Protein 5WED (pdb70)

Radius of gyration: 41.9 Å; Cα contacts (8 Å, |Δi|>4): 3432; chains: 4; bounding box: 92×114×117 Å

Nearest PDB structures (foldseek):
  5kms-assembly2_D  TM=1.000E+00  e=8.029E-75  Caldalkalibacillus thermarum TA2.A1
  5kmq-assembly1_B  TM=9.971E-01  e=9.969E-75  Caldalkalibacillus thermarum TA2.A1
  5kmr-assembly2_C  TM=9.991E-01  e=8.878E-73  Caldalkalibacillus thermarum TA2.A1
  5kmp-assembly1_A  TM=9.984E-01  e=4.748E-72  Caldalkalibacillus thermarum TA2.A1
  5kmq-assembly2_C  TM=9.975E-01  e=5.849E-70  Caldalkalibacillus thermarum TA2.A1

Foldseek 3Di:
DFEEEEEACELQRLLLQVLLQVQDDQPLYAAEYEHQDQKYFQLVCLLQLLLPNDPRVLGIDGSVLQDDCRRYPYDNFAWDAAAPVQQKTDTPPDIDHGPFYEYDRAWDFDPPPQAACVPQAAERGDSVRSNVSNVLLLVLLQPCVVPVVPLLSQEAEEEALALSSLLNLLANLVSQVVSCVVRVHDSVSHAAEYEYLAQARHPPDDPVLRVVSCVLSVVSHYHYHGNKDFRYADCQFTWIADPNDIDTDGHNHYHYPHDIAADVSQVVNPQDDDSQAAAADQQQAHPPDPRYHYAARNYWYADPVVRHIDHRDSQRRNQSSNQNSQQVSQVSVVHDGDGGDDDDAKDWRDSHQFWIWIAHPRDTDITNGSNVVNVVVSLVSLCSRNNVVSSVVD/DFEEEEEACELQRLLLQVLLQVQDDLPLYAAEYEEQDQKYFQLVCLLQLLLPNDDRVLGIDGSVLQDDCSRYPYDNWAWDAAAPVQQKTDTPVGIDHGPFYEYDHAWDFDPPPQAACVPQAAERGDSVRSNVSNVLLLVLLQVCVVPVVPLLSQEAEEEALALSSLLNLLSNLVSQVVSCVVRVHDSVSHAAEYEYLAQARHPPDDVVLRVVSCVLSVVSHYHYHGNKDFRYADCQFTWIADPNDTDTDGHNHYHYPHDIAADCSCVVNPQDDDSQAAAADQQQAHPPDPRYHYAARNHWYADPVVRHIDHRDSQRRNLSSNQNSQQVSCVSVVHDHDGRDDDDAKDWRASHQFWIWIAGPHDTDITNGSNVVNVVVSLVSLCSRNNVVSSVVD/DFEEEEEACELQRLLLQVLLQVQDDLPLYAAEYEHQDQKYFQLVCLLQLLLPNDDRVLGIDGSPLQDDCSRYPYDNWAWDAAAPVQQKTDTPVGIDHGPFYEYDHAWDFDPPPFAACVPQAAERGDSVRSNVSNVLLLVLLQVCVVPVVPLLSQEEEEEALALSSQLNLLANLVSQVVSCVVRVHDSVSHAAEYEYLAQARHPPDDPVLRVVSCVLSVVSHYHYHGNKDFRYADCQFTWIADPNDTDTDGHNHYYYPHDIAADCSCVVNPQDDDSQAAAADQQQAHPPDPRYHYAARNHWYADPVVRHIDDRDSQRRNQSSNQNSQQVSCVSVVHHGDGRDDDDAKAWRASHPQWIWIAHPNDTDIGNGSRVVNVVVSLVSLCSRNNVVSSVVD/DFEEEEEACELQRLLLQVLLVVQDDQPLYAAEYEHQDQKYFQLVCLLQLLLPNDDRVLGIDGSPLQDDCSRYPYDNFAWDAAAPVQQKTDTPPDIDHGPFYEYDHAWDFDPPPAAPCVPQAAERGDSVRSNCSNVLLLVLLQVCVVPVVPLLSQEAEEEALALSSLLNLLANLVSQVVSCVVRVHDSVSHAAEYEYLAQARRPPDDVVLRVVSCVLSVVSRYHYHGNKDFRHADCQFTWIADPNDIDTDGHNHYHYPHDIAADVSQVVNPADDDSQAAAADQLQAHPPDPRYHYAARNYWYADPVVRHIDHRDSQRRNQSSNQNSQQVSCVSVVHDHDGRDHDDAWDWRDSHQFWIWTAHPNDTDITNGSNVVVVVVSLVSQCSRNNVVSSVVD

B-factor: mean 54.25, std 16.51, range [25.1, 128.32]

InterPro domains:
  IPR023753 FAD/NAD(P)-binding domain [PF07992] (5-323)
  IPR036188 FAD/NAD(P)-binding domain superfamily [SSF51905] (4-208)
  IPR036188 FAD/NAD(P)-binding domain superfamily [SSF51905] (152-336)
  IPR051169 NADH:quinone oxidoreductase/NAD(P)H-quinone oxidoreductase [PTHR42913] (3-384)

Structure (mmCIF, N/CA/C/O backbone):
data_5WED
#
_entry.id   5WED
#
_cell.length_a   72.804
_cell.length_b   113.570
_cell.length_c   129.781
_cell.angle_alpha   90.00
_cell.angle_beta   91.02
_cell.angle_gamma   90.00
#
_symmetry.space_group_name_H-M   'P 1 21 1'
#
loop_
_entity.id
_entity.type
_entity.pdbx_description
1 polymer 'FAD-dependent pyridine nucleotide-disulfide oxidoreductase'
2 non-polymer 'FLAVIN-ADENINE DINUCLEOTIDE'
3 water water
#
loop_
_atom_site.group_PDB
_atom_site.id
_atom_site.type_symbol
_atom_site.label_atom_id
_atom_site.label_alt_id
_atom_site.label_comp_id
_atom_site.label_asym_id
_atom_site.label_entity_id
_atom_site.label_seq_id
_atom_site.pdbx_PDB_ins_code
_atom_site.Cartn_x
_atom_site.Cartn_y
_atom_site.Cartn_z
_atom_site.occupancy
_atom_site.B_iso_or_equiv
_atom_site.auth_seq_id
_atom_site.auth_comp_id
_atom_site.auth_asym_id
_atom_site.auth_atom_id
_atom_site.pdbx_PDB_model_num
ATOM 1 N N . LYS A 1 3 ? 27.967 50.025 56.723 1.00 82.97 3 LYS B N 1
ATOM 2 C CA . LYS A 1 3 ? 26.730 49.268 56.580 1.00 77.04 3 LYS B CA 1
ATOM 3 C C . LYS A 1 3 ? 26.786 47.946 57.344 1.00 78.38 3 LYS B C 1
ATOM 4 O O . LYS A 1 3 ? 27.573 47.061 57.004 1.00 84.07 3 LYS B O 1
ATOM 6 N N . PRO A 1 4 ? 25.948 47.814 58.384 1.00 73.85 4 PRO B N 1
ATOM 7 C CA . PRO A 1 4 ? 25.893 46.619 59.233 1.00 70.87 4 PRO B CA 1
ATOM 8 C C . PRO A 1 4 ? 25.216 45.456 58.516 1.00 65.29 4 PRO B C 1
ATOM 9 O O . PRO A 1 4 ? 24.336 45.673 57.683 1.00 61.82 4 PRO B O 1
ATOM 13 N N . SER A 1 5 ? 25.621 44.235 58.844 1.00 63.59 5 SER B N 1
ATOM 14 C CA . SER A 1 5 ? 25.054 43.053 58.210 1.00 61.32 5 SER B CA 1
ATOM 15 C C . SER A 1 5 ? 24.030 42.344 59.086 1.00 58.67 5 SER B C 1
ATOM 16 O O . SER A 1 5 ? 24.362 41.811 60.144 1.00 58.58 5 SER B O 1
ATOM 19 N N . ILE A 1 6 ? 22.779 42.356 58.634 1.00 56.26 6 ILE B N 1
ATOM 20 C CA . ILE A 1 6 ? 21.697 41.640 59.298 1.00 50.29 6 ILE B CA 1
ATOM 21 C C . ILE A 1 6 ? 21.396 40.344 58.558 1.00 51.43 6 ILE B C 1
ATOM 22 O O . ILE A 1 6 ? 21.081 40.360 57.368 1.00 51.48 6 ILE B O 1
ATOM 27 N N . VAL A 1 7 ? 21.502 39.223 59.261 1.00 49.58 7 VAL B N 1
ATOM 28 C CA . VAL A 1 7 ? 21.222 37.924 58.667 1.00 46.48 7 VAL B CA 1
ATOM 29 C C . VAL A 1 7 ? 20.009 37.283 59.328 1.00 46.11 7 VAL B C 1
ATOM 30 O O . VAL A 1 7 ? 19.967 37.120 60.547 1.00 45.02 7 VAL B O 1
ATOM 34 N N . ILE A 1 8 ? 19.021 36.932 58.514 1.00 45.30 8 ILE B N 1
ATOM 35 C CA . ILE A 1 8 ? 17.801 36.303 59.005 1.00 41.63 8 ILE B CA 1
ATOM 36 C C . ILE A 1 8 ? 17.759 34.836 58.580 1.00 41.67 8 ILE B C 1
ATOM 37 O O . ILE A 1 8 ? 17.800 34.525 57.388 1.00 42.57 8 ILE B O 1
ATOM 42 N N . LEU A 1 9 ? 17.687 33.941 59.561 1.00 40.41 9 LEU B N 1
ATOM 43 C CA . LEU A 1 9 ? 17.711 32.505 59.299 1.00 38.87 9 LEU B CA 1
ATOM 44 C C . LEU A 1 9 ? 16.316 31.899 59.346 1.00 40.06 9 LEU B C 1
ATOM 45 O O . LEU A 1 9 ? 15.736 31.738 60.419 1.00 40.19 9 LEU B O 1
ATOM 50 N N . GLY A 1 10 ? 15.780 31.562 58.178 1.00 38.80 10 GLY B N 1
ATOM 51 C CA . GLY A 1 10 ? 14.464 30.960 58.096 1.00 36.69 10 GLY B CA 1
ATOM 52 C C . GLY A 1 10 ? 13.436 31.972 57.639 1.00 40.23 10 GLY B C 1
ATOM 53 O O . GLY A 1 10 ? 13.249 33.006 58.281 1.00 37.25 10 GLY B O 1
ATOM 54 N N . ALA A 1 11 ? 12.775 31.685 56.523 1.00 38.78 11 ALA B N 1
ATOM 55 C CA . ALA A 1 11 ? 11.752 32.579 55.997 1.00 36.35 11 ALA B CA 1
ATOM 56 C C . ALA A 1 11 ? 10.356 32.066 56.324 1.00 37.66 11 ALA B C 1
ATOM 57 O O . ALA A 1 11 ? 9.521 31.910 55.434 1.00 41.93 11 ALA B O 1
ATOM 59 N N . GLY A 1 12 ? 10.113 31.798 57.602 1.00 33.38 12 GLY B N 1
ATOM 60 C CA . GLY A 1 12 ? 8.794 31.401 58.059 1.00 31.32 12 GLY B CA 1
ATOM 61 C C . GLY A 1 12 ? 8.014 32.620 58.508 1.00 36.45 12 GLY B C 1
ATOM 62 O O . GLY A 1 12 ? 8.307 33.733 58.075 1.00 37.10 12 GLY B O 1
ATOM 63 N N . TYR A 1 13 ? 7.029 32.419 59.378 1.00 33.76 13 TYR B N 1
ATOM 64 C CA . TYR A 1 13 ? 6.238 33.531 59.898 1.00 32.49 13 TYR B CA 1
ATOM 65 C C . TYR A 1 13 ? 7.101 34.591 60.574 1.00 37.50 13 TYR B C 1
ATOM 66 O O . TYR A 1 13 ? 6.953 35.781 60.302 1.00 36.55 13 TYR B O 1
ATOM 75 N N . GLY A 1 14 ? 8.001 34.158 61.450 1.00 35.57 14 GLY B N 1
ATOM 76 C CA . GLY A 1 14 ? 8.867 35.083 62.156 1.00 37.67 14 GLY B CA 1
ATOM 77 C C . GLY A 1 14 ? 9.826 35.817 61.237 1.00 39.85 14 GLY B C 1
ATOM 78 O O . GLY A 1 14 ? 9.946 37.043 61.299 1.00 39.53 14 GLY B O 1
ATOM 79 N N . GLY A 1 15 ? 10.500 35.065 60.372 1.00 35.97 15 GLY B N 1
ATOM 80 C CA . GLY A 1 15 ? 11.519 35.616 59.499 1.00 36.45 15 GLY B CA 1
ATOM 81 C C . GLY A 1 15 ? 11.004 36.499 58.379 1.00 40.74 15 GLY B C 1
ATOM 82 O O . GLY A 1 15 ? 11.587 37.546 58.098 1.00 41.32 15 GLY B O 1
ATOM 83 N N . ILE A 1 16 ? 9.919 36.078 57.733 1.00 38.82 16 ILE B N 1
ATOM 84 C CA . ILE A 1 16 ? 9.348 36.847 56.630 1.00 39.93 16 ILE B CA 1
ATOM 85 C C . ILE A 1 16 ? 8.835 38.188 57.140 1.00 38.16 16 ILE B C 1
ATOM 86 O O . ILE A 1 16 ? 9.083 39.231 56.533 1.00 41.71 16 ILE B O 1
ATOM 91 N N . VAL A 1 17 ? 8.128 38.155 58.263 1.00 35.72 17 VAL B N 1
ATOM 92 C CA . VAL A 1 17 ? 7.587 39.369 58.860 1.00 37.42 17 VAL B CA 1
ATOM 93 C C . VAL A 1 17 ? 8.718 40.298 59.303 1.00 39.91 17 VAL B C 1
ATOM 94 O O . VAL A 1 17 ? 8.642 41.512 59.114 1.00 37.11 17 VAL B O 1
ATOM 98 N N . ALA A 1 18 ? 9.766 39.724 59.888 1.00 41.29 18 ALA B N 1
ATOM 99 C CA . ALA A 1 18 ? 10.934 40.504 60.288 1.00 45.78 18 ALA B CA 1
ATOM 100 C C . ALA A 1 18 ? 11.618 41.133 59.076 1.00 49.00 18 ALA B C 1
ATOM 101 O O . ALA A 1 18 ? 11.984 42.309 59.096 1.00 47.93 18 ALA B O 1
ATOM 103 N N . ALA A 1 19 ? 11.783 40.339 58.022 1.00 45.58 19 ALA B N 1
ATOM 104 C CA . ALA A 1 19 ? 12.429 40.802 56.800 1.00 45.21 19 ALA B CA 1
ATOM 105 C C . ALA A 1 19 ? 11.635 41.921 56.134 1.00 44.46 19 ALA B C 1
ATOM 106 O O . ALA A 1 19 ? 12.197 42.943 55.741 1.00 44.60 19 ALA B O 1
ATOM 108 N N . LEU A 1 20 ? 10.325 41.726 56.013 1.00 40.18 20 LEU B N 1
ATOM 109 C CA . LEU A 1 20 ? 9.465 42.720 55.382 1.00 43.19 20 LEU B CA 1
ATOM 110 C C . LEU A 1 20 ? 9.347 43.980 56.236 1.00 46.63 20 LEU B C 1
ATOM 111 O O . LEU A 1 20 ? 9.183 45.083 55.711 1.00 46.63 20 LEU B O 1
ATOM 116 N N . GLY A 1 21 ? 9.425 43.810 57.553 1.00 44.62 21 GLY B N 1
ATOM 117 C CA . GLY A 1 21 ? 9.416 44.935 58.472 1.00 43.90 21 GLY B CA 1
ATOM 118 C C . GLY A 1 21 ? 10.631 45.829 58.300 1.00 45.29 21 GLY B C 1
ATOM 119 O O . GLY A 1 21 ? 10.508 47.052 58.223 1.00 49.11 21 GLY B O 1
ATOM 120 N N . LEU A 1 22 ? 11.808 45.211 58.237 1.00 48.83 22 LEU B N 1
ATOM 121 C CA . LEU A 1 22 ? 13.058 45.936 58.025 1.00 52.91 22 LEU B CA 1
ATOM 122 C C . LEU A 1 22 ? 13.045 46.625 56.671 1.00 56.33 22 LEU B C 1
ATOM 123 O O . LEU A 1 22 ? 13.561 47.732 56.515 1.00 58.16 22 LEU B O 1
ATOM 128 N N . GLN A 1 23 ? 12.470 45.938 55.692 1.00 57.78 23 GLN B N 1
ATOM 129 C CA . GLN A 1 23 ? 12.288 46.467 54.348 1.00 58.94 23 GLN B CA 1
ATOM 130 C C . GLN A 1 23 ? 11.482 47.766 54.363 1.00 59.10 23 GLN B C 1
ATOM 131 O O . GLN A 1 23 ? 11.812 48.725 53.663 1.00 58.52 23 GLN B O 1
ATOM 137 N N . LYS A 1 24 ? 10.424 47.789 55.168 1.00 55.86 24 LYS B N 1
ATOM 138 C CA . LYS A 1 24 ? 9.523 48.936 55.225 1.00 56.46 24 LYS B CA 1
ATOM 139 C C . LYS A 1 24 ? 10.070 50.075 56.087 1.00 53.46 24 LYS B C 1
ATOM 140 O O . LYS A 1 24 ? 9.745 51.242 55.864 1.00 55.97 24 LYS B O 1
ATOM 146 N N . ARG A 1 25 ? 10.918 49.739 57.053 1.00 47.60 25 ARG B N 1
ATOM 147 C CA . ARG A 1 25 ? 11.402 50.728 58.012 1.00 52.01 25 ARG B CA 1
ATOM 148 C C . ARG A 1 25 ? 12.727 51.369 57.614 1.00 52.62 25 ARG B C 1
ATOM 149 O O . ARG A 1 25 ? 12.983 52.520 57.956 1.00 50.69 25 ARG B O 1
ATOM 157 N N . LEU A 1 26 ? 13.574 50.633 56.902 1.00 53.88 26 LEU B N 1
ATOM 158 C CA . LEU A 1 26 ? 14.905 51.144 56.603 1.00 57.46 26 LEU B CA 1
ATOM 159 C C . LEU A 1 26 ? 15.023 51.667 55.177 1.00 62.80 26 LEU B C 1
ATOM 160 O O . LEU A 1 26 ? 14.427 51.124 54.246 1.00 63.07 26 LEU B O 1
ATOM 165 N N . ASN A 1 27 ? 15.804 52.733 55.025 1.00 63.17 27 ASN B N 1
ATOM 166 C CA . ASN A 1 27 ? 16.156 53.271 53.720 1.00 67.13 27 ASN B CA 1
ATOM 167 C C . ASN A 1 27 ? 17.220 52.407 53.067 1.00 70.50 27 ASN B C 1
ATOM 168 O O . ASN A 1 27 ? 17.778 51.516 53.706 1.00 70.91 27 ASN B O 1
ATOM 173 N N . TYR A 1 28 ? 17.498 52.665 51.795 1.00 73.49 28 TYR B N 1
ATOM 174 C CA . TYR A 1 28 ? 18.511 51.902 51.083 1.00 76.67 28 TYR B CA 1
ATOM 175 C C . TYR A 1 28 ? 19.884 52.186 51.690 1.00 76.27 28 TYR B C 1
ATOM 176 O O . TYR A 1 28 ? 20.123 53.280 52.205 1.00 75.44 28 TYR B O 1
ATOM 185 N N . ASN A 1 29 ? 20.765 51.189 51.644 1.00 72.76 29 ASN B N 1
ATOM 186 C CA . ASN A 1 29 ? 22.134 51.304 52.155 1.00 72.89 29 ASN B CA 1
ATOM 187 C C . ASN A 1 29 ? 22.286 51.579 53.657 1.00 72.38 29 ASN B C 1
ATOM 188 O O . ASN A 1 29 ? 23.361 51.982 54.100 1.00 75.51 29 ASN B O 1
ATOM 190 N N . GLU A 1 30 ? 21.231 51.375 54.441 1.00 66.10 30 GLU B N 1
ATOM 191 C CA . GLU A 1 30 ? 21.341 51.580 55.887 1.00 66.06 30 GLU B CA 1
ATOM 192 C C . GLU A 1 30 ? 21.914 50.326 56.529 1.00 63.51 30 GLU B C 1
ATOM 193 O O . GLU A 1 30 ? 22.538 50.388 57.588 1.00 64.15 30 GLU B O 1
ATOM 199 N N . ALA A 1 31 ? 21.678 49.189 55.885 1.00 62.33 31 ALA B N 1
ATOM 200 C CA . ALA A 1 31 ? 22.149 47.903 56.381 1.00 63.00 31 ALA B CA 1
ATOM 201 C C . ALA A 1 31 ? 22.073 46.847 55.288 1.00 66.14 31 ALA B C 1
ATOM 202 O O . ALA A 1 31 ? 21.245 46.937 54.380 1.00 64.69 31 ALA B O 1
ATOM 204 N N . ASP A 1 32 ? 22.949 45.853 55.370 1.00 68.97 32 ASP B N 1
ATOM 205 C CA . ASP A 1 32 ? 22.844 44.683 54.509 1.00 72.61 32 ASP B CA 1
ATOM 206 C C . ASP A 1 32 ? 21.887 43.681 55.126 1.00 66.77 32 ASP B C 1
ATOM 207 O O . ASP A 1 32 ? 22.029 43.312 56.290 1.00 68.58 32 ASP B O 1
ATOM 212 N N . ILE A 1 33 ? 20.907 43.246 54.344 1.00 64.03 33 ILE B N 1
ATOM 213 C CA . ILE A 1 33 ? 19.932 42.284 54.831 1.00 59.50 33 ILE B CA 1
ATOM 214 C C . ILE A 1 33 ? 19.972 41.015 53.996 1.00 61.90 33 ILE B C 1
ATOM 215 O O . ILE A 1 33 ? 19.668 41.032 52.803 1.00 64.31 33 ILE B O 1
ATOM 220 N N . THR A 1 34 ? 20.354 39.914 54.632 1.00 60.34 34 THR B N 1
ATOM 221 C CA . THR A 1 34 ? 20.395 38.628 53.957 1.00 58.49 34 THR B CA 1
ATOM 222 C C . THR A 1 34 ? 19.369 37.687 54.573 1.00 55.18 34 THR B C 1
ATOM 223 O O . THR A 1 34 ? 19.349 37.473 55.786 1.00 54.25 34 THR B O 1
ATOM 227 N N . LEU A 1 35 ? 18.512 37.134 53.724 1.00 52.91 35 LEU B N 1
ATOM 228 C CA . LEU A 1 35 ? 17.480 36.213 54.170 1.00 49.07 35 LEU B CA 1
ATOM 229 C C . LEU A 1 35 ? 17.800 34.812 53.674 1.00 49.67 35 LEU B C 1
ATOM 230 O O . LEU A 1 35 ? 17.920 34.586 52.471 1.00 50.01 35 LEU B O 1
ATOM 235 N N . VAL A 1 36 ? 17.950 33.879 54.609 1.00 48.34 36 VAL B N 1
ATOM 236 C CA . VAL A 1 36 ? 18.304 32.507 54.274 1.00 43.15 36 VAL B CA 1
ATOM 237 C C . VAL A 1 36 ? 17.121 31.567 54.481 1.00 43.47 36 VAL B C 1
ATOM 238 O O . VAL A 1 36 ? 16.474 31.588 55.526 1.00 42.40 36 VAL B O 1
ATOM 242 N N . ASN A 1 37 ? 16.848 30.746 53.473 1.00 42.62 37 ASN B N 1
ATOM 243 C CA . ASN A 1 37 ? 15.780 29.761 53.541 1.00 40.82 37 ASN B CA 1
ATOM 244 C C . ASN A 1 37 ? 16.116 28.569 52.653 1.00 41.85 37 ASN B C 1
ATOM 245 O O . ASN A 1 37 ? 16.659 28.738 51.563 1.00 43.04 37 ASN B O 1
ATOM 250 N N . LYS A 1 38 ? 15.798 27.364 53.117 1.00 38.60 38 LYS B N 1
ATOM 251 C CA . LYS A 1 38 ? 16.159 26.162 52.371 1.00 41.47 38 LYS B CA 1
ATOM 252 C C . LYS A 1 38 ? 15.338 26.029 51.088 1.00 42.21 38 LYS B C 1
ATOM 253 O O . LYS A 1 38 ? 15.736 25.330 50.161 1.00 44.89 38 LYS B O 1
ATOM 259 N N . ASN A 1 39 ? 14.194 26.702 51.042 1.00 42.17 39 ASN B N 1
ATOM 260 C CA . ASN A 1 39 ? 13.370 26.729 49.839 1.00 38.81 39 ASN B CA 1
ATOM 261 C C . ASN A 1 39 ? 13.236 28.153 49.316 1.00 39.87 39 ASN B C 1
ATOM 262 O O . ASN A 1 39 ? 13.413 29.108 50.068 1.00 41.05 39 ASN B O 1
ATOM 267 N N . ASP A 1 40 ? 12.915 28.299 48.034 1.00 42.18 40 ASP B N 1
ATOM 268 C CA . ASP A 1 40 ? 12.698 29.626 47.465 1.00 44.51 40 ASP B CA 1
ATOM 269 C C . ASP A 1 40 ? 11.266 30.089 47.715 1.00 43.07 40 ASP B C 1
ATOM 270 O O . ASP A 1 40 ? 10.855 31.153 47.255 1.00 43.66 40 ASP B O 1
ATOM 275 N N . TYR A 1 41 ? 10.508 29.277 48.444 1.00 40.23 41 TYR B N 1
ATOM 276 C CA . TYR A 1 41 ? 9.129 29.613 48.761 1.00 36.83 41 TYR B CA 1
ATOM 277 C C . TYR A 1 41 ? 8.887 29.650 50.267 1.00 37.61 41 TYR B C 1
ATOM 278 O O . TYR A 1 41 ? 9.561 28.971 51.042 1.00 36.32 41 TYR B O 1
ATOM 287 N N . HIS A 1 42 ? 7.926 30.476 50.660 1.00 38.37 42 HIS B N 1
ATOM 288 C CA . HIS A 1 42 ? 7.452 30.564 52.032 1.00 36.66 42 HIS B CA 1
ATOM 289 C C . HIS A 1 42 ? 6.126 29.819 52.118 1.00 37.61 42 HIS B C 1
ATOM 290 O O . HIS A 1 42 ? 5.211 30.112 51.350 1.00 32.86 42 HIS B O 1
ATOM 297 N N . TYR A 1 43 ? 6.010 28.839 53.012 1.00 35.80 43 TYR B N 1
ATOM 298 C CA . TYR A 1 43 ? 4.740 28.121 53.096 1.00 32.72 43 TYR B CA 1
ATOM 299 C C . TYR A 1 43 ? 3.891 28.559 54.283 1.00 31.43 43 TYR B C 1
ATOM 300 O O . TYR A 1 43 ? 4.403 28.923 55.343 1.00 35.29 43 TYR B O 1
ATOM 309 N N . ILE A 1 44 ? 2.580 28.537 54.070 1.00 33.92 44 ILE B N 1
ATOM 310 C CA . ILE A 1 44 ? 1.612 28.896 55.094 1.00 32.18 44 ILE B CA 1
ATOM 311 C C . ILE A 1 44 ? 1.414 27.699 56.010 1.00 32.26 44 ILE B C 1
ATOM 312 O O . ILE A 1 44 ? 0.509 26.887 55.805 1.00 33.92 44 ILE B O 1
ATOM 317 N N . THR A 1 45 ? 2.268 27.605 57.023 1.00 33.59 45 THR B N 1
ATOM 318 C CA . THR A 1 45 ? 2.342 26.430 57.885 1.00 31.64 45 THR B CA 1
ATOM 319 C C . THR A 1 45 ? 1.000 26.057 58.515 1.00 32.17 45 THR B C 1
ATOM 320 O O . THR A 1 45 ? 0.708 24.878 58.707 1.00 28.24 45 THR B O 1
ATOM 324 N N . THR A 1 46 ? 0.179 27.058 58.819 1.00 31.71 46 THR B N 1
ATOM 325 C CA . THR A 1 46 ? -1.097 26.821 59.493 1.00 35.81 46 THR B CA 1
ATOM 326 C C . THR A 1 46 ? -2.145 26.158 58.595 1.00 34.55 46 THR B C 1
ATOM 327 O O . THR A 1 46 ? -3.195 25.730 59.074 1.00 31.89 46 THR B O 1
ATOM 331 N N . GLU A 1 47 ? -1.862 26.080 57.298 1.00 34.46 47 GLU B N 1
ATOM 332 C CA . GLU A 1 47 ? -2.795 25.486 56.345 1.00 36.15 47 GLU B CA 1
ATOM 333 C C . GLU A 1 47 ? -2.363 24.094 55.877 1.00 34.67 47 GLU B C 1
ATOM 334 O O . GLU A 1 47 ? -3.063 23.457 55.094 1.00 33.01 47 GLU B O 1
ATOM 340 N N . LEU A 1 48 ? -1.214 23.629 56.358 1.00 29.13 48 LEU B N 1
ATOM 341 C CA . LEU A 1 48 ? -0.593 22.409 55.837 1.00 34.56 48 LEU B CA 1
ATOM 342 C C . LEU A 1 48 ? -1.400 21.126 56.051 1.00 33.61 48 LEU B C 1
ATOM 343 O O . LEU A 1 48 ? -1.180 20.135 55.361 1.00 34.49 48 LEU B O 1
ATOM 348 N N . HIS A 1 49 ? -2.316 21.136 57.013 1.00 33.24 49 HIS B N 1
ATOM 349 C CA . HIS A 1 49 ? -3.163 19.974 57.259 1.00 30.04 49 HIS B CA 1
ATOM 350 C C . HIS A 1 49 ? -4.092 19.674 56.079 1.00 35.32 49 HIS B C 1
ATOM 351 O O . HIS A 1 49 ? -4.511 18.531 55.887 1.00 35.59 49 HIS B O 1
ATOM 358 N N . GLN A 1 50 ? -4.420 20.697 55.295 1.00 32.09 50 GLN B N 1
ATOM 359 C CA . GLN A 1 50 ? -5.309 20.507 54.153 1.00 33.84 50 GLN B CA 1
ATOM 360 C C . GLN A 1 50 ? -4.641 19.755 52.985 1.00 35.32 50 GLN B C 1
ATOM 361 O O . GLN A 1 50 ? -5.194 18.762 52.515 1.00 33.15 50 GLN B O 1
ATOM 367 N N . PRO A 1 51 ? -3.464 20.215 52.503 1.00 34.82 51 PRO B N 1
ATOM 368 C CA . PRO A 1 51 ? -2.855 19.402 51.439 1.00 34.56 51 PRO B CA 1
ATOM 369 C C . PRO A 1 51 ? -2.401 18.026 51.916 1.00 35.40 51 PRO B C 1
ATOM 370 O O . PRO A 1 51 ? -2.355 17.095 51.115 1.00 37.81 51 PRO B O 1
ATOM 374 N N . ALA A 1 52 ? -2.079 17.904 53.200 1.00 32.84 52 ALA B N 1
ATOM 375 C CA . ALA A 1 52 ? -1.726 16.614 53.782 1.00 32.78 52 ALA B CA 1
ATOM 376 C C . ALA A 1 52 ? -2.885 15.626 53.642 1.00 28.87 52 ALA B C 1
ATOM 377 O O . ALA A 1 52 ? -2.679 14.427 53.466 1.00 27.85 52 ALA B O 1
ATOM 379 N N . ALA A 1 53 ? -4.106 16.139 53.731 1.00 29.66 53 ALA B N 1
ATOM 380 C CA . ALA A 1 53 ? -5.291 15.310 53.577 1.00 32.42 53 ALA B CA 1
ATOM 381 C C . ALA A 1 53 ? -5.809 15.347 52.144 1.00 36.90 53 ALA B C 1
ATOM 382 O O . ALA A 1 53 ? -6.730 14.613 51.794 1.00 34.55 53 ALA B O 1
ATOM 384 N N . GLY A 1 54 ? -5.209 16.201 51.320 1.00 35.82 54 GLY B N 1
ATOM 385 C CA . GLY A 1 54 ? -5.592 16.314 49.924 1.00 37.90 54 GLY B CA 1
ATOM 386 C C . GLY A 1 54 ? -6.882 17.082 49.697 1.00 41.77 54 GLY B C 1
ATOM 387 O O . GLY A 1 54 ? -7.525 16.927 48.659 1.00 45.54 54 GLY B O 1
ATOM 388 N N . THR A 1 55 ? -7.259 17.915 50.663 1.00 37.22 55 THR B N 1
ATOM 389 C CA . THR A 1 55 ? -8.477 18.713 50.551 1.00 39.42 55 THR B CA 1
ATOM 390 C C . THR A 1 55 ? -8.198 20.083 49.937 1.00 40.30 55 THR B C 1
ATOM 391 O O . THR A 1 55 ? -9.123 20.824 49.604 1.00 40.16 55 THR B O 1
ATOM 395 N N . MET A 1 56 ? -6.917 20.417 49.810 1.00 40.40 56 MET B N 1
ATOM 396 C CA . MET A 1 56 ? -6.491 21.645 49.145 1.00 39.67 56 MET B CA 1
ATOM 397 C C . MET A 1 56 ? -5.140 21.418 48.475 1.00 39.40 56 MET B C 1
ATOM 398 O O . MET A 1 56 ? -4.262 20.780 49.051 1.00 41.12 56 MET B O 1
ATOM 403 N N . HIS A 1 57 ? -4.970 21.936 47.263 1.00 35.28 57 HIS B N 1
ATOM 404 C CA . HIS A 1 57 ? -3.693 21.809 46.568 1.00 38.30 57 HIS B CA 1
ATOM 405 C C . HIS A 1 57 ? -2.601 22.565 47.325 1.00 38.02 57 HIS B C 1
ATOM 406 O O . HIS A 1 57 ? -2.837 23.654 47.848 1.00 40.19 57 HIS B O 1
ATOM 413 N N . HIS A 1 58 ? -1.407 21.986 47.372 1.00 36.38 58 HIS B N 1
ATOM 414 C CA . HIS A 1 58 ? -0.313 22.537 48.172 1.00 38.73 58 HIS B CA 1
ATOM 415 C C . HIS A 1 58 ? 0.163 23.918 47.705 1.00 37.87 58 HIS B C 1
ATOM 416 O O . HIS A 1 58 ? 0.701 24.687 48.501 1.00 38.53 58 HIS B O 1
ATOM 423 N N . ASP A 1 59 ? -0.022 24.226 46.424 1.00 35.58 59 ASP B N 1
ATOM 424 C CA . ASP A 1 59 ? 0.357 25.537 45.893 1.00 41.34 59 ASP B CA 1
ATOM 425 C C . ASP A 1 59 ? -0.463 26.664 46.514 1.00 41.18 59 ASP B C 1
ATOM 426 O O . ASP A 1 59 ? -0.052 27.823 46.502 1.00 40.84 59 ASP B O 1
ATOM 431 N N . GLN A 1 60 ? -1.624 26.313 47.056 1.00 37.72 60 GLN B N 1
ATOM 432 C CA . GLN A 1 60 ? -2.475 27.268 47.752 1.00 38.50 60 GLN B CA 1
ATOM 433 C C . GLN A 1 60 ? -1.860 27.646 49.097 1.00 42.18 60 GLN B C 1
ATOM 434 O O . GLN A 1 60 ? -2.270 28.618 49.728 1.00 43.32 60 GLN B O 1
ATOM 440 N N . ALA A 1 61 ? -0.881 26.859 49.534 1.00 43.32 61 ALA B N 1
ATOM 441 C CA . ALA A 1 61 ? -0.284 27.034 50.853 1.00 39.88 61 ALA B CA 1
ATOM 442 C C . ALA A 1 61 ? 1.177 27.472 50.799 1.00 36.55 61 ALA B C 1
ATOM 443 O O . ALA A 1 61 ? 1.932 27.235 51.741 1.00 37.82 61 ALA B O 1
ATOM 445 N N . ARG A 1 62 ? 1.584 28.096 49.699 1.00 37.97 62 ARG B N 1
ATOM 446 C CA . ARG A 1 62 ? 2.944 28.616 49.598 1.00 39.26 62 ARG B CA 1
ATOM 447 C C . ARG A 1 62 ? 3.038 29.778 48.616 1.00 45.56 62 ARG B C 1
ATOM 448 O O . ARG A 1 62 ? 2.179 29.948 47.748 1.00 44.27 62 ARG B O 1
ATOM 456 N N . VAL A 1 63 ? 4.090 30.576 48.762 1.00 42.87 63 VAL B N 1
ATOM 457 C CA . VAL A 1 63 ? 4.300 31.731 47.905 1.00 43.50 63 VAL B CA 1
ATOM 458 C C . VAL A 1 63 ? 5.795 31.955 47.701 1.00 44.39 63 VAL B C 1
ATOM 459 O O . VAL A 1 63 ? 6.591 31.745 48.618 1.00 45.31 63 VAL B O 1
ATOM 463 N N . GLY A 1 64 ? 6.176 32.353 46.489 1.00 42.62 64 GLY B N 1
ATOM 464 C CA . GLY A 1 64 ? 7.566 32.636 46.176 1.00 43.54 64 GLY B CA 1
ATOM 465 C C . GLY A 1 64 ? 8.102 33.786 47.007 1.00 47.93 64 GLY B C 1
ATOM 466 O O . GLY A 1 64 ? 7.457 34.827 47.121 1.00 49.78 64 GLY B O 1
ATOM 467 N N . ILE A 1 65 ? 9.279 33.596 47.596 1.00 46.56 65 ILE B N 1
ATOM 468 C CA . ILE A 1 65 ? 9.877 34.614 48.454 1.00 45.87 65 ILE B CA 1
ATOM 469 C C . ILE A 1 65 ? 10.304 35.847 47.654 1.00 47.41 65 ILE B C 1
ATOM 470 O O . ILE A 1 65 ? 10.134 36.980 48.109 1.00 47.17 65 ILE B O 1
ATOM 475 N N . LYS A 1 66 ? 10.837 35.625 46.456 1.00 47.19 66 LYS B N 1
ATOM 476 C CA . LYS A 1 66 ? 11.273 36.720 45.593 1.00 53.48 66 LYS B CA 1
ATOM 477 C C . LYS A 1 66 ? 10.118 37.650 45.226 1.00 56.68 66 LYS B C 1
ATOM 478 O O . LYS A 1 66 ? 10.323 38.836 44.971 1.00 58.64 66 LYS B O 1
ATOM 480 N N . GLU A 1 67 ? 8.904 37.108 45.202 1.00 58.64 67 GLU B N 1
ATOM 481 C CA . GLU A 1 67 ? 7.724 37.895 44.866 1.00 61.84 67 GLU B CA 1
ATOM 482 C C . GLU A 1 67 ? 7.314 38.815 46.013 1.00 63.28 67 GLU B C 1
ATOM 483 O O . GLU A 1 67 ? 6.593 39.790 45.808 1.00 68.92 67 GLU B O 1
ATOM 485 N N . LEU A 1 68 ? 7.783 38.505 47.219 1.00 58.20 68 LEU B N 1
ATOM 486 C CA . LEU A 1 68 ? 7.405 39.268 48.405 1.00 53.96 68 LEU B CA 1
ATOM 487 C C . LEU A 1 68 ? 8.396 40.377 48.744 1.00 53.33 68 LEU B C 1
ATOM 488 O O . LEU A 1 68 ? 8.007 41.423 49.258 1.00 54.17 68 LEU B O 1
ATOM 493 N N . ILE A 1 69 ? 9.675 40.142 48.470 1.00 52.74 69 ILE B N 1
ATOM 494 C CA . ILE A 1 69 ? 10.722 41.054 48.919 1.00 56.12 69 ILE B CA 1
ATOM 495 C C . ILE A 1 69 ? 11.255 41.975 47.827 1.00 62.61 69 ILE B C 1
ATOM 496 O O . ILE A 1 69 ? 11.030 41.757 46.636 1.00 67.64 69 ILE B O 1
ATOM 501 N N . ASP A 1 70 ? 11.968 43.009 48.261 1.00 63.77 70 ASP B N 1
ATOM 502 C CA . ASP A 1 70 ? 12.653 43.935 47.371 1.00 61.52 70 ASP B CA 1
ATOM 503 C C . ASP A 1 70 ? 14.110 43.505 47.243 1.00 62.93 70 ASP B C 1
ATOM 504 O O . ASP A 1 70 ? 14.882 43.621 48.196 1.00 62.83 70 ASP B O 1
ATOM 509 N N . GLU A 1 71 ? 14.477 43.006 46.066 1.00 63.13 71 GLU B N 1
ATOM 510 C CA . GLU A 1 71 ? 15.821 42.487 45.823 1.00 66.77 71 GLU B CA 1
ATOM 511 C C . GLU A 1 71 ? 16.902 43.541 46.048 1.00 70.38 71 GLU B C 1
ATOM 512 O O . GLU A 1 71 ? 18.054 43.209 46.325 1.00 73.85 71 GLU B O 1
ATOM 514 N N . LYS A 1 72 ? 16.528 44.811 45.927 1.00 67.40 72 LYS B N 1
ATOM 515 C CA . LYS A 1 72 ? 17.468 45.905 46.135 1.00 70.36 72 LYS B CA 1
ATOM 516 C C . LYS A 1 72 ? 17.714 46.163 47.620 1.00 70.13 72 LYS B C 1
ATOM 517 O O . LYS A 1 72 ? 18.688 46.817 47.991 1.00 71.95 72 LYS B O 1
ATOM 519 N N . LYS A 1 73 ? 16.828 45.646 48.466 1.00 66.56 73 LYS B N 1
ATOM 520 C CA . LYS A 1 73 ? 16.938 45.841 49.909 1.00 64.93 73 LYS B CA 1
ATOM 521 C C . LYS A 1 73 ? 17.330 44.560 50.634 1.00 61.48 73 LYS B C 1
ATOM 522 O O . LYS A 1 73 ? 18.067 44.590 51.620 1.00 57.39 73 LYS B O 1
ATOM 528 N N . ILE A 1 74 ? 16.815 43.435 50.152 1.00 62.38 74 ILE B N 1
ATOM 529 C CA . ILE A 1 74 ? 17.080 42.147 50.776 1.00 56.85 74 ILE B CA 1
ATOM 530 C C . ILE A 1 74 ? 17.691 41.158 49.794 1.00 55.10 74 ILE B C 1
ATOM 531 O O . ILE A 1 74 ? 17.125 40.892 48.734 1.00 55.82 74 ILE B O 1
ATOM 536 N N . LYS A 1 75 ? 18.855 40.625 50.149 1.00 55.98 75 LYS B N 1
ATOM 537 C CA . LYS A 1 75 ? 19.497 39.591 49.351 1.00 56.27 75 LYS B CA 1
ATOM 538 C C . LYS A 1 75 ? 19.035 38.220 49.828 1.00 57.71 75 LYS B C 1
ATOM 539 O O . LYS A 1 75 ? 19.348 37.807 50.946 1.00 53.84 75 LYS B O 1
ATOM 541 N N . PHE A 1 76 ? 18.286 37.515 48.987 1.00 57.01 76 PHE B N 1
ATOM 542 C CA . PHE A 1 76 ? 17.787 36.200 49.363 1.00 53.31 76 PHE B CA 1
ATOM 543 C C . PHE A 1 76 ? 18.800 35.111 49.048 1.00 56.72 76 PHE B C 1
ATOM 544 O O . PHE A 1 76 ? 19.347 35.056 47.947 1.00 63.39 76 PHE B O 1
ATOM 552 N N . VAL A 1 77 ? 19.051 34.247 50.025 1.00 52.90 77 VAL B N 1
ATOM 553 C CA . VAL A 1 77 ? 19.957 33.126 49.826 1.00 53.23 77 VAL B CA 1
ATOM 554 C C . VAL A 1 77 ? 19.242 31.802 50.068 1.00 53.39 77 VAL B C 1
ATOM 555 O O . VAL A 1 77 ? 18.784 31.522 51.177 1.00 51.73 77 VAL B O 1
ATOM 559 N N . LYS A 1 78 ? 19.140 30.997 49.016 1.00 52.21 78 LYS B N 1
ATOM 560 C CA . LYS A 1 78 ? 18.535 29.678 49.116 1.00 50.55 78 LYS B CA 1
ATOM 561 C C . LYS A 1 78 ? 19.583 28.650 49.521 1.00 50.77 78 LYS B C 1
ATOM 562 O O . LYS A 1 78 ? 20.367 28.196 48.689 1.00 50.92 78 LYS B O 1
ATOM 568 N N . ASP A 1 79 ? 19.596 28.290 50.800 1.00 47.15 79 ASP B N 1
ATOM 569 C CA . ASP A 1 79 ? 20.564 27.323 51.304 1.00 49.23 79 ASP B CA 1
ATOM 570 C C . ASP A 1 79 ? 20.101 26.775 52.650 1.00 49.12 79 ASP B C 1
ATOM 571 O O . ASP A 1 79 ? 19.187 27.317 53.270 1.00 48.24 79 ASP B O 1
ATOM 576 N N . THR A 1 80 ? 20.732 25.696 53.096 1.00 49.88 80 THR B N 1
ATOM 577 C CA . THR A 1 80 ? 20.366 25.060 54.355 1.00 47.04 80 THR B CA 1
ATOM 578 C C . THR A 1 80 ? 21.361 25.385 55.464 1.00 45.75 80 THR B C 1
ATOM 579 O O . THR A 1 80 ? 22.553 25.098 55.347 1.00 48.45 80 THR B O 1
ATOM 583 N N . VAL A 1 81 ? 20.864 25.998 56.533 1.00 43.66 81 VAL B N 1
ATOM 584 C CA . VAL A 1 81 ? 21.689 26.307 57.694 1.00 49.25 81 VAL B CA 1
ATOM 585 C C . VAL A 1 81 ? 22.147 25.018 58.370 1.00 51.09 81 VAL B C 1
ATOM 586 O O . VAL A 1 81 ? 21.349 24.107 58.587 1.00 49.72 81 VAL B O 1
ATOM 590 N N . VAL A 1 82 ? 23.433 24.942 58.696 1.00 52.74 82 VAL B N 1
ATOM 591 C CA . VAL A 1 82 ? 23.986 23.754 59.335 1.00 55.03 82 VAL B CA 1
ATOM 592 C C . VAL A 1 82 ? 24.355 24.029 60.791 1.00 54.57 82 VAL B C 1
ATOM 593 O O . VAL A 1 82 ? 24.060 23.226 61.677 1.00 54.44 82 VAL B O 1
ATOM 597 N N . ALA A 1 83 ? 24.992 25.171 61.036 1.00 53.89 83 ALA B N 1
ATOM 598 C CA . ALA A 1 83 ? 25.432 25.522 62.382 1.00 53.93 83 ALA B CA 1
ATOM 599 C C . ALA A 1 83 ? 25.605 27.028 62.552 1.00 55.43 83 ALA B C 1
ATOM 600 O O . ALA A 1 83 ? 25.757 27.760 61.575 1.00 57.49 83 ALA B O 1
ATOM 602 N N . ILE A 1 84 ? 25.574 27.480 63.802 1.00 54.09 84 ILE B N 1
ATOM 603 C CA . ILE A 1 84 ? 25.826 28.879 64.126 1.00 53.26 84 ILE B CA 1
ATOM 604 C C . ILE A 1 84 ? 27.025 28.990 65.060 1.00 59.81 84 ILE B C 1
ATOM 605 O O . ILE A 1 84 ? 27.046 28.368 66.123 1.00 60.34 84 ILE B O 1
ATOM 610 N N . ASP A 1 85 ? 28.021 29.774 64.661 1.00 60.97 85 ASP B N 1
ATOM 611 C CA . ASP A 1 85 ? 29.189 30.014 65.501 1.00 65.62 85 ASP B CA 1
ATOM 612 C C . ASP A 1 85 ? 29.048 31.375 66.172 1.00 63.07 85 ASP B C 1
ATOM 613 O O . ASP A 1 85 ? 29.289 32.409 65.552 1.00 61.39 85 ASP B O 1
ATOM 618 N N . ARG A 1 86 ? 28.666 31.362 67.445 1.00 61.69 86 ARG B N 1
ATOM 619 C CA . ARG A 1 86 ? 28.400 32.591 68.186 1.00 63.76 86 ARG B CA 1
ATOM 620 C C . ARG A 1 86 ? 29.649 33.446 68.391 1.00 65.25 86 ARG B C 1
ATOM 621 O O . ARG A 1 86 ? 29.589 34.673 68.293 1.00 65.57 86 ARG B O 1
ATOM 629 N N . GLU A 1 87 ? 30.775 32.797 68.669 1.00 66.88 87 GLU B N 1
ATOM 630 C CA . GLU A 1 87 ? 32.025 33.503 68.931 1.00 69.51 87 GLU B CA 1
ATOM 631 C C . GLU A 1 87 ? 32.515 34.264 67.703 1.00 69.14 87 GLU B C 1
ATOM 632 O O . GLU A 1 87 ? 32.883 35.435 67.792 1.00 65.75 87 GLU B O 1
ATOM 634 N N . GLN A 1 88 ? 32.519 33.590 66.558 1.00 69.49 88 GLN B N 1
ATOM 635 C CA . GLN A 1 88 ? 32.965 34.199 65.309 1.00 73.25 88 GLN B CA 1
ATOM 636 C C . GLN A 1 88 ? 31.856 35.000 64.632 1.00 68.17 88 GLN B C 1
ATOM 637 O O . GLN A 1 88 ? 32.107 35.706 63.655 1.00 68.92 88 GLN B O 1
ATOM 643 N N . GLN A 1 89 ? 30.638 34.883 65.157 1.00 65.60 89 GLN B N 1
ATOM 644 C CA . GLN A 1 89 ? 29.453 35.484 64.544 1.00 60.83 89 GLN B CA 1
ATOM 645 C C . GLN A 1 89 ? 29.337 35.074 63.080 1.00 63.64 89 GLN B C 1
ATOM 646 O O . GLN A 1 89 ? 29.173 35.916 62.195 1.00 64.64 89 GLN B O 1
ATOM 652 N N . LYS A 1 90 ? 29.432 33.769 62.842 1.00 60.53 90 LYS B N 1
ATOM 653 C CA . LYS A 1 90 ? 29.376 33.215 61.498 1.00 59.23 90 LYS B CA 1
ATOM 654 C C . LYS A 1 90 ? 28.351 32.088 61.414 1.00 62.66 90 LYS B C 1
ATOM 655 O O . LYS A 1 90 ? 28.282 31.230 62.296 1.00 65.33 90 LYS B O 1
ATOM 657 N N . VAL A 1 91 ? 27.548 32.102 60.357 1.00 58.01 91 VAL B N 1
ATOM 658 C CA . VAL A 1 91 ? 26.579 31.041 60.124 1.00 51.63 91 VAL B CA 1
ATOM 659 C C . VAL A 1 91 ? 27.094 30.098 59.039 1.00 56.02 91 VAL B C 1
ATOM 660 O O . VAL A 1 91 ? 27.476 30.538 57.952 1.00 57.52 91 VAL B O 1
ATOM 664 N N . THR A 1 92 ? 27.118 28.804 59.344 1.00 54.47 92 THR B N 1
ATOM 665 C CA . THR A 1 92 ? 27.592 27.805 58.396 1.00 57.01 92 THR B CA 1
ATOM 666 C C . THR A 1 92 ? 26.433 27.192 57.613 1.00 55.07 92 THR B C 1
ATOM 667 O O . THR A 1 92 ? 25.477 26.685 58.196 1.00 49.34 92 THR B O 1
ATOM 671 N N . LEU A 1 93 ? 26.534 27.242 56.288 1.00 57.82 93 LEU B N 1
ATOM 672 C CA . LEU A 1 93 ? 25.519 26.673 55.409 1.00 55.82 93 LEU B CA 1
ATOM 673 C C . LEU A 1 93 ? 26.072 25.436 54.708 1.00 60.14 93 LEU B C 1
ATOM 674 O O . LEU A 1 93 ? 27.268 25.163 54.786 1.00 64.88 93 LEU B O 1
ATOM 679 N N . GLN A 1 94 ? 25.206 24.691 54.025 1.00 61.20 94 GLN B N 1
ATOM 680 C CA . GLN A 1 94 ? 25.638 23.511 53.277 1.00 61.99 94 GLN B CA 1
ATOM 681 C C . GLN A 1 94 ? 26.542 23.874 52.106 1.00 67.12 94 GLN B C 1
ATOM 682 O O . GLN A 1 94 ? 27.407 23.091 51.715 1.00 72.37 94 GLN B O 1
ATOM 688 N N . ASN A 1 95 ? 26.342 25.064 51.550 1.00 67.27 95 ASN B N 1
ATOM 689 C CA . ASN A 1 95 ? 27.079 25.477 50.362 1.00 72.26 95 ASN B CA 1
ATOM 690 C C . ASN A 1 95 ? 27.763 26.830 50.521 1.00 69.76 95 ASN B C 1
ATOM 691 O O . ASN A 1 95 ? 27.959 27.550 49.543 1.00 74.50 95 ASN B O 1
ATOM 696 N N . GLY A 1 96 ? 28.121 27.175 51.755 1.00 65.21 96 GLY B N 1
ATOM 697 C CA . GLY A 1 96 ? 28.848 28.405 52.011 1.00 64.17 96 GLY B CA 1
ATOM 698 C C . GLY A 1 96 ? 28.813 28.858 53.457 1.00 64.47 96 GLY B C 1
ATOM 699 O O . GLY A 1 96 ? 28.457 28.093 54.353 1.00 64.86 96 GLY B O 1
ATOM 700 N N . GLU A 1 97 ? 29.188 30.112 53.682 1.00 67.61 97 GLU B N 1
ATOM 701 C CA . GLU A 1 97 ? 29.224 30.681 55.023 1.00 72.83 97 GLU B CA 1
ATOM 702 C C . GLU A 1 97 ? 28.823 32.153 55.004 1.00 71.56 97 GLU B C 1
ATOM 703 O O . GLU A 1 97 ? 29.009 32.843 54.002 1.00 71.85 97 GLU B O 1
ATOM 709 N N . LEU A 1 98 ? 28.268 32.628 56.114 1.00 69.26 98 LEU B N 1
ATOM 710 C CA . LEU A 1 98 ? 27.844 34.020 56.225 1.00 69.91 98 LEU B CA 1
ATOM 711 C C . LEU A 1 98 ? 28.286 34.622 57.549 1.00 67.32 98 LEU B C 1
ATOM 712 O O . LEU A 1 98 ? 28.281 33.949 58.578 1.00 67.92 98 LEU B O 1
ATOM 717 N N . HIS A 1 99 ? 28.686 35.887 57.512 1.00 66.64 99 HIS B N 1
ATOM 718 C CA . HIS A 1 99 ? 29.020 36.616 58.725 1.00 67.69 99 HIS B CA 1
ATOM 719 C C . HIS A 1 99 ? 27.953 37.668 58.993 1.00 64.72 99 HIS B C 1
ATOM 720 O O . HIS A 1 99 ? 27.332 38.178 58.060 1.00 65.87 99 HIS B O 1
ATOM 727 N N . TYR A 1 100 ? 27.742 37.998 60.262 1.00 61.48 100 TYR B N 1
ATOM 728 C CA . TYR A 1 100 ? 26.695 38.945 60.620 1.00 60.03 100 TYR B CA 1
ATOM 729 C C . TYR A 1 100 ? 27.131 39.903 61.719 1.00 61.36 100 TYR B C 1
ATOM 730 O O . TYR A 1 100 ? 28.010 39.591 62.521 1.00 63.33 100 TYR B O 1
ATOM 739 N N . ASP A 1 101 ? 26.503 41.073 61.741 1.00 61.23 101 ASP B N 1
ATOM 740 C CA . ASP A 1 101 ? 26.603 41.979 62.875 1.00 59.63 101 ASP B CA 1
ATOM 741 C C . ASP A 1 101 ? 25.370 41.778 63.749 1.00 57.12 101 ASP B C 1
ATOM 742 O O . ASP A 1 101 ? 25.432 41.902 64.971 1.00 53.59 101 ASP B O 1
ATOM 747 N N . TYR A 1 102 ? 24.251 41.462 63.102 1.00 55.58 102 TYR B N 1
ATOM 748 C CA . TYR A 1 102 ? 23.010 41.130 63.798 1.00 51.69 102 TYR B CA 1
ATOM 749 C C . TYR A 1 102 ? 22.412 39.850 63.229 1.00 50.13 102 TYR B C 1
ATOM 750 O O . TYR A 1 102 ? 22.391 39.654 62.013 1.00 51.85 102 TYR B O 1
ATOM 759 N N . LEU A 1 103 ? 21.918 38.984 64.106 1.00 45.70 103 LEU B N 1
ATOM 760 C CA . LEU A 1 103 ? 21.348 37.714 63.670 1.00 48.48 103 LEU B CA 1
ATOM 761 C C . LEU A 1 103 ? 19.908 37.548 64.140 1.00 48.28 103 LEU B C 1
ATOM 762 O O . LEU A 1 103 ? 19.583 37.827 65.295 1.00 47.82 103 LEU B O 1
ATOM 767 N N . VAL A 1 104 ? 19.049 37.096 63.233 1.00 43.46 104 VAL B N 1
ATOM 768 C CA . VAL A 1 104 ? 17.668 36.781 63.572 1.00 41.53 104 VAL B CA 1
ATOM 769 C C . VAL A 1 104 ? 17.412 35.315 63.271 1.00 41.88 104 VAL B C 1
ATOM 770 O O . VAL A 1 104 ? 17.481 34.890 62.118 1.00 46.86 104 VAL B O 1
ATOM 774 N N . VAL A 1 105 ? 17.127 34.540 64.312 1.00 40.01 105 VAL B N 1
ATOM 775 C CA . VAL A 1 105 ? 16.935 33.104 64.159 1.00 36.22 105 VAL B CA 1
ATOM 776 C C . VAL A 1 105 ? 15.452 32.754 64.132 1.00 37.93 105 VAL B C 1
ATOM 777 O O . VAL A 1 105 ? 14.752 32.898 65.132 1.00 33.17 105 VAL B O 1
ATOM 781 N N . GLY A 1 106 ? 14.980 32.298 62.976 1.00 37.56 106 GLY B N 1
ATOM 782 C CA . GLY A 1 106 ? 13.597 31.891 62.829 1.00 37.73 106 GLY B CA 1
ATOM 783 C C . GLY A 1 106 ? 13.488 30.570 62.094 1.00 39.12 106 GLY B C 1
ATOM 784 O O . GLY A 1 106 ? 12.728 30.440 61.133 1.00 38.14 106 GLY B O 1
ATOM 785 N N . LEU A 1 107 ? 14.239 29.582 62.566 1.00 36.00 107 LEU B N 1
ATOM 786 C CA . LEU A 1 107 ? 14.334 28.296 61.889 1.00 36.48 107 LEU B CA 1
ATOM 787 C C . LEU A 1 107 ? 13.142 27.388 62.177 1.00 35.17 107 LEU B C 1
ATOM 788 O O . LEU A 1 107 ? 13.055 26.287 61.638 1.00 38.91 107 LEU B O 1
ATOM 793 N N . GLY A 1 108 ? 12.234 27.844 63.033 1.00 36.69 108 GLY B N 1
ATOM 794 C CA . GLY A 1 108 ? 11.010 27.107 63.295 1.00 39.12 108 GLY B CA 1
ATOM 795 C C . GLY A 1 108 ? 11.197 25.885 64.175 1.00 41.92 108 GLY B C 1
ATOM 796 O O . GLY A 1 108 ? 12.210 25.747 64.865 1.00 38.58 108 GLY B O 1
ATOM 797 N N . SER A 1 109 ? 10.199 25.007 64.164 1.00 40.04 109 SER B N 1
ATOM 798 C CA . SER A 1 109 ? 10.230 23.792 64.968 1.00 40.96 109 SER B CA 1
ATOM 799 C C . SER A 1 109 ? 10.727 22.576 64.197 1.00 39.89 109 SER B C 1
ATOM 800 O O . SER A 1 109 ? 10.803 22.582 62.966 1.00 36.50 109 SER B O 1
ATOM 803 N N . GLU A 1 110 ? 11.084 21.541 64.947 1.00 37.16 110 GLU B N 1
ATOM 804 C CA . GLU A 1 110 ? 11.264 20.207 64.399 1.00 38.66 110 GLU B CA 1
ATOM 805 C C . GLU A 1 110 ? 10.436 19.271 65.278 1.00 36.63 110 GLU B C 1
ATOM 806 O O . GLU A 1 110 ? 10.120 19.619 66.414 1.00 38.41 110 GLU B O 1
ATOM 812 N N . PRO A 1 111 ? 10.058 18.097 64.753 1.00 36.52 111 PRO B N 1
ATOM 813 C CA . PRO A 1 111 ? 9.255 17.155 65.540 1.00 37.27 111 PRO B CA 1
ATOM 814 C C . PRO A 1 111 ? 9.965 16.658 66.800 1.00 37.19 111 PRO B C 1
ATOM 815 O O . PRO A 1 111 ? 11.177 16.446 66.783 1.00 33.67 111 PRO B O 1
ATOM 819 N N . GLU A 1 112 ? 9.208 16.499 67.881 1.00 37.60 112 GLU B N 1
ATOM 820 C CA . GLU A 1 112 ? 9.720 15.886 69.102 1.00 37.34 112 GLU B CA 1
ATOM 821 C C . GLU A 1 112 ? 9.006 14.556 69.334 1.00 39.86 112 GLU B C 1
ATOM 822 O O . GLU A 1 112 ? 7.802 14.524 69.595 1.00 36.43 112 GLU B O 1
ATOM 828 N N . THR A 1 113 ? 9.752 13.461 69.231 1.00 40.46 113 THR B N 1
ATOM 829 C CA . THR A 1 113 ? 9.168 12.128 69.338 1.00 42.15 113 THR B CA 1
ATOM 830 C C . THR A 1 113 ? 9.463 11.472 70.684 1.00 45.76 113 THR B C 1
ATOM 831 O O . THR A 1 113 ? 9.060 10.333 70.925 1.00 47.26 113 THR B O 1
ATOM 835 N N . PHE A 1 114 ? 10.175 12.194 71.545 1.00 41.63 114 PHE B N 1
ATOM 836 C CA . PHE A 1 114 ? 10.447 11.761 72.918 1.00 45.56 114 PHE B CA 1
ATOM 837 C C . PHE A 1 114 ? 11.165 10.415 73.004 1.00 48.51 114 PHE B C 1
ATOM 838 O O . PHE A 1 114 ? 11.040 9.698 73.998 1.00 48.94 114 PHE B O 1
ATOM 846 N N . GLY A 1 115 ? 11.928 10.081 71.969 1.00 49.64 115 GLY B N 1
ATOM 847 C CA . GLY A 1 115 ? 12.677 8.837 71.949 1.00 46.58 115 GLY B CA 1
ATOM 848 C C . GLY A 1 115 ? 11.810 7.598 71.798 1.00 46.38 115 GLY B C 1
ATOM 849 O O . GLY A 1 115 ? 12.275 6.479 72.021 1.00 47.63 115 GLY B O 1
ATOM 850 N N . ILE A 1 116 ? 10.553 7.787 71.412 1.00 45.33 116 ILE B N 1
ATOM 851 C CA . ILE A 1 116 ? 9.657 6.656 71.187 1.00 46.91 116 ILE B CA 1
ATOM 852 C C . ILE A 1 116 ? 10.130 5.856 69.979 1.00 48.18 116 ILE B C 1
ATOM 853 O O . ILE A 1 116 ? 10.300 6.398 68.886 1.00 51.48 116 ILE B O 1
ATOM 858 N N . GLU A 1 117 ? 10.355 4.566 70.199 1.00 46.75 117 GLU B N 1
ATOM 859 C CA . GLU A 1 117 ? 10.938 3.683 69.197 1.00 47.70 117 GLU B CA 1
ATOM 860 C C . GLU A 1 117 ? 10.168 3.648 67.878 1.00 44.06 117 GLU B C 1
ATOM 861 O O . GLU A 1 117 ? 8.963 3.406 67.856 1.00 42.81 117 GLU B O 1
ATOM 867 N N . GLY A 1 118 ? 10.882 3.896 66.785 1.00 42.21 118 GLY B N 1
ATOM 868 C CA . GLY A 1 118 ? 10.337 3.772 65.445 1.00 40.80 118 GLY B CA 1
ATOM 869 C C . GLY A 1 118 ? 9.545 4.977 64.977 1.00 45.14 118 GLY B C 1
ATOM 870 O O . GLY A 1 118 ? 9.192 5.084 63.799 1.00 47.07 118 GLY B O 1
ATOM 871 N N . LEU A 1 119 ? 9.284 5.903 65.890 1.00 41.63 119 LEU B N 1
ATOM 872 C CA . LEU A 1 119 ? 8.433 7.039 65.578 1.00 43.93 119 LEU B CA 1
ATOM 873 C C . LEU A 1 119 ? 9.102 7.994 64.588 1.00 45.32 119 LEU B C 1
ATOM 874 O O . LEU A 1 119 ? 8.485 8.401 63.602 1.00 43.77 119 LEU B O 1
ATOM 879 N N . ARG A 1 120 ? 10.363 8.339 64.833 1.00 45.58 120 ARG B N 1
ATOM 880 C CA . ARG A 1 120 ? 11.077 9.246 63.931 1.00 50.78 120 ARG B CA 1
ATOM 881 C C . ARG A 1 120 ? 11.216 8.670 62.522 1.00 52.31 120 ARG B C 1
ATOM 882 O O . ARG A 1 120 ? 11.153 9.401 61.533 1.00 52.81 120 ARG B O 1
ATOM 890 N N . GLU A 1 121 ? 11.417 7.362 62.429 1.00 50.84 121 GLU B N 1
ATOM 891 C CA . GLU A 1 121 ? 11.701 6.737 61.139 1.00 51.70 121 GLU B CA 1
ATOM 892 C C . GLU A 1 121 ? 10.464 6.244 60.373 1.00 45.95 121 GLU B C 1
ATOM 893 O O . GLU A 1 121 ? 10.484 6.196 59.141 1.00 47.27 121 GLU B O 1
ATOM 899 N N . HIS A 1 122 ? 9.396 5.878 61.074 1.00 39.60 122 HIS B N 1
ATOM 900 C CA . HIS A 1 122 ? 8.258 5.254 60.397 1.00 39.93 122 HIS B CA 1
ATOM 901 C C . HIS A 1 122 ? 6.970 6.086 60.426 1.00 42.87 122 HIS B C 1
ATOM 902 O O . HIS A 1 122 ? 5.971 5.713 59.806 1.00 45.79 122 HIS B O 1
ATOM 909 N N . ALA A 1 123 ? 6.991 7.210 61.136 1.00 39.05 123 ALA B N 1
ATOM 910 C CA . ALA A 1 123 ? 5.835 8.105 61.164 1.00 36.84 123 ALA B CA 1
ATOM 911 C C . ALA A 1 123 ? 6.099 9.367 60.348 1.00 37.79 123 ALA B C 1
ATOM 912 O O . ALA A 1 123 ? 7.249 9.726 60.095 1.00 40.26 123 ALA B O 1
ATOM 914 N N . PHE A 1 124 ? 5.021 10.027 59.938 1.00 29.25 124 PHE B N 1
ATOM 915 C CA . PHE A 1 124 ? 5.095 11.234 59.125 1.00 33.10 124 PHE B CA 1
ATOM 916 C C . PHE A 1 124 ? 4.775 12.489 59.934 1.00 33.63 124 PHE B C 1
ATOM 917 O O . PHE A 1 124 ? 4.063 12.429 60.936 1.00 34.50 124 PHE B O 1
ATOM 925 N N . SER A 1 125 ? 5.301 13.626 59.493 1.00 32.70 125 SER B N 1
ATOM 926 C CA . SER A 1 125 ? 5.018 14.896 60.149 1.00 29.06 125 SER B CA 1
ATOM 927 C C . SER A 1 125 ? 4.405 15.898 59.180 1.00 31.62 125 SER B C 1
ATOM 928 O O . SER A 1 125 ? 4.701 15.880 57.986 1.00 33.16 125 SER B O 1
ATOM 931 N N . ILE A 1 126 ? 3.547 16.767 59.707 1.00 35.40 126 ILE B N 1
ATOM 932 C CA . ILE A 1 126 ? 2.956 17.852 58.934 1.00 33.68 126 ILE B CA 1
ATOM 933 C C . ILE A 1 126 ? 3.693 19.149 59.263 1.00 31.50 126 ILE B C 1
ATOM 934 O O . ILE A 1 126 ? 3.322 19.851 60.200 1.00 29.20 126 ILE B O 1
ATOM 939 N N . ASN A 1 127 ? 4.746 19.464 58.511 1.00 33.99 127 ASN B N 1
ATOM 940 C CA . ASN A 1 127 ? 5.540 20.652 58.832 1.00 35.59 127 ASN B CA 1
ATOM 941 C C . ASN A 1 127 ? 6.241 21.305 57.644 1.00 33.57 127 ASN B C 1
ATOM 942 O O . ASN A 1 127 ? 7.062 22.202 57.828 1.00 37.44 127 ASN B O 1
ATOM 947 N N . SER A 1 128 ? 5.925 20.857 56.432 1.00 33.58 128 SER B N 1
ATOM 948 C CA . SER A 1 128 ? 6.457 21.489 55.226 1.00 35.91 128 SER B CA 1
ATOM 949 C C . SER A 1 128 ? 5.624 21.100 54.011 1.00 36.30 128 SER B C 1
ATOM 950 O O . SER A 1 128 ? 4.751 20.239 54.107 1.00 32.83 128 SER B O 1
ATOM 953 N N . ILE A 1 129 ? 5.891 21.739 52.875 1.00 32.69 129 ILE B N 1
ATOM 954 C CA . ILE A 1 129 ? 5.213 21.391 51.632 1.00 31.92 129 ILE B CA 1
ATOM 955 C C . ILE A 1 129 ? 5.623 19.994 51.189 1.00 33.10 129 ILE B C 1
ATOM 956 O O . ILE A 1 129 ? 4.787 19.189 50.776 1.00 36.01 129 ILE B O 1
ATOM 961 N N . ASN A 1 130 ? 6.915 19.702 51.295 1.00 31.04 130 ASN B N 1
ATOM 962 C CA . ASN A 1 130 ? 7.417 18.382 50.948 1.00 36.54 130 ASN B CA 1
ATOM 963 C C . ASN A 1 130 ? 6.780 17.278 51.780 1.00 34.45 130 ASN B C 1
ATOM 964 O O . ASN A 1 130 ? 6.375 16.247 51.244 1.00 34.38 130 ASN B O 1
ATOM 969 N N . SER A 1 131 ? 6.674 17.507 53.084 1.00 33.87 131 SER B N 1
ATOM 970 C CA . SER A 1 131 ? 6.185 16.477 53.995 1.00 34.58 131 SER B CA 1
ATOM 971 C C . SER A 1 131 ? 4.703 16.177 53.788 1.00 32.89 131 SER B C 1
ATOM 972 O O . SER A 1 131 ? 4.280 15.031 53.921 1.00 31.97 131 SER B O 1
ATOM 975 N N . VAL A 1 132 ? 3.910 17.199 53.474 1.00 33.75 132 VAL B N 1
ATOM 976 C CA . VAL A 1 132 ? 2.473 16.992 53.306 1.00 31.10 132 VAL B CA 1
ATOM 977 C C . VAL A 1 132 ? 2.145 16.355 51.955 1.00 28.65 132 VAL B C 1
ATOM 978 O O . VAL A 1 132 ? 1.162 15.630 51.840 1.00 29.23 132 VAL B O 1
ATOM 982 N N . ARG A 1 133 ? 2.965 16.609 50.938 1.00 30.08 133 ARG B N 1
ATOM 983 C CA . ARG A 1 133 ? 2.787 15.932 49.656 1.00 31.46 133 ARG B CA 1
ATOM 984 C C . ARG A 1 133 ? 3.124 14.456 49.821 1.00 33.62 133 ARG B C 1
ATOM 985 O O . ARG A 1 133 ? 2.486 13.591 49.222 1.00 32.05 133 ARG B O 1
ATOM 993 N N . ILE A 1 134 ? 4.129 14.177 50.645 1.00 34.98 134 ILE B N 1
ATOM 994 C CA . ILE A 1 134 ? 4.516 12.805 50.949 1.00 33.30 134 ILE B CA 1
ATOM 995 C C . ILE A 1 134 ? 3.398 12.071 51.692 1.00 30.43 134 ILE B C 1
ATOM 996 O O . ILE A 1 134 ? 3.066 10.940 51.353 1.00 29.41 134 ILE B O 1
ATOM 1001 N N . ILE A 1 135 ? 2.817 12.715 52.699 1.00 29.19 135 ILE B N 1
ATOM 1002 C CA . ILE A 1 135 ? 1.689 12.134 53.428 1.00 28.02 135 ILE B CA 1
ATOM 1003 C C . ILE A 1 135 ? 0.498 11.873 52.513 1.00 29.03 135 ILE B C 1
ATOM 1004 O O . ILE A 1 135 ? -0.086 10.785 52.525 1.00 27.80 135 ILE B O 1
ATOM 1009 N N . ARG A 1 136 ? 0.146 12.885 51.727 1.00 29.46 136 ARG B N 1
ATOM 1010 C CA . ARG A 1 136 ? -0.980 12.815 50.803 1.00 30.71 136 ARG B CA 1
ATOM 1011 C C . ARG A 1 136 ? -0.859 11.636 49.845 1.00 28.42 136 ARG B C 1
ATOM 1012 O O . ARG A 1 136 ? -1.799 10.861 49.684 1.00 29.31 136 ARG B O 1
ATOM 1020 N N . GLN A 1 137 ? 0.302 11.508 49.210 1.00 26.02 137 GLN B N 1
ATOM 1021 C CA . GLN A 1 137 ? 0.511 10.468 48.212 1.00 29.32 137 GLN B CA 1
ATOM 1022 C C . GLN A 1 137 ? 0.723 9.104 48.851 1.00 31.69 137 GLN B C 1
ATOM 1023 O O . GLN A 1 137 ? 0.437 8.077 48.235 1.00 33.97 137 GLN B O 1
ATOM 1029 N N . HIS A 1 138 ? 1.237 9.092 50.077 1.00 29.66 138 HIS B N 1
ATOM 1030 C CA . HIS A 1 138 ? 1.376 7.844 50.817 1.00 29.23 138 HIS B CA 1
ATOM 1031 C C . HIS A 1 138 ? 0.002 7.236 51.069 1.00 29.82 138 HIS B C 1
ATOM 1032 O O . HIS A 1 138 ? -0.222 6.052 50.821 1.00 30.28 138 HIS B O 1
ATOM 1039 N N . ILE A 1 139 ? -0.912 8.062 51.567 1.00 29.07 139 ILE B N 1
ATOM 1040 C CA . ILE A 1 139 ? -2.265 7.620 51.875 1.00 31.87 139 ILE B CA 1
ATOM 1041 C C . ILE A 1 139 ? -3.002 7.136 50.623 1.00 34.12 139 ILE B C 1
ATOM 1042 O O . ILE A 1 139 ? -3.647 6.085 50.641 1.00 32.14 139 ILE B O 1
ATOM 1047 N N . GLU A 1 140 ? -2.892 7.889 49.533 1.00 30.61 140 GLU B N 1
ATOM 1048 C CA . GLU A 1 140 ? -3.545 7.509 48.284 1.00 32.02 140 GLU B CA 1
ATOM 1049 C C . GLU A 1 140 ? -2.985 6.194 47.757 1.00 31.21 140 GLU B C 1
ATOM 1050 O O . GLU A 1 140 ? -3.705 5.402 47.149 1.00 27.47 140 GLU B O 1
ATOM 1056 N N . TYR A 1 141 ? -1.697 5.970 48.002 1.00 30.69 141 TYR B N 1
ATOM 1057 C CA . TYR A 1 141 ? -1.030 4.740 47.593 1.00 28.02 141 TYR B CA 1
ATOM 1058 C C . TYR A 1 141 ? -1.602 3.543 48.343 1.00 31.45 141 TYR B C 1
ATOM 1059 O O . TYR A 1 141 ? -1.835 2.486 47.754 1.00 31.85 141 TYR B O 1
ATOM 1068 N N . GLN A 1 142 ? -1.838 3.714 49.641 1.00 33.14 142 GLN B N 1
ATOM 1069 C CA . GLN A 1 142 ? -2.390 2.639 50.462 1.00 33.14 142 GLN B CA 1
ATOM 1070 C C . GLN A 1 142 ? -3.787 2.255 49.978 1.00 31.62 142 GLN B C 1
ATOM 1071 O O . GLN A 1 142 ? -4.106 1.074 49.851 1.00 30.28 142 GLN B O 1
ATOM 1077 N N . PHE A 1 143 ? -4.613 3.261 49.707 1.00 27.67 143 PHE B N 1
ATOM 1078 C CA . PHE A 1 143 ? -5.980 3.027 49.254 1.00 31.67 143 PHE B CA 1
ATOM 1079 C C . PHE A 1 143 ? -6.019 2.344 47.890 1.00 30.70 143 PHE B C 1
ATOM 1080 O O . PHE A 1 143 ? -6.873 1.495 47.647 1.00 29.45 143 PHE B O 1
ATOM 1088 N N . ALA A 1 144 ? -5.084 2.703 47.016 1.00 29.51 144 ALA B N 1
ATOM 1089 C CA . ALA A 1 144 ? -4.980 2.080 45.698 1.00 30.95 144 ALA B CA 1
ATOM 1090 C C . ALA A 1 144 ? -4.653 0.594 45.813 1.00 31.22 144 ALA B C 1
ATOM 1091 O O . ALA A 1 144 ? -5.098 -0.213 44.998 1.00 30.57 144 ALA B O 1
ATOM 1093 N N . LYS A 1 145 ? -3.864 0.238 46.822 1.00 26.87 145 LYS B N 1
ATOM 1094 C CA . LYS A 1 145 ? -3.465 -1.152 47.018 1.00 33.82 145 LYS B CA 1
ATOM 1095 C C . LYS A 1 145 ? -4.579 -2.020 47.593 1.00 32.37 145 LYS B C 1
ATOM 1096 O O . LYS A 1 145 ? -4.549 -3.243 47.443 1.00 34.17 145 LYS B O 1
ATOM 1102 N N . PHE A 1 146 ? -5.560 -1.400 48.246 1.00 28.56 146 PHE B N 1
ATOM 1103 C CA . PHE A 1 146 ? -6.559 -2.167 48.995 1.00 33.35 146 PHE B CA 1
ATOM 1104 C C . PHE A 1 146 ? -7.481 -3.050 48.152 1.00 36.81 146 PHE B C 1
ATOM 1105 O O . PHE A 1 146 ? -7.768 -4.183 48.539 1.00 36.00 146 PHE B O 1
ATOM 1113 N N . ALA A 1 147 ? -7.955 -2.544 47.017 1.00 35.51 147 ALA B N 1
ATOM 1114 C CA . ALA A 1 147 ? -8.937 -3.285 46.223 1.00 35.86 147 ALA B CA 1
ATOM 1115 C C . ALA A 1 147 ? -8.405 -4.643 45.770 1.00 40.47 147 ALA B C 1
ATOM 1116 O O . ALA A 1 147 ? -9.159 -5.609 45.668 1.00 45.11 147 ALA B O 1
ATOM 1118 N N . ALA A 1 148 ? -7.102 -4.713 45.516 1.00 39.57 148 ALA B N 1
ATOM 1119 C CA . ALA A 1 148 ? -6.465 -5.961 45.108 1.00 39.98 148 ALA B CA 1
ATOM 1120 C C . ALA A 1 148 ? -6.245 -6.892 46.302 1.00 39.96 148 ALA B C 1
ATOM 1121 O O . ALA A 1 148 ? -6.109 -8.103 46.135 1.00 40.83 148 ALA B O 1
ATOM 1123 N N . GLU A 1 149 ? -6.203 -6.319 47.501 1.00 40.78 149 GLU B N 1
ATOM 1124 C CA . GLU A 1 149 ? -6.010 -7.093 48.728 1.00 44.14 149 GLU B CA 1
ATOM 1125 C C . GLU A 1 149 ? -7.039 -6.674 49.773 1.00 41.35 149 GLU B C 1
ATOM 1126 O O . GLU A 1 149 ? -6.694 -6.004 50.746 1.00 37.06 149 GLU B O 1
ATOM 1132 N N . PRO A 1 150 ? -8.309 -7.062 49.574 1.00 41.48 150 PRO B N 1
ATOM 1133 C CA . PRO A 1 150 ? -9.416 -6.559 50.400 1.00 38.57 150 PRO B CA 1
ATOM 1134 C C . PRO A 1 150 ? -9.368 -7.010 51.862 1.00 37.56 150 PRO B C 1
ATOM 1135 O O . PRO A 1 150 ? -10.163 -6.534 52.675 1.00 35.45 150 PRO B O 1
ATOM 1139 N N . GLU A 1 151 ? -8.455 -7.915 52.192 1.00 35.77 151 GLU B N 1
ATOM 1140 C CA . GLU A 1 151 ? -8.288 -8.342 53.574 1.00 42.02 151 GLU B CA 1
ATOM 1141 C C . GLU A 1 151 ? -7.369 -7.392 54.342 1.00 41.88 151 GLU B C 1
ATOM 1142 O O . GLU A 1 151 ? -7.346 -7.396 55.573 1.00 38.52 151 GLU B O 1
ATOM 1148 N N . ARG A 1 152 ? -6.616 -6.576 53.610 1.00 37.71 152 ARG B N 1
ATOM 1149 C CA . ARG A 1 152 ? -5.649 -5.673 54.223 1.00 37.92 152 ARG B CA 1
ATOM 1150 C C . ARG A 1 152 ? -6.273 -4.338 54.621 1.00 38.20 152 ARG B C 1
ATOM 1151 O O . ARG A 1 152 ? -5.952 -3.299 54.045 1.00 36.78 152 ARG B O 1
ATOM 1159 N N . THR A 1 153 ? -7.151 -4.363 55.617 1.00 38.35 153 THR B N 1
ATOM 1160 C CA . THR A 1 153 ? -7.823 -3.146 56.068 1.00 39.56 153 THR B CA 1
ATOM 1161 C C . THR A 1 153 ? -6.859 -2.175 56.750 1.00 38.85 153 THR B C 1
ATOM 1162 O O . THR A 1 153 ? -7.193 -1.007 56.961 1.00 36.88 153 THR B O 1
ATOM 1166 N N . ASP A 1 154 ? -5.667 -2.653 57.098 1.00 36.56 154 ASP B N 1
ATOM 1167 C CA . ASP A 1 154 ? -4.650 -1.772 57.664 1.00 37.61 154 ASP B CA 1
ATOM 1168 C C . ASP A 1 154 ? -4.238 -0.692 56.658 1.00 36.62 154 ASP B C 1
ATOM 1169 O O . ASP A 1 154 ? -3.753 0.374 57.047 1.00 35.19 154 ASP B O 1
ATOM 1174 N N . TYR A 1 155 ? -4.443 -0.964 55.370 1.00 33.22 155 TYR B N 1
ATOM 1175 C CA . TYR A 1 155 ? -4.245 0.049 54.332 1.00 31.57 155 TYR B CA 1
ATOM 1176 C C . TYR A 1 155 ? -5.177 1.237 54.556 1.00 29.63 155 TYR B C 1
ATOM 1177 O O . TYR A 1 155 ? -4.841 2.379 54.245 1.00 28.50 155 TYR B O 1
ATOM 1186 N N . LEU A 1 156 ? -6.353 0.946 55.104 1.00 28.80 156 LEU B N 1
ATOM 1187 C CA . LEU A 1 156 ? -7.411 1.934 55.285 1.00 33.22 156 LEU B CA 1
ATOM 1188 C C . LEU A 1 156 ? -7.412 2.505 56.699 1.00 34.54 156 LEU B C 1
ATOM 1189 O O . LEU A 1 156 ? -8.328 3.232 57.088 1.00 30.17 156 LEU B O 1
ATOM 1194 N N . THR A 1 157 ? -6.389 2.157 57.472 1.00 35.06 157 THR B N 1
ATOM 1195 C CA . THR A 1 157 ? -6.281 2.642 58.839 1.00 37.58 157 THR B CA 1
ATOM 1196 C C . THR A 1 157 ? -5.212 3.727 58.945 1.00 33.66 157 THR B C 1
ATOM 1197 O O . THR A 1 157 ? -4.054 3.520 58.573 1.00 29.09 157 THR B O 1
ATOM 1201 N N . ILE A 1 158 ? -5.612 4.888 59.445 1.00 31.79 158 ILE B N 1
ATOM 1202 C CA . ILE A 1 158 ? -4.686 5.992 59.649 1.00 29.64 158 ILE B CA 1
ATOM 1203 C C . ILE A 1 158 ? -4.631 6.355 61.123 1.00 31.87 158 ILE B C 1
ATOM 1204 O O . ILE A 1 158 ? -5.648 6.694 61.729 1.00 31.25 158 ILE B O 1
ATOM 1209 N N . VAL A 1 159 ? -3.444 6.257 61.706 1.00 31.77 159 VAL B N 1
ATOM 1210 C CA . VAL A 1 159 ? -3.265 6.619 63.103 1.00 30.66 159 VAL B CA 1
ATOM 1211 C C . VAL A 1 159 ? -2.655 8.010 63.217 1.00 30.01 159 VAL B C 1
ATOM 1212 O O . VAL A 1 159 ? -1.601 8.290 62.642 1.00 31.38 159 VAL B O 1
ATOM 1216 N N . VAL A 1 160 ? -3.341 8.887 63.939 1.00 32.85 160 VAL B N 1
ATOM 1217 C CA . VAL A 1 160 ? -2.824 10.223 64.190 1.00 34.15 160 VAL B CA 1
ATOM 1218 C C . VAL A 1 160 ? -2.465 10.338 65.663 1.00 36.33 160 VAL B C 1
ATOM 1219 O O . VAL A 1 160 ? -3.340 10.320 66.531 1.00 34.60 160 VAL B O 1
ATOM 1223 N N . GLY A 1 161 ? -1.167 10.432 65.938 1.00 32.52 161 GLY B N 1
ATOM 1224 C CA . GLY A 1 161 ? -0.681 10.491 67.305 1.00 34.83 161 GLY B CA 1
ATOM 1225 C C . GLY A 1 161 ? -0.718 11.901 67.857 1.00 37.71 161 GLY B C 1
ATOM 1226 O O . GLY A 1 161 ? -0.072 12.802 67.323 1.00 40.55 161 GLY B O 1
ATOM 1227 N N . GLY A 1 162 ? -1.471 12.090 68.934 1.00 36.23 162 GLY B N 1
ATOM 1228 C CA . GLY A 1 162 ? -1.598 13.394 69.554 1.00 35.64 162 GLY B CA 1
ATOM 1229 C C . GLY A 1 162 ? -2.894 14.085 69.183 1.00 36.86 162 GLY B C 1
ATOM 1230 O O . GLY A 1 162 ? -3.135 14.401 68.015 1.00 38.35 162 GLY B O 1
ATOM 1231 N N . ALA A 1 163 ? -3.725 14.336 70.186 1.00 38.28 163 ALA B N 1
ATOM 1232 C CA . ALA A 1 163 ? -5.013 14.976 69.964 1.00 41.55 163 ALA B CA 1
ATOM 1233 C C . ALA A 1 163 ? -4.950 16.454 70.328 1.00 45.38 163 ALA B C 1
ATOM 1234 O O . ALA A 1 163 ? -5.832 16.977 71.008 1.00 47.01 163 ALA B O 1
ATOM 1236 N N . GLY A 1 164 ? -3.895 17.122 69.874 1.00 43.67 164 GLY B N 1
ATOM 1237 C CA . GLY A 1 164 ? -3.765 18.552 70.071 1.00 41.46 164 GLY B CA 1
ATOM 1238 C C . GLY A 1 164 ? -4.384 19.308 68.910 1.00 44.65 164 GLY B C 1
ATOM 1239 O O . GLY A 1 164 ? -5.144 18.739 68.125 1.00 42.72 164 GLY B O 1
ATOM 1240 N N . PHE A 1 165 ? -4.043 20.587 68.797 1.00 42.38 165 PHE B N 1
ATOM 1241 C CA . PHE A 1 165 ? -4.608 21.463 67.776 1.00 38.86 165 PHE B CA 1
ATOM 1242 C C . PHE A 1 165 ? -4.396 20.925 66.360 1.00 37.91 165 PHE B C 1
ATOM 1243 O O . PHE A 1 165 ? -5.333 20.856 65.566 1.00 41.67 165 PHE B O 1
ATOM 1251 N N . THR A 1 166 ? -3.162 20.542 66.053 1.00 38.04 166 THR B N 1
ATOM 1252 C CA . THR A 1 166 ? -2.811 20.071 64.718 1.00 37.42 166 THR B CA 1
ATOM 1253 C C . THR A 1 166 ? -3.480 18.735 64.390 1.00 38.29 166 THR B C 1
ATOM 1254 O O . THR A 1 166 ? -4.023 18.557 63.297 1.00 35.65 166 THR B O 1
ATOM 1258 N N . GLY A 1 167 ? -3.444 17.805 65.341 1.00 37.03 167 GLY B N 1
ATOM 1259 C CA . GLY A 1 167 ? -4.047 16.496 65.152 1.00 35.98 167 GLY B CA 1
ATOM 1260 C C . GLY A 1 167 ? -5.539 16.568 64.891 1.00 39.14 167 GLY B C 1
ATOM 1261 O O . GLY A 1 167 ? -6.060 15.878 64.013 1.00 41.16 167 GLY B O 1
ATOM 1262 N N . ILE A 1 168 ? -6.226 17.416 65.651 1.00 39.01 168 ILE B N 1
ATOM 1263 C CA . ILE A 1 168 ? -7.670 17.582 65.522 1.00 37.99 168 ILE B CA 1
ATOM 1264 C C . ILE A 1 168 ? -8.058 18.160 64.161 1.00 36.97 168 ILE B C 1
ATOM 1265 O O . ILE A 1 168 ? -8.994 17.680 63.524 1.00 35.68 168 ILE B O 1
ATOM 1270 N N . GLU A 1 169 ? -7.342 19.188 63.715 1.00 38.28 169 GLU B N 1
ATOM 1271 C CA . GLU A 1 169 ? -7.616 19.785 62.408 1.00 38.13 169 GLU B CA 1
ATOM 1272 C C . GLU A 1 169 ? -7.346 18.794 61.277 1.00 34.87 169 GLU B C 1
ATOM 1273 O O . GLU A 1 169 ? -8.076 18.753 60.288 1.00 35.94 169 GLU B O 1
ATOM 1279 N N . PHE A 1 170 ? -6.297 17.993 61.430 1.00 36.25 170 PHE B N 1
ATOM 1280 C CA . PHE A 1 170 ? -5.923 17.028 60.400 1.00 34.04 170 PHE B CA 1
ATOM 1281 C C . PHE A 1 170 ? -6.957 15.911 60.242 1.00 30.29 170 PHE B C 1
ATOM 1282 O O . PHE A 1 170 ? -7.338 15.575 59.119 1.00 28.04 170 PHE B O 1
ATOM 1290 N N . VAL A 1 171 ? -7.406 15.329 61.354 1.00 29.06 171 VAL B N 1
ATOM 1291 C CA . VAL A 1 171 ? -8.393 14.253 61.277 1.00 35.27 171 VAL B CA 1
ATOM 1292 C C . VAL A 1 171 ? -9.725 14.785 60.753 1.00 34.52 171 VAL B C 1
ATOM 1293 O O . VAL A 1 171 ? -10.505 14.044 60.159 1.00 38.37 171 VAL B O 1
ATOM 1297 N N . GLY A 1 172 ? -9.969 16.075 60.961 1.00 36.36 172 GLY B N 1
ATOM 1298 C CA . GLY A 1 172 ? -11.144 16.725 60.413 1.00 37.03 172 GLY B CA 1
ATOM 1299 C C . GLY A 1 172 ? -11.083 16.755 58.900 1.00 36.06 172 GLY B C 1
ATOM 1300 O O . GLY A 1 172 ? -12.067 16.466 58.220 1.00 39.43 172 GLY B O 1
ATOM 1301 N N . GLU A 1 173 ? -9.915 17.109 58.375 1.00 33.46 173 GLU B N 1
ATOM 1302 C CA . GLU A 1 173 ? -9.695 17.127 56.936 1.00 35.08 173 GLU B CA 1
ATOM 1303 C C . GLU A 1 173 ? -9.771 15.714 56.349 1.00 35.93 173 GLU B C 1
ATOM 1304 O O . GLU A 1 173 ? -10.352 15.511 55.283 1.00 38.90 173 GLU B O 1
ATOM 1310 N N . LEU A 1 174 ? -9.172 14.747 57.041 1.00 35.92 174 LEU B N 1
ATOM 1311 C CA . LEU A 1 174 ? -9.215 13.351 56.606 1.00 36.24 174 LEU B CA 1
ATOM 1312 C C . LEU A 1 174 ? -10.645 12.835 56.508 1.00 35.00 174 LEU B C 1
ATOM 1313 O O . LEU A 1 174 ? -10.990 12.109 55.577 1.00 35.55 174 LEU B O 1
ATOM 1318 N N . ALA A 1 175 ? -11.469 13.211 57.480 1.00 34.89 175 ALA B N 1
ATOM 1319 C CA . ALA A 1 175 ? -12.855 12.769 57.523 1.00 39.86 175 ALA B CA 1
ATOM 1320 C C . ALA A 1 175 ? -13.644 13.280 56.319 1.00 39.45 175 ALA B C 1
ATOM 1321 O O . ALA A 1 175 ? -14.446 12.548 55.742 1.00 42.48 175 ALA B O 1
ATOM 1323 N N . ASP A 1 176 ? -13.418 14.536 55.944 1.00 36.59 176 ASP B N 1
ATOM 1324 C CA . ASP A 1 176 ? -14.083 15.107 54.775 1.00 39.09 176 ASP B CA 1
ATOM 1325 C C . ASP A 1 176 ? -13.580 14.494 53.472 1.00 35.39 176 ASP B C 1
ATOM 1326 O O . ASP A 1 176 ? -14.324 14.391 52.501 1.00 39.81 176 ASP B O 1
ATOM 1331 N N . ARG A 1 177 ? -12.315 14.088 53.459 1.00 32.10 177 ARG B N 1
ATOM 1332 C CA . ARG A 1 177 ? -11.684 13.559 52.255 1.00 35.62 177 ARG B CA 1
ATOM 1333 C C . ARG A 1 177 ? -12.173 12.155 51.890 1.00 36.38 177 ARG B C 1
ATOM 1334 O O . ARG A 1 177 ? -12.255 11.807 50.713 1.00 41.63 177 ARG B O 1
ATOM 1342 N N . MET A 1 178 ? -12.502 11.363 52.905 1.00 34.11 178 MET B N 1
ATOM 1343 C CA . MET A 1 178 ? -12.791 9.934 52.732 1.00 37.21 178 MET B CA 1
ATOM 1344 C C . MET A 1 178 ? -13.855 9.541 51.682 1.00 39.49 178 MET B C 1
ATOM 1345 O O . MET A 1 178 ? -13.652 8.566 50.960 1.00 41.97 178 MET B O 1
ATOM 1350 N N . PRO A 1 179 ? -14.993 10.265 51.602 1.00 41.00 179 PRO B N 1
ATOM 1351 C CA . PRO A 1 179 ? -15.970 9.867 50.576 1.00 38.44 179 PRO B CA 1
ATOM 1352 C C . PRO A 1 179 ? -15.408 9.871 49.153 1.00 39.21 179 PRO B C 1
ATOM 1353 O O . PRO A 1 179 ? -15.612 8.903 48.419 1.00 42.16 179 PRO B O 1
ATOM 1357 N N . GLU A 1 180 ? -14.719 10.942 48.773 1.00 39.88 180 GLU B N 1
ATOM 1358 C CA . GLU A 1 180 ? -14.119 11.030 47.444 1.00 39.93 180 GLU B CA 1
ATOM 1359 C C . GLU A 1 180 ? -12.986 10.023 47.275 1.00 36.50 180 GLU B C 1
ATOM 1360 O O . GLU A 1 180 ? -12.850 9.398 46.225 1.00 36.77 180 GLU B O 1
ATOM 1362 N N . LEU A 1 181 ? -12.173 9.875 48.317 1.00 30.01 181 LEU B N 1
ATOM 1363 C CA . LEU A 1 181 ? -11.039 8.962 48.290 1.00 31.77 181 LEU B CA 1
ATOM 1364 C C . LEU A 1 181 ? -11.492 7.514 48.098 1.00 37.46 181 LEU B C 1
ATOM 1365 O O . LEU A 1 181 ? -10.892 6.758 47.332 1.00 36.12 181 LEU B O 1
ATOM 1370 N N . CYS A 1 182 ? -12.553 7.132 48.802 1.00 34.19 182 CYS B N 1
ATOM 1371 C CA . CYS A 1 182 ? -13.087 5.778 48.708 1.00 31.92 182 CYS B CA 1
ATOM 1372 C C . CYS A 1 182 ? -13.707 5.521 47.336 1.00 35.80 182 CYS B C 1
ATOM 1373 O O . CYS A 1 182 ? -13.631 4.411 46.807 1.00 36.98 182 CYS B O 1
ATOM 1376 N N . ALA A 1 183 ? -14.327 6.549 46.766 1.00 37.29 183 ALA B N 1
ATOM 1377 C CA . ALA A 1 183 ? -14.947 6.424 45.454 1.00 39.50 183 ALA B CA 1
ATOM 1378 C C . ALA A 1 183 ? -13.886 6.243 44.375 1.00 38.59 183 ALA B C 1
ATOM 1379 O O . ALA A 1 183 ? -14.081 5.502 43.412 1.00 43.29 183 ALA B O 1
ATOM 1381 N N . GLU A 1 184 ? -12.756 6.917 44.555 1.00 38.03 184 GLU B N 1
ATOM 1382 C CA . GLU A 1 184 ? -11.647 6.839 43.614 1.00 36.82 184 GLU B CA 1
ATOM 1383 C C . GLU A 1 184 ? -11.052 5.433 43.544 1.00 35.01 184 GLU B C 1
ATOM 1384 O O . GLU A 1 184 ? -10.608 4.993 42.483 1.00 37.74 184 GLU B O 1
ATOM 1390 N N . TYR A 1 185 ? -11.068 4.720 44.666 1.00 30.36 185 TYR B N 1
ATOM 1391 C CA . TYR A 1 185 ? -10.382 3.436 44.749 1.00 31.25 185 TYR B CA 1
ATOM 1392 C C . TYR A 1 185 ? -11.285 2.252 45.097 1.00 33.13 185 TYR B C 1
ATOM 1393 O O . TYR A 1 185 ? -10.803 1.224 45.567 1.00 34.46 185 TYR B O 1
ATOM 1402 N N . ASP A 1 186 ? -12.585 2.399 44.847 1.00 38.05 186 ASP B N 1
ATOM 1403 C CA . ASP A 1 186 ? -13.560 1.326 45.063 1.00 35.65 186 ASP B CA 1
ATOM 1404 C C . ASP A 1 186 ? -13.507 0.767 46.484 1.00 40.91 186 ASP B C 1
ATOM 1405 O O . ASP A 1 186 ? -13.577 -0.445 46.681 1.00 38.65 186 ASP B O 1
ATOM 1410 N N . VAL A 1 187 ? -13.376 1.651 47.467 1.00 40.36 187 VAL B N 1
ATOM 1411 C CA . VAL A 1 187 ? -13.245 1.234 48.860 1.00 38.83 187 VAL B CA 1
ATOM 1412 C C . VAL A 1 187 ? -14.551 1.377 49.643 1.00 41.67 187 VAL B C 1
ATOM 1413 O O . VAL A 1 187 ? -15.216 2.409 49.567 1.00 44.32 187 VAL B O 1
ATOM 1417 N N . ASP A 1 188 ? -14.914 0.331 50.384 1.00 39.69 188 ASP B N 1
ATOM 1418 C CA . ASP A 1 188 ? -16.021 0.392 51.336 1.00 38.09 188 ASP B CA 1
ATOM 1419 C C . ASP A 1 188 ? -15.680 1.383 52.446 1.00 38.51 188 ASP B C 1
ATOM 1420 O O . ASP A 1 188 ? -14.784 1.127 53.250 1.00 39.00 188 ASP B O 1
ATOM 1425 N N . PRO A 1 189 ? -16.404 2.514 52.498 1.00 38.42 189 PRO B N 1
ATOM 1426 C CA . PRO A 1 189 ? -16.111 3.591 53.454 1.00 35.55 189 PRO B CA 1
ATOM 1427 C C . PRO A 1 189 ? -16.205 3.133 54.908 1.00 37.24 189 PRO B C 1
ATOM 1428 O O . PRO A 1 189 ? -15.542 3.700 55.773 1.00 37.05 189 PRO B O 1
ATOM 1432 N N . LYS A 1 190 ? -17.012 2.111 55.166 1.00 38.08 190 LYS B N 1
ATOM 1433 C CA . LYS A 1 190 ? -17.200 1.612 56.523 1.00 42.17 190 LYS B CA 1
ATOM 1434 C C . LYS A 1 190 ? -15.955 0.890 57.045 1.00 39.33 190 LYS B C 1
ATOM 1435 O O . LYS A 1 190 ? -15.816 0.673 58.249 1.00 43.15 190 LYS B O 1
ATOM 1441 N N . LEU A 1 191 ? -15.051 0.528 56.140 1.00 35.08 191 LEU B N 1
ATOM 1442 C CA . LEU A 1 191 ? -13.818 -0.157 56.521 1.00 33.65 191 LEU B CA 1
ATOM 1443 C C . LEU A 1 191 ? -12.698 0.811 56.884 1.00 36.99 191 LEU B C 1
ATOM 1444 O O . LEU A 1 191 ? -11.656 0.403 57.397 1.00 36.54 191 LEU B O 1
ATOM 1449 N N . VAL A 1 192 ? -12.910 2.092 56.609 1.00 31.29 192 VAL B N 1
ATOM 1450 C CA . VAL A 1 192 ? -11.893 3.099 56.881 1.00 33.60 192 VAL B CA 1
ATOM 1451 C C . VAL A 1 192 ? -11.835 3.413 58.372 1.00 37.16 192 VAL B C 1
ATOM 1452 O O . VAL A 1 192 ? -12.869 3.560 59.023 1.00 35.66 192 VAL B O 1
ATOM 1456 N N . ARG A 1 193 ? -10.625 3.499 58.915 1.00 37.53 193 ARG B N 1
ATOM 1457 C CA . ARG A 1 193 ? -10.463 3.884 60.310 1.00 37.12 193 ARG B CA 1
ATOM 1458 C C . ARG A 1 193 ? -9.516 5.068 60.462 1.00 35.74 193 ARG B C 1
ATOM 1459 O O . ARG A 1 193 ? -8.358 5.014 60.045 1.00 36.15 193 ARG B O 1
ATOM 1467 N N . ILE A 1 194 ? -10.024 6.141 61.054 1.00 30.46 194 ILE B N 1
ATOM 1468 C CA . ILE A 1 194 ? -9.187 7.266 61.439 1.00 29.80 194 ILE B CA 1
ATOM 1469 C C . ILE A 1 194 ? -9.124 7.292 62.957 1.00 32.30 194 ILE B C 1
ATOM 1470 O O . ILE A 1 194 ? -10.133 7.512 63.626 1.00 37.46 194 ILE B O 1
ATOM 1475 N N . ILE A 1 195 ? -7.939 7.039 63.500 1.00 30.20 195 ILE B N 1
ATOM 1476 C CA . ILE A 1 195 ? -7.786 6.888 64.940 1.00 35.54 195 ILE B CA 1
ATOM 1477 C C . ILE A 1 195 ? -6.876 7.960 65.527 1.00 39.17 195 ILE B C 1
ATOM 1478 O O . ILE A 1 195 ? -5.694 8.041 65.192 1.00 42.64 195 ILE B O 1
ATOM 1483 N N . ASN A 1 196 ? -7.443 8.785 66.401 1.00 38.69 196 ASN B N 1
ATOM 1484 C CA . ASN A 1 196 ? -6.683 9.817 67.091 1.00 38.80 196 ASN B CA 1
ATOM 1485 C C . ASN A 1 196 ? -6.236 9.295 68.448 1.00 40.48 196 ASN B C 1
ATOM 1486 O O . ASN A 1 196 ? -7.062 9.044 69.327 1.00 42.88 196 ASN B O 1
ATOM 1491 N N . VAL A 1 197 ? -4.929 9.122 68.613 1.00 36.33 197 VAL B N 1
ATOM 1492 C CA . VAL A 1 197 ? -4.388 8.521 69.826 1.00 36.72 197 VAL B CA 1
ATOM 1493 C C . VAL A 1 197 ? -3.660 9.562 70.674 1.00 41.29 197 VAL B C 1
ATOM 1494 O O . VAL A 1 197 ? -2.747 10.234 70.192 1.00 40.07 197 VAL B O 1
ATOM 1498 N N . GLU A 1 198 ? -4.064 9.692 71.935 1.00 44.85 198 GLU B N 1
ATOM 1499 C CA . GLU A 1 198 ? -3.498 10.715 72.813 1.00 45.90 198 GLU B CA 1
ATOM 1500 C C . GLU A 1 198 ? -3.072 10.158 74.170 1.00 46.11 198 GLU B C 1
ATOM 1501 O O . GLU A 1 198 ? -3.832 9.447 74.826 1.00 42.81 198 GLU B O 1
ATOM 1507 N N . ALA A 1 199 ? -1.853 10.493 74.584 1.00 48.97 199 ALA B N 1
ATOM 1508 C CA . ALA A 1 199 ? -1.322 10.044 75.868 1.00 53.49 199 ALA B CA 1
ATOM 1509 C C . ALA A 1 199 ? -2.010 10.739 77.042 1.00 58.23 199 ALA B C 1
ATOM 1510 O O . ALA A 1 199 ? -2.303 10.110 78.058 1.00 61.16 199 ALA B O 1
ATOM 1512 N N . ALA A 1 200 ? -2.262 12.036 76.892 1.00 58.45 200 ALA B N 1
ATOM 1513 C CA . ALA A 1 200 ? -2.936 12.828 77.919 1.00 58.99 200 ALA B CA 1
ATOM 1514 C C . ALA A 1 200 ? -4.347 12.291 78.168 1.00 60.78 200 ALA B C 1
ATOM 1515 O O . ALA A 1 200 ? -4.915 11.627 77.299 1.00 56.53 200 ALA B O 1
ATOM 1517 N N . PRO A 1 201 ? -4.914 12.558 79.359 1.00 63.41 201 PRO B N 1
ATOM 1518 C CA . PRO A 1 201 ? -6.235 11.997 79.670 1.00 66.92 201 PRO B CA 1
ATOM 1519 C C . PRO A 1 201 ? -7.419 12.781 79.094 1.00 74.34 201 PRO B C 1
ATOM 1520 O O . PRO A 1 201 ? -8.561 12.409 79.366 1.00 75.85 201 PRO B O 1
ATOM 1524 N N . THR A 1 202 ? -7.163 13.829 78.314 1.00 78.03 202 THR B N 1
ATOM 1525 C CA . THR A 1 202 ? -8.243 14.595 77.686 1.00 86.13 202 THR B CA 1
ATOM 1526 C C . THR A 1 202 ? -7.903 15.034 76.260 1.00 86.67 202 THR B C 1
ATOM 1527 O O . THR A 1 202 ? -6.769 15.419 75.977 1.00 88.53 202 THR B O 1
ATOM 1531 N N . VAL A 1 203 ? -8.891 14.970 75.369 1.00 87.92 203 VAL B N 1
ATOM 1532 C CA . VAL A 1 203 ? -8.747 15.500 74.014 1.00 82.10 203 VAL B CA 1
ATOM 1533 C C . VAL A 1 203 ? -8.556 17.007 74.086 1.00 82.44 203 VAL B C 1
ATOM 1534 O O . VAL A 1 203 ? -9.249 17.681 74.850 1.00 83.97 203 VAL B O 1
ATOM 1538 N N . LEU A 1 204 ? -7.628 17.529 73.288 1.00 82.32 204 LEU B N 1
ATOM 1539 C CA . LEU A 1 204 ? -7.294 18.951 73.305 1.00 87.44 204 LEU B CA 1
ATOM 1540 C C . LEU A 1 204 ? -7.045 19.438 74.732 1.00 93.01 204 LEU B C 1
ATOM 1541 O O . LEU A 1 204 ? -7.772 20.298 75.229 1.00 94.04 204 LEU B O 1
ATOM 1546 N N . PRO A 1 205 ? -6.019 18.882 75.397 1.00 95.61 205 PRO B N 1
ATOM 1547 C CA . PRO A 1 205 ? -5.801 19.206 76.811 1.00 98.56 205 PRO B CA 1
ATOM 1548 C C . PRO A 1 205 ? -5.405 20.664 77.022 1.00 94.98 205 PRO B C 1
ATOM 1549 O O . PRO A 1 205 ? -4.407 21.121 76.463 1.00 94.00 205 PRO B O 1
ATOM 1553 N N . GLY A 1 206 ? -6.187 21.382 77.822 1.00 95.76 206 GLY B N 1
ATOM 1554 C CA . GLY A 1 206 ? -5.908 22.777 78.113 1.00 92.25 206 GLY B CA 1
ATOM 1555 C C . GLY A 1 206 ? -6.921 23.737 77.518 1.00 90.49 206 GLY B C 1
ATOM 1556 O O . GLY A 1 206 ? -6.944 24.917 77.864 1.00 88.81 206 GLY B O 1
ATOM 1557 N N . PHE A 1 207 ? -7.761 23.231 76.621 1.00 89.96 207 PHE B N 1
ATOM 1558 C CA . PHE A 1 207 ? -8.796 24.049 75.993 1.00 92.07 207 PHE B CA 1
ATOM 1559 C C . PHE A 1 207 ? -10.108 23.988 76.769 1.00 90.37 207 PHE B C 1
ATOM 1560 O O . PHE A 1 207 ? -10.280 23.142 77.646 1.00 92.48 207 PHE B O 1
ATOM 1562 N N . ASP A 1 208 ? -11.027 24.892 76.443 1.00 85.62 208 ASP B N 1
ATOM 1563 C CA . ASP A 1 208 ? -12.331 24.933 77.096 1.00 82.97 208 ASP B CA 1
ATOM 1564 C C . ASP A 1 208 ? -13.136 23.675 76.776 1.00 79.03 208 ASP B C 1
ATOM 1565 O O . ASP A 1 208 ? -13.345 23.350 75.606 1.00 78.15 208 ASP B O 1
ATOM 1570 N N . PRO A 1 209 ? -13.584 22.963 77.823 1.00 73.34 209 PRO B N 1
ATOM 1571 C CA . PRO A 1 209 ? -14.306 21.686 77.727 1.00 70.72 209 PRO B CA 1
ATOM 1572 C C . PRO A 1 209 ? -15.500 21.707 76.772 1.00 71.16 209 PRO B C 1
ATOM 1573 O O . PRO A 1 209 ? -15.754 20.708 76.100 1.00 70.85 209 PRO B O 1
ATOM 1577 N N . ALA A 1 210 ? -16.220 22.823 76.717 1.00 70.73 210 ALA B N 1
ATOM 1578 C CA . ALA A 1 210 ? -17.384 22.939 75.841 1.00 66.32 210 ALA B CA 1
ATOM 1579 C C . ALA A 1 210 ? -16.975 22.846 74.375 1.00 65.09 210 ALA B C 1
ATOM 1580 O O . ALA A 1 210 ? -17.635 22.184 73.574 1.00 65.85 210 ALA B O 1
ATOM 1582 N N . LEU A 1 211 ? -15.877 23.512 74.035 1.00 64.50 211 LEU B N 1
ATOM 1583 C CA . LEU A 1 211 ? -15.352 23.490 72.676 1.00 64.48 211 LEU B CA 1
ATOM 1584 C C . LEU A 1 211 ? -14.813 22.112 72.305 1.00 70.71 211 LEU B C 1
ATOM 1585 O O . LEU A 1 211 ? -15.003 21.644 71.182 1.00 70.17 211 LEU B O 1
ATOM 1590 N N . VAL A 1 212 ? -14.145 21.466 73.257 1.00 74.88 212 VAL B N 1
ATOM 1591 C CA . VAL A 1 212 ? -13.570 20.141 73.042 1.00 70.99 212 VAL B CA 1
ATOM 1592 C C . VAL A 1 212 ? -14.633 19.088 72.741 1.00 69.43 212 VAL B C 1
ATOM 1593 O O . VAL A 1 212 ? -14.519 18.339 71.770 1.00 69.32 212 VAL B O 1
ATOM 1597 N N . ASN A 1 213 ? -15.665 19.040 73.578 1.00 67.80 213 ASN B N 1
ATOM 1598 C CA . ASN A 1 213 ? -16.744 18.071 73.418 1.00 67.06 213 ASN B CA 1
ATOM 1599 C C . ASN A 1 213 ? -17.480 18.248 72.096 1.00 62.54 213 ASN B C 1
ATOM 1600 O O . ASN A 1 213 ? -17.889 17.270 71.472 1.00 61.16 213 ASN B O 1
ATOM 1605 N N . TYR A 1 214 ? -17.656 19.499 71.680 1.00 62.70 214 TYR B N 1
ATOM 1606 C CA . TYR A 1 214 ? -18.261 19.786 70.387 1.00 62.79 214 TYR B CA 1
ATOM 1607 C C . TYR A 1 214 ? -17.379 19.231 69.273 1.00 55.57 214 TYR B C 1
ATOM 1608 O O . TYR A 1 214 ? -17.874 18.636 68.317 1.00 55.60 214 TYR B O 1
ATOM 1617 N N . ALA A 1 215 ? -16.071 19.429 69.405 1.00 53.28 215 ALA B N 1
ATOM 1618 C CA . ALA A 1 215 ? -15.118 18.946 68.413 1.00 54.67 215 ALA B CA 1
ATOM 1619 C C . ALA A 1 215 ? -15.160 17.427 68.313 1.00 56.78 215 ALA B C 1
ATOM 1620 O O . ALA A 1 215 ? -15.179 16.870 67.218 1.00 56.36 215 ALA B O 1
ATOM 1622 N N . MET A 1 216 ? -15.190 16.766 69.465 1.00 60.01 216 MET B N 1
ATOM 1623 C CA . MET A 1 216 ? -15.238 15.309 69.522 1.00 64.53 216 MET B CA 1
ATOM 1624 C C . MET A 1 216 ? -16.545 14.760 68.958 1.00 65.77 216 MET B C 1
ATOM 1625 O O . MET A 1 216 ? -16.553 13.735 68.275 1.00 66.11 216 MET B O 1
ATOM 1630 N N . ASP A 1 217 ? -17.646 15.447 69.248 1.00 63.76 217 ASP B N 1
ATOM 1631 C CA . ASP A 1 217 ? -18.958 15.033 68.766 1.00 66.16 217 ASP B CA 1
ATOM 1632 C C . ASP A 1 217 ? -19.035 15.109 67.243 1.00 61.76 217 ASP B C 1
ATOM 1633 O O . ASP A 1 217 ? -19.505 14.179 66.590 1.00 63.00 217 ASP B O 1
ATOM 1638 N N . VAL A 1 218 ? -18.576 16.226 66.688 1.00 57.61 218 VAL B N 1
ATOM 1639 C CA . VAL A 1 218 ? -18.566 16.420 65.241 1.00 54.66 218 VAL B CA 1
ATOM 1640 C C . VAL A 1 218 ? -17.676 15.395 64.540 1.00 47.32 218 VAL B C 1
ATOM 1641 O O . VAL A 1 218 ? -18.100 14.741 63.589 1.00 49.92 218 VAL B O 1
ATOM 1645 N N . LEU A 1 219 ? -16.444 15.256 65.019 1.00 45.68 219 LEU B N 1
ATOM 1646 C CA . LEU A 1 219 ? -15.489 14.337 64.410 1.00 43.82 219 LEU B CA 1
ATOM 1647 C C . LEU A 1 219 ? -15.901 12.890 64.655 1.00 48.71 219 LEU B C 1
ATOM 1648 O O . LEU A 1 219 ? -15.741 12.033 63.783 1.00 49.85 219 LEU B O 1
ATOM 1653 N N . GLY A 1 220 ? -16.434 12.625 65.844 1.00 50.23 220 GLY B N 1
ATOM 1654 C CA . GLY A 1 220 ? -16.962 11.313 66.174 1.00 50.13 220 GLY B CA 1
ATOM 1655 C C . GLY A 1 220 ? -18.098 10.934 65.244 1.00 49.24 220 GLY B C 1
ATOM 1656 O O . GLY A 1 220 ? -18.204 9.787 64.806 1.00 48.92 220 GLY B O 1
ATOM 1657 N N . GLY A 1 221 ? -18.958 11.905 64.950 1.00 47.27 221 GLY B N 1
ATOM 1658 C CA . GLY A 1 221 ? -20.051 11.708 64.014 1.00 49.58 221 GLY B CA 1
ATOM 1659 C C . GLY A 1 221 ? -19.550 11.371 62.622 1.00 57.89 221 GLY B C 1
ATOM 1660 O O . GLY A 1 221 ? -20.203 10.642 61.876 1.00 62.20 221 GLY B O 1
ATOM 1661 N N . LYS A 1 222 ? -18.387 11.910 62.268 1.00 59.90 222 LYS B N 1
ATOM 1662 C CA . LYS A 1 222 ? -17.786 11.654 60.963 1.00 60.98 222 LYS B CA 1
ATOM 1663 C C . LYS A 1 222 ? -16.937 10.382 60.950 1.00 59.38 222 LYS B C 1
ATOM 1664 O O . LYS A 1 222 ? -16.246 10.102 59.972 1.00 61.72 222 LYS B O 1
ATOM 1670 N N . GLY A 1 223 ? -16.987 9.620 62.039 1.00 57.78 223 GLY B N 1
ATOM 1671 C CA . GLY A 1 223 ? -16.334 8.323 62.090 1.00 56.11 223 GLY B CA 1
ATOM 1672 C C . GLY A 1 223 ? -14.939 8.298 62.691 1.00 56.21 223 GLY B C 1
ATOM 1673 O O . GLY A 1 223 ? -14.286 7.254 62.703 1.00 57.57 223 GLY B O 1
ATOM 1674 N N . VAL A 1 224 ? -14.473 9.439 63.188 1.00 50.07 224 VAL B N 1
ATOM 1675 C CA . VAL A 1 224 ? -13.158 9.501 63.816 1.00 45.45 224 VAL B CA 1
ATOM 1676 C C . VAL A 1 224 ? -13.184 8.841 65.190 1.00 47.14 224 VAL B C 1
ATOM 1677 O O . VAL A 1 224 ? -14.060 9.126 66.006 1.00 51.59 224 VAL B O 1
ATOM 1681 N N . GLU A 1 225 ? -12.238 7.940 65.434 1.00 46.84 225 GLU B N 1
ATOM 1682 C CA . GLU A 1 225 ? -12.119 7.290 66.737 1.00 49.25 225 GLU B CA 1
ATOM 1683 C C . GLU A 1 225 ? -11.094 8.004 67.611 1.00 44.47 225 GLU B C 1
ATOM 1684 O O . GLU A 1 225 ? -10.068 8.478 67.121 1.00 44.62 225 GLU B O 1
ATOM 1690 N N . PHE A 1 226 ? -11.372 8.076 68.907 1.00 44.06 226 PHE B N 1
ATOM 1691 C CA . PHE A 1 226 ? -10.433 8.678 69.845 1.00 43.24 226 PHE B CA 1
ATOM 1692 C C . PHE A 1 226 ? -9.967 7.668 70.882 1.00 45.10 226 PHE B C 1
ATOM 1693 O O . PHE A 1 226 ? -10.780 7.052 71.571 1.00 46.19 226 PHE B O 1
ATOM 1701 N N . LYS A 1 227 ? -8.654 7.500 70.989 1.00 44.21 227 LYS B N 1
ATOM 1702 C CA . LYS A 1 227 ? -8.080 6.691 72.058 1.00 45.34 227 LYS B CA 1
ATOM 1703 C C . LYS A 1 227 ? -7.291 7.603 72.984 1.00 49.28 227 LYS B C 1
ATOM 1704 O O . LYS A 1 227 ? -6.191 8.046 72.657 1.00 50.36 227 LYS B O 1
ATOM 1710 N N . ILE A 1 228 ? -7.873 7.885 74.144 1.00 51.35 228 ILE B N 1
ATOM 1711 C CA . ILE A 1 228 ? -7.317 8.865 75.065 1.00 51.78 228 ILE B CA 1
ATOM 1712 C C . ILE A 1 228 ? -6.759 8.170 76.301 1.00 50.90 228 ILE B C 1
ATOM 1713 O O . ILE A 1 228 ? -7.216 7.089 76.665 1.00 53.19 228 ILE B O 1
ATOM 1718 N N . GLY A 1 229 ? -5.759 8.782 76.932 1.00 52.19 229 GLY B N 1
ATOM 1719 C CA . GLY A 1 229 ? -5.053 8.146 78.029 1.00 55.75 229 GLY B CA 1
ATOM 1720 C C . GLY A 1 229 ? -4.298 6.945 77.497 1.00 56.64 229 GLY B C 1
ATOM 1721 O O . GLY A 1 229 ? -4.068 5.970 78.210 1.00 58.99 229 GLY B O 1
ATOM 1722 N N . THR A 1 230 ? -3.916 7.027 76.227 1.00 55.19 230 THR B N 1
ATOM 1723 C CA . THR A 1 230 ? -3.308 5.910 75.520 1.00 57.51 230 THR B CA 1
ATOM 1724 C C . THR A 1 230 ? -2.024 6.340 74.820 1.00 55.52 230 THR B C 1
ATOM 1725 O O . THR A 1 230 ? -2.070 6.977 73.773 1.00 60.34 230 THR B O 1
ATOM 1729 N N . PRO A 1 231 ? -0.867 6.004 75.407 1.00 53.39 231 PRO B N 1
ATOM 1730 C CA . PRO A 1 231 ? 0.413 6.381 74.800 1.00 48.80 231 PRO B CA 1
ATOM 1731 C C . PRO A 1 231 ? 0.884 5.398 73.729 1.00 44.86 231 PRO B C 1
ATOM 1732 O O . PRO A 1 231 ? 0.668 4.194 73.851 1.00 44.39 231 PRO B O 1
ATOM 1736 N N . ILE A 1 232 ? 1.495 5.922 72.673 1.00 42.60 232 ILE B N 1
ATOM 1737 C CA . ILE A 1 232 ? 2.167 5.089 71.685 1.00 44.19 232 ILE B CA 1
ATOM 1738 C C . ILE A 1 232 ? 3.511 4.614 72.235 1.00 47.59 232 ILE B C 1
ATOM 1739 O O . ILE A 1 232 ? 4.343 5.430 72.631 1.00 51.18 232 ILE B O 1
ATOM 1744 N N . LYS A 1 233 ? 3.720 3.300 72.258 1.00 47.88 233 LYS B N 1
ATOM 1745 C CA . LYS A 1 233 ? 4.945 2.730 72.818 1.00 50.77 233 LYS B CA 1
ATOM 1746 C C . LYS A 1 233 ? 6.023 2.549 71.754 1.00 48.94 233 LYS B C 1
ATOM 1747 O O . LYS A 1 233 ? 7.210 2.713 72.033 1.00 49.87 233 LYS B O 1
ATOM 1753 N N . ARG A 1 234 ? 5.610 2.180 70.545 1.00 49.10 234 ARG B N 1
ATOM 1754 C CA . ARG A 1 234 ? 6.542 2.068 69.429 1.00 50.50 234 ARG B CA 1
ATOM 1755 C C . ARG A 1 234 ? 5.814 2.120 68.092 1.00 48.36 234 ARG B C 1
ATOM 1756 O O . ARG A 1 234 ? 4.603 1.914 68.021 1.00 46.18 234 ARG B O 1
ATOM 1764 N N . CYS A 1 235 ? 6.568 2.401 67.034 1.00 44.71 235 CYS B N 1
ATOM 1765 C CA . CYS A 1 235 ? 6.005 2.551 65.699 1.00 40.16 235 CYS B CA 1
ATOM 1766 C C . CYS A 1 235 ? 6.768 1.724 64.669 1.00 44.93 235 CYS B C 1
ATOM 1767 O O . CYS A 1 235 ? 7.999 1.687 64.676 1.00 45.72 235 CYS B O 1
ATOM 1770 N N . THR A 1 236 ? 6.023 1.066 63.784 1.00 45.40 236 THR B N 1
ATOM 1771 C CA . THR A 1 236 ? 6.598 0.244 62.724 1.00 47.93 236 THR B CA 1
ATOM 1772 C C . THR A 1 236 ? 5.912 0.602 61.406 1.00 52.84 236 THR B C 1
ATOM 1773 O O . THR A 1 236 ? 4.905 1.311 61.412 1.00 50.34 236 THR B O 1
ATOM 1777 N N . PRO A 1 237 ? 6.445 0.121 60.266 1.00 58.79 237 PRO B N 1
ATOM 1778 C CA . PRO A 1 237 ? 5.703 0.374 59.021 1.00 57.52 237 PRO B CA 1
ATOM 1779 C C . PRO A 1 237 ? 4.377 -0.385 58.959 1.00 52.85 237 PRO B C 1
ATOM 1780 O O . PRO A 1 237 ? 3.575 -0.142 58.056 1.00 50.24 237 PRO B O 1
ATOM 1784 N N . GLU A 1 238 ? 4.156 -1.288 59.909 1.00 51.99 238 GLU B N 1
ATOM 1785 C CA . GLU A 1 238 ? 2.910 -2.042 59.987 1.00 52.67 238 GLU B CA 1
ATOM 1786 C C . GLU A 1 238 ? 1.893 -1.375 60.909 1.00 47.36 238 GLU B C 1
ATOM 1787 O O . GLU A 1 238 ? 0.708 -1.700 60.869 1.00 49.92 238 GLU B O 1
ATOM 1793 N N . GLY A 1 239 ? 2.353 -0.451 61.747 1.00 42.60 239 GLY B N 1
ATOM 1794 C CA . GLY A 1 239 ? 1.453 0.250 62.642 1.00 40.58 239 GLY B CA 1
ATOM 1795 C C . GLY A 1 239 ? 2.095 0.715 63.931 1.00 43.47 239 GLY B C 1
ATOM 1796 O O . GLY A 1 239 ? 3.277 1.060 63.965 1.00 48.10 239 GLY B O 1
ATOM 1797 N N . VAL A 1 240 ? 1.303 0.737 64.998 1.00 35.16 240 VAL B N 1
ATOM 1798 C CA . VAL A 1 240 ? 1.787 1.169 66.299 1.00 32.13 240 VAL B CA 1
ATOM 1799 C C . VAL A 1 240 ? 1.419 0.168 67.379 1.00 41.83 240 VAL B C 1
ATOM 1800 O O . VAL A 1 240 ? 0.458 -0.591 67.246 1.00 45.80 240 VAL B O 1
ATOM 1804 N N . VAL A 1 241 ? 2.209 0.161 68.443 1.00 38.91 241 VAL B N 1
ATOM 1805 C CA . VAL A 1 241 ? 1.837 -0.536 69.654 1.00 39.67 241 VAL B CA 1
ATOM 1806 C C . VAL A 1 241 ? 1.408 0.512 70.671 1.00 41.53 241 VAL B C 1
ATOM 1807 O O . VAL A 1 241 ? 2.108 1.503 70.888 1.00 43.51 241 VAL B O 1
ATOM 1811 N N . ILE A 1 242 ? 0.245 0.305 71.274 1.00 41.80 242 ILE B N 1
ATOM 1812 C CA . ILE A 1 242 ? -0.271 1.247 72.254 1.00 43.15 242 ILE B CA 1
ATOM 1813 C C . ILE A 1 242 ? -0.456 0.546 73.582 1.00 49.50 242 ILE B C 1
ATOM 1814 O O . ILE A 1 242 ? -0.479 -0.684 73.649 1.00 52.51 242 ILE B O 1
ATOM 1819 N N . GLU A 1 243 ? -0.580 1.332 74.643 1.00 52.63 243 GLU B N 1
ATOM 1820 C CA . GLU A 1 243 ? -0.714 0.767 75.970 1.00 56.36 243 GLU B CA 1
ATOM 1821 C C . GLU A 1 243 ? -2.149 0.938 76.463 1.00 55.21 243 GLU B C 1
ATOM 1822 O O . GLU A 1 243 ? -2.611 2.058 76.682 1.00 55.04 243 GLU B O 1
ATOM 1828 N N . VAL A 1 244 ? -2.847 -0.181 76.635 1.00 53.59 244 VAL B N 1
ATOM 1829 C CA . VAL A 1 244 ? -4.239 -0.176 77.074 1.00 55.19 244 VAL B CA 1
ATOM 1830 C C . VAL A 1 244 ? -4.461 -1.045 78.308 1.00 61.41 244 VAL B C 1
ATOM 1831 O O . VAL A 1 244 ? -4.255 -2.257 78.257 1.00 61.67 244 VAL B O 1
ATOM 1835 N N . ASP A 1 245 ? -4.874 -0.421 79.409 1.00 66.33 245 ASP B N 1
ATOM 1836 C CA . ASP A 1 245 ? -5.086 -1.122 80.678 1.00 73.26 245 ASP B CA 1
ATOM 1837 C C . ASP A 1 245 ? -3.864 -1.925 81.114 1.00 72.14 245 ASP B C 1
ATOM 1838 O O . ASP A 1 245 ? -3.979 -3.089 81.494 1.00 75.09 245 ASP B O 1
ATOM 1843 N N . GLY A 1 246 ? -2.694 -1.301 81.035 1.00 69.72 246 GLY B N 1
ATOM 1844 C CA . GLY A 1 246 ? -1.456 -1.925 81.467 1.00 68.94 246 GLY B CA 1
ATOM 1845 C C . GLY A 1 246 ? -1.006 -3.078 80.592 1.00 64.27 246 GLY B C 1
ATOM 1846 O O . GLY A 1 246 ? -0.150 -3.869 80.987 1.00 67.39 246 GLY B O 1
ATOM 1847 N N . GLU A 1 247 ? -1.577 -3.168 79.396 1.00 56.66 247 GLU B N 1
ATOM 1848 C CA . GLU A 1 247 ? -1.225 -4.223 78.457 1.00 56.65 247 GLU B CA 1
ATOM 1849 C C . GLU A 1 247 ? -0.927 -3.635 77.083 1.00 58.72 247 GLU B C 1
ATOM 1850 O O . GLU A 1 247 ? -1.489 -2.606 76.705 1.00 54.71 247 GLU B O 1
ATOM 1856 N N . GLU A 1 248 ? -0.044 -4.285 76.335 1.00 60.52 248 GLU B N 1
ATOM 1857 C CA . GLU A 1 248 ? 0.277 -3.817 74.993 1.00 64.52 248 GLU B CA 1
ATOM 1858 C C . GLU A 1 248 ? -0.778 -4.282 73.998 1.00 66.18 248 GLU B C 1
ATOM 1859 O O . GLU A 1 248 ? -1.194 -5.442 74.008 1.00 65.58 248 GLU B O 1
ATOM 1865 N N . GLU A 1 249 ? -1.210 -3.358 73.148 1.00 64.14 249 GLU B N 1
ATOM 1866 C CA . GLU A 1 249 ? -2.153 -3.662 72.084 1.00 59.96 249 GLU B CA 1
ATOM 1867 C C . GLU A 1 249 ? -1.622 -3.089 70.777 1.00 53.47 249 GLU B C 1
ATOM 1868 O O . GLU A 1 249 ? -1.125 -1.965 70.737 1.00 50.86 249 GLU B O 1
ATOM 1874 N N . GLU A 1 250 ? -1.718 -3.875 69.713 1.00 51.09 250 GLU B N 1
ATOM 1875 C CA . GLU A 1 250 ? -1.187 -3.468 68.424 1.00 48.81 250 GLU B CA 1
ATOM 1876 C C . GLU A 1 250 ? -2.293 -2.942 67.525 1.00 49.77 250 GLU B C 1
ATOM 1877 O O . GLU A 1 250 ? -3.376 -3.525 67.446 1.00 51.18 250 GLU B O 1
ATOM 1879 N N . ILE A 1 251 ? -2.015 -1.827 66.862 1.00 45.13 251 ILE B N 1
ATOM 1880 C CA . ILE A 1 251 ? -2.899 -1.316 65.830 1.00 42.75 251 ILE B CA 1
ATOM 1881 C C . ILE A 1 251 ? -2.222 -1.459 64.480 1.00 41.10 251 ILE B C 1
ATOM 1882 O O . ILE A 1 251 ? -1.215 -0.809 64.214 1.00 39.10 251 ILE B O 1
ATOM 1887 N N . LYS A 1 252 ? -2.775 -2.310 63.625 1.00 41.98 252 LYS B N 1
ATOM 1888 C CA . LYS A 1 252 ? -2.226 -2.469 62.292 1.00 42.39 252 LYS B CA 1
ATOM 1889 C C . LYS A 1 252 ? -2.687 -1.285 61.459 1.00 41.52 252 LYS B C 1
ATOM 1890 O O . LYS A 1 252 ? -3.885 -1.077 61.265 1.00 45.61 252 LYS B O 1
ATOM 1892 N N . ALA A 1 253 ? -1.726 -0.505 60.975 1.00 39.73 253 ALA B N 1
ATOM 1893 C CA . ALA A 1 253 ? -2.027 0.719 60.246 1.00 39.29 253 ALA B CA 1
ATOM 1894 C C . ALA A 1 253 ? -0.882 1.065 59.308 1.00 39.86 253 ALA B C 1
ATOM 1895 O O . ALA A 1 253 ? 0.274 1.127 59.723 1.00 38.80 253 ALA B O 1
ATOM 1897 N N . ALA A 1 254 ? -1.207 1.295 58.042 1.00 32.63 254 ALA B N 1
ATOM 1898 C CA . ALA A 1 254 ? -0.179 1.558 57.049 1.00 30.53 254 ALA B CA 1
ATOM 1899 C C . ALA A 1 254 ? 0.269 3.013 57.088 1.00 32.67 254 ALA B C 1
ATOM 1900 O O . ALA A 1 254 ? 1.287 3.365 56.501 1.00 37.91 254 ALA B O 1
ATOM 1902 N N . THR A 1 255 ? -0.473 3.848 57.808 1.00 31.88 255 THR B N 1
ATOM 1903 C CA . THR A 1 255 ? -0.149 5.268 57.895 1.00 30.94 255 THR B CA 1
ATOM 1904 C C . THR A 1 255 ? -0.198 5.772 59.331 1.00 35.00 255 THR B C 1
ATOM 1905 O O . THR A 1 255 ? -1.242 5.718 59.981 1.00 31.12 255 THR B O 1
ATOM 1909 N N . VAL A 1 256 ? 0.937 6.274 59.811 1.00 32.75 256 VAL B N 1
ATOM 1910 C CA . VAL A 1 256 ? 1.014 6.873 61.136 1.00 29.29 256 VAL B CA 1
ATOM 1911 C C . VAL A 1 256 ? 1.534 8.302 61.032 1.00 28.53 256 VAL B C 1
ATOM 1912 O O . VAL A 1 256 ? 2.639 8.538 60.544 1.00 27.21 256 VAL B O 1
ATOM 1916 N N . VAL A 1 257 ? 0.729 9.254 61.490 1.00 28.82 257 VAL B N 1
ATOM 1917 C CA . VAL A 1 257 ? 1.110 10.659 61.448 1.00 32.77 257 VAL B CA 1
ATOM 1918 C C . VAL A 1 257 ? 1.298 11.189 62.863 1.00 32.89 257 VAL B C 1
ATOM 1919 O O . VAL A 1 257 ? 0.396 11.089 63.695 1.00 33.42 257 VAL B O 1
ATOM 1923 N N . TRP A 1 258 ? 2.476 11.744 63.136 1.00 31.27 258 TRP B N 1
ATOM 1924 C CA . TRP A 1 258 ? 2.793 12.233 64.475 1.00 33.23 258 TRP B CA 1
ATOM 1925 C C . TRP A 1 258 ? 2.492 13.719 64.626 1.00 31.28 258 TRP B C 1
ATOM 1926 O O . TRP A 1 258 ? 3.097 14.560 63.961 1.00 33.70 258 TRP B O 1
ATOM 1937 N N . THR A 1 259 ? 1.547 14.034 65.505 1.00 30.46 259 THR B N 1
ATOM 1938 C CA . THR A 1 259 ? 1.235 15.417 65.846 1.00 35.49 259 THR B CA 1
ATOM 1939 C C . THR A 1 259 ? 1.263 15.590 67.362 1.00 38.18 259 THR B C 1
ATOM 1940 O O . THR A 1 259 ? 0.505 16.380 67.921 1.00 38.83 259 THR B O 1
ATOM 1944 N N . GLY A 1 260 ? 2.144 14.843 68.020 1.00 37.33 260 GLY B N 1
ATOM 1945 C CA . GLY A 1 260 ? 2.153 14.769 69.470 1.00 42.03 260 GLY B CA 1
ATOM 1946 C C . GLY A 1 260 ? 3.217 15.586 70.180 1.00 43.58 260 GLY B C 1
ATOM 1947 O O . GLY A 1 260 ? 3.373 15.471 71.394 1.00 49.13 260 GLY B O 1
ATOM 1948 N N . GLY A 1 261 ? 3.955 16.406 69.438 1.00 38.76 261 GLY B N 1
ATOM 1949 C CA . GLY A 1 261 ? 4.941 17.273 70.058 1.00 41.24 261 GLY B CA 1
ATOM 1950 C C . GLY A 1 261 ? 5.977 17.863 69.120 1.00 39.96 261 GLY B C 1
ATOM 1951 O O . GLY A 1 261 ? 6.384 17.240 68.136 1.00 37.42 261 GLY B O 1
ATOM 1952 N N . VAL A 1 262 ? 6.407 19.079 69.440 1.00 34.84 262 VAL B N 1
ATOM 1953 C CA . VAL A 1 262 ? 7.437 19.768 68.675 1.00 37.99 262 VAL B CA 1
ATOM 1954 C C . VAL A 1 262 ? 8.476 20.369 69.613 1.00 40.73 262 VAL B C 1
ATOM 1955 O O . VAL A 1 262 ? 8.235 20.503 70.811 1.00 36.03 262 VAL B O 1
ATOM 1959 N N . ARG A 1 263 ? 9.635 20.716 69.063 1.00 36.42 263 ARG B N 1
ATOM 1960 C CA . ARG A 1 263 ? 10.670 21.399 69.824 1.00 32.10 263 ARG B CA 1
ATOM 1961 C C . ARG A 1 263 ? 11.328 22.425 68.920 1.00 37.96 263 ARG B C 1
ATOM 1962 O O . ARG A 1 263 ? 11.178 22.358 67.698 1.00 36.71 263 ARG B O 1
ATOM 1970 N N . GLY A 1 264 ? 12.057 23.367 69.512 1.00 37.77 264 GLY B N 1
ATOM 1971 C CA . GLY A 1 264 ? 12.826 24.319 68.731 1.00 37.77 264 GLY B CA 1
ATOM 1972 C C . GLY A 1 264 ? 13.841 23.589 67.871 1.00 41.09 264 GLY B C 1
ATOM 1973 O O . GLY A 1 264 ? 14.387 22.564 68.289 1.00 39.74 264 GLY B O 1
ATOM 1974 N N . ASN A 1 265 ? 14.087 24.113 66.673 1.00 38.63 265 ASN B N 1
ATOM 1975 C CA . ASN A 1 265 ? 15.050 23.522 65.747 1.00 40.11 265 ASN B CA 1
ATOM 1976 C C . ASN A 1 265 ? 16.377 23.230 66.444 1.00 42.61 265 ASN B C 1
ATOM 1977 O O . ASN A 1 265 ? 16.950 24.109 67.089 1.00 40.96 265 ASN B O 1
ATOM 1982 N N . SER A 1 266 ? 16.852 21.992 66.312 1.00 42.29 266 SER B N 1
ATOM 1983 C CA . SER A 1 266 ? 18.008 21.510 67.070 1.00 43.72 266 SER B CA 1
ATOM 1984 C C . SER A 1 266 ? 19.299 22.277 66.801 1.00 45.06 266 SER B C 1
ATOM 1985 O O . SER A 1 266 ? 20.214 22.255 67.623 1.00 49.69 266 SER B O 1
ATOM 1988 N N . ILE A 1 267 ? 19.377 22.944 65.653 1.00 41.80 267 ILE B N 1
ATOM 1989 C CA . ILE A 1 267 ? 20.556 23.738 65.309 1.00 46.85 267 ILE B CA 1
ATOM 1990 C C . ILE A 1 267 ? 20.828 24.794 66.381 1.00 45.75 267 ILE B C 1
ATOM 1991 O O . ILE A 1 267 ? 21.982 25.071 66.717 1.00 47.31 267 ILE B O 1
ATOM 1996 N N . VAL A 1 268 ? 19.757 25.364 66.926 1.00 41.42 268 VAL B N 1
ATOM 1997 C CA . VAL A 1 268 ? 19.871 26.367 67.978 1.00 41.70 268 VAL B CA 1
ATOM 1998 C C . VAL A 1 268 ? 20.570 25.818 69.221 1.00 46.10 268 VAL B C 1
ATOM 1999 O O . VAL A 1 268 ? 21.543 26.396 69.702 1.00 45.08 268 VAL B O 1
ATOM 2003 N N . GLU A 1 269 ? 20.078 24.694 69.731 1.00 51.37 269 GLU B N 1
ATOM 2004 C CA . GLU A 1 269 ? 20.668 24.083 70.917 1.00 57.55 269 GLU B CA 1
ATOM 2005 C C . GLU A 1 269 ? 22.075 23.552 70.638 1.00 56.85 269 GLU B C 1
ATOM 2006 O O . GLU A 1 269 ? 22.968 23.693 71.473 1.00 57.84 269 GLU B O 1
ATOM 2012 N N . LYS A 1 270 ? 22.270 22.944 69.470 1.00 53.97 270 LYS B N 1
ATOM 2013 C CA . LYS A 1 270 ? 23.581 22.407 69.098 1.00 54.92 270 LYS B CA 1
ATOM 2014 C C . LYS A 1 270 ? 24.640 23.500 68.946 1.00 55.77 270 LYS B C 1
ATOM 2015 O O . LYS A 1 270 ? 25.837 23.233 69.067 1.00 54.53 270 LYS B O 1
ATOM 2021 N N . SER A 1 271 ? 24.201 24.726 68.680 1.00 52.22 271 SER B N 1
ATOM 2022 C CA . SER A 1 271 ? 25.125 25.843 68.497 1.00 54.47 271 SER B CA 1
ATOM 2023 C C . SER A 1 271 ? 25.587 26.420 69.833 1.00 55.47 271 SER B C 1
ATOM 2024 O O . SER A 1 271 ? 26.388 27.354 69.870 1.00 59.11 271 SER B O 1
ATOM 2027 N N . GLY A 1 272 ? 25.077 25.864 70.928 1.00 53.76 272 GLY B N 1
ATOM 2028 C CA . GLY A 1 272 ? 25.540 26.235 72.253 1.00 55.74 272 GLY B CA 1
ATOM 2029 C C . GLY A 1 272 ? 24.616 27.151 73.032 1.00 57.35 272 GLY B C 1
ATOM 2030 O O . GLY A 1 272 ? 24.937 27.555 74.148 1.00 59.91 272 GLY B O 1
ATOM 2031 N N . PHE A 1 273 ? 23.469 27.483 72.451 1.00 55.60 273 PHE B N 1
ATOM 2032 C CA . PHE A 1 273 ? 22.480 28.284 73.161 1.00 57.32 273 PHE B CA 1
ATOM 2033 C C . PHE A 1 273 ? 21.818 27.469 74.266 1.00 56.98 273 PHE B C 1
ATOM 2034 O O . PHE A 1 273 ? 21.529 26.287 74.087 1.00 55.07 273 PHE B O 1
ATOM 2042 N N . GLU A 1 274 ? 21.576 28.105 75.407 1.00 58.37 274 GLU B N 1
ATOM 2043 C CA . GLU A 1 274 ? 20.845 27.467 76.494 1.00 62.29 274 GLU B CA 1
ATOM 2044 C C . GLU A 1 274 ? 19.357 27.428 76.154 1.00 59.85 274 GLU B C 1
ATOM 2045 O O . GLU A 1 274 ? 18.728 28.470 75.963 1.00 56.14 274 GLU B O 1
ATOM 2051 N N . THR A 1 275 ? 18.797 26.225 76.071 1.00 57.38 275 THR B N 1
ATOM 2052 C CA . THR A 1 275 ? 17.423 26.064 75.609 1.00 57.44 275 THR B CA 1
ATOM 2053 C C . THR A 1 275 ? 16.562 25.203 76.527 1.00 58.52 275 THR B C 1
ATOM 2054 O O . THR A 1 275 ? 17.069 24.414 77.323 1.00 62.76 275 THR B O 1
ATOM 2058 N N . MET A 1 276 ? 15.251 25.376 76.399 1.00 52.03 276 MET B N 1
ATOM 2059 C CA . MET A 1 276 ? 14.275 24.528 77.065 1.00 47.66 276 MET B CA 1
ATOM 2060 C C . MET A 1 276 ? 13.334 23.999 75.997 1.00 50.76 276 MET B C 1
ATOM 2061 O O . MET A 1 276 ? 12.550 24.755 75.420 1.00 47.31 276 MET B O 1
ATOM 2063 N N . ARG A 1 277 ? 13.433 22.699 75.738 1.00 48.98 277 ARG B N 1
ATOM 2064 C CA . ARG A 1 277 ? 12.742 22.052 74.630 1.00 50.40 277 ARG B CA 1
ATOM 2065 C C . ARG A 1 277 ? 13.118 22.717 73.309 1.00 47.96 277 ARG B C 1
ATOM 2066 O O . ARG A 1 277 ? 12.267 22.945 72.446 1.00 42.71 277 ARG B O 1
ATOM 2074 N N . GLY A 1 278 ? 14.400 23.049 73.171 1.00 43.03 278 GLY B N 1
ATOM 2075 C CA . GLY A 1 278 ? 14.906 23.615 71.934 1.00 44.74 278 GLY B CA 1
ATOM 2076 C C . GLY A 1 278 ? 14.633 25.097 71.783 1.00 44.02 278 GLY B C 1
ATOM 2077 O O . GLY A 1 278 ? 15.074 25.721 70.819 1.00 45.81 278 GLY B O 1
ATOM 2078 N N . ARG A 1 279 ? 13.908 25.664 72.739 1.00 40.58 279 ARG B N 1
ATOM 2079 C CA . ARG A 1 279 ? 13.496 27.056 72.658 1.00 42.53 279 ARG B CA 1
ATOM 2080 C C . ARG A 1 279 ? 14.332 27.929 73.582 1.00 43.29 279 ARG B C 1
ATOM 2081 O O . ARG A 1 279 ? 14.752 27.488 74.650 1.00 43.15 279 ARG B O 1
ATOM 2089 N N . ILE A 1 280 ? 14.549 29.178 73.182 1.00 41.44 280 ILE B N 1
ATOM 2090 C CA . ILE A 1 280 ? 15.331 30.109 73.985 1.00 42.07 280 ILE B CA 1
ATOM 2091 C C . ILE A 1 280 ? 14.430 31.052 74.767 1.00 44.40 280 ILE B C 1
ATOM 2092 O O . ILE A 1 280 ? 13.595 31.745 74.186 1.00 42.38 280 ILE B O 1
ATOM 2097 N N . LYS A 1 281 ? 14.600 31.076 76.085 1.00 41.98 281 LYS B N 1
ATOM 2098 C CA . LYS A 1 281 ? 13.886 32.031 76.917 1.00 44.28 281 LYS B CA 1
ATOM 2099 C C . LYS A 1 281 ? 14.517 33.408 76.737 1.00 44.89 281 LYS B C 1
ATOM 2100 O O . LYS A 1 281 ? 15.434 33.786 77.464 1.00 45.74 281 LYS B O 1
ATOM 2106 N N . VAL A 1 282 ? 14.013 34.152 75.759 1.00 42.53 282 VAL B N 1
ATOM 2107 C CA . VAL A 1 282 ? 14.605 35.426 75.368 1.00 41.65 282 VAL B CA 1
ATOM 2108 C C . VAL A 1 282 ? 14.356 36.539 76.380 1.00 41.68 282 VAL B C 1
ATOM 2109 O O . VAL A 1 282 ? 13.483 36.428 77.240 1.00 41.97 282 VAL B O 1
ATOM 2113 N N . ASP A 1 283 ? 15.139 37.610 76.263 1.00 42.76 283 ASP B N 1
ATOM 2114 C CA . ASP A 1 283 ? 14.997 38.791 77.109 1.00 46.87 283 ASP B CA 1
ATOM 2115 C C . ASP A 1 283 ? 13.760 39.600 76.678 1.00 43.14 283 ASP B C 1
ATOM 2116 O O . ASP A 1 283 ? 13.118 39.246 75.689 1.00 40.08 283 ASP B O 1
ATOM 2121 N N . PRO A 1 284 ? 13.413 40.678 77.414 1.00 46.13 284 PRO B N 1
ATOM 2122 C CA . PRO A 1 284 ? 12.249 41.480 77.008 1.00 43.56 284 PRO B CA 1
ATOM 2123 C C . PRO A 1 284 ? 12.303 42.049 75.583 1.00 46.04 284 PRO B C 1
ATOM 2124 O O . PRO A 1 284 ? 11.269 42.489 75.078 1.00 45.88 284 PRO B O 1
ATOM 2128 N N . TYR A 1 285 ? 13.476 42.054 74.956 1.00 43.29 285 TYR B N 1
ATOM 2129 C CA . TYR A 1 285 ? 13.608 42.553 73.590 1.00 39.20 285 TYR B CA 1
ATOM 2130 C C . TYR A 1 285 ? 13.796 41.421 72.581 1.00 40.37 285 TYR B C 1
ATOM 2131 O O . TYR A 1 285 ? 14.287 41.644 71.474 1.00 44.40 285 TYR B O 1
ATOM 2140 N N . LEU A 1 286 ? 13.402 40.213 72.979 1.00 39.14 286 LEU B N 1
ATOM 2141 C CA . LEU A 1 286 ? 13.470 39.018 72.132 1.00 42.18 286 LEU B CA 1
ATOM 2142 C C . LEU A 1 286 ? 14.895 38.662 71.713 1.00 44.43 286 LEU B C 1
ATOM 2143 O O . LEU A 1 286 ? 15.110 38.028 70.680 1.00 46.43 286 LEU B O 1
ATOM 2148 N N . ARG A 1 287 ? 15.866 39.065 72.521 1.00 46.38 287 ARG B N 1
ATOM 2149 C CA . ARG A 1 287 ? 17.254 38.715 72.261 1.00 46.69 287 ARG B CA 1
ATOM 2150 C C . ARG A 1 287 ? 17.632 37.472 73.048 1.00 46.36 287 ARG B C 1
ATOM 2151 O O . ARG A 1 287 ? 17.103 37.228 74.131 1.00 47.34 287 ARG B O 1
ATOM 2159 N N . ALA A 1 288 ? 18.538 36.680 72.489 1.00 42.96 288 ALA B N 1
ATOM 2160 C CA . ALA A 1 288 ? 19.106 35.564 73.223 1.00 47.51 288 ALA B CA 1
ATOM 2161 C C . ALA A 1 288 ? 19.988 36.119 74.337 1.00 49.07 288 ALA B C 1
ATOM 2162 O O . ALA A 1 288 ? 20.830 36.982 74.086 1.00 48.28 288 ALA B O 1
ATOM 2164 N N . PRO A 1 289 ? 19.777 35.643 75.574 1.00 47.50 289 PRO B N 1
ATOM 2165 C CA . PRO A 1 289 ? 20.541 36.098 76.741 1.00 52.27 289 PRO B CA 1
ATOM 2166 C C . PRO A 1 289 ? 22.049 36.000 76.523 1.00 54.04 289 PRO B C 1
ATOM 2167 O O . PRO A 1 289 ? 22.543 34.954 76.103 1.00 48.63 289 PRO B O 1
ATOM 2171 N N . GLY A 1 290 ? 22.763 37.091 76.785 1.00 57.76 290 GLY B N 1
ATOM 2172 C CA . GLY A 1 290 ? 24.200 37.127 76.578 1.00 61.81 290 GLY B CA 1
ATOM 2173 C C . GLY A 1 290 ? 24.576 37.563 75.175 1.00 64.61 290 GLY B C 1
ATOM 2174 O O . GLY A 1 290 ? 25.751 37.560 74.809 1.00 68.26 290 GLY B O 1
ATOM 2175 N N . HIS A 1 291 ? 23.574 37.936 74.385 1.00 60.96 291 HIS B N 1
ATOM 2176 C CA . HIS A 1 291 ? 23.801 38.371 73.012 1.00 59.92 291 HIS B CA 1
ATOM 2177 C C . HIS A 1 291 ? 22.947 39.588 72.669 1.00 63.12 291 HIS B C 1
ATOM 2178 O O . HIS A 1 291 ? 21.738 39.473 72.473 1.00 71.51 291 HIS B O 1
ATOM 2185 N N . GLU A 1 292 ? 23.578 40.755 72.600 1.00 58.64 292 GLU B N 1
ATOM 2186 C CA . GLU A 1 292 ? 22.859 41.988 72.304 1.00 59.00 292 GLU B CA 1
ATOM 2187 C C . GLU A 1 292 ? 22.538 42.107 70.819 1.00 55.13 292 GLU B C 1
ATOM 2188 O O . GLU A 1 292 ? 21.796 42.997 70.407 1.00 55.22 292 GLU B O 1
ATOM 2194 N N . ASN A 1 293 ? 23.095 41.204 70.021 1.00 53.62 293 ASN B N 1
ATOM 2195 C CA . ASN A 1 293 ? 22.950 41.279 68.572 1.00 52.67 293 ASN B CA 1
ATOM 2196 C C . ASN A 1 293 ? 22.279 40.057 67.953 1.00 46.17 293 ASN B C 1
ATOM 2197 O O . ASN A 1 293 ? 22.233 39.925 66.731 1.00 46.05 293 ASN B O 1
ATOM 2202 N N . ILE A 1 294 ? 21.764 39.163 68.791 1.00 42.00 294 ILE B N 1
ATOM 2203 C CA . ILE A 1 294 ? 21.053 37.991 68.295 1.00 42.62 294 ILE B CA 1
ATOM 2204 C C . ILE A 1 294 ? 19.593 37.996 68.749 1.00 45.29 294 ILE B C 1
ATOM 2205 O O . ILE A 1 294 ? 19.305 37.959 69.945 1.00 44.11 294 ILE B O 1
ATOM 2210 N N . PHE A 1 295 ? 18.677 38.041 67.787 1.00 42.08 295 PHE B N 1
ATOM 2211 C CA . PHE A 1 295 ? 17.247 38.033 68.078 1.00 40.90 295 PHE B CA 1
ATOM 2212 C C . PHE A 1 295 ? 16.634 36.682 67.724 1.00 44.33 295 PHE B C 1
ATOM 2213 O O . PHE A 1 295 ? 16.998 36.073 66.719 1.00 44.87 295 PHE B O 1
ATOM 2221 N N . ILE A 1 296 ? 15.703 36.216 68.552 1.00 44.95 296 ILE B N 1
ATOM 2222 C CA . ILE A 1 296 ? 15.039 34.938 68.312 1.00 44.76 296 ILE B CA 1
ATOM 2223 C C . ILE A 1 296 ? 13.537 35.125 68.104 1.00 45.92 296 ILE B C 1
ATOM 2224 O O . ILE A 1 296 ? 12.865 35.760 68.915 1.00 43.40 296 ILE B O 1
ATOM 2229 N N . VAL A 1 297 ? 13.013 34.573 67.013 1.00 42.69 297 VAL B N 1
ATOM 2230 C CA . VAL A 1 297 ? 11.594 34.713 66.703 1.00 37.27 297 VAL B CA 1
ATOM 2231 C C . VAL A 1 297 ? 10.919 33.364 66.472 1.00 41.25 297 VAL B C 1
ATOM 2232 O O . VAL A 1 297 ? 11.584 32.347 66.273 1.00 41.62 297 VAL B O 1
ATOM 2236 N N . GLY A 1 298 ? 9.590 33.377 66.489 1.00 39.99 298 GLY B N 1
ATOM 2237 C CA . GLY A 1 298 ? 8.789 32.196 66.234 1.00 30.38 298 GLY B CA 1
ATOM 2238 C C . GLY A 1 298 ? 8.979 31.040 67.195 1.00 34.50 298 GLY B C 1
ATOM 2239 O O . GLY A 1 298 ? 9.149 31.233 68.398 1.00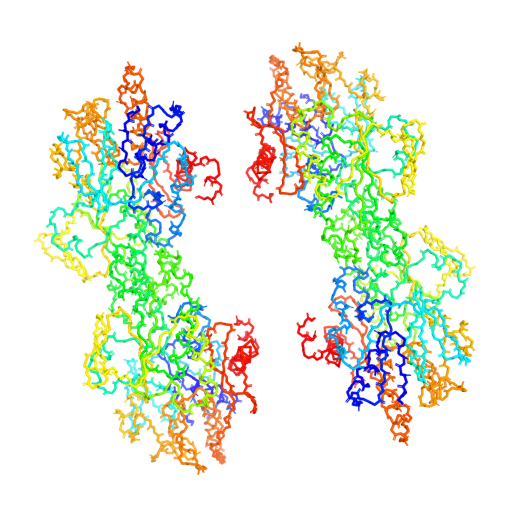 36.52 298 GLY B O 1
ATOM 2240 N N . ASP A 1 299 ? 8.945 29.828 66.649 1.00 33.97 299 ASP B N 1
ATOM 2241 C CA . ASP A 1 299 ? 8.946 28.605 67.444 1.00 36.11 299 ASP B CA 1
ATOM 2242 C C . ASP A 1 299 ? 10.273 28.343 68.155 1.00 41.11 299 ASP B C 1
ATOM 2243 O O . ASP A 1 299 ? 10.362 27.461 69.008 1.00 45.25 299 ASP B O 1
ATOM 2248 N N . CYS A 1 300 ? 11.304 29.100 67.796 1.00 38.60 300 CYS B N 1
ATOM 2249 C CA . CYS A 1 300 ? 12.591 28.994 68.475 1.00 40.24 300 CYS B CA 1
ATOM 2250 C C . CYS A 1 300 ? 12.627 29.853 69.738 1.00 38.95 300 CYS B C 1
ATOM 2251 O O . CYS A 1 300 ? 13.546 29.734 70.547 1.00 42.45 300 CYS B O 1
ATOM 2254 N N . ALA A 1 301 ? 11.626 30.714 69.904 1.00 36.88 301 ALA B N 1
ATOM 2255 C CA . ALA A 1 301 ? 11.587 31.631 71.043 1.00 39.38 301 ALA B CA 1
ATOM 2256 C C . ALA A 1 301 ? 10.610 31.162 72.113 1.00 41.45 301 ALA B C 1
ATOM 2257 O O . ALA A 1 301 ? 9.515 30.692 71.807 1.00 39.24 301 ALA B O 1
ATOM 2259 N N . LEU A 1 302 ? 11.021 31.285 73.370 1.00 40.95 302 LEU B N 1
ATOM 2260 C CA . LEU A 1 302 ? 10.170 30.921 74.494 1.00 41.14 302 LEU B CA 1
ATOM 2261 C C . LEU A 1 302 ? 9.768 32.146 75.311 1.00 41.15 302 LEU B C 1
ATOM 2262 O O . LEU A 1 302 ? 10.626 32.882 75.804 1.00 42.35 302 LEU B O 1
ATOM 2267 N N . ILE A 1 303 ? 8.463 32.366 75.446 1.00 38.38 303 ILE B N 1
ATOM 2268 C CA . ILE A 1 303 ? 7.946 33.461 76.264 1.00 46.97 303 ILE B CA 1
ATOM 2269 C C . ILE A 1 303 ? 7.115 32.899 77.410 1.00 47.23 303 ILE B C 1
ATOM 2270 O O . ILE A 1 303 ? 6.239 32.061 77.197 1.00 46.04 303 ILE B O 1
ATOM 2275 N N . ILE A 1 304 ? 7.395 33.358 78.625 1.00 47.64 304 ILE B N 1
ATOM 2276 C CA . ILE A 1 304 ? 6.631 32.932 79.788 1.00 55.16 304 ILE B CA 1
ATOM 2277 C C . ILE A 1 304 ? 5.574 33.957 80.175 1.00 59.54 304 ILE B C 1
ATOM 2278 O O . ILE A 1 304 ? 5.881 35.128 80.391 1.00 65.60 304 ILE B O 1
ATOM 2283 N N . ASN A 1 305 ? 4.326 33.507 80.256 1.00 59.90 305 ASN B N 1
ATOM 2284 C CA . ASN A 1 305 ? 3.239 34.340 80.752 1.00 57.73 305 ASN B CA 1
ATOM 2285 C C . ASN A 1 305 ? 3.412 34.577 82.246 1.00 62.29 305 ASN B C 1
ATOM 2286 O O . ASN A 1 305 ? 3.265 33.654 83.045 1.00 62.77 305 ASN B O 1
ATOM 2291 N N . GLU A 1 306 ? 3.726 35.815 82.618 1.00 68.24 306 GLU B N 1
ATOM 2292 C CA . GLU A 1 306 ? 4.020 36.151 84.009 1.00 75.89 306 GLU B CA 1
ATOM 2293 C C . GLU A 1 306 ? 2.783 36.089 84.904 1.00 84.34 306 GLU B C 1
ATOM 2294 O O . GLU A 1 306 ? 2.895 36.117 86.129 1.00 90.25 306 GLU B O 1
ATOM 2296 N N . GLU A 1 307 ? 1.607 36.007 84.291 1.00 87.13 307 GLU B N 1
ATOM 2297 C CA . GLU A 1 307 ? 0.358 35.938 85.041 1.00 91.67 307 GLU B CA 1
ATOM 2298 C C . GLU A 1 307 ? 0.134 34.560 85.661 1.00 87.60 307 GLU B C 1
ATOM 2299 O O . GLU A 1 307 ? -0.504 34.443 86.708 1.00 91.60 307 GLU B O 1
ATOM 2301 N N . ASN A 1 308 ? 0.655 33.520 85.017 1.00 77.98 308 ASN B N 1
ATOM 2302 C CA . ASN A 1 308 ? 0.434 32.155 85.488 1.00 71.12 308 ASN B CA 1
ATOM 2303 C C . ASN A 1 308 ? 1.667 31.260 85.393 1.00 66.72 308 ASN B C 1
ATOM 2304 O O . ASN A 1 308 ? 1.573 30.048 85.599 1.00 66.61 308 ASN B O 1
ATOM 2309 N N . ASN A 1 309 ? 2.810 31.861 85.069 1.00 61.94 309 ASN B N 1
ATOM 2310 C CA . ASN A 1 309 ? 4.088 31.151 85.003 1.00 59.68 309 ASN B CA 1
ATOM 2311 C C . ASN A 1 309 ? 4.055 29.994 83.998 1.00 58.19 309 ASN B C 1
ATOM 2312 O O . ASN A 1 309 ? 4.769 29.002 84.150 1.00 58.92 309 ASN B O 1
ATOM 2317 N N . ARG A 1 310 ? 3.223 30.127 82.969 1.00 53.94 310 ARG B N 1
ATOM 2318 C CA . ARG A 1 310 ? 3.144 29.115 81.921 1.00 53.86 310 ARG B CA 1
ATOM 2319 C C . ARG A 1 310 ? 3.634 29.661 80.582 1.00 54.66 310 ARG B C 1
ATOM 2320 O O . ARG A 1 310 ? 3.361 30.811 80.235 1.00 55.28 310 ARG B O 1
ATOM 2322 N N . PRO A 1 311 ? 4.365 28.831 79.825 1.00 51.80 311 PRO B N 1
ATOM 2323 C CA . PRO A 1 311 ? 4.919 29.237 78.531 1.00 50.11 311 PRO B CA 1
ATOM 2324 C C . PRO A 1 311 ? 3.837 29.434 77.477 1.00 50.37 311 PRO B C 1
ATOM 2325 O O . PRO A 1 311 ? 2.860 28.684 77.465 1.00 47.94 311 PRO B O 1
ATOM 2329 N N . TYR A 1 312 ? 4.006 30.424 76.605 1.00 44.11 312 TYR B N 1
ATOM 2330 C CA . TYR A 1 312 ? 3.119 30.561 75.458 1.00 42.39 312 TYR B CA 1
ATOM 2331 C C . TYR A 1 312 ? 3.423 29.440 74.480 1.00 43.23 312 TYR B C 1
ATOM 2332 O O . TYR A 1 312 ? 4.587 29.099 74.265 1.00 44.68 312 TYR B O 1
ATOM 2341 N N . PRO A 1 313 ? 2.375 28.850 73.892 1.00 40.41 313 PRO B N 1
ATOM 2342 C CA . PRO A 1 313 ? 2.575 27.775 72.920 1.00 36.26 313 PRO B CA 1
ATOM 2343 C C . PRO A 1 313 ? 3.221 28.305 71.648 1.00 35.34 313 PRO B C 1
ATOM 2344 O O . PRO A 1 313 ? 3.090 29.490 71.345 1.00 37.02 313 PRO B O 1
ATOM 2348 N N . PRO A 1 314 ? 3.937 27.441 70.921 1.00 34.04 314 PRO B N 1
ATOM 2349 C CA . PRO A 1 314 ? 4.545 27.867 69.657 1.00 36.96 314 PRO B CA 1
ATOM 2350 C C . PRO A 1 314 ? 3.479 28.095 68.587 1.00 39.14 314 PRO B C 1
ATOM 2351 O O . PRO A 1 314 ? 2.991 27.131 68.002 1.00 40.58 314 PRO B O 1
ATOM 2355 N N . THR A 1 315 ? 3.116 29.353 68.348 1.00 38.66 315 THR B N 1
ATOM 2356 C CA . THR A 1 315 ? 2.049 29.666 67.401 1.00 38.66 315 THR B CA 1
ATOM 2357 C C . THR A 1 315 ? 2.511 30.627 66.308 1.00 37.60 315 THR B C 1
ATOM 2358 O O . THR A 1 315 ? 3.487 31.360 66.476 1.00 36.78 315 THR B O 1
ATOM 2362 N N . ALA A 1 316 ? 1.805 30.613 65.182 1.00 32.68 316 ALA B N 1
ATOM 2363 C CA . ALA A 1 316 ? 2.074 31.560 64.109 1.00 35.09 316 ALA B CA 1
ATOM 2364 C C . ALA A 1 316 ? 1.724 32.967 64.562 1.00 33.78 316 ALA B C 1
ATOM 2365 O O . ALA A 1 316 ? 2.404 33.931 64.206 1.00 35.05 316 ALA B O 1
ATOM 2367 N N . GLN A 1 317 ? 0.663 33.067 65.357 1.00 31.64 317 GLN B N 1
ATOM 2368 C CA . GLN A 1 317 ? 0.171 34.349 65.844 1.00 38.07 317 GLN B CA 1
ATOM 2369 C C . GLN A 1 317 ? 1.234 35.112 66.630 1.00 36.96 317 GLN B C 1
ATOM 2370 O O . GLN A 1 317 ? 1.437 36.303 66.408 1.00 37.20 317 GLN B O 1
ATOM 2376 N N . ILE A 1 318 ? 1.918 34.428 67.542 1.00 40.13 318 ILE B N 1
ATOM 2377 C CA . ILE A 1 318 ? 2.946 35.089 68.336 1.00 37.49 318 ILE B CA 1
ATOM 2378 C C . ILE A 1 318 ? 4.239 35.240 67.528 1.00 37.90 318 ILE B C 1
ATOM 2379 O O . ILE A 1 318 ? 5.028 36.152 67.777 1.00 43.08 318 ILE B O 1
ATOM 2384 N N . ALA A 1 319 ? 4.437 34.366 66.543 1.00 33.82 319 ALA B N 1
ATOM 2385 C CA . ALA A 1 319 ? 5.603 34.449 65.667 1.00 36.54 319 ALA B CA 1
ATOM 2386 C C . ALA A 1 319 ? 5.572 35.734 64.843 1.00 37.03 319 ALA B C 1
ATOM 2387 O O . ALA A 1 319 ? 6.597 36.394 64.658 1.00 38.33 319 ALA B O 1
ATOM 2389 N N . ILE A 1 320 ? 4.387 36.069 64.342 1.00 30.19 320 ILE B N 1
ATOM 2390 C CA . ILE A 1 320 ? 4.172 37.300 63.592 1.00 33.43 320 ILE B CA 1
ATOM 2391 C C . ILE A 1 320 ? 4.495 38.523 64.450 1.00 36.23 320 ILE B C 1
ATOM 2392 O O . ILE A 1 320 ? 5.171 39.453 64.004 1.00 40.18 320 ILE B O 1
ATOM 2397 N N . GLN A 1 321 ? 4.014 38.512 65.687 1.00 32.11 321 GLN B N 1
ATOM 2398 C CA . GLN A 1 321 ? 4.249 39.622 66.602 1.00 37.85 321 GLN B CA 1
ATOM 2399 C C . GLN A 1 321 ? 5.735 39.741 66.953 1.00 40.40 321 GLN B C 1
ATOM 2400 O O . GLN A 1 321 ? 6.242 40.846 67.145 1.00 42.38 321 GLN B O 1
ATOM 2406 N N . HIS A 1 322 ? 6.427 38.605 67.021 1.00 34.53 322 HIS B N 1
ATOM 2407 C CA . HIS A 1 322 ? 7.877 38.594 67.200 1.00 35.57 322 HIS B CA 1
ATOM 2408 C C . HIS A 1 322 ? 8.579 39.356 66.081 1.00 34.45 322 HIS B C 1
ATOM 2409 O O . HIS A 1 322 ? 9.388 40.247 66.335 1.00 33.50 322 HIS B O 1
ATOM 2416 N N . GLY A 1 323 ? 8.251 39.000 64.841 1.00 35.58 323 GLY B N 1
ATOM 2417 C CA . GLY A 1 323 ? 8.875 39.592 63.671 1.00 35.29 323 GLY B CA 1
ATOM 2418 C C . GLY A 1 323 ? 8.693 41.093 63.573 1.00 40.14 323 GLY B C 1
ATOM 2419 O O . GLY A 1 323 ? 9.620 41.813 63.202 1.00 40.85 323 GLY B O 1
ATOM 2420 N N . GLU A 1 324 ? 7.493 41.566 63.898 1.00 35.64 324 GLU B N 1
ATOM 2421 C CA . GLU A 1 324 ? 7.202 42.995 63.872 1.00 38.12 324 GLU B CA 1
ATOM 2422 C C . GLU A 1 324 ? 8.048 43.743 64.899 1.00 40.41 324 GLU B C 1
ATOM 2423 O O . GLU A 1 324 ? 8.573 44.821 64.621 1.00 41.99 324 GLU B O 1
ATOM 2429 N N . ASN A 1 325 ? 8.178 43.160 66.085 1.00 37.76 325 ASN B N 1
ATOM 2430 C CA . ASN A 1 325 ? 8.939 43.774 67.165 1.00 40.45 325 ASN B CA 1
ATOM 2431 C C . ASN A 1 325 ? 10.437 43.795 66.873 1.00 40.75 325 ASN B C 1
ATOM 2432 O O . ASN A 1 325 ? 11.115 44.793 67.115 1.00 42.82 325 ASN B O 1
ATOM 2437 N N . VAL A 1 326 ? 10.946 42.691 66.342 1.00 37.65 326 VAL B N 1
ATOM 2438 C CA . VAL A 1 326 ? 12.366 42.586 66.026 1.00 39.25 326 VAL B CA 1
ATOM 2439 C C . VAL A 1 326 ? 12.751 43.565 64.921 1.00 43.23 326 VAL B C 1
ATOM 2440 O O . VAL A 1 326 ? 13.804 44.204 64.987 1.00 44.95 326 VAL B O 1
ATOM 2444 N N . ALA A 1 327 ? 11.889 43.690 63.916 1.00 42.36 327 ALA B N 1
ATOM 2445 C CA . ALA A 1 327 ? 12.128 44.622 62.820 1.00 44.74 327 ALA B CA 1
ATOM 2446 C C . ALA A 1 327 ? 12.203 46.052 63.344 1.00 41.64 327 ALA B C 1
ATOM 2447 O O . ALA A 1 327 ? 13.085 46.820 62.960 1.00 45.22 327 ALA B O 1
ATOM 2449 N N . ALA A 1 328 ? 11.278 46.397 64.232 1.00 42.59 328 ALA B N 1
ATOM 2450 C CA . ALA A 1 328 ? 11.256 47.719 64.848 1.00 46.99 328 ALA B CA 1
ATOM 2451 C C . ALA A 1 328 ? 12.506 47.967 65.691 1.00 47.50 328 ALA B C 1
ATOM 2452 O O . ALA A 1 328 ? 13.110 49.037 65.618 1.00 47.03 328 ALA B O 1
ATOM 2454 N N . ASN A 1 329 ? 12.893 46.977 66.489 1.00 45.66 329 ASN B N 1
ATOM 2455 C CA . ASN A 1 329 ? 14.041 47.126 67.378 1.00 48.34 329 ASN B CA 1
ATOM 2456 C C . ASN A 1 329 ? 15.382 47.104 66.652 1.00 46.22 329 ASN B C 1
ATOM 2457 O O . ASN A 1 329 ? 16.319 47.784 67.060 1.00 46.11 329 ASN B O 1
ATOM 2462 N N . LEU A 1 330 ? 15.480 46.319 65.585 1.00 46.39 330 LEU B N 1
ATOM 2463 C CA . LEU A 1 330 ? 16.702 46.292 64.789 1.00 46.02 330 LEU B CA 1
ATOM 2464 C C . LEU A 1 330 ? 16.938 47.643 64.131 1.00 50.83 330 LEU B C 1
ATOM 2465 O O . LEU A 1 330 ? 18.059 48.145 64.122 1.00 53.18 330 LEU B O 1
ATOM 2470 N N . ALA A 1 331 ? 15.876 48.225 63.583 1.00 49.77 331 ALA B N 1
ATOM 2471 C CA . ALA A 1 331 ? 15.954 49.546 62.973 1.00 53.27 331 ALA B CA 1
ATOM 2472 C C . ALA A 1 331 ? 16.450 50.578 63.979 1.00 53.69 331 ALA B C 1
ATOM 2473 O O . ALA A 1 331 ? 17.253 51.449 63.645 1.00 57.76 331 ALA B O 1
ATOM 2475 N N . ALA A 1 332 ? 15.972 50.469 65.214 1.00 50.03 332 ALA B N 1
ATOM 2476 C CA . ALA A 1 332 ? 16.388 51.373 66.280 1.00 51.05 332 ALA B CA 1
ATOM 2477 C C . ALA A 1 332 ? 17.868 51.199 66.623 1.00 51.82 332 ALA B C 1
ATOM 2478 O O . ALA A 1 332 ? 18.586 52.181 66.809 1.00 53.27 332 ALA B O 1
ATOM 2480 N N . LEU A 1 333 ? 18.315 49.949 66.713 1.00 47.82 333 LEU B N 1
ATOM 2481 C CA . LEU A 1 333 ? 19.717 49.656 67.010 1.00 52.59 333 LEU B CA 1
ATOM 2482 C C . LEU A 1 333 ? 20.646 50.177 65.920 1.00 59.45 333 LEU B C 1
ATOM 2483 O O . LEU A 1 333 ? 21.708 50.728 66.213 1.00 63.38 333 LEU B O 1
ATOM 2488 N N . ILE A 1 334 ? 20.245 49.989 64.666 1.00 58.80 334 ILE B N 1
ATOM 2489 C CA . ILE A 1 334 ? 21.011 50.483 63.526 1.00 60.65 334 ILE B CA 1
ATOM 2490 C C . ILE A 1 334 ? 21.156 52.000 63.602 1.00 59.64 334 ILE B C 1
ATOM 2491 O O . ILE A 1 334 ? 22.191 52.556 63.239 1.00 65.48 334 ILE B O 1
ATOM 2496 N N . ARG A 1 335 ? 20.114 52.661 64.094 1.00 57.97 335 ARG B N 1
ATOM 2497 C CA . ARG A 1 335 ? 20.066 54.119 64.136 1.00 57.16 335 ARG B CA 1
ATOM 2498 C C . ARG A 1 335 ? 20.494 54.693 65.487 1.00 57.28 335 ARG B C 1
ATOM 2499 O O . ARG A 1 335 ? 20.406 55.898 65.713 1.00 55.24 335 ARG B O 1
ATOM 2507 N N . GLY A 1 336 ? 20.963 53.824 66.376 1.00 59.21 336 GLY B N 1
ATOM 2508 C CA . GLY A 1 336 ? 21.468 54.244 67.672 1.00 55.48 336 GLY B CA 1
ATOM 2509 C C . GLY A 1 336 ? 20.393 54.645 68.665 1.00 55.64 336 GLY B C 1
ATOM 2510 O O . GLY A 1 336 ? 20.688 55.260 69.690 1.00 57.59 336 GLY B O 1
ATOM 2511 N N . GLY A 1 337 ? 19.142 54.311 68.358 1.00 54.16 337 GLY B N 1
ATOM 2512 C CA . GLY A 1 337 ? 18.023 54.613 69.236 1.00 56.78 337 GLY B CA 1
ATOM 2513 C C . GLY A 1 337 ? 17.801 53.579 70.326 1.00 59.29 337 GLY B C 1
ATOM 2514 O O . GLY A 1 337 ? 18.602 52.658 70.496 1.00 62.03 337 GLY B O 1
ATOM 2515 N N . SER A 1 338 ? 16.714 53.742 71.075 1.00 56.18 338 SER B N 1
ATOM 2516 C CA . SER A 1 338 ? 16.341 52.795 72.121 1.00 49.41 338 SER B CA 1
ATOM 2517 C C . SER A 1 338 ? 15.315 51.791 71.608 1.00 49.64 338 SER B C 1
ATOM 2518 O O . SER A 1 338 ? 14.476 52.118 70.768 1.00 47.94 338 SER B O 1
ATOM 2521 N N . MET A 1 339 ? 15.396 50.566 72.113 1.00 48.56 339 MET B N 1
ATOM 2522 C CA . MET A 1 339 ? 14.471 49.510 71.724 1.00 47.31 339 MET B CA 1
ATOM 2523 C C . MET A 1 339 ? 13.198 49.536 72.569 1.00 44.76 339 MET B C 1
ATOM 2524 O O . MET A 1 339 ? 13.168 50.125 73.650 1.00 45.98 339 MET B O 1
ATOM 2529 N N . THR A 1 340 ? 12.152 48.895 72.058 1.00 42.75 340 THR B N 1
ATOM 2530 C CA . THR A 1 340 ? 10.883 48.772 72.767 1.00 46.20 340 THR B CA 1
ATOM 2531 C C . THR A 1 340 ? 10.636 47.314 73.165 1.00 44.16 340 THR B C 1
ATOM 2532 O O . THR A 1 340 ? 10.691 46.423 72.319 1.00 43.24 340 THR B O 1
ATOM 2536 N N . PRO A 1 341 ? 10.393 47.069 74.463 1.00 42.52 341 PRO B N 1
ATOM 2537 C CA . PRO A 1 341 ? 10.122 45.724 74.992 1.00 41.79 341 PRO B CA 1
ATOM 2538 C C . PRO A 1 341 ? 8.918 45.043 74.337 1.00 43.58 341 PRO B C 1
ATOM 2539 O O . PRO A 1 341 ? 7.889 45.682 74.126 1.00 47.14 341 PRO B O 1
ATOM 2543 N N . PHE A 1 342 ? 9.059 43.762 74.011 1.00 45.12 342 PHE B N 1
ATOM 2544 C CA . PHE A 1 342 ? 7.971 42.979 73.433 1.00 43.77 342 PHE B CA 1
ATOM 2545 C C . PHE A 1 342 ? 6.891 42.600 74.446 1.00 45.00 342 PHE B C 1
ATOM 2546 O O . PHE A 1 342 ? 7.194 42.161 75.554 1.00 47.86 342 PHE B O 1
ATOM 2554 N N . LYS A 1 343 ? 5.633 42.779 74.063 1.00 46.11 343 LYS B N 1
ATOM 2555 C CA . LYS A 1 343 ? 4.510 42.281 74.851 1.00 50.07 343 LYS B CA 1
ATOM 2556 C C . LYS A 1 343 ? 3.502 41.608 73.929 1.00 47.42 343 LYS B C 1
ATOM 2557 O O . LYS A 1 343 ? 2.918 42.258 73.065 1.00 46.42 343 LYS B O 1
ATOM 2563 N N . PRO A 1 344 ? 3.307 40.295 74.094 1.00 44.45 344 PRO B N 1
ATOM 2564 C CA . PRO A 1 344 ? 2.399 39.584 73.191 1.00 44.78 344 PRO B CA 1
ATOM 2565 C C . PRO A 1 344 ? 0.944 39.959 73.441 1.00 48.45 344 PRO B C 1
ATOM 2566 O O . PRO A 1 344 ? 0.544 40.137 74.590 1.00 45.96 344 PRO B O 1
ATOM 2570 N N . HIS A 1 345 ? 0.171 40.103 72.371 1.00 51.53 345 HIS B N 1
ATOM 2571 C CA . HIS A 1 345 ? -1.267 40.277 72.504 1.00 53.07 345 HIS B CA 1
ATOM 2572 C C . HIS A 1 345 ? -1.941 39.086 71.845 1.00 58.83 345 HIS B C 1
ATOM 2573 O O . HIS A 1 345 ? -1.978 38.975 70.620 1.00 59.86 345 HIS B O 1
ATOM 2575 N N . ILE A 1 346 ? -2.466 38.189 72.671 1.00 63.33 346 ILE B N 1
ATOM 2576 C CA . ILE A 1 346 ? -3.043 36.951 72.172 1.00 67.22 346 ILE B CA 1
ATOM 2577 C C . ILE A 1 346 ? -4.517 37.119 71.839 1.00 65.83 346 ILE B C 1
ATOM 2578 O O . ILE A 1 346 ? -5.354 37.254 72.731 1.00 65.45 346 ILE B O 1
ATOM 2583 N N . ARG A 1 347 ? -4.824 37.113 70.548 1.00 68.38 347 ARG B N 1
ATOM 2584 C CA . ARG A 1 347 ? -6.202 37.183 70.090 1.00 75.62 347 ARG B CA 1
ATOM 2585 C C . ARG A 1 347 ? -6.800 35.784 70.065 1.00 80.22 347 ARG B C 1
ATOM 2586 O O . ARG A 1 347 ? -6.262 34.855 70.668 1.00 74.51 347 ARG B O 1
ATOM 2588 N N . GLY A 1 348 ? -7.917 35.637 69.365 1.00 86.89 348 GLY B N 1
ATOM 2589 C CA . GLY A 1 348 ? -8.580 34.354 69.274 1.00 88.53 348 GLY B CA 1
ATOM 2590 C C . GLY A 1 348 ? -8.071 33.466 68.155 1.00 88.27 348 GLY B C 1
ATOM 2591 O O . GLY A 1 348 ? -7.654 33.945 67.100 1.00 91.02 348 GLY B O 1
ATOM 2592 N N . THR A 1 349 ? -8.113 32.161 68.394 1.00 79.36 349 THR B N 1
ATOM 2593 C CA . THR A 1 349 ? -7.685 31.170 67.413 1.00 70.08 349 THR B CA 1
ATOM 2594 C C . THR A 1 349 ? -8.806 30.175 67.135 1.00 61.92 349 THR B C 1
ATOM 2595 O O . THR A 1 349 ? -9.465 29.694 68.056 1.00 62.87 349 THR B O 1
ATOM 2599 N N . VAL A 1 350 ? -9.039 29.893 65.859 1.00 55.05 350 VAL B N 1
ATOM 2600 C CA . VAL A 1 350 ? -10.087 28.961 65.467 1.00 47.26 350 VAL B CA 1
ATOM 2601 C C . VAL A 1 350 ? -9.516 27.668 64.895 1.00 45.74 350 VAL B C 1
ATOM 2602 O O . VAL A 1 350 ? -8.696 27.690 63.977 1.00 48.98 350 VAL B O 1
ATOM 2606 N N . ALA A 1 351 ? -9.951 26.542 65.452 1.00 40.70 351 ALA B N 1
ATOM 2607 C CA . ALA A 1 351 ? -9.566 25.232 64.942 1.00 37.60 351 ALA B CA 1
ATOM 2608 C C . ALA A 1 351 ? -10.602 24.727 63.948 1.00 39.96 351 ALA B C 1
ATOM 2609 O O . ALA A 1 351 ? -11.783 24.630 64.273 1.00 42.29 351 ALA B O 1
ATOM 2611 N N . SER A 1 352 ? -10.158 24.413 62.736 1.00 36.94 352 SER B N 1
ATOM 2612 C CA . SER A 1 352 ? -11.050 23.874 61.719 1.00 40.08 352 SER B CA 1
ATOM 2613 C C . SER A 1 352 ? -11.432 22.432 62.037 1.00 41.56 352 SER B C 1
ATOM 2614 O O . SER A 1 352 ? -10.638 21.673 62.597 1.00 37.87 352 SER B O 1
ATOM 2617 N N . LEU A 1 353 ? -12.660 22.070 61.687 1.00 40.33 353 LEU B N 1
ATOM 2618 C CA . LEU A 1 353 ? -13.145 20.703 61.831 1.00 42.28 353 LEU B CA 1
ATOM 2619 C C . LEU A 1 353 ? -13.631 20.208 60.476 1.00 43.10 353 LEU B C 1
ATOM 2620 O O . LEU A 1 353 ? -14.816 19.938 60.293 1.00 48.08 353 LEU B O 1
ATOM 2625 N N . GLY A 1 354 ? -12.707 20.087 59.530 1.00 41.25 354 GLY B N 1
ATOM 2626 C CA . GLY A 1 354 ? -13.068 19.862 58.145 1.00 46.09 354 GLY B CA 1
ATOM 2627 C C . GLY A 1 354 ? -13.287 21.195 57.451 1.00 52.19 354 GLY B C 1
ATOM 2628 O O . GLY A 1 354 ? -13.007 22.246 58.025 1.00 50.91 354 GLY B O 1
ATOM 2629 N N . ARG A 1 355 ? -13.784 21.162 56.219 1.00 54.84 355 ARG B N 1
ATOM 2630 C CA . ARG A 1 355 ? -13.950 22.384 55.434 1.00 59.16 355 ARG B CA 1
ATOM 2631 C C . ARG A 1 355 ? -15.191 23.198 55.802 1.00 61.82 355 ARG B C 1
ATOM 2632 O O . ARG A 1 355 ? -15.270 24.385 55.485 1.00 65.81 355 ARG B O 1
ATOM 2640 N N . ASN A 1 356 ? -16.153 22.575 56.474 1.00 59.37 356 ASN B N 1
ATOM 2641 C CA . ASN A 1 356 ? -17.421 23.245 56.754 1.00 64.85 356 ASN B CA 1
ATOM 2642 C C . ASN A 1 356 ? -17.768 23.378 58.234 1.00 62.29 356 ASN B C 1
ATOM 2643 O O . ASN A 1 356 ? -18.907 23.688 58.580 1.00 65.07 356 ASN B O 1
ATOM 2648 N N . ASP A 1 357 ? -16.792 23.157 59.106 1.00 55.51 357 ASP B N 1
ATOM 2649 C CA . ASP A 1 357 ? -17.044 23.261 60.538 1.00 53.23 357 ASP B CA 1
ATOM 2650 C C . ASP A 1 357 ? -15.783 23.692 61.281 1.00 49.38 357 ASP B C 1
ATOM 2651 O O . ASP A 1 357 ? -14.669 23.487 60.798 1.00 49.88 357 ASP B O 1
ATOM 2656 N N . ALA A 1 358 ? -15.965 24.296 62.452 1.00 48.30 358 ALA B N 1
ATOM 2657 C CA . ALA A 1 358 ? -14.842 24.811 63.226 1.00 44.26 358 ALA B CA 1
ATOM 2658 C C . ALA A 1 358 ? -15.236 25.164 64.656 1.00 48.65 358 ALA B C 1
ATOM 2659 O O . ALA A 1 358 ? -16.420 25.217 64.992 1.00 52.44 358 ALA B O 1
ATOM 2661 N N . ILE A 1 359 ? -14.228 25.397 65.492 1.00 46.20 359 ILE B N 1
ATOM 2662 C CA . ILE A 1 359 ? -14.425 25.835 66.871 1.00 49.11 359 ILE B CA 1
ATOM 2663 C C . ILE A 1 359 ? -13.375 26.861 67.260 1.00 49.43 359 ILE B C 1
ATOM 2664 O O . ILE A 1 359 ? -12.251 26.829 66.759 1.00 48.53 359 ILE B O 1
ATOM 2669 N N . GLY A 1 360 ? -13.732 27.766 68.165 1.00 52.85 360 GLY B N 1
ATOM 2670 C CA . GLY A 1 360 ? -12.761 28.713 68.677 1.00 52.55 360 GLY B CA 1
ATOM 2671 C C . GLY A 1 360 ? -13.336 29.866 69.470 1.00 56.98 360 GLY B C 1
ATOM 2672 O O . GLY A 1 360 ? -14.538 29.941 69.722 1.00 53.56 360 GLY B O 1
ATOM 2673 N N . ILE A 1 361 ? -12.446 30.764 69.875 1.00 61.71 361 ILE B N 1
ATOM 2674 C CA . ILE A 1 361 ? -12.824 32.013 70.517 1.00 64.68 361 ILE B CA 1
ATOM 2675 C C . ILE A 1 361 ? -12.461 33.175 69.600 1.00 66.83 361 ILE B C 1
ATOM 2676 O O . ILE A 1 361 ? -11.334 33.270 69.135 1.00 65.04 361 ILE B O 1
ATOM 2681 N N . VAL A 1 362 ? -13.436 34.027 69.303 1.00 70.59 362 VAL B N 1
ATOM 2682 C CA . VAL A 1 362 ? -13.205 35.236 68.514 1.00 75.91 362 VAL B CA 1
ATOM 2683 C C . VAL A 1 362 ? -13.899 36.423 69.186 1.00 83.54 362 VAL B C 1
ATOM 2684 O O . VAL A 1 362 ? -15.082 36.352 69.501 1.00 82.18 362 VAL B O 1
ATOM 2688 N N . GLY A 1 363 ? -13.149 37.501 69.411 1.00 88.53 363 GLY B N 1
ATOM 2689 C CA . GLY A 1 363 ? -13.613 38.669 70.148 1.00 92.06 363 GLY B CA 1
ATOM 2690 C C . GLY A 1 363 ? -13.838 38.453 71.638 1.00 96.43 363 GLY B C 1
ATOM 2691 O O . GLY A 1 363 ? -13.918 39.420 72.401 1.00 104.84 363 GLY B O 1
ATOM 2692 N N . GLY A 1 364 ? -13.894 37.192 72.058 1.00 91.77 364 GLY B N 1
ATOM 2693 C CA . GLY A 1 364 ? -14.099 36.829 73.452 1.00 87.56 364 GLY B CA 1
ATOM 2694 C C . GLY A 1 364 ? -15.293 35.895 73.568 1.00 85.31 364 GLY B C 1
ATOM 2695 O O . GLY A 1 364 ? -15.670 35.435 74.652 1.00 88.54 364 GLY B O 1
ATOM 2696 N N . ARG A 1 365 ? -15.861 35.577 72.411 1.00 79.89 365 ARG B N 1
ATOM 2697 C CA . ARG A 1 365 ? -17.054 34.751 72.329 1.00 74.40 365 ARG B CA 1
ATOM 2698 C C . ARG A 1 365 ? -16.783 33.437 71.616 1.00 74.89 365 ARG B C 1
ATOM 2699 O O . ARG A 1 365 ? -16.009 33.377 70.657 1.00 72.98 365 ARG B O 1
ATOM 2701 N N . LYS A 1 366 ? -17.434 32.388 72.098 1.00 76.16 366 LYS B N 1
ATOM 2702 C CA . LYS A 1 366 ? -17.355 31.080 71.484 1.00 77.84 366 LYS B CA 1
ATOM 2703 C C . LYS A 1 366 ? -18.033 31.102 70.123 1.00 76.26 366 LYS B C 1
ATOM 2704 O O . LYS A 1 366 ? -19.108 31.682 69.966 1.00 80.68 366 LYS B O 1
ATOM 2710 N N . VAL A 1 367 ? -17.396 30.479 69.139 1.00 71.60 367 VAL B N 1
ATOM 2711 C CA . VAL A 1 367 ? -17.956 30.405 67.797 1.00 69.48 367 VAL B CA 1
ATOM 2712 C C . VAL A 1 367 ? -18.034 28.958 67.314 1.00 69.02 367 VAL B C 1
ATOM 2713 O O . VAL A 1 367 ? -17.233 28.115 67.718 1.00 68.76 367 VAL B O 1
ATOM 2717 N N . TYR A 1 368 ? -19.010 28.678 66.455 1.00 68.15 368 TYR B N 1
ATOM 2718 C CA . TYR A 1 368 ? -19.261 27.325 65.969 1.00 68.43 368 TYR B CA 1
ATOM 2719 C C . TYR A 1 368 ? -19.591 27.320 64.483 1.00 64.24 368 TYR B C 1
ATOM 2720 O O . TYR A 1 368 ? -19.961 28.349 63.917 1.00 65.36 368 TYR B O 1
ATOM 2729 N N . GLY A 1 369 ? -19.448 26.157 63.857 1.00 60.96 369 GLY B N 1
ATOM 2730 C CA . GLY A 1 369 ? -19.993 25.919 62.533 1.00 60.22 369 GLY B CA 1
ATOM 2731 C C . GLY A 1 369 ? -19.489 26.811 61.417 1.00 59.51 369 GLY B C 1
ATOM 2732 O O . GLY A 1 369 ? -18.302 27.132 61.345 1.00 58.67 369 GLY B O 1
ATOM 2733 N N . HIS A 1 370 ? -20.408 27.199 60.536 1.00 59.51 370 HIS B N 1
ATOM 2734 C CA . HIS A 1 370 ? -20.095 28.037 59.382 1.00 63.20 370 HIS B CA 1
ATOM 2735 C C . HIS A 1 370 ? -19.505 29.383 59.788 1.00 59.27 370 HIS B C 1
ATOM 2736 O O . HIS A 1 370 ? -18.600 29.897 59.128 1.00 56.56 370 HIS B O 1
ATOM 2743 N N . ALA A 1 371 ? -20.031 29.949 60.871 1.00 57.39 371 ALA B N 1
ATOM 2744 C CA . ALA A 1 371 ? -19.545 31.221 61.392 1.00 57.56 371 ALA B CA 1
ATOM 2745 C C . ALA A 1 371 ? -18.066 31.124 61.745 1.00 57.34 371 ALA B C 1
ATOM 2746 O O . ALA A 1 371 ? -17.249 31.900 61.248 1.00 56.88 371 ALA B O 1
ATOM 2748 N N . ALA A 1 372 ? -17.733 30.167 62.606 1.00 55.55 372 ALA B N 1
ATOM 2749 C CA . ALA A 1 372 ? -16.351 29.919 62.998 1.00 53.10 372 ALA B CA 1
ATOM 2750 C C . ALA A 1 372 ? -15.476 29.598 61.792 1.00 49.64 372 ALA B C 1
ATOM 2751 O O . ALA A 1 372 ? -14.335 30.048 61.703 1.00 50.80 372 ALA B O 1
ATOM 2753 N N . SER A 1 373 ? -16.026 28.825 60.861 1.00 50.91 373 SER B N 1
ATOM 2754 C CA . SER A 1 373 ? -15.290 28.398 59.676 1.00 46.69 373 SER B CA 1
ATOM 2755 C C . SER A 1 373 ? -14.908 29.584 58.795 1.00 48.39 373 SER B C 1
ATOM 2756 O O . SER A 1 373 ? -13.786 29.654 58.296 1.00 46.88 373 SER B O 1
ATOM 2759 N N . TRP A 1 374 ? -15.843 30.509 58.596 1.00 51.53 374 TRP B N 1
ATOM 2760 C CA . TRP A 1 374 ? -15.559 31.703 57.807 1.00 58.52 374 TRP B CA 1
ATOM 2761 C C . TRP A 1 374 ? -14.603 32.635 58.545 1.00 51.23 374 TRP B C 1
ATOM 2762 O O . TRP A 1 374 ? -13.746 33.267 57.929 1.00 54.20 374 TRP B O 1
ATOM 2773 N N . LEU A 1 375 ? -14.758 32.721 59.863 1.00 48.82 375 LEU B N 1
ATOM 2774 C CA . LEU A 1 375 ? -13.896 33.575 60.677 1.00 49.31 375 LEU B CA 1
ATOM 2775 C C . LEU A 1 375 ? -12.439 33.135 60.583 1.00 44.80 375 LEU B C 1
ATOM 2776 O O . LEU A 1 375 ? -11.538 33.969 60.522 1.00 49.65 375 LEU B O 1
ATOM 2781 N N . LYS A 1 376 ? -12.212 31.825 60.575 1.00 46.23 376 LYS B N 1
ATOM 2782 C CA . LYS A 1 376 ? -10.858 31.291 60.454 1.00 50.10 376 LYS B CA 1
ATOM 2783 C C . LYS A 1 376 ? -10.238 31.695 59.120 1.00 50.90 376 LYS B C 1
ATOM 2784 O O . LYS A 1 376 ? -9.074 32.086 59.060 1.00 48.33 376 LYS B O 1
ATOM 2790 N N . LYS A 1 377 ? -11.028 31.591 58.055 1.00 50.33 377 LYS B N 1
ATOM 2791 C CA . LYS A 1 377 ? -10.580 31.968 56.720 1.00 50.50 377 LYS B CA 1
ATOM 2792 C C . LYS A 1 377 ? -10.220 33.450 56.642 1.00 49.09 377 LYS B C 1
ATOM 2793 O O . LYS A 1 377 ? -9.223 33.819 56.021 1.00 47.02 377 LYS B O 1
ATOM 2799 N N . LEU A 1 378 ? -11.024 34.294 57.281 1.00 48.93 378 LEU B N 1
ATOM 2800 C CA . LEU A 1 378 ? -10.765 35.730 57.279 1.00 55.11 378 LEU B CA 1
ATOM 2801 C C . LEU A 1 378 ? -9.484 36.063 58.035 1.00 53.83 378 LEU B C 1
ATOM 2802 O O . LEU A 1 378 ? -8.696 36.902 57.598 1.00 56.86 378 LEU B O 1
ATOM 2807 N N . ILE A 1 379 ? -9.285 35.405 59.172 1.00 51.42 379 ILE B N 1
ATOM 2808 C CA . ILE A 1 379 ? -8.084 35.604 59.972 1.00 55.26 379 ILE B CA 1
ATOM 2809 C C . ILE A 1 379 ? -6.842 35.210 59.174 1.00 54.43 379 ILE B C 1
ATOM 2810 O O . ILE A 1 379 ? -5.836 35.921 59.179 1.00 55.94 379 ILE B O 1
ATOM 2815 N N . ASP A 1 380 ? -6.926 34.082 58.476 1.00 48.62 380 ASP B N 1
ATOM 2816 C CA . ASP A 1 380 ? -5.822 33.617 57.645 1.00 48.46 380 ASP B CA 1
ATOM 2817 C C . ASP A 1 380 ? -5.566 34.568 56.476 1.00 48.56 380 ASP B C 1
ATOM 2818 O O . ASP A 1 380 ? -4.418 34.793 56.093 1.00 48.29 380 ASP B O 1
ATOM 2823 N N . MET A 1 381 ? -6.636 35.124 55.914 1.00 47.45 381 MET B N 1
ATOM 2824 C CA . MET A 1 381 ? -6.514 36.092 54.825 1.00 48.18 381 MET B CA 1
ATOM 2825 C C . MET A 1 381 ? -5.756 37.341 55.262 1.00 49.42 381 MET B C 1
ATOM 2826 O O . MET A 1 381 ? -5.019 37.936 54.474 1.00 50.32 381 MET B O 1
ATOM 2831 N N . ARG A 1 382 ? -5.945 37.730 56.521 1.00 46.35 382 ARG B N 1
ATOM 2832 C CA . ARG A 1 382 ? -5.272 38.897 57.082 1.00 49.35 382 ARG B CA 1
ATOM 2833 C C . ARG A 1 382 ? -3.753 38.754 57.053 1.00 46.40 382 ARG B C 1
ATOM 2834 O O . ARG A 1 382 ? -3.038 39.733 56.839 1.00 39.31 382 ARG B O 1
ATOM 2842 N N . TYR A 1 383 ? -3.257 37.542 57.283 1.00 44.72 383 TYR B N 1
ATOM 2843 C CA . TYR A 1 383 ? -1.818 37.319 57.225 1.00 40.86 383 TYR B CA 1
ATOM 2844 C C . TYR A 1 383 ? -1.302 37.468 55.798 1.00 40.46 383 TYR B C 1
ATOM 2845 O O . TYR A 1 383 ? -0.243 38.051 55.576 1.00 43.83 383 TYR B O 1
ATOM 2854 N N . LEU A 1 384 ? -2.051 36.936 54.836 1.00 39.52 384 LEU B N 1
ATOM 2855 C CA . LEU A 1 384 ? -1.672 37.045 53.431 1.00 45.36 384 LEU B CA 1
ATOM 2856 C C . LEU A 1 384 ? -1.588 38.508 53.011 1.00 44.87 384 LEU B C 1
ATOM 2857 O O . LEU A 1 384 ? -0.673 38.908 52.290 1.00 47.57 384 LEU B O 1
ATOM 2862 N N . TYR A 1 385 ? -2.544 39.304 53.477 1.00 45.83 385 TYR B N 1
ATOM 2863 C CA . TYR A 1 385 ? -2.547 40.733 53.194 1.00 50.58 385 TYR B CA 1
ATOM 2864 C C . TYR A 1 385 ? -1.337 41.413 53.830 1.00 47.49 385 TYR B C 1
ATOM 2865 O O . TYR A 1 385 ? -0.737 42.311 53.242 1.00 48.21 385 TYR B O 1
ATOM 2874 N N . LEU A 1 386 ? -0.991 40.982 55.038 1.00 42.90 386 LEU B N 1
ATOM 2875 C CA . LEU A 1 386 ? 0.144 41.546 55.759 1.00 45.88 386 LEU B CA 1
ATOM 2876 C C . LEU A 1 386 ? 1.451 41.394 54.984 1.00 43.90 386 LEU B C 1
ATOM 2877 O O . LEU A 1 386 ? 2.228 42.339 54.879 1.00 44.08 386 LEU B O 1
ATOM 2882 N N . ILE A 1 387 ? 1.685 40.206 54.433 1.00 38.88 387 ILE B N 1
ATOM 2883 C CA . ILE A 1 387 ? 2.958 39.926 53.775 1.00 40.19 387 ILE B CA 1
ATOM 2884 C C . ILE A 1 387 ? 2.954 40.155 52.261 1.00 44.71 387 ILE B C 1
ATOM 2885 O O . ILE A 1 387 ? 4.011 40.369 51.666 1.00 46.94 387 ILE B O 1
ATOM 2890 N N . GLY A 1 388 ? 1.783 40.115 51.633 1.00 42.59 388 GLY B N 1
ATOM 2891 C CA . GLY A 1 388 ? 1.726 40.216 50.185 1.00 45.53 388 GLY B CA 1
ATOM 2892 C C . GLY A 1 388 ? 0.709 41.201 49.641 1.00 52.70 388 GLY B C 1
ATOM 2893 O O . GLY A 1 388 ? 0.491 41.275 48.432 1.00 56.80 388 GLY B O 1
ATOM 2894 N N . GLY A 1 389 ? 0.096 41.974 50.530 1.00 54.26 389 GLY B N 1
ATOM 2895 C CA . GLY A 1 389 ? -0.889 42.958 50.126 1.00 56.60 389 GLY B CA 1
ATOM 2896 C C . GLY A 1 389 ? -2.129 42.337 49.512 1.00 61.53 389 GLY B C 1
ATOM 2897 O O . GLY A 1 389 ? -2.385 41.142 49.665 1.00 58.80 389 GLY B O 1
ATOM 2898 N N . LEU A 1 390 ? -2.898 43.154 48.802 1.00 65.74 390 LEU B N 1
ATOM 2899 C CA . LEU A 1 390 ? -4.147 42.704 48.202 1.00 65.88 390 LEU B CA 1
ATOM 2900 C C . LEU A 1 390 ? -3.915 41.725 47.052 1.00 62.80 390 LEU B C 1
ATOM 2901 O O . LEU A 1 390 ? -4.745 40.850 46.796 1.00 57.96 390 LEU B O 1
ATOM 2906 N N . SER A 1 391 ? -2.789 41.879 46.361 1.00 63.06 391 SER B N 1
ATOM 2907 C CA . SER A 1 391 ? -2.441 41.001 45.247 1.00 64.66 391 SER B CA 1
ATOM 2908 C C . SER A 1 391 ? -2.344 39.533 45.674 1.00 61.46 391 SER B C 1
ATOM 2909 O O . SER A 1 391 ? -2.878 38.651 45.001 1.00 59.37 391 SER B O 1
ATOM 2912 N N . LEU A 1 392 ? -1.664 39.275 46.789 1.00 54.20 392 LEU B N 1
ATOM 2913 C CA . LEU A 1 392 ? -1.525 37.910 47.292 1.00 51.64 392 LEU B CA 1
ATOM 2914 C C . LEU A 1 392 ? -2.865 37.349 47.756 1.00 54.46 392 LEU B C 1
ATOM 2915 O O . LEU A 1 392 ? -3.142 36.160 47.588 1.00 56.99 392 LEU B O 1
ATOM 2920 N N . VAL A 1 393 ? -3.691 38.207 48.348 1.00 56.12 393 VAL B N 1
ATOM 2921 C CA . VAL A 1 393 ? -5.027 37.810 48.774 1.00 59.38 393 VAL B CA 1
ATOM 2922 C C . VAL A 1 393 ? -5.868 37.395 47.569 1.00 66.98 393 VAL B C 1
ATOM 2923 O O . VAL A 1 393 ? -6.510 36.345 47.577 1.00 66.74 393 VAL B O 1
ATOM 2927 N N . LEU A 1 394 ? -5.845 38.223 46.528 1.00 72.03 394 LEU B N 1
ATOM 2928 C CA . LEU A 1 394 ? -6.586 37.939 45.303 1.00 76.72 394 LEU B CA 1
ATOM 2929 C C . LEU A 1 394 ? -6.100 36.678 44.594 1.00 81.32 394 LEU B C 1
ATOM 2930 O O . LEU A 1 394 ? -6.883 36.011 43.913 1.00 82.72 394 LEU B O 1
ATOM 2935 N N . LYS A 1 395 ? -4.817 36.353 44.747 1.00 82.82 395 LYS B N 1
ATOM 2936 C CA . LYS A 1 395 ? -4.264 35.168 44.096 1.00 81.59 395 LYS B CA 1
ATOM 2937 C C . LYS A 1 395 ? -4.896 33.918 44.680 1.00 80.03 395 LYS B C 1
ATOM 2938 O O . LYS A 1 395 ? -5.454 33.111 43.938 1.00 82.28 395 LYS B O 1
ATOM 2944 N N . LYS A 1 396 ? -4.847 33.830 46.011 1.00 79.21 396 LYS B N 1
ATOM 2945 C CA . LYS A 1 396 ? -5.408 32.753 46.836 1.00 80.39 396 LYS B CA 1
ATOM 2946 C C . LYS A 1 396 ? -4.610 32.679 48.125 1.00 80.26 396 LYS B C 1
ATOM 2947 O O . LYS A 1 396 ? -3.483 32.187 48.126 1.00 81.07 396 LYS B O 1
ATOM 2949 N N . LYS B 1 3 ? -33.083 -28.213 28.759 1.00 76.41 3 LYS A N 1
ATOM 2950 C CA . LYS B 1 3 ? -32.595 -26.839 28.730 1.00 76.56 3 LYS A CA 1
ATOM 2951 C C . LYS B 1 3 ? -31.132 -26.768 29.158 1.00 77.99 3 LYS A C 1
ATOM 2952 O O . LYS B 1 3 ? -30.808 -27.011 30.320 1.00 80.86 3 LYS A O 1
ATOM 2958 N N . PRO B 1 4 ? -30.242 -26.414 28.217 1.00 75.19 4 PRO A N 1
ATOM 2959 C CA . PRO B 1 4 ? -28.801 -26.370 28.490 1.00 71.34 4 PRO A CA 1
ATOM 2960 C C . PRO B 1 4 ? -28.368 -25.163 29.317 1.00 69.86 4 PRO A C 1
ATOM 2961 O O . PRO B 1 4 ? -28.964 -24.089 29.227 1.00 62.47 4 PRO A O 1
ATOM 2965 N N . SER B 1 5 ? -27.332 -25.357 30.125 1.00 67.09 5 SER A N 1
ATOM 2966 C CA . SER B 1 5 ? -26.770 -24.285 30.933 1.00 66.74 5 SER A CA 1
ATOM 2967 C C . SER B 1 5 ? -25.465 -23.801 30.312 1.00 62.08 5 SER A C 1
ATOM 2968 O O . SER B 1 5 ? -24.494 -24.553 30.236 1.00 64.34 5 SER A O 1
ATOM 2971 N N . ILE B 1 6 ? -25.443 -22.551 29.861 1.00 56.33 6 ILE A N 1
ATOM 2972 C CA . ILE B 1 6 ? -24.225 -21.971 29.313 1.00 55.73 6 ILE A CA 1
ATOM 2973 C C . ILE B 1 6 ? -23.538 -21.098 30.356 1.00 58.93 6 ILE A C 1
ATOM 2974 O O . ILE B 1 6 ? -24.122 -20.139 30.862 1.00 60.17 6 ILE A O 1
ATOM 2979 N N . VAL B 1 7 ? -22.293 -21.442 30.673 1.00 56.51 7 VAL A N 1
ATOM 2980 C CA . VAL B 1 7 ? -21.519 -20.693 31.651 1.00 50.44 7 VAL A CA 1
ATOM 2981 C C . VAL B 1 7 ? -20.311 -20.027 31.002 1.00 51.10 7 VAL A C 1
ATOM 2982 O O . VAL B 1 7 ? -19.480 -20.691 30.378 1.00 48.39 7 VAL A O 1
ATOM 2986 N N . ILE B 1 8 ? -20.222 -18.710 31.158 1.00 52.45 8 ILE A N 1
ATOM 2987 C CA . ILE B 1 8 ? -19.125 -17.934 30.594 1.00 44.89 8 ILE A CA 1
ATOM 2988 C C . ILE B 1 8 ? -18.197 -17.429 31.695 1.00 46.36 8 ILE A C 1
ATOM 2989 O O . ILE B 1 8 ? -18.629 -16.724 32.606 1.00 40.13 8 ILE A O 1
ATOM 2994 N N . LEU B 1 9 ? -16.924 -17.807 31.613 1.00 44.26 9 LEU A N 1
ATOM 2995 C CA . LEU B 1 9 ? -15.944 -17.443 32.630 1.00 40.39 9 LEU A CA 1
ATOM 2996 C C . LEU B 1 9 ? -15.068 -16.278 32.188 1.00 39.84 9 LEU A C 1
ATOM 2997 O O . LEU B 1 9 ? -14.197 -16.435 31.332 1.00 41.14 9 LEU A O 1
ATOM 3002 N N . GLY B 1 10 ? -15.304 -15.109 32.775 1.00 37.16 10 GLY A N 1
ATOM 3003 C CA . GLY B 1 10 ? -14.523 -13.928 32.458 1.00 39.37 10 GLY A CA 1
ATOM 3004 C C . GLY B 1 10 ? -15.294 -12.979 31.564 1.00 42.49 10 GLY A C 1
ATOM 3005 O O . GLY B 1 10 ? -15.698 -13.344 30.458 1.00 42.56 10 GLY A O 1
ATOM 3006 N N . ALA B 1 11 ? -15.497 -11.756 32.041 1.00 40.34 11 ALA A N 1
ATOM 3007 C CA . ALA B 1 11 ? -16.216 -10.753 31.268 1.00 40.97 11 ALA A CA 1
ATOM 3008 C C . ALA B 1 11 ? -15.255 -9.778 30.609 1.00 38.38 11 ALA A C 1
ATOM 3009 O O . ALA B 1 11 ? -15.383 -8.565 30.766 1.00 42.31 11 ALA A O 1
ATOM 3011 N N . GLY B 1 12 ? -14.285 -10.317 29.879 1.00 37.40 12 GLY A N 1
ATOM 3012 C CA . GLY B 1 12 ? -13.369 -9.498 29.108 1.00 35.31 12 GLY A CA 1
ATOM 3013 C C . GLY B 1 12 ? -13.887 -9.344 27.692 1.00 40.05 12 GLY A C 1
ATOM 3014 O O . GLY B 1 12 ? -15.082 -9.511 27.447 1.00 34.67 12 GLY A O 1
ATOM 3015 N N . TYR B 1 13 ? -12.991 -9.048 26.755 1.00 37.51 13 TYR A N 1
ATOM 3016 C CA . TYR B 1 13 ? -13.381 -8.903 25.357 1.00 41.08 13 TYR A CA 1
ATOM 3017 C C . TYR B 1 13 ? -14.061 -10.165 24.836 1.00 43.46 13 TYR A C 1
ATOM 3018 O O . TYR B 1 13 ? -15.129 -10.095 24.233 1.00 43.95 13 TYR A O 1
ATOM 3027 N N . GLY B 1 14 ? -13.449 -11.317 25.089 1.00 39.40 14 GLY A N 1
ATOM 3028 C CA . GLY B 1 14 ? -13.999 -12.578 24.626 1.00 41.92 14 GLY A CA 1
ATOM 3029 C C . GLY B 1 14 ? -15.333 -12.911 25.267 1.00 43.14 14 GLY A C 1
ATOM 3030 O O . GLY B 1 14 ? -16.294 -13.249 24.579 1.00 44.32 14 GLY A O 1
ATOM 3031 N N . GLY B 1 15 ? -15.394 -12.799 26.589 1.00 43.15 15 GLY A N 1
ATOM 3032 C CA . GLY B 1 15 ? -16.578 -13.173 27.340 1.00 43.02 15 GLY A CA 1
ATOM 3033 C C . GLY B 1 15 ? -17.758 -12.239 27.159 1.00 47.61 15 GLY A C 1
ATOM 3034 O O . GLY B 1 15 ? -18.896 -12.690 27.039 1.00 48.06 15 GLY A O 1
ATOM 3035 N N . ILE B 1 16 ? -17.493 -10.936 27.155 1.00 48.15 16 ILE A N 1
ATOM 3036 C CA . ILE B 1 16 ? -18.556 -9.947 27.007 1.00 46.19 16 ILE A CA 1
ATOM 3037 C C . ILE B 1 16 ? -19.202 -10.050 25.629 1.00 44.06 16 ILE A C 1
ATOM 3038 O O . ILE B 1 16 ? -20.429 -10.067 25.512 1.00 46.89 16 ILE A O 1
ATOM 3043 N N . VAL B 1 17 ? -18.374 -10.144 24.593 1.00 40.41 17 VAL A N 1
ATOM 3044 C CA . VAL B 1 17 ? -18.874 -10.247 23.227 1.00 47.78 17 VAL A CA 1
ATOM 3045 C C . VAL B 1 17 ? -19.656 -11.546 23.036 1.00 47.68 17 VAL A C 1
ATOM 3046 O O . VAL B 1 17 ? -20.720 -11.554 22.417 1.00 51.48 17 VAL A O 1
ATOM 3050 N N . ALA B 1 18 ? -19.134 -12.636 23.591 1.00 45.40 18 ALA A N 1
ATOM 3051 C CA . ALA B 1 18 ? -19.818 -13.925 23.525 1.00 47.81 18 ALA A CA 1
ATOM 3052 C C . ALA B 1 18 ? -21.169 -13.863 24.233 1.00 48.30 18 ALA A C 1
ATOM 3053 O O . ALA B 1 18 ? -22.173 -14.353 23.717 1.00 52.10 18 ALA A O 1
ATOM 3055 N N . ALA B 1 19 ? -21.184 -13.249 25.413 1.00 47.01 19 ALA A N 1
ATOM 3056 C CA . ALA B 1 19 ? -22.400 -13.115 26.207 1.00 46.01 19 ALA A CA 1
ATOM 3057 C C . ALA B 1 19 ? -23.450 -12.281 25.481 1.00 48.83 19 ALA A C 1
ATOM 3058 O O . ALA B 1 19 ? -24.624 -12.647 25.437 1.00 51.77 19 ALA A O 1
ATOM 3060 N N . LEU B 1 20 ? -23.026 -11.150 24.928 1.00 48.95 20 LEU A N 1
ATOM 3061 C CA . LEU B 1 20 ? -23.936 -10.266 24.207 1.00 51.75 20 LEU A CA 1
ATOM 3062 C C . LEU B 1 20 ? -24.402 -10.891 22.894 1.00 54.68 20 LEU A C 1
ATOM 3063 O O . LEU B 1 20 ? -25.522 -10.650 22.447 1.00 63.60 20 LEU A O 1
ATOM 3068 N N . GLY B 1 21 ? -23.535 -11.691 22.282 1.00 52.43 21 GLY A N 1
ATOM 3069 C CA . GLY B 1 21 ? -23.883 -12.416 21.072 1.00 51.28 21 GLY A CA 1
ATOM 3070 C C . GLY B 1 21 ? -24.982 -13.434 21.309 1.00 53.67 21 GLY A C 1
ATOM 3071 O O . GLY B 1 21 ? -25.945 -13.515 20.545 1.00 62.56 21 GLY A O 1
ATOM 3072 N N . LEU B 1 22 ? -24.830 -14.220 22.371 1.00 51.74 22 LEU A N 1
ATOM 3073 C CA . LEU B 1 22 ? -25.827 -15.215 22.751 1.00 56.33 22 LEU A CA 1
ATOM 3074 C C . LEU B 1 22 ? -27.141 -14.539 23.114 1.00 62.35 22 LEU A C 1
ATOM 3075 O O . LEU B 1 22 ? -28.224 -15.033 22.793 1.00 61.43 22 LEU A O 1
ATOM 3080 N N . GLN B 1 23 ? -27.022 -13.400 23.787 1.00 62.10 23 GLN A N 1
ATOM 3081 C CA . GLN B 1 23 ? -28.161 -12.574 24.162 1.00 64.25 23 GLN A CA 1
ATOM 3082 C C . GLN B 1 23 ? -28.979 -12.175 22.938 1.00 65.69 23 GLN A C 1
ATOM 3083 O O . GLN B 1 23 ? -30.209 -12.205 22.960 1.00 67.99 23 GLN A O 1
ATOM 3089 N N . LYS B 1 24 ? -28.281 -11.808 21.869 1.00 66.21 24 LYS A N 1
ATOM 3090 C CA . LYS B 1 24 ? -28.924 -11.325 20.654 1.00 72.35 24 LYS A CA 1
ATOM 3091 C C . LYS B 1 24 ? -29.470 -12.460 19.787 1.00 74.33 24 LYS A C 1
ATOM 3092 O O . LYS B 1 24 ? -30.413 -12.265 19.020 1.00 80.71 24 LYS A O 1
ATOM 3098 N N . ARG B 1 25 ? -28.879 -13.645 19.914 1.00 73.11 25 ARG A N 1
ATOM 3099 C CA . ARG B 1 25 ? -29.233 -14.774 19.053 1.00 70.26 25 ARG A CA 1
ATOM 3100 C C . ARG B 1 25 ? -30.268 -15.725 19.657 1.00 73.10 25 ARG A C 1
ATOM 3101 O O . ARG B 1 25 ? -31.058 -16.327 18.930 1.00 77.11 25 ARG A O 1
ATOM 3109 N N . LEU B 1 26 ? -30.265 -15.866 20.978 1.00 70.39 26 LEU A N 1
ATOM 3110 C CA . LEU B 1 26 ? -31.117 -16.863 21.627 1.00 72.21 26 LEU A CA 1
ATOM 3111 C C . LEU B 1 26 ? -32.360 -16.265 22.267 1.00 75.06 26 LEU A C 1
ATOM 3112 O O . LEU B 1 26 ? -32.330 -15.147 22.776 1.00 77.25 26 LEU A O 1
ATOM 3117 N N . ASN B 1 27 ? -33.446 -17.033 22.254 1.00 78.31 27 ASN A N 1
ATOM 3118 C CA . ASN B 1 27 ? -34.676 -16.644 22.934 1.00 80.55 27 ASN A CA 1
ATOM 3119 C C . ASN B 1 27 ? -34.571 -16.781 24.448 1.00 88.13 27 ASN A C 1
ATOM 3120 O O . ASN B 1 27 ? -33.614 -17.357 24.966 1.00 79.91 27 ASN A O 1
ATOM 3122 N N . TYR B 1 28 ? -35.573 -16.252 25.145 1.00 104.35 28 TYR A N 1
ATOM 3123 C CA . TYR B 1 28 ? -35.608 -16.243 26.607 1.00 111.10 28 TYR A CA 1
ATOM 3124 C C . TYR B 1 28 ? -35.730 -17.625 27.251 1.00 117.61 28 TYR A C 1
ATOM 3125 O O . TYR B 1 28 ? -35.515 -17.766 28.454 1.00 122.26 28 TYR A O 1
ATOM 3127 N N . ASN B 1 29 ? -36.071 -18.641 26.465 1.00 116.58 29 ASN A N 1
ATOM 3128 C CA . ASN B 1 29 ? -36.251 -19.981 27.017 1.00 113.58 29 ASN A CA 1
ATOM 3129 C C . ASN B 1 29 ? -35.431 -21.073 26.333 1.00 106.56 29 ASN A C 1
ATOM 3130 O O . ASN B 1 29 ? -35.684 -22.258 26.538 1.00 112.08 29 ASN A O 1
ATOM 3132 N N . GLU B 1 30 ? -34.447 -20.682 25.532 1.00 91.48 30 GLU A N 1
ATOM 3133 C CA . GLU B 1 30 ? -33.634 -21.660 24.819 1.00 79.28 30 GLU A CA 1
ATOM 3134 C C . GLU B 1 30 ? -32.462 -22.173 25.655 1.00 75.17 30 GLU A C 1
ATOM 3135 O O . GLU B 1 30 ? -32.027 -23.312 25.484 1.00 73.09 30 GLU A O 1
ATOM 3141 N N . ALA B 1 31 ? -31.960 -21.340 26.562 1.00 69.90 31 ALA A N 1
ATOM 3142 C CA . ALA B 1 31 ? -30.821 -21.724 27.391 1.00 67.98 31 ALA A CA 1
ATOM 3143 C C . ALA B 1 31 ? -30.640 -20.797 28.584 1.00 67.64 31 ALA A C 1
ATOM 3144 O O . ALA B 1 31 ? -31.021 -19.627 28.540 1.00 73.25 31 ALA A O 1
ATOM 3146 N N . ASP B 1 32 ? -30.068 -21.335 29.655 1.00 66.23 32 ASP A N 1
ATOM 3147 C CA . ASP B 1 32 ? -29.637 -20.522 30.785 1.00 67.89 32 ASP A CA 1
ATOM 3148 C C . ASP B 1 32 ? -28.240 -19.981 30.516 1.00 67.71 32 ASP A C 1
ATOM 3149 O O . ASP B 1 32 ? -27.333 -20.737 30.168 1.00 67.95 32 ASP A O 1
ATOM 3154 N N . ILE B 1 33 ? -28.070 -18.673 30.669 1.00 65.47 33 ILE A N 1
ATOM 3155 C CA . ILE B 1 33 ? -26.779 -18.046 30.424 1.00 61.71 33 ILE A CA 1
ATOM 3156 C C . ILE B 1 33 ? -26.252 -17.368 31.686 1.00 62.32 33 ILE A C 1
ATOM 3157 O O . ILE B 1 33 ? -26.860 -16.427 32.199 1.00 64.00 33 ILE A O 1
ATOM 3162 N N . THR B 1 34 ? -25.127 -17.866 32.190 1.00 57.16 34 THR A N 1
ATOM 3163 C CA . THR B 1 34 ? -24.495 -17.294 33.374 1.00 55.38 34 THR A CA 1
ATOM 3164 C C . THR B 1 34 ? -23.125 -16.704 33.045 1.00 52.96 34 THR A C 1
ATOM 3165 O O . THR B 1 34 ? -22.268 -17.373 32.465 1.00 48.72 34 THR A O 1
ATOM 3169 N N . LEU B 1 35 ? -22.932 -15.443 33.416 1.00 50.31 35 LEU A N 1
ATOM 3170 C CA . LEU B 1 35 ? -21.676 -14.751 33.172 1.00 48.69 35 LEU A CA 1
ATOM 3171 C C . LEU B 1 35 ? -20.945 -14.503 34.489 1.00 47.44 35 LEU A C 1
ATOM 3172 O O . LEU B 1 35 ? -21.472 -13.851 35.390 1.00 43.18 35 LEU A O 1
ATOM 3177 N N . VAL B 1 36 ? -19.730 -15.032 34.594 1.00 43.83 36 VAL A N 1
ATOM 3178 C CA . VAL B 1 36 ? -18.956 -14.932 35.823 1.00 44.06 36 VAL A CA 1
ATOM 3179 C C . VAL B 1 36 ? -17.790 -13.962 35.669 1.00 44.32 36 VAL A C 1
ATOM 3180 O O . VAL B 1 36 ? -17.022 -14.048 34.710 1.00 44.62 36 VAL A O 1
ATOM 3184 N N . ASN B 1 37 ? -17.660 -13.042 36.620 1.00 43.68 37 ASN A N 1
ATOM 3185 C CA . ASN B 1 37 ? -16.559 -12.085 36.618 1.00 45.19 37 ASN A CA 1
ATOM 3186 C C . ASN B 1 37 ? -16.216 -11.630 38.032 1.00 42.06 37 ASN A C 1
ATOM 3187 O O . ASN B 1 37 ? -17.105 -11.450 38.861 1.00 41.39 37 ASN A O 1
ATOM 3192 N N . LYS B 1 38 ? -14.928 -11.450 38.308 1.00 40.06 38 LYS A N 1
ATOM 3193 C CA . LYS B 1 38 ? -14.493 -11.083 39.653 1.00 43.59 38 LYS A CA 1
ATOM 3194 C C . LYS B 1 38 ? -14.876 -9.647 40.024 1.00 40.88 38 LYS A C 1
ATOM 3195 O O . LYS B 1 38 ? -14.957 -9.304 41.203 1.00 37.88 38 LYS A O 1
ATOM 3201 N N . ASN B 1 39 ? -15.121 -8.815 39.017 1.00 38.58 39 ASN A N 1
ATOM 3202 C CA . ASN B 1 39 ? -15.585 -7.449 39.243 1.00 38.05 39 ASN A CA 1
ATOM 3203 C C . ASN B 1 39 ? -16.965 -7.246 38.629 1.00 43.64 39 ASN A C 1
ATOM 3204 O O . ASN B 1 39 ? -17.377 -8.006 37.752 1.00 42.52 39 ASN A O 1
ATOM 3209 N N . ASP B 1 40 ? -17.685 -6.231 39.097 1.00 46.58 40 ASP A N 1
ATOM 3210 C CA . ASP B 1 40 ? -18.983 -5.903 38.520 1.00 53.20 40 ASP A CA 1
ATOM 3211 C C . ASP B 1 40 ? -18.818 -5.004 37.296 1.00 48.12 40 ASP A C 1
ATOM 3212 O O . ASP B 1 40 ? -19.800 -4.560 36.704 1.00 46.84 40 ASP A O 1
ATOM 3217 N N . TYR B 1 41 ? -17.568 -4.731 36.933 1.00 43.60 41 TYR A N 1
ATOM 3218 C CA . TYR B 1 41 ? -17.277 -3.890 35.779 1.00 38.94 41 TYR A CA 1
ATOM 3219 C C . TYR B 1 41 ? -16.394 -4.601 34.756 1.00 39.13 41 TYR A C 1
ATOM 3220 O O . TYR B 1 41 ? -15.601 -5.482 35.095 1.00 35.33 41 TYR A O 1
ATOM 3229 N N . HIS B 1 42 ? -16.560 -4.210 33.499 1.00 43.56 42 HIS A N 1
ATOM 3230 C CA . HIS B 1 42 ? -15.723 -4.664 32.399 1.00 40.69 42 HIS A CA 1
ATOM 3231 C C . HIS B 1 42 ? -14.745 -3.546 32.058 1.00 40.72 42 HIS A C 1
ATOM 3232 O O . HIS B 1 42 ? -15.167 -2.418 31.810 1.00 44.69 42 HIS A O 1
ATOM 3239 N N . TYR B 1 43 ? -13.445 -3.826 32.074 1.00 38.11 43 TYR A N 1
ATOM 3240 C CA . TYR B 1 43 ? -12.495 -2.766 31.760 1.00 36.59 43 TYR A CA 1
ATOM 3241 C C . TYR B 1 43 ? -11.932 -2.872 30.344 1.00 35.84 43 TYR A C 1
ATOM 3242 O O . TYR B 1 43 ? -11.705 -3.965 29.817 1.00 37.11 43 TYR A O 1
ATOM 3251 N N . ILE B 1 44 ? -11.706 -1.709 29.742 1.00 38.14 44 ILE A N 1
ATOM 3252 C CA . ILE B 1 44 ? -11.158 -1.621 28.398 1.00 39.52 44 ILE A CA 1
ATOM 3253 C C . ILE B 1 44 ? -9.650 -1.807 28.472 1.00 39.21 44 ILE A C 1
ATOM 3254 O O . ILE B 1 44 ? -8.898 -0.837 28.573 1.00 39.18 44 ILE A O 1
ATOM 3259 N N . THR B 1 45 ? -9.226 -3.066 28.419 1.00 39.62 45 THR A N 1
ATOM 3260 C CA . THR B 1 45 ? -7.836 -3.444 28.657 1.00 40.33 45 THR A CA 1
ATOM 3261 C C . THR B 1 45 ? -6.834 -2.705 27.771 1.00 38.08 45 THR A C 1
ATOM 3262 O O . THR B 1 45 ? -5.733 -2.385 28.212 1.00 33.61 45 THR A O 1
ATOM 3266 N N . THR B 1 46 ? -7.224 -2.413 26.535 1.00 36.45 46 THR A N 1
ATOM 3267 C CA . THR B 1 46 ? -6.312 -1.789 25.579 1.00 37.81 46 THR A CA 1
ATOM 3268 C C . THR B 1 46 ? -6.015 -0.328 25.916 1.00 39.63 46 THR A C 1
ATOM 3269 O O . THR B 1 46 ? -5.130 0.282 25.318 1.00 43.72 46 THR A O 1
ATOM 3273 N N . GLU B 1 47 ? -6.760 0.229 26.866 1.00 40.00 47 GLU A N 1
ATOM 3274 C CA . GLU B 1 47 ? -6.581 1.622 27.266 1.00 42.82 47 GLU A CA 1
ATOM 3275 C C . GLU B 1 47 ? -5.871 1.762 28.613 1.00 41.10 47 GLU A C 1
ATOM 3276 O O . GLU B 1 47 ? -5.620 2.875 29.069 1.00 40.64 47 GLU A O 1
ATOM 3282 N N . LEU B 1 48 ? -5.554 0.637 29.245 1.00 39.32 48 LEU A N 1
ATOM 3283 C CA . LEU B 1 48 ? -5.058 0.638 30.623 1.00 38.67 48 LEU A CA 1
ATOM 3284 C C . LEU B 1 48 ? -3.708 1.338 30.802 1.00 38.08 48 LEU A C 1
ATOM 3285 O O . LEU B 1 48 ? -3.353 1.730 31.915 1.00 39.20 48 LEU A O 1
ATOM 3290 N N . HIS B 1 49 ? -2.953 1.485 29.719 1.00 37.07 49 HIS A N 1
ATOM 3291 C CA . HIS B 1 49 ? -1.664 2.166 29.787 1.00 38.50 49 HIS A CA 1
ATOM 3292 C C . HIS B 1 49 ? -1.824 3.641 30.158 1.00 41.85 49 HIS A C 1
ATOM 3293 O O . HIS B 1 49 ? -0.912 4.246 30.725 1.00 41.64 49 HIS A O 1
ATOM 3300 N N . GLN B 1 50 ? -2.979 4.218 29.838 1.00 37.69 50 GLN A N 1
ATOM 3301 C CA . GLN B 1 50 ? -3.224 5.630 30.130 1.00 40.33 50 GLN A CA 1
ATOM 3302 C C . GLN B 1 50 ? -3.434 5.910 31.629 1.00 40.49 50 GLN A C 1
ATOM 3303 O O . GLN B 1 50 ? -2.744 6.766 32.184 1.00 40.16 50 GLN A O 1
ATOM 3309 N N . PRO B 1 51 ? -4.369 5.200 32.297 1.00 40.78 51 PRO A N 1
ATOM 3310 C CA . PRO B 1 51 ? -4.462 5.469 33.738 1.00 38.47 51 PRO A CA 1
ATOM 3311 C C . PRO B 1 51 ? -3.221 5.030 34.517 1.00 35.21 51 PRO A C 1
ATOM 3312 O O . PRO B 1 51 ? -2.948 5.596 35.575 1.00 35.08 51 PRO A O 1
ATOM 3316 N N . ALA B 1 52 ? -2.488 4.042 34.009 1.00 29.72 52 ALA A N 1
ATOM 3317 C CA . ALA B 1 52 ? -1.242 3.623 34.648 1.00 32.45 52 ALA A CA 1
ATOM 3318 C C . ALA B 1 52 ? -0.250 4.783 34.711 1.00 33.21 52 ALA A C 1
ATOM 3319 O O . ALA B 1 52 ? 0.512 4.914 35.668 1.00 29.94 52 ALA A O 1
ATOM 3321 N N . ALA B 1 53 ? -0.268 5.621 33.682 1.00 35.42 53 ALA A N 1
ATOM 3322 C CA . ALA B 1 53 ? 0.605 6.785 33.618 1.00 38.13 53 ALA A CA 1
ATOM 3323 C C . ALA B 1 53 ? -0.089 8.040 34.135 1.00 39.06 53 ALA A C 1
ATOM 3324 O O . ALA B 1 53 ? 0.525 9.098 34.232 1.00 40.44 53 ALA A O 1
ATOM 3326 N N . GLY B 1 54 ? -1.375 7.923 34.446 1.00 39.66 54 GLY A N 1
ATOM 3327 C CA . GLY B 1 54 ? -2.135 9.045 34.968 1.00 36.16 54 GLY A CA 1
ATOM 3328 C C . GLY B 1 54 ? -2.530 10.069 33.919 1.00 38.75 54 GLY A C 1
ATOM 3329 O O . GLY B 1 54 ? -2.799 11.221 34.252 1.00 42.97 54 GLY A O 1
ATOM 3330 N N . THR B 1 55 ? -2.568 9.659 32.653 1.00 38.64 55 THR A N 1
ATOM 3331 C CA . THR B 1 55 ? -2.948 10.569 31.571 1.00 41.46 55 THR A CA 1
ATOM 3332 C C . THR B 1 55 ? -4.447 10.526 31.282 1.00 43.65 55 THR A C 1
ATOM 3333 O O . THR B 1 55 ? -4.970 11.362 30.548 1.00 46.30 55 THR A O 1
ATOM 3337 N N . MET B 1 56 ? -5.127 9.540 31.856 1.00 44.14 56 MET A N 1
ATOM 3338 C CA . MET B 1 56 ? -6.577 9.424 31.748 1.00 42.81 56 MET A CA 1
ATOM 3339 C C . MET B 1 56 ? -7.133 8.780 33.011 1.00 42.65 56 MET A C 1
ATOM 3340 O O . MET B 1 56 ? -6.545 7.838 33.537 1.00 42.54 56 MET A O 1
ATOM 3345 N N . HIS B 1 57 ? -8.263 9.285 33.493 1.00 41.14 57 HIS A N 1
ATOM 3346 C CA . HIS B 1 57 ? -8.906 8.723 34.674 1.00 41.68 57 HIS A CA 1
ATOM 3347 C C . HIS B 1 57 ? -9.365 7.291 34.399 1.00 45.90 57 HIS A C 1
ATOM 3348 O O . HIS B 1 57 ? -9.836 6.983 33.304 1.00 46.93 57 HIS A O 1
ATOM 3355 N N . HIS B 1 58 ? -9.216 6.417 35.391 1.00 43.51 58 HIS A N 1
ATOM 3356 C CA . HIS B 1 58 ? -9.500 4.994 35.207 1.00 39.16 58 HIS A CA 1
ATOM 3357 C C . HIS B 1 58 ? -10.974 4.702 34.908 1.00 34.37 58 HIS A C 1
ATOM 3358 O O . HIS B 1 58 ? -11.292 3.698 34.275 1.00 35.58 58 HIS A O 1
ATOM 3365 N N . ASP B 1 59 ? -11.868 5.576 35.359 1.00 36.95 59 ASP A N 1
ATOM 3366 C CA . ASP B 1 59 ? -13.297 5.408 35.098 1.00 43.75 59 ASP A CA 1
ATOM 3367 C C . ASP B 1 59 ? -13.623 5.498 33.607 1.00 47.64 59 ASP A C 1
ATOM 3368 O O . ASP B 1 59 ? -14.674 5.034 33.164 1.00 47.69 59 ASP A O 1
ATOM 3373 N N . GLN B 1 60 ? -12.731 6.115 32.839 1.00 48.62 60 GLN A N 1
ATOM 3374 C CA . GLN B 1 60 ? -12.877 6.162 31.386 1.00 53.14 60 GLN A CA 1
ATOM 3375 C C . GLN B 1 60 ? -12.564 4.810 30.741 1.00 51.79 60 GLN A C 1
ATOM 3376 O O . GLN B 1 60 ? -12.877 4.588 29.573 1.00 52.20 60 GLN A O 1
ATOM 3382 N N . ALA B 1 61 ? -11.947 3.910 31.503 1.00 43.72 61 ALA A N 1
ATOM 3383 C CA . ALA B 1 61 ? -11.502 2.635 30.954 1.00 38.81 61 ALA A CA 1
ATOM 3384 C C . ALA B 1 61 ? -12.274 1.445 31.511 1.00 42.90 61 ALA A C 1
ATOM 3385 O O . ALA B 1 61 ? -11.783 0.317 31.485 1.00 42.61 61 ALA A O 1
ATOM 3387 N N . ARG B 1 62 ? -13.484 1.690 32.001 1.00 40.75 62 ARG A N 1
ATOM 3388 C CA . ARG B 1 62 ? -14.324 0.605 32.492 1.00 41.09 62 ARG A CA 1
ATOM 3389 C C . ARG B 1 62 ? -15.802 0.962 32.414 1.00 40.86 62 ARG A C 1
ATOM 3390 O O . ARG B 1 62 ? -16.165 2.134 32.340 1.00 43.44 62 ARG A O 1
ATOM 3398 N N . VAL B 1 63 ? -16.649 -0.062 32.421 1.00 42.00 63 VAL A N 1
ATOM 3399 C CA . VAL B 1 63 ? -18.092 0.129 32.335 1.00 40.85 63 VAL A CA 1
ATOM 3400 C C . VAL B 1 63 ? -18.804 -0.964 33.131 1.00 42.76 63 VAL A C 1
ATOM 3401 O O . VAL B 1 63 ? -18.353 -2.111 33.166 1.00 43.69 63 VAL A O 1
ATOM 3405 N N . GLY B 1 64 ? -19.901 -0.601 33.790 1.00 46.25 64 GLY A N 1
ATOM 3406 C CA . GLY B 1 64 ? -20.681 -1.553 34.557 1.00 47.89 64 GLY A CA 1
ATOM 3407 C C . GLY B 1 64 ? -21.251 -2.657 33.686 1.00 51.22 64 GLY A C 1
ATOM 3408 O O . GLY B 1 64 ? -21.823 -2.394 32.629 1.00 52.75 64 GLY A O 1
ATOM 3409 N N . ILE B 1 65 ? -21.083 -3.897 34.133 1.00 49.85 65 ILE A N 1
ATOM 3410 C CA . ILE B 1 65 ? -21.539 -5.062 33.383 1.00 48.29 65 ILE A CA 1
ATOM 3411 C C . ILE B 1 65 ? -23.066 -5.139 33.334 1.00 52.51 65 ILE A C 1
ATOM 3412 O O . ILE B 1 65 ? -23.643 -5.497 32.307 1.00 52.23 65 ILE A O 1
ATOM 3417 N N . LYS B 1 66 ? -23.714 -4.787 34.440 1.00 56.79 66 LYS A N 1
ATOM 3418 C CA . LYS B 1 66 ? -25.173 -4.800 34.515 1.00 65.59 66 LYS A CA 1
ATOM 3419 C C . LYS B 1 66 ? -25.797 -3.845 33.499 1.00 71.04 66 LYS A C 1
ATOM 3420 O O . LYS B 1 66 ? -26.924 -4.053 33.047 1.00 70.23 66 LYS A O 1
ATOM 3426 N N . GLU B 1 67 ? -25.058 -2.796 33.149 1.00 69.72 67 GLU A N 1
ATOM 3427 C CA . GLU B 1 67 ? -25.527 -1.805 32.186 1.00 74.77 67 GLU A CA 1
ATOM 3428 C C . GLU B 1 67 ? -25.473 -2.329 30.753 1.00 74.86 67 GLU A C 1
ATOM 3429 O O . GLU B 1 67 ? -26.133 -1.795 29.862 1.00 78.08 67 GLU A O 1
ATOM 3435 N N . LEU B 1 68 ? -24.681 -3.373 30.533 1.00 72.00 68 LEU A N 1
ATOM 3436 C CA . LEU B 1 68 ? -24.487 -3.913 29.191 1.00 69.73 68 LEU A CA 1
ATOM 3437 C C . LEU B 1 68 ? -25.423 -5.073 28.866 1.00 67.83 68 LEU A C 1
ATOM 3438 O O . LEU B 1 68 ? -25.841 -5.235 27.721 1.00 69.95 68 LEU A O 1
ATOM 3443 N N . ILE B 1 69 ? -25.747 -5.881 29.870 1.00 66.01 69 ILE A N 1
ATOM 3444 C CA . ILE B 1 69 ? -26.487 -7.116 29.632 1.00 67.17 69 ILE A CA 1
ATOM 3445 C C . ILE B 1 69 ? -27.969 -7.017 29.984 1.00 69.17 69 ILE A C 1
ATOM 3446 O O . ILE B 1 69 ? -28.405 -6.091 30.668 1.00 66.98 69 ILE A O 1
ATOM 3451 N N . ASP B 1 70 ? -28.731 -7.993 29.500 1.00 71.52 70 ASP A N 1
ATOM 3452 C CA . ASP B 1 70 ? -30.149 -8.121 29.811 1.00 74.21 70 ASP A CA 1
ATOM 3453 C C . ASP B 1 70 ? -30.328 -9.118 30.952 1.00 74.29 70 ASP A C 1
ATOM 3454 O O . ASP B 1 70 ? -30.112 -10.317 30.773 1.00 75.47 70 ASP A O 1
ATOM 3459 N N . GLU B 1 71 ? -30.715 -8.617 32.122 1.00 72.96 71 GLU A N 1
ATOM 3460 C CA . GLU B 1 71 ? -30.845 -9.451 33.316 1.00 74.58 71 GLU A CA 1
ATOM 3461 C C . GLU B 1 71 ? -31.852 -10.587 33.143 1.00 76.57 71 GLU A C 1
ATOM 3462 O O . GLU B 1 71 ? -31.761 -11.614 33.816 1.00 78.86 71 GLU A O 1
ATOM 3464 N N . LYS B 1 72 ? -32.806 -10.405 32.236 1.00 75.10 72 LYS A N 1
ATOM 3465 C CA . LYS B 1 72 ? -33.813 -11.428 31.978 1.00 77.04 72 LYS A CA 1
ATOM 3466 C C . LYS B 1 72 ? -33.258 -12.552 31.109 1.00 75.45 72 LYS A C 1
ATOM 3467 O O . LYS B 1 72 ? -33.837 -13.636 31.040 1.00 76.57 72 LYS A O 1
ATOM 3469 N N . LYS B 1 73 ? -32.135 -12.290 30.448 1.00 71.37 73 LYS A N 1
ATOM 3470 C CA . LYS B 1 73 ? -31.521 -13.278 29.569 1.00 70.13 73 LYS A CA 1
ATOM 3471 C C . LYS B 1 73 ? -30.223 -13.834 30.149 1.00 67.19 73 LYS A C 1
ATOM 3472 O O . LYS B 1 73 ? -29.929 -15.020 30.005 1.00 66.69 73 LYS A O 1
ATOM 3474 N N . ILE B 1 74 ? -29.452 -12.973 30.808 1.00 66.96 74 ILE A N 1
ATOM 3475 C CA . ILE B 1 74 ? -28.164 -13.368 31.370 1.00 62.25 74 ILE A CA 1
ATOM 3476 C C . ILE B 1 74 ? -28.069 -13.103 32.869 1.00 61.76 74 ILE A C 1
ATOM 3477 O O . ILE B 1 74 ? -28.284 -11.980 33.327 1.00 61.67 74 ILE A O 1
ATOM 3482 N N . LYS B 1 75 ? -27.754 -14.146 33.630 1.00 61.07 75 LYS A N 1
ATOM 3483 C CA . LYS B 1 75 ? -27.533 -14.005 35.063 1.00 62.71 75 LYS A CA 1
ATOM 3484 C C . LYS B 1 75 ? -26.065 -13.711 35.343 1.00 62.58 75 LYS A C 1
ATOM 3485 O O . LYS B 1 75 ? -25.198 -14.553 35.103 1.00 59.86 75 LYS A O 1
ATOM 3491 N N . PHE B 1 76 ? -25.788 -12.508 35.836 1.00 61.54 76 PHE A N 1
ATOM 3492 C CA . PHE B 1 76 ? -24.420 -12.117 36.150 1.00 57.19 76 PHE A CA 1
ATOM 3493 C C . PHE B 1 76 ? -24.033 -12.548 37.558 1.00 56.87 76 PHE A C 1
ATOM 3494 O O . PHE B 1 76 ? -24.776 -12.326 38.513 1.00 58.31 76 PHE A O 1
ATOM 3502 N N . VAL B 1 77 ? -22.866 -13.169 37.676 1.00 54.56 77 VAL A N 1
ATOM 3503 C CA . VAL B 1 77 ? -22.352 -13.586 38.973 1.00 53.88 77 VAL A CA 1
ATOM 3504 C C . VAL B 1 77 ? -21.008 -12.928 39.261 1.00 56.26 77 VAL A C 1
ATOM 3505 O O . VAL B 1 77 ? -20.030 -13.155 38.550 1.00 56.15 77 VAL A O 1
ATOM 3509 N N . LYS B 1 78 ? -20.967 -12.103 40.302 1.00 57.67 78 LYS A N 1
ATOM 3510 C CA . LYS B 1 78 ? -19.723 -11.464 40.707 1.00 57.02 78 LYS A CA 1
ATOM 3511 C C . LYS B 1 78 ? -18.971 -12.381 41.665 1.00 55.98 78 LYS A C 1
ATOM 3512 O O . LYS B 1 78 ? -19.291 -12.451 42.853 1.00 56.45 78 LYS A O 1
ATOM 3518 N N . ASP B 1 79 ? -17.977 -13.089 41.136 1.00 50.71 79 ASP A N 1
ATOM 3519 C CA . ASP B 1 79 ? -17.191 -14.023 41.933 1.00 50.29 79 ASP A CA 1
ATOM 3520 C C . ASP B 1 79 ? -15.891 -14.379 41.222 1.00 47.86 79 ASP A C 1
ATOM 3521 O O . ASP B 1 79 ? -15.727 -14.108 40.032 1.00 47.07 79 ASP A O 1
ATOM 3526 N N . THR B 1 80 ? -14.972 -14.991 41.959 1.00 46.94 80 THR A N 1
ATOM 3527 C CA . THR B 1 80 ? -13.677 -15.374 41.413 1.00 47.08 80 THR A CA 1
ATOM 3528 C C . THR B 1 80 ? -13.598 -16.875 41.149 1.00 48.63 80 THR A C 1
ATOM 3529 O O . THR B 1 80 ? -13.766 -17.685 42.061 1.00 52.87 80 THR A O 1
ATOM 3533 N N . VAL B 1 81 ? -13.352 -17.237 39.894 1.00 47.10 81 VAL A N 1
ATOM 3534 C CA . VAL B 1 81 ? -13.186 -18.636 39.509 1.00 48.03 81 VAL A CA 1
ATOM 3535 C C . VAL B 1 81 ? -11.932 -19.221 40.153 1.00 48.14 81 VAL A C 1
ATOM 3536 O O . VAL B 1 81 ? -10.878 -18.587 40.160 1.00 43.29 81 VAL A O 1
ATOM 3540 N N . VAL B 1 82 ? -12.055 -20.424 40.706 1.00 50.82 82 VAL A N 1
ATOM 3541 C CA . VAL B 1 82 ? -10.929 -21.075 41.363 1.00 53.21 82 VAL A CA 1
ATOM 3542 C C . VAL B 1 82 ? -10.407 -22.252 40.544 1.00 53.02 82 VAL A C 1
ATOM 3543 O O . VAL B 1 82 ? -9.200 -22.397 40.350 1.00 55.00 82 VAL A O 1
ATOM 3547 N N . ALA B 1 83 ? -11.321 -23.079 40.049 1.00 50.97 83 ALA A N 1
ATOM 3548 C CA . ALA B 1 83 ? -10.943 -24.266 39.293 1.00 48.88 83 ALA A CA 1
ATOM 3549 C C . ALA B 1 83 ? -12.073 -24.734 38.386 1.00 48.75 83 ALA A C 1
ATOM 3550 O O . ALA B 1 83 ? -13.234 -24.388 38.597 1.00 51.35 83 ALA A O 1
ATOM 3552 N N . ILE B 1 84 ? -11.723 -25.520 37.374 1.00 48.30 84 ILE A N 1
ATOM 3553 C CA . ILE B 1 84 ? -12.714 -26.123 36.492 1.00 52.38 84 ILE A CA 1
ATOM 3554 C C . ILE B 1 84 ? -12.611 -27.640 36.558 1.00 56.55 84 ILE A C 1
ATOM 3555 O O . ILE B 1 84 ? -11.545 -28.209 36.323 1.00 55.40 84 ILE A O 1
ATOM 3560 N N . ASP B 1 85 ? -13.724 -28.291 36.876 1.00 60.97 85 ASP A N 1
ATOM 3561 C CA . ASP B 1 85 ? -13.762 -29.746 36.923 1.00 64.29 85 ASP A CA 1
ATOM 3562 C C . ASP B 1 85 ? -14.389 -30.275 35.640 1.00 67.61 85 ASP A C 1
ATOM 3563 O O . ASP B 1 85 ? -15.608 -30.252 35.474 1.00 66.81 85 ASP A O 1
ATOM 3568 N N . ARG B 1 86 ? -13.539 -30.749 34.736 1.00 67.86 86 ARG A N 1
ATOM 3569 C CA . ARG B 1 86 ? -13.977 -31.223 33.431 1.00 67.34 86 ARG A CA 1
ATOM 3570 C C . ARG B 1 86 ? -14.837 -32.474 33.537 1.00 69.76 86 ARG A C 1
ATOM 3571 O O . ARG B 1 86 ? -15.823 -32.622 32.815 1.00 73.28 86 ARG A O 1
ATOM 3579 N N . GLU B 1 87 ? -14.461 -33.370 34.443 1.00 71.71 87 GLU A N 1
ATOM 3580 C CA . GLU B 1 87 ? -15.163 -34.637 34.612 1.00 73.44 87 GLU A CA 1
ATOM 3581 C C . GLU B 1 87 ? -16.595 -34.433 35.099 1.00 74.57 87 GLU A C 1
ATOM 3582 O O . GLU B 1 87 ? -17.534 -35.007 34.549 1.00 76.41 87 GLU A O 1
ATOM 3588 N N . GLN B 1 88 ? -16.751 -33.615 36.134 1.00 73.31 88 GLN A N 1
ATOM 3589 C CA . GLN B 1 88 ? -18.065 -33.325 36.699 1.00 73.36 88 GLN A CA 1
ATOM 3590 C C . GLN B 1 88 ? -18.776 -32.199 35.951 1.00 69.45 88 GLN A C 1
ATOM 3591 O O . GLN B 1 88 ? -19.947 -31.922 36.214 1.00 70.21 88 GLN A O 1
ATOM 3597 N N . GLN B 1 89 ? -18.060 -31.554 35.030 1.00 67.70 89 GLN A N 1
ATOM 3598 C CA . GLN B 1 89 ? -18.555 -30.365 34.333 1.00 66.45 89 GLN A CA 1
ATOM 3599 C C . GLN B 1 89 ? -19.022 -29.331 35.347 1.00 69.65 89 GLN A C 1
ATOM 3600 O O . GLN B 1 89 ? -20.134 -28.809 35.265 1.00 69.37 89 GLN A O 1
ATOM 3606 N N . LYS B 1 90 ? -18.152 -29.050 36.310 1.00 70.14 90 LYS A N 1
ATOM 3607 C CA . LYS B 1 90 ? -18.464 -28.130 37.390 1.00 72.47 90 LYS A CA 1
ATOM 3608 C C . LYS B 1 90 ? -17.371 -27.072 37.565 1.00 68.52 90 LYS A C 1
ATOM 3609 O O . LYS B 1 90 ? -16.180 -27.386 37.539 1.00 66.99 90 LYS A O 1
ATOM 3615 N N . VAL B 1 91 ? -17.779 -25.816 37.722 1.00 63.49 91 VAL A N 1
ATOM 3616 C CA . VAL B 1 91 ? -16.832 -24.734 37.967 1.00 59.37 91 VAL A CA 1
ATOM 3617 C C . VAL B 1 91 ? -16.851 -24.336 39.439 1.00 60.27 91 VAL A C 1
ATOM 3618 O O . VAL B 1 91 ? -17.906 -24.026 39.992 1.00 64.16 91 VAL A O 1
ATOM 3622 N N . THR B 1 92 ? -15.681 -24.345 40.069 1.00 54.51 92 THR A N 1
ATOM 3623 C CA . THR B 1 92 ? -15.572 -23.989 41.479 1.00 52.76 92 THR A CA 1
ATOM 3624 C C . THR B 1 92 ? -15.191 -22.525 41.657 1.00 53.06 92 THR A C 1
ATOM 3625 O O . THR B 1 92 ? -14.206 -22.055 41.087 1.00 49.74 92 THR A O 1
ATOM 3629 N N . LEU B 1 93 ? -15.986 -21.807 42.443 1.00 56.89 93 LEU A N 1
ATOM 3630 C CA . LEU B 1 93 ? -15.721 -20.404 42.729 1.00 58.37 93 LEU A CA 1
ATOM 3631 C C . LEU B 1 93 ? -15.290 -20.230 44.181 1.00 61.33 93 LEU A C 1
ATOM 3632 O O . LEU B 1 93 ? -15.372 -21.165 44.977 1.00 59.78 93 LEU A O 1
ATOM 3637 N N . GLN B 1 94 ? -14.834 -19.029 44.522 1.00 61.01 94 GLN A N 1
ATOM 3638 C CA . GLN B 1 94 ? -14.445 -18.727 45.894 1.00 66.55 94 GLN A CA 1
ATOM 3639 C C . GLN B 1 94 ? -15.640 -18.760 46.841 1.00 70.33 94 GLN A C 1
ATOM 3640 O O . GLN B 1 94 ? -15.495 -19.072 48.022 1.00 74.53 94 GLN A O 1
ATOM 3646 N N . ASN B 1 95 ? -16.820 -18.445 46.318 1.00 69.55 95 ASN A N 1
ATOM 3647 C CA . ASN B 1 95 ? -18.010 -18.328 47.150 1.00 73.15 95 ASN A CA 1
ATOM 3648 C C . ASN B 1 95 ? -19.168 -19.174 46.629 1.00 72.48 95 ASN A C 1
ATOM 3649 O O . ASN B 1 95 ? -20.335 -18.857 46.858 1.00 74.78 95 ASN A O 1
ATOM 3654 N N . GLY B 1 96 ? -18.837 -20.250 45.924 1.00 72.15 96 GLY A N 1
ATOM 3655 C CA . GLY B 1 96 ? -19.843 -21.182 45.448 1.00 70.06 96 GLY A CA 1
ATOM 3656 C C . GLY B 1 96 ? -19.352 -22.065 44.319 1.00 67.21 96 GLY A C 1
ATOM 3657 O O . GLY B 1 96 ? -18.154 -22.150 44.059 1.00 62.38 96 GLY A O 1
ATOM 3658 N N . GLU B 1 97 ? -20.284 -22.735 43.650 1.00 69.20 97 GLU A N 1
ATOM 3659 C CA . GLU B 1 97 ? -19.932 -23.618 42.546 1.00 69.71 97 GLU A CA 1
ATOM 3660 C C . GLU B 1 97 ? -21.028 -23.611 41.480 1.00 69.58 97 GLU A C 1
ATOM 3661 O O . GLU B 1 97 ? -22.195 -23.353 41.776 1.00 67.80 97 GLU A O 1
ATOM 3667 N N . LEU B 1 98 ? -20.645 -23.896 40.239 1.00 69.74 98 LEU A N 1
ATOM 3668 C CA . LEU B 1 98 ? -21.584 -23.877 39.121 1.00 68.78 98 LEU A CA 1
ATOM 3669 C C . LEU B 1 98 ? -21.463 -25.102 38.220 1.00 68.92 98 LEU A C 1
ATOM 3670 O O . LEU B 1 98 ? -20.365 -25.603 37.984 1.00 69.28 98 LEU A O 1
ATOM 3675 N N . HIS B 1 99 ? -22.597 -25.574 37.711 1.00 69.03 99 HIS A N 1
ATOM 3676 C CA . HIS B 1 99 ? -22.600 -26.664 36.740 1.00 72.30 99 HIS A CA 1
ATOM 3677 C C . HIS B 1 99 ? -22.933 -26.131 35.354 1.00 67.83 99 HIS A C 1
ATOM 3678 O O . HIS B 1 99 ? -23.648 -25.139 35.216 1.00 69.00 99 HIS A O 1
ATOM 3685 N N . TYR B 1 100 ? -22.412 -26.792 34.326 1.00 63.22 100 TYR A N 1
ATOM 3686 C CA . TYR B 1 100 ? -22.626 -26.342 32.958 1.00 60.62 100 TYR A CA 1
ATOM 3687 C C . TYR B 1 100 ? -22.857 -27.504 32.004 1.00 61.76 100 TYR A C 1
ATOM 3688 O O . TYR B 1 100 ? -22.405 -28.623 32.246 1.00 62.91 100 TYR A O 1
ATOM 3697 N N . ASP B 1 101 ? -23.569 -27.226 30.918 1.00 59.60 101 ASP A N 1
ATOM 3698 C CA . ASP B 1 101 ? -23.644 -28.141 29.789 1.00 58.27 101 ASP A CA 1
ATOM 3699 C C . ASP B 1 101 ? -22.670 -27.666 28.719 1.00 59.48 101 ASP A C 1
ATOM 3700 O O . ASP B 1 101 ? -22.087 -28.466 27.987 1.00 58.93 101 ASP A O 1
ATOM 3705 N N . TYR B 1 102 ? -22.505 -26.348 28.643 1.00 58.64 102 TYR A N 1
ATOM 3706 C CA . TYR B 1 102 ? -21.525 -25.727 27.760 1.00 55.93 102 TYR A CA 1
ATOM 3707 C C . TYR B 1 102 ? -20.705 -24.704 28.536 1.00 56.18 102 TYR A C 1
ATOM 3708 O O . TYR B 1 102 ? -21.246 -23.951 29.345 1.00 57.36 102 TYR A O 1
ATOM 3717 N N . LEU B 1 103 ? -19.399 -24.681 28.287 1.00 52.77 103 LEU A N 1
ATOM 3718 C CA . LEU B 1 103 ? -18.505 -23.765 28.988 1.00 50.84 103 LEU A CA 1
ATOM 3719 C C . LEU B 1 103 ? -17.731 -22.876 28.022 1.00 47.37 103 LEU A C 1
ATOM 3720 O O . LEU B 1 103 ? -17.220 -23.342 27.004 1.00 50.90 103 LEU A O 1
ATOM 3725 N N . VAL B 1 104 ? -17.656 -21.591 28.348 1.00 42.58 104 VAL A N 1
ATOM 3726 C CA . VAL B 1 104 ? -16.863 -20.642 27.579 1.00 43.49 104 VAL A CA 1
ATOM 3727 C C . VAL B 1 104 ? -15.799 -20.021 28.475 1.00 41.73 104 VAL A C 1
ATOM 3728 O O . VAL B 1 104 ? -16.119 -19.329 29.441 1.00 43.27 104 VAL A O 1
ATOM 3732 N N . VAL B 1 105 ? -14.534 -20.279 28.162 1.00 4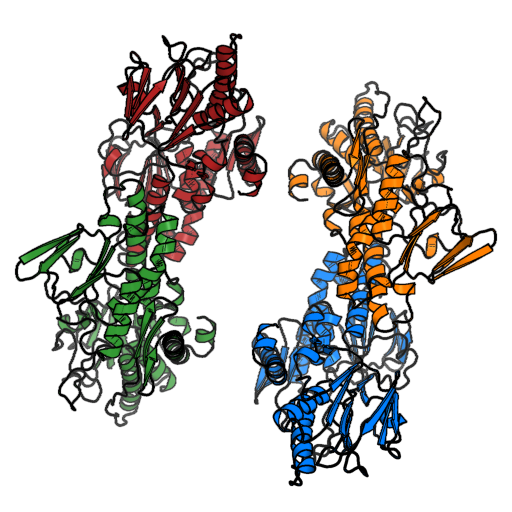2.11 105 VAL A N 1
ATOM 3733 C CA . VAL B 1 105 ? -13.436 -19.793 28.991 1.00 37.00 105 VAL A CA 1
ATOM 3734 C C . VAL B 1 105 ? -12.781 -18.549 28.395 1.00 37.68 105 VAL A C 1
ATOM 3735 O O . VAL B 1 105 ? -12.147 -18.616 27.341 1.00 37.75 105 VAL A O 1
ATOM 3739 N N . GLY B 1 106 ? -12.944 -17.418 29.076 1.00 39.19 106 GLY A N 1
ATOM 3740 C CA . GLY B 1 106 ? -12.332 -16.169 28.659 1.00 38.24 106 GLY A CA 1
ATOM 3741 C C . GLY B 1 106 ? -11.692 -15.436 29.827 1.00 38.54 106 GLY A C 1
ATOM 3742 O O . GLY B 1 106 ? -11.951 -14.254 30.046 1.00 37.22 106 GLY A O 1
ATOM 3743 N N . LEU B 1 107 ? -10.855 -16.145 30.577 1.00 40.97 107 LEU A N 1
ATOM 3744 C CA . LEU B 1 107 ? -10.258 -15.607 31.799 1.00 42.71 107 LEU A CA 1
ATOM 3745 C C . LEU B 1 107 ? -9.049 -14.710 31.534 1.00 40.32 107 LEU A C 1
ATOM 3746 O O . LEU B 1 107 ? -8.479 -14.140 32.463 1.00 35.55 107 LEU A O 1
ATOM 3751 N N . GLY B 1 108 ? -8.657 -14.596 30.269 1.00 38.76 108 GLY A N 1
ATOM 3752 C CA . GLY B 1 108 ? -7.588 -13.694 29.879 1.00 36.60 108 GLY A CA 1
ATOM 3753 C C . GLY B 1 108 ? -6.191 -14.168 30.238 1.00 40.01 108 GLY A C 1
ATOM 3754 O O . GLY B 1 108 ? -5.975 -15.337 30.565 1.00 37.07 108 GLY A O 1
ATOM 3755 N N . SER B 1 109 ? -5.238 -13.242 30.182 1.00 38.87 109 SER A N 1
ATOM 3756 C CA . SER B 1 109 ? -3.848 -13.556 30.480 1.00 40.14 109 SER A CA 1
ATOM 3757 C C . SER B 1 109 ? -3.487 -13.258 31.926 1.00 39.52 109 SER A C 1
ATOM 3758 O O . SER B 1 109 ? -4.207 -12.551 32.632 1.00 36.98 109 SER A O 1
ATOM 3761 N N . GLU B 1 110 ? -2.364 -13.821 32.357 1.00 36.33 110 GLU A N 1
ATOM 3762 C CA . GLU B 1 110 ? -1.705 -13.415 33.588 1.00 38.38 110 GLU A CA 1
ATOM 3763 C C . GLU B 1 110 ? -0.247 -13.139 33.230 1.00 37.78 110 GLU A C 1
ATOM 3764 O O . GLU B 1 110 ? 0.224 -13.588 32.185 1.00 36.43 110 GLU A O 1
ATOM 3770 N N . PRO B 1 111 ? 0.463 -12.366 34.064 1.00 37.20 111 PRO A N 1
ATOM 3771 C CA . PRO B 1 111 ? 1.864 -12.064 33.742 1.00 36.86 111 PRO A CA 1
ATOM 3772 C C . PRO B 1 111 ? 2.754 -13.304 33.680 1.00 37.45 111 PRO A C 1
ATOM 3773 O O . PRO B 1 111 ? 2.579 -14.236 34.465 1.00 33.54 111 PRO A O 1
ATOM 3777 N N . GLU B 1 112 ? 3.677 -13.316 32.724 1.00 37.02 112 GLU A N 1
ATOM 3778 C CA . GLU B 1 112 ? 4.694 -14.357 32.635 1.00 34.78 112 GLU A CA 1
ATOM 3779 C C . GLU B 1 112 ? 6.072 -13.749 32.875 1.00 35.33 112 GLU A C 1
ATOM 3780 O O . GLU B 1 112 ? 6.543 -12.949 32.067 1.00 33.80 112 GLU A O 1
ATOM 3786 N N . THR B 1 113 ? 6.711 -14.121 33.981 1.00 32.18 113 THR A N 1
ATOM 3787 C CA . THR B 1 113 ? 8.000 -13.538 34.349 1.00 37.10 113 THR A CA 1
ATOM 3788 C C . THR B 1 113 ? 9.161 -14.496 34.081 1.00 42.47 113 THR A C 1
ATOM 3789 O O . THR B 1 113 ? 10.318 -14.173 34.360 1.00 42.45 113 THR A O 1
ATOM 3793 N N . PHE B 1 114 ? 8.836 -15.678 33.563 1.00 37.33 114 PHE A N 1
ATOM 3794 C CA . PHE B 1 114 ? 9.830 -16.658 33.132 1.00 39.09 114 PHE A CA 1
ATOM 3795 C C . PHE B 1 114 ? 10.800 -17.071 34.237 1.00 40.59 114 PHE A C 1
ATOM 3796 O O . PHE B 1 114 ? 11.937 -17.457 33.959 1.00 41.23 114 PHE A O 1
ATOM 3804 N N . GLY B 1 115 ? 10.346 -16.991 35.484 1.00 41.65 115 GLY A N 1
ATOM 3805 C CA . GLY B 1 115 ? 11.155 -17.381 36.625 1.00 42.21 115 GLY A CA 1
ATOM 3806 C C . GLY B 1 115 ? 12.306 -16.433 36.922 1.00 48.07 115 GLY A C 1
ATOM 3807 O O . GLY B 1 115 ? 13.212 -16.767 37.690 1.00 47.55 115 GLY A O 1
ATOM 3808 N N . ILE B 1 116 ? 12.272 -15.247 36.324 1.00 46.50 116 ILE A N 1
ATOM 3809 C CA . ILE B 1 116 ? 13.300 -14.243 36.577 1.00 46.31 116 ILE A CA 1
ATOM 3810 C C . ILE B 1 116 ? 13.184 -13.762 38.019 1.00 46.69 116 ILE A C 1
ATOM 3811 O O . ILE B 1 116 ? 12.132 -13.280 38.437 1.00 45.38 116 ILE A O 1
ATOM 3816 N N . GLU B 1 117 ? 14.276 -13.892 38.765 1.00 46.78 117 GLU A N 1
ATOM 3817 C CA . GLU B 1 117 ? 14.282 -13.642 40.204 1.00 49.18 117 GLU A CA 1
ATOM 3818 C C . GLU B 1 117 ? 13.792 -12.251 40.591 1.00 44.82 117 GLU A C 1
ATOM 3819 O O . GLU B 1 117 ? 14.301 -11.240 40.106 1.00 42.27 117 GLU A O 1
ATOM 3825 N N . GLY B 1 118 ? 12.797 -12.214 41.472 1.00 43.64 118 GLY A N 1
ATOM 3826 C CA . GLY B 1 118 ? 12.317 -10.967 42.041 1.00 42.40 118 GLY A CA 1
ATOM 3827 C C . GLY B 1 118 ? 11.351 -10.210 41.151 1.00 40.12 118 GLY A C 1
ATOM 3828 O O . GLY B 1 118 ? 10.750 -9.220 41.572 1.00 43.85 118 GLY A O 1
ATOM 3829 N N . LEU B 1 119 ? 11.196 -10.672 39.916 1.00 36.81 119 LEU A N 1
ATOM 3830 C CA . LEU B 1 119 ? 10.366 -9.971 38.945 1.00 39.67 119 LEU A CA 1
ATOM 3831 C C . LEU B 1 119 ? 8.891 -10.041 39.327 1.00 40.43 119 LEU A C 1
ATOM 3832 O O . LEU B 1 119 ? 8.182 -9.033 39.311 1.00 39.05 119 LEU A O 1
ATOM 3837 N N . ARG B 1 120 ? 8.445 -11.237 39.690 1.00 39.85 120 ARG A N 1
ATOM 3838 C CA . ARG B 1 120 ? 7.056 -11.467 40.064 1.00 44.73 120 ARG A CA 1
ATOM 3839 C C . ARG B 1 120 ? 6.651 -10.645 41.286 1.00 46.29 120 ARG A C 1
ATOM 3840 O O . ARG B 1 120 ? 5.539 -10.122 41.352 1.00 53.08 120 ARG A O 1
ATOM 3848 N N . GLU B 1 121 ? 7.561 -10.519 42.246 1.00 43.11 121 GLU A N 1
ATOM 3849 C CA . GLU B 1 121 ? 7.213 -9.912 43.523 1.00 45.07 121 GLU A CA 1
ATOM 3850 C C . GLU B 1 121 ? 7.438 -8.401 43.562 1.00 43.04 121 GLU A C 1
ATOM 3851 O O . GLU B 1 121 ? 6.749 -7.691 44.293 1.00 47.75 121 GLU A O 1
ATOM 3857 N N . HIS B 1 122 ? 8.397 -7.902 42.790 1.00 34.22 122 HIS A N 1
ATOM 3858 C CA . HIS B 1 122 ? 8.781 -6.499 42.917 1.00 39.29 122 HIS A CA 1
ATOM 3859 C C . HIS B 1 122 ? 8.483 -5.627 41.700 1.00 36.16 122 HIS A C 1
ATOM 3860 O O . HIS B 1 122 ? 8.687 -4.414 41.745 1.00 41.47 122 HIS A O 1
ATOM 3867 N N . ALA B 1 123 ? 7.996 -6.227 40.619 1.00 32.00 123 ALA A N 1
ATOM 3868 C CA . ALA B 1 123 ? 7.620 -5.435 39.452 1.00 34.05 123 ALA A CA 1
ATOM 3869 C C . ALA B 1 123 ? 6.102 -5.348 39.325 1.00 36.44 123 ALA A C 1
ATOM 3870 O O . ALA B 1 123 ? 5.374 -6.202 39.832 1.00 36.63 123 ALA A O 1
ATOM 3872 N N . PHE B 1 124 ? 5.634 -4.321 38.626 1.00 35.85 124 PHE A N 1
ATOM 3873 C CA . PHE B 1 124 ? 4.206 -4.091 38.464 1.00 34.05 124 PHE A CA 1
ATOM 3874 C C . PHE B 1 124 ? 3.744 -4.498 37.070 1.00 36.61 124 PHE A C 1
ATOM 3875 O O . PHE B 1 124 ? 4.530 -4.485 36.120 1.00 36.83 124 PHE A O 1
ATOM 3883 N N . SER B 1 125 ? 2.467 -4.852 36.955 1.00 35.29 125 SER A N 1
ATOM 3884 C CA . SER B 1 125 ? 1.882 -5.214 35.669 1.00 33.90 125 SER A CA 1
ATOM 3885 C C . SER B 1 125 ? 0.700 -4.317 35.327 1.00 35.53 125 SER A C 1
ATOM 3886 O O . SER B 1 125 ? -0.018 -3.846 36.209 1.00 34.61 125 SER A O 1
ATOM 3889 N N . ILE B 1 126 ? 0.511 -4.084 34.034 1.00 37.32 126 ILE A N 1
ATOM 3890 C CA . ILE B 1 126 ? -0.628 -3.330 33.533 1.00 35.31 126 ILE A CA 1
ATOM 3891 C C . ILE B 1 126 ? -1.673 -4.297 32.980 1.00 36.35 126 ILE A C 1
ATOM 3892 O O . ILE B 1 126 ? -1.614 -4.667 31.808 1.00 34.23 126 ILE A O 1
ATOM 3897 N N . ASN B 1 127 ? -2.618 -4.723 33.817 1.00 35.64 127 ASN A N 1
ATOM 3898 C CA . ASN B 1 127 ? -3.590 -5.718 33.365 1.00 35.17 127 ASN A CA 1
ATOM 3899 C C . ASN B 1 127 ? -4.963 -5.658 34.038 1.00 34.99 127 ASN A C 1
ATOM 3900 O O . ASN B 1 127 ? -5.788 -6.547 33.836 1.00 36.70 127 ASN A O 1
ATOM 3905 N N . SER B 1 128 ? -5.211 -4.616 34.827 1.00 35.11 128 SER A N 1
ATOM 3906 C CA . SER B 1 128 ? -6.528 -4.409 35.430 1.00 29.73 128 SER A CA 1
ATOM 3907 C C . SER B 1 128 ? -6.679 -2.970 35.908 1.00 32.66 128 SER A C 1
ATOM 3908 O O . SER B 1 128 ? -5.722 -2.196 35.873 1.00 34.03 128 SER A O 1
ATOM 3911 N N . ILE B 1 129 ? -7.882 -2.607 36.344 1.00 34.86 129 ILE A N 1
ATOM 3912 C CA . ILE B 1 129 ? -8.107 -1.279 36.908 1.00 33.68 129 ILE A CA 1
ATOM 3913 C C . ILE B 1 129 ? -7.333 -1.131 38.218 1.00 34.44 129 ILE A C 1
ATOM 3914 O O . ILE B 1 129 ? -6.706 -0.099 38.465 1.00 35.68 129 ILE A O 1
ATOM 3919 N N . ASN B 1 130 ? -7.372 -2.171 39.046 1.00 30.06 130 ASN A N 1
ATOM 3920 C CA . ASN B 1 130 ? -6.637 -2.171 40.305 1.00 33.82 130 ASN A CA 1
ATOM 3921 C C . ASN B 1 130 ? -5.142 -1.996 40.099 1.00 34.93 130 ASN A C 1
ATOM 3922 O O . ASN B 1 130 ? -4.505 -1.218 40.804 1.00 35.90 130 ASN A O 1
ATOM 3927 N N . SER B 1 131 ? -4.589 -2.710 39.122 1.00 34.76 131 SER A N 1
ATOM 3928 C CA . SER B 1 131 ? -3.145 -2.708 38.906 1.00 30.51 131 SER A CA 1
ATOM 3929 C C . SER B 1 131 ? -2.626 -1.364 38.394 1.00 31.64 131 SER A C 1
ATOM 3930 O O . SER B 1 131 ? -1.523 -0.954 38.747 1.00 32.61 131 SER A O 1
ATOM 3933 N N . VAL B 1 132 ? -3.404 -0.688 37.551 1.00 29.09 132 VAL A N 1
ATOM 3934 C CA . VAL B 1 132 ? -2.948 0.580 36.990 1.00 27.69 132 VAL A CA 1
ATOM 3935 C C . VAL B 1 132 ? -3.092 1.726 37.993 1.00 28.69 132 VAL A C 1
ATOM 3936 O O . VAL B 1 132 ? -2.329 2.688 37.949 1.00 31.17 132 VAL A O 1
ATOM 3940 N N . ARG B 1 133 ? -4.064 1.628 38.894 1.00 28.20 133 ARG A N 1
ATOM 3941 C CA . ARG B 1 133 ? -4.182 2.610 39.962 1.00 30.65 133 ARG A CA 1
ATOM 3942 C C . ARG B 1 133 ? -3.018 2.453 40.936 1.00 35.36 133 ARG A C 1
ATOM 3943 O O . ARG B 1 133 ? -2.509 3.438 41.474 1.00 35.37 133 ARG A O 1
ATOM 3951 N N . ILE B 1 134 ? -2.603 1.210 41.163 1.00 31.42 134 ILE A N 1
ATOM 3952 C CA . ILE B 1 134 ? -1.462 0.936 42.027 1.00 30.15 134 ILE A CA 1
ATOM 3953 C C . ILE B 1 134 ? -0.183 1.512 41.423 1.00 30.63 134 ILE A C 1
ATOM 3954 O O . ILE B 1 134 ? 0.578 2.192 42.107 1.00 27.91 134 ILE A O 1
ATOM 3959 N N . ILE B 1 135 ? 0.033 1.264 40.134 1.00 26.61 135 ILE A N 1
ATOM 3960 C CA . ILE B 1 135 ? 1.192 1.815 39.434 1.00 29.56 135 ILE A CA 1
ATOM 3961 C C . ILE B 1 135 ? 1.177 3.338 39.468 1.00 32.80 135 ILE A C 1
ATOM 3962 O O . ILE B 1 135 ? 2.182 3.979 39.789 1.00 31.87 135 ILE A O 1
ATOM 3967 N N . ARG B 1 136 ? 0.023 3.903 39.133 1.00 31.72 136 ARG A N 1
ATOM 3968 C CA . ARG B 1 136 ? -0.155 5.348 39.079 1.00 32.93 136 ARG A CA 1
ATOM 3969 C C . ARG B 1 136 ? 0.231 6.013 40.397 1.00 33.71 136 ARG A C 1
ATOM 3970 O O . ARG B 1 136 ? 0.985 6.985 40.412 1.00 31.42 136 ARG A O 1
ATOM 3978 N N . GLN B 1 137 ? -0.293 5.487 41.501 1.00 32.27 137 GLN A N 1
ATOM 3979 C CA . GLN B 1 137 ? -0.053 6.080 42.810 1.00 30.83 137 GLN A CA 1
ATOM 3980 C C . GLN B 1 137 ? 1.337 5.757 43.346 1.00 31.42 137 GLN A C 1
ATOM 3981 O O . GLN B 1 137 ? 1.888 6.518 44.141 1.00 33.57 137 GLN A O 1
ATOM 3987 N N . HIS B 1 138 ? 1.900 4.632 42.916 1.00 28.55 138 HIS A N 1
ATOM 3988 C CA . HIS B 1 138 ? 3.263 4.285 43.291 1.00 30.24 138 HIS A CA 1
ATOM 3989 C C . HIS B 1 138 ? 4.236 5.328 42.757 1.00 30.09 138 HIS A C 1
ATOM 3990 O O . HIS B 1 138 ? 5.074 5.845 43.492 1.00 32.81 138 HIS A O 1
ATOM 3997 N N . ILE B 1 139 ? 4.103 5.640 41.473 1.00 26.74 139 ILE A N 1
ATOM 3998 C CA . ILE B 1 139 ? 4.977 6.597 40.807 1.00 30.05 139 ILE A CA 1
ATOM 3999 C C . ILE B 1 139 ? 4.871 7.998 41.410 1.00 31.73 139 ILE A C 1
ATOM 4000 O O . ILE B 1 139 ? 5.885 8.649 41.657 1.00 36.75 139 ILE A O 1
ATOM 4005 N N . GLU B 1 140 ? 3.646 8.453 41.658 1.00 32.80 140 GLU A N 1
ATOM 4006 C CA . GLU B 1 140 ? 3.431 9.768 42.257 1.00 35.82 140 GLU A CA 1
ATOM 4007 C C . GLU B 1 140 ? 4.019 9.828 43.661 1.00 32.84 140 GLU A C 1
ATOM 4008 O O . GLU B 1 140 ? 4.499 10.873 44.099 1.00 32.01 140 GLU A O 1
ATOM 4014 N N . TYR B 1 141 ? 3.975 8.698 44.359 1.00 31.35 141 TYR A N 1
ATOM 4015 C CA . TYR B 1 141 ? 4.540 8.592 45.695 1.00 31.29 141 TYR A CA 1
ATOM 4016 C C . TYR B 1 141 ? 6.057 8.755 45.648 1.00 33.46 141 TYR A C 1
ATOM 4017 O O . TYR B 1 141 ? 6.641 9.429 46.496 1.00 38.25 141 TYR A O 1
ATOM 4026 N N . GLN B 1 142 ? 6.691 8.137 44.654 1.00 31.55 142 GLN A N 1
ATOM 4027 C CA . GLN B 1 142 ? 8.140 8.238 44.507 1.00 29.74 142 GLN A CA 1
ATOM 4028 C C . GLN B 1 142 ? 8.556 9.682 44.241 1.00 35.37 142 GLN A C 1
ATOM 4029 O O . GLN B 1 142 ? 9.504 10.187 44.843 1.00 36.75 142 GLN A O 1
ATOM 4035 N N . PHE B 1 143 ? 7.841 10.343 43.336 1.00 28.78 143 PHE A N 1
ATOM 4036 C CA . PHE B 1 143 ? 8.149 11.724 42.990 1.00 36.27 143 PHE A CA 1
ATOM 4037 C C . PHE B 1 143 ? 7.925 12.653 44.181 1.00 37.39 143 PHE A C 1
ATOM 4038 O O . PHE B 1 143 ? 8.664 13.618 44.371 1.00 35.10 143 PHE A O 1
ATOM 4046 N N . ALA B 1 144 ? 6.907 12.349 44.981 1.00 35.95 144 ALA A N 1
ATOM 4047 C CA . ALA B 1 144 ? 6.615 13.120 46.186 1.00 36.82 144 ALA A CA 1
ATOM 4048 C C . ALA B 1 144 ? 7.750 13.023 47.199 1.00 36.60 144 ALA A C 1
ATOM 4049 O O . ALA B 1 144 ? 8.034 13.982 47.913 1.00 35.17 144 ALA A O 1
ATOM 4051 N N . LYS B 1 145 ? 8.389 11.860 47.267 1.00 35.22 145 LYS A N 1
ATOM 4052 C CA . LYS B 1 145 ? 9.477 11.654 48.220 1.00 39.87 145 LYS A CA 1
ATOM 4053 C C . LYS B 1 145 ? 10.776 12.333 47.791 1.00 37.12 145 LYS A C 1
ATOM 4054 O O . LYS B 1 145 ? 11.641 12.604 48.623 1.00 37.73 145 LYS A O 1
ATOM 4060 N N . PHE B 1 146 ? 10.909 12.613 46.497 1.00 38.47 146 PHE A N 1
ATOM 4061 C CA . PHE B 1 146 ? 12.173 13.099 45.955 1.00 39.56 146 PHE A CA 1
ATOM 4062 C C . PHE B 1 146 ? 12.593 14.474 46.476 1.00 42.21 146 PHE A C 1
ATOM 4063 O O . PHE B 1 146 ? 13.770 14.694 46.745 1.00 44.60 146 PHE A O 1
ATOM 4071 N N . ALA B 1 147 ? 11.647 15.399 46.598 1.00 42.50 147 ALA A N 1
ATOM 4072 C CA . ALA B 1 147 ? 11.985 16.771 46.985 1.00 50.88 147 ALA A CA 1
ATOM 4073 C C . ALA B 1 147 ? 12.663 16.831 48.351 1.00 49.38 147 ALA A C 1
ATOM 4074 O O . ALA B 1 147 ? 13.520 17.683 48.587 1.00 50.67 147 ALA A O 1
ATOM 4076 N N . ALA B 1 148 ? 12.283 15.920 49.241 1.00 46.21 148 ALA A N 1
ATOM 4077 C CA . ALA B 1 148 ? 12.881 15.849 50.570 1.00 46.85 148 ALA A CA 1
ATOM 4078 C C . ALA B 1 148 ? 14.254 15.177 50.544 1.00 48.96 148 ALA A C 1
ATOM 4079 O O . ALA B 1 148 ? 15.072 15.393 51.435 1.00 51.64 148 ALA A O 1
ATOM 4081 N N . GLU B 1 149 ? 14.496 14.356 49.527 1.00 47.90 149 GLU A N 1
ATOM 4082 C CA . GLU B 1 149 ? 15.772 13.657 49.377 1.00 50.26 149 GLU A CA 1
ATOM 4083 C C . GLU B 1 149 ? 16.290 13.774 47.948 1.00 47.34 149 GLU A C 1
ATOM 4084 O O . GLU B 1 149 ? 16.261 12.801 47.198 1.00 44.96 149 GLU A O 1
ATOM 4090 N N . PRO B 1 150 ? 16.778 14.973 47.571 1.00 46.74 150 PRO A N 1
ATOM 4091 C CA . PRO B 1 150 ? 17.116 15.233 46.160 1.00 45.97 150 PRO A CA 1
ATOM 4092 C C . PRO B 1 150 ? 18.304 14.429 45.619 1.00 51.31 150 PRO A C 1
ATOM 4093 O O . PRO B 1 150 ? 18.577 14.508 44.419 1.00 53.89 150 PRO A O 1
ATOM 4097 N N . GLU B 1 151 ? 19.010 13.695 46.474 1.00 51.22 151 GLU A N 1
ATOM 4098 C CA . GLU B 1 151 ? 20.082 12.810 46.010 1.00 54.89 151 GLU A CA 1
ATOM 4099 C C . GLU B 1 151 ? 19.549 11.441 45.598 1.00 52.05 151 GLU A C 1
ATOM 4100 O O . GLU B 1 151 ? 20.255 10.674 44.946 1.00 49.28 151 GLU A O 1
ATOM 4106 N N . ARG B 1 152 ? 18.313 11.132 45.979 1.00 48.86 152 ARG A N 1
ATOM 4107 C CA . ARG B 1 152 ? 17.719 9.850 45.623 1.00 44.34 152 ARG A CA 1
ATOM 4108 C C . ARG B 1 152 ? 17.057 9.938 44.254 1.00 42.82 152 ARG A C 1
ATOM 4109 O O . ARG B 1 152 ? 15.833 9.876 44.137 1.00 39.40 152 ARG A O 1
ATOM 4117 N N . THR B 1 153 ? 17.881 10.078 43.220 1.00 44.60 153 THR A N 1
ATOM 4118 C CA . THR B 1 153 ? 17.392 10.214 41.853 1.00 46.91 153 THR A CA 1
ATOM 4119 C C . THR B 1 153 ? 16.743 8.928 41.353 1.00 43.12 153 THR A C 1
ATOM 4120 O O . THR B 1 153 ? 16.044 8.936 40.342 1.00 46.87 153 THR A O 1
ATOM 4124 N N . ASP B 1 154 ? 16.980 7.826 42.060 1.00 39.30 154 ASP A N 1
ATOM 4125 C CA . ASP B 1 154 ? 16.349 6.550 41.731 1.00 39.93 154 ASP A CA 1
ATOM 4126 C C . ASP B 1 154 ? 14.825 6.621 41.889 1.00 39.07 154 ASP A C 1
ATOM 4127 O O . ASP B 1 154 ? 14.095 5.819 41.303 1.00 36.52 154 ASP A O 1
ATOM 4132 N N . TYR B 1 155 ? 14.354 7.571 42.695 1.00 37.03 155 TYR A N 1
ATOM 4133 C CA . TYR B 1 155 ? 12.922 7.852 42.801 1.00 32.35 155 TYR A CA 1
ATOM 4134 C C . TYR B 1 155 ? 12.353 8.277 41.449 1.00 35.31 155 TYR A C 1
ATOM 4135 O O . TYR B 1 155 ? 11.185 8.030 41.144 1.00 34.54 155 TYR A O 1
ATOM 4144 N N . LEU B 1 156 ? 13.195 8.932 40.653 1.00 37.76 156 LEU A N 1
ATOM 4145 C CA . LEU B 1 156 ? 12.793 9.506 39.375 1.00 35.73 156 LEU A CA 1
ATOM 4146 C C . LEU B 1 156 ? 13.135 8.597 38.200 1.00 37.83 156 LEU A C 1
ATOM 4147 O O . LEU B 1 156 ? 13.019 8.997 37.040 1.00 38.08 156 LEU A O 1
ATOM 4152 N N . THR B 1 157 ? 13.579 7.382 38.500 1.00 37.30 157 THR A N 1
ATOM 4153 C CA . THR B 1 157 ? 13.903 6.426 37.451 1.00 40.12 157 THR A CA 1
ATOM 4154 C C . THR B 1 157 ? 12.813 5.369 37.354 1.00 38.85 157 THR A C 1
ATOM 4155 O O . THR B 1 157 ? 12.482 4.711 38.340 1.00 34.32 157 THR A O 1
ATOM 4159 N N . ILE B 1 158 ? 12.249 5.223 36.161 1.00 41.92 158 ILE A N 1
ATOM 4160 C CA . ILE B 1 158 ? 11.228 4.214 35.919 1.00 37.72 158 ILE A CA 1
ATOM 4161 C C . ILE B 1 158 ? 11.720 3.239 34.860 1.00 39.35 158 ILE A C 1
ATOM 4162 O O . ILE B 1 158 ? 12.013 3.632 33.731 1.00 42.42 158 ILE A O 1
ATOM 4167 N N . VAL B 1 159 ? 11.820 1.970 35.235 1.00 37.97 159 VAL A N 1
ATOM 4168 C CA . VAL B 1 159 ? 12.266 0.933 34.315 1.00 36.51 159 VAL A CA 1
ATOM 4169 C C . VAL B 1 159 ? 11.076 0.153 33.775 1.00 37.06 159 VAL A C 1
ATOM 4170 O O . VAL B 1 159 ? 10.280 -0.398 34.537 1.00 34.95 159 VAL A O 1
ATOM 4174 N N . VAL B 1 160 ? 10.952 0.122 32.454 1.00 34.77 160 VAL A N 1
ATOM 4175 C CA . VAL B 1 160 ? 9.897 -0.641 31.806 1.00 34.47 160 VAL A CA 1
ATOM 4176 C C . VAL B 1 160 ? 10.514 -1.823 31.068 1.00 34.17 160 VAL A C 1
ATOM 4177 O O . VAL B 1 160 ? 11.230 -1.644 30.085 1.00 32.34 160 VAL A O 1
ATOM 4181 N N . GLY B 1 161 ? 10.249 -3.028 31.564 1.00 32.39 161 GLY A N 1
ATOM 4182 C CA . GLY B 1 161 ? 10.814 -4.237 30.990 1.00 28.84 161 GLY A CA 1
ATOM 4183 C C . GLY B 1 161 ? 10.006 -4.751 29.814 1.00 32.42 161 GLY A C 1
ATOM 4184 O O . GLY B 1 161 ? 8.824 -5.066 29.953 1.00 32.93 161 GLY A O 1
ATOM 4185 N N . GLY B 1 162 ? 10.649 -4.838 28.654 1.00 32.17 162 GLY A N 1
ATOM 4186 C CA . GLY B 1 162 ? 9.995 -5.305 27.445 1.00 35.39 162 GLY A CA 1
ATOM 4187 C C . GLY B 1 162 ? 9.596 -4.161 26.531 1.00 38.06 162 GLY A C 1
ATOM 4188 O O . GLY B 1 162 ? 8.778 -3.312 26.894 1.00 41.79 162 GLY A O 1
ATOM 4189 N N . ALA B 1 163 ? 10.174 -4.139 25.337 1.00 35.03 163 ALA A N 1
ATOM 4190 C CA . ALA B 1 163 ? 9.890 -3.086 24.371 1.00 37.99 163 ALA A CA 1
ATOM 4191 C C . ALA B 1 163 ? 8.922 -3.581 23.308 1.00 39.76 163 ALA A C 1
ATOM 4192 O O . ALA B 1 163 ? 9.150 -3.399 22.113 1.00 39.37 163 ALA A O 1
ATOM 4194 N N . GLY B 1 164 ? 7.855 -4.235 23.752 1.00 41.02 164 GLY A N 1
ATOM 4195 C CA . GLY B 1 164 ? 6.797 -4.671 22.860 1.00 40.62 164 GLY A CA 1
ATOM 4196 C C . GLY B 1 164 ? 5.722 -3.606 22.752 1.00 44.45 164 GLY A C 1
ATOM 4197 O O . GLY B 1 164 ? 5.943 -2.452 23.126 1.00 42.01 164 GLY A O 1
ATOM 4198 N N . PHE B 1 165 ? 4.554 -4.000 22.255 1.00 42.74 165 PHE A N 1
ATOM 4199 C CA . PHE B 1 165 ? 3.445 -3.076 22.023 1.00 40.18 165 PHE A CA 1
ATOM 4200 C C . PHE B 1 165 ? 3.045 -2.315 23.287 1.00 40.36 165 PHE A C 1
ATOM 4201 O O . PHE B 1 165 ? 2.909 -1.090 23.270 1.00 41.76 165 PHE A O 1
ATOM 4209 N N . THR B 1 166 ? 2.861 -3.049 24.380 1.00 36.51 166 THR A N 1
ATOM 4210 C CA . THR B 1 166 ? 2.407 -2.469 25.640 1.00 39.11 166 THR A CA 1
ATOM 4211 C C . THR B 1 166 ? 3.443 -1.533 26.263 1.00 38.98 166 THR A C 1
ATOM 4212 O O . THR B 1 166 ? 3.107 -0.442 26.729 1.00 38.81 166 THR A O 1
ATOM 4216 N N . GLY B 1 167 ? 4.699 -1.964 26.275 1.00 38.29 167 GLY A N 1
ATOM 4217 C CA . GLY B 1 167 ? 5.768 -1.163 26.839 1.00 40.02 167 GLY A CA 1
ATOM 4218 C C . GLY B 1 167 ? 5.927 0.167 26.126 1.00 42.73 167 GLY A C 1
ATOM 4219 O O . GLY B 1 167 ? 6.090 1.207 26.765 1.00 42.90 167 GLY A O 1
ATOM 4220 N N . ILE B 1 168 ? 5.862 0.130 24.797 1.00 42.45 168 ILE A N 1
ATOM 4221 C CA . ILE B 1 168 ? 6.020 1.327 23.976 1.00 43.05 168 ILE A CA 1
ATOM 4222 C C . ILE B 1 168 ? 4.891 2.332 24.213 1.00 42.16 168 ILE A C 1
ATOM 4223 O O . ILE B 1 168 ? 5.138 3.529 24.355 1.00 39.55 168 ILE A O 1
ATOM 4228 N N . GLU B 1 169 ? 3.655 1.844 24.255 1.00 38.28 169 GLU A N 1
ATOM 4229 C CA . GLU B 1 169 ? 2.514 2.714 24.520 1.00 40.22 169 GLU A CA 1
ATOM 4230 C C . GLU B 1 169 ? 2.604 3.312 25.919 1.00 40.43 169 GLU A C 1
ATOM 4231 O O . GLU B 1 169 ? 2.254 4.473 26.129 1.00 37.97 169 GLU A O 1
ATOM 4237 N N . PHE B 1 170 ? 3.074 2.513 26.872 1.00 40.19 170 PHE A N 1
ATOM 4238 C CA . PHE B 1 170 ? 3.164 2.962 28.256 1.00 35.98 170 PHE A CA 1
ATOM 4239 C C . PHE B 1 170 ? 4.218 4.056 28.441 1.00 35.91 170 PHE A C 1
ATOM 4240 O O . PHE B 1 170 ? 3.948 5.068 29.085 1.00 36.39 170 PHE A O 1
ATOM 4248 N N . VAL B 1 171 ? 5.412 3.863 27.886 1.00 35.33 171 VAL A N 1
ATOM 4249 C CA . VAL B 1 171 ? 6.456 4.877 28.020 1.00 37.66 171 VAL A CA 1
ATOM 4250 C C . VAL B 1 171 ? 6.080 6.149 27.261 1.00 41.27 171 VAL A C 1
ATOM 4251 O O . VAL B 1 171 ? 6.524 7.241 27.612 1.00 40.89 171 VAL A O 1
ATOM 4255 N N . GLY B 1 172 ? 5.247 6.005 26.235 1.00 40.78 172 GLY A N 1
ATOM 4256 C CA . GLY B 1 172 ? 4.740 7.152 25.505 1.00 39.74 172 GLY A CA 1
ATOM 4257 C C . GLY B 1 172 ? 3.862 8.006 26.396 1.00 41.30 172 GLY A C 1
ATOM 4258 O O . GLY B 1 172 ? 3.973 9.233 26.407 1.00 44.96 172 GLY A O 1
ATOM 4259 N N . GLU B 1 173 ? 2.984 7.348 27.146 1.00 38.68 173 GLU A N 1
ATOM 4260 C CA . GLU B 1 173 ? 2.113 8.028 28.098 1.00 39.45 173 GLU A CA 1
ATOM 4261 C C . GLU B 1 173 ? 2.906 8.668 29.239 1.00 40.32 173 GLU A C 1
ATOM 4262 O O . GLU B 1 173 ? 2.623 9.797 29.637 1.00 44.23 173 GLU A O 1
ATOM 4268 N N . LEU B 1 174 ? 3.891 7.942 29.764 1.00 38.22 174 LEU A N 1
ATOM 4269 C CA . LEU B 1 174 ? 4.743 8.457 30.837 1.00 41.47 174 LEU A CA 1
ATOM 4270 C C . LEU B 1 174 ? 5.488 9.723 30.424 1.00 41.25 174 LEU A C 1
ATOM 4271 O O . LEU B 1 174 ? 5.615 10.659 31.211 1.00 42.03 174 LEU A O 1
ATOM 4276 N N . ALA B 1 175 ? 5.980 9.742 29.189 1.00 43.47 175 ALA A N 1
ATOM 4277 C CA . ALA B 1 175 ? 6.737 10.879 28.676 1.00 45.50 175 ALA A CA 1
ATOM 4278 C C . ALA B 1 175 ? 5.882 12.143 28.618 1.00 48.00 175 ALA A C 1
ATOM 4279 O O . ALA B 1 175 ? 6.354 13.235 28.938 1.00 49.64 175 ALA A O 1
ATOM 4281 N N . ASP B 1 176 ? 4.629 11.991 28.200 1.00 50.49 176 ASP A N 1
ATOM 4282 C CA . ASP B 1 176 ? 3.696 13.113 28.143 1.00 50.33 176 ASP A CA 1
ATOM 4283 C C . ASP B 1 176 ? 3.323 13.589 29.541 1.00 46.51 176 ASP A C 1
ATOM 4284 O O . ASP B 1 176 ? 3.050 14.769 29.757 1.00 49.23 176 ASP A O 1
ATOM 4289 N N . ARG B 1 177 ? 3.309 12.655 30.484 1.00 44.18 177 ARG A N 1
ATOM 4290 C CA . ARG B 1 177 ? 2.906 12.932 31.857 1.00 44.96 177 ARG A CA 1
ATOM 4291 C C . ARG B 1 177 ? 3.952 13.735 32.628 1.00 43.76 177 ARG A C 1
ATOM 4292 O O . ARG B 1 177 ? 3.610 14.533 33.499 1.00 43.68 177 ARG A O 1
ATOM 4300 N N . MET B 1 178 ? 5.224 13.515 32.301 1.00 44.69 178 MET A N 1
ATOM 4301 C CA . MET B 1 178 ? 6.347 14.064 33.070 1.00 43.45 178 MET A CA 1
ATOM 4302 C C . MET B 1 178 ? 6.343 15.580 33.326 1.00 42.35 178 MET A C 1
ATOM 4303 O O . MET B 1 178 ? 6.672 15.996 34.434 1.00 43.21 178 MET A O 1
ATOM 4308 N N . PRO B 1 179 ? 6.001 16.410 32.317 1.00 46.01 179 PRO A N 1
ATOM 4309 C CA . PRO B 1 179 ? 5.991 17.851 32.610 1.00 47.96 179 PRO A CA 1
ATOM 4310 C C . PRO B 1 179 ? 5.062 18.238 33.763 1.00 47.96 179 PRO A C 1
ATOM 4311 O O . PRO B 1 179 ? 5.476 18.990 34.647 1.00 49.83 179 PRO A O 1
ATOM 4315 N N . GLU B 1 180 ? 3.831 17.736 33.749 1.00 44.55 180 GLU A N 1
ATOM 4316 C CA . GLU B 1 180 ? 2.879 18.019 34.820 1.00 45.50 180 GLU A CA 1
ATOM 4317 C C . GLU B 1 180 ? 3.313 17.373 36.133 1.00 44.87 180 GLU A C 1
ATOM 4318 O O . GLU B 1 180 ? 3.197 17.974 37.199 1.00 48.85 180 GLU A O 1
ATOM 4320 N N . LEU B 1 181 ? 3.815 16.146 36.044 1.00 40.76 181 LEU A N 1
ATOM 4321 C CA . LEU B 1 181 ? 4.254 15.404 37.220 1.00 41.37 181 LEU A CA 1
ATOM 4322 C C . LEU B 1 181 ? 5.399 16.119 37.934 1.00 43.50 181 LEU A C 1
ATOM 4323 O O . LEU B 1 181 ? 5.414 16.209 39.161 1.00 46.62 181 LEU A O 1
ATOM 4328 N N . CYS B 1 182 ? 6.354 16.625 37.159 1.00 39.56 182 CYS A N 1
ATOM 4329 C CA . CYS B 1 182 ? 7.506 17.325 37.718 1.00 41.55 182 CYS A CA 1
ATOM 4330 C C . CYS B 1 182 ? 7.127 18.654 38.360 1.00 42.67 182 CYS A C 1
ATOM 4331 O O . CYS B 1 182 ? 7.704 19.044 39.376 1.00 44.13 182 CYS A O 1
ATOM 4334 N N . ALA B 1 183 ? 6.165 19.351 37.762 1.00 38.59 183 ALA A N 1
ATOM 4335 C CA . ALA B 1 183 ? 5.711 20.631 38.294 1.00 45.63 183 ALA A CA 1
ATOM 4336 C C . ALA B 1 183 ? 4.970 20.428 39.609 1.00 44.82 183 ALA A C 1
ATOM 4337 O O . ALA B 1 183 ? 5.046 21.258 40.515 1.00 50.85 183 ALA A O 1
ATOM 4339 N N . GLU B 1 184 ? 4.248 19.317 39.698 1.00 39.85 184 GLU A N 1
ATOM 4340 C CA . GLU B 1 184 ? 3.491 18.979 40.896 1.00 39.73 184 GLU A CA 1
ATOM 4341 C C . GLU B 1 184 ? 4.396 18.743 42.106 1.00 36.56 184 GLU A C 1
ATOM 4342 O O . GLU B 1 184 ? 4.016 19.036 43.240 1.00 37.49 184 GLU A O 1
ATOM 4348 N N . TYR B 1 185 ? 5.593 18.218 41.864 1.00 35.85 185 TYR A N 1
ATOM 4349 C CA . TYR B 1 185 ? 6.475 17.824 42.959 1.00 40.75 185 TYR A CA 1
ATOM 4350 C C . TYR B 1 185 ? 7.835 18.517 42.952 1.00 40.74 185 TYR A C 1
ATOM 4351 O O . TYR B 1 185 ? 8.790 18.011 43.543 1.00 44.34 185 TYR A O 1
ATOM 4360 N N . ASP B 1 186 ? 7.914 19.672 42.293 1.00 42.51 186 ASP A N 1
ATOM 4361 C CA . ASP B 1 186 ? 9.138 20.479 42.252 1.00 43.57 186 ASP A CA 1
ATOM 4362 C C . ASP B 1 186 ? 10.346 19.684 41.766 1.00 45.92 186 ASP A C 1
ATOM 4363 O O . ASP B 1 186 ? 11.442 19.801 42.316 1.00 48.61 186 ASP A O 1
ATOM 4368 N N . VAL B 1 187 ? 10.141 18.873 40.736 1.00 46.71 187 VAL A N 1
ATOM 4369 C CA . VAL B 1 187 ? 11.203 18.026 40.216 1.00 46.21 187 VAL A CA 1
ATOM 4370 C C . VAL B 1 187 ? 11.825 18.613 38.952 1.00 49.67 187 VAL A C 1
ATOM 4371 O O . VAL B 1 187 ? 11.117 19.037 38.039 1.00 47.63 187 VAL A O 1
ATOM 4375 N N . ASP B 1 188 ? 13.154 18.659 38.921 1.00 53.34 188 ASP A N 1
ATOM 4376 C CA . ASP B 1 188 ? 13.891 18.999 37.710 1.00 53.40 188 ASP A CA 1
ATOM 4377 C C . ASP B 1 188 ? 13.660 17.898 36.677 1.00 51.41 188 ASP A C 1
ATOM 4378 O O . ASP B 1 188 ? 14.105 16.767 36.867 1.00 48.64 188 ASP A O 1
ATOM 4383 N N . PRO B 1 189 ? 12.961 18.227 35.578 1.00 55.19 189 PRO A N 1
ATOM 4384 C CA . PRO B 1 189 ? 12.574 17.231 34.568 1.00 53.05 189 PRO A CA 1
ATOM 4385 C C . PRO B 1 189 ? 13.766 16.512 33.939 1.00 51.51 189 PRO A C 1
ATOM 4386 O O . PRO B 1 189 ? 13.622 15.377 33.488 1.00 49.36 189 PRO A O 1
ATOM 4390 N N . LYS B 1 190 ? 14.925 17.164 33.920 1.00 50.81 190 LYS A N 1
ATOM 4391 C CA . LYS B 1 190 ? 16.123 16.585 33.319 1.00 51.87 190 LYS A CA 1
ATOM 4392 C C . LYS B 1 190 ? 16.682 15.432 34.149 1.00 50.33 190 LYS A C 1
ATOM 4393 O O . LYS B 1 190 ? 17.493 14.644 33.663 1.00 56.24 190 LYS A O 1
ATOM 4395 N N . LEU B 1 191 ? 16.243 15.333 35.400 1.00 42.48 191 LEU A N 1
ATOM 4396 C CA . LEU B 1 191 ? 16.711 14.278 36.292 1.00 42.03 191 LEU A CA 1
ATOM 4397 C C . LEU B 1 191 ? 15.881 13.006 36.146 1.00 42.80 191 LEU A C 1
ATOM 4398 O O . LEU B 1 191 ? 16.253 11.954 36.662 1.00 48.53 191 LEU A O 1
ATOM 4403 N N . VAL B 1 192 ? 14.758 13.109 35.441 1.00 41.61 192 VAL A N 1
ATOM 4404 C CA . VAL B 1 192 ? 13.865 11.970 35.247 1.00 40.28 192 VAL A CA 1
ATOM 4405 C C . VAL B 1 192 ? 14.413 11.009 34.196 1.00 43.03 192 VAL A C 1
ATOM 4406 O O . VAL B 1 192 ? 14.888 11.434 33.144 1.00 46.63 192 VAL A O 1
ATOM 4410 N N . ARG B 1 193 ? 14.349 9.714 34.488 1.00 41.47 193 ARG A N 1
ATOM 4411 C CA . ARG B 1 193 ? 14.769 8.704 33.525 1.00 40.24 193 ARG A CA 1
ATOM 4412 C C . ARG B 1 193 ? 13.670 7.677 33.286 1.00 38.92 193 ARG A C 1
ATOM 4413 O O . ARG B 1 193 ? 13.218 7.008 34.215 1.00 35.31 193 ARG A O 1
ATOM 4421 N N . ILE B 1 194 ? 13.248 7.556 32.033 1.00 37.77 194 ILE A N 1
ATOM 4422 C CA . ILE B 1 194 ? 12.348 6.489 31.631 1.00 37.76 194 ILE A CA 1
ATOM 4423 C C . ILE B 1 194 ? 13.147 5.534 30.763 1.00 40.86 194 ILE A C 1
ATOM 4424 O O . ILE B 1 194 ? 13.580 5.896 29.668 1.00 41.99 194 ILE A O 1
ATOM 4429 N N . ILE B 1 195 ? 13.361 4.322 31.262 1.00 39.26 195 ILE A N 1
ATOM 4430 C CA . ILE B 1 195 ? 14.238 3.375 30.589 1.00 38.27 195 ILE A CA 1
ATOM 4431 C C . ILE B 1 195 ? 13.478 2.131 30.141 1.00 38.87 195 ILE A C 1
ATOM 4432 O O . ILE B 1 195 ? 12.944 1.386 30.962 1.00 36.61 195 ILE A O 1
ATOM 4437 N N . ASN B 1 196 ? 13.434 1.916 28.831 1.00 42.59 196 ASN A N 1
ATOM 4438 C CA . ASN B 1 196 ? 12.801 0.733 28.266 1.00 41.47 196 ASN A CA 1
ATOM 4439 C C . ASN B 1 196 ? 13.850 -0.345 28.027 1.00 37.97 196 ASN A C 1
ATOM 4440 O O . ASN B 1 196 ? 14.742 -0.177 27.201 1.00 40.09 196 ASN A O 1
ATOM 4445 N N . VAL B 1 197 ? 13.745 -1.450 28.756 1.00 35.19 197 VAL A N 1
ATOM 4446 C CA . VAL B 1 197 ? 14.757 -2.497 28.693 1.00 35.74 197 VAL A CA 1
ATOM 4447 C C . VAL B 1 197 ? 14.226 -3.723 27.954 1.00 38.69 197 VAL A C 1
ATOM 4448 O O . VAL B 1 197 ? 13.202 -4.290 28.328 1.00 39.93 197 VAL A O 1
ATOM 4452 N N . GLU B 1 198 ? 14.939 -4.131 26.910 1.00 41.84 198 GLU A N 1
ATOM 4453 C CA . GLU B 1 198 ? 14.508 -5.230 26.051 1.00 38.87 198 GLU A CA 1
ATOM 4454 C C . GLU B 1 198 ? 15.630 -6.239 25.819 1.00 40.63 198 GLU A C 1
ATOM 4455 O O . GLU B 1 198 ? 16.751 -5.864 25.468 1.00 41.40 198 GLU A O 1
ATOM 4461 N N . ALA B 1 199 ? 15.319 -7.519 26.004 1.00 38.85 199 ALA A N 1
ATOM 4462 C CA . ALA B 1 199 ? 16.299 -8.583 25.807 1.00 40.12 199 ALA A CA 1
ATOM 4463 C C . ALA B 1 199 ? 16.641 -8.769 24.331 1.00 40.98 199 ALA A C 1
ATOM 4464 O O . ALA B 1 199 ? 17.800 -8.989 23.986 1.00 45.75 199 ALA A O 1
ATOM 4466 N N . ALA B 1 200 ? 15.631 -8.691 23.468 1.00 37.74 200 ALA A N 1
ATOM 4467 C CA . ALA B 1 200 ? 15.835 -8.813 22.022 1.00 43.13 200 ALA A CA 1
ATOM 4468 C C . ALA B 1 200 ? 16.721 -7.675 21.507 1.00 41.08 200 ALA A C 1
ATOM 4469 O O . ALA B 1 200 ? 16.780 -6.613 22.124 1.00 38.94 200 ALA A O 1
ATOM 4471 N N . PRO B 1 201 ? 17.401 -7.883 20.367 1.00 44.14 201 PRO A N 1
ATOM 4472 C CA . PRO B 1 201 ? 18.323 -6.839 19.899 1.00 54.24 201 PRO A CA 1
ATOM 4473 C C . PRO B 1 201 ? 17.649 -5.684 19.155 1.00 60.63 201 PRO A C 1
ATOM 4474 O O . PRO B 1 201 ? 18.351 -4.803 18.657 1.00 62.02 201 PRO A O 1
ATOM 4478 N N . THR B 1 202 ? 16.321 -5.680 19.087 1.00 60.92 202 THR A N 1
ATOM 4479 C CA . THR B 1 202 ? 15.596 -4.583 18.448 1.00 71.27 202 THR A CA 1
ATOM 4480 C C . THR B 1 202 ? 14.325 -4.202 19.208 1.00 72.89 202 THR A C 1
ATOM 4481 O O . THR B 1 202 ? 13.601 -5.069 19.699 1.00 75.70 202 THR A O 1
ATOM 4485 N N . VAL B 1 203 ? 14.064 -2.898 19.291 1.00 69.62 203 VAL A N 1
ATOM 4486 C CA . VAL B 1 203 ? 12.818 -2.380 19.848 1.00 63.43 203 VAL A CA 1
ATOM 4487 C C . VAL B 1 203 ? 11.655 -2.834 18.975 1.00 65.39 203 VAL A C 1
ATOM 4488 O O . VAL B 1 203 ? 11.768 -2.840 17.749 1.00 70.33 203 VAL A O 1
ATOM 4492 N N . LEU B 1 204 ? 10.552 -3.224 19.610 1.00 64.49 204 LEU A N 1
ATOM 4493 C CA . LEU B 1 204 ? 9.382 -3.755 18.909 1.00 63.68 204 LEU A CA 1
ATOM 4494 C C . LEU B 1 204 ? 9.749 -4.865 17.930 1.00 61.76 204 LEU A C 1
ATOM 4495 O O . LEU B 1 204 ? 9.535 -4.727 16.726 1.00 64.00 204 LEU A O 1
ATOM 4500 N N . PRO B 1 205 ? 10.307 -5.972 18.446 1.00 64.76 205 PRO A N 1
ATOM 4501 C CA . PRO B 1 205 ? 10.775 -7.042 17.558 1.00 67.64 205 PRO A CA 1
ATOM 4502 C C . PRO B 1 205 ? 9.620 -7.732 16.834 1.00 67.53 205 PRO A C 1
ATOM 4503 O O . PRO B 1 205 ? 8.704 -8.238 17.481 1.00 65.76 205 PRO A O 1
ATOM 4507 N N . GLY B 1 206 ? 9.665 -7.738 15.506 1.00 71.89 206 GLY A N 1
ATOM 4508 C CA . GLY B 1 206 ? 8.635 -8.377 14.707 1.00 74.34 206 GLY A CA 1
ATOM 4509 C C . GLY B 1 206 ? 7.791 -7.400 13.911 1.00 78.99 206 GLY A C 1
ATOM 4510 O O . GLY B 1 206 ? 7.044 -7.801 13.018 1.00 80.79 206 GLY A O 1
ATOM 4511 N N . PHE B 1 207 ? 7.906 -6.115 14.234 1.00 79.68 207 PHE A N 1
ATOM 4512 C CA . PHE B 1 207 ? 7.173 -5.077 13.514 1.00 83.58 207 PHE A CA 1
ATOM 4513 C C . PHE B 1 207 ? 7.981 -4.500 12.360 1.00 81.18 207 PHE A C 1
ATOM 4514 O O . PHE B 1 207 ? 9.186 -4.731 12.257 1.00 84.16 207 PHE A O 1
ATOM 4522 N N . ASP B 1 208 ? 7.307 -3.750 11.493 1.00 76.79 208 ASP A N 1
ATOM 4523 C CA . ASP B 1 208 ? 7.965 -3.121 10.356 1.00 73.40 208 ASP A CA 1
ATOM 4524 C C . ASP B 1 208 ? 8.968 -2.082 10.846 1.00 70.05 208 ASP A C 1
ATOM 4525 O O . ASP B 1 208 ? 8.606 -1.165 11.585 1.00 71.45 208 ASP A O 1
ATOM 4530 N N . PRO B 1 209 ? 10.238 -2.233 10.436 1.00 66.42 209 PRO A N 1
ATOM 4531 C CA . PRO B 1 209 ? 11.365 -1.386 10.850 1.00 66.66 209 PRO A CA 1
ATOM 4532 C C . PRO B 1 209 ? 11.111 0.114 10.688 1.00 67.98 209 PRO A C 1
ATOM 4533 O O . PRO B 1 209 ? 11.574 0.894 11.518 1.00 68.10 209 PRO A O 1
ATOM 4537 N N . ALA B 1 210 ? 10.393 0.506 9.639 1.00 69.18 210 ALA A N 1
ATOM 4538 C CA . ALA B 1 210 ? 10.103 1.918 9.399 1.00 67.93 210 ALA A CA 1
ATOM 4539 C C . ALA B 1 210 ? 9.243 2.499 10.519 1.00 67.25 210 ALA A C 1
ATOM 4540 O O . ALA B 1 210 ? 9.479 3.614 10.984 1.00 66.29 210 ALA A O 1
ATOM 4542 N N . LEU B 1 211 ? 8.247 1.732 10.949 1.00 67.78 211 LEU A N 1
ATOM 4543 C CA . LEU B 1 211 ? 7.378 2.147 12.043 1.00 68.14 211 LEU A CA 1
ATOM 4544 C C . LEU B 1 211 ? 8.151 2.173 13.355 1.00 71.24 211 LEU A C 1
ATOM 4545 O O . LEU B 1 211 ? 7.960 3.065 14.183 1.00 73.02 211 LEU A O 1
ATOM 4550 N N . VAL B 1 212 ? 9.021 1.184 13.537 1.00 70.81 212 VAL A N 1
ATOM 4551 C CA . VAL B 1 212 ? 9.838 1.076 14.741 1.00 68.74 212 VAL A CA 1
ATOM 4552 C C . VAL B 1 212 ? 10.783 2.265 14.893 1.00 67.64 212 VAL A C 1
ATOM 4553 O O . VAL B 1 212 ? 10.858 2.876 15.960 1.00 64.91 212 VAL A O 1
ATOM 4557 N N . ASN B 1 213 ? 11.502 2.586 13.821 1.00 67.29 213 ASN A N 1
ATOM 4558 C CA . ASN B 1 213 ? 12.453 3.692 13.837 1.00 70.09 213 ASN A CA 1
ATOM 4559 C C . ASN B 1 213 ? 11.769 5.022 14.125 1.00 71.21 213 ASN A C 1
ATOM 4560 O O . ASN B 1 213 ? 12.315 5.870 14.830 1.00 72.71 213 ASN A O 1
ATOM 4565 N N . TYR B 1 214 ? 10.574 5.197 13.570 1.00 70.27 214 TYR A N 1
ATOM 4566 C CA . TYR B 1 214 ? 9.776 6.387 13.826 1.00 67.47 214 TYR A CA 1
ATOM 4567 C C . TYR B 1 214 ? 9.396 6.451 15.303 1.00 62.86 214 TYR A C 1
ATOM 4568 O O . TYR B 1 214 ? 9.447 7.514 15.921 1.00 61.87 214 TYR A O 1
ATOM 4577 N N . ALA B 1 215 ? 9.009 5.307 15.858 1.00 61.17 215 ALA A N 1
ATOM 4578 C CA . ALA B 1 215 ? 8.619 5.220 17.263 1.00 57.62 215 ALA A CA 1
ATOM 4579 C C . ALA B 1 215 ? 9.770 5.580 18.196 1.00 57.51 215 ALA A C 1
ATOM 4580 O O . ALA B 1 215 ? 9.585 6.317 19.164 1.00 55.96 215 ALA A O 1
ATOM 4582 N N . MET B 1 216 ? 10.955 5.053 17.905 1.00 60.34 216 MET A N 1
ATOM 4583 C CA . MET B 1 216 ? 12.136 5.333 18.714 1.00 65.61 216 MET A CA 1
ATOM 4584 C C . MET B 1 216 ? 12.546 6.799 18.613 1.00 68.00 216 MET A C 1
ATOM 4585 O O . MET B 1 216 ? 12.973 7.398 19.599 1.00 71.00 216 MET A O 1
ATOM 4590 N N . ASP B 1 217 ? 12.423 7.368 17.417 1.00 68.39 217 ASP A N 1
ATOM 4591 C CA . ASP B 1 217 ? 12.758 8.771 17.197 1.00 66.93 217 ASP A CA 1
ATOM 4592 C C . ASP B 1 217 ? 11.837 9.683 17.999 1.00 61.41 217 ASP A C 1
ATOM 4593 O O . ASP B 1 217 ? 12.298 10.607 18.669 1.00 59.50 217 ASP A O 1
ATOM 4598 N N . VAL B 1 218 ? 10.536 9.416 17.926 1.00 60.66 218 VAL A N 1
ATOM 4599 C CA . VAL B 1 218 ? 9.547 10.198 18.660 1.00 61.04 218 VAL A CA 1
ATOM 4600 C C . VAL B 1 218 ? 9.740 10.095 20.170 1.00 57.83 218 VAL A C 1
ATOM 4601 O O . VAL B 1 218 ? 9.816 11.111 20.862 1.00 56.88 218 VAL A O 1
ATOM 4605 N N . LEU B 1 219 ? 9.831 8.868 20.675 1.00 56.18 219 LEU A N 1
ATOM 4606 C CA . LEU B 1 219 ? 9.981 8.642 22.110 1.00 53.90 219 LEU A CA 1
ATOM 4607 C C . LEU B 1 219 ? 11.354 9.082 22.605 1.00 52.45 219 LEU A C 1
ATOM 4608 O O . LEU B 1 219 ? 11.485 9.593 23.717 1.00 50.38 219 LEU A O 1
ATOM 4613 N N . GLY B 1 220 ? 12.373 8.868 21.778 1.00 51.96 220 GLY A N 1
ATOM 4614 C CA . GLY B 1 220 ? 13.719 9.312 22.090 1.00 57.68 220 GLY A CA 1
ATOM 4615 C C . GLY B 1 220 ? 13.811 10.817 22.263 1.00 62.09 220 GLY A C 1
ATOM 4616 O O . GLY B 1 220 ? 14.490 11.306 23.167 1.00 63.61 220 GLY A O 1
ATOM 4617 N N . GLY B 1 221 ? 13.122 11.550 21.393 1.00 61.44 221 GLY A N 1
ATOM 4618 C CA . GLY B 1 221 ? 13.069 12.998 21.475 1.00 62.31 221 GLY A CA 1
ATOM 4619 C C . GLY B 1 221 ? 12.449 13.464 22.778 1.00 64.76 221 GLY A C 1
ATOM 4620 O O . GLY B 1 221 ? 12.797 14.522 23.302 1.00 67.08 221 GLY A O 1
ATOM 4621 N N . LYS B 1 222 ? 11.523 12.667 23.301 1.00 62.92 222 LYS A N 1
ATOM 4622 C CA . LYS B 1 222 ? 10.849 12.984 24.554 1.00 62.95 222 LYS A CA 1
ATOM 4623 C C . LYS B 1 222 ? 11.645 12.499 25.766 1.00 59.29 222 LYS A C 1
ATOM 4624 O O . LYS B 1 222 ? 11.158 12.552 26.894 1.00 55.15 222 LYS A O 1
ATOM 4630 N N . GLY B 1 223 ? 12.859 12.011 25.528 1.00 59.42 223 GLY A N 1
ATOM 4631 C CA . GLY B 1 223 ? 13.758 11.654 26.612 1.00 59.08 223 GLY A CA 1
ATOM 4632 C C . GLY B 1 223 ? 13.739 10.200 27.054 1.00 57.06 223 GLY A C 1
ATOM 4633 O O . GLY B 1 223 ? 14.411 9.837 28.020 1.00 57.65 223 GLY A O 1
ATOM 4634 N N . VAL B 1 224 ? 12.973 9.364 26.361 1.00 54.07 224 VAL A N 1
ATOM 4635 C CA . VAL B 1 224 ? 12.909 7.945 26.701 1.00 51.59 224 VAL A CA 1
ATOM 4636 C C . VAL B 1 224 ? 14.188 7.229 26.277 1.00 53.59 224 VAL A C 1
ATOM 4637 O O . VAL B 1 224 ? 14.624 7.350 25.134 1.00 56.19 224 VAL A O 1
ATOM 4641 N N . GLU B 1 225 ? 14.786 6.485 27.203 1.00 48.73 225 GLU A N 1
ATOM 4642 C CA . GLU B 1 225 ? 15.989 5.718 26.902 1.00 49.89 225 GLU A CA 1
ATOM 4643 C C . GLU B 1 225 ? 15.635 4.285 26.532 1.00 49.57 225 GLU A C 1
ATOM 4644 O O . GLU B 1 225 ? 14.714 3.697 27.103 1.00 46.98 225 GLU A O 1
ATOM 4650 N N . PHE B 1 226 ? 16.367 3.731 25.570 1.00 48.54 226 PHE A N 1
ATOM 4651 C CA . PHE B 1 226 ? 16.182 2.343 25.162 1.00 45.59 226 PHE A CA 1
ATOM 4652 C C . PHE B 1 226 ? 17.453 1.535 25.386 1.00 47.84 226 PHE A C 1
ATOM 4653 O O . PHE B 1 226 ? 18.531 1.906 24.917 1.00 48.22 226 PHE A O 1
ATOM 4661 N N . LYS B 1 227 ? 17.320 0.435 26.116 1.00 45.76 227 LYS A N 1
ATOM 4662 C CA . LYS B 1 227 ? 18.413 -0.514 26.282 1.00 46.58 227 LYS A CA 1
ATOM 4663 C C . LYS B 1 227 ? 18.054 -1.833 25.606 1.00 47.85 227 LYS A C 1
ATOM 4664 O O . LYS B 1 227 ? 17.235 -2.596 26.117 1.00 43.91 227 LYS A O 1
ATOM 4670 N N . ILE B 1 228 ? 18.663 -2.090 24.453 1.00 50.62 228 ILE A N 1
ATOM 4671 C CA . ILE B 1 228 ? 18.318 -3.256 23.645 1.00 53.54 228 ILE A CA 1
ATOM 4672 C C . ILE B 1 228 ? 19.427 -4.298 23.680 1.00 55.87 228 ILE A C 1
ATOM 4673 O O . ILE B 1 228 ? 20.593 -3.970 23.902 1.00 58.34 228 ILE A O 1
ATOM 4678 N N . GLY B 1 229 ? 19.051 -5.556 23.471 1.00 53.70 229 GLY A N 1
ATOM 4679 C CA . GLY B 1 229 ? 19.976 -6.665 23.618 1.00 54.66 229 GLY A CA 1
ATOM 4680 C C . GLY B 1 229 ? 20.383 -6.788 25.070 1.00 53.65 229 GLY A C 1
ATOM 4681 O O . GLY B 1 229 ? 21.469 -7.267 25.389 1.00 51.69 229 GLY A O 1
ATOM 4682 N N . THR B 1 230 ? 19.487 -6.356 25.951 1.00 51.19 230 THR A N 1
ATOM 4683 C CA . THR B 1 230 ? 19.770 -6.269 27.375 1.00 52.58 230 THR A CA 1
ATOM 4684 C C . THR B 1 230 ? 18.670 -6.925 28.200 1.00 50.79 230 THR A C 1
ATOM 4685 O O . THR B 1 230 ? 17.601 -6.348 28.384 1.00 52.35 230 THR A O 1
ATOM 4689 N N . PRO B 1 231 ? 18.924 -8.146 28.688 1.00 45.78 231 PRO A N 1
ATOM 4690 C CA . PRO B 1 231 ? 17.937 -8.864 29.500 1.00 47.13 231 PRO A CA 1
ATOM 4691 C C . PRO B 1 231 ? 17.982 -8.472 30.977 1.00 48.69 231 PRO A C 1
ATOM 4692 O O . PRO B 1 231 ? 19.055 -8.196 31.515 1.00 49.20 231 PRO A O 1
ATOM 4696 N N . ILE B 1 232 ? 16.814 -8.422 31.609 1.00 44.38 232 ILE A N 1
ATOM 4697 C CA . ILE B 1 232 ? 16.720 -8.251 33.054 1.00 44.25 232 ILE A CA 1
ATOM 4698 C C . ILE B 1 232 ? 17.072 -9.564 33.748 1.00 46.16 232 ILE A C 1
ATOM 4699 O O . ILE B 1 232 ? 16.457 -10.594 33.479 1.00 50.54 232 ILE A O 1
ATOM 4704 N N . LYS B 1 233 ? 18.063 -9.528 34.633 1.00 44.88 233 LYS A N 1
ATOM 4705 C CA . LYS B 1 233 ? 18.526 -10.736 35.314 1.00 46.81 233 LYS A CA 1
ATOM 4706 C C . LYS B 1 233 ? 17.824 -10.950 36.653 1.00 44.47 233 LYS A C 1
ATOM 4707 O O . LYS B 1 233 ? 17.557 -12.083 37.048 1.00 48.81 233 LYS A O 1
ATOM 4709 N N . ARG B 1 234 ? 17.548 -9.859 37.361 1.00 45.95 234 ARG A N 1
ATOM 4710 C CA . ARG B 1 234 ? 16.825 -9.935 38.627 1.00 47.26 234 ARG A CA 1
ATOM 4711 C C . ARG B 1 234 ? 16.202 -8.589 38.978 1.00 45.86 234 ARG A C 1
ATOM 4712 O O . ARG B 1 234 ? 16.622 -7.547 38.474 1.00 43.05 234 ARG A O 1
ATOM 4720 N N . CYS B 1 235 ? 15.183 -8.623 39.830 1.00 49.64 235 CYS A N 1
ATOM 4721 C CA . CYS B 1 235 ? 14.459 -7.415 40.202 1.00 44.94 235 CYS A CA 1
ATOM 4722 C C . CYS B 1 235 ? 14.313 -7.294 41.718 1.00 49.61 235 CYS A C 1
ATOM 4723 O O . CYS B 1 235 ? 14.025 -8.273 42.404 1.00 49.94 235 CYS A O 1
ATOM 4726 N N . THR B 1 236 ? 14.524 -6.085 42.229 1.00 51.66 236 THR A N 1
ATOM 4727 C CA . THR B 1 236 ? 14.415 -5.799 43.658 1.00 52.48 236 THR A CA 1
ATOM 4728 C C . THR B 1 236 ? 13.595 -4.524 43.854 1.00 53.49 236 THR A C 1
ATOM 4729 O O . THR B 1 236 ? 13.298 -3.828 42.883 1.00 49.79 236 THR A O 1
ATOM 4733 N N . PRO B 1 237 ? 13.210 -4.209 45.106 1.00 56.44 237 PRO A N 1
ATOM 4734 C CA . PRO B 1 237 ? 12.546 -2.910 45.276 1.00 53.54 237 PRO A CA 1
ATOM 4735 C C . PRO B 1 237 ? 13.494 -1.733 45.042 1.00 46.66 237 PRO A C 1
ATOM 4736 O O . PRO B 1 237 ? 13.041 -0.591 44.980 1.00 45.78 237 PRO A O 1
ATOM 4740 N N . GLU B 1 238 ? 14.788 -2.012 44.907 1.00 45.39 238 GLU A N 1
ATOM 4741 C CA . GLU B 1 238 ? 15.771 -0.968 44.636 1.00 47.18 238 GLU A CA 1
ATOM 4742 C C . GLU B 1 238 ? 16.033 -0.797 43.142 1.00 45.17 238 GLU A C 1
ATOM 4743 O O . GLU B 1 238 ? 16.569 0.224 42.716 1.00 44.54 238 GLU A O 1
ATOM 4749 N N . GLY B 1 239 ? 15.659 -1.793 42.345 1.00 42.98 239 GLY A N 1
ATOM 4750 C CA . GLY B 1 239 ? 15.853 -1.706 40.909 1.00 41.44 239 GLY A CA 1
ATOM 4751 C C . GLY B 1 239 ? 16.050 -3.042 40.221 1.00 42.50 239 GLY A C 1
ATOM 4752 O O . GLY B 1 239 ? 15.513 -4.063 40.652 1.00 40.02 239 GLY A O 1
ATOM 4753 N N . VAL B 1 240 ? 16.826 -3.036 39.143 1.00 41.01 240 VAL A N 1
ATOM 4754 C CA . VAL B 1 240 ? 17.073 -4.256 38.386 1.00 42.09 240 VAL A CA 1
ATOM 4755 C C . VAL B 1 240 ? 18.553 -4.469 38.108 1.00 43.34 240 VAL A C 1
ATOM 4756 O O . VAL B 1 240 ? 19.338 -3.517 38.066 1.00 43.84 240 VAL A O 1
ATOM 4760 N N . VAL B 1 241 ? 18.932 -5.730 37.938 1.00 39.60 241 VAL A N 1
ATOM 4761 C CA . VAL B 1 241 ? 20.246 -6.058 37.416 1.00 41.02 241 VAL A CA 1
ATOM 4762 C C . VAL B 1 241 ? 20.071 -6.512 35.975 1.00 45.80 241 VAL A C 1
ATOM 4763 O O . VAL B 1 241 ? 19.217 -7.348 35.678 1.00 45.33 241 VAL A O 1
ATOM 4767 N N . ILE B 1 242 ? 20.860 -5.933 35.080 1.00 45.75 242 ILE A N 1
ATOM 4768 C CA . ILE B 1 242 ? 20.768 -6.252 33.664 1.00 43.71 242 ILE A CA 1
ATOM 4769 C C . ILE B 1 242 ? 22.095 -6.783 33.141 1.00 48.84 242 ILE A C 1
ATOM 4770 O O . ILE B 1 242 ? 23.132 -6.625 33.783 1.00 48.67 242 ILE A O 1
ATOM 4775 N N . GLU B 1 243 ? 22.054 -7.420 31.975 1.00 52.13 243 GLU A N 1
ATOM 4776 C CA . GLU B 1 243 ? 23.252 -7.974 31.360 1.00 58.15 243 GLU A CA 1
ATOM 4777 C C . GLU B 1 243 ? 23.701 -7.118 30.183 1.00 60.22 243 GLU A C 1
ATOM 4778 O O . GLU B 1 243 ? 22.979 -6.971 29.196 1.00 62.29 243 GLU A O 1
ATOM 4784 N N . VAL B 1 244 ? 24.892 -6.543 30.299 1.00 61.50 244 VAL A N 1
ATOM 4785 C CA . VAL B 1 244 ? 25.449 -5.715 29.240 1.00 62.57 244 VAL A CA 1
ATOM 4786 C C . VAL B 1 244 ? 26.807 -6.274 28.835 1.00 70.10 244 VAL A C 1
ATOM 4787 O O . VAL B 1 244 ? 27.747 -6.271 29.631 1.00 68.48 244 VAL A O 1
ATOM 4791 N N . ASP B 1 245 ? 26.896 -6.747 27.594 1.00 77.13 245 ASP A N 1
ATOM 4792 C CA . ASP B 1 245 ? 28.102 -7.393 27.074 1.00 85.94 245 ASP A CA 1
ATOM 4793 C C . ASP B 1 245 ? 28.556 -8.534 27.980 1.00 82.78 245 ASP A C 1
ATOM 4794 O O . ASP B 1 245 ? 29.740 -8.657 28.296 1.00 86.57 245 ASP A O 1
ATOM 4799 N N . GLY B 1 246 ? 27.603 -9.361 28.398 1.00 77.94 246 GLY A N 1
ATOM 4800 C CA . GLY B 1 246 ? 27.897 -10.513 29.229 1.00 75.04 246 GLY A CA 1
ATOM 4801 C C . GLY B 1 246 ? 28.337 -10.166 30.639 1.00 73.77 246 GLY A C 1
ATOM 4802 O O . GLY B 1 246 ? 28.907 -11.002 31.338 1.00 77.86 246 GLY A O 1
ATOM 4803 N N . GLU B 1 247 ? 28.067 -8.935 31.062 1.00 69.15 247 GLU A N 1
ATOM 4804 C CA . GLU B 1 247 ? 28.445 -8.486 32.397 1.00 68.77 247 GLU A CA 1
ATOM 4805 C C . GLU B 1 247 ? 27.258 -7.865 33.128 1.00 69.02 247 GLU A C 1
ATOM 4806 O O . GLU B 1 247 ? 26.368 -7.284 32.507 1.00 65.46 247 GLU A O 1
ATOM 4808 N N . GLU B 1 248 ? 27.253 -7.985 34.452 1.00 70.19 248 GLU A N 1
ATOM 4809 C CA . GLU B 1 248 ? 26.166 -7.439 35.255 1.00 66.48 248 GLU A CA 1
ATOM 4810 C C . GLU B 1 248 ? 26.321 -5.947 35.515 1.00 64.12 248 GLU A C 1
ATOM 4811 O O . GLU B 1 248 ? 27.393 -5.473 35.891 1.00 63.21 248 GLU A O 1
ATOM 4817 N N . GLU B 1 249 ? 25.233 -5.217 35.291 1.00 61.66 249 GLU A N 1
ATOM 4818 C CA . GLU B 1 249 ? 25.155 -3.798 35.606 1.00 63.44 249 GLU A CA 1
ATOM 4819 C C . GLU B 1 249 ? 23.833 -3.521 36.312 1.00 59.17 249 GLU A C 1
ATOM 4820 O O . GLU B 1 249 ? 22.796 -4.068 35.940 1.00 59.93 249 GLU A O 1
ATOM 4826 N N . GLU B 1 250 ? 23.876 -2.690 37.345 1.00 58.17 250 GLU A N 1
ATOM 4827 C CA . GLU B 1 250 ? 22.686 -2.395 38.132 1.00 53.75 250 GLU A CA 1
ATOM 4828 C C . GLU B 1 250 ? 22.044 -1.076 37.731 1.00 52.74 250 GLU A C 1
ATOM 4829 O O . GLU B 1 250 ? 22.734 -0.081 37.509 1.00 54.98 250 GLU A O 1
ATOM 4835 N N . ILE B 1 251 ? 20.720 -1.083 37.619 1.00 48.49 251 ILE A N 1
ATOM 4836 C CA . ILE B 1 251 ? 19.960 0.148 37.459 1.00 44.42 251 ILE A CA 1
ATOM 4837 C C . ILE B 1 251 ? 19.137 0.391 38.716 1.00 44.88 251 ILE A C 1
ATOM 4838 O O . ILE B 1 251 ? 18.218 -0.371 39.017 1.00 47.46 251 ILE A O 1
ATOM 4843 N N . LYS B 1 252 ? 19.465 1.445 39.457 1.00 42.10 252 LYS A N 1
ATOM 4844 C CA . LYS B 1 252 ? 18.693 1.779 40.646 1.00 44.67 252 LYS A CA 1
ATOM 4845 C C . LYS B 1 252 ? 17.414 2.493 40.234 1.00 39.34 252 LYS A C 1
ATOM 4846 O O . LYS B 1 252 ? 17.453 3.535 39.581 1.00 37.62 252 LYS A O 1
ATOM 4852 N N . ALA B 1 253 ? 16.278 1.911 40.597 1.00 40.40 253 ALA A N 1
ATOM 4853 C CA . ALA B 1 253 ? 14.987 2.439 40.181 1.00 38.45 253 ALA A CA 1
ATOM 4854 C C . ALA B 1 253 ? 13.898 2.029 41.159 1.00 37.32 253 ALA A C 1
ATOM 4855 O O . ALA B 1 253 ? 13.757 0.850 41.487 1.00 37.84 253 ALA A O 1
ATOM 4857 N N . ALA B 1 254 ? 13.125 3.009 41.618 1.00 32.45 254 ALA A N 1
ATOM 4858 C CA . ALA B 1 254 ? 12.088 2.761 42.610 1.00 32.22 254 ALA A CA 1
ATOM 4859 C C . ALA B 1 254 ? 10.828 2.193 41.961 1.00 32.44 254 ALA A C 1
ATOM 4860 O O . ALA B 1 254 ? 9.913 1.748 42.653 1.00 33.77 254 ALA A O 1
ATOM 4862 N N . THR B 1 255 ? 10.785 2.212 40.632 1.00 33.03 255 THR A N 1
ATOM 4863 C CA . THR B 1 255 ? 9.636 1.699 39.894 1.00 32.41 255 THR A CA 1
ATOM 4864 C C . THR B 1 255 ? 10.052 0.807 38.730 1.00 32.81 255 THR A C 1
ATOM 4865 O O . THR B 1 255 ? 10.764 1.241 37.824 1.00 33.34 255 THR A O 1
ATOM 4869 N N . VAL B 1 256 ? 9.605 -0.444 38.767 1.00 33.03 256 VAL A N 1
ATOM 4870 C CA . VAL B 1 256 ? 9.832 -1.381 37.673 1.00 33.48 256 VAL A CA 1
ATOM 4871 C C . VAL B 1 256 ? 8.497 -1.932 37.180 1.00 33.54 256 VAL A C 1
ATOM 4872 O O . VAL B 1 256 ? 7.735 -2.518 37.948 1.00 32.62 256 VAL A O 1
ATOM 4876 N N . VAL B 1 257 ? 8.214 -1.719 35.900 1.00 32.56 257 VAL A N 1
ATOM 4877 C CA . VAL B 1 257 ? 6.977 -2.191 35.293 1.00 32.81 257 VAL A CA 1
ATOM 4878 C C . VAL B 1 257 ? 7.271 -3.264 34.247 1.00 31.96 257 VAL A C 1
ATOM 4879 O O . VAL B 1 257 ? 8.039 -3.035 33.314 1.00 33.08 257 VAL A O 1
ATOM 4883 N N . TRP B 1 258 ? 6.663 -4.434 34.409 1.00 30.96 258 TRP A N 1
ATOM 4884 C CA . TRP B 1 258 ? 6.918 -5.554 33.507 1.00 33.56 258 TRP A CA 1
ATOM 4885 C C . TRP B 1 258 ? 5.903 -5.634 32.369 1.00 35.41 258 TRP A C 1
ATOM 4886 O O . TRP B 1 258 ? 4.706 -5.819 32.594 1.00 31.95 258 TRP A O 1
ATOM 4897 N N . THR B 1 259 ? 6.395 -5.476 31.145 1.00 35.50 259 THR A N 1
ATOM 4898 C CA . THR B 1 259 ? 5.575 -5.654 29.954 1.00 35.47 259 THR A CA 1
ATOM 4899 C C . THR B 1 259 ? 6.274 -6.621 29.010 1.00 38.13 259 THR A C 1
ATOM 4900 O O . THR B 1 259 ? 6.187 -6.488 27.791 1.00 42.95 259 THR A O 1
ATOM 4904 N N . GLY B 1 260 ? 6.982 -7.589 29.582 1.00 36.81 260 GLY A N 1
ATOM 4905 C CA . GLY B 1 260 ? 7.839 -8.463 28.803 1.00 39.95 260 GLY A CA 1
ATOM 4906 C C . GLY B 1 260 ? 7.298 -9.850 28.516 1.00 37.39 260 GLY A C 1
ATOM 4907 O O . GLY B 1 260 ? 8.016 -10.695 27.982 1.00 37.41 260 GLY A O 1
ATOM 4908 N N . GLY B 1 261 ? 6.043 -10.101 28.873 1.00 35.03 261 GLY A N 1
ATOM 4909 C CA . GLY B 1 261 ? 5.438 -11.382 28.562 1.00 38.29 261 GLY A CA 1
ATOM 4910 C C . GLY B 1 261 ? 4.185 -11.720 29.345 1.00 37.09 261 GLY A C 1
ATOM 4911 O O . GLY B 1 261 ? 4.026 -11.324 30.502 1.00 33.00 261 GLY A O 1
ATOM 4912 N N . VAL B 1 262 ? 3.288 -12.453 28.695 1.00 35.39 262 VAL A N 1
ATOM 4913 C CA . VAL B 1 262 ? 2.061 -12.926 29.318 1.00 37.80 262 VAL A CA 1
ATOM 4914 C C . VAL B 1 262 ? 1.848 -14.400 28.989 1.00 39.76 262 VAL A C 1
ATOM 4915 O O . VAL B 1 262 ? 2.473 -14.942 28.080 1.00 36.95 262 VAL A O 1
ATOM 4919 N N . ARG B 1 263 ? 0.968 -15.043 29.745 1.00 37.38 263 ARG A N 1
ATOM 4920 C CA . ARG B 1 263 ? 0.594 -16.426 29.492 1.00 35.67 263 ARG A CA 1
ATOM 4921 C C . ARG B 1 263 ? -0.894 -16.581 29.748 1.00 36.54 263 ARG A C 1
ATOM 4922 O O . ARG B 1 263 ? -1.513 -15.708 30.351 1.00 36.98 263 ARG A O 1
ATOM 4930 N N . GLY B 1 264 ? -1.474 -17.681 29.283 1.00 36.77 264 GLY A N 1
ATOM 4931 C CA . GLY B 1 264 ? -2.862 -17.973 29.587 1.00 35.28 264 GLY A CA 1
ATOM 4932 C C . GLY B 1 264 ? -3.055 -18.087 31.087 1.00 37.34 264 GLY A C 1
ATOM 4933 O O . GLY B 1 264 ? -2.149 -18.534 31.795 1.00 36.31 264 GLY A O 1
ATOM 4934 N N . ASN B 1 265 ? -4.221 -17.658 31.569 1.00 39.00 265 ASN A N 1
ATOM 4935 C CA . ASN B 1 265 ? -4.572 -17.753 32.985 1.00 42.90 265 ASN A CA 1
ATOM 4936 C C . ASN B 1 265 ? -4.301 -19.157 33.522 1.00 44.83 265 ASN A C 1
ATOM 4937 O O . ASN B 1 265 ? -4.744 -20.144 32.935 1.00 44.43 265 ASN A O 1
ATOM 4942 N N . SER B 1 266 ? -3.572 -19.236 34.634 1.00 40.52 266 SER A N 1
ATOM 4943 C CA . SER B 1 266 ? -3.087 -20.515 35.156 1.00 43.27 266 SER A CA 1
ATOM 4944 C C . SER B 1 266 ? -4.199 -21.497 35.524 1.00 42.00 266 SER A C 1
ATOM 4945 O O . SER B 1 266 ? -3.962 -22.704 35.595 1.00 45.65 266 SER A O 1
ATOM 4948 N N . ILE B 1 267 ? -5.404 -20.984 35.761 1.00 39.66 267 ILE A N 1
ATOM 4949 C CA . ILE B 1 267 ? -6.548 -21.835 36.087 1.00 41.40 267 ILE A CA 1
ATOM 4950 C C . ILE B 1 267 ? -6.801 -22.877 34.997 1.00 41.00 267 ILE A C 1
ATOM 4951 O O . ILE B 1 267 ? -7.149 -24.022 35.289 1.00 44.92 267 ILE A O 1
ATOM 4956 N N . VAL B 1 268 ? -6.603 -22.483 33.744 1.00 40.55 268 VAL A N 1
ATOM 4957 C CA . VAL B 1 268 ? -6.782 -23.395 32.622 1.00 44.91 268 VAL A CA 1
ATOM 4958 C C . VAL B 1 268 ? -5.838 -24.588 32.728 1.00 50.35 268 VAL A C 1
ATOM 4959 O O . VAL B 1 268 ? -6.269 -25.739 32.644 1.00 57.71 268 VAL A O 1
ATOM 4963 N N . GLU B 1 269 ? -4.552 -24.310 32.922 1.00 49.69 269 GLU A N 1
ATOM 4964 C CA . GLU B 1 269 ? -3.558 -25.371 33.050 1.00 55.87 269 GLU A CA 1
ATOM 4965 C C . GLU B 1 269 ? -3.781 -26.198 34.316 1.00 53.38 269 GLU A C 1
ATOM 4966 O O . GLU B 1 269 ? -3.674 -27.424 34.289 1.00 53.66 269 GLU A O 1
ATOM 4972 N N . LYS B 1 270 ? -4.105 -25.524 35.416 1.00 51.32 270 LYS A N 1
ATOM 4973 C CA . LYS B 1 270 ? -4.331 -26.198 36.693 1.00 54.16 270 LYS A CA 1
ATOM 4974 C C . LYS B 1 270 ? -5.540 -27.132 36.657 1.00 56.31 270 LYS A C 1
ATOM 4975 O O . LYS B 1 270 ? -5.620 -28.081 37.437 1.00 60.17 270 LYS A O 1
ATOM 4981 N N . SER B 1 271 ? -6.476 -26.861 35.752 1.00 53.43 271 SER A N 1
ATOM 4982 C CA . SER B 1 271 ? -7.692 -27.662 35.648 1.00 54.28 271 SER A CA 1
ATOM 4983 C C . SER B 1 271 ? -7.496 -28.945 34.840 1.00 57.93 271 SER A C 1
ATOM 4984 O O . SER B 1 271 ? -8.421 -29.746 34.705 1.00 60.16 271 SER A O 1
ATOM 4987 N N . GLY B 1 272 ? -6.295 -29.138 34.303 1.00 59.61 272 GLY A N 1
ATOM 4988 C CA . GLY B 1 272 ? -5.964 -30.379 33.625 1.00 59.57 272 GLY A CA 1
ATOM 4989 C C . GLY B 1 272 ? -5.983 -30.302 32.109 1.00 59.10 272 GLY A C 1
ATOM 4990 O O . GLY B 1 272 ? -5.761 -31.304 31.430 1.00 59.76 272 GLY A O 1
ATOM 4991 N N . PHE B 1 273 ? -6.250 -29.115 31.574 1.00 58.28 273 PHE A N 1
ATOM 4992 C CA . PHE B 1 273 ? -6.216 -28.910 30.130 1.00 58.92 273 PHE A CA 1
ATOM 4993 C C . PHE B 1 273 ? -4.783 -28.951 29.604 1.00 62.45 273 PHE A C 1
ATOM 4994 O O . PHE B 1 273 ? -3.863 -28.441 30.246 1.00 63.72 273 PHE A O 1
ATOM 5002 N N . GLU B 1 274 ? -4.601 -29.550 28.431 1.00 60.02 274 GLU A N 1
ATOM 5003 C CA . GLU B 1 274 ? -3.302 -29.550 27.770 1.00 56.20 274 GLU A CA 1
ATOM 5004 C C . GLU B 1 274 ? -3.036 -28.168 27.183 1.00 50.81 274 GLU A C 1
ATOM 5005 O O . GLU B 1 274 ? -3.783 -27.692 26.328 1.00 49.41 274 GLU A O 1
ATOM 5011 N N . THR B 1 275 ? -1.971 -27.523 27.645 1.00 48.58 275 THR A N 1
ATOM 5012 C CA . THR B 1 275 ? -1.707 -26.141 27.266 1.00 49.38 275 THR A CA 1
ATOM 5013 C C . THR B 1 275 ? -0.285 -25.923 26.768 1.00 48.75 275 THR A C 1
ATOM 5014 O O . THR B 1 275 ? 0.617 -26.709 27.054 1.00 49.09 275 THR A O 1
ATOM 5018 N N . MET B 1 276 ? -0.106 -24.843 26.017 1.00 45.31 276 MET A N 1
ATOM 5019 C CA . MET B 1 276 ? 1.211 -24.395 25.590 1.00 47.13 276 MET A CA 1
ATOM 5020 C C . MET B 1 276 ? 1.364 -22.938 26.003 1.00 48.74 276 MET A C 1
ATOM 5021 O O . MET B 1 276 ? 0.686 -22.065 25.460 1.00 52.69 276 MET A O 1
ATOM 5023 N N . ARG B 1 277 ? 2.240 -22.691 26.975 1.00 43.53 277 ARG A N 1
ATOM 5024 C CA . ARG B 1 277 ? 2.383 -21.375 27.593 1.00 46.64 277 ARG A CA 1
ATOM 5025 C C . ARG B 1 277 ? 1.043 -20.917 28.168 1.00 47.27 277 ARG A C 1
ATOM 5026 O O . ARG B 1 277 ? 0.665 -19.750 28.057 1.00 43.65 277 ARG A O 1
ATOM 5028 N N . GLY B 1 278 ? 0.325 -21.860 28.771 1.00 46.30 278 GLY A N 1
ATOM 5029 C CA . GLY B 1 278 ? -0.934 -21.572 29.432 1.00 40.60 278 GLY A CA 1
ATOM 5030 C C . GLY B 1 278 ? -2.145 -21.463 28.525 1.00 39.05 278 GLY A C 1
ATOM 5031 O O . GLY B 1 278 ? -3.270 -21.349 29.013 1.00 41.48 278 GLY A O 1
ATOM 5032 N N . ARG B 1 279 ? -1.933 -21.495 27.213 1.00 38.78 279 ARG A N 1
ATOM 5033 C CA . ARG B 1 279 ? -3.047 -21.369 26.275 1.00 43.92 279 ARG A CA 1
ATOM 5034 C C . ARG B 1 279 ? -3.391 -22.703 25.614 1.00 50.21 279 ARG A C 1
ATOM 5035 O O . ARG B 1 279 ? -2.539 -23.582 25.480 1.00 50.10 279 ARG A O 1
ATOM 5043 N N . ILE B 1 280 ? -4.651 -22.846 25.215 1.00 49.42 280 ILE A N 1
ATOM 5044 C CA . ILE B 1 280 ? -5.117 -24.066 24.569 1.00 46.84 280 ILE A CA 1
ATOM 5045 C C . ILE B 1 280 ? -5.154 -23.918 23.051 1.00 48.91 280 ILE A C 1
ATOM 5046 O O . ILE B 1 280 ? -5.800 -23.010 22.526 1.00 48.72 280 ILE A O 1
ATOM 5051 N N . LYS B 1 281 ? -4.457 -24.809 22.351 1.00 49.08 281 LYS A N 1
ATOM 5052 C CA . LYS B 1 281 ? -4.526 -24.851 20.895 1.00 52.19 281 LYS A CA 1
ATOM 5053 C C . LYS B 1 281 ? -5.856 -25.471 20.479 1.00 53.23 281 LYS A C 1
ATOM 5054 O O . LYS B 1 281 ? -5.973 -26.687 20.323 1.00 51.63 281 LYS A O 1
ATOM 5060 N N . VAL B 1 282 ? -6.857 -24.616 20.309 1.00 51.69 282 VAL A N 1
ATOM 5061 C CA . VAL B 1 282 ? -8.224 -25.050 20.058 1.00 49.22 282 VAL A CA 1
ATOM 5062 C C . VAL B 1 282 ? -8.433 -25.607 18.651 1.00 46.79 282 VAL A C 1
ATOM 5063 O O . VAL B 1 282 ? -7.612 -25.396 17.759 1.00 48.02 282 VAL A O 1
ATOM 5067 N N . ASP B 1 283 ? -9.537 -26.327 18.468 1.00 47.41 283 ASP A N 1
ATOM 5068 C CA . ASP B 1 283 ? -9.912 -26.874 17.165 1.00 47.54 283 ASP A CA 1
ATOM 5069 C C . ASP B 1 283 ? -10.447 -25.744 16.269 1.00 49.50 283 ASP A C 1
ATOM 5070 O O . ASP B 1 283 ? -10.567 -24.607 16.731 1.00 48.50 283 ASP A O 1
ATOM 5075 N N . PRO B 1 284 ? -10.761 -26.037 14.988 1.00 49.49 284 PRO A N 1
ATOM 5076 C CA . PRO B 1 284 ? -11.290 -24.974 14.121 1.00 49.96 284 PRO A CA 1
ATOM 5077 C C . PRO B 1 284 ? -12.549 -24.267 14.631 1.00 51.59 284 PRO A C 1
ATOM 5078 O O . PRO B 1 284 ? -12.873 -23.196 14.117 1.00 52.69 284 PRO A O 1
ATOM 5082 N N . TYR B 1 285 ? -13.236 -24.840 15.616 1.00 51.96 285 TYR A N 1
ATOM 5083 C CA . TYR B 1 285 ? -14.438 -24.220 16.169 1.00 51.01 285 TYR A CA 1
ATOM 5084 C C . TYR B 1 285 ? -14.185 -23.604 17.548 1.00 50.31 285 TYR A C 1
ATOM 5085 O O . TYR B 1 285 ? -15.121 -23.389 18.321 1.00 48.73 285 TYR A O 1
ATOM 5094 N N . LEU B 1 286 ? -12.915 -23.332 17.840 1.00 48.34 286 LEU A N 1
ATOM 5095 C CA . LEU B 1 286 ? -12.492 -22.706 19.096 1.00 50.96 286 LEU A CA 1
ATOM 5096 C C . LEU B 1 286 ? -12.836 -23.543 20.331 1.00 51.44 286 LEU A C 1
ATOM 5097 O O . LEU B 1 286 ? -12.992 -23.008 21.429 1.00 47.70 286 LEU A O 1
ATOM 5102 N N . ARG B 1 287 ? -12.950 -24.854 20.150 1.00 51.13 287 ARG A N 1
ATOM 5103 C CA . ARG B 1 287 ? -13.202 -25.758 21.267 1.00 51.48 287 ARG A CA 1
ATOM 5104 C C . ARG B 1 287 ? -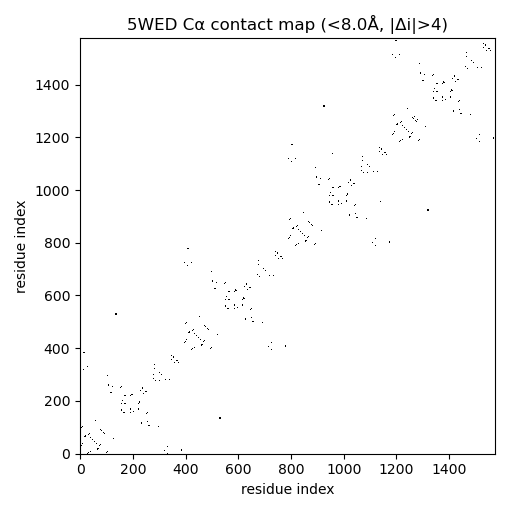11.904 -26.360 21.796 1.00 49.67 287 ARG A C 1
ATOM 5105 O O . ARG B 1 287 ? -10.956 -26.574 21.041 1.00 49.55 287 ARG A O 1
ATOM 5113 N N . ALA B 1 288 ? -11.865 -26.631 23.096 1.00 45.28 288 ALA A N 1
ATOM 5114 C CA . ALA B 1 288 ? -10.748 -27.362 23.675 1.00 44.99 288 ALA A CA 1
ATOM 5115 C C . ALA B 1 288 ? -10.794 -28.807 23.194 1.00 51.82 288 ALA A C 1
ATOM 5116 O O . ALA B 1 288 ? -11.833 -29.460 23.299 1.00 52.49 288 ALA A O 1
ATOM 5118 N N . PRO B 1 289 ? -9.669 -29.306 22.655 1.00 54.83 289 PRO A N 1
ATOM 5119 C CA . PRO B 1 289 ? -9.570 -30.673 22.126 1.00 58.89 289 PRO A CA 1
ATOM 5120 C C . PRO B 1 289 ? -10.011 -31.728 23.137 1.00 59.25 289 PRO A C 1
ATOM 5121 O O . PRO B 1 289 ? -9.543 -31.726 24.276 1.00 59.24 289 PRO A O 1
ATOM 5125 N N . GLY B 1 290 ? -10.909 -32.613 22.719 1.00 60.74 290 GLY A N 1
ATOM 5126 C CA . GLY B 1 290 ? -11.440 -33.634 23.602 1.00 66.08 290 GLY A CA 1
ATOM 5127 C C . GLY B 1 290 ? -12.669 -33.161 24.355 1.00 70.21 290 GLY A C 1
ATOM 5128 O O . GLY B 1 290 ? -13.205 -33.878 25.202 1.00 69.86 290 GLY A O 1
ATOM 5129 N N . HIS B 1 291 ? -13.120 -31.950 24.042 1.00 68.67 291 HIS A N 1
ATOM 5130 C CA . HIS B 1 291 ? -14.294 -31.375 24.691 1.00 72.38 291 HIS A CA 1
ATOM 5131 C C . HIS B 1 291 ? -15.182 -30.670 23.674 1.00 77.19 291 HIS A C 1
ATOM 5132 O O . HIS B 1 291 ? -14.870 -29.570 23.221 1.00 80.55 291 HIS A O 1
ATOM 5139 N N . GLU B 1 292 ? -16.292 -31.308 23.323 1.00 76.10 292 GLU A N 1
ATOM 5140 C CA . GLU B 1 292 ? -17.205 -30.758 22.329 1.00 75.78 292 GLU A CA 1
ATOM 5141 C C . GLU B 1 292 ? -18.090 -29.654 22.901 1.00 71.14 292 GLU A C 1
ATOM 5142 O O . GLU B 1 292 ? -18.810 -28.980 22.162 1.00 74.36 292 GLU A O 1
ATOM 5144 N N . ASN B 1 293 ? -18.029 -29.464 24.215 1.00 63.62 293 ASN A N 1
ATOM 5145 C CA . ASN B 1 293 ? -18.902 -28.504 24.878 1.00 57.01 293 ASN A CA 1
ATOM 5146 C C . ASN B 1 293 ? -18.145 -27.397 25.610 1.00 54.36 293 ASN A C 1
ATOM 5147 O O . ASN B 1 293 ? -18.744 -26.608 26.340 1.00 49.23 293 ASN A O 1
ATOM 5152 N N . ILE B 1 294 ? -16.830 -27.343 25.422 1.00 52.79 294 ILE A N 1
ATOM 5153 C CA . ILE B 1 294 ? -16.025 -26.292 26.035 1.00 51.13 294 ILE A CA 1
ATOM 5154 C C . ILE B 1 294 ? -15.342 -25.414 24.991 1.00 51.90 294 ILE A C 1
ATOM 5155 O O . ILE B 1 294 ? -14.532 -25.891 24.201 1.00 53.34 294 ILE A O 1
ATOM 5160 N N . PHE B 1 295 ? -15.672 -24.126 25.001 1.00 49.68 295 PHE A N 1
ATOM 5161 C CA . PHE B 1 295 ? -15.087 -23.172 24.065 1.00 47.72 295 PHE A CA 1
ATOM 5162 C C . PHE B 1 295 ? -14.076 -22.276 24.776 1.00 47.11 295 PHE A C 1
ATOM 5163 O O . PHE B 1 295 ? -14.289 -21.874 25.920 1.00 45.86 295 PHE A O 1
ATOM 5171 N N . ILE B 1 296 ? -12.981 -21.959 24.092 1.00 45.89 296 ILE A N 1
ATOM 5172 C CA . ILE B 1 296 ? -11.948 -21.096 24.652 1.00 45.54 296 ILE A CA 1
ATOM 5173 C C . ILE B 1 296 ? -11.845 -19.819 23.826 1.00 47.98 296 ILE A C 1
ATOM 5174 O O . ILE B 1 296 ? -11.700 -19.875 22.604 1.00 48.72 296 ILE A O 1
ATOM 5179 N N . VAL B 1 297 ? -11.920 -18.668 24.487 1.00 44.18 297 VAL A N 1
ATOM 5180 C CA . VAL B 1 297 ? -11.860 -17.394 23.779 1.00 41.57 297 VAL A CA 1
ATOM 5181 C C . VAL B 1 297 ? -10.780 -16.471 24.330 1.00 46.53 297 VAL A C 1
ATOM 5182 O O . VAL B 1 297 ? -10.278 -16.665 25.439 1.00 44.05 297 VAL A O 1
ATOM 5186 N N . GLY B 1 298 ? -10.448 -15.450 23.548 1.00 45.14 298 GLY A N 1
ATOM 5187 C CA . GLY B 1 298 ? -9.473 -14.456 23.950 1.00 43.29 298 GLY A CA 1
ATOM 5188 C C . GLY B 1 298 ? -8.080 -14.997 24.215 1.00 40.79 298 GLY A C 1
ATOM 5189 O O . GLY B 1 298 ? -7.604 -15.894 23.521 1.00 36.02 298 GLY A O 1
ATOM 5190 N N . ASP B 1 299 ? -7.430 -14.440 25.232 1.00 35.73 299 ASP A N 1
ATOM 5191 C CA . ASP B 1 299 ? -6.027 -14.727 25.512 1.00 34.63 299 ASP A CA 1
ATOM 5192 C C . ASP B 1 299 ? -5.766 -16.142 26.015 1.00 36.92 299 ASP A C 1
ATOM 5193 O O . ASP B 1 299 ? -4.615 -16.553 26.116 1.00 42.28 299 ASP A O 1
ATOM 5198 N N . CYS B 1 300 ? -6.816 -16.884 26.347 1.00 38.23 300 CYS A N 1
ATOM 5199 C CA . CYS B 1 300 ? -6.631 -18.275 26.757 1.00 40.66 300 CYS A CA 1
ATOM 5200 C C . CYS B 1 300 ? -6.552 -19.204 25.550 1.00 41.63 300 CYS A C 1
ATOM 5201 O O . CYS B 1 300 ? -6.197 -20.374 25.680 1.00 41.02 300 CYS A O 1
ATOM 5204 N N . ALA B 1 301 ? -6.882 -18.675 24.375 1.00 41.99 301 ALA A N 1
ATOM 5205 C CA . ALA B 1 301 ? -6.906 -19.470 23.152 1.00 41.92 301 ALA A CA 1
ATOM 5206 C C . ALA B 1 301 ? -5.680 -19.209 22.281 1.00 44.90 301 ALA A C 1
ATOM 5207 O O . ALA B 1 301 ? -5.240 -18.067 22.131 1.00 44.49 301 ALA A O 1
ATOM 5209 N N . LEU B 1 302 ? -5.139 -20.280 21.710 1.00 44.90 302 LEU A N 1
ATOM 5210 C CA . LEU B 1 302 ? -4.005 -20.198 20.799 1.00 44.75 302 LEU A CA 1
ATOM 5211 C C . LEU B 1 302 ? -4.447 -20.543 19.380 1.00 48.40 302 LEU A C 1
ATOM 5212 O O . LEU B 1 302 ? -4.970 -21.628 19.134 1.00 42.19 302 LEU A O 1
ATOM 5217 N N . ILE B 1 303 ? -4.240 -19.614 18.452 1.00 53.35 303 ILE A N 1
ATOM 5218 C CA . ILE B 1 303 ? -4.584 -19.842 17.052 1.00 52.80 303 ILE A CA 1
ATOM 5219 C C . ILE B 1 303 ? -3.360 -19.777 16.150 1.00 46.07 303 ILE A C 1
ATOM 5220 O O . ILE B 1 303 ? -2.581 -18.828 16.213 1.00 46.35 303 ILE A O 1
ATOM 5225 N N . ILE B 1 304 ? -3.195 -20.795 15.315 1.00 46.21 304 ILE A N 1
ATOM 5226 C CA . ILE B 1 304 ? -2.118 -20.823 14.337 1.00 49.05 304 ILE A CA 1
ATOM 5227 C C . ILE B 1 304 ? -2.626 -20.423 12.952 1.00 53.69 304 ILE A C 1
ATOM 5228 O O . ILE B 1 304 ? -3.596 -20.991 12.453 1.00 55.17 304 ILE A O 1
ATOM 5233 N N . ASN B 1 305 ? -1.981 -19.437 12.339 1.00 55.02 305 ASN A N 1
ATOM 5234 C CA . ASN B 1 305 ? -2.279 -19.095 10.954 1.00 57.01 305 ASN A CA 1
ATOM 5235 C C . ASN B 1 305 ? -1.804 -20.220 10.045 1.00 61.68 305 ASN A C 1
ATOM 5236 O O . ASN B 1 305 ? -0.604 -20.434 9.891 1.00 60.72 305 ASN A O 1
ATOM 5241 N N . GLU B 1 306 ? -2.751 -20.935 9.444 1.00 67.14 306 GLU A N 1
ATOM 5242 C CA . GLU B 1 306 ? -2.431 -22.109 8.638 1.00 70.87 306 GLU A CA 1
ATOM 5243 C C . GLU B 1 306 ? -1.732 -21.757 7.327 1.00 81.82 306 GLU A C 1
ATOM 5244 O O . GLU B 1 306 ? -1.178 -22.631 6.660 1.00 82.69 306 GLU A O 1
ATOM 5246 N N . GLU B 1 307 ? -1.752 -20.479 6.962 1.00 91.35 307 GLU A N 1
ATOM 5247 C CA . GLU B 1 307 ? -1.113 -20.032 5.729 1.00 98.08 307 GLU A CA 1
ATOM 5248 C C . GLU B 1 307 ? 0.408 -19.975 5.864 1.00 95.56 307 GLU A C 1
ATOM 5249 O O . GLU B 1 307 ? 1.131 -20.169 4.887 1.00 100.09 307 GLU A O 1
ATOM 5251 N N . ASN B 1 308 ? 0.889 -19.713 7.076 1.00 87.73 308 ASN A N 1
ATOM 5252 C CA . ASN B 1 308 ? 2.324 -19.569 7.307 1.00 79.01 308 ASN A CA 1
ATOM 5253 C C . ASN B 1 308 ? 2.808 -20.209 8.613 1.00 71.59 308 ASN A C 1
ATOM 5254 O O . ASN B 1 308 ? 3.955 -20.018 9.016 1.00 70.18 308 ASN A O 1
ATOM 5259 N N . ASN B 1 309 ? 1.918 -20.952 9.266 1.00 66.10 309 ASN A N 1
ATOM 5260 C CA . ASN B 1 309 ? 2.244 -21.725 10.466 1.00 58.83 309 ASN A CA 1
ATOM 5261 C C . ASN B 1 309 ? 2.789 -20.923 11.645 1.00 57.12 309 ASN A C 1
ATOM 5262 O O . ASN B 1 309 ? 3.549 -21.451 12.457 1.00 56.78 309 ASN A O 1
ATOM 5267 N N . ARG B 1 310 ? 2.401 -19.658 11.748 1.00 56.83 310 ARG A N 1
ATOM 5268 C CA . ARG B 1 310 ? 2.819 -18.843 12.881 1.00 60.89 310 ARG A CA 1
ATOM 5269 C C . ARG B 1 310 ? 1.609 -18.486 13.737 1.00 57.81 310 ARG A C 1
ATOM 5270 O O . ARG B 1 310 ? 0.525 -18.234 13.211 1.00 57.89 310 ARG A O 1
ATOM 5278 N N . PRO B 1 311 ? 1.789 -18.481 15.065 1.00 55.75 311 PRO A N 1
ATOM 5279 C CA . PRO B 1 311 ? 0.685 -18.198 15.988 1.00 53.39 311 PRO A CA 1
ATOM 5280 C C . PRO B 1 311 ? 0.215 -16.751 15.920 1.00 49.49 311 PRO A C 1
ATOM 5281 O O . PRO B 1 311 ? 1.028 -15.849 15.718 1.00 43.60 311 PRO A O 1
ATOM 5285 N N . TYR B 1 312 ? -1.091 -16.539 16.052 1.00 48.19 312 TYR A N 1
ATOM 5286 C CA . TYR B 1 312 ? -1.618 -15.195 16.226 1.00 44.99 312 TYR A CA 1
ATOM 5287 C C . TYR B 1 312 ? -1.293 -14.724 17.636 1.00 44.62 312 TYR A C 1
ATOM 5288 O O . TYR B 1 312 ? -1.404 -15.493 18.590 1.00 46.11 312 TYR A O 1
ATOM 5297 N N . PRO B 1 313 ? -0.878 -13.460 17.774 1.00 43.59 313 PRO A N 1
ATOM 5298 C CA . PRO B 1 313 ? -0.611 -12.909 19.105 1.00 41.56 313 PRO A CA 1
ATOM 5299 C C . PRO B 1 313 ? -1.907 -12.744 19.895 1.00 43.35 313 PRO A C 1
ATOM 5300 O O . PRO B 1 313 ? -2.972 -12.622 19.290 1.00 44.71 313 PRO A O 1
ATOM 5304 N N . PRO B 1 314 ? -1.824 -12.769 21.234 1.00 43.30 314 PRO A N 1
ATOM 5305 C CA . PRO B 1 314 ? -3.013 -12.559 22.066 1.00 42.12 314 PRO A CA 1
ATOM 5306 C C . PRO B 1 314 ? -3.489 -11.107 22.003 1.00 43.37 314 PRO A C 1
ATOM 5307 O O . PRO B 1 314 ? -2.915 -10.239 22.660 1.00 44.51 314 PRO A O 1
ATOM 5311 N N . THR B 1 315 ? -4.525 -10.851 21.210 1.00 44.36 315 THR A N 1
ATOM 5312 C CA . THR B 1 315 ? -5.013 -9.491 21.000 1.00 42.58 315 THR A CA 1
ATOM 5313 C C . THR B 1 315 ? -6.495 -9.361 21.337 1.00 41.18 315 THR A C 1
ATOM 5314 O O . THR B 1 315 ? -7.224 -10.352 21.362 1.00 41.22 315 THR A O 1
ATOM 5318 N N . ALA B 1 316 ? -6.929 -8.135 21.618 1.00 39.34 316 ALA A N 1
ATOM 5319 C CA . ALA B 1 316 ? -8.343 -7.850 21.826 1.00 35.39 316 ALA A CA 1
ATOM 5320 C C . ALA B 1 316 ? -9.123 -8.013 20.527 1.00 38.35 316 ALA A C 1
ATOM 5321 O O . ALA B 1 316 ? -10.269 -8.455 20.534 1.00 40.87 316 ALA A O 1
ATOM 5323 N N . GLN B 1 317 ? -8.490 -7.645 19.417 1.00 36.53 317 GLN A N 1
ATOM 5324 C CA . GLN B 1 317 ? -9.123 -7.716 18.105 1.00 42.14 317 GLN A CA 1
ATOM 5325 C C . GLN B 1 317 ? -9.581 -9.134 17.784 1.00 42.59 317 GLN A C 1
ATOM 5326 O O . GLN B 1 317 ? -10.709 -9.341 17.334 1.00 41.61 317 GLN A O 1
ATOM 5332 N N . ILE B 1 318 ? -8.706 -10.107 18.021 1.00 43.27 318 ILE A N 1
ATOM 5333 C CA . ILE B 1 318 ? -9.043 -11.498 17.746 1.00 41.44 318 ILE A CA 1
ATOM 5334 C C . ILE B 1 318 ? -9.926 -12.067 18.861 1.00 39.53 318 ILE A C 1
ATOM 5335 O O . ILE B 1 318 ? -10.693 -13.001 18.635 1.00 42.93 318 ILE A O 1
ATOM 5340 N N . ALA B 1 319 ? -9.829 -11.488 20.057 1.00 39.36 319 ALA A N 1
ATOM 5341 C CA . ALA B 1 319 ? -10.670 -11.896 21.180 1.00 37.90 319 ALA A CA 1
ATOM 5342 C C . ALA B 1 319 ? -12.135 -11.594 20.883 1.00 43.63 319 ALA A C 1
ATOM 5343 O O . ALA B 1 319 ? -13.022 -12.399 21.174 1.00 45.49 319 ALA A O 1
ATOM 5345 N N . ILE B 1 320 ? -12.376 -10.421 20.307 1.00 43.54 320 ILE A N 1
ATOM 5346 C CA . ILE B 1 320 ? -13.714 -10.015 19.891 1.00 44.91 320 ILE A CA 1
ATOM 5347 C C . ILE B 1 320 ? -14.276 -10.989 18.857 1.00 44.66 320 ILE A C 1
ATOM 5348 O O . ILE B 1 320 ? -15.430 -11.419 18.947 1.00 44.26 320 ILE A O 1
ATOM 5353 N N . GLN B 1 321 ? -13.450 -11.335 17.877 1.00 41.37 321 GLN A N 1
ATOM 5354 C CA . GLN B 1 321 ? -13.858 -12.252 16.821 1.00 46.08 321 GLN A CA 1
ATOM 5355 C C . GLN B 1 321 ? -14.106 -13.656 17.371 1.00 49.27 321 GLN A C 1
ATOM 5356 O O . GLN B 1 321 ? -14.959 -14.384 16.862 1.00 48.03 321 GLN A O 1
ATOM 5362 N N . HIS B 1 322 ? -13.348 -14.039 18.397 1.00 44.47 322 HIS A N 1
ATOM 5363 C CA . HIS B 1 322 ? -13.601 -15.295 19.102 1.00 42.89 322 HIS A CA 1
ATOM 5364 C C . HIS B 1 322 ? -15.009 -15.323 19.690 1.00 42.04 322 HIS A C 1
ATOM 5365 O O . HIS B 1 322 ? -15.753 -16.283 19.496 1.00 46.75 322 HIS A O 1
ATOM 5372 N N . GLY B 1 323 ? -15.360 -14.268 20.420 1.00 40.73 323 GLY A N 1
ATOM 5373 C CA . GLY B 1 323 ? -16.656 -14.179 21.069 1.00 43.55 323 GLY A CA 1
ATOM 5374 C C . GLY B 1 323 ? -17.829 -14.240 20.107 1.00 46.66 323 GLY A C 1
ATOM 5375 O O . GLY B 1 323 ? -18.835 -14.891 20.390 1.00 46.13 323 GLY A O 1
ATOM 5376 N N . GLU B 1 324 ? -17.702 -13.555 18.973 1.00 50.86 324 GLU A N 1
ATOM 5377 C CA . GLU B 1 324 ? -18.745 -13.550 17.947 1.00 53.15 324 GLU A CA 1
ATOM 5378 C C . GLU B 1 324 ? -18.946 -14.937 17.344 1.00 54.92 324 GLU A C 1
ATOM 5379 O O . GLU B 1 324 ? -20.076 -15.370 17.114 1.00 56.50 324 GLU A O 1
ATOM 5385 N N . ASN B 1 325 ? -17.839 -15.626 17.084 1.00 54.82 325 ASN A N 1
ATOM 5386 C CA . ASN B 1 325 ? -17.879 -16.951 16.479 1.00 50.50 325 ASN A CA 1
ATOM 5387 C C . ASN B 1 325 ? -18.459 -17.991 17.432 1.00 48.07 325 ASN A C 1
ATOM 5388 O O . ASN B 1 325 ? -19.245 -18.842 17.025 1.00 47.38 325 ASN A O 1
ATOM 5393 N N . VAL B 1 326 ? -18.061 -17.922 18.700 1.00 44.20 326 VAL A N 1
ATOM 5394 C CA . VAL B 1 326 ? -18.558 -18.858 19.705 1.00 48.37 326 VAL A CA 1
ATOM 5395 C C . VAL B 1 326 ? -20.053 -18.672 19.953 1.00 51.49 326 VAL A C 1
ATOM 5396 O O . VAL B 1 326 ? -20.799 -19.648 20.066 1.00 55.08 326 VAL A O 1
ATOM 5400 N N . ALA B 1 327 ? -20.487 -17.417 20.023 1.00 48.60 327 ALA A N 1
ATOM 5401 C CA . ALA B 1 327 ? -21.897 -17.113 20.231 1.00 48.57 327 ALA A CA 1
ATOM 5402 C C . ALA B 1 327 ? -22.731 -17.674 19.084 1.00 54.57 327 ALA A C 1
ATOM 5403 O O . ALA B 1 327 ? -23.782 -18.280 19.302 1.00 60.26 327 ALA A O 1
ATOM 5405 N N . ALA B 1 328 ? -22.245 -17.476 17.863 1.00 53.04 328 ALA A N 1
ATOM 5406 C CA . ALA B 1 328 ? -22.909 -17.999 16.676 1.00 59.31 328 ALA A CA 1
ATOM 5407 C C . ALA B 1 328 ? -22.932 -19.527 16.682 1.00 60.97 328 ALA A C 1
ATOM 5408 O O . ALA B 1 328 ? -23.955 -20.140 16.379 1.00 61.76 328 ALA A O 1
ATOM 5410 N N . ASN B 1 329 ? -21.802 -20.136 17.028 1.00 59.73 329 ASN A N 1
ATOM 5411 C CA . ASN B 1 329 ? -21.690 -21.592 17.018 1.00 60.12 329 ASN A CA 1
ATOM 5412 C C . ASN B 1 329 ? -22.453 -22.259 18.159 1.00 57.47 329 ASN A C 1
ATOM 5413 O O . ASN B 1 329 ? -22.983 -23.357 17.993 1.00 55.96 329 ASN A O 1
ATOM 5418 N N . LEU B 1 330 ? -22.501 -21.603 19.314 1.00 51.66 330 LEU A N 1
ATOM 5419 C CA . LEU B 1 330 ? -23.270 -22.117 20.444 1.00 55.57 330 LEU A CA 1
ATOM 5420 C C . LEU B 1 330 ? -24.759 -22.137 20.120 1.00 61.34 330 LEU A C 1
ATOM 5421 O O . LEU B 1 330 ? -25.448 -23.118 20.397 1.00 62.63 330 LEU A O 1
ATOM 5426 N N . ALA B 1 331 ? -25.244 -21.051 19.526 1.00 60.63 331 ALA A N 1
ATOM 5427 C CA . ALA B 1 331 ? -26.636 -20.959 19.103 1.00 65.27 331 ALA A CA 1
ATOM 5428 C C . ALA B 1 331 ? -26.977 -22.080 18.125 1.00 71.61 331 ALA A C 1
ATOM 5429 O O . ALA B 1 331 ? -28.063 -22.656 18.179 1.00 77.56 331 ALA A O 1
ATOM 5431 N N . ALA B 1 332 ? -26.041 -22.380 17.231 1.00 71.85 332 ALA A N 1
ATOM 5432 C CA . ALA B 1 332 ? -26.221 -23.451 16.257 1.00 72.77 332 ALA A CA 1
ATOM 5433 C C . ALA B 1 332 ? -26.307 -24.813 16.940 1.00 73.58 332 ALA A C 1
ATOM 5434 O O . ALA B 1 332 ? -27.151 -25.637 16.590 1.00 73.78 332 ALA A O 1
ATOM 5436 N N . LEU B 1 333 ? -25.428 -25.044 17.910 1.00 70.91 333 LEU A N 1
ATOM 5437 C CA . LEU B 1 333 ? -25.422 -26.297 18.660 1.00 72.79 333 LEU A CA 1
ATOM 5438 C C . LEU B 1 333 ? -26.708 -26.492 19.459 1.00 78.95 333 LEU A C 1
ATOM 5439 O O . LEU B 1 333 ? -27.271 -27.588 19.481 1.00 81.67 333 LEU A O 1
ATOM 5444 N N . ILE B 1 334 ? -27.164 -25.428 20.115 1.00 78.75 334 ILE A N 1
ATOM 5445 C CA . ILE B 1 334 ? -28.407 -25.472 20.880 1.00 82.07 334 ILE A CA 1
ATOM 5446 C C . ILE B 1 334 ? -29.588 -25.804 19.972 1.00 84.61 334 ILE A C 1
ATOM 5447 O O . ILE B 1 334 ? -30.492 -26.546 20.355 1.00 86.35 334 ILE A O 1
ATOM 5452 N N . ARG B 1 335 ? -29.558 -25.264 18.758 1.00 85.63 335 ARG A N 1
ATOM 5453 C CA . ARG B 1 335 ? -30.664 -25.418 17.820 1.00 89.11 335 ARG A CA 1
ATOM 5454 C C . ARG B 1 335 ? -30.430 -26.542 16.813 1.00 89.75 335 ARG A C 1
ATOM 5455 O O . ARG B 1 335 ? -31.218 -26.730 15.886 1.00 88.87 335 ARG A O 1
ATOM 5463 N N . GLY B 1 336 ? -29.344 -27.284 16.998 1.00 87.79 336 GLY A N 1
ATOM 5464 C CA . GLY B 1 336 ? -29.059 -28.436 16.162 1.00 87.22 336 GLY A CA 1
ATOM 5465 C C . GLY B 1 336 ? -28.570 -28.113 14.762 1.00 83.80 336 GLY A C 1
ATOM 5466 O O . GLY B 1 336 ? -28.552 -28.985 13.895 1.00 87.80 336 GLY A O 1
ATOM 5467 N N . GLY B 1 337 ? -28.174 -26.865 14.531 1.00 75.39 337 GLY A N 1
ATOM 5468 C CA . GLY B 1 337 ? -27.669 -26.467 13.229 1.00 72.64 337 GLY A CA 1
ATOM 5469 C C . GLY B 1 337 ? -26.202 -26.821 13.078 1.00 77.88 337 GLY A C 1
ATOM 5470 O O . GLY B 1 337 ? -25.623 -27.471 13.949 1.00 81.59 337 GLY A O 1
ATOM 5471 N N . SER B 1 338 ? -25.594 -26.395 11.976 1.00 77.94 338 SER A N 1
ATOM 5472 C CA . SER B 1 338 ? -24.177 -26.659 11.747 1.00 82.40 338 SER A CA 1
ATOM 5473 C C . SER B 1 338 ? -23.328 -25.471 12.189 1.00 77.52 338 SER A C 1
ATOM 5474 O O . SER B 1 338 ? -23.739 -24.317 12.062 1.00 77.37 338 SER A O 1
ATOM 5477 N N . MET B 1 339 ? -22.138 -25.759 12.706 1.00 75.67 339 MET A N 1
ATOM 5478 C CA . MET B 1 339 ? -21.243 -24.710 13.175 1.00 67.79 339 MET A CA 1
ATOM 5479 C C . MET B 1 339 ? -20.407 -24.155 12.032 1.00 65.83 339 MET A C 1
ATOM 5480 O O . MET B 1 339 ? -20.267 -24.788 10.985 1.00 67.14 339 MET A O 1
ATOM 5485 N N . THR B 1 340 ? -19.866 -22.960 12.238 1.00 61.93 340 THR A N 1
ATOM 5486 C CA . THR B 1 340 ? -18.991 -22.332 11.259 1.00 61.16 340 THR A CA 1
ATOM 5487 C C . THR B 1 340 ? -17.572 -22.244 11.807 1.00 56.43 340 THR A C 1
ATOM 5488 O O . THR B 1 340 ? -17.356 -21.700 12.891 1.00 50.70 340 THR A O 1
ATOM 5492 N N . PRO B 1 341 ? -16.600 -22.794 11.063 1.00 52.98 341 PRO A N 1
ATOM 5493 C CA . PRO B 1 341 ? -15.191 -22.733 11.471 1.00 50.80 341 PRO A CA 1
ATOM 5494 C C . PRO B 1 341 ? -14.740 -21.293 11.676 1.00 52.43 341 PRO A C 1
ATOM 5495 O O . PRO B 1 341 ? -15.117 -20.417 10.897 1.00 55.91 341 PRO A O 1
ATOM 5499 N N . PHE B 1 342 ? -13.955 -21.049 12.718 1.00 47.33 342 PHE A N 1
ATOM 5500 C CA . PHE B 1 342 ? -13.463 -19.707 12.970 1.00 49.19 342 PHE A CA 1
ATOM 5501 C C . PHE B 1 342 ? -12.477 -19.301 11.888 1.00 53.30 342 PHE A C 1
ATOM 5502 O O . PHE B 1 342 ? -11.571 -20.056 11.539 1.00 57.49 342 PHE A O 1
ATOM 5510 N N . LYS B 1 343 ? -12.671 -18.103 11.352 1.00 51.95 343 LYS A N 1
ATOM 5511 C CA . LYS B 1 343 ? -11.728 -17.534 10.406 1.00 52.60 343 LYS A CA 1
ATOM 5512 C C . LYS B 1 343 ? -11.460 -16.094 10.800 1.00 54.16 343 LYS A C 1
ATOM 5513 O O . LYS B 1 343 ? -12.350 -15.246 10.725 1.00 56.60 343 LYS A O 1
ATOM 5515 N N . PRO B 1 344 ? -10.231 -15.817 11.250 1.00 52.91 344 PRO A N 1
ATOM 5516 C CA . PRO B 1 344 ? -9.884 -14.474 11.715 1.00 55.27 344 PRO A CA 1
ATOM 5517 C C . PRO B 1 344 ? -9.735 -13.496 10.561 1.00 60.22 344 PRO A C 1
ATOM 5518 O O . PRO B 1 344 ? -9.194 -13.863 9.518 1.00 59.66 344 PRO A O 1
ATOM 5522 N N . HIS B 1 345 ? -10.230 -12.277 10.734 1.00 62.15 345 HIS A N 1
ATOM 5523 C CA . HIS B 1 345 ? -9.933 -11.224 9.781 1.00 65.01 345 HIS A CA 1
ATOM 5524 C C . HIS B 1 345 ? -9.169 -10.159 10.541 1.00 61.42 345 HIS A C 1
ATOM 5525 O O . HIS B 1 345 ? -9.749 -9.388 11.302 1.00 61.70 345 HIS A O 1
ATOM 5532 N N . ILE B 1 346 ? -7.861 -10.115 10.326 1.00 66.20 346 ILE A N 1
ATOM 5533 C CA . ILE B 1 346 ? -7.012 -9.210 11.082 1.00 67.52 346 ILE A CA 1
ATOM 5534 C C . ILE B 1 346 ? -6.913 -7.866 10.383 1.00 70.54 346 ILE A C 1
ATOM 5535 O O . ILE B 1 346 ? -6.296 -7.747 9.325 1.00 68.29 346 ILE A O 1
ATOM 5540 N N . ARG B 1 347 ? -7.536 -6.858 10.980 1.00 74.02 347 ARG A N 1
ATOM 5541 C CA . ARG B 1 347 ? -7.458 -5.504 10.461 1.00 84.24 347 ARG A CA 1
ATOM 5542 C C . ARG B 1 347 ? -6.192 -4.842 10.983 1.00 86.91 347 ARG A C 1
ATOM 5543 O O . ARG B 1 347 ? -5.284 -5.514 11.475 1.00 89.30 347 ARG A O 1
ATOM 5545 N N . GLY B 1 348 ? -6.135 -3.523 10.881 1.00 85.69 348 GLY A N 1
ATOM 5546 C CA . GLY B 1 348 ? -4.970 -2.790 11.327 1.00 83.80 348 GLY A CA 1
ATOM 5547 C C . GLY B 1 348 ? -4.979 -2.416 12.796 1.00 77.92 348 GLY A C 1
ATOM 5548 O O . GLY B 1 348 ? -6.033 -2.192 13.391 1.00 79.67 348 GLY A O 1
ATOM 5549 N N . THR B 1 349 ? -3.789 -2.354 13.382 1.00 73.13 349 THR A N 1
ATOM 5550 C CA . THR B 1 349 ? -3.634 -1.962 14.775 1.00 69.57 349 THR A CA 1
ATOM 5551 C C . THR B 1 349 ? -2.684 -0.775 14.885 1.00 66.07 349 THR A C 1
ATOM 5552 O O . THR B 1 349 ? -1.619 -0.758 14.267 1.00 67.02 349 THR A O 1
ATOM 5556 N N . VAL B 1 350 ? -3.093 0.228 15.654 1.00 60.90 350 VAL A N 1
ATOM 5557 C CA . VAL B 1 350 ? -2.294 1.429 15.844 1.00 54.03 350 VAL A CA 1
ATOM 5558 C C . VAL B 1 350 ? -1.761 1.521 17.272 1.00 50.25 350 VAL A C 1
ATOM 5559 O O . VAL B 1 350 ? -2.518 1.400 18.234 1.00 51.25 350 VAL A O 1
ATOM 5563 N N . ALA B 1 351 ? -0.451 1.712 17.401 1.00 46.50 351 ALA A N 1
ATOM 5564 C CA . ALA B 1 351 ? 0.175 1.912 18.704 1.00 49.18 351 ALA A CA 1
ATOM 5565 C C . ALA B 1 351 ? 0.289 3.397 19.023 1.00 51.41 351 ALA A C 1
ATOM 5566 O O . ALA B 1 351 ? 0.854 4.162 18.242 1.00 52.11 351 ALA A O 1
ATOM 5568 N N . SER B 1 352 ? -0.256 3.806 20.164 1.00 47.95 352 SER A N 1
ATOM 5569 C CA . SER B 1 352 ? -0.159 5.199 20.578 1.00 52.12 352 SER A CA 1
ATOM 5570 C C . SER B 1 352 ? 1.260 5.530 21.027 1.00 52.47 352 SER A C 1
ATOM 5571 O O . SER B 1 352 ? 1.954 4.688 21.596 1.00 49.26 352 SER A O 1
ATOM 5574 N N . LEU B 1 353 ? 1.684 6.759 20.754 1.00 54.39 353 LEU A N 1
ATOM 5575 C CA . LEU B 1 353 ? 2.972 7.266 21.213 1.00 51.95 353 LEU A CA 1
ATOM 5576 C C . LEU B 1 353 ? 2.716 8.532 22.013 1.00 54.58 353 LEU A C 1
ATOM 5577 O O . LEU B 1 353 ? 3.147 9.620 21.631 1.00 60.44 353 LEU A O 1
ATOM 5582 N N . GLY B 1 354 ? 2.019 8.380 23.133 1.00 55.15 354 GLY A N 1
ATOM 5583 C CA . GLY B 1 354 ? 1.500 9.521 23.859 1.00 56.24 354 GLY A CA 1
ATOM 5584 C C . GLY B 1 354 ? 0.127 9.907 23.339 1.00 63.38 354 GLY A C 1
ATOM 5585 O O . GLY B 1 354 ? -0.461 9.188 22.532 1.00 63.29 354 GLY A O 1
ATOM 5586 N N . ARG B 1 355 ? -0.392 11.038 23.807 1.00 67.19 355 ARG A N 1
ATOM 5587 C CA . ARG B 1 355 ? -1.744 11.464 23.454 1.00 70.56 355 ARG A CA 1
ATOM 5588 C C . ARG B 1 355 ? -1.857 12.128 22.082 1.00 73.13 355 ARG A C 1
ATOM 5589 O O . ARG B 1 355 ? -2.957 12.262 21.548 1.00 74.41 355 ARG A O 1
ATOM 5597 N N . ASN B 1 356 ? -0.731 12.538 21.511 1.00 74.39 356 ASN A N 1
ATOM 5598 C CA . ASN B 1 356 ? -0.757 13.290 20.259 1.00 79.64 356 ASN A CA 1
ATOM 5599 C C . ASN B 1 356 ? 0.072 12.672 19.137 1.00 76.08 356 ASN A C 1
ATOM 5600 O O . ASN B 1 356 ? 0.350 13.326 18.131 1.00 77.62 356 ASN A O 1
ATOM 5605 N N . ASP B 1 357 ? 0.462 11.413 19.305 1.00 69.67 357 ASP A N 1
ATOM 5606 C CA . ASP B 1 357 ? 1.258 10.731 18.292 1.00 66.40 357 ASP A CA 1
ATOM 5607 C C . ASP B 1 357 ? 0.997 9.228 18.303 1.00 61.14 357 ASP A C 1
ATOM 5608 O O . ASP B 1 357 ? 0.602 8.667 19.326 1.00 56.55 357 ASP A O 1
ATOM 5613 N N . ALA B 1 358 ? 1.231 8.581 17.164 1.00 60.84 358 ALA A N 1
ATOM 5614 C CA . ALA B 1 358 ? 0.965 7.154 17.030 1.00 59.63 358 ALA A CA 1
ATOM 5615 C C . ALA B 1 358 ? 1.601 6.557 15.778 1.00 62.82 358 ALA A C 1
ATOM 5616 O O . ALA B 1 358 ? 2.064 7.278 14.895 1.00 61.34 358 ALA A O 1
ATOM 5618 N N . ILE B 1 359 ? 1.618 5.227 15.723 1.00 62.31 359 ILE A N 1
ATOM 5619 C CA . ILE B 1 359 ? 2.117 4.482 14.570 1.00 65.40 359 ILE A CA 1
ATOM 5620 C C . ILE B 1 359 ? 1.241 3.269 14.312 1.00 60.51 359 ILE A C 1
ATOM 5621 O O . ILE B 1 359 ? 0.652 2.717 15.238 1.00 56.41 359 ILE A O 1
ATOM 5626 N N . GLY B 1 360 ? 1.155 2.848 13.058 1.00 63.77 360 GLY A N 1
ATOM 5627 C CA . GLY B 1 360 ? 0.431 1.633 12.751 1.00 64.24 360 GLY A CA 1
ATOM 5628 C C . GLY B 1 360 ? 0.148 1.398 11.284 1.00 71.00 360 GLY A C 1
ATOM 5629 O O . GLY B 1 360 ? 0.569 2.159 10.414 1.00 74.88 360 GLY A O 1
ATOM 5630 N N . ILE B 1 361 ? -0.575 0.317 11.026 1.00 73.69 361 ILE A N 1
ATOM 5631 C CA . ILE B 1 361 ? -1.075 -0.009 9.701 1.00 78.52 361 ILE A CA 1
ATOM 5632 C C . ILE B 1 361 ? -2.592 0.102 9.715 1.00 81.52 361 ILE A C 1
ATOM 5633 O O . ILE B 1 361 ? -3.244 -0.462 10.585 1.00 82.77 361 ILE A O 1
ATOM 5638 N N . VAL B 1 362 ? -3.151 0.855 8.777 1.00 86.42 362 VAL A N 1
ATOM 5639 C CA . VAL B 1 362 ? -4.600 0.959 8.660 1.00 90.73 362 VAL A CA 1
ATOM 5640 C C . VAL B 1 362 ? -4.997 0.720 7.210 1.00 99.52 362 VAL A C 1
ATOM 5641 O O . VAL B 1 362 ? -4.494 1.380 6.300 1.00 99.52 362 VAL A O 1
ATOM 5645 N N . GLY B 1 363 ? -5.905 -0.227 7.005 1.00 102.97 363 GLY A N 1
ATOM 5646 C CA . GLY B 1 363 ? -6.268 -0.655 5.668 1.00 110.57 363 GLY A CA 1
ATOM 5647 C C . GLY B 1 363 ? -5.085 -1.370 5.045 1.00 113.50 363 GLY A C 1
ATOM 5648 O O . GLY B 1 363 ? -4.885 -2.564 5.267 1.00 113.75 363 GLY A O 1
ATOM 5649 N N . GLY B 1 364 ? -4.289 -0.638 4.274 1.00 115.02 364 GLY A N 1
ATOM 5650 C CA . GLY B 1 364 ? -3.112 -1.209 3.647 1.00 114.49 364 GLY A CA 1
ATOM 5651 C C . GLY B 1 364 ? -1.942 -0.247 3.657 1.00 111.40 364 GLY A C 1
ATOM 5652 O O . GLY B 1 364 ? -0.875 -0.547 3.121 1.00 115.26 364 GLY A O 1
ATOM 5653 N N . ARG B 1 365 ? -2.143 0.914 4.274 1.00 104.97 365 ARG A N 1
ATOM 5654 C CA . ARG B 1 365 ? -1.117 1.948 4.310 1.00 101.08 365 ARG A CA 1
ATOM 5655 C C . ARG B 1 365 ? -0.632 2.260 5.724 1.00 97.08 365 ARG A C 1
ATOM 5656 O O . ARG B 1 365 ? -1.408 2.247 6.681 1.00 94.66 365 ARG A O 1
ATOM 5658 N N . LYS B 1 366 ? 0.661 2.540 5.839 1.00 92.24 366 LYS A N 1
ATOM 5659 C CA . LYS B 1 366 ? 1.260 2.957 7.101 1.00 87.84 366 LYS A CA 1
ATOM 5660 C C . LYS B 1 366 ? 0.741 4.339 7.488 1.00 86.59 366 LYS A C 1
ATOM 5661 O O . LYS B 1 366 ? 0.604 5.216 6.635 1.00 91.56 366 LYS A O 1
ATOM 5663 N N . VAL B 1 367 ? 0.450 4.533 8.771 1.00 79.80 367 VAL A N 1
ATOM 5664 C CA . VAL B 1 367 ? -0.064 5.814 9.245 1.00 76.55 367 VAL A CA 1
ATOM 5665 C C . VAL B 1 367 ? 0.799 6.408 10.359 1.00 76.72 367 VAL A C 1
ATOM 5666 O O . VAL B 1 367 ? 1.441 5.682 11.120 1.00 72.41 367 VAL A O 1
ATOM 5670 N N . TYR B 1 368 ? 0.798 7.736 10.446 1.00 79.54 368 TYR A N 1
ATOM 5671 C CA . TYR B 1 368 ? 1.648 8.463 11.384 1.00 78.42 368 TYR A CA 1
ATOM 5672 C C . TYR B 1 368 ? 0.908 9.619 12.051 1.00 79.75 368 TYR A C 1
ATOM 5673 O O . TYR B 1 368 ? -0.124 10.075 11.561 1.00 79.63 368 TYR A O 1
ATOM 5682 N N . GLY B 1 369 ? 1.443 10.076 13.181 1.00 79.22 369 GLY A N 1
ATOM 5683 C CA . GLY B 1 369 ? 1.043 11.336 13.783 1.00 82.80 369 GLY A CA 1
ATOM 5684 C C . GLY B 1 369 ? -0.412 11.474 14.183 1.00 85.06 369 GLY A C 1
ATOM 5685 O O . GLY B 1 369 ? -1.026 10.529 14.677 1.00 81.95 369 GLY A O 1
ATOM 5686 N N . HIS B 1 370 ? -0.960 12.668 13.964 1.00 87.99 370 HIS A N 1
ATOM 5687 C CA . HIS B 1 370 ? -2.344 12.977 14.314 1.00 89.04 370 HIS A CA 1
ATOM 5688 C C . HIS B 1 370 ? -3.327 12.060 13.598 1.00 83.97 370 HIS A C 1
ATOM 5689 O O . HIS B 1 370 ? -4.352 11.675 14.161 1.00 83.20 370 HIS A O 1
ATOM 5696 N N . ALA B 1 371 ? -3.016 11.732 12.348 1.00 83.10 371 ALA A N 1
ATOM 5697 C CA . ALA B 1 371 ? -3.844 10.826 11.561 1.00 80.63 371 ALA A CA 1
ATOM 5698 C C . ALA B 1 371 ? -3.960 9.470 12.252 1.00 76.76 371 ALA A C 1
ATOM 5699 O O . ALA B 1 371 ? -5.062 8.997 12.533 1.00 76.05 371 ALA A O 1
ATOM 5701 N N . ALA B 1 372 ? -2.813 8.856 12.526 1.00 73.46 372 ALA A N 1
ATOM 5702 C CA . ALA B 1 372 ? -2.763 7.578 13.226 1.00 68.97 372 ALA A CA 1
ATOM 5703 C C . ALA B 1 372 ? -3.443 7.659 14.589 1.00 65.07 372 ALA A C 1
ATOM 5704 O O . ALA B 1 372 ? -4.125 6.725 15.010 1.00 60.11 372 ALA A O 1
ATOM 5706 N N . SER B 1 373 ? -3.252 8.784 15.271 1.00 65.82 373 SER A N 1
ATOM 5707 C CA . SER B 1 373 ? -3.802 8.983 16.606 1.00 64.91 373 SER A CA 1
ATOM 5708 C C . SER B 1 373 ? -5.329 8.983 16.612 1.00 67.94 373 SER A C 1
ATOM 5709 O O . SER B 1 373 ? -5.951 8.359 17.471 1.00 69.65 373 SER A O 1
ATOM 5712 N N . TRP B 1 374 ? -5.930 9.680 15.653 1.00 67.99 374 TRP A N 1
ATOM 5713 C CA . TRP B 1 374 ? -7.385 9.730 15.555 1.00 68.58 374 TRP A CA 1
ATOM 5714 C C . TRP B 1 374 ? -7.957 8.384 15.116 1.00 63.39 374 TRP A C 1
ATOM 5715 O O . TRP B 1 374 ? -9.027 7.977 15.571 1.00 59.75 374 TRP A O 1
ATOM 5726 N N . LEU B 1 375 ? -7.241 7.700 14.229 1.00 61.23 375 LEU A N 1
ATOM 5727 C CA . LEU B 1 375 ? -7.677 6.399 13.736 1.00 61.35 375 LEU A CA 1
ATOM 5728 C C . LEU B 1 375 ? -7.783 5.378 14.864 1.00 61.68 375 LEU A C 1
ATOM 5729 O O . LEU B 1 375 ? -8.714 4.575 14.895 1.00 63.10 375 LEU A O 1
ATOM 5734 N N . LYS B 1 376 ? -6.824 5.409 15.785 1.00 60.67 376 LYS A N 1
ATOM 5735 C CA . LYS B 1 376 ? -6.840 4.501 16.926 1.00 55.55 376 LYS A CA 1
ATOM 5736 C C . LYS B 1 376 ? -8.066 4.743 17.804 1.00 59.31 376 LYS A C 1
ATOM 5737 O O . LYS B 1 376 ? -8.722 3.798 18.240 1.00 57.53 376 LYS A O 1
ATOM 5743 N N . LYS B 1 377 ? -8.369 6.013 18.058 1.00 62.82 377 LYS A N 1
ATOM 5744 C CA . LYS B 1 377 ? -9.530 6.387 18.862 1.00 67.58 377 LYS A CA 1
ATOM 5745 C C . LYS B 1 377 ? -10.844 5.935 18.227 1.00 65.81 377 LYS A C 1
ATOM 5746 O O . LYS B 1 377 ? -11.755 5.486 18.923 1.00 63.94 377 LYS A O 1
ATOM 5752 N N . LEU B 1 378 ? -10.944 6.067 16.909 1.00 67.88 378 LEU A N 1
ATOM 5753 C CA . LEU B 1 378 ? -12.147 5.656 16.196 1.00 71.01 378 LEU A CA 1
ATOM 5754 C C . LEU B 1 378 ? -12.307 4.135 16.251 1.00 69.54 378 LEU A C 1
ATOM 5755 O O . LEU B 1 378 ? -13.412 3.627 16.448 1.00 66.43 378 LEU A O 1
ATOM 5760 N N . ILE B 1 379 ? -11.200 3.416 16.079 1.00 70.00 379 ILE A N 1
ATOM 5761 C CA . ILE B 1 379 ? -11.208 1.956 16.141 1.00 69.76 379 ILE A CA 1
ATOM 5762 C C . ILE B 1 379 ? -11.661 1.472 17.517 1.00 68.61 379 ILE A C 1
ATOM 5763 O O . ILE B 1 379 ? -12.471 0.550 17.628 1.00 66.96 379 ILE A O 1
ATOM 5768 N N . ASP B 1 380 ? -11.144 2.111 18.561 1.00 66.83 380 ASP A N 1
ATOM 5769 C CA . ASP B 1 380 ? -11.522 1.781 19.930 1.00 61.81 380 ASP A CA 1
ATOM 5770 C C . ASP B 1 380 ? -12.991 2.116 20.168 1.00 61.11 380 ASP A C 1
ATOM 5771 O O . ASP B 1 380 ? -13.694 1.409 20.891 1.00 59.39 380 ASP A O 1
ATOM 5776 N N . MET B 1 381 ? -13.442 3.205 19.555 1.00 60.91 381 MET A N 1
ATOM 5777 C CA . MET B 1 381 ? -14.832 3.631 19.651 1.00 64.25 381 MET A CA 1
ATOM 5778 C C . MET B 1 381 ? -15.771 2.578 19.066 1.00 64.66 381 MET A C 1
ATOM 5779 O O . MET B 1 381 ? -16.887 2.389 19.552 1.00 62.76 381 MET A O 1
ATOM 5784 N N . ARG B 1 382 ? -15.306 1.900 18.021 1.00 63.27 382 ARG A N 1
ATOM 5785 C CA . ARG B 1 382 ? -16.083 0.851 17.366 1.00 65.16 382 ARG A CA 1
ATOM 5786 C C . ARG B 1 382 ? -16.423 -0.281 18.329 1.00 56.87 382 ARG A C 1
ATOM 5787 O O . ARG B 1 382 ? -17.515 -0.847 18.271 1.00 55.99 382 ARG A O 1
ATOM 5795 N N . TYR B 1 383 ? -15.491 -0.610 19.217 1.00 52.22 383 TYR A N 1
ATOM 5796 C CA . TYR B 1 383 ? -15.738 -1.656 20.200 1.00 47.29 383 TYR A CA 1
ATOM 5797 C C . TYR B 1 383 ? -16.799 -1.225 21.204 1.00 47.83 383 TYR A C 1
ATOM 5798 O O . TYR B 1 383 ? -17.655 -2.020 21.586 1.00 55.38 383 TYR A O 1
ATOM 5807 N N . LEU B 1 384 ? -16.736 0.032 21.632 1.00 46.57 384 LEU A N 1
ATOM 5808 C CA . LEU B 1 384 ? -17.712 0.567 22.575 1.00 50.20 384 LEU A CA 1
ATOM 5809 C C . LEU B 1 384 ? -19.124 0.496 21.997 1.00 52.54 384 LEU A C 1
ATOM 5810 O O . LEU B 1 384 ? -20.077 0.157 22.701 1.00 53.28 384 LEU A O 1
ATOM 5815 N N . TYR B 1 385 ? -19.251 0.815 20.713 1.00 50.72 385 TYR A N 1
ATOM 5816 C CA . TYR B 1 385 ? -20.535 0.717 20.032 1.00 54.94 385 TYR A CA 1
ATOM 5817 C C . TYR B 1 385 ? -21.005 -0.732 19.958 1.00 54.49 385 TYR A C 1
ATOM 5818 O O . TYR B 1 385 ? -22.191 -1.017 20.123 1.00 59.56 385 TYR A O 1
ATOM 5827 N N . LEU B 1 386 ? -20.070 -1.642 19.711 1.00 53.21 386 LEU A N 1
ATOM 5828 C CA . LEU B 1 386 ? -20.385 -3.064 19.604 1.00 57.27 386 LEU A CA 1
ATOM 5829 C C . LEU B 1 386 ? -21.038 -3.611 20.873 1.00 56.08 386 LEU A C 1
ATOM 5830 O O . LEU B 1 386 ? -22.021 -4.348 20.803 1.00 55.49 386 LEU A O 1
ATOM 5835 N N . ILE B 1 387 ? -20.490 -3.250 22.029 1.00 52.15 387 ILE A N 1
ATOM 5836 C CA . ILE B 1 387 ? -20.980 -3.790 23.293 1.00 55.31 387 ILE A CA 1
ATOM 5837 C C . ILE B 1 387 ? -22.009 -2.893 23.989 1.00 61.45 387 ILE A C 1
ATOM 5838 O O . ILE B 1 387 ? -22.806 -3.375 24.794 1.00 63.70 387 ILE A O 1
ATOM 5843 N N . GLY B 1 388 ? -21.997 -1.597 23.687 1.00 61.81 388 GLY A N 1
ATOM 5844 C CA . GLY B 1 388 ? -22.867 -0.665 24.384 1.00 61.31 388 GLY A CA 1
ATOM 5845 C C . GLY B 1 388 ? -23.647 0.314 23.524 1.00 62.77 388 GLY A C 1
ATOM 5846 O O . GLY B 1 388 ? -24.297 1.220 24.048 1.00 62.87 388 GLY A O 1
ATOM 5847 N N . GLY B 1 389 ? -23.592 0.138 22.207 1.00 62.27 389 GLY A N 1
ATOM 5848 C CA . GLY B 1 389 ? -24.317 1.011 21.300 1.00 65.44 389 GLY A CA 1
ATOM 5849 C C . GLY B 1 389 ? -23.842 2.453 21.336 1.00 67.70 389 GLY A C 1
ATOM 5850 O O . GLY B 1 389 ? -22.742 2.747 21.807 1.00 61.57 389 GLY A O 1
ATOM 5851 N N . LEU B 1 390 ? -24.681 3.354 20.835 1.00 73.43 390 LEU A N 1
ATOM 5852 C CA . LEU B 1 390 ? -24.347 4.774 20.768 1.00 80.81 390 LEU A CA 1
ATOM 5853 C C . LEU B 1 390 ? -24.293 5.420 22.154 1.00 83.26 390 LEU A C 1
ATOM 5854 O O . LEU B 1 390 ? -23.537 6.368 22.376 1.00 82.76 390 LEU A O 1
ATOM 5859 N N . SER B 1 391 ? -25.099 4.904 23.078 1.00 83.70 391 SER A N 1
ATOM 5860 C CA . SER B 1 391 ? -25.144 5.424 24.442 1.00 85.17 391 SER A CA 1
ATOM 5861 C C . SER B 1 391 ? -23.783 5.347 25.132 1.00 82.47 391 SER A C 1
ATOM 5862 O O . SER B 1 391 ? -23.339 6.313 25.752 1.00 86.32 391 SER A O 1
ATOM 5865 N N . LEU B 1 392 ? -23.127 4.196 25.024 1.00 75.89 392 LEU A N 1
ATOM 5866 C CA . LEU B 1 392 ? -21.811 4.012 25.627 1.00 68.18 392 LEU A CA 1
ATOM 5867 C C . LEU B 1 392 ? -20.760 4.879 24.938 1.00 68.13 392 LEU A C 1
ATOM 5868 O O . LEU B 1 392 ? -19.853 5.403 25.586 1.00 66.43 392 LEU A O 1
ATOM 5873 N N . VAL B 1 393 ? -20.887 5.022 23.624 1.00 70.83 393 VAL A N 1
ATOM 5874 C CA . VAL B 1 393 ? -19.984 5.871 22.856 1.00 74.69 393 VAL A CA 1
ATOM 5875 C C . VAL B 1 393 ? -20.091 7.328 23.306 1.00 83.00 393 VAL A C 1
ATOM 5876 O O . VAL B 1 393 ? -19.079 7.987 23.551 1.00 80.68 393 VAL A O 1
ATOM 5880 N N . LEU B 1 394 ? -21.323 7.815 23.427 1.00 88.51 394 LEU A N 1
ATOM 5881 C CA . LEU B 1 394 ? -21.577 9.186 23.865 1.00 94.76 394 LEU A CA 1
ATOM 5882 C C . LEU B 1 394 ? -21.077 9.422 25.289 1.00 97.97 394 LEU A C 1
ATOM 5883 O O . LEU B 1 394 ? -20.696 10.535 25.647 1.00 102.50 394 LEU A O 1
ATOM 5885 N N . LYS B 1 395 ? -21.078 8.361 26.089 1.00 97.70 395 LYS A N 1
ATOM 5886 C CA . LYS B 1 395 ? -20.616 8.418 27.472 1.00 96.15 395 LYS A CA 1
ATOM 5887 C C . LYS B 1 395 ? -19.121 8.714 27.532 1.00 97.20 395 LYS A C 1
ATOM 5888 O O . LYS B 1 395 ? -18.677 9.552 28.318 1.00 98.73 395 LYS A O 1
ATOM 5890 N N . LYS B 1 396 ? -18.353 8.052 26.674 1.00 97.45 396 LYS A N 1
ATOM 5891 C CA . LYS B 1 396 ? -16.906 8.215 26.674 1.00 94.16 396 LYS A CA 1
ATOM 5892 C C . LYS B 1 396 ? -16.489 9.026 25.462 1.00 96.84 396 LYS A C 1
ATOM 5893 O O . LYS B 1 396 ? -16.845 10.203 25.361 1.00 99.56 396 LYS A O 1
ATOM 5895 N N . LYS C 1 3 ? -2.105 24.910 -26.191 1.00 79.08 3 LYS C N 1
ATOM 5896 C CA . LYS C 1 3 ? -2.644 24.775 -24.842 1.00 78.01 3 LYS C CA 1
ATOM 5897 C C . LYS C 1 3 ? -3.724 25.825 -24.594 1.00 70.32 3 LYS C C 1
ATOM 5898 O O . LYS C 1 3 ? -3.437 27.022 -24.554 1.00 70.87 3 LYS C O 1
ATOM 5904 N N . PRO C 1 4 ? -4.974 25.371 -24.422 1.00 64.38 4 PRO C N 1
ATOM 5905 C CA . PRO C 1 4 ? -6.146 26.238 -24.246 1.00 60.99 4 PRO C CA 1
ATOM 5906 C C . PRO C 1 4 ? -6.248 26.886 -22.866 1.00 58.50 4 PRO C C 1
ATOM 5907 O O . PRO C 1 4 ? -5.835 26.305 -21.861 1.00 57.98 4 PRO C O 1
ATOM 5911 N N . SER C 1 5 ? -6.814 28.087 -22.834 1.00 53.96 5 SER C N 1
ATOM 5912 C CA . SER C 1 5 ? -7.020 28.820 -21.593 1.00 53.51 5 SER C CA 1
ATOM 5913 C C . SER C 1 5 ? -8.481 28.739 -21.158 1.00 50.67 5 SER C C 1
ATOM 5914 O O . SER C 1 5 ? -9.371 29.230 -21.853 1.00 47.64 5 SER C O 1
ATOM 5917 N N . ILE C 1 6 ? -8.724 28.102 -20.017 1.00 49.43 6 ILE C N 1
ATOM 5918 C CA . ILE C 1 6 ? -10.068 28.015 -19.461 1.00 44.13 6 ILE C CA 1
ATOM 5919 C C . ILE C 1 6 ? -10.270 29.031 -18.339 1.00 44.11 6 ILE C C 1
ATOM 5920 O O . ILE C 1 6 ? -9.540 29.030 -17.346 1.00 44.89 6 ILE C O 1
ATOM 5925 N N . VAL C 1 7 ? -11.263 29.898 -18.506 1.00 41.98 7 VAL C N 1
ATOM 5926 C CA . VAL C 1 7 ? -11.583 30.906 -17.502 1.00 40.41 7 VAL C CA 1
ATOM 5927 C C . VAL C 1 7 ? -12.965 30.649 -16.909 1.00 41.13 7 VAL C C 1
ATOM 5928 O O . VAL C 1 7 ? -13.959 30.570 -17.634 1.00 40.52 7 VAL C O 1
ATOM 5932 N N . ILE C 1 8 ? -13.020 30.511 -15.588 1.00 38.89 8 ILE C N 1
ATOM 5933 C CA . ILE C 1 8 ? -14.277 30.261 -14.892 1.00 36.28 8 ILE C CA 1
ATOM 5934 C C . ILE C 1 8 ? -14.688 31.491 -14.090 1.00 38.71 8 ILE C C 1
ATOM 5935 O O . ILE C 1 8 ? -13.955 31.934 -13.205 1.00 36.73 8 ILE C O 1
ATOM 5940 N N . LEU C 1 9 ? -15.863 32.032 -14.399 1.00 38.53 9 LEU C N 1
ATOM 5941 C CA . LEU C 1 9 ? -16.339 33.253 -13.756 1.00 35.88 9 LEU C CA 1
ATOM 5942 C C . LEU C 1 9 ? -17.348 32.960 -12.657 1.00 37.81 9 LEU C C 1
ATOM 5943 O O . LEU C 1 9 ? -18.497 32.618 -12.937 1.00 37.29 9 LEU C O 1
ATOM 5948 N N . GLY C 1 10 ? -16.918 33.111 -11.408 1.00 34.83 10 GLY C N 1
ATOM 5949 C CA . GLY C 1 10 ? -17.793 32.883 -10.274 1.00 35.27 10 GLY C CA 1
ATOM 5950 C C . GLY C 1 10 ? -17.492 31.564 -9.597 1.00 37.07 10 GLY C C 1
ATOM 5951 O O . GLY C 1 10 ? -17.546 30.511 -10.230 1.00 36.88 10 GLY C O 1
ATOM 5952 N N . ALA C 1 11 ? -17.157 31.620 -8.311 1.00 34.83 11 ALA C N 1
ATOM 5953 C CA . ALA C 1 11 ? -16.869 30.408 -7.554 1.00 35.70 11 ALA C CA 1
ATOM 5954 C C . ALA C 1 11 ? -18.053 30.002 -6.681 1.00 38.00 11 ALA C C 1
ATOM 5955 O O . ALA C 1 11 ? -17.907 29.799 -5.474 1.00 40.96 11 ALA C O 1
ATOM 5957 N N . GLY C 1 12 ? -19.225 29.886 -7.297 1.00 33.74 12 GLY C N 1
ATOM 5958 C CA . GLY C 1 12 ? -20.403 29.402 -6.605 1.00 33.52 12 GLY C CA 1
ATOM 5959 C C . GLY C 1 12 ? -20.540 27.901 -6.788 1.00 37.75 12 GLY C C 1
ATOM 5960 O O . GLY C 1 12 ? -19.555 27.216 -7.052 1.00 37.26 12 GLY C O 1
ATOM 5961 N N . TYR C 1 13 ? -21.757 27.386 -6.653 1.00 37.07 13 TYR C N 1
ATOM 5962 C CA . TYR C 1 13 ? -21.996 25.958 -6.839 1.00 42.29 13 TYR C CA 1
ATOM 5963 C C . TYR C 1 13 ? -21.550 25.496 -8.224 1.00 44.16 13 TYR C C 1
ATOM 5964 O O . TYR C 1 13 ? -20.827 24.512 -8.354 1.00 47.47 13 TYR C O 1
ATOM 5973 N N . GLY C 1 14 ? -21.961 26.228 -9.253 1.00 40.65 14 GLY C N 1
ATOM 5974 C CA . GLY C 1 14 ? -21.613 25.879 -10.618 1.00 41.75 14 GLY C CA 1
ATOM 5975 C C . GLY C 1 14 ? -20.125 25.968 -10.904 1.00 40.71 14 GLY C C 1
ATOM 5976 O O . GLY C 1 14 ? -19.540 25.046 -11.470 1.00 42.05 14 GLY C O 1
ATOM 5977 N N . GLY C 1 15 ? -19.514 27.081 -10.512 1.00 38.62 15 GLY C N 1
ATOM 5978 C CA . GLY C 1 15 ? -18.113 27.329 -10.801 1.00 40.56 15 GLY C CA 1
ATOM 5979 C C . GLY C 1 15 ? -17.135 26.475 -10.018 1.00 41.99 15 GLY C C 1
ATOM 5980 O O . GLY C 1 15 ? -16.157 25.982 -10.577 1.00 45.23 15 GLY C O 1
ATOM 5981 N N . ILE C 1 16 ? -17.393 26.301 -8.724 1.00 44.02 16 ILE C N 1
ATOM 5982 C CA . ILE C 1 16 ? -16.511 25.517 -7.861 1.00 45.92 16 ILE C CA 1
ATOM 5983 C C . ILE C 1 16 ? -16.498 24.054 -8.286 1.00 45.07 16 ILE C C 1
ATOM 5984 O O . ILE C 1 16 ? -15.438 23.433 -8.384 1.00 47.74 16 ILE C O 1
ATOM 5989 N N . VAL C 1 17 ? -17.683 23.512 -8.544 1.00 42.70 17 VAL C N 1
ATOM 5990 C CA . VAL C 1 17 ? -17.817 22.123 -8.960 1.00 43.34 17 VAL C CA 1
ATOM 5991 C C . VAL C 1 17 ? -17.141 21.905 -10.309 1.00 43.62 17 VAL C C 1
ATOM 5992 O O . VAL C 1 17 ? -16.464 20.898 -10.518 1.00 46.64 17 VAL C O 1
ATOM 5996 N N . ALA C 1 18 ? -17.319 22.859 -11.218 1.00 42.26 18 ALA C N 1
ATOM 5997 C CA . ALA C 1 18 ? -16.671 22.800 -12.523 1.00 43.37 18 ALA C CA 1
ATOM 5998 C C . ALA C 1 18 ? -15.150 22.838 -12.384 1.00 43.55 18 ALA C C 1
ATOM 5999 O O . ALA C 1 18 ? -14.440 22.069 -13.036 1.00 43.63 18 ALA C O 1
ATOM 6001 N N . ALA C 1 19 ? -14.659 23.730 -11.527 1.00 42.02 19 ALA C N 1
ATOM 6002 C CA . ALA C 1 19 ? -13.223 23.883 -11.306 1.00 42.20 19 ALA C CA 1
ATOM 6003 C C . ALA C 1 19 ? -12.602 22.618 -10.719 1.00 44.79 19 ALA C C 1
ATOM 6004 O O . ALA C 1 19 ? -11.564 22.152 -11.189 1.00 50.48 19 ALA C O 1
ATOM 6006 N N . LEU C 1 20 ? -13.243 22.063 -9.696 1.00 44.51 20 LEU C N 1
ATOM 6007 C CA . LEU C 1 20 ? -12.751 20.852 -9.050 1.00 48.73 20 LEU C CA 1
ATOM 6008 C C . LEU C 1 20 ? -12.883 19.650 -9.979 1.00 51.82 20 LEU C C 1
ATOM 6009 O O . LEU C 1 20 ? -12.080 18.721 -9.923 1.00 56.24 20 LEU C O 1
ATOM 6014 N N . GLY C 1 21 ? -13.902 19.674 -10.831 1.00 51.37 21 GLY C N 1
ATOM 6015 C CA . GLY C 1 21 ? -14.084 18.637 -11.829 1.00 54.39 21 GLY C CA 1
ATOM 6016 C C . GLY C 1 21 ? -12.946 18.620 -12.832 1.00 56.38 21 GLY C C 1
ATOM 6017 O O . GLY C 1 21 ? -12.397 17.563 -13.140 1.00 58.25 21 GLY C O 1
ATOM 6018 N N . LEU C 1 22 ? -12.596 19.796 -13.347 1.00 55.81 22 LEU C N 1
ATOM 6019 C CA . LEU C 1 22 ? -11.481 19.928 -14.281 1.00 56.48 22 LEU C CA 1
ATOM 6020 C C . LEU C 1 22 ? -10.172 19.547 -13.604 1.00 59.58 22 LEU C C 1
ATOM 6021 O O . LEU C 1 22 ? -9.294 18.942 -14.217 1.00 60.10 22 LEU C O 1
ATOM 6026 N N . GLN C 1 23 ? -10.058 19.926 -12.336 1.00 61.67 23 GLN C N 1
ATOM 6027 C CA . GLN C 1 23 ? -8.906 19.596 -11.509 1.00 66.53 23 GLN C CA 1
ATOM 6028 C C . GLN C 1 23 ? -8.678 18.086 -11.436 1.00 68.93 23 GLN C C 1
ATOM 6029 O O . GLN C 1 23 ? -7.544 17.612 -11.527 1.00 67.81 23 GLN C O 1
ATOM 6035 N N . LYS C 1 24 ? -9.764 17.338 -11.270 1.00 66.70 24 LYS C N 1
ATOM 6036 C CA . LYS C 1 24 ? -9.687 15.889 -11.114 1.00 65.36 24 LYS C CA 1
ATOM 6037 C C . LYS C 1 24 ? -9.526 15.157 -12.447 1.00 65.48 24 LYS C C 1
ATOM 6038 O O . LYS C 1 24 ? -8.996 14.049 -12.490 1.00 68.05 24 LYS C O 1
ATOM 6040 N N . ARG C 1 25 ? -9.980 15.779 -13.531 1.00 64.30 25 ARG C N 1
ATOM 6041 C CA . ARG C 1 25 ? -9.992 15.126 -14.839 1.00 65.99 25 ARG C CA 1
ATOM 6042 C C . ARG C 1 25 ? -8.758 15.417 -15.688 1.00 69.86 25 ARG C C 1
ATOM 6043 O O . ARG C 1 25 ? -8.344 14.579 -16.488 1.00 72.69 25 ARG C O 1
ATOM 6051 N N . LEU C 1 26 ? -8.175 16.599 -15.522 1.00 69.70 26 LEU C N 1
ATOM 6052 C CA . LEU C 1 26 ? -7.068 17.019 -16.376 1.00 71.39 26 LEU C CA 1
ATOM 6053 C C . LEU C 1 26 ? -5.707 16.909 -15.696 1.00 78.05 26 LEU C C 1
ATOM 6054 O O . LEU C 1 26 ? -5.585 17.101 -14.486 1.00 79.14 26 LEU C O 1
ATOM 6059 N N . ASN C 1 27 ? -4.688 16.591 -16.489 1.00 80.67 27 ASN C N 1
ATOM 6060 C CA . ASN C 1 27 ? -3.306 16.603 -16.023 1.00 83.30 27 ASN C CA 1
ATOM 6061 C C . ASN C 1 27 ? -2.789 18.034 -15.903 1.00 80.74 27 ASN C C 1
ATOM 6062 O O . ASN C 1 27 ? -3.447 18.976 -16.340 1.00 79.52 27 ASN C O 1
ATOM 6067 N N . TYR C 1 28 ? -1.605 18.190 -15.321 1.00 80.47 28 TYR C N 1
ATOM 6068 C CA . TYR C 1 28 ? -1.046 19.512 -15.050 1.00 81.32 28 TYR C CA 1
ATOM 6069 C C . TYR C 1 28 ? -0.709 20.353 -16.286 1.00 86.07 28 TYR C C 1
ATOM 6070 O O . TYR C 1 28 ? -0.728 21.582 -16.220 1.00 86.93 28 TYR C O 1
ATOM 6072 N N . ASN C 1 29 ? -0.417 19.708 -17.409 1.00 88.69 29 ASN C N 1
ATOM 6073 C CA . ASN C 1 29 ? -0.023 20.444 -18.609 1.00 88.65 29 ASN C CA 1
ATOM 6074 C C . ASN C 1 29 ? -1.042 20.435 -19.748 1.00 83.07 29 ASN C C 1
ATOM 6075 O O . ASN C 1 29 ? -0.707 20.783 -20.879 1.00 86.79 29 ASN C O 1
ATOM 6077 N N . GLU C 1 30 ? -2.280 20.047 -19.460 1.00 74.53 30 GLU C N 1
ATOM 6078 C CA . GLU C 1 30 ? -3.298 19.976 -20.506 1.00 72.70 30 GLU C CA 1
ATOM 6079 C C . GLU C 1 30 ? -4.012 21.303 -20.772 1.00 66.60 30 GLU C C 1
ATOM 6080 O O . GLU C 1 30 ? -4.457 21.551 -21.894 1.00 66.91 30 GLU C O 1
ATOM 6086 N N . ALA C 1 31 ? -4.118 22.152 -19.753 1.00 60.95 31 ALA C N 1
ATOM 6087 C CA . ALA C 1 31 ? -4.811 23.430 -19.906 1.00 58.39 31 ALA C CA 1
ATOM 6088 C C . ALA C 1 31 ? -4.509 24.395 -18.767 1.00 59.22 31 ALA C C 1
ATOM 6089 O O . ALA C 1 31 ? -4.200 23.981 -17.650 1.00 60.17 31 ALA C O 1
ATOM 6091 N N . ASP C 1 32 ? -4.578 25.689 -19.065 1.00 58.13 32 ASP C N 1
ATOM 6092 C CA . ASP C 1 32 ? -4.523 26.708 -18.026 1.00 59.75 32 ASP C CA 1
ATOM 6093 C C . ASP C 1 32 ? -5.922 26.946 -17.476 1.00 55.31 32 ASP C C 1
ATOM 6094 O O . ASP C 1 32 ? -6.859 27.204 -18.232 1.00 57.19 32 ASP C O 1
ATOM 6099 N N . ILE C 1 33 ? -6.058 26.867 -16.158 1.00 48.16 33 ILE C N 1
ATOM 6100 C CA . ILE C 1 33 ? -7.353 27.048 -15.518 1.00 43.91 33 ILE C CA 1
ATOM 6101 C C . ILE C 1 33 ? -7.331 28.223 -14.551 1.00 44.99 33 ILE C C 1
ATOM 6102 O O . ILE C 1 33 ? -6.599 28.215 -13.560 1.00 47.81 33 ILE C O 1
ATOM 6107 N N . THR C 1 34 ? -8.134 29.236 -14.854 1.00 40.63 34 THR C N 1
ATOM 6108 C CA . THR C 1 34 ? -8.245 30.411 -14.003 1.00 42.66 34 THR C CA 1
ATOM 6109 C C . THR C 1 34 ? -9.650 30.516 -13.411 1.00 41.81 34 THR C C 1
ATOM 6110 O O . THR C 1 34 ? -10.646 30.468 -14.132 1.00 38.91 34 THR C O 1
ATOM 6114 N N . LEU C 1 35 ? -9.719 30.640 -12.090 1.00 37.98 35 LEU C N 1
ATOM 6115 C CA . LEU C 1 35 ? -10.990 30.764 -11.392 1.00 36.74 35 LEU C CA 1
ATOM 6116 C C . LEU C 1 35 ? -11.130 32.170 -10.820 1.00 39.21 35 LEU C C 1
ATOM 6117 O O . LEU C 1 35 ? -10.302 32.612 -10.021 1.00 39.98 35 LEU C O 1
ATOM 6122 N N . VAL C 1 36 ? -12.177 32.871 -11.239 1.00 33.44 36 VAL C N 1
ATOM 6123 C CA . VAL C 1 36 ? -12.404 34.247 -10.818 1.00 34.22 36 VAL C CA 1
ATOM 6124 C C . VAL C 1 36 ? -13.574 34.352 -9.848 1.00 35.31 36 VAL C C 1
ATOM 6125 O O . VAL C 1 36 ? -14.645 33.800 -10.092 1.00 38.70 36 VAL C O 1
ATOM 6129 N N . ASN C 1 37 ? -13.358 35.054 -8.742 1.00 32.96 37 ASN C N 1
ATOM 6130 C CA . ASN C 1 37 ? -14.417 35.278 -7.768 1.00 35.49 37 ASN C CA 1
ATOM 6131 C C . ASN C 1 37 ? -14.172 36.587 -7.029 1.00 34.20 37 ASN C C 1
ATOM 6132 O O . ASN C 1 37 ? -13.031 36.926 -6.728 1.00 36.37 37 ASN C O 1
ATOM 6137 N N . LYS C 1 38 ? -15.239 37.330 -6.749 1.00 30.03 38 LYS C N 1
ATOM 6138 C CA . LYS C 1 38 ? -15.101 38.641 -6.121 1.00 33.82 38 LYS C CA 1
ATOM 6139 C C . LYS C 1 38 ? -14.645 38.526 -4.668 1.00 36.48 38 LYS C C 1
ATOM 6140 O O . LYS C 1 38 ? -14.100 39.474 -4.106 1.00 37.47 38 LYS C O 1
ATOM 6146 N N . ASN C 1 39 ? -14.857 37.356 -4.073 1.00 36.51 39 ASN C N 1
ATOM 6147 C CA . ASN C 1 39 ? -14.397 37.078 -2.716 1.00 35.95 39 ASN C CA 1
ATOM 6148 C C . ASN C 1 39 ? -13.388 35.935 -2.719 1.00 39.27 39 ASN C C 1
ATOM 6149 O O . ASN C 1 39 ? -13.360 35.137 -3.656 1.00 43.22 39 ASN C O 1
ATOM 6154 N N . ASP C 1 40 ? -12.562 35.846 -1.680 1.00 35.87 40 ASP C N 1
ATOM 6155 C CA . ASP C 1 40 ? -11.623 34.733 -1.585 1.00 37.86 40 ASP C CA 1
ATOM 6156 C C . ASP C 1 40 ? -12.297 33.519 -0.948 1.00 39.12 40 ASP C C 1
ATOM 6157 O O . ASP C 1 40 ? -11.663 32.486 -0.729 1.00 39.31 40 ASP C O 1
ATOM 6162 N N . TYR C 1 41 ? -13.587 33.651 -0.656 1.00 36.43 41 TYR C N 1
ATOM 6163 C CA . TYR C 1 41 ? -14.339 32.563 -0.050 1.00 36.57 41 TYR C CA 1
ATOM 6164 C C . TYR C 1 41 ? -15.548 32.152 -0.889 1.00 38.78 41 TYR C C 1
ATOM 6165 O O . TYR C 1 41 ? -16.129 32.954 -1.618 1.00 32.92 41 TYR C O 1
ATOM 6174 N N . HIS C 1 42 ? -15.905 30.881 -0.773 1.00 42.60 42 HIS C N 1
ATOM 6175 C CA . HIS C 1 42 ? -17.100 30.330 -1.386 1.00 38.41 42 HIS C CA 1
ATOM 6176 C C . HIS C 1 42 ? -18.160 30.189 -0.306 1.00 39.78 42 HIS C C 1
ATOM 6177 O O . HIS C 1 42 ? -17.914 29.559 0.719 1.00 42.07 42 HIS C O 1
ATOM 6184 N N . TYR C 1 43 ? -19.327 30.793 -0.506 1.00 39.19 43 TYR C N 1
ATOM 6185 C CA . TYR C 1 43 ? -20.366 30.698 0.512 1.00 41.47 43 TYR C CA 1
ATOM 6186 C C . TYR C 1 43 ? -21.459 29.699 0.160 1.00 41.81 43 TYR C C 1
ATOM 6187 O O . TYR C 1 43 ? -21.815 29.523 -1.006 1.00 40.78 43 TYR C O 1
ATOM 6196 N N . ILE C 1 44 ? -21.968 29.038 1.194 1.00 42.00 44 ILE C N 1
ATOM 6197 C CA . ILE C 1 44 ? -23.047 28.073 1.051 1.00 43.82 44 ILE C CA 1
ATOM 6198 C C . ILE C 1 44 ? -24.368 28.823 0.980 1.00 40.53 44 ILE C C 1
ATOM 6199 O O . ILE C 1 44 ? -25.020 29.054 1.999 1.00 40.18 44 ILE C O 1
ATOM 6204 N N . THR C 1 45 ? -24.741 29.205 -0.236 1.00 38.26 45 THR C N 1
ATOM 6205 C CA . THR C 1 45 ? -25.887 30.073 -0.482 1.00 38.11 45 THR C CA 1
ATOM 6206 C C . THR C 1 45 ? -27.185 29.548 0.132 1.00 39.76 45 THR C C 1
ATOM 6207 O O . THR C 1 45 ? -28.022 30.329 0.585 1.00 39.87 45 THR C O 1
ATOM 6211 N N . THR C 1 46 ? -27.336 28.227 0.162 1.00 37.82 46 THR C N 1
ATOM 6212 C CA . THR C 1 46 ? -28.561 27.603 0.656 1.00 43.18 46 THR C CA 1
ATOM 6213 C C . THR C 1 46 ? -28.725 27.731 2.171 1.00 45.67 46 THR C C 1
ATOM 6214 O O . THR C 1 46 ? -29.789 27.426 2.712 1.00 47.96 46 THR C O 1
ATOM 6218 N N . GLU C 1 47 ? -27.672 28.174 2.852 1.00 44.32 47 GLU C N 1
ATOM 6219 C CA . GLU C 1 47 ? -27.710 28.337 4.303 1.00 44.91 47 GLU C CA 1
ATOM 6220 C C . GLU C 1 47 ? -27.802 29.802 4.734 1.00 41.86 47 GLU C C 1
ATOM 6221 O O . GLU C 1 47 ? -27.897 30.095 5.924 1.00 42.07 47 GLU C O 1
ATOM 6227 N N . LEU C 1 48 ? -27.786 30.714 3.767 1.00 34.31 48 LEU C N 1
ATOM 6228 C CA . LEU C 1 48 ? -27.656 32.144 4.056 1.00 38.09 48 LEU C CA 1
ATOM 6229 C C . LEU C 1 48 ? -28.821 32.746 4.845 1.00 39.99 48 LEU C C 1
ATOM 6230 O O . LEU C 1 48 ? -28.678 33.808 5.451 1.00 42.66 48 LEU C O 1
ATOM 6235 N N . HIS C 1 49 ? -29.974 32.086 4.827 1.00 37.14 49 HIS C N 1
ATOM 6236 C CA . HIS C 1 49 ? -31.132 32.573 5.571 1.00 39.88 49 HIS C CA 1
ATOM 6237 C C . HIS C 1 49 ? -30.897 32.552 7.082 1.00 40.70 49 HIS C C 1
ATOM 6238 O O . HIS C 1 49 ? -31.505 33.328 7.820 1.00 38.13 49 HIS C O 1
ATOM 6245 N N . GLN C 1 50 ? -30.021 31.663 7.539 1.00 38.40 50 GLN C N 1
ATOM 6246 C CA . GLN C 1 50 ? -29.742 31.547 8.969 1.00 41.25 50 GLN C CA 1
ATOM 6247 C C . GLN C 1 50 ? -28.922 32.732 9.517 1.00 40.55 50 GLN C C 1
ATOM 6248 O O . GLN C 1 50 ? -29.335 33.346 10.498 1.00 42.46 50 GLN C O 1
ATOM 6254 N N . PRO C 1 51 ? -27.765 33.061 8.900 1.00 39.52 51 PRO C N 1
ATOM 6255 C CA . PRO C 1 51 ? -27.071 34.247 9.426 1.00 39.21 51 PRO C CA 1
ATOM 6256 C C . PRO C 1 51 ? -27.834 35.551 9.197 1.00 37.51 51 PRO C C 1
ATOM 6257 O O . PRO C 1 51 ? -27.652 36.496 9.962 1.00 39.28 51 PRO C O 1
ATOM 6261 N N . ALA C 1 52 ? -28.667 35.600 8.162 1.00 38.18 52 ALA C N 1
ATOM 6262 C CA . ALA C 1 52 ? -29.502 36.771 7.909 1.00 37.40 52 ALA C CA 1
ATOM 6263 C C . ALA C 1 52 ? -30.425 37.034 9.094 1.00 36.47 52 ALA C C 1
ATOM 6264 O O . ALA C 1 52 ? -30.721 38.182 9.423 1.00 38.69 52 ALA C O 1
ATOM 6266 N N . ALA C 1 53 ? -30.879 35.958 9.727 1.00 34.44 53 ALA C N 1
ATOM 6267 C CA . ALA C 1 53 ? -31.732 36.062 10.901 1.00 37.35 53 ALA C CA 1
ATOM 6268 C C . ALA C 1 53 ? -30.909 35.985 12.183 1.00 42.13 53 ALA C C 1
ATOM 6269 O O . ALA C 1 53 ? -31.446 36.131 13.278 1.00 46.49 53 ALA C O 1
ATOM 6271 N N . GLY C 1 54 ? -29.612 35.730 12.044 1.00 41.35 54 GLY C N 1
ATOM 6272 C CA . GLY C 1 54 ? -28.724 35.667 13.192 1.00 39.66 54 GLY C CA 1
ATOM 6273 C C . GLY C 1 54 ? -28.847 34.389 14.001 1.00 42.95 54 GLY C C 1
ATOM 6274 O O . GLY C 1 54 ? -28.496 34.360 15.181 1.00 42.22 54 GLY C O 1
ATOM 6275 N N . THR C 1 55 ? -29.351 33.330 13.374 1.00 44.80 55 THR C N 1
ATOM 6276 C CA . THR C 1 55 ? -29.511 32.046 14.055 1.00 47.69 55 THR C CA 1
ATOM 6277 C C . THR C 1 55 ? -28.279 31.162 13.877 1.00 48.31 55 THR C C 1
ATOM 6278 O O . THR C 1 55 ? -28.153 30.119 14.517 1.00 52.19 55 THR C O 1
ATOM 6282 N N . MET C 1 56 ? -27.385 31.581 12.987 1.00 46.34 56 MET C N 1
ATOM 6283 C CA . MET C 1 56 ? -26.114 30.898 12.776 1.00 46.86 56 MET C CA 1
ATOM 6284 C C . MET C 1 56 ? -25.046 31.902 12.362 1.00 45.51 56 MET C C 1
ATOM 6285 O O . MET C 1 56 ? -25.317 32.803 11.571 1.00 42.88 56 MET C O 1
ATOM 6290 N N . HIS C 1 57 ? -23.838 31.752 12.896 1.00 40.62 57 HIS C N 1
ATOM 6291 C CA . HIS C 1 57 ? -22.739 32.635 12.521 1.00 41.69 57 HIS C CA 1
ATOM 6292 C C . HIS C 1 57 ? -22.381 32.441 11.048 1.00 41.85 57 HIS C C 1
ATOM 6293 O O . HIS C 1 57 ? -22.374 31.318 10.546 1.00 46.94 57 HIS C O 1
ATOM 6300 N N . HIS C 1 58 ? -22.077 33.541 10.365 1.00 36.44 58 HIS C N 1
ATOM 6301 C CA . HIS C 1 58 ? -21.857 33.519 8.920 1.00 36.55 58 HIS C CA 1
ATOM 6302 C C . HIS C 1 58 ? -20.637 32.702 8.492 1.00 37.45 58 HIS C C 1
ATOM 6303 O O . HIS C 1 58 ? -20.593 32.191 7.371 1.00 37.77 58 HIS C O 1
ATOM 6310 N N . ASP C 1 59 ? -19.652 32.575 9.376 1.00 37.28 59 ASP C N 1
ATOM 6311 C CA . ASP C 1 59 ? -18.461 31.788 9.069 1.00 41.76 59 ASP C CA 1
ATOM 6312 C C . ASP C 1 59 ? -18.791 30.310 8.867 1.00 45.91 59 ASP C C 1
ATOM 6313 O O . ASP C 1 59 ? -18.029 29.580 8.238 1.00 49.90 59 ASP C O 1
ATOM 6318 N N . GLN C 1 60 ? -19.925 29.874 9.408 1.00 44.02 60 GLN C N 1
ATOM 6319 C CA . GLN C 1 60 ? -20.398 28.509 9.205 1.00 48.16 60 GLN C CA 1
ATOM 6320 C C . GLN C 1 60 ? -20.932 28.289 7.792 1.00 45.43 60 GLN C C 1
ATOM 6321 O O . GLN C 1 60 ? -21.146 27.151 7.374 1.00 47.96 60 GLN C O 1
ATOM 6327 N N . ALA C 1 61 ? -21.156 29.378 7.066 1.00 41.52 61 ALA C N 1
ATOM 6328 C CA . ALA C 1 61 ? -21.751 29.295 5.738 1.00 42.29 61 ALA C CA 1
ATOM 6329 C C . ALA C 1 61 ? -20.777 29.701 4.637 1.00 41.40 61 ALA C C 1
ATOM 6330 O O . ALA C 1 61 ? -21.196 30.109 3.553 1.00 40.05 61 ALA C O 1
ATOM 6332 N N . ARG C 1 62 ? -19.479 29.593 4.910 1.00 42.51 62 ARG C N 1
ATOM 6333 C CA . ARG C 1 62 ? -18.473 29.888 3.891 1.00 41.55 62 ARG C CA 1
ATOM 6334 C C . ARG C 1 62 ? -17.164 29.156 4.148 1.00 44.00 62 ARG C C 1
ATOM 6335 O O . ARG C 1 62 ? -16.897 28.709 5.263 1.00 45.81 62 ARG C O 1
ATOM 6343 N N . VAL C 1 63 ? -16.359 29.027 3.098 1.00 44.53 63 VAL C N 1
ATOM 6344 C CA . VAL C 1 63 ? -15.075 28.344 3.182 1.00 46.51 63 VAL C CA 1
ATOM 6345 C C . VAL C 1 63 ? -14.082 28.986 2.212 1.00 46.93 63 VAL C C 1
ATOM 6346 O O . VAL C 1 63 ? -14.463 29.424 1.124 1.00 44.71 63 VAL C O 1
ATOM 6350 N N . GLY C 1 64 ? -12.818 29.070 2.620 1.00 48.52 64 GLY C N 1
ATOM 6351 C CA . GLY C 1 64 ? -11.774 29.625 1.776 1.00 49.70 64 GLY C CA 1
ATOM 6352 C C . GLY C 1 64 ? -11.585 28.822 0.501 1.00 50.10 64 GLY C C 1
ATOM 6353 O O . GLY C 1 64 ? -11.509 27.595 0.538 1.00 52.82 64 GLY C O 1
ATOM 6354 N N . ILE C 1 65 ? -11.519 29.517 -0.629 1.00 50.85 65 ILE C N 1
ATOM 6355 C CA . ILE C 1 65 ? -11.390 28.865 -1.929 1.00 49.52 65 ILE C CA 1
ATOM 6356 C C . ILE C 1 65 ? -10.031 28.185 -2.113 1.00 49.09 65 ILE C C 1
ATOM 6357 O O . ILE C 1 65 ? -9.954 27.090 -2.674 1.00 48.27 65 ILE C O 1
ATOM 6362 N N . LYS C 1 66 ? -8.967 28.821 -1.625 1.00 48.83 66 LYS C N 1
ATOM 6363 C CA . LYS C 1 66 ? -7.621 28.250 -1.722 1.00 56.79 66 LYS C CA 1
ATOM 6364 C C . LYS C 1 66 ? -7.525 26.904 -1.009 1.00 60.66 66 LYS C C 1
ATOM 6365 O O . LYS C 1 66 ? -6.708 26.056 -1.371 1.00 62.66 66 LYS C O 1
ATOM 6371 N N . GLU C 1 67 ? -8.363 26.717 0.004 1.00 60.63 67 GLU C N 1
ATOM 6372 C CA . GLU C 1 67 ? -8.370 25.482 0.778 1.00 66.29 67 GLU C CA 1
ATOM 6373 C C . GLU C 1 67 ? -9.004 24.328 0.006 1.00 62.39 67 GLU C C 1
ATOM 6374 O O . GLU C 1 67 ? -8.798 23.163 0.340 1.00 64.59 67 GLU C O 1
ATOM 6380 N N . LEU C 1 68 ? -9.781 24.657 -1.021 1.00 57.44 68 LEU C N 1
ATOM 6381 C CA . LEU C 1 68 ? -10.492 23.645 -1.795 1.00 54.87 68 LEU C CA 1
ATOM 6382 C C . LEU C 1 68 ? -9.731 23.203 -3.042 1.00 57.11 68 LEU C C 1
ATOM 6383 O O . LEU C 1 68 ? -9.811 22.044 -3.448 1.00 58.77 68 LEU C O 1
ATOM 6388 N N . ILE C 1 69 ? -8.994 24.127 -3.649 1.00 58.60 69 ILE C N 1
ATOM 6389 C CA . ILE C 1 69 ? -8.385 23.875 -4.950 1.00 58.23 69 ILE C CA 1
ATOM 6390 C C . ILE C 1 69 ? -6.898 23.546 -4.887 1.00 61.94 69 ILE C C 1
ATOM 6391 O O . ILE C 1 69 ? -6.238 23.754 -3.867 1.00 62.80 69 ILE C O 1
ATOM 6396 N N . ASP C 1 70 ? -6.383 23.029 -5.998 1.00 62.67 70 ASP C N 1
ATOM 6397 C CA . ASP C 1 70 ? -4.959 22.777 -6.150 1.00 61.81 70 ASP C CA 1
ATOM 6398 C C . ASP C 1 70 ? -4.357 23.974 -6.873 1.00 58.36 70 ASP C C 1
ATOM 6399 O O . ASP C 1 70 ? -4.572 24.161 -8.072 1.00 57.67 70 ASP C O 1
ATOM 6404 N N . GLU C 1 71 ? -3.601 24.778 -6.133 1.00 56.13 71 GLU C N 1
ATOM 6405 C CA . GLU C 1 71 ? -3.028 26.016 -6.657 1.00 60.02 71 GLU C CA 1
ATOM 6406 C C . GLU C 1 71 ? -2.096 25.779 -7.840 1.00 59.19 71 GLU C C 1
ATOM 6407 O O . GLU C 1 71 ? -1.867 26.679 -8.648 1.00 60.76 71 GLU C O 1
ATOM 6413 N N . LYS C 1 72 ? -1.555 24.569 -7.937 1.00 57.81 72 LYS C N 1
ATOM 6414 C CA . LYS C 1 72 ? -0.674 24.220 -9.044 1.00 59.94 72 LYS C CA 1
ATOM 6415 C C . LYS C 1 72 ? -1.473 23.933 -10.314 1.00 60.95 72 LYS C C 1
ATOM 6416 O O . LYS C 1 72 ? -0.928 23.954 -11.418 1.00 66.36 72 LYS C O 1
ATOM 6418 N N . LYS C 1 73 ? -2.770 23.686 -10.152 1.00 56.06 73 LYS C N 1
ATOM 6419 C CA . LYS C 1 73 ? -3.647 23.368 -11.276 1.00 57.59 73 LYS C CA 1
ATOM 6420 C C . LYS C 1 73 ? -4.604 24.505 -11.599 1.00 54.68 73 LYS C C 1
ATOM 6421 O O . LYS C 1 73 ? -4.918 24.755 -12.763 1.00 56.03 73 LYS C O 1
ATOM 6427 N N . ILE C 1 74 ? -5.071 25.188 -10.561 1.00 51.85 74 ILE C N 1
ATOM 6428 C CA . ILE C 1 74 ? -6.029 26.268 -10.736 1.00 48.34 74 ILE C CA 1
ATOM 6429 C C . ILE C 1 74 ? -5.491 27.571 -10.160 1.00 44.89 74 ILE C C 1
ATOM 6430 O O . ILE C 1 74 ? -5.165 27.653 -8.975 1.00 44.30 74 ILE C O 1
ATOM 6435 N N . LYS C 1 75 ? -5.408 28.590 -11.008 1.00 42.10 75 LYS C N 1
ATOM 6436 C CA . LYS C 1 75 ? -4.996 29.912 -10.570 1.00 43.27 75 LYS C CA 1
ATOM 6437 C C . LYS C 1 75 ? -6.215 30.714 -10.146 1.00 43.75 75 LYS C C 1
ATOM 6438 O O . LYS C 1 75 ? -7.069 31.049 -10.969 1.00 42.70 75 LYS C O 1
ATOM 6444 N N . PHE C 1 76 ? -6.303 31.010 -8.857 1.00 42.02 76 PHE C N 1
ATOM 6445 C CA . PHE C 1 76 ? -7.428 31.772 -8.346 1.00 39.16 76 PHE C CA 1
ATOM 6446 C C . PHE C 1 76 ? -7.163 33.268 -8.464 1.00 38.82 76 PHE C C 1
ATOM 6447 O O . PHE C 1 76 ? -6.094 33.754 -8.091 1.00 43.28 76 PHE C O 1
ATOM 6455 N N . VAL C 1 77 ? -8.140 33.988 -9.004 1.00 35.56 77 VAL C N 1
ATOM 6456 C CA . VAL C 1 77 ? -8.060 35.436 -9.128 1.00 37.85 77 VAL C CA 1
ATOM 6457 C C . VAL C 1 77 ? -9.206 36.094 -8.372 1.00 41.33 77 VAL C C 1
ATOM 6458 O O . VAL C 1 77 ? -10.374 35.880 -8.687 1.00 42.23 77 VAL C O 1
ATOM 6462 N N . LYS C 1 78 ? -8.865 36.877 -7.357 1.00 42.40 78 LYS C N 1
ATOM 6463 C CA . LYS C 1 78 ? -9.867 37.602 -6.588 1.00 44.70 78 LYS C CA 1
ATOM 6464 C C . LYS C 1 78 ? -10.160 38.955 -7.230 1.00 40.48 78 LYS C C 1
ATOM 6465 O O . LYS C 1 78 ? -9.387 39.901 -7.080 1.00 36.88 78 LYS C O 1
ATOM 6471 N N . ASP C 1 79 ? -11.271 39.041 -7.955 1.00 42.33 79 ASP C N 1
ATOM 6472 C CA . ASP C 1 79 ? -11.652 40.285 -8.619 1.00 40.36 79 ASP C CA 1
ATOM 6473 C C . ASP C 1 79 ? -13.126 40.262 -9.000 1.00 37.71 79 ASP C C 1
ATOM 6474 O O . ASP C 1 79 ? -13.771 39.214 -8.978 1.00 38.45 79 ASP C O 1
ATOM 6479 N N . THR C 1 80 ? -13.657 41.429 -9.344 1.00 37.52 80 THR C N 1
ATOM 6480 C CA . THR C 1 80 ? -15.057 41.541 -9.719 1.00 37.24 80 THR C CA 1
ATOM 6481 C C . THR C 1 80 ? -15.193 41.684 -11.228 1.00 35.29 80 THR C C 1
ATOM 6482 O O . THR C 1 80 ? -14.672 42.629 -11.823 1.00 35.03 80 THR C O 1
ATOM 6486 N N . VAL C 1 81 ? -15.891 40.733 -11.839 1.00 34.80 81 VAL C N 1
ATOM 6487 C CA . VAL C 1 81 ? -16.169 40.776 -13.268 1.00 34.22 81 VAL C CA 1
ATOM 6488 C C . VAL C 1 81 ? -17.074 41.959 -13.582 1.00 33.90 81 VAL C C 1
ATOM 6489 O O . VAL C 1 81 ? -18.059 42.200 -12.885 1.00 38.33 81 VAL C O 1
ATOM 6493 N N . VAL C 1 82 ? -16.723 42.703 -14.625 1.00 34.39 82 VAL C N 1
ATOM 6494 C CA . VAL C 1 82 ? -17.489 43.875 -15.027 1.00 38.23 82 VAL C CA 1
ATOM 6495 C C . VAL C 1 82 ? -18.223 43.625 -16.346 1.00 40.08 82 VAL C C 1
ATOM 6496 O O . VAL C 1 82 ? -19.384 44.003 -16.500 1.00 38.92 82 VAL C O 1
ATOM 6500 N N . ALA C 1 83 ? -17.537 43.001 -17.300 1.00 38.36 83 ALA C N 1
ATOM 6501 C CA . ALA C 1 83 ? -18.121 42.749 -18.613 1.00 38.18 83 ALA C CA 1
ATOM 6502 C C . ALA C 1 83 ? -17.441 41.597 -19.347 1.00 39.91 83 ALA C C 1
ATOM 6503 O O . ALA C 1 83 ? -16.315 41.214 -19.024 1.00 34.25 83 ALA C O 1
ATOM 6505 N N . ILE C 1 84 ? -18.146 41.037 -20.324 1.00 37.73 84 ILE C N 1
ATOM 6506 C CA . ILE C 1 84 ? -17.585 40.012 -21.195 1.00 37.45 84 ILE C CA 1
ATOM 6507 C C . ILE C 1 84 ? -17.636 40.479 -22.650 1.00 39.98 84 ILE C C 1
ATOM 6508 O O . ILE C 1 84 ? -18.703 40.819 -23.161 1.00 43.16 84 ILE C O 1
ATOM 6513 N N . ASP C 1 85 ? -16.485 40.500 -23.314 1.00 37.48 85 ASP C N 1
ATOM 6514 C CA . ASP C 1 85 ? -16.433 40.850 -24.729 1.00 40.93 85 ASP C CA 1
ATOM 6515 C C . ASP C 1 85 ? -16.329 39.558 -25.525 1.00 44.32 85 ASP C C 1
ATOM 6516 O O . ASP C 1 85 ? -15.258 38.954 -25.612 1.00 43.48 85 ASP C O 1
ATOM 6521 N N . ARG C 1 86 ? -17.453 39.141 -26.100 1.00 40.81 86 ARG C N 1
ATOM 6522 C CA . ARG C 1 86 ? -17.529 37.872 -26.813 1.00 44.04 86 ARG C CA 1
ATOM 6523 C C . ARG C 1 86 ? -16.657 37.858 -28.062 1.00 41.92 86 ARG C C 1
ATOM 6524 O O . ARG C 1 86 ? -16.014 36.852 -28.364 1.00 42.55 86 ARG C O 1
ATOM 6532 N N . GLU C 1 87 ? -16.639 38.971 -28.787 1.00 40.00 87 GLU C N 1
ATOM 6533 C CA . GLU C 1 87 ? -15.860 39.061 -30.017 1.00 43.62 87 GLU C CA 1
ATOM 6534 C C . GLU C 1 87 ? -14.362 38.976 -29.724 1.00 44.50 87 GLU C C 1
ATOM 6535 O O . GLU C 1 87 ? -13.630 38.260 -30.407 1.00 46.69 87 GLU C O 1
ATOM 6541 N N . GLN C 1 88 ? -13.906 39.713 -28.716 1.00 42.87 88 GLN C N 1
ATOM 6542 C CA . GLN C 1 88 ? -12.490 39.700 -28.358 1.00 46.31 88 GLN C CA 1
ATOM 6543 C C . GLN C 1 88 ? -12.117 38.520 -27.463 1.00 44.56 88 GLN C C 1
ATOM 6544 O O . GLN C 1 88 ? -10.931 38.256 -27.247 1.00 41.17 88 GLN C O 1
ATOM 6550 N N . GLN C 1 89 ? -13.126 37.809 -26.965 1.00 43.40 89 GLN C N 1
ATOM 6551 C CA . GLN C 1 89 ? -12.921 36.743 -25.985 1.00 43.99 89 GLN C CA 1
ATOM 6552 C C . GLN C 1 89 ? -12.086 37.270 -24.821 1.00 45.47 89 GLN C C 1
ATOM 6553 O O . GLN C 1 89 ? -11.092 36.665 -24.416 1.00 40.94 89 GLN C O 1
ATOM 6559 N N . LYS C 1 90 ? -12.508 38.417 -24.300 1.00 45.41 90 LYS C N 1
ATOM 6560 C CA . LYS C 1 90 ? -11.812 39.080 -23.208 1.00 43.78 90 LYS C CA 1
ATOM 6561 C C . LYS C 1 90 ? -12.794 39.428 -22.096 1.00 42.40 90 LYS C C 1
ATOM 6562 O O . LYS C 1 90 ? -13.889 39.930 -22.358 1.00 41.47 90 LYS C O 1
ATOM 6568 N N . VAL C 1 91 ? -12.405 39.149 -20.858 1.00 35.47 91 VAL C N 1
ATOM 6569 C CA . VAL C 1 91 ? -13.226 39.496 -19.707 1.00 38.76 91 VAL C CA 1
ATOM 6570 C C . VAL C 1 91 ? -12.653 40.726 -19.014 1.00 40.35 91 VAL C C 1
ATOM 6571 O O . VAL C 1 91 ? -11.471 40.758 -18.682 1.00 34.57 91 VAL C O 1
ATOM 6575 N N . THR C 1 92 ? -13.486 41.742 -18.810 1.00 40.85 92 THR C N 1
ATOM 6576 C CA . THR C 1 92 ? -13.036 42.953 -18.138 1.00 41.04 92 THR C CA 1
ATOM 6577 C C . THR C 1 92 ? -13.372 42.875 -16.653 1.00 39.50 92 THR C C 1
ATOM 6578 O O . THR C 1 92 ? -14.518 42.623 -16.273 1.00 40.09 92 THR C O 1
ATOM 6582 N N . LEU C 1 93 ? -12.356 43.075 -15.820 1.00 39.12 93 LEU C N 1
ATOM 6583 C CA . LEU C 1 93 ? -12.516 43.058 -14.371 1.00 40.69 93 LEU C CA 1
ATOM 6584 C C . LEU C 1 93 ? -12.351 44.470 -13.819 1.00 41.03 93 LEU C C 1
ATOM 6585 O O . LEU C 1 93 ? -11.953 45.379 -14.544 1.00 36.23 93 LEU C O 1
ATOM 6590 N N . GLN C 1 94 ? -12.643 44.653 -12.536 1.00 41.42 94 GLN C N 1
ATOM 6591 C CA . GLN C 1 94 ? -12.470 45.960 -11.914 1.00 44.86 94 GLN C CA 1
ATOM 6592 C C . GLN C 1 94 ? -11.002 46.376 -11.874 1.00 47.24 94 GLN C C 1
ATOM 6593 O O . GLN C 1 94 ? -10.693 47.563 -11.899 1.00 48.75 94 GLN C O 1
ATOM 6599 N N . ASN C 1 95 ? -10.102 45.399 -11.819 1.00 47.37 95 ASN C N 1
ATOM 6600 C CA . ASN C 1 95 ? -8.682 45.693 -11.669 1.00 51.12 95 ASN C CA 1
ATOM 6601 C C . ASN C 1 95 ? -7.810 45.016 -12.723 1.00 54.06 95 ASN C C 1
ATOM 6602 O O . ASN C 1 95 ? -6.628 44.765 -12.489 1.00 54.27 95 ASN C O 1
ATOM 6607 N N . GLY C 1 96 ? -8.385 44.733 -13.888 1.00 52.08 96 GLY C N 1
ATOM 6608 C CA . GLY C 1 96 ? -7.621 44.130 -14.965 1.00 48.73 96 GLY C CA 1
ATOM 6609 C C . GLY C 1 96 ? -8.471 43.467 -16.029 1.00 43.91 96 GLY C C 1
ATOM 6610 O O . GLY C 1 96 ? -9.674 43.706 -16.123 1.00 44.02 96 GLY C O 1
ATOM 6611 N N . GLU C 1 97 ? -7.835 42.621 -16.833 1.00 42.43 97 GLU C N 1
ATOM 6612 C CA . GLU C 1 97 ? -8.509 41.921 -17.918 1.00 43.10 97 GLU C CA 1
ATOM 6613 C C . GLU C 1 97 ? -7.973 40.501 -18.057 1.00 45.63 97 GLU C C 1
ATOM 6614 O O . GLU C 1 97 ? -6.820 40.223 -17.724 1.00 49.09 97 GLU C O 1
ATOM 6620 N N . LEU C 1 98 ? -8.819 39.604 -18.549 1.00 41.46 98 LEU C N 1
ATOM 6621 C CA . LEU C 1 98 ? -8.429 38.219 -18.765 1.00 39.38 98 LEU C CA 1
ATOM 6622 C C . LEU C 1 98 ? -8.929 37.764 -20.130 1.00 41.96 98 LEU C C 1
ATOM 6623 O O . LEU C 1 98 ? -10.034 38.116 -20.540 1.00 45.79 98 LEU C O 1
ATOM 6628 N N . HIS C 1 99 ? -8.117 36.980 -20.830 1.00 41.89 99 HIS C N 1
ATOM 6629 C CA . HIS C 1 99 ? -8.517 36.395 -22.105 1.00 41.88 99 HIS C CA 1
ATOM 6630 C C . HIS C 1 99 ? -8.745 34.895 -21.955 1.00 42.33 99 HIS C C 1
ATOM 6631 O O . HIS C 1 99 ? -8.164 34.260 -21.075 1.00 39.40 99 HIS C O 1
ATOM 6638 N N . TYR C 1 100 ? -9.605 34.334 -22.801 1.00 39.88 100 TYR C N 1
ATOM 6639 C CA . TYR C 1 100 ? -9.948 32.919 -22.701 1.00 41.01 100 TYR C CA 1
ATOM 6640 C C . TYR C 1 100 ? -10.054 32.234 -24.058 1.00 39.04 100 TYR C C 1
ATOM 6641 O O . TYR C 1 100 ? -10.310 32.878 -25.074 1.00 39.93 100 TYR C O 1
ATOM 6650 N N . ASP C 1 101 ? -9.838 30.923 -24.065 1.00 39.62 101 ASP C N 1
ATOM 6651 C CA . ASP C 1 101 ? -10.187 30.099 -25.215 1.00 42.59 101 ASP C CA 1
ATOM 6652 C C . ASP C 1 101 ? -11.526 29.432 -24.922 1.00 42.84 101 ASP C C 1
ATOM 6653 O O . ASP C 1 101 ? -12.338 29.203 -25.819 1.00 35.24 101 ASP C O 1
ATOM 6658 N N . TYR C 1 102 ? -11.739 29.128 -23.645 1.00 40.26 102 TYR C N 1
ATOM 6659 C CA . TYR C 1 102 ? -13.003 28.585 -23.172 1.00 42.86 102 TYR C CA 1
ATOM 6660 C C . TYR C 1 102 ? -13.480 29.365 -21.956 1.00 42.83 102 TYR C C 1
ATOM 6661 O O . TYR C 1 102 ? -12.689 29.712 -21.078 1.00 43.43 102 TYR C O 1
ATOM 6670 N N . LEU C 1 103 ? -14.779 29.639 -21.912 1.00 42.11 103 LEU C N 1
ATOM 6671 C CA . LEU C 1 103 ? -15.357 30.413 -20.824 1.00 38.60 103 LEU C CA 1
ATOM 6672 C C . LEU C 1 103 ? -16.469 29.644 -20.124 1.00 38.18 103 LEU C C 1
ATOM 6673 O O . LEU C 1 103 ? -17.319 29.031 -20.771 1.00 39.63 103 LEU C O 1
ATOM 6678 N N . VAL C 1 104 ? -16.449 29.679 -18.797 1.00 37.36 104 VAL C N 1
ATOM 6679 C CA . VAL C 1 104 ? -17.510 29.092 -17.991 1.00 35.44 104 VAL C CA 1
ATOM 6680 C C . VAL C 1 104 ? -18.134 30.194 -17.147 1.00 37.81 104 VAL C C 1
ATOM 6681 O O . VAL C 1 104 ? -17.470 30.783 -16.293 1.00 37.71 104 VAL C O 1
ATOM 6685 N N . VAL C 1 105 ? -19.406 30.485 -17.397 1.00 38.09 105 VAL C N 1
ATOM 6686 C CA . VAL C 1 105 ? -20.079 31.572 -16.697 1.00 39.65 105 VAL C CA 1
ATOM 6687 C C . VAL C 1 105 ? -20.953 31.045 -15.565 1.00 38.97 105 VAL C C 1
ATOM 6688 O O . VAL C 1 105 ? -21.962 30.382 -15.804 1.00 38.93 105 VAL C O 1
ATOM 6692 N N . GLY C 1 106 ? -20.555 31.348 -14.334 1.00 36.67 106 GLY C N 1
ATOM 6693 C CA . GLY C 1 106 ? -21.311 30.953 -13.160 1.00 37.77 106 GLY C CA 1
ATOM 6694 C C . GLY C 1 106 ? -21.448 32.100 -12.177 1.00 37.76 106 GLY C C 1
ATOM 6695 O O . GLY C 1 106 ? -21.142 31.955 -10.996 1.00 36.38 106 GLY C O 1
ATOM 6696 N N . LEU C 1 107 ? -21.912 33.244 -12.669 1.00 37.52 107 LEU C N 1
ATOM 6697 C CA . LEU C 1 107 ? -21.975 34.463 -11.864 1.00 39.93 107 LEU C CA 1
ATOM 6698 C C . LEU C 1 107 ? -23.188 34.516 -10.929 1.00 39.73 107 LEU C C 1
ATOM 6699 O O . LEU C 1 107 ? -23.348 35.467 -10.163 1.00 37.71 107 LEU C O 1
ATOM 6704 N N . GLY C 1 108 ? -24.043 33.503 -11.001 1.00 34.71 108 GLY C N 1
ATOM 6705 C CA . GLY C 1 108 ? -25.176 33.407 -10.098 1.00 34.24 108 GLY C CA 1
ATOM 6706 C C . GLY C 1 108 ? -26.292 34.371 -10.451 1.00 36.58 108 GLY C C 1
ATOM 6707 O O . GLY C 1 108 ? -26.311 34.938 -11.544 1.00 40.02 108 GLY C O 1
ATOM 6708 N N . SER C 1 109 ? -27.216 34.565 -9.516 1.00 33.27 109 SER C N 1
ATOM 6709 C CA . SER C 1 109 ? -28.365 35.434 -9.737 1.00 35.64 109 SER C CA 1
ATOM 6710 C C . SER C 1 109 ? -28.169 36.849 -9.216 1.00 38.73 109 SER C C 1
ATOM 6711 O O . SER C 1 109 ? -27.256 37.126 -8.440 1.00 29.26 109 SER C O 1
ATOM 6714 N N . GLU C 1 110 ? -29.049 37.735 -9.664 1.00 36.82 110 GLU C N 1
ATOM 6715 C CA . GLU C 1 110 ? -29.224 39.046 -9.061 1.00 38.02 110 GLU C CA 1
ATOM 6716 C C . GLU C 1 110 ? -30.705 39.186 -8.733 1.00 38.40 110 GLU C C 1
ATOM 6717 O O . GLU C 1 110 ? -31.531 38.478 -9.307 1.00 35.62 110 GLU C O 1
ATOM 6723 N N . PRO C 1 111 ? -31.047 40.071 -7.787 1.00 37.42 111 PRO C N 1
ATOM 6724 C CA . PRO C 1 111 ? -32.465 40.254 -7.459 1.00 34.98 111 PRO C CA 1
ATOM 6725 C C . PRO C 1 111 ? -33.276 40.772 -8.647 1.00 36.76 111 PRO C C 1
ATOM 6726 O O . PRO C 1 111 ? -32.783 41.586 -9.427 1.00 36.71 111 PRO C O 1
ATOM 6730 N N . GLU C 1 112 ? -34.499 40.272 -8.790 1.00 38.12 112 GLU C N 1
ATOM 6731 C CA . GLU C 1 112 ? -35.438 40.776 -9.788 1.00 41.75 112 GLU C CA 1
ATOM 6732 C C . GLU C 1 112 ? -36.611 41.444 -9.082 1.00 42.20 112 GLU C C 1
ATOM 6733 O O . GLU C 1 112 ? -37.384 40.781 -8.391 1.00 42.64 112 GLU C O 1
ATOM 6739 N N . THR C 1 113 ? -36.732 42.758 -9.248 1.00 42.53 113 THR C N 1
ATOM 6740 C CA . THR C 1 113 ? -37.758 43.524 -8.547 1.00 45.45 113 THR C CA 1
ATOM 6741 C C . THR C 1 113 ? -38.925 43.917 -9.452 1.00 45.90 113 THR C C 1
ATOM 6742 O O . THR C 1 113 ? -39.866 44.578 -9.008 1.00 43.58 113 THR C O 1
ATOM 6746 N N . PHE C 1 114 ? -38.849 43.518 -10.719 1.00 48.54 114 PHE C N 1
ATOM 6747 C CA . PHE C 1 114 ? -39.936 43.723 -11.677 1.00 49.15 114 PHE C CA 1
ATOM 6748 C C . PHE C 1 114 ? -40.329 45.191 -11.835 1.00 47.24 114 PHE C C 1
ATOM 6749 O O . PHE C 1 114 ? -41.476 45.503 -12.150 1.00 51.17 114 PHE C O 1
ATOM 6757 N N . GLY C 1 115 ? -39.371 46.084 -11.616 1.00 49.50 115 GLY C N 1
ATOM 6758 C CA . GLY C 1 115 ? -39.598 47.510 -11.762 1.00 54.01 115 GLY C CA 1
ATOM 6759 C C . GLY C 1 115 ? -40.472 48.124 -10.684 1.00 59.54 115 GLY C C 1
ATOM 6760 O O . GLY C 1 115 ? -40.960 49.243 -10.840 1.00 59.88 115 GLY C O 1
ATOM 6761 N N . ILE C 1 116 ? -40.678 47.397 -9.591 1.00 58.24 116 ILE C N 1
ATOM 6762 C CA . ILE C 1 116 ? -41.457 47.915 -8.471 1.00 55.01 116 ILE C CA 1
ATOM 6763 C C . ILE C 1 116 ? -40.729 49.066 -7.774 1.00 51.92 116 ILE C C 1
ATOM 6764 O O . ILE C 1 116 ? -39.583 48.925 -7.340 1.00 47.22 116 ILE C O 1
ATOM 6769 N N . GLU C 1 117 ? -41.408 50.205 -7.683 1.00 48.87 117 GLU C N 1
ATOM 6770 C CA . GLU C 1 117 ? -40.815 51.431 -7.161 1.00 50.43 117 GLU C CA 1
ATOM 6771 C C . GLU C 1 117 ? -40.243 51.278 -5.746 1.00 47.93 117 GLU C C 1
ATOM 6772 O O . GLU C 1 117 ? -40.918 50.809 -4.828 1.00 47.63 117 GLU C O 1
ATOM 6778 N N . GLY C 1 118 ? -38.983 51.671 -5.584 1.00 48.26 118 GLY C N 1
ATOM 6779 C CA . GLY C 1 118 ? -38.351 51.716 -4.275 1.00 50.18 118 GLY C CA 1
ATOM 6780 C C . GLY C 1 118 ? -37.788 50.410 -3.760 1.00 52.50 118 GLY C C 1
ATOM 6781 O O . GLY C 1 118 ? -37.131 50.374 -2.723 1.00 53.05 118 GLY C O 1
ATOM 6782 N N . LEU C 1 119 ? -38.053 49.337 -4.488 1.00 52.06 119 LEU C N 1
ATOM 6783 C CA . LEU C 1 119 ? -37.676 48.007 -4.053 1.00 55.91 119 LEU C CA 1
ATOM 6784 C C . LEU C 1 119 ? -36.166 47.793 -4.090 1.00 58.87 119 LEU C C 1
ATOM 6785 O O . LEU C 1 119 ? -35.597 47.242 -3.153 1.00 58.38 119 LEU C O 1
ATOM 6790 N N . ARG C 1 120 ? -35.527 48.221 -5.175 1.00 56.99 120 ARG C N 1
ATOM 6791 C CA . ARG C 1 120 ? -34.087 48.053 -5.345 1.00 56.18 120 ARG C CA 1
ATOM 6792 C C . ARG C 1 120 ? -33.262 48.775 -4.279 1.00 55.14 120 ARG C C 1
ATOM 6793 O O . ARG C 1 120 ? -32.268 48.233 -3.801 1.00 57.13 120 ARG C O 1
ATOM 6801 N N . GLU C 1 121 ? -33.678 49.986 -3.898 1.00 51.43 121 GLU C N 1
ATOM 6802 C CA . GLU C 1 121 ? -32.864 50.825 -3.009 1.00 54.39 121 GLU C CA 1
ATOM 6803 C C . GLU C 1 121 ? -33.177 50.649 -1.531 1.00 50.91 121 GLU C C 1
ATOM 6804 O O . GLU C 1 121 ? -32.298 50.817 -0.688 1.00 55.32 121 GLU C O 1
ATOM 6810 N N . HIS C 1 122 ? -34.420 50.296 -1.219 1.00 48.81 122 HIS C N 1
ATOM 6811 C CA . HIS C 1 122 ? -34.870 50.309 0.169 1.00 49.10 122 HIS C CA 1
ATOM 6812 C C . HIS C 1 122 ? -35.161 48.927 0.751 1.00 47.74 122 HIS C C 1
ATOM 6813 O O . HIS C 1 122 ? -35.449 48.808 1.942 1.00 50.41 122 HIS C O 1
ATOM 6820 N N . ALA C 1 123 ? -35.090 47.889 -0.075 1.00 44.84 123 ALA C N 1
ATOM 6821 C CA . ALA C 1 123 ? -35.273 46.526 0.418 1.00 43.05 123 ALA C CA 1
ATOM 6822 C C . ALA C 1 123 ? -33.948 45.767 0.432 1.00 44.45 123 ALA C C 1
ATOM 6823 O O . ALA C 1 123 ? -33.014 46.120 -0.286 1.00 46.82 123 ALA C O 1
ATOM 6825 N N . PHE C 1 124 ? -33.875 44.725 1.253 1.00 42.34 124 PHE C N 1
ATOM 6826 C CA . PHE C 1 124 ? -32.662 43.925 1.378 1.00 40.54 124 PHE C CA 1
ATOM 6827 C C . PHE C 1 124 ? -32.814 42.575 0.680 1.00 42.97 124 PHE C C 1
ATOM 6828 O O . PHE C 1 124 ? -33.925 42.062 0.540 1.00 39.55 124 PHE C O 1
ATOM 6836 N N . SER C 1 125 ? -31.696 42.000 0.246 1.00 43.70 125 SER C N 1
ATOM 6837 C CA . SER C 1 125 ? -31.717 40.688 -0.393 1.00 45.38 125 SER C CA 1
ATOM 6838 C C . SER C 1 125 ? -30.813 39.697 0.335 1.00 40.94 125 SER C C 1
ATOM 6839 O O . SER C 1 125 ? -29.798 40.075 0.921 1.00 42.34 125 SER C O 1
ATOM 6842 N N . ILE C 1 126 ? -31.201 38.427 0.299 1.00 36.09 126 ILE C N 1
ATOM 6843 C CA . ILE C 1 126 ? -30.411 37.349 0.881 1.00 35.27 126 ILE C CA 1
ATOM 6844 C C . ILE C 1 126 ? -29.662 36.600 -0.219 1.00 35.11 126 ILE C C 1
ATOM 6845 O O . ILE C 1 126 ? -30.199 35.657 -0.794 1.00 36.26 126 ILE C O 1
ATOM 6850 N N . ASN C 1 127 ? -28.436 37.019 -0.533 1.00 33.76 127 ASN C N 1
ATOM 6851 C CA . ASN C 1 127 ? -27.709 36.387 -1.637 1.00 36.25 127 ASN C CA 1
ATOM 6852 C C . ASN C 1 127 ? -26.184 36.424 -1.518 1.00 37.67 127 ASN C C 1
ATOM 6853 O O . ASN C 1 127 ? -25.482 36.098 -2.476 1.00 40.42 127 ASN C O 1
ATOM 6858 N N . SER C 1 128 ? -25.673 36.826 -0.358 1.00 38.58 128 SER C N 1
ATOM 6859 C CA . SER C 1 128 ? -24.232 36.778 -0.103 1.00 33.70 128 SER C CA 1
ATOM 6860 C C . SER C 1 128 ? -23.943 36.859 1.391 1.00 36.05 128 SER C C 1
ATOM 6861 O O . SER C 1 128 ? -24.843 37.113 2.192 1.00 37.81 128 SER C O 1
ATOM 6864 N N . ILE C 1 129 ? -22.683 36.656 1.763 1.00 34.95 129 ILE C N 1
ATOM 6865 C CA . ILE C 1 129 ? -22.283 36.793 3.157 1.00 34.80 129 ILE C CA 1
ATOM 6866 C C . ILE C 1 129 ? -22.428 38.251 3.577 1.00 34.65 129 ILE C C 1
ATOM 6867 O O . ILE C 1 129 ? -22.940 38.548 4.657 1.00 38.67 129 ILE C O 1
ATOM 6872 N N . ASN C 1 130 ? -21.994 39.159 2.707 1.00 33.95 130 ASN C N 1
ATOM 6873 C CA . ASN C 1 130 ? -22.125 40.589 2.966 1.00 35.53 130 ASN C CA 1
ATOM 6874 C C . ASN C 1 130 ? -23.578 41.025 3.151 1.00 34.84 130 ASN C C 1
ATOM 6875 O O . ASN C 1 130 ? -23.883 41.792 4.061 1.00 37.65 130 ASN C O 1
ATOM 6880 N N . SER C 1 131 ? -24.471 40.535 2.294 1.00 31.07 131 SER C N 1
ATOM 6881 C CA . SER C 1 131 ? -25.865 40.979 2.326 1.00 33.13 131 SER C CA 1
ATOM 6882 C C . SER C 1 131 ? -26.599 40.503 3.581 1.00 33.00 131 SER C C 1
ATOM 6883 O O . SER C 1 131 ? -27.443 41.220 4.119 1.00 31.23 131 SER C O 1
ATOM 6886 N N . VAL C 1 132 ? -26.289 39.295 4.046 1.00 31.97 132 VAL C N 1
ATOM 6887 C CA . VAL C 1 132 ? -26.982 38.755 5.214 1.00 33.42 132 VAL C CA 1
ATOM 6888 C C . VAL C 1 132 ? -26.462 39.362 6.520 1.00 34.03 132 VAL C C 1
ATOM 6889 O O . VAL C 1 132 ? -27.211 39.475 7.490 1.00 35.90 132 VAL C O 1
ATOM 6893 N N . ARG C 1 133 ? -25.192 39.758 6.550 1.00 30.68 133 ARG C N 1
ATOM 6894 C CA . ARG C 1 133 ? -24.665 40.466 7.717 1.00 35.49 133 ARG C CA 1
ATOM 6895 C C . ARG C 1 133 ? -25.299 41.850 7.798 1.00 34.92 133 ARG C C 1
ATOM 6896 O O . ARG C 1 133 ? -25.575 42.358 8.884 1.00 34.65 133 ARG C O 1
ATOM 6904 N N . ILE C 1 134 ? -25.526 42.456 6.637 1.00 33.28 134 ILE C N 1
ATOM 6905 C CA . ILE C 1 134 ? -26.190 43.751 6.567 1.00 34.85 134 ILE C CA 1
ATOM 6906 C C . ILE C 1 134 ? -27.623 43.640 7.080 1.00 34.85 134 ILE C C 1
ATOM 6907 O O . ILE C 1 134 ? -28.067 44.463 7.879 1.00 36.40 134 ILE C O 1
ATOM 6912 N N . ILE C 1 135 ? -28.336 42.609 6.634 1.00 35.65 135 ILE C N 1
ATOM 6913 C CA . ILE C 1 135 ? -29.693 42.348 7.112 1.00 31.98 135 ILE C CA 1
ATOM 6914 C C . ILE C 1 135 ? -29.709 42.110 8.618 1.00 32.54 135 ILE C C 1
ATOM 6915 O O . ILE C 1 135 ? -30.515 42.695 9.343 1.00 36.37 135 ILE C O 1
ATOM 6920 N N . ARG C 1 136 ? -28.808 41.247 9.076 1.00 33.69 136 ARG C N 1
ATOM 6921 C CA . ARG C 1 136 ? -28.705 40.896 10.487 1.00 31.11 136 ARG C CA 1
ATOM 6922 C C . ARG C 1 136 ? -28.515 42.121 11.379 1.00 33.60 136 ARG C C 1
ATOM 6923 O O . ARG C 1 136 ? -29.229 42.294 12.366 1.00 34.59 136 ARG C O 1
ATOM 6931 N N . GLN C 1 137 ? -27.554 42.969 11.025 1.00 33.21 137 GLN C N 1
ATOM 6932 C CA . GLN C 1 137 ? -27.220 44.131 11.845 1.00 33.22 137 GLN C CA 1
ATOM 6933 C C . GLN C 1 137 ? -28.232 45.264 11.696 1.00 32.00 137 GLN C C 1
ATOM 6934 O O . GLN C 1 137 ? -28.407 46.069 12.612 1.00 30.59 137 GLN C O 1
ATOM 6940 N N . HIS C 1 138 ? -28.889 45.329 10.541 1.00 32.79 138 HIS C N 1
ATOM 6941 C CA . HIS C 1 138 ? -29.963 46.295 10.329 1.00 33.53 138 HIS C CA 1
ATOM 6942 C C . HIS C 1 138 ? -31.107 46.035 11.300 1.00 35.27 138 HIS C C 1
ATOM 6943 O O . HIS C 1 138 ? -31.587 46.946 11.975 1.00 35.68 138 HIS C O 1
ATOM 6950 N N . ILE C 1 139 ? -31.533 44.778 11.364 1.00 34.79 139 ILE C N 1
ATOM 6951 C CA . ILE C 1 139 ? -32.633 44.378 12.232 1.00 35.14 139 ILE C CA 1
ATOM 6952 C C . ILE C 1 139 ? -32.301 44.616 13.705 1.00 35.93 139 ILE C C 1
ATOM 6953 O O . ILE C 1 139 ? -33.122 45.146 14.455 1.00 40.62 139 ILE C O 1
ATOM 6958 N N . GLU C 1 140 ? -31.094 44.242 14.114 1.00 35.15 140 GLU C N 1
ATOM 6959 C CA . GLU C 1 140 ? -30.670 44.448 15.497 1.00 37.50 140 GLU C CA 1
ATOM 6960 C C . GLU C 1 140 ? -30.619 45.935 15.838 1.00 35.87 140 GLU C C 1
ATOM 6961 O O . GLU C 1 140 ? -30.909 46.333 16.965 1.00 37.33 140 GLU C O 1
ATOM 6967 N N . TYR C 1 141 ? -30.261 46.749 14.851 1.00 36.42 141 TYR C N 1
ATOM 6968 C CA . TYR C 1 141 ? -30.206 48.199 15.016 1.00 35.46 141 TYR C CA 1
ATOM 6969 C C . TYR C 1 141 ? -31.602 48.778 15.258 1.00 38.18 141 TYR C C 1
ATOM 6970 O O . TYR C 1 141 ? -31.779 49.637 16.125 1.00 38.38 141 TYR C O 1
ATOM 6979 N N . GLN C 1 142 ? -32.590 48.293 14.503 1.00 35.71 142 GLN C N 1
ATOM 6980 C CA . GLN C 1 142 ? -33.969 48.763 14.651 1.00 35.07 142 GLN C CA 1
ATOM 6981 C C . GLN C 1 142 ? -34.499 48.441 16.041 1.00 38.93 142 GLN C C 1
ATOM 6982 O O . GLN C 1 142 ? -35.133 49.279 16.681 1.00 39.84 142 GLN C O 1
ATOM 6988 N N . PHE C 1 143 ? -34.241 47.220 16.500 1.00 38.31 143 PHE C N 1
ATOM 6989 C CA . PHE C 1 143 ? -34.680 46.789 17.821 1.00 38.19 143 PHE C CA 1
ATOM 6990 C C . PHE C 1 143 ? -33.984 47.596 18.916 1.00 38.74 143 PHE C C 1
ATOM 6991 O O . PHE C 1 143 ? -34.582 47.908 19.945 1.00 38.42 143 PHE C O 1
ATOM 6999 N N . ALA C 1 144 ? -32.719 47.935 18.683 1.00 37.40 144 ALA C N 1
ATOM 7000 C CA . ALA C 1 144 ? -31.955 48.747 19.624 1.00 39.01 144 ALA C CA 1
ATOM 7001 C C . ALA C 1 144 ? -32.553 50.144 19.762 1.00 40.44 144 ALA C C 1
ATOM 7002 O O . ALA C 1 144 ? -32.546 50.723 20.846 1.00 44.07 144 ALA C O 1
ATOM 7004 N N . LYS C 1 145 ? -33.077 50.678 18.663 1.00 42.82 145 LYS C N 1
ATOM 7005 C CA . LYS C 1 145 ? -33.663 52.014 18.676 1.00 46.70 145 LYS C CA 1
ATOM 7006 C C . LYS C 1 145 ? -35.033 52.040 19.348 1.00 47.73 145 LYS C C 1
ATOM 7007 O O . LYS C 1 145 ? -35.476 53.088 19.818 1.00 50.06 145 LYS C O 1
ATOM 7013 N N . PHE C 1 146 ? -35.698 50.889 19.400 1.00 43.88 146 PHE C N 1
ATOM 7014 C CA . PHE C 1 146 ? -37.080 50.837 19.871 1.00 44.36 146 PHE C CA 1
ATOM 7015 C C . PHE C 1 146 ? -37.240 51.194 21.348 1.00 44.53 146 PHE C C 1
ATOM 7016 O O . PHE C 1 146 ? -38.193 51.874 21.721 1.00 39.03 146 PHE C O 1
ATOM 7024 N N . ALA C 1 147 ? -36.325 50.724 22.189 1.00 46.73 147 ALA C N 1
ATOM 7025 C CA . ALA C 1 147 ? -36.464 50.920 23.630 1.00 52.03 147 ALA C CA 1
ATOM 7026 C C . ALA C 1 147 ? -36.520 52.404 23.994 1.00 59.28 147 ALA C C 1
ATOM 7027 O O . ALA C 1 147 ? -37.202 52.791 24.943 1.00 64.20 147 ALA C O 1
ATOM 7029 N N . ALA C 1 148 ? -35.807 53.228 23.231 1.00 58.69 148 ALA C N 1
ATOM 7030 C CA . ALA C 1 148 ? -35.811 54.672 23.444 1.00 60.40 148 ALA C CA 1
ATOM 7031 C C . ALA C 1 148 ? -37.065 55.330 22.867 1.00 61.68 148 ALA C C 1
ATOM 7032 O O . ALA C 1 148 ? -37.463 56.410 23.304 1.00 63.63 148 ALA C O 1
ATOM 7034 N N . GLU C 1 149 ? -37.683 54.676 21.887 1.00 58.63 149 GLU C N 1
ATOM 7035 C CA . GLU C 1 149 ? -38.892 55.196 21.248 1.00 58.53 149 GLU C CA 1
ATOM 7036 C C . GLU C 1 149 ? -39.971 54.127 21.141 1.00 52.82 149 GLU C C 1
ATOM 7037 O O . GLU C 1 149 ? -40.233 53.618 20.051 1.00 49.15 149 GLU C O 1
ATOM 7043 N N . PRO C 1 150 ? -40.600 53.781 22.271 1.00 51.74 150 PRO C N 1
ATOM 7044 C CA . PRO C 1 150 ? -41.533 52.649 22.316 1.00 54.25 150 PRO C CA 1
ATOM 7045 C C . PRO C 1 150 ? -42.805 52.868 21.494 1.00 56.80 150 PRO C C 1
ATOM 7046 O O . PRO C 1 150 ? -43.592 51.933 21.332 1.00 58.82 150 PRO C O 1
ATOM 7050 N N . GLU C 1 151 ? -42.997 54.076 20.975 1.00 56.86 151 GLU C N 1
ATOM 7051 C CA . GLU C 1 151 ? -44.152 54.358 20.133 1.00 56.51 151 GLU C CA 1
ATOM 7052 C C . GLU C 1 151 ? -43.886 53.944 18.690 1.00 54.73 151 GLU C C 1
ATOM 7053 O O . GLU C 1 151 ? -44.815 53.793 17.898 1.00 56.65 151 GLU C O 1
ATOM 7055 N N . ARG C 1 152 ? -42.613 53.758 18.354 1.00 52.95 152 ARG C N 1
ATOM 7056 C CA . ARG C 1 152 ? -42.225 53.382 16.999 1.00 54.85 152 ARG C CA 1
ATOM 7057 C C . ARG C 1 152 ? -42.242 51.868 16.818 1.00 54.61 152 ARG C C 1
ATOM 7058 O O . ARG C 1 152 ? -41.194 51.243 16.654 1.00 55.55 152 ARG C O 1
ATOM 7066 N N . THR C 1 153 ? -43.436 51.284 16.837 1.00 51.46 153 THR C N 1
ATOM 7067 C CA . THR C 1 153 ? -43.579 49.839 16.713 1.00 52.35 153 THR C CA 1
ATOM 7068 C C . THR C 1 153 ? -43.188 49.335 15.326 1.00 52.22 153 THR C C 1
ATOM 7069 O O . THR C 1 153 ? -42.977 48.137 15.135 1.00 55.74 153 THR C O 1
ATOM 7073 N N . ASP C 1 154 ? -43.093 50.248 14.362 1.00 48.30 154 ASP C N 1
ATOM 7074 C CA . ASP C 1 154 ? -42.652 49.893 13.016 1.00 45.13 154 ASP C CA 1
ATOM 7075 C C . ASP C 1 154 ? -41.209 49.383 13.000 1.00 42.35 154 ASP C C 1
ATOM 7076 O O . ASP C 1 154 ? -40.811 48.668 12.079 1.00 43.78 154 ASP C O 1
ATOM 7081 N N . TYR C 1 155 ? -40.431 49.752 14.017 1.00 41.58 155 TYR C N 1
ATOM 7082 C CA . TYR C 1 155 ? -39.091 49.197 14.196 1.00 39.88 155 TYR C CA 1
ATOM 7083 C C . TYR C 1 155 ? -39.154 47.682 14.366 1.00 39.90 155 TYR C C 1
ATOM 7084 O O . TYR C 1 155 ? -38.234 46.966 13.979 1.00 40.42 155 TYR C O 1
ATOM 7093 N N . LEU C 1 156 ? -40.252 47.204 14.945 1.00 39.23 156 LEU C N 1
ATOM 7094 C CA . LEU C 1 156 ? -40.400 45.794 15.286 1.00 39.84 156 LEU C CA 1
ATOM 7095 C C . LEU C 1 156 ? -41.159 45.020 14.218 1.00 43.85 156 LEU C C 1
ATOM 7096 O O . LEU C 1 156 ? -41.497 43.852 14.411 1.00 46.90 156 LEU C O 1
ATOM 7101 N N . THR C 1 157 ? -41.433 45.677 13.098 1.00 43.36 157 THR C N 1
ATOM 7102 C CA . THR C 1 157 ? -42.136 45.038 11.992 1.00 44.81 157 THR C CA 1
ATOM 7103 C C . THR C 1 157 ? -41.179 44.721 10.848 1.00 43.24 157 THR C C 1
ATOM 7104 O O . THR C 1 157 ? -40.467 45.599 10.361 1.00 40.19 157 THR C O 1
ATOM 7108 N N . ILE C 1 158 ? -41.149 43.458 10.441 1.00 40.60 158 ILE C N 1
ATOM 7109 C CA . ILE C 1 158 ? -40.324 43.040 9.319 1.00 40.45 158 ILE C CA 1
ATOM 7110 C C . ILE C 1 158 ? -41.199 42.475 8.204 1.00 43.35 158 ILE C C 1
ATOM 7111 O O . ILE C 1 158 ? -41.933 41.506 8.407 1.00 41.43 158 ILE C O 1
ATOM 7116 N N . VAL C 1 159 ? -41.126 43.094 7.031 1.00 41.94 159 VAL C N 1
ATOM 7117 C CA . VAL C 1 159 ? -41.888 42.635 5.878 1.00 36.88 159 VAL C CA 1
ATOM 7118 C C . VAL C 1 159 ? -41.003 41.809 4.953 1.00 38.21 159 VAL C C 1
ATOM 7119 O O . VAL C 1 159 ? -39.958 42.272 4.492 1.00 38.42 159 VAL C O 1
ATOM 7123 N N . VAL C 1 160 ? -41.420 40.575 4.697 1.00 40.20 160 VAL C N 1
ATOM 7124 C CA . VAL C 1 160 ? -40.706 39.705 3.776 1.00 38.52 160 VAL C CA 1
ATOM 7125 C C . VAL C 1 160 ? -41.550 39.483 2.529 1.00 41.39 160 VAL C C 1
ATOM 7126 O O . VAL C 1 160 ? -42.592 38.829 2.578 1.00 44.56 160 VAL C O 1
ATOM 7130 N N . GLY C 1 161 ? -41.094 40.037 1.412 1.00 40.68 161 GLY C N 1
ATOM 7131 C CA . GLY C 1 161 ? -41.826 39.952 0.163 1.00 41.95 161 GLY C CA 1
ATOM 7132 C C . GLY C 1 161 ? -41.555 38.662 -0.581 1.00 45.46 161 GLY C C 1
ATOM 7133 O O . GLY C 1 161 ? -40.413 38.366 -0.932 1.00 44.68 161 GLY C O 1
ATOM 7134 N N . GLY C 1 162 ? -42.612 37.894 -0.822 1.00 45.89 162 GLY C N 1
ATOM 7135 C CA . GLY C 1 162 ? -42.501 36.628 -1.521 1.00 44.99 162 GLY C CA 1
ATOM 7136 C C . GLY C 1 162 ? -42.535 35.441 -0.578 1.00 46.06 162 GLY C C 1
ATOM 7137 O O . GLY C 1 162 ? -41.661 35.288 0.276 1.00 45.06 162 GLY C O 1
ATOM 7138 N N . ALA C 1 163 ? -43.552 34.600 -0.735 1.00 47.72 163 ALA C N 1
ATOM 7139 C CA . ALA C 1 163 ? -43.711 33.425 0.110 1.00 45.54 163 ALA C CA 1
ATOM 7140 C C . ALA C 1 163 ? -43.256 32.169 -0.621 1.00 46.83 163 ALA C C 1
ATOM 7141 O O . ALA C 1 163 ? -43.939 31.147 -0.602 1.00 48.98 163 ALA C O 1
ATOM 7143 N N . GLY C 1 164 ? -42.101 32.258 -1.272 1.00 47.29 164 GLY C N 1
ATOM 7144 C CA . GLY C 1 164 ? -41.502 31.110 -1.924 1.00 46.23 164 GLY C CA 1
ATOM 7145 C C . GLY C 1 164 ? -40.563 30.389 -0.975 1.00 47.87 164 GLY C C 1
ATOM 7146 O O . GLY C 1 164 ? -40.595 30.619 0.234 1.00 44.37 164 GLY C O 1
ATOM 7147 N N . PHE C 1 165 ? -39.709 29.537 -1.535 1.00 48.09 165 PHE C N 1
ATOM 7148 C CA . PHE C 1 165 ? -38.794 28.708 -0.756 1.00 51.13 165 PHE C CA 1
ATOM 7149 C C . PHE C 1 165 ? -37.903 29.535 0.170 1.00 53.47 165 PHE C C 1
ATOM 7150 O O . PHE C 1 165 ? -37.784 29.241 1.359 1.00 56.44 165 PHE C O 1
ATOM 7158 N N . THR C 1 166 ? -37.281 30.570 -0.384 1.00 49.16 166 THR C N 1
ATOM 7159 C CA . THR C 1 166 ? -36.356 31.408 0.368 1.00 43.40 166 THR C CA 1
ATOM 7160 C C . THR C 1 166 ? -37.068 32.218 1.449 1.00 43.63 166 THR C C 1
ATOM 7161 O O . THR C 1 166 ? -36.594 32.307 2.585 1.00 42.46 166 THR C O 1
ATOM 7165 N N . GLY C 1 167 ? -38.203 32.811 1.091 1.00 41.57 167 GLY C N 1
ATOM 7166 C CA . GLY C 1 167 ? -38.977 33.608 2.027 1.00 40.05 167 GLY C CA 1
ATOM 7167 C C . GLY C 1 167 ? -39.465 32.819 3.227 1.00 42.11 167 GLY C C 1
ATOM 7168 O O . GLY C 1 167 ? -39.392 33.292 4.360 1.00 44.21 167 GLY C O 1
ATOM 7169 N N . ILE C 1 168 ? -39.958 31.610 2.977 1.00 43.72 168 ILE C N 1
ATOM 7170 C CA . ILE C 1 168 ? -40.483 30.753 4.036 1.00 44.85 168 ILE C CA 1
ATOM 7171 C C . ILE C 1 168 ? -39.393 30.334 5.023 1.00 44.53 168 ILE C C 1
ATOM 7172 O O . ILE C 1 168 ? -39.594 30.371 6.239 1.00 43.94 168 ILE C O 1
ATOM 7177 N N . GLU C 1 169 ? -38.235 29.945 4.502 1.00 43.90 169 GLU C N 1
ATOM 7178 C CA . GLU C 1 169 ? -37.123 29.550 5.357 1.00 45.57 169 GLU C CA 1
ATOM 7179 C C . GLU C 1 169 ? -36.638 30.714 6.216 1.00 41.00 169 GLU C C 1
ATOM 7180 O O . GLU C 1 169 ? -36.279 30.528 7.377 1.00 41.17 169 GLU C O 1
ATOM 7186 N N . PHE C 1 170 ? -36.634 31.912 5.642 1.00 38.68 170 PHE C N 1
ATOM 7187 C CA . PHE C 1 170 ? -36.171 33.093 6.356 1.00 36.71 170 PHE C CA 1
ATOM 7188 C C . PHE C 1 170 ? -37.096 33.485 7.509 1.00 40.47 170 PHE C C 1
ATOM 7189 O O . PHE C 1 170 ? -36.630 33.744 8.619 1.00 44.72 170 PHE C O 1
ATOM 7197 N N . VAL C 1 171 ? -38.400 33.530 7.250 1.00 41.30 171 VAL C N 1
ATOM 7198 C CA . VAL C 1 171 ? -39.356 33.898 8.293 1.00 42.23 171 VAL C CA 1
ATOM 7199 C C . VAL C 1 171 ? -39.403 32.837 9.390 1.00 42.62 171 VAL C C 1
ATOM 7200 O O . VAL C 1 171 ? -39.754 33.132 10.532 1.00 48.15 171 VAL C O 1
ATOM 7204 N N . GLY C 1 172 ? -39.053 31.603 9.039 1.00 41.81 172 GLY C N 1
ATOM 7205 C CA . GLY C 1 172 ? -38.935 30.536 10.016 1.00 39.77 172 GLY C CA 1
ATOM 7206 C C . GLY C 1 172 ? -37.788 30.800 10.976 1.00 42.41 172 GLY C C 1
ATOM 7207 O O . GLY C 1 172 ? -37.928 30.631 12.186 1.00 42.94 172 GLY C O 1
ATOM 7208 N N . GLU C 1 173 ? -36.649 31.210 10.427 1.00 41.07 173 GLU C N 1
ATOM 7209 C CA . GLU C 1 173 ? -35.480 31.554 11.230 1.00 44.50 173 GLU C CA 1
ATOM 7210 C C . GLU C 1 173 ? -35.737 32.778 12.105 1.00 42.60 173 GLU C C 1
ATOM 7211 O O . GLU C 1 173 ? -35.350 32.804 13.272 1.00 43.84 173 GLU C O 1
ATOM 7217 N N . LEU C 1 174 ? -36.386 33.789 11.532 1.00 42.91 174 LEU C N 1
ATOM 7218 C CA . LEU C 1 174 ? -36.735 35.004 12.266 1.00 43.95 174 LEU C CA 1
ATOM 7219 C C . LEU C 1 174 ? -37.620 34.715 13.471 1.00 46.75 174 LEU C C 1
ATOM 7220 O O . LEU C 1 174 ? -37.444 35.305 14.539 1.00 48.70 174 LEU C O 1
ATOM 7225 N N . ALA C 1 175 ? -38.574 33.809 13.288 1.00 46.98 175 ALA C N 1
ATOM 7226 C CA . ALA C 1 175 ? -39.511 33.453 14.346 1.00 49.45 175 ALA C CA 1
ATOM 7227 C C . ALA C 1 175 ? -38.776 32.837 15.531 1.00 51.12 175 ALA C C 1
ATOM 7228 O O . ALA C 1 175 ? -39.097 33.113 16.687 1.00 56.89 175 ALA C O 1
ATOM 7230 N N . ASP C 1 176 ? -37.790 31.997 15.231 1.00 51.04 176 ASP C N 1
ATOM 7231 C CA . ASP C 1 176 ? -36.973 31.363 16.259 1.00 50.57 176 ASP C CA 1
ATOM 7232 C C . ASP C 1 176 ? -36.067 32.374 16.961 1.00 44.79 176 ASP C C 1
ATOM 7233 O O . ASP C 1 176 ? -35.751 32.230 18.140 1.00 45.86 176 ASP C O 1
ATOM 7238 N N . ARG C 1 177 ? -35.648 33.394 16.218 1.00 42.45 177 ARG C N 1
ATOM 7239 C CA . ARG C 1 177 ? -34.716 34.399 16.719 1.00 45.23 177 ARG C CA 1
ATOM 7240 C C . ARG C 1 177 ? -35.368 35.374 17.701 1.00 47.70 177 ARG C C 1
ATOM 7241 O O . ARG C 1 177 ? -34.722 35.850 18.635 1.00 49.66 177 ARG C O 1
ATOM 7249 N N . MET C 1 178 ? -36.651 35.655 17.489 1.00 46.71 178 MET C N 1
ATOM 7250 C CA . MET C 1 178 ? -37.359 36.712 18.219 1.00 47.81 178 MET C CA 1
ATOM 7251 C C . MET C 1 178 ? -37.273 36.674 19.757 1.00 48.94 178 MET C C 1
ATOM 7252 O O . MET C 1 178 ? -37.117 37.728 20.371 1.00 50.86 178 MET C O 1
ATOM 7257 N N . PRO C 1 179 ? -37.392 35.486 20.387 1.00 47.72 179 PRO C N 1
ATOM 7258 C CA . PRO C 1 179 ? -37.276 35.498 21.854 1.00 46.40 179 PRO C CA 1
ATOM 7259 C C . PRO C 1 179 ? -35.956 36.074 22.374 1.00 48.83 179 PRO C C 1
ATOM 7260 O O . PRO C 1 179 ? -35.978 36.919 23.268 1.00 50.09 179 PRO C O 1
ATOM 7264 N N . GLU C 1 180 ? -34.832 35.630 21.820 1.00 49.31 180 GLU C N 1
ATOM 7265 C CA . GLU C 1 180 ? -33.524 36.132 22.234 1.00 49.70 180 GLU C CA 1
ATOM 7266 C C . GLU C 1 180 ? -33.343 37.598 21.847 1.00 48.59 180 GLU C C 1
ATOM 7267 O O . GLU C 1 180 ? -32.791 38.389 22.612 1.00 46.66 180 GLU C O 1
ATOM 7269 N N . LEU C 1 181 ? -33.806 37.950 20.652 1.00 44.37 181 LEU C N 1
ATOM 7270 C CA . LEU C 1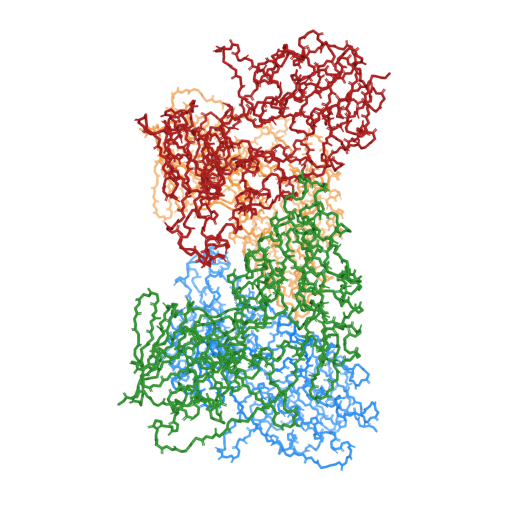 181 ? -33.691 39.313 20.151 1.00 45.59 181 LEU C CA 1
ATOM 7271 C C . LEU C 1 181 ? -34.451 40.299 21.039 1.00 49.63 181 LEU C C 1
ATOM 7272 O O . LEU C 1 181 ? -33.942 41.374 21.361 1.00 51.37 181 LEU C O 1
ATOM 7277 N N . CYS C 1 182 ? -35.660 39.921 21.444 1.00 45.31 182 CYS C N 1
ATOM 7278 C CA . CYS C 1 182 ? -36.485 40.779 22.288 1.00 43.06 182 CYS C CA 1
ATOM 7279 C C . CYS C 1 182 ? -35.903 40.939 23.689 1.00 46.86 182 CYS C C 1
ATOM 7280 O O . CYS C 1 182 ? -36.000 42.010 24.287 1.00 49.55 182 CYS C O 1
ATOM 7283 N N . ALA C 1 183 ? -35.308 39.871 24.213 1.00 45.66 183 ALA C N 1
ATOM 7284 C CA . ALA C 1 183 ? -34.703 39.905 25.541 1.00 44.01 183 ALA C CA 1
ATOM 7285 C C . ALA C 1 183 ? -33.459 40.788 25.558 1.00 44.38 183 ALA C C 1
ATOM 7286 O O . ALA C 1 183 ? -33.178 41.462 26.547 1.00 51.92 183 ALA C O 1
ATOM 7288 N N . GLU C 1 184 ? -32.720 40.775 24.454 1.00 42.60 184 GLU C N 1
ATOM 7289 C CA . GLU C 1 184 ? -31.510 41.578 24.316 1.00 45.13 184 GLU C CA 1
ATOM 7290 C C . GLU C 1 184 ? -31.810 43.078 24.363 1.00 48.67 184 GLU C C 1
ATOM 7291 O O . GLU C 1 184 ? -30.999 43.866 24.856 1.00 47.49 184 GLU C O 1
ATOM 7297 N N . TYR C 1 185 ? -32.979 43.471 23.864 1.00 45.28 185 TYR C N 1
ATOM 7298 C CA . TYR C 1 185 ? -33.293 44.891 23.726 1.00 44.22 185 TYR C CA 1
ATOM 7299 C C . TYR C 1 185 ? -34.535 45.332 24.498 1.00 45.60 185 TYR C C 1
ATOM 7300 O O . TYR C 1 185 ? -35.134 46.357 24.172 1.00 48.77 185 TYR C O 1
ATOM 7309 N N . ASP C 1 186 ? -34.906 44.561 25.522 1.00 41.89 186 ASP C N 1
ATOM 7310 C CA . ASP C 1 186 ? -36.034 44.893 26.395 1.00 45.25 186 ASP C CA 1
ATOM 7311 C C . ASP C 1 186 ? -37.326 45.141 25.621 1.00 50.80 186 ASP C C 1
ATOM 7312 O O . ASP C 1 186 ? -38.082 46.063 25.928 1.00 53.27 186 ASP C O 1
ATOM 7317 N N . VAL C 1 187 ? -37.572 44.308 24.617 1.00 51.24 187 VAL C N 1
ATOM 7318 C CA . VAL C 1 187 ? -38.735 44.460 23.754 1.00 49.57 187 VAL C CA 1
ATOM 7319 C C . VAL C 1 187 ? -39.852 43.481 24.116 1.00 52.27 187 VAL C C 1
ATOM 7320 O O . VAL C 1 187 ? -39.607 42.290 24.308 1.00 52.87 187 VAL C O 1
ATOM 7324 N N . ASP C 1 188 ? -41.073 43.999 24.223 1.00 52.25 188 ASP C N 1
ATOM 7325 C CA . ASP C 1 188 ? -42.265 43.170 24.376 1.00 53.99 188 ASP C CA 1
ATOM 7326 C C . ASP C 1 188 ? -42.463 42.340 23.107 1.00 55.23 188 ASP C C 1
ATOM 7327 O O . ASP C 1 188 ? -42.749 42.892 22.046 1.00 53.61 188 ASP C O 1
ATOM 7332 N N . PRO C 1 189 ? -42.315 41.009 23.216 1.00 58.48 189 PRO C N 1
ATOM 7333 C CA . PRO C 1 189 ? -42.369 40.111 22.053 1.00 56.44 189 PRO C CA 1
ATOM 7334 C C . PRO C 1 189 ? -43.693 40.182 21.296 1.00 55.62 189 PRO C C 1
ATOM 7335 O O . PRO C 1 189 ? -43.733 39.915 20.096 1.00 55.99 189 PRO C O 1
ATOM 7339 N N . LYS C 1 190 ? -44.759 40.547 21.999 1.00 54.68 190 LYS C N 1
ATOM 7340 C CA . LYS C 1 190 ? -46.091 40.630 21.411 1.00 57.66 190 LYS C CA 1
ATOM 7341 C C . LYS C 1 190 ? -46.228 41.809 20.450 1.00 56.43 190 LYS C C 1
ATOM 7342 O O . LYS C 1 190 ? -47.176 41.874 19.666 1.00 59.63 190 LYS C O 1
ATOM 7348 N N . LEU C 1 191 ? -45.287 42.746 20.519 1.00 51.80 191 LEU C N 1
ATOM 7349 C CA . LEU C 1 191 ? -45.318 43.920 19.652 1.00 48.31 191 LEU C CA 1
ATOM 7350 C C . LEU C 1 191 ? -44.626 43.661 18.314 1.00 47.71 191 LEU C C 1
ATOM 7351 O O . LEU C 1 191 ? -44.726 44.466 17.388 1.00 50.23 191 LEU C O 1
ATOM 7356 N N . VAL C 1 192 ? -43.927 42.535 18.222 1.00 45.58 192 VAL C N 1
ATOM 7357 C CA . VAL C 1 192 ? -43.199 42.167 17.011 1.00 46.55 192 VAL C CA 1
ATOM 7358 C C . VAL C 1 192 ? -44.130 41.637 15.920 1.00 48.10 192 VAL C C 1
ATOM 7359 O O . VAL C 1 192 ? -45.031 40.846 16.196 1.00 49.75 192 VAL C O 1
ATOM 7363 N N . ARG C 1 193 ? -43.918 42.085 14.686 1.00 45.03 193 ARG C N 1
ATOM 7364 C CA . ARG C 1 193 ? -44.680 41.579 13.548 1.00 46.64 193 ARG C CA 1
ATOM 7365 C C . ARG C 1 193 ? -43.769 41.072 12.437 1.00 47.82 193 ARG C C 1
ATOM 7366 O O . ARG C 1 193 ? -42.927 41.811 11.927 1.00 50.36 193 ARG C O 1
ATOM 7374 N N . ILE C 1 194 ? -43.931 39.803 12.075 1.00 44.96 194 ILE C N 1
ATOM 7375 C CA . ILE C 1 194 ? -43.264 39.253 10.900 1.00 44.59 194 ILE C CA 1
ATOM 7376 C C . ILE C 1 194 ? -44.305 38.969 9.825 1.00 46.74 194 ILE C C 1
ATOM 7377 O O . ILE C 1 194 ? -45.145 38.084 9.984 1.00 44.74 194 ILE C O 1
ATOM 7382 N N . ILE C 1 195 ? -44.241 39.717 8.728 1.00 46.63 195 ILE C N 1
ATOM 7383 C CA . ILE C 1 195 ? -45.269 39.646 7.698 1.00 48.05 195 ILE C CA 1
ATOM 7384 C C . ILE C 1 195 ? -44.708 39.152 6.369 1.00 48.64 195 ILE C C 1
ATOM 7385 O O . ILE C 1 195 ? -43.855 39.802 5.762 1.00 49.66 195 ILE C O 1
ATOM 7390 N N . ASN C 1 196 ? -45.191 37.995 5.927 1.00 47.81 196 ASN C N 1
ATOM 7391 C CA . ASN C 1 196 ? -44.809 37.432 4.639 1.00 50.31 196 ASN C CA 1
ATOM 7392 C C . ASN C 1 196 ? -45.843 37.803 3.578 1.00 49.72 196 ASN C C 1
ATOM 7393 O O . ASN C 1 196 ? -46.989 37.359 3.636 1.00 48.62 196 ASN C O 1
ATOM 7398 N N . VAL C 1 197 ? -45.431 38.613 2.609 1.00 47.61 197 VAL C N 1
ATOM 7399 C CA . VAL C 1 197 ? -46.350 39.140 1.607 1.00 45.02 197 VAL C CA 1
ATOM 7400 C C . VAL C 1 197 ? -46.110 38.506 0.241 1.00 48.68 197 VAL C C 1
ATOM 7401 O O . VAL C 1 197 ? -44.996 38.533 -0.277 1.00 49.75 197 VAL C O 1
ATOM 7405 N N . GLU C 1 198 ? -47.161 37.943 -0.346 1.00 51.48 198 GLU C N 1
ATOM 7406 C CA . GLU C 1 198 ? -47.025 37.223 -1.606 1.00 53.26 198 GLU C CA 1
ATOM 7407 C C . GLU C 1 198 ? -48.046 37.687 -2.639 1.00 56.60 198 GLU C C 1
ATOM 7408 O O . GLU C 1 198 ? -49.238 37.790 -2.350 1.00 56.98 198 GLU C O 1
ATOM 7414 N N . ALA C 1 199 ? -47.564 37.969 -3.846 1.00 57.50 199 ALA C N 1
ATOM 7415 C CA . ALA C 1 199 ? -48.427 38.417 -4.932 1.00 59.25 199 ALA C CA 1
ATOM 7416 C C . ALA C 1 199 ? -49.322 37.287 -5.431 1.00 58.94 199 ALA C C 1
ATOM 7417 O O . ALA C 1 199 ? -50.496 37.500 -5.720 1.00 60.04 199 ALA C O 1
ATOM 7419 N N . ALA C 1 200 ? -48.755 36.086 -5.525 1.00 61.90 200 ALA C N 1
ATOM 7420 C CA . ALA C 1 200 ? -49.488 34.898 -5.963 1.00 62.30 200 ALA C CA 1
ATOM 7421 C C . ALA C 1 200 ? -50.632 34.582 -5.000 1.00 59.87 200 ALA C C 1
ATOM 7422 O O . ALA C 1 200 ? -50.589 34.984 -3.839 1.00 57.83 200 ALA C O 1
ATOM 7424 N N . PRO C 1 201 ? -51.666 33.865 -5.477 1.00 63.75 201 PRO C N 1
ATOM 7425 C CA . PRO C 1 201 ? -52.812 33.613 -4.594 1.00 64.15 201 PRO C CA 1
ATOM 7426 C C . PRO C 1 201 ? -52.605 32.449 -3.622 1.00 67.60 201 PRO C C 1
ATOM 7427 O O . PRO C 1 201 ? -53.526 32.122 -2.875 1.00 70.97 201 PRO C O 1
ATOM 7431 N N . THR C 1 202 ? -51.416 31.852 -3.612 1.00 68.57 202 THR C N 1
ATOM 7432 C CA . THR C 1 202 ? -51.121 30.756 -2.691 1.00 75.39 202 THR C CA 1
ATOM 7433 C C . THR C 1 202 ? -49.705 30.828 -2.121 1.00 75.31 202 THR C C 1
ATOM 7434 O O . THR C 1 202 ? -48.757 31.164 -2.833 1.00 76.43 202 THR C O 1
ATOM 7438 N N . VAL C 1 203 ? -49.570 30.507 -0.836 1.00 74.78 203 VAL C N 1
ATOM 7439 C CA . VAL C 1 203 ? -48.260 30.388 -0.201 1.00 70.08 203 VAL C CA 1
ATOM 7440 C C . VAL C 1 203 ? -47.490 29.241 -0.841 1.00 71.58 203 VAL C C 1
ATOM 7441 O O . VAL C 1 203 ? -48.058 28.175 -1.080 1.00 76.56 203 VAL C O 1
ATOM 7445 N N . LEU C 1 204 ? -46.204 29.461 -1.107 1.00 69.38 204 LEU C N 1
ATOM 7446 C CA . LEU C 1 204 ? -45.363 28.467 -1.771 1.00 71.90 204 LEU C CA 1
ATOM 7447 C C . LEU C 1 204 ? -46.025 27.919 -3.034 1.00 77.03 204 LEU C C 1
ATOM 7448 O O . LEU C 1 204 ? -46.300 26.721 -3.118 1.00 74.58 204 LEU C O 1
ATOM 7453 N N . PRO C 1 205 ? -46.283 28.793 -4.020 1.00 82.27 205 PRO C N 1
ATOM 7454 C CA . PRO C 1 205 ? -47.028 28.359 -5.207 1.00 85.80 205 PRO C CA 1
ATOM 7455 C C . PRO C 1 205 ? -46.245 27.339 -6.028 1.00 85.64 205 PRO C C 1
ATOM 7456 O O . PRO C 1 205 ? -45.121 27.614 -6.446 1.00 89.50 205 PRO C O 1
ATOM 7460 N N . GLY C 1 206 ? -46.838 26.169 -6.244 1.00 85.11 206 GLY C N 1
ATOM 7461 C CA . GLY C 1 206 ? -46.192 25.121 -7.012 1.00 82.40 206 GLY C CA 1
ATOM 7462 C C . GLY C 1 206 ? -45.819 23.915 -6.171 1.00 86.20 206 GLY C C 1
ATOM 7463 O O . GLY C 1 206 ? -45.466 22.865 -6.706 1.00 89.72 206 GLY C O 1
ATOM 7464 N N . PHE C 1 207 ? -45.890 24.064 -4.852 1.00 84.17 207 PHE C N 1
ATOM 7465 C CA . PHE C 1 207 ? -45.593 22.962 -3.943 1.00 85.66 207 PHE C CA 1
ATOM 7466 C C . PHE C 1 207 ? -46.858 22.185 -3.600 1.00 87.06 207 PHE C C 1
ATOM 7467 O O . PHE C 1 207 ? -47.969 22.649 -3.856 1.00 85.77 207 PHE C O 1
ATOM 7475 N N . ASP C 1 208 ? -46.683 21.000 -3.022 1.00 88.37 208 ASP C N 1
ATOM 7476 C CA . ASP C 1 208 ? -47.811 20.168 -2.617 1.00 90.43 208 ASP C CA 1
ATOM 7477 C C . ASP C 1 208 ? -48.595 20.833 -1.487 1.00 84.60 208 ASP C C 1
ATOM 7478 O O . ASP C 1 208 ? -48.023 21.171 -0.450 1.00 82.57 208 ASP C O 1
ATOM 7483 N N . PRO C 1 209 ? -49.911 21.022 -1.692 1.00 81.18 209 PRO C N 1
ATOM 7484 C CA . PRO C 1 209 ? -50.811 21.704 -0.751 1.00 77.65 209 PRO C CA 1
ATOM 7485 C C . PRO C 1 209 ? -50.720 21.182 0.683 1.00 79.67 209 PRO C C 1
ATOM 7486 O O . PRO C 1 209 ? -50.849 21.972 1.618 1.00 82.57 209 PRO C O 1
ATOM 7490 N N . ALA C 1 210 ? -50.513 19.879 0.856 1.00 78.79 210 ALA C N 1
ATOM 7491 C CA . ALA C 1 210 ? -50.398 19.299 2.192 1.00 77.32 210 ALA C CA 1
ATOM 7492 C C . ALA C 1 210 ? -49.163 19.839 2.912 1.00 74.58 210 ALA C C 1
ATOM 7493 O O . ALA C 1 210 ? -49.217 20.164 4.099 1.00 75.41 210 ALA C O 1
ATOM 7495 N N . LEU C 1 211 ? -48.054 19.937 2.185 1.00 69.15 211 LEU C N 1
ATOM 7496 C CA . LEU C 1 211 ? -46.820 20.485 2.737 1.00 67.50 211 LEU C CA 1
ATOM 7497 C C . LEU C 1 211 ? -46.972 21.974 3.021 1.00 64.92 211 LEU C C 1
ATOM 7498 O O . LEU C 1 211 ? -46.470 22.479 4.025 1.00 60.91 211 LEU C O 1
ATOM 7503 N N . VAL C 1 212 ? -47.663 22.671 2.124 1.00 65.20 212 VAL C N 1
ATOM 7504 C CA . VAL C 1 212 ? -47.900 24.103 2.271 1.00 68.65 212 VAL C CA 1
ATOM 7505 C C . VAL C 1 212 ? -48.720 24.408 3.524 1.00 70.89 212 VAL C C 1
ATOM 7506 O O . VAL C 1 212 ? -48.356 25.278 4.317 1.00 72.75 212 VAL C O 1
ATOM 7510 N N . ASN C 1 213 ? -49.823 23.686 3.698 1.00 69.43 213 ASN C N 1
ATOM 7511 C CA . ASN C 1 213 ? -50.700 23.892 4.847 1.00 69.53 213 ASN C CA 1
ATOM 7512 C C . ASN C 1 213 ? -49.987 23.630 6.171 1.00 66.82 213 ASN C C 1
ATOM 7513 O O . ASN C 1 213 ? -50.204 24.339 7.152 1.00 62.44 213 ASN C O 1
ATOM 7518 N N . TYR C 1 214 ? -49.134 22.610 6.187 1.00 68.61 214 TYR C N 1
ATOM 7519 C CA . TYR C 1 214 ? -48.329 22.293 7.362 1.00 69.88 214 TYR C CA 1
ATOM 7520 C C . TYR C 1 214 ? -47.371 23.437 7.681 1.00 67.29 214 TYR C C 1
ATOM 7521 O O . TYR C 1 214 ? -47.211 23.820 8.840 1.00 65.46 214 TYR C O 1
ATOM 7530 N N . ALA C 1 215 ? -46.741 23.980 6.645 1.00 65.29 215 ALA C N 1
ATOM 7531 C CA . ALA C 1 215 ? -45.802 25.083 6.806 1.00 63.63 215 ALA C CA 1
ATOM 7532 C C . ALA C 1 215 ? -46.491 26.318 7.375 1.00 61.66 215 ALA C C 1
ATOM 7533 O O . ALA C 1 215 ? -45.969 26.972 8.277 1.00 60.48 215 ALA C O 1
ATOM 7535 N N . MET C 1 216 ? -47.669 26.628 6.845 1.00 62.51 216 MET C N 1
ATOM 7536 C CA . MET C 1 216 ? -48.431 27.783 7.302 1.00 65.51 216 MET C CA 1
ATOM 7537 C C . MET C 1 216 ? -48.889 27.609 8.746 1.00 63.36 216 MET C C 1
ATOM 7538 O O . MET C 1 216 ? -48.908 28.569 9.514 1.00 65.29 216 MET C O 1
ATOM 7543 N N . ASP C 1 217 ? -49.268 26.386 9.106 1.00 59.34 217 ASP C N 1
ATOM 7544 C CA . ASP C 1 217 ? -49.693 26.091 10.470 1.00 61.02 217 ASP C CA 1
ATOM 7545 C C . ASP C 1 217 ? -48.542 26.281 11.455 1.00 58.61 217 ASP C C 1
ATOM 7546 O O . ASP C 1 217 ? -48.702 26.920 12.494 1.00 58.99 217 ASP C O 1
ATOM 7551 N N . VAL C 1 218 ? -47.381 25.726 11.118 1.00 58.42 218 VAL C N 1
ATOM 7552 C CA . VAL C 1 218 ? -46.197 25.846 11.963 1.00 59.80 218 VAL C CA 1
ATOM 7553 C C . VAL C 1 218 ? -45.752 27.298 12.117 1.00 57.28 218 VAL C C 1
ATOM 7554 O O . VAL C 1 218 ? -45.553 27.779 13.233 1.00 59.51 218 VAL C O 1
ATOM 7558 N N . LEU C 1 219 ? -45.603 27.995 10.995 1.00 53.16 219 LEU C N 1
ATOM 7559 C CA . LEU C 1 219 ? -45.150 29.382 11.015 1.00 51.52 219 LEU C CA 1
ATOM 7560 C C . LEU C 1 219 ? -46.216 30.306 11.597 1.00 56.15 219 LEU C C 1
ATOM 7561 O O . LEU C 1 219 ? -45.899 31.265 12.303 1.00 60.12 219 LEU C O 1
ATOM 7566 N N . GLY C 1 220 ? -47.477 30.016 11.291 1.00 54.87 220 GLY C N 1
ATOM 7567 C CA . GLY C 1 220 ? -48.593 30.756 11.852 1.00 55.55 220 GLY C CA 1
ATOM 7568 C C . GLY C 1 220 ? -48.620 30.646 13.362 1.00 58.23 220 GLY C C 1
ATOM 7569 O O . GLY C 1 220 ? -48.892 31.621 14.064 1.00 59.10 220 GLY C O 1
ATOM 7570 N N . GLY C 1 221 ? -48.342 29.445 13.860 1.00 59.04 221 GLY C N 1
ATOM 7571 C CA . GLY C 1 221 ? -48.267 29.202 15.289 1.00 63.04 221 GLY C CA 1
ATOM 7572 C C . GLY C 1 221 ? -47.174 30.019 15.952 1.00 68.56 221 GLY C C 1
ATOM 7573 O O . GLY C 1 221 ? -47.298 30.410 17.113 1.00 73.16 221 GLY C O 1
ATOM 7574 N N . LYS C 1 222 ? -46.100 30.276 15.212 1.00 67.14 222 LYS C N 1
ATOM 7575 C CA . LYS C 1 222 ? -44.981 31.057 15.728 1.00 64.65 222 LYS C CA 1
ATOM 7576 C C . LYS C 1 222 ? -45.192 32.560 15.550 1.00 63.15 222 LYS C C 1
ATOM 7577 O O . LYS C 1 222 ? -44.286 33.353 15.803 1.00 61.89 222 LYS C O 1
ATOM 7583 N N . GLY C 1 223 ? -46.386 32.947 15.110 1.00 62.23 223 GLY C N 1
ATOM 7584 C CA . GLY C 1 223 ? -46.752 34.351 15.041 1.00 61.08 223 GLY C CA 1
ATOM 7585 C C . GLY C 1 223 ? -46.531 35.037 13.704 1.00 56.47 223 GLY C C 1
ATOM 7586 O O . GLY C 1 223 ? -46.746 36.243 13.582 1.00 58.15 223 GLY C O 1
ATOM 7587 N N . VAL C 1 224 ? -46.102 34.280 12.700 1.00 51.88 224 VAL C N 1
ATOM 7588 C CA . VAL C 1 224 ? -45.888 34.839 11.371 1.00 46.78 224 VAL C CA 1
ATOM 7589 C C . VAL C 1 224 ? -47.213 35.111 10.663 1.00 49.59 224 VAL C C 1
ATOM 7590 O O . VAL C 1 224 ? -48.072 34.234 10.581 1.00 54.76 224 VAL C O 1
ATOM 7594 N N . GLU C 1 225 ? -47.374 36.327 10.147 1.00 49.87 225 GLU C N 1
ATOM 7595 C CA . GLU C 1 225 ? -48.572 36.689 9.396 1.00 53.52 225 GLU C CA 1
ATOM 7596 C C . GLU C 1 225 ? -48.344 36.509 7.899 1.00 56.63 225 GLU C C 1
ATOM 7597 O O . GLU C 1 225 ? -47.257 36.786 7.391 1.00 54.92 225 GLU C O 1
ATOM 7603 N N . PHE C 1 226 ? -49.376 36.054 7.195 1.00 56.17 226 PHE C N 1
ATOM 7604 C CA . PHE C 1 226 ? -49.300 35.900 5.749 1.00 53.36 226 PHE C CA 1
ATOM 7605 C C . PHE C 1 226 ? -50.323 36.784 5.049 1.00 53.09 226 PHE C C 1
ATOM 7606 O O . PHE C 1 226 ? -51.513 36.733 5.356 1.00 57.13 226 PHE C O 1
ATOM 7614 N N . LYS C 1 227 ? -49.849 37.602 4.116 1.00 52.01 227 LYS C N 1
ATOM 7615 C CA . LYS C 1 227 ? -50.733 38.381 3.256 1.00 57.45 227 LYS C CA 1
ATOM 7616 C C . LYS C 1 227 ? -50.594 37.875 1.827 1.00 61.21 227 LYS C C 1
ATOM 7617 O O . LYS C 1 227 ? -49.598 38.139 1.153 1.00 63.13 227 LYS C O 1
ATOM 7623 N N . ILE C 1 228 ? -51.599 37.133 1.378 1.00 62.50 228 ILE C N 1
ATOM 7624 C CA . ILE C 1 228 ? -51.536 36.439 0.100 1.00 62.27 228 ILE C CA 1
ATOM 7625 C C . ILE C 1 228 ? -52.480 37.075 -0.919 1.00 63.67 228 ILE C C 1
ATOM 7626 O O . ILE C 1 228 ? -53.489 37.674 -0.549 1.00 63.88 228 ILE C O 1
ATOM 7631 N N . GLY C 1 229 ? -52.143 36.951 -2.201 1.00 66.48 229 GLY C N 1
ATOM 7632 C CA . GLY C 1 229 ? -52.875 37.628 -3.256 1.00 68.75 229 GLY C CA 1
ATOM 7633 C C . GLY C 1 229 ? -52.682 39.124 -3.118 1.00 69.87 229 GLY C C 1
ATOM 7634 O O . GLY C 1 229 ? -53.535 39.920 -3.510 1.00 68.18 229 GLY C O 1
ATOM 7635 N N . THR C 1 230 ? -51.541 39.497 -2.550 1.00 67.09 230 THR C N 1
ATOM 7636 C CA . THR C 1 230 ? -51.255 40.884 -2.223 1.00 68.16 230 THR C CA 1
ATOM 7637 C C . THR C 1 230 ? -49.878 41.289 -2.735 1.00 63.29 230 THR C C 1
ATOM 7638 O O . THR C 1 230 ? -48.864 40.940 -2.137 1.00 63.62 230 THR C O 1
ATOM 7642 N N . PRO C 1 231 ? -49.839 42.018 -3.858 1.00 59.32 231 PRO C N 1
ATOM 7643 C CA . PRO C 1 231 ? -48.568 42.462 -4.440 1.00 54.00 231 PRO C CA 1
ATOM 7644 C C . PRO C 1 231 ? -48.047 43.751 -3.808 1.00 55.82 231 PRO C C 1
ATOM 7645 O O . PRO C 1 231 ? -48.832 44.631 -3.453 1.00 58.59 231 PRO C O 1
ATOM 7649 N N . ILE C 1 232 ? -46.731 43.847 -3.658 1.00 54.08 232 ILE C N 1
ATOM 7650 C CA . ILE C 1 232 ? -46.098 45.087 -3.229 1.00 51.17 232 ILE C CA 1
ATOM 7651 C C . ILE C 1 232 ? -46.076 46.089 -4.379 1.00 51.36 232 ILE C C 1
ATOM 7652 O O . ILE C 1 232 ? -45.544 45.801 -5.450 1.00 48.61 232 ILE C O 1
ATOM 7657 N N . LYS C 1 233 ? -46.648 47.267 -4.146 1.00 54.15 233 LYS C N 1
ATOM 7658 C CA . LYS C 1 233 ? -46.753 48.293 -5.179 1.00 54.86 233 LYS C CA 1
ATOM 7659 C C . LYS C 1 233 ? -45.561 49.243 -5.153 1.00 56.48 233 LYS C C 1
ATOM 7660 O O . LYS C 1 233 ? -45.101 49.700 -6.200 1.00 58.51 233 LYS C O 1
ATOM 7662 N N . ARG C 1 234 ? -45.072 49.541 -3.953 1.00 53.59 234 ARG C N 1
ATOM 7663 C CA . ARG C 1 234 ? -43.909 50.405 -3.789 1.00 51.44 234 ARG C CA 1
ATOM 7664 C C . ARG C 1 234 ? -43.247 50.192 -2.431 1.00 51.08 234 ARG C C 1
ATOM 7665 O O . ARG C 1 234 ? -43.884 49.719 -1.491 1.00 53.02 234 ARG C O 1
ATOM 7667 N N . CYS C 1 235 ? -41.968 50.546 -2.336 1.00 51.71 235 CYS C N 1
ATOM 7668 C CA . CYS C 1 235 ? -41.202 50.348 -1.108 1.00 50.46 235 CYS C CA 1
ATOM 7669 C C . CYS C 1 235 ? -40.452 51.610 -0.683 1.00 55.32 235 CYS C C 1
ATOM 7670 O O . CYS C 1 235 ? -39.853 52.295 -1.510 1.00 57.58 235 CYS C O 1
ATOM 7673 N N . THR C 1 236 ? -40.491 51.911 0.612 1.00 54.98 236 THR C N 1
ATOM 7674 C CA . THR C 1 236 ? -39.796 53.071 1.165 1.00 56.35 236 THR C CA 1
ATOM 7675 C C . THR C 1 236 ? -39.038 52.651 2.425 1.00 57.96 236 THR C C 1
ATOM 7676 O O . THR C 1 236 ? -39.239 51.543 2.923 1.00 55.37 236 THR C O 1
ATOM 7680 N N . PRO C 1 237 ? -38.159 53.527 2.950 1.00 58.31 237 PRO C N 1
ATOM 7681 C CA . PRO C 1 237 ? -37.540 53.181 4.237 1.00 57.41 237 PRO C CA 1
ATOM 7682 C C . PRO C 1 237 ? -38.545 53.198 5.390 1.00 60.46 237 PRO C C 1
ATOM 7683 O O . PRO C 1 237 ? -38.212 52.775 6.498 1.00 65.18 237 PRO C O 1
ATOM 7687 N N . GLU C 1 238 ? -39.757 53.680 5.128 1.00 56.50 238 GLU C N 1
ATOM 7688 C CA . GLU C 1 238 ? -40.808 53.702 6.138 1.00 57.60 238 GLU C CA 1
ATOM 7689 C C . GLU C 1 238 ? -41.672 52.444 6.063 1.00 53.90 238 GLU C C 1
ATOM 7690 O O . GLU C 1 238 ? -42.397 52.126 7.003 1.00 53.98 238 GLU C O 1
ATOM 7696 N N . GLY C 1 239 ? -41.597 51.736 4.939 1.00 50.13 239 GLY C N 1
ATOM 7697 C CA . GLY C 1 239 ? -42.356 50.509 4.764 1.00 50.43 239 GLY C CA 1
ATOM 7698 C C . GLY C 1 239 ? -42.723 50.223 3.319 1.00 51.63 239 GLY C C 1
ATOM 7699 O O . GLY C 1 239 ? -41.982 50.567 2.399 1.00 51.11 239 GLY C O 1
ATOM 7700 N N . VAL C 1 240 ? -43.868 49.576 3.122 1.00 52.59 240 VAL C N 1
ATOM 7701 C CA . VAL C 1 240 ? -44.340 49.247 1.781 1.00 48.59 240 VAL C CA 1
ATOM 7702 C C . VAL C 1 240 ? -45.797 49.640 1.586 1.00 52.35 240 VAL C C 1
ATOM 7703 O O . VAL C 1 240 ? -46.568 49.726 2.544 1.00 56.19 240 VAL C O 1
ATOM 7707 N N . VAL C 1 241 ? -46.161 49.892 0.335 1.00 51.20 241 VAL C N 1
ATOM 7708 C CA . VAL C 1 241 ? -47.556 50.038 -0.039 1.00 53.86 241 VAL C CA 1
ATOM 7709 C C . VAL C 1 241 ? -47.979 48.776 -0.777 1.00 54.55 241 VAL C C 1
ATOM 7710 O O . VAL C 1 241 ? -47.300 48.339 -1.706 1.00 55.81 241 VAL C O 1
ATOM 7714 N N . ILE C 1 242 ? -49.091 48.182 -0.356 1.00 56.09 242 ILE C N 1
ATOM 7715 C CA . ILE C 1 242 ? -49.573 46.951 -0.973 1.00 53.93 242 ILE C CA 1
ATOM 7716 C C . ILE C 1 242 ? -50.976 47.128 -1.544 1.00 54.03 242 ILE C C 1
ATOM 7717 O O . ILE C 1 242 ? -51.683 48.076 -1.198 1.00 54.91 242 ILE C O 1
ATOM 7722 N N . GLU C 1 243 ? -51.372 46.210 -2.422 1.00 56.67 243 GLU C N 1
ATOM 7723 C CA . GLU C 1 243 ? -52.692 46.262 -3.042 1.00 64.27 243 GLU C CA 1
ATOM 7724 C C . GLU C 1 243 ? -53.615 45.203 -2.454 1.00 63.04 243 GLU C C 1
ATOM 7725 O O . GLU C 1 243 ? -53.363 44.006 -2.581 1.00 65.80 243 GLU C O 1
ATOM 7731 N N . VAL C 1 244 ? -54.679 45.655 -1.800 1.00 64.45 244 VAL C N 1
ATOM 7732 C CA . VAL C 1 244 ? -55.652 44.753 -1.199 1.00 65.82 244 VAL C CA 1
ATOM 7733 C C . VAL C 1 244 ? -57.047 45.070 -1.731 1.00 67.39 244 VAL C C 1
ATOM 7734 O O . VAL C 1 244 ? -57.572 46.158 -1.492 1.00 69.80 244 VAL C O 1
ATOM 7738 N N . ASP C 1 245 ? -57.634 44.114 -2.449 1.00 72.40 245 ASP C N 1
ATOM 7739 C CA . ASP C 1 245 ? -58.943 44.289 -3.086 1.00 79.39 245 ASP C CA 1
ATOM 7740 C C . ASP C 1 245 ? -58.989 45.533 -3.968 1.00 81.09 245 ASP C C 1
ATOM 7741 O O . ASP C 1 245 ? -59.941 46.311 -3.910 1.00 78.87 245 ASP C O 1
ATOM 7746 N N . GLY C 1 246 ? -57.952 45.716 -4.779 1.00 83.67 246 GLY C N 1
ATOM 7747 C CA . GLY C 1 246 ? -57.886 46.838 -5.697 1.00 86.79 246 GLY C CA 1
ATOM 7748 C C . GLY C 1 246 ? -57.707 48.183 -5.017 1.00 87.03 246 GLY C C 1
ATOM 7749 O O . GLY C 1 246 ? -57.951 49.227 -5.621 1.00 91.79 246 GLY C O 1
ATOM 7750 N N . GLU C 1 247 ? -57.282 48.159 -3.757 1.00 82.33 247 GLU C N 1
ATOM 7751 C CA . GLU C 1 247 ? -57.063 49.385 -2.997 1.00 76.92 247 GLU C CA 1
ATOM 7752 C C . GLU C 1 247 ? -55.685 49.385 -2.343 1.00 71.82 247 GLU C C 1
ATOM 7753 O O . GLU C 1 247 ? -55.152 48.329 -2.005 1.00 66.41 247 GLU C O 1
ATOM 7759 N N . GLU C 1 248 ? -55.112 50.573 -2.178 1.00 73.18 248 GLU C N 1
ATOM 7760 C CA . GLU C 1 248 ? -53.798 50.714 -1.557 1.00 75.05 248 GLU C CA 1
ATOM 7761 C C . GLU C 1 248 ? -53.868 50.705 -0.032 1.00 74.83 248 GLU C C 1
ATOM 7762 O O . GLU C 1 248 ? -54.691 51.397 0.567 1.00 81.42 248 GLU C O 1
ATOM 7768 N N . GLU C 1 249 ? -52.996 49.915 0.585 1.00 71.45 249 GLU C N 1
ATOM 7769 C CA . GLU C 1 249 ? -52.862 49.881 2.037 1.00 68.79 249 GLU C CA 1
ATOM 7770 C C . GLU C 1 249 ? -51.386 49.954 2.410 1.00 69.41 249 GLU C C 1
ATOM 7771 O O . GLU C 1 249 ? -50.550 49.308 1.781 1.00 65.32 249 GLU C O 1
ATOM 7773 N N . GLU C 1 250 ? -51.064 50.745 3.427 1.00 70.83 250 GLU C N 1
ATOM 7774 C CA . GLU C 1 250 ? -49.672 50.927 3.822 1.00 70.01 250 GLU C CA 1
ATOM 7775 C C . GLU C 1 250 ? -49.297 50.063 5.020 1.00 63.08 250 GLU C C 1
ATOM 7776 O O . GLU C 1 250 ? -50.045 49.968 5.993 1.00 59.80 250 GLU C O 1
ATOM 7782 N N . ILE C 1 251 ? -48.134 49.425 4.929 1.00 58.33 251 ILE C N 1
ATOM 7783 C CA . ILE C 1 251 ? -47.547 48.719 6.059 1.00 53.10 251 ILE C CA 1
ATOM 7784 C C . ILE C 1 251 ? -46.284 49.438 6.518 1.00 50.28 251 ILE C C 1
ATOM 7785 O O . ILE C 1 251 ? -45.298 49.504 5.785 1.00 47.28 251 ILE C O 1
ATOM 7790 N N . LYS C 1 252 ? -46.319 49.986 7.727 1.00 50.65 252 LYS C N 1
ATOM 7791 C CA . LYS C 1 252 ? -45.151 50.655 8.280 1.00 47.58 252 LYS C CA 1
ATOM 7792 C C . LYS C 1 252 ? -44.159 49.624 8.806 1.00 49.93 252 LYS C C 1
ATOM 7793 O O . LYS C 1 252 ? -44.483 48.837 9.696 1.00 53.24 252 LYS C O 1
ATOM 7795 N N . ALA C 1 253 ? -42.956 49.622 8.239 1.00 45.71 253 ALA C N 1
ATOM 7796 C CA . ALA C 1 253 ? -41.938 48.636 8.590 1.00 44.51 253 ALA C CA 1
ATOM 7797 C C . ALA C 1 253 ? -40.535 49.159 8.298 1.00 44.07 253 ALA C C 1
ATOM 7798 O O . ALA C 1 253 ? -40.254 49.617 7.190 1.00 40.49 253 ALA C O 1
ATOM 7800 N N . ALA C 1 254 ? -39.653 49.078 9.289 1.00 40.14 254 ALA C N 1
ATOM 7801 C CA . ALA C 1 254 ? -38.303 49.607 9.142 1.00 42.55 254 ALA C CA 1
ATOM 7802 C C . ALA C 1 254 ? -37.405 48.627 8.395 1.00 44.34 254 ALA C C 1
ATOM 7803 O O . ALA C 1 254 ? -36.284 48.966 8.012 1.00 44.85 254 ALA C O 1
ATOM 7805 N N . THR C 1 255 ? -37.901 47.411 8.190 1.00 43.02 255 THR C N 1
ATOM 7806 C CA . THR C 1 255 ? -37.127 46.381 7.505 1.00 39.09 255 THR C CA 1
ATOM 7807 C C . THR C 1 255 ? -37.963 45.665 6.450 1.00 40.56 255 THR C C 1
ATOM 7808 O O . THR C 1 255 ? -38.996 45.072 6.762 1.00 42.30 255 THR C O 1
ATOM 7812 N N . VAL C 1 256 ? -37.517 45.735 5.199 1.00 36.98 256 VAL C N 1
ATOM 7813 C CA . VAL C 1 256 ? -38.170 45.013 4.112 1.00 35.48 256 VAL C CA 1
ATOM 7814 C C . VAL C 1 256 ? -37.165 44.107 3.406 1.00 36.72 256 VAL C C 1
ATOM 7815 O O . VAL C 1 256 ? -36.145 44.572 2.898 1.00 36.61 256 VAL C O 1
ATOM 7819 N N . VAL C 1 257 ? -37.452 42.809 3.390 1.00 38.18 257 VAL C N 1
ATOM 7820 C CA . VAL C 1 257 ? -36.573 41.840 2.744 1.00 34.25 257 VAL C CA 1
ATOM 7821 C C . VAL C 1 257 ? -37.244 41.238 1.518 1.00 36.82 257 VAL C C 1
ATOM 7822 O O . VAL C 1 257 ? -38.334 40.671 1.610 1.00 36.78 257 VAL C O 1
ATOM 7826 N N . TRP C 1 258 ? -36.585 41.362 0.371 1.00 35.08 258 TRP C N 1
ATOM 7827 C CA . TRP C 1 258 ? -37.155 40.890 -0.886 1.00 34.87 258 TRP C CA 1
ATOM 7828 C C . TRP C 1 258 ? -36.691 39.480 -1.237 1.00 33.72 258 TRP C C 1
ATOM 7829 O O . TRP C 1 258 ? -35.507 39.239 -1.462 1.00 39.16 258 TRP C O 1
ATOM 7840 N N . THR C 1 259 ? -37.638 38.552 -1.278 1.00 35.29 259 THR C N 1
ATOM 7841 C CA . THR C 1 259 ? -37.369 37.192 -1.725 1.00 39.88 259 THR C CA 1
ATOM 7842 C C . THR C 1 259 ? -38.381 36.813 -2.804 1.00 42.14 259 THR C C 1
ATOM 7843 O O . THR C 1 259 ? -38.768 35.652 -2.930 1.00 44.39 259 THR C O 1
ATOM 7847 N N . GLY C 1 260 ? -38.791 37.801 -3.592 1.00 41.42 260 GLY C N 1
ATOM 7848 C CA . GLY C 1 260 ? -39.891 37.630 -4.523 1.00 44.38 260 GLY C CA 1
ATOM 7849 C C . GLY C 1 260 ? -39.492 37.410 -5.969 1.00 46.16 260 GLY C C 1
ATOM 7850 O O . GLY C 1 260 ? -40.345 37.402 -6.857 1.00 48.72 260 GLY C O 1
ATOM 7851 N N . GLY C 1 261 ? -38.198 37.242 -6.219 1.00 42.53 261 GLY C N 1
ATOM 7852 C CA . GLY C 1 261 ? -37.742 36.946 -7.563 1.00 41.89 261 GLY C CA 1
ATOM 7853 C C . GLY C 1 261 ? -36.263 37.172 -7.802 1.00 37.52 261 GLY C C 1
ATOM 7854 O O . GLY C 1 261 ? -35.653 38.065 -7.218 1.00 36.08 261 GLY C O 1
ATOM 7855 N N . VAL C 1 262 ? -35.692 36.355 -8.679 1.00 37.03 262 VAL C N 1
ATOM 7856 C CA . VAL C 1 262 ? -34.295 36.479 -9.062 1.00 37.77 262 VAL C CA 1
ATOM 7857 C C . VAL C 1 262 ? -34.165 36.409 -10.580 1.00 40.55 262 VAL C C 1
ATOM 7858 O O . VAL C 1 262 ? -35.071 35.946 -11.270 1.00 41.44 262 VAL C O 1
ATOM 7862 N N . ARG C 1 263 ? -33.032 36.872 -11.091 1.00 36.76 263 ARG C N 1
ATOM 7863 C CA . ARG C 1 263 ? -32.741 36.802 -12.515 1.00 40.57 263 ARG C CA 1
ATOM 7864 C C . ARG C 1 263 ? -31.270 36.476 -12.704 1.00 42.94 263 ARG C C 1
ATOM 7865 O O . ARG C 1 263 ? -30.482 36.599 -11.768 1.00 37.84 263 ARG C O 1
ATOM 7873 N N . GLY C 1 264 ? -30.901 36.061 -13.911 1.00 40.00 264 GLY C N 1
ATOM 7874 C CA . GLY C 1 264 ? -29.502 35.848 -14.224 1.00 40.28 264 GLY C CA 1
ATOM 7875 C C . GLY C 1 264 ? -28.733 37.143 -14.043 1.00 40.46 264 GLY C C 1
ATOM 7876 O O . GLY C 1 264 ? -29.273 38.223 -14.281 1.00 37.90 264 GLY C O 1
ATOM 7877 N N . ASN C 1 265 ? -27.484 37.032 -13.600 1.00 39.82 265 ASN C N 1
ATOM 7878 C CA . ASN C 1 265 ? -26.615 38.191 -13.417 1.00 36.89 265 ASN C CA 1
ATOM 7879 C C . ASN C 1 265 ? -26.615 39.095 -14.649 1.00 36.82 265 ASN C C 1
ATOM 7880 O O . ASN C 1 265 ? -26.410 38.626 -15.768 1.00 34.66 265 ASN C O 1
ATOM 7885 N N . SER C 1 266 ? -26.852 40.387 -14.432 1.00 35.92 266 SER C N 1
ATOM 7886 C CA . SER C 1 266 ? -27.046 41.344 -15.520 1.00 38.66 266 SER C CA 1
ATOM 7887 C C . SER C 1 266 ? -25.837 41.480 -16.445 1.00 40.19 266 SER C C 1
ATOM 7888 O O . SER C 1 266 ? -25.978 41.938 -17.578 1.00 40.46 266 SER C O 1
ATOM 7891 N N . ILE C 1 267 ? -24.657 41.099 -15.960 1.00 36.21 267 ILE C N 1
ATOM 7892 C CA . ILE C 1 267 ? -23.438 41.150 -16.772 1.00 37.69 267 ILE C CA 1
ATOM 7893 C C . ILE C 1 267 ? -23.596 40.341 -18.058 1.00 35.89 267 ILE C C 1
ATOM 7894 O O . ILE C 1 267 ? -23.130 40.749 -19.120 1.00 36.99 267 ILE C O 1
ATOM 7899 N N . VAL C 1 268 ? -24.278 39.204 -17.953 1.00 34.09 268 VAL C N 1
ATOM 7900 C CA . VAL C 1 268 ? -24.533 38.342 -19.101 1.00 35.12 268 VAL C CA 1
ATOM 7901 C C . VAL C 1 268 ? -25.336 39.075 -20.175 1.00 38.46 268 VAL C C 1
ATOM 7902 O O . VAL C 1 268 ? -24.955 39.088 -21.345 1.00 38.98 268 VAL C O 1
ATOM 7906 N N . GLU C 1 269 ? -26.444 39.688 -19.772 1.00 37.41 269 GLU C N 1
ATOM 7907 C CA . GLU C 1 269 ? -27.284 40.434 -20.700 1.00 41.07 269 GLU C CA 1
ATOM 7908 C C . GLU C 1 269 ? -26.556 41.658 -21.255 1.00 41.28 269 GLU C C 1
ATOM 7909 O O . GLU C 1 269 ? -26.629 41.951 -22.450 1.00 37.17 269 GLU C O 1
ATOM 7915 N N . LYS C 1 270 ? -25.849 42.363 -20.379 1.00 36.37 270 LYS C N 1
ATOM 7916 C CA . LYS C 1 270 ? -25.114 43.563 -20.768 1.00 42.21 270 LYS C CA 1
ATOM 7917 C C . LYS C 1 270 ? -23.963 43.258 -21.725 1.00 42.52 270 LYS C C 1
ATOM 7918 O O . LYS C 1 270 ? -23.524 44.128 -22.473 1.00 47.89 270 LYS C O 1
ATOM 7924 N N . SER C 1 271 ? -23.466 42.026 -21.688 1.00 38.14 271 SER C N 1
ATOM 7925 C CA . SER C 1 271 ? -22.358 41.623 -22.552 1.00 37.82 271 SER C CA 1
ATOM 7926 C C . SER C 1 271 ? -22.817 41.212 -23.951 1.00 39.50 271 SER C C 1
ATOM 7927 O O . SER C 1 271 ? -21.998 40.873 -24.804 1.00 41.42 271 SER C O 1
ATOM 7930 N N . GLY C 1 272 ? -24.125 41.234 -24.182 1.00 44.75 272 GLY C N 1
ATOM 7931 C CA . GLY C 1 272 ? -24.655 40.990 -25.511 1.00 49.87 272 GLY C CA 1
ATOM 7932 C C . GLY C 1 272 ? -25.245 39.612 -25.741 1.00 50.74 272 GLY C C 1
ATOM 7933 O O . GLY C 1 272 ? -25.664 39.298 -26.853 1.00 49.61 272 GLY C O 1
ATOM 7934 N N . PHE C 1 273 ? -25.269 38.780 -24.703 1.00 47.73 273 PHE C N 1
ATOM 7935 C CA . PHE C 1 273 ? -25.903 37.469 -24.809 1.00 48.58 273 PHE C CA 1
ATOM 7936 C C . PHE C 1 273 ? -27.423 37.615 -24.889 1.00 50.56 273 PHE C C 1
ATOM 7937 O O . PHE C 1 273 ? -28.009 38.453 -24.202 1.00 46.89 273 PHE C O 1
ATOM 7945 N N . GLU C 1 274 ? -28.058 36.795 -25.719 1.00 48.34 274 GLU C N 1
ATOM 7946 C CA . GLU C 1 274 ? -29.516 36.763 -25.783 1.00 50.06 274 GLU C CA 1
ATOM 7947 C C . GLU C 1 274 ? -30.049 36.046 -24.547 1.00 50.25 274 GLU C C 1
ATOM 7948 O O . GLU C 1 274 ? -29.719 34.882 -24.308 1.00 51.86 274 GLU C O 1
ATOM 7950 N N . THR C 1 275 ? -30.863 36.738 -23.756 1.00 42.11 275 THR C N 1
ATOM 7951 C CA . THR C 1 275 ? -31.298 36.191 -22.476 1.00 40.66 275 THR C CA 1
ATOM 7952 C C . THR C 1 275 ? -32.809 36.217 -22.271 1.00 46.29 275 THR C C 1
ATOM 7953 O O . THR C 1 275 ? -33.535 36.979 -22.914 1.00 43.93 275 THR C O 1
ATOM 7957 N N . MET C 1 276 ? -33.267 35.359 -21.367 1.00 49.06 276 MET C N 1
ATOM 7958 C CA . MET C 1 276 ? -34.654 35.336 -20.927 1.00 49.64 276 MET C CA 1
ATOM 7959 C C . MET C 1 276 ? -34.668 35.422 -19.408 1.00 50.34 276 MET C C 1
ATOM 7960 O O . MET C 1 276 ? -34.233 34.488 -18.731 1.00 51.29 276 MET C O 1
ATOM 7965 N N . ARG C 1 277 ? -35.137 36.552 -18.883 1.00 50.97 277 ARG C N 1
ATOM 7966 C CA . ARG C 1 277 ? -35.066 36.843 -17.453 1.00 46.85 277 ARG C CA 1
ATOM 7967 C C . ARG C 1 277 ? -33.617 36.765 -16.975 1.00 46.74 277 ARG C C 1
ATOM 7968 O O . ARG C 1 277 ? -33.332 36.255 -15.891 1.00 43.94 277 ARG C O 1
ATOM 7970 N N . GLY C 1 278 ? -32.707 37.268 -17.804 1.00 44.58 278 GLY C N 1
ATOM 7971 C CA . GLY C 1 278 ? -31.296 37.319 -17.473 1.00 43.19 278 GLY C CA 1
ATOM 7972 C C . GLY C 1 278 ? -30.527 36.024 -17.680 1.00 39.27 278 GLY C C 1
ATOM 7973 O O . GLY C 1 278 ? -29.302 36.009 -17.568 1.00 39.26 278 GLY C O 1
ATOM 7974 N N . ARG C 1 279 ? -31.232 34.942 -17.999 1.00 39.91 279 ARG C N 1
ATOM 7975 C CA . ARG C 1 279 ? -30.583 33.643 -18.176 1.00 39.88 279 ARG C CA 1
ATOM 7976 C C . ARG C 1 279 ? -30.488 33.243 -19.641 1.00 40.21 279 ARG C C 1
ATOM 7977 O O . ARG C 1 279 ? -31.285 33.678 -20.471 1.00 39.87 279 ARG C O 1
ATOM 7985 N N . ILE C 1 280 ? -29.496 32.415 -19.946 1.00 40.73 280 ILE C N 1
ATOM 7986 C CA . ILE C 1 280 ? -29.267 31.941 -21.303 1.00 41.47 280 ILE C CA 1
ATOM 7987 C C . ILE C 1 280 ? -29.868 30.556 -21.536 1.00 44.15 280 ILE C C 1
ATOM 7988 O O . ILE C 1 280 ? -29.565 29.610 -20.807 1.00 43.46 280 ILE C O 1
ATOM 7993 N N . LYS C 1 281 ? -30.719 30.442 -22.552 1.00 43.43 281 LYS C N 1
ATOM 7994 C CA . LYS C 1 281 ? -31.245 29.144 -22.960 1.00 45.20 281 LYS C CA 1
ATOM 7995 C C . LYS C 1 281 ? -30.148 28.357 -23.665 1.00 44.00 281 LYS C C 1
ATOM 7996 O O . LYS C 1 281 ? -29.970 28.468 -24.878 1.00 49.77 281 LYS C O 1
ATOM 8002 N N . VAL C 1 282 ? -29.397 27.578 -22.896 1.00 42.63 282 VAL C N 1
ATOM 8003 C CA . VAL C 1 282 ? -28.235 26.877 -23.428 1.00 43.87 282 VAL C CA 1
ATOM 8004 C C . VAL C 1 282 ? -28.600 25.682 -24.312 1.00 43.55 282 VAL C C 1
ATOM 8005 O O . VAL C 1 282 ? -29.731 25.198 -24.287 1.00 43.29 282 VAL C O 1
ATOM 8009 N N . ASP C 1 283 ? -27.629 25.223 -25.098 1.00 46.49 283 ASP C N 1
ATOM 8010 C CA . ASP C 1 283 ? -27.793 24.047 -25.947 1.00 50.78 283 ASP C CA 1
ATOM 8011 C C . ASP C 1 283 ? -27.740 22.784 -25.072 1.00 48.79 283 ASP C C 1
ATOM 8012 O O . ASP C 1 283 ? -27.532 22.893 -23.864 1.00 47.21 283 ASP C O 1
ATOM 8017 N N . PRO C 1 284 ? -27.948 21.587 -25.659 1.00 50.68 284 PRO C N 1
ATOM 8018 C CA . PRO C 1 284 ? -27.867 20.372 -24.835 1.00 51.56 284 PRO C CA 1
ATOM 8019 C C . PRO C 1 284 ? -26.541 20.162 -24.091 1.00 52.87 284 PRO C C 1
ATOM 8020 O O . PRO C 1 284 ? -26.496 19.338 -23.178 1.00 56.79 284 PRO C O 1
ATOM 8024 N N . TYR C 1 285 ? -25.490 20.883 -24.469 1.00 46.63 285 TYR C N 1
ATOM 8025 C CA . TYR C 1 285 ? -24.195 20.745 -23.807 1.00 47.02 285 TYR C CA 1
ATOM 8026 C C . TYR C 1 285 ? -23.895 21.932 -22.893 1.00 47.40 285 TYR C C 1
ATOM 8027 O O . TYR C 1 285 ? -22.738 22.200 -22.566 1.00 50.37 285 TYR C O 1
ATOM 8036 N N . LEU C 1 286 ? -24.952 22.635 -22.498 1.00 45.47 286 LEU C N 1
ATOM 8037 C CA . LEU C 1 286 ? -24.867 23.787 -21.600 1.00 46.49 286 LEU C CA 1
ATOM 8038 C C . LEU C 1 286 ? -24.040 24.933 -22.182 1.00 45.86 286 LEU C C 1
ATOM 8039 O O . LEU C 1 286 ? -23.477 25.737 -21.439 1.00 48.00 286 LEU C O 1
ATOM 8044 N N . ARG C 1 287 ? -23.972 25.008 -23.508 1.00 44.81 287 ARG C N 1
ATOM 8045 C CA . ARG C 1 287 ? -23.269 26.101 -24.177 1.00 47.67 287 ARG C CA 1
ATOM 8046 C C . ARG C 1 287 ? -24.218 27.224 -24.589 1.00 46.21 287 ARG C C 1
ATOM 8047 O O . ARG C 1 287 ? -25.383 26.984 -24.903 1.00 48.26 287 ARG C O 1
ATOM 8055 N N . ALA C 1 288 ? -23.712 28.452 -24.587 1.00 40.94 288 ALA C N 1
ATOM 8056 C CA . ALA C 1 288 ? -24.469 29.577 -25.116 1.00 39.77 288 ALA C CA 1
ATOM 8057 C C . ALA C 1 288 ? -24.589 29.440 -26.632 1.00 42.31 288 ALA C C 1
ATOM 8058 O O . ALA C 1 288 ? -23.587 29.238 -27.316 1.00 46.07 288 ALA C O 1
ATOM 8060 N N . PRO C 1 289 ? -25.820 29.529 -27.158 1.00 46.28 289 PRO C N 1
ATOM 8061 C CA . PRO C 1 289 ? -26.061 29.395 -28.601 1.00 48.71 289 PRO C CA 1
ATOM 8062 C C . PRO C 1 289 ? -25.209 30.354 -29.430 1.00 48.50 289 PRO C C 1
ATOM 8063 O O . PRO C 1 289 ? -25.185 31.553 -29.152 1.00 51.45 289 PRO C O 1
ATOM 8067 N N . GLY C 1 290 ? -24.513 29.820 -30.430 1.00 48.84 290 GLY C N 1
ATOM 8068 C CA . GLY C 1 290 ? -23.629 30.613 -31.265 1.00 51.51 290 GLY C CA 1
ATOM 8069 C C . GLY C 1 290 ? -22.217 30.692 -30.714 1.00 54.29 290 GLY C C 1
ATOM 8070 O O . GLY C 1 290 ? -21.360 31.382 -31.268 1.00 54.40 290 GLY C O 1
ATOM 8071 N N . HIS C 1 291 ? -21.974 29.974 -29.622 1.00 53.47 291 HIS C N 1
ATOM 8072 C CA . HIS C 1 291 ? -20.663 29.955 -28.984 1.00 53.61 291 HIS C CA 1
ATOM 8073 C C . HIS C 1 291 ? -20.297 28.538 -28.555 1.00 55.83 291 HIS C C 1
ATOM 8074 O O . HIS C 1 291 ? -20.813 28.029 -27.561 1.00 58.20 291 HIS C O 1
ATOM 8081 N N . GLU C 1 292 ? -19.401 27.907 -29.305 1.00 54.69 292 GLU C N 1
ATOM 8082 C CA . GLU C 1 292 ? -18.996 26.536 -29.017 1.00 59.16 292 GLU C CA 1
ATOM 8083 C C . GLU C 1 292 ? -18.012 26.462 -27.856 1.00 56.51 292 GLU C C 1
ATOM 8084 O O . GLU C 1 292 ? -17.685 25.373 -27.382 1.00 56.81 292 GLU C O 1
ATOM 8090 N N . ASN C 1 293 ? -17.552 27.622 -27.396 1.00 50.66 293 ASN C N 1
ATOM 8091 C CA . ASN C 1 293 ? -16.520 27.683 -26.366 1.00 46.54 293 ASN C CA 1
ATOM 8092 C C . ASN C 1 293 ? -16.954 28.395 -25.089 1.00 42.26 293 ASN C C 1
ATOM 8093 O O . ASN C 1 293 ? -16.135 28.648 -24.207 1.00 42.57 293 ASN C O 1
ATOM 8098 N N . ILE C 1 294 ? -18.236 28.728 -24.994 1.00 41.05 294 ILE C N 1
ATOM 8099 C CA . ILE C 1 294 ? -18.757 29.365 -23.788 1.00 40.22 294 ILE C CA 1
ATOM 8100 C C . ILE C 1 294 ? -19.818 28.492 -23.120 1.00 40.80 294 ILE C C 1
ATOM 8101 O O . ILE C 1 294 ? -20.861 28.212 -23.706 1.00 36.86 294 ILE C O 1
ATOM 8106 N N . PHE C 1 295 ? -19.544 28.073 -21.889 1.00 40.92 295 PHE C N 1
ATOM 8107 C CA . PHE C 1 295 ? -20.477 27.249 -21.129 1.00 41.11 295 PHE C CA 1
ATOM 8108 C C . PHE C 1 295 ? -21.139 28.079 -20.036 1.00 42.60 295 PHE C C 1
ATOM 8109 O O . PHE C 1 295 ? -20.501 28.932 -19.419 1.00 44.13 295 PHE C O 1
ATOM 8117 N N . ILE C 1 296 ? -22.422 27.828 -19.805 1.00 44.44 296 ILE C N 1
ATOM 8118 C CA . ILE C 1 296 ? -23.165 28.547 -18.781 1.00 40.93 296 ILE C CA 1
ATOM 8119 C C . ILE C 1 296 ? -23.652 27.575 -17.712 1.00 44.92 296 ILE C C 1
ATOM 8120 O O . ILE C 1 296 ? -24.275 26.561 -18.027 1.00 47.05 296 ILE C O 1
ATOM 8125 N N . VAL C 1 297 ? -23.364 27.881 -16.449 1.00 43.18 297 VAL C N 1
ATOM 8126 C CA . VAL C 1 297 ? -23.761 27.004 -15.351 1.00 42.09 297 VAL C CA 1
ATOM 8127 C C . VAL C 1 297 ? -24.565 27.742 -14.287 1.00 40.70 297 VAL C C 1
ATOM 8128 O O . VAL C 1 297 ? -24.578 28.973 -14.236 1.00 38.08 297 VAL C O 1
ATOM 8132 N N . GLY C 1 298 ? -25.230 26.972 -13.434 1.00 38.26 298 GLY C N 1
ATOM 8133 C CA . GLY C 1 298 ? -25.992 27.523 -12.331 1.00 38.09 298 GLY C CA 1
ATOM 8134 C C . GLY C 1 298 ? -27.121 28.454 -12.725 1.00 41.55 298 GLY C C 1
ATOM 8135 O O . GLY C 1 298 ? -27.799 28.249 -13.735 1.00 42.02 298 GLY C O 1
ATOM 8136 N N . ASP C 1 299 ? -27.300 29.500 -11.925 1.00 38.48 299 ASP C N 1
ATOM 8137 C CA . ASP C 1 299 ? -28.440 30.400 -12.051 1.00 41.09 299 ASP C CA 1
ATOM 8138 C C . ASP C 1 299 ? -28.419 31.249 -13.318 1.00 42.77 299 ASP C C 1
ATOM 8139 O O . ASP C 1 299 ? -29.404 31.908 -13.631 1.00 39.61 299 ASP C O 1
ATOM 8144 N N . CYS C 1 300 ? -27.298 31.254 -14.032 1.00 41.40 300 CYS C N 1
ATOM 8145 C CA . CYS C 1 300 ? -27.219 31.969 -15.303 1.00 42.84 300 CYS C CA 1
ATOM 8146 C C . CYS C 1 300 ? -27.725 31.122 -16.471 1.00 44.56 300 CYS C C 1
ATOM 8147 O O . CYS C 1 300 ? -27.902 31.627 -17.579 1.00 45.11 300 CYS C O 1
ATOM 8150 N N . ALA C 1 301 ? -27.949 29.836 -16.221 1.00 45.01 301 ALA C N 1
ATOM 8151 C CA . ALA C 1 301 ? -28.376 28.918 -17.274 1.00 44.38 301 ALA C CA 1
ATOM 8152 C C . ALA C 1 301 ? -29.870 28.609 -17.199 1.00 45.49 301 ALA C C 1
ATOM 8153 O O . ALA C 1 301 ? -30.421 28.404 -16.118 1.00 45.87 301 ALA C O 1
ATOM 8155 N N . LEU C 1 302 ? -30.517 28.578 -18.361 1.00 43.40 302 LEU C N 1
ATOM 8156 C CA . LEU C 1 302 ? -31.931 28.237 -18.448 1.00 44.93 302 LEU C CA 1
ATOM 8157 C C . LEU C 1 302 ? -32.117 26.893 -19.143 1.00 46.11 302 LEU C C 1
ATOM 8158 O O . LEU C 1 302 ? -31.679 26.711 -20.278 1.00 49.02 302 LEU C O 1
ATOM 8163 N N . ILE C 1 303 ? -32.759 25.954 -18.454 1.00 45.78 303 ILE C N 1
ATOM 8164 C CA . ILE C 1 303 ? -33.066 24.646 -19.030 1.00 49.24 303 ILE C CA 1
ATOM 8165 C C . ILE C 1 303 ? -34.574 24.450 -19.087 1.00 52.76 303 ILE C C 1
ATOM 8166 O O . ILE C 1 303 ? -35.269 24.639 -18.089 1.00 54.30 303 ILE C O 1
ATOM 8171 N N . ILE C 1 304 ? -35.080 24.058 -20.249 1.00 54.65 304 ILE C N 1
ATOM 8172 C CA . ILE C 1 304 ? -36.500 23.780 -20.380 1.00 60.88 304 ILE C CA 1
ATOM 8173 C C . ILE C 1 304 ? -36.754 22.284 -20.278 1.00 59.44 304 ILE C C 1
ATOM 8174 O O . ILE C 1 304 ? -36.179 21.492 -21.023 1.00 59.67 304 ILE C O 1
ATOM 8179 N N . ASN C 1 305 ? -37.613 21.903 -19.341 1.00 59.77 305 ASN C N 1
ATOM 8180 C CA . ASN C 1 305 ? -38.043 20.522 -19.227 1.00 64.08 305 ASN C CA 1
ATOM 8181 C C . ASN C 1 305 ? -38.940 20.184 -20.411 1.00 68.32 305 ASN C C 1
ATOM 8182 O O . ASN C 1 305 ? -40.057 20.689 -20.513 1.00 72.42 305 ASN C O 1
ATOM 8187 N N . GLU C 1 306 ? -38.447 19.334 -21.305 1.00 68.73 306 GLU C N 1
ATOM 8188 C CA . GLU C 1 306 ? -39.166 19.015 -22.534 1.00 77.47 306 GLU C CA 1
ATOM 8189 C C . GLU C 1 306 ? -40.422 18.186 -22.271 1.00 81.55 306 GLU C C 1
ATOM 8190 O O . GLU C 1 306 ? -41.264 18.023 -23.155 1.00 82.68 306 GLU C O 1
ATOM 8196 N N . GLU C 1 307 ? -40.548 17.672 -21.053 1.00 81.94 307 GLU C N 1
ATOM 8197 C CA . GLU C 1 307 ? -41.708 16.872 -20.683 1.00 83.50 307 GLU C CA 1
ATOM 8198 C C . GLU C 1 307 ? -42.944 17.741 -20.478 1.00 84.01 307 GLU C C 1
ATOM 8199 O O . GLU C 1 307 ? -44.064 17.287 -20.697 1.00 87.42 307 GLU C O 1
ATOM 8201 N N . ASN C 1 308 ? -42.743 18.987 -20.055 1.00 82.69 308 ASN C N 1
ATOM 8202 C CA . ASN C 1 308 ? -43.870 19.873 -19.770 1.00 81.17 308 ASN C CA 1
ATOM 8203 C C . ASN C 1 308 ? -43.671 21.318 -20.228 1.00 80.80 308 ASN C C 1
ATOM 8204 O O . ASN C 1 308 ? -44.485 22.188 -19.913 1.00 81.22 308 ASN C O 1
ATOM 8209 N N . ASN C 1 309 ? -42.589 21.559 -20.966 1.00 79.96 309 ASN C N 1
ATOM 8210 C CA . ASN C 1 309 ? -42.294 22.870 -21.545 1.00 82.23 309 ASN C CA 1
ATOM 8211 C C . ASN C 1 309 ? -42.183 23.934 -20.446 1.00 78.31 309 ASN C C 1
ATOM 8212 O O . ASN C 1 309 ? -42.479 25.111 -20.658 1.00 76.78 309 ASN C O 1
ATOM 8217 N N . ARG C 1 310 ? -41.763 23.503 -19.262 1.00 74.36 310 ARG C N 1
ATOM 8218 C CA . ARG C 1 310 ? -41.565 24.415 -18.144 1.00 70.52 310 ARG C CA 1
ATOM 8219 C C . ARG C 1 310 ? -40.089 24.500 -17.768 1.00 65.69 310 ARG C C 1
ATOM 8220 O O . ARG C 1 310 ? -39.377 23.496 -17.792 1.00 60.65 310 ARG C O 1
ATOM 8222 N N . PRO C 1 311 ? -39.620 25.709 -17.431 1.00 63.61 311 PRO C N 1
ATOM 8223 C CA . PRO C 1 311 ? -38.216 25.915 -17.064 1.00 58.59 311 PRO C CA 1
ATOM 8224 C C . PRO C 1 311 ? -37.878 25.270 -15.727 1.00 53.18 311 PRO C C 1
ATOM 8225 O O . PRO C 1 311 ? -38.713 25.268 -14.824 1.00 52.75 311 PRO C O 1
ATOM 8229 N N . TYR C 1 312 ? -36.673 24.724 -15.605 1.00 54.06 312 TYR C N 1
ATOM 8230 C CA . TYR C 1 312 ? -36.193 24.264 -14.309 1.00 55.30 312 TYR C CA 1
ATOM 8231 C C . TYR C 1 312 ? -35.893 25.479 -13.445 1.00 52.39 312 TYR C C 1
ATOM 8232 O O . TYR C 1 312 ? -35.340 26.466 -13.930 1.00 54.29 312 TYR C O 1
ATOM 8241 N N . PRO C 1 313 ? -36.266 25.418 -12.161 1.00 53.32 313 PRO C N 1
ATOM 8242 C CA . PRO C 1 313 ? -35.979 26.545 -11.271 1.00 52.24 313 PRO C CA 1
ATOM 8243 C C . PRO C 1 313 ? -34.484 26.677 -11.013 1.00 54.55 313 PRO C C 1
ATOM 8244 O O . PRO C 1 313 ? -33.768 25.680 -11.093 1.00 58.70 313 PRO C O 1
ATOM 8248 N N . PRO C 1 314 ? -34.015 27.899 -10.721 1.00 52.41 314 PRO C N 1
ATOM 8249 C CA . PRO C 1 314 ? -32.598 28.116 -10.407 1.00 50.18 314 PRO C CA 1
ATOM 8250 C C . PRO C 1 314 ? -32.237 27.536 -9.043 1.00 45.75 314 PRO C C 1
ATOM 8251 O O . PRO C 1 314 ? -32.516 28.160 -8.019 1.00 44.74 314 PRO C O 1
ATOM 8255 N N . THR C 1 315 ? -31.627 26.356 -9.030 1.00 40.56 315 THR C N 1
ATOM 8256 C CA . THR C 1 315 ? -31.318 25.680 -7.776 1.00 40.85 315 THR C CA 1
ATOM 8257 C C . THR C 1 315 ? -29.838 25.340 -7.647 1.00 41.00 315 THR C C 1
ATOM 8258 O O . THR C 1 315 ? -29.118 25.246 -8.643 1.00 42.18 315 THR C O 1
ATOM 8262 N N . ALA C 1 316 ? -29.390 25.151 -6.410 1.00 40.63 316 ALA C N 1
ATOM 8263 C CA . ALA C 1 316 ? -28.027 24.703 -6.155 1.00 37.95 316 ALA C CA 1
ATOM 8264 C C . ALA C 1 316 ? -27.854 23.284 -6.672 1.00 43.70 316 ALA C C 1
ATOM 8265 O O . ALA C 1 316 ? -26.798 22.926 -7.192 1.00 46.76 316 ALA C O 1
ATOM 8267 N N . GLN C 1 317 ? -28.912 22.488 -6.534 1.00 45.59 317 GLN C N 1
ATOM 8268 C CA . GLN C 1 317 ? -28.908 21.092 -6.957 1.00 48.29 317 GLN C CA 1
ATOM 8269 C C . GLN C 1 317 ? -28.585 20.946 -8.440 1.00 47.82 317 GLN C C 1
ATOM 8270 O O . GLN C 1 317 ? -27.760 20.117 -8.824 1.00 50.65 317 GLN C O 1
ATOM 8276 N N . ILE C 1 318 ? -29.233 21.755 -9.273 1.00 44.35 318 ILE C N 1
ATOM 8277 C CA . ILE C 1 318 ? -29.000 21.687 -10.709 1.00 44.92 318 ILE C CA 1
ATOM 8278 C C . ILE C 1 318 ? -27.703 22.404 -11.090 1.00 45.71 318 ILE C C 1
ATOM 8279 O O . ILE C 1 318 ? -27.083 22.077 -12.103 1.00 49.07 318 ILE C O 1
ATOM 8284 N N . ALA C 1 319 ? -27.288 23.369 -10.271 1.00 43.07 319 ALA C N 1
ATOM 8285 C CA . ALA C 1 319 ? -26.030 24.078 -10.490 1.00 42.30 319 ALA C CA 1
ATOM 8286 C C . ALA C 1 319 ? -24.847 23.127 -10.339 1.00 44.03 319 ALA C C 1
ATOM 8287 O O . ALA C 1 319 ? -23.887 23.178 -11.111 1.00 45.42 319 ALA C O 1
ATOM 8289 N N . ILE C 1 320 ? -24.923 22.268 -9.327 1.00 43.91 320 ILE C N 1
ATOM 8290 C CA . ILE C 1 320 ? -23.906 21.251 -9.092 1.00 44.82 320 ILE C CA 1
ATOM 8291 C C . ILE C 1 320 ? -23.794 20.316 -10.287 1.00 46.32 320 ILE C C 1
ATOM 8292 O O . ILE C 1 320 ? -22.696 20.020 -10.758 1.00 47.87 320 ILE C O 1
ATOM 8297 N N . GLN C 1 321 ? -24.943 19.865 -10.779 1.00 46.37 321 GLN C N 1
ATOM 8298 C CA . GLN C 1 321 ? -24.984 18.954 -11.916 1.00 45.31 321 GLN C CA 1
ATOM 8299 C C . GLN C 1 321 ? -24.480 19.632 -13.188 1.00 45.43 321 GLN C C 1
ATOM 8300 O O . GLN C 1 321 ? -23.867 18.986 -14.036 1.00 48.94 321 GLN C O 1
ATOM 8306 N N . HIS C 1 322 ? -24.735 20.933 -13.313 1.00 43.38 322 HIS C N 1
ATOM 8307 C CA . HIS C 1 322 ? -24.183 21.715 -14.417 1.00 41.47 322 HIS C CA 1
ATOM 8308 C C . HIS C 1 322 ? -22.662 21.659 -14.414 1.00 41.34 322 HIS C C 1
ATOM 8309 O O . HIS C 1 322 ? -22.040 21.356 -15.432 1.00 45.48 322 HIS C O 1
ATOM 8316 N N . GLY C 1 323 ? -22.075 21.958 -13.259 1.00 38.32 323 GLY C N 1
ATOM 8317 C CA . GLY C 1 323 ? -20.632 22.000 -13.109 1.00 41.75 323 GLY C CA 1
ATOM 8318 C C . GLY C 1 323 ? -19.955 20.681 -13.424 1.00 49.01 323 GLY C C 1
ATOM 8319 O O . GLY C 1 323 ? -18.897 20.655 -14.053 1.00 52.91 323 GLY C O 1
ATOM 8320 N N . GLU C 1 324 ? -20.564 19.585 -12.981 1.00 49.68 324 GLU C N 1
ATOM 8321 C CA . GLU C 1 324 ? -20.029 18.253 -13.242 1.00 53.86 324 GLU C CA 1
ATOM 8322 C C . GLU C 1 324 ? -20.026 17.944 -14.735 1.00 51.00 324 GLU C C 1
ATOM 8323 O O . GLU C 1 324 ? -19.060 17.392 -15.262 1.00 57.08 324 GLU C O 1
ATOM 8329 N N . ASN C 1 325 ? -21.109 18.308 -15.413 1.00 44.32 325 ASN C N 1
ATOM 8330 C CA . ASN C 1 325 ? -21.246 18.045 -16.840 1.00 44.34 325 ASN C CA 1
ATOM 8331 C C . ASN C 1 325 ? -20.290 18.893 -17.681 1.00 44.48 325 ASN C C 1
ATOM 8332 O O . ASN C 1 325 ? -19.704 18.407 -18.647 1.00 44.39 325 ASN C O 1
ATOM 8337 N N . VAL C 1 326 ? -20.146 20.163 -17.316 1.00 44.84 326 VAL C N 1
ATOM 8338 C CA . VAL C 1 326 ? -19.255 21.070 -18.036 1.00 45.02 326 VAL C CA 1
ATOM 8339 C C . VAL C 1 326 ? -17.796 20.650 -17.892 1.00 45.82 326 VAL C C 1
ATOM 8340 O O . VAL C 1 326 ? -17.035 20.678 -18.861 1.00 44.37 326 VAL C O 1
ATOM 8344 N N . ALA C 1 327 ? -17.415 20.246 -16.685 1.00 44.91 327 ALA C N 1
ATOM 8345 C CA . ALA C 1 327 ? -16.053 19.795 -16.428 1.00 48.62 327 ALA C CA 1
ATOM 8346 C C . ALA C 1 327 ? -15.719 18.574 -17.280 1.00 50.91 327 ALA C C 1
ATOM 8347 O O . ALA C 1 327 ? -14.642 18.492 -17.872 1.00 53.95 327 ALA C O 1
ATOM 8349 N N . ALA C 1 328 ? -16.651 17.627 -17.339 1.00 48.88 328 ALA C N 1
ATOM 8350 C CA . ALA C 1 328 ? -16.478 16.431 -18.157 1.00 51.92 328 ALA C CA 1
ATOM 8351 C C . ALA C 1 328 ? -16.402 16.776 -19.642 1.00 51.83 328 ALA C C 1
ATOM 8352 O O . ALA C 1 328 ? -15.546 16.265 -20.364 1.00 50.36 328 ALA C O 1
ATOM 8354 N N . ASN C 1 329 ? -17.290 17.660 -20.086 1.00 53.42 329 ASN C N 1
ATOM 8355 C CA . ASN C 1 329 ? -17.369 18.026 -21.497 1.00 57.09 329 ASN C CA 1
ATOM 8356 C C . ASN C 1 329 ? -16.195 18.879 -21.961 1.00 55.27 329 ASN C C 1
ATOM 8357 O O . ASN C 1 329 ? -15.757 18.765 -23.105 1.00 56.16 329 ASN C O 1
ATOM 8362 N N . LEU C 1 330 ? -15.694 19.739 -21.079 1.00 53.97 330 LEU C N 1
ATOM 8363 C CA . LEU C 1 330 ? -14.520 20.546 -21.394 1.00 54.27 330 LEU C CA 1
ATOM 8364 C C . LEU C 1 330 ? -13.292 19.664 -21.583 1.00 57.81 330 LEU C C 1
ATOM 8365 O O . LEU C 1 330 ? -12.523 19.859 -22.523 1.00 56.80 330 LEU C O 1
ATOM 8370 N N . ALA C 1 331 ? -13.120 18.695 -20.687 1.00 56.57 331 ALA C N 1
ATOM 8371 C CA . ALA C 1 331 ? -12.019 17.740 -20.777 1.00 58.94 331 ALA C CA 1
ATOM 8372 C C . ALA C 1 331 ? -12.056 16.980 -22.098 1.00 63.06 331 ALA C C 1
ATOM 8373 O O . ALA C 1 331 ? -11.018 16.735 -22.713 1.00 66.47 331 ALA C O 1
ATOM 8375 N N . ALA C 1 332 ? -13.258 16.613 -22.529 1.00 64.27 332 ALA C N 1
ATOM 8376 C CA . ALA C 1 332 ? -13.442 15.910 -23.794 1.00 67.01 332 ALA C CA 1
ATOM 8377 C C . ALA C 1 332 ? -13.048 16.796 -24.972 1.00 68.26 332 ALA C C 1
ATOM 8378 O O . ALA C 1 332 ? -12.397 16.339 -25.911 1.00 68.75 332 ALA C O 1
ATOM 8380 N N . LEU C 1 333 ? -13.455 18.061 -24.920 1.00 69.57 333 LEU C N 1
ATOM 8381 C CA . LEU C 1 333 ? -13.120 19.023 -25.965 1.00 71.03 333 LEU C CA 1
ATOM 8382 C C . LEU C 1 333 ? -11.613 19.246 -26.055 1.00 75.59 333 LEU C C 1
ATOM 8383 O O . LEU C 1 333 ? -11.053 19.315 -27.150 1.00 80.68 333 LEU C O 1
ATOM 8388 N N . ILE C 1 334 ? -10.966 19.369 -24.900 1.00 74.80 334 ILE C N 1
ATOM 8389 C CA . ILE C 1 334 ? -9.516 19.540 -24.839 1.00 74.18 334 ILE C CA 1
ATOM 8390 C C . ILE C 1 334 ? -8.805 18.338 -25.458 1.00 76.31 334 ILE C C 1
ATOM 8391 O O . ILE C 1 334 ? -7.780 18.483 -26.127 1.00 77.60 334 ILE C O 1
ATOM 8396 N N . ARG C 1 335 ? -9.372 17.155 -25.243 1.00 75.88 335 ARG C N 1
ATOM 8397 C CA . ARG C 1 335 ? -8.757 15.909 -25.684 1.00 77.82 335 ARG C CA 1
ATOM 8398 C C . ARG C 1 335 ? -9.311 15.433 -27.025 1.00 80.28 335 ARG C C 1
ATOM 8399 O O . ARG C 1 335 ? -8.970 14.347 -27.496 1.00 79.78 335 ARG C O 1
ATOM 8407 N N . GLY C 1 336 ? -10.160 16.253 -27.637 1.00 80.73 336 GLY C N 1
ATOM 8408 C CA . GLY C 1 336 ? -10.693 15.960 -28.957 1.00 83.29 336 GLY C CA 1
ATOM 8409 C C . GLY C 1 336 ? -11.755 14.878 -28.971 1.00 83.92 336 GLY C C 1
ATOM 8410 O O . GLY C 1 336 ? -12.109 14.348 -30.027 1.00 87.12 336 GLY C O 1
ATOM 8411 N N . GLY C 1 337 ? -12.264 14.551 -27.790 1.00 79.84 337 GLY C N 1
ATOM 8412 C CA . GLY C 1 337 ? -13.297 13.544 -27.662 1.00 76.94 337 GLY C CA 1
ATOM 8413 C C . GLY C 1 337 ? -14.682 14.101 -27.914 1.00 75.13 337 GLY C C 1
ATOM 8414 O O . GLY C 1 337 ? -14.841 15.260 -28.294 1.00 73.29 337 GLY C O 1
ATOM 8415 N N . SER C 1 338 ? -15.691 13.265 -27.697 1.00 75.79 338 SER C N 1
ATOM 8416 C CA . SER C 1 338 ? -17.080 13.673 -27.865 1.00 74.46 338 SER C CA 1
ATOM 8417 C C . SER C 1 338 ? -17.691 14.104 -26.533 1.00 69.06 338 SER C C 1
ATOM 8418 O O . SER C 1 338 ? -17.357 13.563 -25.479 1.00 67.35 338 SER C O 1
ATOM 8421 N N . MET C 1 339 ? -18.575 15.093 -26.581 1.00 67.22 339 MET C N 1
ATOM 8422 C CA . MET C 1 339 ? -19.218 15.584 -25.368 1.00 64.21 339 MET C CA 1
ATOM 8423 C C . MET C 1 339 ? -20.451 14.758 -25.037 1.00 64.49 339 MET C C 1
ATOM 8424 O O . MET C 1 339 ? -20.994 14.067 -25.897 1.00 64.66 339 MET C O 1
ATOM 8429 N N . THR C 1 340 ? -20.884 14.830 -23.784 1.00 61.55 340 THR C N 1
ATOM 8430 C CA . THR C 1 340 ? -22.088 14.135 -23.345 1.00 60.85 340 THR C CA 1
ATOM 8431 C C . THR C 1 340 ? -23.171 15.149 -23.001 1.00 58.18 340 THR C C 1
ATOM 8432 O O . THR C 1 340 ? -22.945 16.044 -22.188 1.00 58.71 340 THR C O 1
ATOM 8436 N N . PRO C 1 341 ? -24.348 15.018 -23.632 1.00 57.80 341 PRO C N 1
ATOM 8437 C CA . PRO C 1 341 ? -25.477 15.920 -23.369 1.00 57.86 341 PRO C CA 1
ATOM 8438 C C . PRO C 1 341 ? -25.864 15.936 -21.896 1.00 58.61 341 PRO C C 1
ATOM 8439 O O . PRO C 1 341 ? -25.897 14.884 -21.256 1.00 61.28 341 PRO C O 1
ATOM 8443 N N . PHE C 1 342 ? -26.157 17.120 -21.369 1.00 54.39 342 PHE C N 1
ATOM 8444 C CA . PHE C 1 342 ? -26.557 17.244 -19.975 1.00 53.32 342 PHE C CA 1
ATOM 8445 C C . PHE C 1 342 ? -27.926 16.626 -19.747 1.00 53.54 342 PHE C C 1
ATOM 8446 O O . PHE C 1 342 ? -28.860 16.863 -20.512 1.00 53.26 342 PHE C O 1
ATOM 8454 N N . LYS C 1 343 ? -28.032 15.827 -18.690 1.00 56.59 343 LYS C N 1
ATOM 8455 C CA . LYS C 1 343 ? -29.311 15.266 -18.276 1.00 63.36 343 LYS C CA 1
ATOM 8456 C C . LYS C 1 343 ? -29.480 15.440 -16.774 1.00 64.85 343 LYS C C 1
ATOM 8457 O O . LYS C 1 343 ? -28.755 14.832 -15.987 1.00 65.56 343 LYS C O 1
ATOM 8459 N N . PRO C 1 344 ? -30.437 16.286 -16.371 1.00 63.64 344 PRO C N 1
ATOM 8460 C CA . PRO C 1 344 ? -30.634 16.581 -14.950 1.00 66.29 344 PRO C CA 1
ATOM 8461 C C . PRO C 1 344 ? -31.273 15.425 -14.193 1.00 70.59 344 PRO C C 1
ATOM 8462 O O . PRO C 1 344 ? -32.174 14.774 -14.720 1.00 73.29 344 PRO C O 1
ATOM 8466 N N . HIS C 1 345 ? -30.799 15.160 -12.981 1.00 69.83 345 HIS C N 1
ATOM 8467 C CA . HIS C 1 345 ? -31.498 14.233 -12.107 1.00 71.45 345 HIS C CA 1
ATOM 8468 C C . HIS C 1 345 ? -31.924 15.013 -10.874 1.00 71.87 345 HIS C C 1
ATOM 8469 O O . HIS C 1 345 ? -31.117 15.271 -9.982 1.00 67.98 345 HIS C O 1
ATOM 8471 N N . ILE C 1 346 ? -33.200 15.376 -10.820 1.00 78.18 346 ILE C N 1
ATOM 8472 C CA . ILE C 1 346 ? -33.692 16.213 -9.734 1.00 81.17 346 ILE C CA 1
ATOM 8473 C C . ILE C 1 346 ? -34.176 15.361 -8.573 1.00 91.37 346 ILE C C 1
ATOM 8474 O O . ILE C 1 346 ? -35.208 14.697 -8.665 1.00 87.51 346 ILE C O 1
ATOM 8479 N N . ARG C 1 347 ? -33.418 15.383 -7.483 1.00 104.12 347 ARG C N 1
ATOM 8480 C CA . ARG C 1 347 ? -33.794 14.672 -6.272 1.00 112.51 347 ARG C CA 1
ATOM 8481 C C . ARG C 1 347 ? -34.720 15.531 -5.422 1.00 109.58 347 ARG C C 1
ATOM 8482 O O . ARG C 1 347 ? -35.282 16.518 -5.898 1.00 110.86 347 ARG C O 1
ATOM 8484 N N . GLY C 1 348 ? -34.871 15.153 -4.160 1.00 106.54 348 GLY C N 1
ATOM 8485 C CA . GLY C 1 348 ? -35.739 15.877 -3.254 1.00 98.79 348 GLY C CA 1
ATOM 8486 C C . GLY C 1 348 ? -35.079 17.047 -2.553 1.00 89.55 348 GLY C C 1
ATOM 8487 O O . GLY C 1 348 ? -33.882 17.023 -2.262 1.00 87.33 348 GLY C O 1
ATOM 8488 N N . THR C 1 349 ? -35.877 18.073 -2.278 1.00 82.08 349 THR C N 1
ATOM 8489 C CA . THR C 1 349 ? -35.416 19.269 -1.585 1.00 75.55 349 THR C CA 1
ATOM 8490 C C . THR C 1 349 ? -36.265 19.527 -0.342 1.00 68.88 349 THR C C 1
ATOM 8491 O O . THR C 1 349 ? -37.492 19.447 -0.391 1.00 69.48 349 THR C O 1
ATOM 8495 N N . VAL C 1 350 ? -35.604 19.816 0.775 1.00 62.13 350 VAL C N 1
ATOM 8496 C CA . VAL C 1 350 ? -36.297 20.068 2.033 1.00 56.39 350 VAL C CA 1
ATOM 8497 C C . VAL C 1 350 ? -36.202 21.531 2.462 1.00 56.93 350 VAL C C 1
ATOM 8498 O O . VAL C 1 350 ? -35.113 22.100 2.532 1.00 53.86 350 VAL C O 1
ATOM 8502 N N . ALA C 1 351 ? -37.357 22.133 2.734 1.00 54.47 351 ALA C N 1
ATOM 8503 C CA . ALA C 1 351 ? -37.421 23.499 3.243 1.00 48.67 351 ALA C CA 1
ATOM 8504 C C . ALA C 1 351 ? -37.481 23.522 4.765 1.00 48.95 351 ALA C C 1
ATOM 8505 O O . ALA C 1 351 ? -38.366 22.914 5.367 1.00 48.64 351 ALA C O 1
ATOM 8507 N N . SER C 1 352 ? -36.536 24.222 5.384 1.00 49.31 352 SER C N 1
ATOM 8508 C CA . SER C 1 352 ? -36.519 24.368 6.837 1.00 48.51 352 SER C CA 1
ATOM 8509 C C . SER C 1 352 ? -37.628 25.311 7.290 1.00 49.08 352 SER C C 1
ATOM 8510 O O . SER C 1 352 ? -37.978 26.255 6.580 1.00 49.56 352 SER C O 1
ATOM 8513 N N . LEU C 1 353 ? -38.183 25.053 8.470 1.00 51.18 353 LEU C N 1
ATOM 8514 C CA . LEU C 1 353 ? -39.180 25.945 9.047 1.00 56.57 353 LEU C CA 1
ATOM 8515 C C . LEU C 1 353 ? -38.692 26.424 10.402 1.00 63.28 353 LEU C C 1
ATOM 8516 O O . LEU C 1 353 ? -39.325 26.182 11.432 1.00 65.00 353 LEU C O 1
ATOM 8521 N N . GLY C 1 354 ? -37.551 27.104 10.387 1.00 68.86 354 GLY C N 1
ATOM 8522 C CA . GLY C 1 354 ? -36.873 27.461 11.614 1.00 72.49 354 GLY C CA 1
ATOM 8523 C C . GLY C 1 354 ? -36.063 26.265 12.063 1.00 80.49 354 GLY C C 1
ATOM 8524 O O . GLY C 1 354 ? -35.960 25.272 11.344 1.00 78.50 354 GLY C O 1
ATOM 8525 N N . ARG C 1 355 ? -35.482 26.353 13.251 1.00 92.07 355 ARG C N 1
ATOM 8526 C CA . ARG C 1 355 ? -34.699 25.246 13.768 1.00 95.42 355 ARG C CA 1
ATOM 8527 C C . ARG C 1 355 ? -35.657 24.215 14.356 1.00 95.85 355 ARG C C 1
ATOM 8528 O O . ARG C 1 355 ? -36.722 24.576 14.861 1.00 98.96 355 ARG C O 1
ATOM 8530 N N . ASN C 1 356 ? -35.280 22.942 14.249 1.00 91.27 356 ASN C N 1
ATOM 8531 C CA . ASN C 1 356 ? -36.072 21.797 14.713 1.00 92.20 356 ASN C CA 1
ATOM 8532 C C . ASN C 1 356 ? -37.346 21.469 13.922 1.00 86.05 356 ASN C C 1
ATOM 8533 O O . ASN C 1 356 ? -38.168 20.678 14.388 1.00 85.73 356 ASN C O 1
ATOM 8538 N N . ASP C 1 357 ? -37.524 22.056 12.741 1.00 79.49 357 ASP C N 1
ATOM 8539 C CA . ASP C 1 357 ? -38.697 21.733 11.926 1.00 71.55 357 ASP C CA 1
ATOM 8540 C C . ASP C 1 357 ? -38.416 21.940 10.438 1.00 65.96 357 ASP C C 1
ATOM 8541 O O . ASP C 1 357 ? -37.591 22.778 10.073 1.00 62.12 357 ASP C O 1
ATOM 8546 N N . ALA C 1 358 ? -39.121 21.193 9.589 1.00 64.49 358 ALA C N 1
ATOM 8547 C CA . ALA C 1 358 ? -38.912 21.261 8.142 1.00 63.06 358 ALA C CA 1
ATOM 8548 C C . ALA C 1 358 ? -39.996 20.533 7.342 1.00 67.32 358 ALA C C 1
ATOM 8549 O O . ALA C 1 358 ? -40.794 19.774 7.896 1.00 71.09 358 ALA C O 1
ATOM 8551 N N . ILE C 1 359 ? -40.006 20.771 6.031 1.00 64.27 359 ILE C N 1
ATOM 8552 C CA . ILE C 1 359 ? -40.906 20.094 5.098 1.00 65.19 359 ILE C CA 1
ATOM 8553 C C . ILE C 1 359 ? -40.182 19.784 3.796 1.00 63.99 359 ILE C C 1
ATOM 8554 O O . ILE C 1 359 ? -39.260 20.501 3.407 1.00 66.52 359 ILE C O 1
ATOM 8559 N N . GLY C 1 360 ? -40.600 18.720 3.120 1.00 65.01 360 GLY C N 1
ATOM 8560 C CA . GLY C 1 360 ? -40.045 18.408 1.818 1.00 66.02 360 GLY C CA 1
ATOM 8561 C C . GLY C 1 360 ? -40.398 17.033 1.292 1.00 74.96 360 GLY C C 1
ATOM 8562 O O . GLY C 1 360 ? -41.163 16.288 1.902 1.00 77.88 360 GLY C O 1
ATOM 8563 N N . ILE C 1 361 ? -39.839 16.707 0.132 1.00 77.26 361 ILE C N 1
ATOM 8564 C CA . ILE C 1 361 ? -39.951 15.374 -0.434 1.00 82.31 361 ILE C CA 1
ATOM 8565 C C . ILE C 1 361 ? -38.574 14.724 -0.443 1.00 84.56 361 ILE C C 1
ATOM 8566 O O . ILE C 1 361 ? -37.623 15.299 -0.962 1.00 84.29 361 ILE C O 1
ATOM 8571 N N . VAL C 1 362 ? -38.456 13.543 0.155 1.00 86.08 362 VAL C N 1
ATOM 8572 C CA . VAL C 1 362 ? -37.200 12.800 0.118 1.00 83.61 362 VAL C CA 1
ATOM 8573 C C . VAL C 1 362 ? -37.446 11.337 -0.236 1.00 85.68 362 VAL C C 1
ATOM 8574 O O . VAL C 1 362 ? -38.237 10.656 0.418 1.00 87.19 362 VAL C O 1
ATOM 8578 N N . GLY C 1 363 ? -36.768 10.857 -1.275 1.00 86.05 363 GLY C N 1
ATOM 8579 C CA . GLY C 1 363 ? -36.980 9.503 -1.753 1.00 88.48 363 GLY C CA 1
ATOM 8580 C C . GLY C 1 363 ? -38.357 9.289 -2.351 1.00 90.48 363 GLY C C 1
ATOM 8581 O O . GLY C 1 363 ? -38.782 8.152 -2.554 1.00 91.89 363 GLY C O 1
ATOM 8582 N N . GLY C 1 364 ? -39.066 10.383 -2.611 1.00 91.12 364 GLY C N 1
ATOM 8583 C CA . GLY C 1 364 ? -40.393 10.313 -3.196 1.00 97.92 364 GLY C CA 1
ATOM 8584 C C . GLY C 1 364 ? -41.479 10.362 -2.139 1.00 105.42 364 GLY C C 1
ATOM 8585 O O . GLY C 1 364 ? -42.667 10.264 -2.448 1.00 104.11 364 GLY C O 1
ATOM 8586 N N . ARG C 1 365 ? -41.067 10.517 -0.885 1.00 109.40 365 ARG C N 1
ATOM 8587 C CA . ARG C 1 365 ? -42.004 10.536 0.232 1.00 112.71 365 ARG C CA 1
ATOM 8588 C C . ARG C 1 365 ? -41.999 11.883 0.949 1.00 106.90 365 ARG C C 1
ATOM 8589 O O . ARG C 1 365 ? -40.957 12.528 1.074 1.00 105.61 365 ARG C O 1
ATOM 8591 N N . LYS C 1 366 ? -43.173 12.305 1.408 1.00 100.27 366 LYS C N 1
ATOM 8592 C CA . LYS C 1 366 ? -43.295 13.528 2.189 1.00 86.85 366 LYS C CA 1
ATOM 8593 C C . LYS C 1 366 ? -42.628 13.358 3.548 1.00 84.12 366 LYS C C 1
ATOM 8594 O O . LYS C 1 366 ? -42.782 12.322 4.194 1.00 86.57 366 LYS C O 1
ATOM 8600 N N . VAL C 1 367 ? -41.886 14.373 3.979 1.00 80.34 367 VAL C N 1
ATOM 8601 C CA . VAL C 1 367 ? -41.220 14.323 5.275 1.00 78.88 367 VAL C CA 1
ATOM 8602 C C . VAL C 1 367 ? -41.591 15.528 6.135 1.00 78.64 367 VAL C C 1
ATOM 8603 O O . VAL C 1 367 ? -41.868 16.611 5.619 1.00 74.85 367 VAL C O 1
ATOM 8607 N N . TYR C 1 368 ? -41.588 15.328 7.449 1.00 82.35 368 TYR C N 1
ATOM 8608 C CA . TYR C 1 368 ? -42.013 16.354 8.396 1.00 84.02 368 TYR C CA 1
ATOM 8609 C C . TYR C 1 368 ? -41.113 16.394 9.624 1.00 79.19 368 TYR C C 1
ATOM 8610 O O . TYR C 1 368 ? -40.397 15.434 9.909 1.00 85.16 368 TYR C O 1
ATOM 8619 N N . GLY C 1 369 ? -41.149 17.514 10.340 1.00 73.89 369 GLY C N 1
ATOM 8620 C CA . GLY C 1 369 ? -40.578 17.597 11.674 1.00 74.54 369 GLY C CA 1
ATOM 8621 C C . GLY C 1 369 ? -39.093 17.315 11.776 1.00 75.70 369 GLY C C 1
ATOM 8622 O O . GLY C 1 369 ? -38.307 17.734 10.926 1.00 75.37 369 GLY C O 1
ATOM 8623 N N . HIS C 1 370 ? -38.716 16.605 12.836 1.00 75.25 370 HIS C N 1
ATOM 8624 C CA . HIS C 1 370 ? -37.323 16.257 13.098 1.00 72.90 370 HIS C CA 1
ATOM 8625 C C . HIS C 1 370 ? -36.715 15.441 11.961 1.00 70.18 370 HIS C C 1
ATOM 8626 O O . HIS C 1 370 ? -35.543 15.611 11.624 1.00 70.37 370 HIS C O 1
ATOM 8628 N N . ALA C 1 371 ? -37.517 14.552 11.383 1.00 67.86 371 ALA C N 1
ATOM 8629 C CA . ALA C 1 371 ? -37.077 13.725 10.264 1.00 66.58 371 ALA C CA 1
ATOM 8630 C C . ALA C 1 371 ? -36.638 14.588 9.088 1.00 70.07 371 ALA C C 1
ATOM 8631 O O . ALA C 1 371 ? -35.509 14.474 8.611 1.00 72.17 371 ALA C O 1
ATOM 8633 N N . ALA C 1 372 ? -37.541 15.451 8.632 1.00 69.11 372 ALA C N 1
ATOM 8634 C CA . ALA C 1 372 ? -37.253 16.377 7.542 1.00 65.23 372 ALA C CA 1
ATOM 8635 C C . ALA C 1 372 ? -36.065 17.276 7.866 1.00 62.49 372 ALA C C 1
ATOM 8636 O O . ALA C 1 372 ? -35.242 17.566 6.999 1.00 61.90 372 ALA C O 1
ATOM 8638 N N . SER C 1 373 ? -35.987 17.715 9.118 1.00 64.35 373 SER C N 1
ATOM 8639 C CA . SER C 1 373 ? -34.926 18.618 9.553 1.00 66.56 373 SER C CA 1
ATOM 8640 C C . SER C 1 373 ? -33.539 17.976 9.474 1.00 72.37 373 SER C C 1
ATOM 8641 O O . SER C 1 373 ? -32.585 18.603 9.014 1.00 69.03 373 SER C O 1
ATOM 8644 N N . TRP C 1 374 ? -33.428 16.730 9.927 1.00 76.08 374 TRP C N 1
ATOM 8645 C CA . TRP C 1 374 ? -32.154 16.019 9.872 1.00 78.92 374 TRP C CA 1
ATOM 8646 C C . TRP C 1 374 ? -31.775 15.661 8.437 1.00 71.52 374 TRP C C 1
ATOM 8647 O O . TRP C 1 374 ? -30.598 15.688 8.076 1.00 72.90 374 TRP C O 1
ATOM 8658 N N . LEU C 1 375 ? -32.771 15.316 7.626 1.00 66.62 375 LEU C N 1
ATOM 8659 C CA . LEU C 1 375 ? -32.534 14.969 6.226 1.00 62.42 375 LEU C CA 1
ATOM 8660 C C . LEU C 1 375 ? -31.936 16.135 5.443 1.00 62.75 375 LEU C C 1
ATOM 8661 O O . LEU C 1 375 ? -31.054 15.937 4.609 1.00 64.74 375 LEU C O 1
ATOM 8666 N N . LYS C 1 376 ? -32.425 17.343 5.707 1.00 59.15 376 LYS C N 1
ATOM 8667 C CA . LYS C 1 376 ? -31.905 18.533 5.042 1.00 58.35 376 LYS C CA 1
ATOM 8668 C C . LYS C 1 376 ? -30.431 18.730 5.383 1.00 60.23 376 LYS C C 1
ATOM 8669 O O . LYS C 1 376 ? -29.613 19.019 4.509 1.00 58.03 376 LYS C O 1
ATOM 8675 N N . LYS C 1 377 ? -30.103 18.563 6.661 1.00 62.03 377 LYS C N 1
ATOM 8676 C CA . LYS C 1 377 ? -28.728 18.677 7.132 1.00 64.89 377 LYS C CA 1
ATOM 8677 C C . LYS C 1 377 ? -27.843 17.625 6.475 1.00 64.93 377 LYS C C 1
ATOM 8678 O O . LYS C 1 377 ? -26.700 17.900 6.111 1.00 62.57 377 LYS C O 1
ATOM 8684 N N . LEU C 1 378 ? -28.380 16.418 6.325 1.00 67.91 378 LEU C N 1
ATOM 8685 C CA . LEU C 1 378 ? -27.646 15.326 5.700 1.00 70.93 378 LEU C CA 1
ATOM 8686 C C . LEU C 1 378 ? -27.392 15.622 4.224 1.00 71.26 378 LEU C C 1
ATOM 8687 O O . LEU C 1 378 ? -26.297 15.379 3.715 1.00 73.38 378 LEU C O 1
ATOM 8692 N N . ILE C 1 379 ? -28.408 16.140 3.541 1.00 70.16 379 ILE C N 1
ATOM 8693 C CA . ILE C 1 379 ? -28.277 16.509 2.136 1.00 68.03 379 ILE C CA 1
ATOM 8694 C C . ILE C 1 379 ? -27.240 17.613 1.954 1.00 63.44 379 ILE C C 1
ATOM 8695 O O . ILE C 1 379 ? -26.415 17.559 1.041 1.00 64.66 379 ILE C O 1
ATOM 8700 N N . ASP C 1 380 ? -27.280 18.609 2.833 1.00 61.86 380 ASP C N 1
ATOM 8701 C CA . ASP C 1 380 ? -26.342 19.726 2.763 1.00 60.50 380 ASP C CA 1
ATOM 8702 C C . ASP C 1 380 ? -24.902 19.289 3.028 1.00 62.38 380 ASP C C 1
ATOM 8703 O O . ASP C 1 380 ? -23.971 19.777 2.387 1.00 61.87 380 ASP C O 1
ATOM 8708 N N . MET C 1 381 ? -24.724 18.369 3.973 1.00 63.40 381 MET C N 1
ATOM 8709 C CA . MET C 1 381 ? -23.402 17.826 4.277 1.00 62.29 381 MET C CA 1
ATOM 8710 C C . MET C 1 381 ? -22.812 17.071 3.090 1.00 61.79 381 MET C C 1
ATOM 8711 O O . MET C 1 381 ? -21.595 17.050 2.904 1.00 65.24 381 MET C O 1
ATOM 8716 N N . ARG C 1 382 ? -23.679 16.439 2.303 1.00 57.34 382 ARG C N 1
ATOM 8717 C CA . ARG C 1 382 ? -23.242 15.709 1.119 1.00 58.16 382 ARG C CA 1
ATOM 8718 C C . ARG C 1 382 ? -22.521 16.639 0.145 1.00 58.79 382 ARG C C 1
ATOM 8719 O O . ARG C 1 382 ? -21.550 16.240 -0.497 1.00 63.58 382 ARG C O 1
ATOM 8721 N N . TYR C 1 383 ? -22.994 17.877 0.036 1.00 54.79 383 TYR C N 1
ATOM 8722 C CA . TYR C 1 383 ? -22.332 18.852 -0.825 1.00 54.66 383 TYR C CA 1
ATOM 8723 C C . TYR C 1 383 ? -20.961 19.229 -0.280 1.00 52.85 383 TYR C C 1
ATOM 8724 O O . TYR C 1 383 ? -20.004 19.374 -1.038 1.00 54.88 383 TYR C O 1
ATOM 8733 N N . LEU C 1 384 ? -20.875 19.396 1.036 1.00 51.69 384 LEU C N 1
ATOM 8734 C CA . LEU C 1 384 ? -19.615 19.739 1.684 1.00 52.81 384 LEU C CA 1
ATOM 8735 C C . LEU C 1 384 ? -18.562 18.666 1.428 1.00 54.93 384 LEU C C 1
ATOM 8736 O O . LEU C 1 384 ? -17.396 18.974 1.173 1.00 56.20 384 LEU C O 1
ATOM 8741 N N . TYR C 1 385 ? -18.982 17.407 1.494 1.00 54.25 385 TYR C N 1
ATOM 8742 C CA . TYR C 1 385 ? -18.096 16.285 1.209 1.00 56.29 385 TYR C CA 1
ATOM 8743 C C . TYR C 1 385 ? -17.646 16.304 -0.246 1.00 56.57 385 TYR C C 1
ATOM 8744 O O . TYR C 1 385 ? -16.501 15.984 -0.556 1.00 58.82 385 TYR C O 1
ATOM 8753 N N . LEU C 1 386 ? -18.564 16.663 -1.136 1.00 56.13 386 LEU C N 1
ATOM 8754 C CA . LEU C 1 386 ? -18.273 16.714 -2.562 1.00 57.34 386 LEU C CA 1
ATOM 8755 C C . LEU C 1 386 ? -17.125 17.668 -2.888 1.00 56.42 386 LEU C C 1
ATOM 8756 O O . LEU C 1 386 ? -16.227 17.325 -3.655 1.00 60.01 386 LEU C O 1
ATOM 8761 N N . ILE C 1 387 ? -17.151 18.862 -2.301 1.00 52.54 387 ILE C N 1
ATOM 8762 C CA . ILE C 1 387 ? -16.161 19.883 -2.638 1.00 50.42 387 ILE C CA 1
ATOM 8763 C C . ILE C 1 387 ? -14.956 19.937 -1.693 1.00 53.48 387 ILE C C 1
ATOM 8764 O O . ILE C 1 387 ? -13.889 20.419 -2.078 1.00 51.73 387 ILE C O 1
ATOM 8769 N N . GLY C 1 388 ? -15.116 19.449 -0.465 1.00 53.94 388 GLY C N 1
ATOM 8770 C CA . GLY C 1 388 ? -14.059 19.572 0.525 1.00 53.47 388 GLY C CA 1
ATOM 8771 C C . GLY C 1 388 ? -13.717 18.304 1.285 1.00 59.90 388 GLY C C 1
ATOM 8772 O O . GLY C 1 388 ? -12.929 18.335 2.232 1.00 58.15 388 GLY C O 1
ATOM 8773 N N . GLY C 1 389 ? -14.297 17.184 0.864 1.00 61.00 389 GLY C N 1
ATOM 8774 C CA . GLY C 1 389 ? -14.036 15.905 1.497 1.00 64.81 389 GLY C CA 1
ATOM 8775 C C . GLY C 1 389 ? -14.500 15.819 2.940 1.00 67.21 389 GLY C C 1
ATOM 8776 O O . GLY C 1 389 ? -15.322 16.618 3.392 1.00 62.46 389 GLY C O 1
ATOM 8777 N N . LEU C 1 390 ? -13.968 14.840 3.663 1.00 70.33 390 LEU C N 1
ATOM 8778 C CA . LEU C 1 390 ? -14.346 14.614 5.052 1.00 72.87 390 LEU C CA 1
ATOM 8779 C C . LEU C 1 390 ? -13.843 15.740 5.952 1.00 73.52 390 LEU C C 1
ATOM 8780 O O . LEU C 1 390 ? -14.463 16.058 6.968 1.00 74.43 390 LEU C O 1
ATOM 8785 N N . SER C 1 391 ? -12.717 16.337 5.572 1.00 72.99 391 SER C N 1
ATOM 8786 C CA . SER C 1 391 ? -12.127 17.430 6.338 1.00 72.43 391 SER C CA 1
ATOM 8787 C C . SER C 1 391 ? -13.084 18.613 6.477 1.00 71.59 391 SER C C 1
ATOM 8788 O O . SER C 1 391 ? -13.253 19.152 7.569 1.00 74.24 391 SER C O 1
ATOM 8791 N N . LEU C 1 392 ? -13.708 19.010 5.372 1.00 68.17 392 LEU C N 1
ATOM 8792 C CA . LEU C 1 392 ? -14.655 20.124 5.386 1.00 66.87 392 LEU C CA 1
ATOM 8793 C C . LEU C 1 392 ? -15.905 19.773 6.188 1.00 68.03 392 LEU C C 1
ATOM 8794 O O . LEU C 1 392 ? -16.480 20.626 6.865 1.00 67.31 392 LEU C O 1
ATOM 8799 N N . VAL C 1 393 ? -16.323 18.515 6.097 1.00 68.65 393 VAL C N 1
ATOM 8800 C CA . VAL C 1 393 ? -17.469 18.026 6.854 1.00 73.55 393 VAL C CA 1
ATOM 8801 C C . VAL C 1 393 ? -17.203 18.125 8.354 1.00 81.03 393 VAL C C 1
ATOM 8802 O O . VAL C 1 393 ? -18.045 18.606 9.113 1.00 78.51 393 VAL C O 1
ATOM 8806 N N . LEU C 1 394 ? -16.023 17.673 8.772 1.00 86.36 394 LEU C N 1
ATOM 8807 C CA . LEU C 1 394 ? -15.626 17.726 10.177 1.00 91.82 394 LEU C CA 1
ATOM 8808 C C . LEU C 1 394 ? -15.540 19.172 10.665 1.00 94.67 394 LEU C C 1
ATOM 8809 O O . LEU C 1 394 ? -15.779 19.463 11.837 1.00 97.49 394 LEU C O 1
ATOM 8814 N N . LYS C 1 395 ? -15.204 20.068 9.743 1.00 94.80 395 LYS C N 1
ATOM 8815 C CA . LYS C 1 395 ? -15.083 21.497 10.015 1.00 94.55 395 LYS C CA 1
ATOM 8816 C C . LYS C 1 395 ? -16.429 22.135 10.354 1.00 95.29 395 LYS C C 1
ATOM 8817 O O . LYS C 1 395 ? -16.528 22.940 11.282 1.00 98.28 395 LYS C O 1
ATOM 8819 N N . LYS C 1 396 ? -17.465 21.769 9.603 1.00 90.46 396 LYS C N 1
ATOM 8820 C CA . LYS C 1 396 ? -18.788 22.350 9.794 1.00 81.94 396 LYS C CA 1
ATOM 8821 C C . LYS C 1 396 ? -19.731 21.341 10.429 1.00 83.54 396 LYS C C 1
ATOM 8822 O O . LYS C 1 396 ? -19.691 21.128 11.641 1.00 84.41 396 LYS C O 1
ATOM 8828 N N . LYS D 1 3 ? -47.190 61.282 59.487 1.00 113.36 3 LYS D N 1
ATOM 8829 C CA . LYS D 1 3 ? -46.189 60.569 58.702 1.00 108.03 3 LYS D CA 1
ATOM 8830 C C . LYS D 1 3 ? -45.823 61.345 57.441 1.00 102.02 3 LYS D C 1
ATOM 8831 O O . LYS D 1 3 ? -46.650 61.507 56.544 1.00 102.89 3 LYS D O 1
ATOM 8833 N N . PRO D 1 4 ? -44.572 61.824 57.369 1.00 95.63 4 PRO D N 1
ATOM 8834 C CA . PRO D 1 4 ? -44.119 62.625 56.227 1.00 91.65 4 PRO D CA 1
ATOM 8835 C C . PRO D 1 4 ? -43.876 61.775 54.984 1.00 88.13 4 PRO D C 1
ATOM 8836 O O . PRO D 1 4 ? -43.482 60.612 55.091 1.00 86.02 4 PRO D O 1
ATOM 8840 N N . SER D 1 5 ? -44.105 62.360 53.814 1.00 86.40 5 SER D N 1
ATOM 8841 C CA . SER D 1 5 ? -43.893 61.659 52.557 1.00 85.38 5 SER D CA 1
ATOM 8842 C C . SER D 1 5 ? -42.597 62.108 51.896 1.00 81.00 5 SER D C 1
ATOM 8843 O O . SER D 1 5 ? -42.460 63.267 51.504 1.00 83.11 5 SER D O 1
ATOM 8846 N N . ILE D 1 6 ? -41.646 61.187 51.779 1.00 76.07 6 ILE D N 1
ATOM 8847 C CA . ILE D 1 6 ? -40.387 61.475 51.105 1.00 68.66 6 ILE D CA 1
ATOM 8848 C C . ILE D 1 6 ? -40.424 60.924 49.682 1.00 68.86 6 ILE D C 1
ATOM 8849 O O . ILE D 1 6 ? -40.615 59.723 49.475 1.00 67.99 6 ILE D O 1
ATOM 8854 N N . VAL D 1 7 ? -40.248 61.807 48.705 1.00 65.34 7 VAL D N 1
ATOM 8855 C CA . VAL D 1 7 ? -40.258 61.409 47.304 1.00 60.68 7 VAL D CA 1
ATOM 8856 C C . VAL D 1 7 ? -38.892 61.626 46.668 1.00 59.78 7 VAL D C 1
ATOM 8857 O O . VAL D 1 7 ? -38.352 62.733 46.689 1.00 58.75 7 VAL D O 1
ATOM 8861 N N . ILE D 1 8 ? -38.338 60.558 46.105 1.00 58.02 8 ILE D N 1
ATOM 8862 C CA . ILE D 1 8 ? -37.031 60.611 45.468 1.00 54.25 8 ILE D CA 1
ATOM 8863 C C . ILE D 1 8 ? -37.157 60.480 43.953 1.00 53.92 8 ILE D C 1
ATOM 8864 O O . ILE D 1 8 ? -37.686 59.490 43.452 1.00 55.21 8 ILE D O 1
ATOM 8869 N N . LEU D 1 9 ? -36.673 61.484 43.229 1.00 56.53 9 LEU D N 1
ATOM 8870 C CA . LEU D 1 9 ? -36.785 61.509 41.772 1.00 56.47 9 LEU D CA 1
ATOM 8871 C C . LEU D 1 9 ? -35.483 61.078 41.102 1.00 54.41 9 LEU D C 1
ATOM 8872 O O . LEU D 1 9 ? -34.507 61.827 41.085 1.00 54.07 9 LEU D O 1
ATOM 8877 N N . GLY D 1 10 ? -35.480 59.874 40.540 1.00 53.09 10 GLY D N 1
ATOM 8878 C CA . GLY D 1 10 ? -34.308 59.357 39.859 1.00 50.55 10 GLY D CA 1
ATOM 8879 C C . GLY D 1 10 ? -33.582 58.310 40.678 1.00 50.05 10 GLY D C 1
ATOM 8880 O O . GLY D 1 10 ? -33.158 58.573 41.803 1.00 52.44 10 GLY D O 1
ATOM 8881 N N . ALA D 1 11 ? -33.444 57.113 40.115 1.00 46.46 11 ALA D N 1
ATOM 8882 C CA . ALA D 1 11 ? -32.751 56.029 40.798 1.00 46.92 11 ALA D CA 1
ATOM 8883 C C . ALA D 1 11 ? -31.329 55.868 40.272 1.00 43.71 11 ALA D C 1
ATOM 8884 O O . ALA D 1 11 ? -30.929 54.781 39.860 1.00 44.36 11 ALA D O 1
ATOM 8886 N N . GLY D 1 12 ? -30.572 56.960 40.278 1.00 40.57 12 GLY D N 1
ATOM 8887 C CA . GLY D 1 12 ? -29.173 56.909 39.899 1.00 43.25 12 GLY D CA 1
ATOM 8888 C C . GLY D 1 12 ? -28.312 56.706 41.128 1.00 45.28 12 GLY D C 1
ATOM 8889 O O . GLY D 1 12 ? -28.786 56.192 42.138 1.00 47.30 12 GLY D O 1
ATOM 8890 N N . TYR D 1 13 ? -27.048 57.105 41.042 1.00 46.96 13 TYR D N 1
ATOM 8891 C CA . TYR D 1 13 ? -26.134 56.996 42.173 1.00 45.26 13 TYR D CA 1
ATOM 8892 C C . TYR D 1 13 ? -26.672 57.759 43.383 1.00 46.48 13 TYR D C 1
ATOM 8893 O O . TYR D 1 13 ? -26.705 57.233 44.494 1.00 50.49 13 TYR D O 1
ATOM 8902 N N . GLY D 1 14 ? -27.102 58.996 43.159 1.00 42.50 14 GLY D N 1
ATOM 8903 C CA . GLY D 1 14 ? -27.632 59.818 44.230 1.00 44.09 14 GLY D CA 1
ATOM 8904 C C . GLY D 1 14 ? -28.923 59.290 44.831 1.00 47.04 14 GLY D C 1
ATOM 8905 O O . GLY D 1 14 ? -29.052 59.186 46.051 1.00 49.09 14 GLY D O 1
ATOM 8906 N N . GLY D 1 15 ? -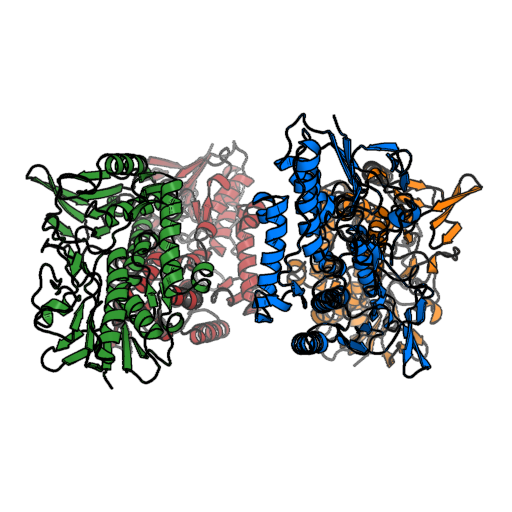29.876 58.943 43.971 1.00 46.05 15 GLY D N 1
ATOM 8907 C CA . GLY D 1 15 ? -31.191 58.518 44.419 1.00 43.85 15 GLY D CA 1
ATOM 8908 C C . GLY D 1 15 ? -31.223 57.160 45.094 1.00 48.32 15 GLY D C 1
ATOM 8909 O O . GLY D 1 15 ? -31.905 56.981 46.103 1.00 49.88 15 GLY D O 1
ATOM 8910 N N . ILE D 1 16 ? -30.496 56.199 44.532 1.00 50.16 16 ILE D N 1
ATOM 8911 C CA . ILE D 1 16 ? -30.453 54.844 45.076 1.00 52.83 16 ILE D CA 1
ATOM 8912 C C . ILE D 1 16 ? -29.793 54.812 46.454 1.00 50.69 16 ILE D C 1
ATOM 8913 O O . ILE D 1 16 ? -30.303 54.187 47.386 1.00 52.37 16 ILE D O 1
ATOM 8918 N N . VAL D 1 17 ? -28.664 55.499 46.579 1.00 48.12 17 VAL D N 1
ATOM 8919 C CA . VAL D 1 17 ? -27.936 55.541 47.840 1.00 48.16 17 VAL D CA 1
ATOM 8920 C C . VAL D 1 17 ? -28.767 56.230 48.920 1.00 48.91 17 VAL D C 1
ATOM 8921 O O . VAL D 1 17 ? -28.833 55.757 50.056 1.00 52.45 17 VAL D O 1
ATOM 8925 N N . ALA D 1 18 ? -29.421 57.329 48.553 1.00 48.95 18 ALA D N 1
ATOM 8926 C CA . ALA D 1 18 ? -30.297 58.046 49.478 1.00 51.21 18 ALA D CA 1
ATOM 8927 C C . ALA D 1 18 ? -31.466 57.169 49.917 1.00 52.90 18 ALA D C 1
ATOM 8928 O O . ALA D 1 18 ? -31.820 57.135 51.096 1.00 55.55 18 ALA D O 1
ATOM 8930 N N . ALA D 1 19 ? -32.060 56.465 48.957 1.00 51.59 19 ALA D N 1
ATOM 8931 C CA . ALA D 1 19 ? -33.196 55.590 49.224 1.00 54.64 19 ALA D CA 1
ATOM 8932 C C . ALA D 1 19 ? -32.822 54.449 50.165 1.00 59.19 19 ALA D C 1
ATOM 8933 O O . ALA D 1 19 ? -33.542 54.161 51.123 1.00 58.56 19 ALA D O 1
ATOM 8935 N N . LEU D 1 20 ? -31.698 53.799 49.883 1.00 58.87 20 LEU D N 1
ATOM 8936 C CA . LEU D 1 20 ? -31.231 52.694 50.711 1.00 62.03 20 LEU D CA 1
ATOM 8937 C C . LEU D 1 20 ? -30.778 53.196 52.077 1.00 60.42 20 LEU D C 1
ATOM 8938 O O . LEU D 1 20 ? -30.898 52.491 53.078 1.00 61.39 20 LEU D O 1
ATOM 8943 N N . GLY D 1 21 ? -30.264 54.421 52.109 1.00 58.92 21 GLY D N 1
ATOM 8944 C CA . GLY D 1 21 ? -29.867 55.051 53.354 1.00 59.89 21 GLY D CA 1
ATOM 8945 C C . GLY D 1 21 ? -31.055 55.265 54.272 1.00 64.60 21 GLY D C 1
ATOM 8946 O O . GLY D 1 21 ? -30.994 54.949 55.461 1.00 68.88 21 GLY D O 1
ATOM 8947 N N . LEU D 1 22 ? -32.136 55.806 53.718 1.00 63.62 22 LEU D N 1
ATOM 8948 C CA . LEU D 1 22 ? -33.370 56.009 54.474 1.00 67.09 22 LEU D CA 1
ATOM 8949 C C . LEU D 1 22 ? -33.959 54.677 54.922 1.00 71.33 22 LEU D C 1
ATOM 8950 O O . LEU D 1 22 ? -34.491 54.559 56.028 1.00 73.46 22 LEU D O 1
ATOM 8955 N N . GLN D 1 23 ? -33.863 53.681 54.046 1.00 71.69 23 GLN D N 1
ATOM 8956 C CA . GLN D 1 23 ? -34.310 52.325 54.342 1.00 76.89 23 GLN D CA 1
ATOM 8957 C C . GLN D 1 23 ? -33.622 51.759 55.580 1.00 81.79 23 GLN D C 1
ATOM 8958 O O . GLN D 1 23 ? -34.259 51.136 56.430 1.00 81.55 23 GLN D O 1
ATOM 8964 N N . LYS D 1 24 ? -32.317 51.990 55.677 1.00 82.11 24 LYS D N 1
ATOM 8965 C CA . LYS D 1 24 ? -31.513 51.435 56.758 1.00 84.51 24 LYS D CA 1
ATOM 8966 C C . LYS D 1 24 ? -31.644 52.216 58.063 1.00 84.14 24 LYS D C 1
ATOM 8967 O O . LYS D 1 24 ? -31.440 51.662 59.143 1.00 88.63 24 LYS D O 1
ATOM 8969 N N . ARG D 1 25 ? -31.989 53.496 57.967 1.00 80.15 25 ARG D N 1
ATOM 8970 C CA . ARG D 1 25 ? -32.018 54.362 59.144 1.00 76.96 25 ARG D CA 1
ATOM 8971 C C . ARG D 1 25 ? -33.394 54.469 59.801 1.00 80.15 25 ARG D C 1
ATOM 8972 O O . ARG D 1 25 ? -33.490 54.630 61.017 1.00 83.80 25 ARG D O 1
ATOM 8980 N N . LEU D 1 26 ? -34.455 54.388 59.004 1.00 78.59 26 LEU D N 1
ATOM 8981 C CA . LEU D 1 26 ? -35.806 54.598 59.525 1.00 80.14 26 LEU D CA 1
ATOM 8982 C C . LEU D 1 26 ? -36.606 53.309 59.693 1.00 84.81 26 LEU D C 1
ATOM 8983 O O . LEU D 1 26 ? -36.453 52.365 58.919 1.00 79.70 26 LEU D O 1
ATOM 8988 N N . ASN D 1 27 ? -37.462 53.279 60.713 1.00 92.53 27 ASN D N 1
ATOM 8989 C CA . ASN D 1 27 ? -38.401 52.178 60.881 1.00 97.43 27 ASN D CA 1
ATOM 8990 C C . ASN D 1 27 ? -39.533 52.323 59.871 1.00 97.60 27 ASN D C 1
ATOM 8991 O O . ASN D 1 27 ? -39.683 53.379 59.256 1.00 99.11 27 ASN D O 1
ATOM 8993 N N . TYR D 1 28 ? -40.343 51.281 59.714 1.00 96.10 28 TYR D N 1
ATOM 8994 C CA . TYR D 1 28 ? -41.409 51.301 58.713 1.00 92.55 28 TYR D CA 1
ATOM 8995 C C . TYR D 1 28 ? -42.539 52.290 59.010 1.00 89.50 28 TYR D C 1
ATOM 8996 O O . TYR D 1 28 ? -43.389 52.532 58.155 1.00 93.35 28 TYR D O 1
ATOM 9005 N N . ASN D 1 29 ? -42.553 52.867 60.207 1.00 88.47 29 ASN D N 1
ATOM 9006 C CA . ASN D 1 29 ? -43.623 53.792 60.565 1.00 88.62 29 ASN D CA 1
ATOM 9007 C C . ASN D 1 29 ? -43.161 55.229 60.785 1.00 90.61 29 ASN D C 1
ATOM 9008 O O . ASN D 1 29 ? -43.912 56.050 61.310 1.00 93.14 29 ASN D O 1
ATOM 9010 N N . GLU D 1 30 ? -41.929 55.534 60.392 1.00 89.28 30 GLU D N 1
ATOM 9011 C CA . GLU D 1 30 ? -41.407 56.885 60.566 1.00 91.57 30 GLU D CA 1
ATOM 9012 C C . GLU D 1 30 ? -41.701 57.802 59.377 1.00 86.98 30 GLU D C 1
ATOM 9013 O O . GLU D 1 30 ? -41.882 59.008 59.552 1.00 88.74 30 GLU D O 1
ATOM 9019 N N . ALA D 1 31 ? -41.767 57.227 58.178 1.00 81.61 31 ALA D N 1
ATOM 9020 C CA . ALA D 1 31 ? -41.995 58.011 56.964 1.00 79.84 31 ALA D CA 1
ATOM 9021 C C . ALA D 1 31 ? -42.367 57.146 55.762 1.00 79.91 31 ALA D C 1
ATOM 9022 O O . ALA D 1 31 ? -42.003 55.973 55.692 1.00 76.58 31 ALA D O 1
ATOM 9024 N N . ASP D 1 32 ? -43.111 57.733 54.829 1.00 81.86 32 ASP D N 1
ATOM 9025 C CA . ASP D 1 32 ? -43.370 57.111 53.532 1.00 85.74 32 ASP D CA 1
ATOM 9026 C C . ASP D 1 32 ? -42.246 57.427 52.546 1.00 85.47 32 ASP D C 1
ATOM 9027 O O . ASP D 1 32 ? -41.877 58.588 52.374 1.00 88.66 32 ASP D O 1
ATOM 9032 N N . ILE D 1 33 ? -41.700 56.398 51.903 1.00 81.93 33 ILE D N 1
ATOM 9033 C CA . ILE D 1 33 ? -40.616 56.592 50.942 1.00 75.06 33 ILE D CA 1
ATOM 9034 C C . ILE D 1 33 ? -40.995 56.106 49.544 1.00 74.07 33 ILE D C 1
ATOM 9035 O O . ILE D 1 33 ? -41.224 54.915 49.331 1.00 72.16 33 ILE D O 1
ATOM 9040 N N . THR D 1 34 ? -41.063 57.037 48.596 1.00 73.76 34 THR D N 1
ATOM 9041 C CA . THR D 1 34 ? -41.379 56.705 47.210 1.00 72.75 34 THR D CA 1
ATOM 9042 C C . THR D 1 34 ? -40.206 57.017 46.280 1.00 67.56 34 THR D C 1
ATOM 9043 O O . THR D 1 34 ? -39.700 58.138 46.262 1.00 68.27 34 THR D O 1
ATOM 9047 N N . LEU D 1 35 ? -39.781 56.021 45.507 1.00 63.19 35 LEU D N 1
ATOM 9048 C CA . LEU D 1 35 ? -38.670 56.184 44.571 1.00 57.44 35 LEU D CA 1
ATOM 9049 C C . LEU D 1 35 ? -39.152 56.125 43.122 1.00 57.43 35 LEU D C 1
ATOM 9050 O O . LEU D 1 35 ? -39.738 55.129 42.697 1.00 56.89 35 LEU D O 1
ATOM 9055 N N . VAL D 1 36 ? -38.905 57.192 42.367 1.00 54.49 36 VAL D N 1
ATOM 9056 C CA . VAL D 1 36 ? -39.372 57.275 40.985 1.00 55.48 36 VAL D CA 1
ATOM 9057 C C . VAL D 1 36 ? -38.222 57.153 39.983 1.00 56.50 36 VAL D C 1
ATOM 9058 O O . VAL D 1 36 ? -37.200 57.827 40.112 1.00 59.19 36 VAL D O 1
ATOM 9062 N N . ASN D 1 37 ? -38.400 56.293 38.984 1.00 52.14 37 ASN D N 1
ATOM 9063 C CA . ASN D 1 37 ? -37.401 56.104 37.937 1.00 51.09 37 ASN D CA 1
ATOM 9064 C C . ASN D 1 37 ? -38.075 55.669 36.636 1.00 51.24 37 ASN D C 1
ATOM 9065 O O . ASN D 1 37 ? -39.027 54.892 36.660 1.00 48.77 37 ASN D O 1
ATOM 9070 N N . LYS D 1 38 ? -37.588 56.169 35.503 1.00 50.39 38 LYS D N 1
ATOM 9071 C CA . LYS D 1 38 ? -38.223 55.879 34.218 1.00 52.34 38 LYS D CA 1
ATOM 9072 C C . LYS D 1 38 ? -38.036 54.423 33.796 1.00 55.80 38 LYS D C 1
ATOM 9073 O O . LYS D 1 38 ? -38.790 53.907 32.974 1.00 56.26 38 LYS D O 1
ATOM 9079 N N . ASN D 1 39 ? -37.031 53.765 34.364 1.00 54.08 39 ASN D N 1
ATOM 9080 C CA . ASN D 1 39 ? -36.798 52.349 34.110 1.00 49.73 39 ASN D CA 1
ATOM 9081 C C . ASN D 1 39 ? -36.947 51.553 35.396 1.00 51.71 39 ASN D C 1
ATOM 9082 O O . ASN D 1 39 ? -36.859 52.113 36.489 1.00 53.77 39 ASN D O 1
ATOM 9087 N N . ASP D 1 40 ? -37.182 50.251 35.274 1.00 50.27 40 ASP D N 1
ATOM 9088 C CA . ASP D 1 40 ? -37.255 49.399 36.454 1.00 55.58 40 ASP D CA 1
ATOM 9089 C C . ASP D 1 40 ? -35.857 48.948 36.879 1.00 51.50 40 ASP D C 1
ATOM 9090 O O . ASP D 1 40 ? -35.702 48.179 37.828 1.00 53.57 40 ASP D O 1
ATOM 9095 N N . TYR D 1 41 ? -34.844 49.436 36.170 1.00 46.32 41 TYR D N 1
ATOM 9096 C CA . TYR D 1 41 ? -33.464 49.081 36.477 1.00 43.96 41 TYR D CA 1
ATOM 9097 C C . TYR D 1 41 ? -32.587 50.296 36.755 1.00 44.31 41 TYR D C 1
ATOM 9098 O O . TYR D 1 41 ? -32.817 51.387 36.233 1.00 44.49 41 TYR D O 1
ATOM 9107 N N . HIS D 1 42 ? -31.578 50.081 37.590 1.00 47.00 42 HIS D N 1
ATOM 9108 C CA . HIS D 1 42 ? -30.552 51.073 37.873 1.00 42.32 42 HIS D CA 1
ATOM 9109 C C . HIS D 1 42 ? -29.295 50.702 37.100 1.00 42.55 42 HIS D C 1
ATOM 9110 O O . HIS D 1 42 ? -28.799 49.584 37.233 1.00 44.38 42 HIS D O 1
ATOM 9117 N N . TYR D 1 43 ? -28.784 51.615 36.279 1.00 43.37 43 TYR D N 1
ATOM 9118 C CA . TYR D 1 43 ? -27.590 51.294 35.505 1.00 43.14 43 TYR D CA 1
ATOM 9119 C C . TYR D 1 43 ? -26.318 51.911 36.078 1.00 43.47 43 TYR D C 1
ATOM 9120 O O . TYR D 1 43 ? -26.329 53.015 36.625 1.00 44.11 43 TYR D O 1
ATOM 9129 N N . ILE D 1 44 ? -25.221 51.173 35.945 1.00 44.01 44 ILE D N 1
ATOM 9130 C CA . ILE D 1 44 ? -23.919 51.624 36.412 1.00 41.47 44 ILE D CA 1
ATOM 9131 C C . ILE D 1 44 ? -23.324 52.566 35.375 1.00 39.19 44 ILE D C 1
ATOM 9132 O O . ILE D 1 44 ? -22.595 52.139 34.479 1.00 40.48 44 ILE D O 1
ATOM 9137 N N . THR D 1 45 ? -23.651 53.849 35.506 1.00 40.19 45 THR D N 1
ATOM 9138 C CA . THR D 1 45 ? -23.317 54.860 34.507 1.00 38.40 45 THR D CA 1
ATOM 9139 C C . THR D 1 45 ? -21.828 54.907 34.159 1.00 43.13 45 THR D C 1
ATOM 9140 O O . THR D 1 45 ? -21.463 55.141 33.004 1.00 37.31 45 THR D O 1
ATOM 9144 N N . THR D 1 46 ? -20.973 54.656 35.149 1.00 40.82 46 THR D N 1
ATOM 9145 C CA . THR D 1 46 ? -19.528 54.746 34.955 1.00 39.75 46 THR D CA 1
ATOM 9146 C C . THR D 1 46 ? -18.982 53.609 34.091 1.00 37.50 46 THR D C 1
ATOM 9147 O O . THR D 1 46 ? -17.826 53.645 33.667 1.00 35.03 46 THR D O 1
ATOM 9151 N N . GLU D 1 47 ? -19.815 52.607 33.829 1.00 37.13 47 GLU D N 1
ATOM 9152 C CA . GLU D 1 47 ? -19.399 51.455 33.036 1.00 40.76 47 GLU D CA 1
ATOM 9153 C C . GLU D 1 47 ? -19.961 51.476 31.619 1.00 39.91 47 GLU D C 1
ATOM 9154 O O . GLU D 1 47 ? -19.664 50.591 30.819 1.00 38.73 47 GLU D O 1
ATOM 9160 N N . LEU D 1 48 ? -20.762 52.489 31.311 1.00 36.96 48 LEU D N 1
ATOM 9161 C CA . LEU D 1 48 ? -21.525 52.517 30.064 1.00 38.89 48 LEU D CA 1
ATOM 9162 C C . LEU D 1 48 ? -20.673 52.576 28.793 1.00 38.85 48 LEU D C 1
ATOM 9163 O O . LEU D 1 48 ? -21.146 52.217 27.715 1.00 36.35 48 LEU D O 1
ATOM 9168 N N . HIS D 1 49 ? -19.428 53.027 28.913 1.00 34.91 49 HIS D N 1
ATOM 9169 C CA . HIS D 1 49 ? -18.536 53.088 27.757 1.00 35.29 49 HIS D CA 1
ATOM 9170 C C . HIS D 1 49 ? -18.211 51.698 27.203 1.00 38.15 49 HIS D C 1
ATOM 9171 O O . HIS D 1 49 ? -17.918 51.553 26.014 1.00 35.24 49 HIS D O 1
ATOM 9178 N N . GLN D 1 50 ? -18.268 50.679 28.056 1.00 35.69 50 GLN D N 1
ATOM 9179 C CA . GLN D 1 50 ? -17.959 49.321 27.616 1.00 36.26 50 GLN D CA 1
ATOM 9180 C C . GLN D 1 50 ? -19.048 48.717 26.710 1.00 36.78 50 GLN D C 1
ATOM 9181 O O . GLN D 1 50 ? -18.730 48.251 25.614 1.00 35.34 50 GLN D O 1
ATOM 9187 N N . PRO D 1 51 ? -20.327 48.720 27.144 1.00 38.08 51 PRO D N 1
ATOM 9188 C CA . PRO D 1 51 ? -21.318 48.189 26.197 1.00 37.61 51 PRO D CA 1
ATOM 9189 C C . PRO D 1 51 ? -21.470 49.053 24.948 1.00 38.52 51 PRO D C 1
ATOM 9190 O O . PRO D 1 51 ? -21.854 48.537 23.898 1.00 38.06 51 PRO D O 1
ATOM 9194 N N . ALA D 1 52 ? -21.171 50.343 25.063 1.00 38.01 52 ALA D N 1
ATOM 9195 C CA . ALA D 1 52 ? -21.211 51.240 23.913 1.00 36.96 52 ALA D CA 1
ATOM 9196 C C . ALA D 1 52 ? -20.250 50.781 22.823 1.00 37.59 52 ALA D C 1
ATOM 9197 O O . ALA D 1 52 ? -20.537 50.914 21.633 1.00 34.31 52 ALA D O 1
ATOM 9199 N N . ALA D 1 53 ? -19.109 50.237 23.235 1.00 33.14 53 ALA D N 1
ATOM 9200 C CA . ALA D 1 53 ? -18.124 49.721 22.293 1.00 31.80 53 ALA D CA 1
ATOM 9201 C C . ALA D 1 53 ? -18.314 48.223 22.074 1.00 39.57 53 ALA D C 1
ATOM 9202 O O . ALA D 1 53 ? -17.649 47.621 21.231 1.00 44.87 53 ALA D O 1
ATOM 9204 N N . GLY D 1 54 ? -19.223 47.627 22.839 1.00 32.32 54 GLY D N 1
ATOM 9205 C CA . GLY D 1 54 ? -19.512 46.211 22.721 1.00 35.70 54 GLY D CA 1
ATOM 9206 C C . GLY D 1 54 ? -18.467 45.316 23.366 1.00 40.57 54 GLY D C 1
ATOM 9207 O O . GLY D 1 54 ? -18.340 44.148 22.999 1.00 40.22 54 GLY D O 1
ATOM 9208 N N . THR D 1 55 ? -17.717 45.860 24.322 1.00 35.73 55 THR D N 1
ATOM 9209 C CA . THR D 1 55 ? -16.675 45.092 24.998 1.00 40.60 55 THR D CA 1
ATOM 9210 C C . THR D 1 55 ? -17.188 44.403 26.261 1.00 44.54 55 THR D C 1
ATOM 9211 O O . THR D 1 55 ? -16.513 43.544 26.825 1.00 44.33 55 THR D O 1
ATOM 9215 N N . MET D 1 56 ? -18.387 44.780 26.692 1.00 42.99 56 MET D N 1
ATOM 9216 C CA . MET D 1 56 ? -19.038 44.142 27.830 1.00 39.96 56 MET D CA 1
ATOM 9217 C C . MET D 1 56 ? -20.539 44.174 27.598 1.00 41.61 56 MET D C 1
ATOM 9218 O O . MET D 1 56 ? -21.075 45.182 27.142 1.00 42.83 56 MET D O 1
ATOM 9223 N N . HIS D 1 57 ? -21.219 43.076 27.910 1.00 40.59 57 HIS D N 1
ATOM 9224 C CA . HIS D 1 57 ? -22.663 43.017 27.735 1.00 38.67 57 HIS D CA 1
ATOM 9225 C C . HIS D 1 57 ? -23.353 44.016 28.659 1.00 40.78 57 HIS D C 1
ATOM 9226 O O . HIS D 1 57 ? -22.945 44.196 29.807 1.00 40.38 57 HIS D O 1
ATOM 9233 N N . HIS D 1 58 ? -24.400 44.661 28.152 1.00 39.97 58 HIS D N 1
ATOM 9234 C CA . HIS D 1 58 ? -25.070 45.737 28.876 1.00 40.84 58 HIS D CA 1
ATOM 9235 C C . HIS D 1 58 ? -25.739 45.269 30.171 1.00 42.31 58 HIS D C 1
ATOM 9236 O O . HIS D 1 58 ? -25.923 46.059 31.097 1.00 43.21 58 HIS D O 1
ATOM 9243 N N . ASP D 1 59 ? -26.112 43.994 30.235 1.00 38.67 59 ASP D N 1
ATOM 9244 C CA . ASP D 1 59 ? -26.717 43.446 31.449 1.00 44.87 59 ASP D CA 1
ATOM 9245 C C . ASP D 1 59 ? -25.743 43.463 32.626 1.00 46.72 59 ASP D C 1
ATOM 9246 O O . ASP D 1 59 ? -26.159 43.420 33.782 1.00 45.38 59 ASP D O 1
ATOM 9251 N N . GLN D 1 60 ? -24.449 43.521 32.324 1.00 44.65 60 GLN D N 1
ATOM 9252 C CA . GLN D 1 60 ? -23.424 43.632 33.357 1.00 50.02 60 GLN D CA 1
ATOM 9253 C C . GLN D 1 60 ? -23.395 45.024 33.980 1.00 47.18 60 GLN D C 1
ATOM 9254 O O . GLN D 1 60 ? -22.781 45.226 35.026 1.00 46.33 60 GLN D O 1
ATOM 9260 N N . ALA D 1 61 ? -24.051 45.982 33.332 1.00 42.00 61 ALA D N 1
ATOM 9261 C CA . ALA D 1 61 ? -24.006 47.369 33.782 1.00 39.33 61 ALA D CA 1
ATOM 9262 C C . ALA D 1 61 ? -25.358 47.877 34.287 1.00 41.26 61 ALA D C 1
ATOM 9263 O O . ALA D 1 61 ? -25.615 49.081 34.277 1.00 44.01 61 ALA D O 1
ATOM 9265 N N . ARG D 1 62 ? -26.221 46.966 34.723 1.00 41.02 62 ARG D N 1
ATOM 9266 C CA . ARG D 1 62 ? -27.499 47.368 35.303 1.00 43.60 62 ARG D CA 1
ATOM 9267 C C . ARG D 1 62 ? -28.029 46.315 36.268 1.00 46.64 62 ARG D C 1
ATOM 9268 O O . ARG D 1 62 ? -27.641 45.149 36.211 1.00 47.59 62 ARG D O 1
ATOM 9276 N N . VAL D 1 63 ? -28.927 46.737 37.151 1.00 48.12 63 VAL D N 1
ATOM 9277 C CA . VAL D 1 63 ? -29.505 45.842 38.143 1.00 49.10 63 VAL D CA 1
ATOM 9278 C C . VAL D 1 63 ? -30.950 46.253 38.430 1.00 48.44 63 VAL D C 1
ATOM 9279 O O . VAL D 1 63 ? -31.277 47.442 38.436 1.00 50.62 63 VAL D O 1
ATOM 9283 N N . GLY D 1 64 ? -31.816 45.266 38.638 1.00 47.44 64 GLY D N 1
ATOM 9284 C CA . GLY D 1 64 ? -33.208 45.526 38.953 1.00 47.40 64 GLY D CA 1
ATOM 9285 C C . GLY D 1 64 ? -33.350 46.290 40.255 1.00 52.55 64 GLY D C 1
ATOM 9286 O O . GLY D 1 64 ? -32.726 45.942 41.257 1.00 57.84 64 GLY D O 1
ATOM 9287 N N . ILE D 1 65 ? -34.163 47.340 40.236 1.00 48.81 65 ILE D N 1
ATOM 9288 C CA . ILE D 1 65 ? -34.356 48.181 41.410 1.00 52.71 65 ILE D CA 1
ATOM 9289 C C . ILE D 1 65 ? -35.098 47.440 42.521 1.00 56.55 65 ILE D C 1
ATOM 9290 O O . ILE D 1 65 ? -34.762 47.578 43.700 1.00 57.33 65 ILE D O 1
ATOM 9295 N N . LYS D 1 66 ? -36.092 46.641 42.141 1.00 55.56 66 LYS D N 1
ATOM 9296 C CA . LYS D 1 66 ? -36.865 45.863 43.105 1.00 60.65 66 LYS D CA 1
ATOM 9297 C C . LYS D 1 66 ? -35.992 44.867 43.864 1.00 61.64 66 LYS D C 1
ATOM 9298 O O . LYS D 1 66 ? -36.292 44.504 45.000 1.00 66.61 66 LYS D O 1
ATOM 9304 N N . GLU D 1 67 ? -34.912 44.425 43.229 1.00 61.03 67 GLU D N 1
ATOM 9305 C CA . GLU D 1 67 ? -33.999 43.471 43.846 1.00 62.19 67 GLU D CA 1
ATOM 9306 C C . GLU D 1 67 ? -33.132 44.139 44.910 1.00 61.40 67 GLU D C 1
ATOM 9307 O O . GLU D 1 67 ? -32.567 43.466 45.772 1.00 63.11 67 GLU D O 1
ATOM 9309 N N . LEU D 1 68 ? -33.035 45.463 44.847 1.00 59.01 68 LEU D N 1
ATOM 9310 C CA . LEU D 1 68 ? -32.185 46.214 45.766 1.00 66.23 68 LEU D CA 1
ATOM 9311 C C . LEU D 1 68 ? -32.942 46.719 46.990 1.00 71.96 68 LEU D C 1
ATOM 9312 O O . LEU D 1 68 ? -32.384 46.795 48.084 1.00 72.44 68 LEU D O 1
ATOM 9317 N N . ILE D 1 69 ? -34.212 47.065 46.803 1.00 75.50 69 ILE D N 1
ATOM 9318 C CA . ILE D 1 69 ? -34.980 47.726 47.853 1.00 80.31 69 ILE D CA 1
ATOM 9319 C C . ILE D 1 69 ? -35.943 46.791 48.580 1.00 84.00 69 ILE D C 1
ATOM 9320 O O . ILE D 1 69 ? -36.234 45.688 48.116 1.00 82.32 69 ILE D O 1
ATOM 9325 N N . ASP D 1 70 ? -36.428 47.249 49.730 1.00 88.09 70 ASP D N 1
ATOM 9326 C CA . ASP D 1 70 ? -37.448 46.538 50.492 1.00 91.17 70 ASP D CA 1
ATOM 9327 C C . ASP D 1 70 ? -38.823 47.118 50.182 1.00 90.12 70 ASP D C 1
ATOM 9328 O O . ASP D 1 70 ? -39.121 48.252 50.558 1.00 93.76 70 ASP D O 1
ATOM 9330 N N . GLU D 1 71 ? -39.652 46.340 49.492 1.00 86.86 71 GLU D N 1
ATOM 9331 C CA . GLU D 1 71 ? -40.969 46.796 49.052 1.00 81.26 71 GLU D CA 1
ATOM 9332 C C . GLU D 1 71 ? -41.865 47.237 50.211 1.00 81.74 71 GLU D C 1
ATOM 9333 O O . GLU D 1 71 ? -42.794 48.021 50.020 1.00 79.76 71 GLU D O 1
ATOM 9335 N N . LYS D 1 72 ? -41.589 46.726 51.407 1.00 81.02 72 LYS D N 1
ATOM 9336 C CA . LYS D 1 72 ? -42.364 47.094 52.586 1.00 83.97 72 LYS D CA 1
ATOM 9337 C C . LYS D 1 72 ? -41.955 48.463 53.125 1.00 83.96 72 LYS D C 1
ATOM 9338 O O . LYS D 1 72 ? -42.686 49.074 53.904 1.00 90.16 72 LYS D O 1
ATOM 9340 N N . LYS D 1 73 ? -40.784 48.940 52.712 1.00 80.38 73 LYS D N 1
ATOM 9341 C CA . LYS D 1 73 ? -40.283 50.232 53.175 1.00 79.15 73 LYS D CA 1
ATOM 9342 C C . LYS D 1 73 ? -40.296 51.291 52.077 1.00 75.22 73 LYS D C 1
ATOM 9343 O O . LYS D 1 73 ? -40.561 52.464 52.341 1.00 71.13 73 LYS D O 1
ATOM 9349 N N . ILE D 1 74 ? -40.005 50.875 50.849 1.00 76.00 74 ILE D N 1
ATOM 9350 C CA . ILE D 1 74 ? -39.940 51.799 49.722 1.00 73.28 74 ILE D CA 1
ATOM 9351 C C . ILE D 1 74 ? -40.892 51.404 48.598 1.00 67.61 74 ILE D C 1
ATOM 9352 O O . ILE D 1 74 ? -40.829 50.289 48.080 1.00 63.58 74 ILE D O 1
ATOM 9357 N N . LYS D 1 75 ? -41.774 52.326 48.226 1.00 67.46 75 LYS D N 1
ATOM 9358 C CA . LYS D 1 75 ? -42.678 52.110 47.104 1.00 67.71 75 LYS D CA 1
ATOM 9359 C C . LYS D 1 75 ? -42.047 52.614 45.810 1.00 65.43 75 LYS D C 1
ATOM 9360 O O . LYS D 1 75 ? -41.847 53.815 45.634 1.00 63.94 75 LYS D O 1
ATOM 9362 N N . PHE D 1 76 ? -41.729 51.691 44.910 1.00 63.97 76 PHE D N 1
ATOM 9363 C CA . PHE D 1 76 ? -41.116 52.053 43.638 1.00 61.43 76 PHE D CA 1
ATOM 9364 C C . PHE D 1 76 ? -42.161 52.398 42.584 1.00 63.33 76 PHE D C 1
ATOM 9365 O O . PHE D 1 76 ? -43.129 51.664 42.390 1.00 68.29 76 PHE D O 1
ATOM 9373 N N . VAL D 1 77 ? -41.958 53.524 41.909 1.00 61.69 77 VAL D N 1
ATOM 9374 C CA . VAL D 1 77 ? -42.845 53.942 40.831 1.00 63.47 77 VAL D CA 1
ATOM 9375 C C . VAL D 1 77 ? -42.073 54.077 39.524 1.00 62.57 77 VAL D C 1
ATOM 9376 O O . VAL D 1 77 ? -41.179 54.915 39.405 1.00 58.06 77 VAL D O 1
ATOM 9380 N N . LYS D 1 78 ? -42.416 53.244 38.548 1.00 64.25 78 LYS D N 1
ATOM 9381 C CA . LYS D 1 78 ? -41.790 53.315 37.233 1.00 64.25 78 LYS D CA 1
ATOM 9382 C C . LYS D 1 78 ? -42.539 54.295 36.342 1.00 64.85 78 LYS D C 1
ATOM 9383 O O . LYS D 1 78 ? -43.594 53.970 35.796 1.00 70.59 78 LYS D O 1
ATOM 9389 N N . ASP D 1 79 ? -41.993 55.498 36.206 1.00 62.77 79 ASP D N 1
ATOM 9390 C CA . ASP D 1 79 ? -42.618 56.534 35.395 1.00 65.94 79 ASP D CA 1
ATOM 9391 C C . ASP D 1 79 ? -41.610 57.626 35.064 1.00 66.57 79 ASP D C 1
ATOM 9392 O O . ASP D 1 79 ? -40.532 57.690 35.659 1.00 65.15 79 ASP D O 1
ATOM 9397 N N . THR D 1 80 ? -41.962 58.483 34.113 1.00 65.53 80 THR D N 1
ATOM 9398 C CA . THR D 1 80 ? -41.075 59.564 33.708 1.00 65.85 80 THR D CA 1
ATOM 9399 C C . THR D 1 80 ? -41.538 60.900 34.281 1.00 65.60 80 THR D C 1
ATOM 9400 O O . THR D 1 80 ? -42.655 61.347 34.018 1.00 68.17 80 THR D O 1
ATOM 9404 N N . VAL D 1 81 ? -40.672 61.526 35.073 1.00 62.42 81 VAL D N 1
ATOM 9405 C CA . VAL D 1 81 ? -40.953 62.840 35.638 1.00 60.20 81 VAL D CA 1
ATOM 9406 C C . VAL D 1 81 ? -41.036 63.884 34.529 1.00 62.06 81 VAL D C 1
ATOM 9407 O O . VAL D 1 81 ? -40.185 63.921 33.638 1.00 61.04 81 VAL D O 1
ATOM 9411 N N . VAL D 1 82 ? -42.063 64.726 34.584 1.00 63.26 82 VAL D N 1
ATOM 9412 C CA . VAL D 1 82 ? -42.262 65.755 33.570 1.00 67.52 82 VAL D CA 1
ATOM 9413 C C . VAL D 1 82 ? -41.977 67.148 34.124 1.00 69.42 82 VAL D C 1
ATOM 9414 O O . VAL D 1 82 ? -41.303 67.952 33.480 1.00 70.69 82 VAL D O 1
ATOM 9418 N N . ALA D 1 83 ? -42.481 67.425 35.323 1.00 68.51 83 ALA D N 1
ATOM 9419 C CA . ALA D 1 83 ? -42.310 68.739 35.932 1.00 71.01 83 ALA D CA 1
ATOM 9420 C C . ALA D 1 83 ? -42.437 68.684 37.452 1.00 74.25 83 ALA D C 1
ATOM 9421 O O . ALA D 1 83 ? -43.025 67.754 38.005 1.00 76.00 83 ALA D O 1
ATOM 9423 N N . ILE D 1 84 ? -41.879 69.691 38.118 1.00 73.69 84 ILE D N 1
ATOM 9424 C CA . ILE D 1 84 ? -41.990 69.817 39.567 1.00 75.43 84 ILE D CA 1
ATOM 9425 C C . ILE D 1 84 ? -42.662 71.133 39.959 1.00 80.51 84 ILE D C 1
ATOM 9426 O O . ILE D 1 84 ? -42.215 72.208 39.560 1.00 81.87 84 ILE D O 1
ATOM 9431 N N . ASP D 1 85 ? -43.740 71.042 40.733 1.00 82.22 85 ASP D N 1
ATOM 9432 C CA . ASP D 1 85 ? -44.422 72.231 41.236 1.00 86.55 85 ASP D CA 1
ATOM 9433 C C . ASP D 1 85 ? -44.045 72.484 42.692 1.00 86.58 85 ASP D C 1
ATOM 9434 O O . ASP D 1 85 ? -44.564 71.829 43.596 1.00 86.86 85 ASP D O 1
ATOM 9436 N N . ARG D 1 86 ? -43.150 73.444 42.913 1.00 84.30 86 ARG D N 1
ATOM 9437 C CA . ARG D 1 86 ? -42.635 73.732 44.248 1.00 81.47 86 ARG D CA 1
ATOM 9438 C C . ARG D 1 86 ? -43.713 74.274 45.187 1.00 87.62 86 ARG D C 1
ATOM 9439 O O . ARG D 1 86 ? -43.744 73.927 46.368 1.00 90.37 86 ARG D O 1
ATOM 9441 N N . GLU D 1 87 ? -44.587 75.127 44.661 1.00 90.09 87 GLU D N 1
ATOM 9442 C CA . GLU D 1 87 ? -45.641 75.747 45.464 1.00 94.00 87 GLU D CA 1
ATOM 9443 C C . GLU D 1 87 ? -46.656 74.728 45.982 1.00 96.35 87 GLU D C 1
ATOM 9444 O O . GLU D 1 87 ? -47.002 74.731 47.163 1.00 99.62 87 GLU D O 1
ATOM 9446 N N . GLN D 1 88 ? -47.131 73.862 45.093 1.00 95.53 88 GLN D N 1
ATOM 9447 C CA . GLN D 1 88 ? -48.107 72.841 45.463 1.00 94.57 88 GLN D CA 1
ATOM 9448 C C . GLN D 1 88 ? -47.431 71.612 46.061 1.00 90.40 88 GLN D C 1
ATOM 9449 O O . GLN D 1 88 ? -48.103 70.720 4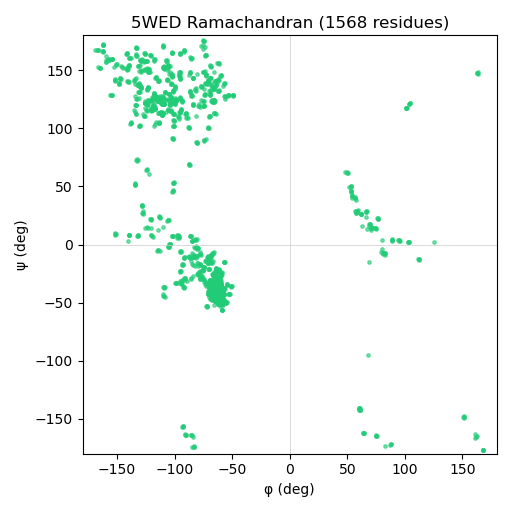6.581 1.00 91.17 88 GLN D O 1
ATOM 9451 N N . GLN D 1 89 ? -46.101 71.583 45.984 1.00 87.72 89 GLN D N 1
ATOM 9452 C CA . GLN D 1 89 ? -45.301 70.429 46.392 1.00 84.19 89 GLN D CA 1
ATOM 9453 C C . GLN D 1 89 ? -45.797 69.162 45.703 1.00 84.38 89 GLN D C 1
ATOM 9454 O O . GLN D 1 89 ? -46.027 68.136 46.345 1.00 85.51 89 GLN D O 1
ATOM 9460 N N . LYS D 1 90 ? -45.957 69.250 44.387 1.00 81.59 90 LYS D N 1
ATOM 9461 C CA . LYS D 1 90 ? -46.461 68.139 43.590 1.00 82.02 90 LYS D CA 1
ATOM 9462 C C . LYS D 1 90 ? -45.560 67.854 42.392 1.00 77.85 90 LYS D C 1
ATOM 9463 O O . LYS D 1 90 ? -45.121 68.774 41.701 1.00 78.23 90 LYS D O 1
ATOM 9465 N N . VAL D 1 91 ? -45.283 66.576 42.156 1.00 73.47 91 VAL D N 1
ATOM 9466 C CA . VAL D 1 91 ? -44.486 66.159 41.008 1.00 69.77 91 VAL D CA 1
ATOM 9467 C C . VAL D 1 91 ? -45.385 65.592 39.910 1.00 73.48 91 VAL D C 1
ATOM 9468 O O . VAL D 1 91 ? -46.189 64.692 40.161 1.00 74.44 91 VAL D O 1
ATOM 9472 N N . THR D 1 92 ? -45.252 66.123 38.698 1.00 71.68 92 THR D N 1
ATOM 9473 C CA . THR D 1 92 ? -46.058 65.663 37.574 1.00 74.39 92 THR D CA 1
ATOM 9474 C C . THR D 1 92 ? -45.323 64.610 36.751 1.00 76.28 92 THR D C 1
ATOM 9475 O O . THR D 1 92 ? -44.202 64.833 36.293 1.00 80.22 92 THR D O 1
ATOM 9479 N N . LEU D 1 93 ? -45.967 63.463 36.567 1.00 76.38 93 LEU D N 1
ATOM 9480 C CA . LEU D 1 93 ? -45.400 62.379 35.775 1.00 74.06 93 LEU D CA 1
ATOM 9481 C C . LEU D 1 93 ? -46.170 62.217 34.471 1.00 78.92 93 LEU D C 1
ATOM 9482 O O . LEU D 1 93 ? -47.216 62.837 34.279 1.00 83.31 93 LEU D O 1
ATOM 9487 N N . GLN D 1 94 ? -45.648 61.386 33.576 1.00 78.53 94 GLN D N 1
ATOM 9488 C CA . GLN D 1 94 ? -46.322 61.104 32.315 1.00 86.15 94 GLN D CA 1
ATOM 9489 C C . GLN D 1 94 ? -47.635 60.363 32.546 1.00 88.70 94 GLN D C 1
ATOM 9490 O O . GLN D 1 94 ? -48.578 60.501 31.767 1.00 91.84 94 GLN D O 1
ATOM 9496 N N . ASN D 1 95 ? -47.690 59.579 33.619 1.00 88.06 95 ASN D N 1
ATOM 9497 C CA . ASN D 1 95 ? -48.855 58.744 33.897 1.00 91.61 95 ASN D CA 1
ATOM 9498 C C . ASN D 1 95 ? -49.414 58.915 35.307 1.00 88.90 95 ASN D C 1
ATOM 9499 O O . ASN D 1 95 ? -50.020 57.992 35.854 1.00 92.15 95 ASN D O 1
ATOM 9504 N N . GLY D 1 96 ? -49.216 60.090 35.893 1.00 86.55 96 GLY D N 1
ATOM 9505 C CA . GLY D 1 96 ? -49.775 60.371 37.202 1.00 83.31 96 GLY D CA 1
ATOM 9506 C C . GLY D 1 96 ? -49.135 61.540 37.923 1.00 83.56 96 GLY D C 1
ATOM 9507 O O . GLY D 1 96 ? -48.410 62.333 37.324 1.00 79.05 96 GLY D O 1
ATOM 9508 N N . GLU D 1 97 ? -49.412 61.646 39.219 1.00 85.76 97 GLU D N 1
ATOM 9509 C CA . GLU D 1 97 ? -48.890 62.738 40.029 1.00 86.22 97 GLU D CA 1
ATOM 9510 C C . GLU D 1 97 ? -48.583 62.302 41.458 1.00 87.79 97 GLU D C 1
ATOM 9511 O O . GLU D 1 97 ? -49.188 61.366 41.982 1.00 85.23 97 GLU D O 1
ATOM 9513 N N . LEU D 1 98 ? -47.631 62.990 42.078 1.00 87.60 98 LEU D N 1
ATOM 9514 C CA . LEU D 1 98 ? -47.232 62.693 43.446 1.00 86.49 98 LEU D CA 1
ATOM 9515 C C . LEU D 1 98 ? -47.088 63.964 44.268 1.00 86.62 98 LEU D C 1
ATOM 9516 O O . LEU D 1 98 ? -46.601 64.981 43.773 1.00 85.34 98 LEU D O 1
ATOM 9521 N N . HIS D 1 99 ? -47.499 63.896 45.527 1.00 86.64 99 HIS D N 1
ATOM 9522 C CA . HIS D 1 99 ? -47.287 64.998 46.452 1.00 87.75 99 HIS D CA 1
ATOM 9523 C C . HIS D 1 99 ? -46.213 64.602 47.460 1.00 81.34 99 HIS D C 1
ATOM 9524 O O . HIS D 1 99 ? -46.036 63.419 47.753 1.00 80.00 99 HIS D O 1
ATOM 9531 N N . TYR D 1 100 ? -45.489 65.587 47.980 1.00 78.62 100 TYR D N 1
ATOM 9532 C CA . TYR D 1 100 ? -44.395 65.299 48.896 1.00 77.92 100 TYR D CA 1
ATOM 9533 C C . TYR D 1 100 ? -44.316 66.277 50.059 1.00 78.41 100 TYR D C 1
ATOM 9534 O O . TYR D 1 100 ? -44.757 67.422 49.957 1.00 78.82 100 TYR D O 1
ATOM 9543 N N . ASP D 1 101 ? -43.746 65.807 51.164 1.00 80.16 101 ASP D N 1
ATOM 9544 C CA . ASP D 1 101 ? -43.359 66.676 52.268 1.00 83.40 101 ASP D CA 1
ATOM 9545 C C . ASP D 1 101 ? -41.866 66.970 52.157 1.00 80.32 101 ASP D C 1
ATOM 9546 O O . ASP D 1 101 ? -41.404 68.054 52.509 1.00 82.00 101 ASP D O 1
ATOM 9551 N N . TYR D 1 102 ? -41.122 65.985 51.663 1.00 74.89 102 TYR D N 1
ATOM 9552 C CA . TYR D 1 102 ? -39.702 66.143 51.375 1.00 71.83 102 TYR D CA 1
ATOM 9553 C C . TYR D 1 102 ? -39.404 65.621 49.974 1.00 69.18 102 TYR D C 1
ATOM 9554 O O . TYR D 1 102 ? -39.930 64.584 49.567 1.00 68.50 102 TYR D O 1
ATOM 9563 N N . LEU D 1 103 ? -38.568 66.345 49.237 1.00 67.06 103 LEU D N 1
ATOM 9564 C CA . LEU D 1 103 ? -38.228 65.958 47.873 1.00 65.71 103 LEU D CA 1
ATOM 9565 C C . LEU D 1 103 ? -36.722 65.797 47.691 1.00 64.14 103 LEU D C 1
ATOM 9566 O O . LEU D 1 103 ? -35.940 66.632 48.145 1.00 65.37 103 LEU D O 1
ATOM 9571 N N . VAL D 1 104 ? -36.324 64.716 47.028 1.00 57.82 104 VAL D N 1
ATOM 9572 C CA . VAL D 1 104 ? -34.925 64.494 46.688 1.00 55.33 104 VAL D CA 1
ATOM 9573 C C . VAL D 1 104 ? -34.777 64.382 45.174 1.00 56.48 104 VAL D C 1
ATOM 9574 O O . VAL D 1 104 ? -35.298 63.451 44.562 1.00 59.84 104 VAL D O 1
ATOM 9578 N N . VAL D 1 105 ? -34.072 65.333 44.571 1.00 54.95 105 VAL D N 1
ATOM 9579 C CA . VAL D 1 105 ? -33.929 65.360 43.118 1.00 54.88 105 VAL D CA 1
ATOM 9580 C C . VAL D 1 105 ? -32.577 64.817 42.659 1.00 53.11 105 VAL D C 1
ATOM 9581 O O . VAL D 1 105 ? -31.535 65.423 42.902 1.00 46.90 105 VAL D O 1
ATOM 9585 N N . GLY D 1 106 ? -32.611 63.669 41.990 1.00 53.09 106 GLY D N 1
ATOM 9586 C CA . GLY D 1 106 ? -31.412 63.047 41.457 1.00 46.73 106 GLY D CA 1
ATOM 9587 C C . GLY D 1 106 ? -31.615 62.567 40.033 1.00 46.11 106 GLY D C 1
ATOM 9588 O O . GLY D 1 106 ? -31.354 61.405 39.718 1.00 45.91 106 GLY D O 1
ATOM 9589 N N . LEU D 1 107 ? -32.082 63.466 39.172 1.00 47.14 107 LEU D N 1
ATOM 9590 C CA . LEU D 1 107 ? -32.453 63.113 37.804 1.00 47.56 107 LEU D CA 1
ATOM 9591 C C . LEU D 1 107 ? -31.258 63.005 36.862 1.00 48.55 107 LEU D C 1
ATOM 9592 O O . LEU D 1 107 ? -31.414 62.666 35.688 1.00 51.21 107 LEU D O 1
ATOM 9597 N N . GLY D 1 108 ? -30.069 63.295 37.377 1.00 47.97 108 GLY D N 1
ATOM 9598 C CA . GLY D 1 108 ? -28.845 63.150 36.610 1.00 47.33 108 GLY D CA 1
ATOM 9599 C C . GLY D 1 108 ? -28.606 64.239 35.582 1.00 50.63 108 GLY D C 1
ATOM 9600 O O . GLY D 1 108 ? -29.242 65.293 35.613 1.00 51.49 108 GLY D O 1
ATOM 9601 N N . SER D 1 109 ? -27.678 63.977 34.666 1.00 50.84 109 SER D N 1
ATOM 9602 C CA . SER D 1 109 ? -27.308 64.945 33.639 1.00 53.04 109 SER D CA 1
ATOM 9603 C C . SER D 1 109 ? -28.040 64.746 32.320 1.00 52.35 109 SER D C 1
ATOM 9604 O O . SER D 1 109 ? -28.639 63.701 32.071 1.00 50.63 109 SER D O 1
ATOM 9607 N N . GLU D 1 110 ? -27.974 65.775 31.483 1.00 51.01 110 GLU D N 1
ATOM 9608 C CA . GLU D 1 110 ? -28.353 65.679 30.082 1.00 51.55 110 GLU D CA 1
ATOM 9609 C C . GLU D 1 110 ? -27.193 66.196 29.241 1.00 49.92 110 GLU D C 1
ATOM 9610 O O . GLU D 1 110 ? -26.360 66.950 29.740 1.00 47.51 110 GLU D O 1
ATOM 9616 N N . PRO D 1 111 ? -27.122 65.784 27.966 1.00 51.99 111 PRO D N 1
ATOM 9617 C CA . PRO D 1 111 ? -26.029 66.256 27.109 1.00 50.58 111 PRO D CA 1
ATOM 9618 C C . PRO D 1 111 ? -26.052 67.770 26.906 1.00 52.67 111 PRO D C 1
ATOM 9619 O O . PRO D 1 111 ? -27.124 68.358 26.778 1.00 50.62 111 PRO D O 1
ATOM 9623 N N . GLU D 1 112 ? -24.873 68.384 26.891 1.00 55.30 112 GLU D N 1
ATOM 9624 C CA . GLU D 1 112 ? -24.734 69.802 26.570 1.00 57.04 112 GLU D CA 1
ATOM 9625 C C . GLU D 1 112 ? -23.979 69.953 25.256 1.00 55.09 112 GLU D C 1
ATOM 9626 O O . GLU D 1 112 ? -22.797 69.624 25.173 1.00 56.45 112 GLU D O 1
ATOM 9632 N N . THR D 1 113 ? -24.663 70.451 24.232 1.00 56.13 113 THR D N 1
ATOM 9633 C CA . THR D 1 113 ? -24.074 70.544 22.901 1.00 57.47 113 THR D CA 1
ATOM 9634 C C . THR D 1 113 ? -23.651 71.964 22.537 1.00 56.94 113 THR D C 1
ATOM 9635 O O . THR D 1 113 ? -23.155 72.199 21.436 1.00 57.46 113 THR D O 1
ATOM 9639 N N . PHE D 1 114 ? -23.868 72.902 23.458 1.00 56.85 114 PHE D N 1
ATOM 9640 C CA . PHE D 1 114 ? -23.415 74.286 23.300 1.00 60.57 114 PHE D CA 1
ATOM 9641 C C . PHE D 1 114 ? -23.945 74.950 22.032 1.00 63.53 114 PHE D C 1
ATOM 9642 O O . PHE D 1 114 ? -23.299 75.831 21.467 1.00 63.83 114 PHE D O 1
ATOM 9650 N N . GLY D 1 115 ? -25.116 74.511 21.586 1.00 67.21 115 GLY D N 1
ATOM 9651 C CA . GLY D 1 115 ? -25.755 75.079 20.414 1.00 73.14 115 GLY D CA 1
ATOM 9652 C C . GLY D 1 115 ? -25.082 74.744 19.097 1.00 74.85 115 GLY D C 1
ATOM 9653 O O . GLY D 1 115 ? -25.369 75.367 18.075 1.00 78.76 115 GLY D O 1
ATOM 9654 N N . ILE D 1 116 ? -24.188 73.761 19.116 1.00 72.31 116 ILE D N 1
ATOM 9655 C CA . ILE D 1 116 ? -23.519 73.319 17.897 1.00 68.89 116 ILE D CA 1
ATOM 9656 C C . ILE D 1 116 ? -24.502 72.628 16.954 1.00 66.97 116 ILE D C 1
ATOM 9657 O O . ILE D 1 116 ? -25.166 71.660 17.326 1.00 65.75 116 ILE D O 1
ATOM 9662 N N . GLU D 1 117 ? -24.591 73.149 15.734 1.00 67.55 117 GLU D N 1
ATOM 9663 C CA . GLU D 1 117 ? -25.564 72.696 14.744 1.00 64.73 117 GLU D CA 1
ATOM 9664 C C . GLU D 1 117 ? -25.466 71.206 14.423 1.00 61.27 117 GLU D C 1
ATOM 9665 O O . GLU D 1 117 ? -24.392 70.702 14.096 1.00 59.51 117 GLU D O 1
ATOM 9667 N N . GLY D 1 118 ? -26.594 70.508 14.523 1.00 60.53 118 GLY D N 1
ATOM 9668 C CA . GLY D 1 118 ? -26.680 69.119 14.105 1.00 56.79 118 GLY D CA 1
ATOM 9669 C C . GLY D 1 118 ? -26.193 68.103 15.118 1.00 57.43 118 GLY D C 1
ATOM 9670 O O . GLY D 1 118 ? -26.350 66.898 14.922 1.00 59.22 118 GLY D O 1
ATOM 9671 N N . LEU D 1 119 ? -25.603 68.585 16.204 1.00 59.87 119 LEU D N 1
ATOM 9672 C CA . LEU D 1 119 ? -25.009 67.706 17.202 1.00 62.58 119 LEU D CA 1
ATOM 9673 C C . LEU D 1 119 ? -26.079 66.905 17.936 1.00 69.27 119 LEU D C 1
ATOM 9674 O O . LEU D 1 119 ? -25.942 65.698 18.127 1.00 73.06 119 LEU D O 1
ATOM 9679 N N . ARG D 1 120 ? -27.144 67.585 18.344 1.00 67.61 120 ARG D N 1
ATOM 9680 C CA . ARG D 1 120 ? -28.234 66.942 19.067 1.00 67.50 120 ARG D CA 1
ATOM 9681 C C . ARG D 1 120 ? -28.913 65.855 18.237 1.00 68.88 120 ARG D C 1
ATOM 9682 O O . ARG D 1 120 ? -29.315 64.817 18.765 1.00 74.99 120 ARG D O 1
ATOM 9684 N N . GLU D 1 121 ? -29.040 66.099 16.937 1.00 63.37 121 GLU D N 1
ATOM 9685 C CA . GLU D 1 121 ? -29.818 65.220 16.075 1.00 57.74 121 GLU D CA 1
ATOM 9686 C C . GLU D 1 121 ? -29.005 64.098 15.427 1.00 57.98 121 GLU D C 1
ATOM 9687 O O . GLU D 1 121 ? -29.538 63.020 15.157 1.00 59.48 121 GLU D O 1
ATOM 9689 N N . HIS D 1 122 ? -27.725 64.344 15.166 1.00 54.97 122 HIS D N 1
ATOM 9690 C CA . HIS D 1 122 ? -26.940 63.396 14.380 1.00 56.44 122 HIS D CA 1
ATOM 9691 C C . HIS D 1 122 ? -25.783 62.734 15.133 1.00 57.23 122 HIS D C 1
ATOM 9692 O O . HIS D 1 122 ? -25.119 61.846 14.594 1.00 57.91 122 HIS D O 1
ATOM 9699 N N . ALA D 1 123 ? -25.541 63.155 16.370 1.00 53.39 123 ALA D N 1
ATOM 9700 C CA . ALA D 1 123 ? -24.502 62.532 17.186 1.00 48.84 123 ALA D CA 1
ATOM 9701 C C . ALA D 1 123 ? -25.108 61.678 18.295 1.00 47.56 123 ALA D C 1
ATOM 9702 O O . ALA D 1 123 ? -26.264 61.866 18.675 1.00 50.57 123 ALA D O 1
ATOM 9704 N N . PHE D 1 124 ? -24.320 60.737 18.806 1.00 40.64 124 PHE D N 1
ATOM 9705 C CA . PHE D 1 124 ? -24.776 59.834 19.857 1.00 39.88 124 PHE D CA 1
ATOM 9706 C C . PHE D 1 124 ? -24.179 60.201 21.212 1.00 41.91 124 PHE D C 1
ATOM 9707 O O . PHE D 1 124 ? -23.096 60.783 21.284 1.00 43.19 124 PHE D O 1
ATOM 9715 N N . SER D 1 125 ? -24.887 59.852 22.283 1.00 42.52 125 SER D N 1
ATOM 9716 C CA . SER D 1 125 ? -24.411 60.106 23.639 1.00 43.11 125 SER D CA 1
ATOM 9717 C C . SER D 1 125 ? -24.329 58.818 24.454 1.00 42.93 125 SER D C 1
ATOM 9718 O O . SER D 1 125 ? -25.110 57.888 24.247 1.00 46.94 125 SER D O 1
ATOM 9721 N N . ILE D 1 126 ? -23.374 58.770 25.377 1.00 38.31 126 ILE D N 1
ATOM 9722 C CA . ILE D 1 126 ? -23.233 57.643 26.292 1.00 40.59 126 ILE D CA 1
ATOM 9723 C C . ILE D 1 126 ? -23.798 58.010 27.662 1.00 43.18 126 ILE D C 1
ATOM 9724 O O . ILE D 1 126 ? -23.086 58.559 28.500 1.00 45.05 126 ILE D O 1
ATOM 9729 N N . ASN D 1 127 ? -25.077 57.724 27.890 1.00 43.10 127 ASN D N 1
ATOM 9730 C CA . ASN D 1 127 ? -25.706 58.128 29.145 1.00 41.75 127 ASN D CA 1
ATOM 9731 C C . ASN D 1 127 ? -26.866 57.246 29.620 1.00 40.41 127 ASN D C 1
ATOM 9732 O O . ASN D 1 127 ? -27.548 57.591 30.588 1.00 39.94 127 ASN D O 1
ATOM 9737 N N . SER D 1 128 ? -27.084 56.113 28.958 1.00 38.09 128 SER D N 1
ATOM 9738 C CA . SER D 1 128 ? -28.088 55.152 29.412 1.00 35.31 128 SER D CA 1
ATOM 9739 C C . SER D 1 128 ? -27.853 53.787 28.787 1.00 36.68 128 SER D C 1
ATOM 9740 O O . SER D 1 128 ? -27.008 53.641 27.905 1.00 36.35 128 SER D O 1
ATOM 9743 N N . ILE D 1 129 ? -28.601 52.789 29.252 1.00 38.02 129 ILE D N 1
ATOM 9744 C CA . ILE D 1 129 ? -28.534 51.448 28.683 1.00 38.63 129 ILE D CA 1
ATOM 9745 C C . ILE D 1 129 ? -29.076 51.455 27.258 1.00 37.93 129 ILE D C 1
ATOM 9746 O O . ILE D 1 129 ? -28.508 50.827 26.363 1.00 41.46 129 ILE D O 1
ATOM 9751 N N . ASN D 1 130 ? -30.181 52.164 27.056 1.00 37.71 130 ASN D N 1
ATOM 9752 C CA . ASN D 1 130 ? -30.758 52.305 25.723 1.00 40.67 130 ASN D CA 1
ATOM 9753 C C . ASN D 1 130 ? -29.796 52.978 24.755 1.00 41.79 130 ASN D C 1
ATOM 9754 O O . ASN D 1 130 ? -29.624 52.527 23.626 1.00 44.98 130 ASN D O 1
ATOM 9759 N N . SER D 1 131 ? -29.152 54.048 25.213 1.00 40.68 131 SER D N 1
ATOM 9760 C CA . SER D 1 131 ? -28.290 54.847 24.348 1.00 38.43 131 SER D CA 1
ATOM 9761 C C . SER D 1 131 ? -27.027 54.100 23.920 1.00 36.06 131 SER D C 1
ATOM 9762 O O . SER D 1 131 ? -26.554 54.281 22.800 1.00 39.67 131 SER D O 1
ATOM 9765 N N . VAL D 1 132 ? -26.469 53.275 24.800 1.00 33.48 132 VAL D N 1
ATOM 9766 C CA . VAL D 1 132 ? -25.239 52.566 24.455 1.00 36.06 132 VAL D CA 1
ATOM 9767 C C . VAL D 1 132 ? -25.493 51.358 23.548 1.00 35.36 132 VAL D C 1
ATOM 9768 O O . VAL D 1 132 ? -24.627 50.990 22.752 1.00 40.07 132 VAL D O 1
ATOM 9772 N N . ARG D 1 133 ? -26.671 50.747 23.658 1.00 30.79 133 ARG D N 1
ATOM 9773 C CA . ARG D 1 133 ? -27.041 49.661 22.752 1.00 34.84 133 ARG D CA 1
ATOM 9774 C C . ARG D 1 133 ? -27.239 50.198 21.340 1.00 36.07 133 ARG D C 1
ATOM 9775 O O . ARG D 1 133 ? -26.895 49.542 20.359 1.00 35.54 133 ARG D O 1
ATOM 9783 N N . ILE D 1 134 ? -27.798 51.399 21.250 1.00 36.72 134 ILE D N 1
ATOM 9784 C CA . ILE D 1 134 ? -27.994 52.065 19.970 1.00 38.85 134 ILE D CA 1
ATOM 9785 C C . ILE D 1 134 ? -26.646 52.381 19.322 1.00 38.87 134 ILE D C 1
ATOM 9786 O O . ILE D 1 134 ? -26.451 52.130 18.135 1.00 39.05 134 ILE D O 1
ATOM 9791 N N . ILE D 1 135 ? -25.717 52.916 20.111 1.00 36.53 135 ILE D N 1
ATOM 9792 C CA . ILE D 1 135 ? -24.361 53.201 19.641 1.00 35.85 135 ILE D CA 1
ATOM 9793 C C . ILE D 1 135 ? -23.658 51.934 19.165 1.00 34.82 135 ILE D C 1
ATOM 9794 O O . ILE D 1 135 ? -23.082 51.898 18.078 1.00 33.10 135 ILE D O 1
ATOM 9799 N N . ARG D 1 136 ? -23.714 50.902 19.998 1.00 33.67 136 ARG D N 1
ATOM 9800 C CA . ARG D 1 136 ? -23.100 49.615 19.701 1.00 32.33 136 ARG D CA 1
ATOM 9801 C C . ARG D 1 136 ? -23.598 49.037 18.375 1.00 34.58 136 ARG D C 1
ATOM 9802 O O . ARG D 1 136 ? -22.804 48.629 17.529 1.00 35.02 136 ARG D O 1
ATOM 9810 N N . GLN D 1 137 ? -24.915 49.006 18.199 1.00 35.02 137 GLN D N 1
ATOM 9811 C CA . GLN D 1 137 ? -25.509 48.400 17.013 1.00 35.78 137 GLN D CA 1
ATOM 9812 C C . GLN D 1 137 ? -25.377 49.296 15.785 1.00 34.83 137 GLN D C 1
ATOM 9813 O O . GLN D 1 137 ? -25.349 48.809 14.656 1.00 37.44 137 GLN D O 1
ATOM 9819 N N . HIS D 1 138 ? -25.307 50.604 16.007 1.00 33.34 138 HIS D N 1
ATOM 9820 C CA . HIS D 1 138 ? -25.058 51.542 14.919 1.00 36.54 138 HIS D CA 1
ATOM 9821 C C . HIS D 1 138 ? -23.695 51.266 14.300 1.00 34.93 138 HIS D C 1
ATOM 9822 O O . HIS D 1 138 ? -23.567 51.147 13.082 1.00 36.72 138 HIS D O 1
ATOM 9829 N N . ILE D 1 139 ? -22.685 51.155 15.156 1.00 34.06 139 ILE D N 1
ATOM 9830 C CA . ILE D 1 139 ? -21.312 50.923 14.716 1.00 37.62 139 ILE D CA 1
ATOM 9831 C C . ILE D 1 139 ? -21.163 49.591 13.983 1.00 34.01 139 ILE D C 1
ATOM 9832 O O . ILE D 1 139 ? -20.524 49.521 12.932 1.00 35.15 139 ILE D O 1
ATOM 9837 N N . GLU D 1 140 ? -21.759 48.538 14.533 1.00 32.91 140 GLU D N 1
ATOM 9838 C CA . GLU D 1 140 ? -21.701 47.226 13.895 1.00 34.54 140 GLU D CA 1
ATOM 9839 C C . GLU D 1 140 ? -22.403 47.242 12.542 1.00 32.53 140 GLU D C 1
ATOM 9840 O O . GLU D 1 140 ? -21.989 46.554 11.610 1.00 34.55 140 GLU D O 1
ATOM 9846 N N . TYR D 1 141 ? -23.461 48.041 12.441 1.00 30.65 141 TYR D N 1
ATOM 9847 C CA . TYR D 1 141 ? -24.208 48.183 11.195 1.00 31.30 141 TYR D CA 1
ATOM 9848 C C . TYR D 1 141 ? -23.351 48.841 10.117 1.00 36.78 141 TYR D C 1
ATOM 9849 O O . TYR D 1 141 ? -23.378 48.426 8.956 1.00 36.32 141 TYR D O 1
ATOM 9858 N N . GLN D 1 142 ? -22.593 49.868 10.502 1.00 37.73 142 GLN D N 1
ATOM 9859 C CA . GLN D 1 142 ? -21.722 50.569 9.559 1.00 37.54 142 GLN D CA 1
ATOM 9860 C C . GLN D 1 142 ? -20.652 49.621 9.020 1.00 36.31 142 GLN D C 1
ATOM 9861 O O . GLN D 1 142 ? -20.384 49.588 7.820 1.00 35.44 142 GLN D O 1
ATOM 9867 N N . PHE D 1 143 ? -20.044 48.853 9.919 1.00 34.63 143 PHE D N 1
ATOM 9868 C CA . PHE D 1 143 ? -19.003 47.902 9.542 1.00 35.27 143 PHE D CA 1
ATOM 9869 C C . PHE D 1 143 ? -19.557 46.797 8.645 1.00 36.33 143 PHE D C 1
ATOM 9870 O O . PHE D 1 143 ? -18.875 46.331 7.732 1.00 38.09 143 PHE D O 1
ATOM 9878 N N . ALA D 1 144 ? -20.794 46.387 8.909 1.00 33.17 144 ALA D N 1
ATOM 9879 C CA . ALA D 1 144 ? -21.460 45.376 8.093 1.00 32.58 144 ALA D CA 1
ATOM 9880 C C . ALA D 1 144 ? -21.674 45.859 6.661 1.00 33.21 144 ALA D C 1
ATOM 9881 O O . ALA D 1 144 ? -21.599 45.072 5.715 1.00 38.61 144 ALA D O 1
ATOM 9883 N N . LYS D 1 145 ? -21.950 47.150 6.504 1.00 34.27 145 LYS D N 1
ATOM 9884 C CA . LYS D 1 145 ? -22.185 47.720 5.180 1.00 36.66 145 LYS D CA 1
ATOM 9885 C C . LYS D 1 145 ? -20.899 47.912 4.380 1.00 37.98 145 LYS D C 1
ATOM 9886 O O . LYS D 1 145 ? -20.937 47.983 3.153 1.00 36.40 145 LYS D O 1
ATOM 9892 N N . PHE D 1 146 ? -19.763 47.988 5.067 1.00 35.85 146 PHE D N 1
ATOM 9893 C CA . PHE D 1 146 ? -18.511 48.344 4.403 1.00 38.43 146 PHE D CA 1
ATOM 9894 C C . PHE D 1 146 ? -18.026 47.320 3.380 1.00 38.57 146 PHE D C 1
ATOM 9895 O O . PHE D 1 146 ? -17.545 47.697 2.316 1.00 37.07 146 PHE D O 1
ATOM 9903 N N . ALA D 1 147 ? -18.127 46.036 3.705 1.00 39.24 147 ALA D N 1
ATOM 9904 C CA . ALA D 1 147 ? -17.591 44.992 2.831 1.00 45.90 147 ALA D CA 1
ATOM 9905 C C . ALA D 1 147 ? -18.246 44.998 1.449 1.00 45.64 147 ALA D C 1
ATOM 9906 O O . ALA D 1 147 ? -17.602 44.679 0.451 1.00 47.45 147 ALA D O 1
ATOM 9908 N N . ALA D 1 148 ? -19.522 45.366 1.395 1.00 42.93 148 ALA D N 1
ATOM 9909 C CA . ALA D 1 148 ? -20.238 45.437 0.126 1.00 44.91 148 ALA D CA 1
ATOM 9910 C C . ALA D 1 148 ? -19.866 46.704 -0.642 1.00 49.34 148 ALA D C 1
ATOM 9911 O O . ALA D 1 148 ? -19.992 46.754 -1.865 1.00 49.48 148 ALA D O 1
ATOM 9913 N N . GLU D 1 149 ? -19.406 47.720 0.086 1.00 50.36 149 GLU D N 1
ATOM 9914 C CA . GLU D 1 149 ? -19.001 48.996 -0.507 1.00 53.16 149 GLU D CA 1
ATOM 9915 C C . GLU D 1 149 ? -17.659 49.459 0.035 1.00 49.78 149 GLU D C 1
ATOM 9916 O O . GLU D 1 149 ? -17.606 50.425 0.798 1.00 49.09 149 GLU D O 1
ATOM 9922 N N . PRO D 1 150 ? -16.567 48.795 -0.367 1.00 50.33 150 PRO D N 1
ATOM 9923 C CA . PRO D 1 150 ? -15.251 49.042 0.237 1.00 51.45 150 PRO D CA 1
ATOM 9924 C C . PRO D 1 150 ? -14.705 50.445 -0.043 1.00 52.50 150 PRO D C 1
ATOM 9925 O O . PRO D 1 150 ? -13.679 50.818 0.531 1.00 52.35 150 PRO D O 1
ATOM 9929 N N . GLU D 1 151 ? -15.390 51.213 -0.884 1.00 51.37 151 GLU D N 1
ATOM 9930 C CA . GLU D 1 151 ? -14.969 52.576 -1.175 1.00 54.11 151 GLU D CA 1
ATOM 9931 C C . GLU D 1 151 ? -15.449 53.530 -0.091 1.00 49.34 151 GLU D C 1
ATOM 9932 O O . GLU D 1 151 ? -14.940 54.638 0.050 1.00 52.23 151 GLU D O 1
ATOM 9938 N N . ARG D 1 152 ? -16.437 53.086 0.675 1.00 46.17 152 ARG D N 1
ATOM 9939 C CA . ARG D 1 152 ? -17.026 53.910 1.723 1.00 45.20 152 ARG D CA 1
ATOM 9940 C C . ARG D 1 152 ? -16.271 53.769 3.040 1.00 47.21 152 ARG D C 1
ATOM 9941 O O . ARG D 1 152 ? -16.783 53.199 4.005 1.00 47.47 152 ARG D O 1
ATOM 9949 N N . THR D 1 153 ? -15.048 54.290 3.078 1.00 46.58 153 THR D N 1
ATOM 9950 C CA . THR D 1 153 ? -14.214 54.191 4.271 1.00 48.38 153 THR D CA 1
ATOM 9951 C C . THR D 1 153 ? -14.765 55.021 5.431 1.00 45.09 153 THR D C 1
ATOM 9952 O O . THR D 1 153 ? -14.365 54.830 6.579 1.00 43.98 153 THR D O 1
ATOM 9956 N N . ASP D 1 154 ? -15.684 55.936 5.132 1.00 43.01 154 ASP D N 1
ATOM 9957 C CA . ASP D 1 154 ? -16.339 56.729 6.170 1.00 44.35 154 ASP D CA 1
ATOM 9958 C C . ASP D 1 154 ? -17.169 55.857 7.113 1.00 44.22 154 ASP D C 1
ATOM 9959 O O . ASP D 1 154 ? -17.447 56.249 8.247 1.00 47.50 154 ASP D O 1
ATOM 9964 N N . TYR D 1 155 ? -17.566 54.678 6.641 1.00 42.98 155 TYR D N 1
ATOM 9965 C CA . TYR D 1 155 ? -18.212 53.685 7.498 1.00 37.71 155 TYR D CA 1
ATOM 9966 C C . TYR D 1 155 ? -17.291 53.271 8.643 1.00 40.20 155 TYR D C 1
ATOM 9967 O O . TYR D 1 155 ? -17.752 52.925 9.732 1.00 35.63 155 TYR D O 1
ATOM 9976 N N . LEU D 1 156 ? -15.987 53.299 8.381 1.00 40.97 156 LEU D N 1
ATOM 9977 C CA . LEU D 1 156 ? -14.991 52.819 9.333 1.00 41.39 156 LEU D CA 1
ATOM 9978 C C . LEU D 1 156 ? -14.377 53.949 10.153 1.00 45.62 156 LEU D C 1
ATOM 9979 O O . LEU D 1 156 ? -13.419 53.738 10.899 1.00 45.80 156 LEU D O 1
ATOM 9984 N N . THR D 1 157 ? -14.923 55.150 10.010 1.00 44.25 157 THR D N 1
ATOM 9985 C CA . THR D 1 157 ? -14.423 56.296 10.755 1.00 44.24 157 THR D CA 1
ATOM 9986 C C . THR D 1 157 ? -15.375 56.660 11.887 1.00 43.05 157 THR D C 1
ATOM 9987 O O . THR D 1 157 ? -16.565 56.888 11.662 1.00 38.55 157 THR D O 1
ATOM 9991 N N . ILE D 1 158 ? -14.848 56.704 13.106 1.00 38.96 158 ILE D N 1
ATOM 9992 C CA . ILE D 1 158 ? -15.650 57.073 14.261 1.00 39.73 158 ILE D CA 1
ATOM 9993 C C . ILE D 1 158 ? -15.090 58.330 14.912 1.00 42.92 158 ILE D C 1
ATOM 9994 O O . ILE D 1 158 ? -13.949 58.344 15.372 1.00 44.03 158 ILE D O 1
ATOM 9999 N N . VAL D 1 159 ? -15.898 59.384 14.951 1.00 40.23 159 VAL D N 1
ATOM 10000 C CA . VAL D 1 159 ? -15.480 60.637 15.564 1.00 42.47 159 VAL D CA 1
ATOM 10001 C C . VAL D 1 159 ? -16.057 60.776 16.967 1.00 44.91 159 VAL D C 1
ATOM 10002 O O . VAL D 1 159 ? -17.272 60.737 17.159 1.00 47.75 159 VAL D O 1
ATOM 10006 N N . VAL D 1 160 ? -15.175 60.942 17.945 1.00 40.96 160 VAL D N 1
ATOM 10007 C CA . VAL D 1 160 ? -15.590 61.146 19.324 1.00 40.88 160 VAL D CA 1
ATOM 10008 C C . VAL D 1 160 ? -15.268 62.573 19.751 1.00 46.40 160 VAL D C 1
ATOM 10009 O O . VAL D 1 160 ? -14.100 62.946 19.871 1.00 48.93 160 VAL D O 1
ATOM 10013 N N . GLY D 1 161 ? -16.308 63.369 19.968 1.00 47.02 161 GLY D N 1
ATOM 10014 C CA . GLY D 1 161 ? -16.135 64.766 20.319 1.00 47.59 161 GLY D CA 1
ATOM 10015 C C . GLY D 1 161 ? -15.893 64.964 21.801 1.00 50.46 161 GLY D C 1
ATOM 10016 O O . GLY D 1 161 ? -16.723 64.591 22.631 1.00 52.14 161 GLY D O 1
ATOM 10017 N N . GLY D 1 162 ? -14.748 65.554 22.131 1.00 51.61 162 GLY D N 1
ATOM 10018 C CA . GLY D 1 162 ? -14.387 65.798 23.515 1.00 51.42 162 GLY D CA 1
ATOM 10019 C C . GLY D 1 162 ? -13.391 64.786 24.042 1.00 55.78 162 GLY D C 1
ATOM 10020 O O . GLY D 1 162 ? -13.676 63.590 24.106 1.00 54.10 162 GLY D O 1
ATOM 10021 N N . ALA D 1 163 ? -12.214 65.268 24.425 1.00 58.25 163 ALA D N 1
ATOM 10022 C CA . ALA D 1 163 ? -11.165 64.397 24.936 1.00 60.11 163 ALA D CA 1
ATOM 10023 C C . ALA D 1 163 ? -11.102 64.467 26.456 1.00 60.12 163 ALA D C 1
ATOM 10024 O O . ALA D 1 163 ? -10.025 64.598 27.039 1.00 62.58 163 ALA D O 1
ATOM 10026 N N . GLY D 1 164 ? -12.266 64.387 27.092 1.00 55.57 164 GLY D N 1
ATOM 10027 C CA . GLY D 1 164 ? -12.337 64.356 28.540 1.00 51.68 164 GLY D CA 1
ATOM 10028 C C . GLY D 1 164 ? -12.293 62.934 29.061 1.00 49.48 164 GLY D C 1
ATOM 10029 O O . GLY D 1 164 ? -11.926 62.011 28.334 1.00 47.87 164 GLY D O 1
ATOM 10030 N N . PHE D 1 165 ? -12.680 62.760 30.320 1.00 48.08 165 PHE D N 1
ATOM 10031 C CA . PHE D 1 165 ? -12.627 61.457 30.976 1.00 46.75 165 PHE D CA 1
ATOM 10032 C C . PHE D 1 165 ? -13.420 60.404 30.206 1.00 47.10 165 PHE D C 1
ATOM 10033 O O . PHE D 1 165 ? -12.913 59.318 29.927 1.00 48.41 165 PHE D O 1
ATOM 10041 N N . THR D 1 166 ? -14.658 60.741 29.855 1.00 44.72 166 THR D N 1
ATOM 10042 C CA . THR D 1 166 ? -15.555 59.812 29.175 1.00 45.40 166 THR D CA 1
ATOM 10043 C C . THR D 1 166 ? -15.080 59.481 27.762 1.00 41.21 166 THR D C 1
ATOM 10044 O O . THR D 1 166 ? -15.080 58.318 27.353 1.00 38.88 166 THR D O 1
ATOM 10048 N N . GLY D 1 167 ? -14.677 60.509 27.020 1.00 38.61 167 GLY D N 1
ATOM 10049 C CA . GLY D 1 167 ? -14.187 60.332 25.665 1.00 40.87 167 GLY D CA 1
ATOM 10050 C C . GLY D 1 167 ? -12.954 59.449 25.602 1.00 44.15 167 GLY D C 1
ATOM 10051 O O . GLY D 1 167 ? -12.833 58.598 24.722 1.00 45.48 167 GLY D O 1
ATOM 10052 N N . ILE D 1 168 ? -12.030 59.658 26.535 1.00 39.22 168 ILE D N 1
ATOM 10053 C CA . ILE D 1 168 ? -10.799 58.881 26.575 1.00 40.97 168 ILE D CA 1
ATOM 10054 C C . ILE D 1 168 ? -11.074 57.405 26.864 1.00 38.68 168 ILE D C 1
ATOM 10055 O O . ILE D 1 168 ? -10.528 56.528 26.197 1.00 39.11 168 ILE D O 1
ATOM 10060 N N . GLU D 1 169 ? -11.930 57.130 27.844 1.00 34.22 169 GLU D N 1
ATOM 10061 C CA . GLU D 1 169 ? -12.274 55.752 28.180 1.00 36.89 169 GLU D CA 1
ATOM 10062 C C . GLU D 1 169 ? -12.984 55.052 27.024 1.00 39.50 169 GLU D C 1
ATOM 10063 O O . GLU D 1 169 ? -12.765 53.865 26.777 1.00 40.31 169 GLU D O 1
ATOM 10069 N N . PHE D 1 170 ? -13.832 55.791 26.318 1.00 37.81 170 PHE D N 1
ATOM 10070 C CA . PHE D 1 170 ? -14.590 55.220 25.212 1.00 38.09 170 PHE D CA 1
ATOM 10071 C C . PHE D 1 170 ? -13.692 54.832 24.035 1.00 37.40 170 PHE D C 1
ATOM 10072 O O . PHE D 1 170 ? -13.800 53.724 23.509 1.00 35.93 170 PHE D O 1
ATOM 10080 N N . VAL D 1 171 ? -12.798 55.730 23.630 1.00 40.29 171 VAL D N 1
ATOM 10081 C CA . VAL D 1 171 ? -11.910 55.435 22.508 1.00 40.11 171 VAL D CA 1
ATOM 10082 C C . VAL D 1 171 ? -10.947 54.311 22.876 1.00 41.45 171 VAL D C 1
ATOM 10083 O O . VAL D 1 171 ? -10.461 53.593 22.004 1.00 43.34 171 VAL D O 1
ATOM 10087 N N . GLY D 1 172 ? -10.684 54.157 24.171 1.00 37.92 172 GLY D N 1
ATOM 10088 C CA . GLY D 1 172 ? -9.880 53.052 24.657 1.00 36.34 172 GLY D CA 1
ATOM 10089 C C . GLY D 1 172 ? -10.580 51.724 24.431 1.00 38.80 172 GLY D C 1
ATOM 10090 O O . GLY D 1 172 ? -9.967 50.756 23.981 1.00 40.08 172 GLY D O 1
ATOM 10091 N N . GLU D 1 173 ? -11.870 51.681 24.749 1.00 39.15 173 GLU D N 1
ATOM 10092 C CA . GLU D 1 173 ? -12.676 50.482 24.534 1.00 39.93 173 GLU D CA 1
ATOM 10093 C C . GLU D 1 173 ? -12.810 50.172 23.044 1.00 35.57 173 GLU D C 1
ATOM 10094 O O . GLU D 1 173 ? -12.710 49.018 22.633 1.00 33.50 173 GLU D O 1
ATOM 10100 N N . LEU D 1 174 ? -13.036 51.212 22.247 1.00 33.58 174 LEU D N 1
ATOM 10101 C CA . LEU D 1 174 ? -13.155 51.071 20.797 1.00 36.25 174 LEU D CA 1
ATOM 10102 C C . LEU D 1 174 ? -11.900 50.461 20.187 1.00 38.89 174 LEU D C 1
ATOM 10103 O O . LEU D 1 174 ? -11.981 49.626 19.286 1.00 40.37 174 LEU D O 1
ATOM 10108 N N . ALA D 1 175 ? -10.743 50.890 20.683 1.00 37.84 175 ALA D N 1
ATOM 10109 C CA . ALA D 1 175 ? -9.461 50.408 20.180 1.00 39.74 175 ALA D CA 1
ATOM 10110 C C . ALA D 1 175 ? -9.283 48.911 20.427 1.00 41.85 175 ALA D C 1
ATOM 10111 O O . ALA D 1 175 ? -8.791 48.189 19.561 1.00 46.04 175 ALA D O 1
ATOM 10113 N N . ASP D 1 176 ? -9.682 48.446 21.608 1.00 41.36 176 ASP D N 1
ATOM 10114 C CA . ASP D 1 176 ? -9.608 47.022 21.926 1.00 48.50 176 ASP D CA 1
ATOM 10115 C C . ASP D 1 176 ? -10.608 46.211 21.112 1.00 46.73 176 ASP D C 1
ATOM 10116 O O . ASP D 1 176 ? -10.366 45.048 20.794 1.00 50.74 176 ASP D O 1
ATOM 10121 N N . ARG D 1 177 ? -11.735 46.833 20.784 1.00 44.97 177 ARG D N 1
ATOM 10122 C CA . ARG D 1 177 ? -12.815 46.155 20.079 1.00 42.99 177 ARG D CA 1
ATOM 10123 C C . ARG D 1 177 ? -12.481 45.900 18.611 1.00 42.54 177 ARG D C 1
ATOM 10124 O O . ARG D 1 177 ? -12.894 44.890 18.046 1.00 45.68 177 ARG D O 1
ATOM 10132 N N . MET D 1 178 ? -11.723 46.813 18.007 1.00 43.95 178 MET D N 1
ATOM 10133 C CA . MET D 1 178 ? -11.486 46.798 16.558 1.00 43.65 178 MET D CA 1
ATOM 10134 C C . MET D 1 178 ? -10.966 45.482 15.964 1.00 40.99 178 MET D C 1
ATOM 10135 O O . MET D 1 178 ? -11.431 45.084 14.897 1.00 42.56 178 MET D O 1
ATOM 10140 N N . PRO D 1 179 ? -10.001 44.809 16.626 1.00 39.86 179 PRO D N 1
ATOM 10141 C CA . PRO D 1 179 ? -9.567 43.539 16.027 1.00 40.71 179 PRO D CA 1
ATOM 10142 C C . PRO D 1 179 ? -10.702 42.525 15.837 1.00 39.71 179 PRO D C 1
ATOM 10143 O O . PRO D 1 179 ? -10.827 41.960 14.753 1.00 44.06 179 PRO D O 1
ATOM 10147 N N . GLU D 1 180 ? -11.515 42.307 16.866 1.00 38.62 180 GLU D N 1
ATOM 10148 C CA . GLU D 1 180 ? -12.636 41.373 16.766 1.00 40.99 180 GLU D CA 1
ATOM 10149 C C . GLU D 1 180 ? -13.701 41.893 15.805 1.00 41.23 180 GLU D C 1
ATOM 10150 O O . GLU D 1 180 ? -14.275 41.134 15.027 1.00 38.28 180 GLU D O 1
ATOM 10152 N N . LEU D 1 181 ? -13.964 43.191 15.876 1.00 40.72 181 LEU D N 1
ATOM 10153 C CA . LEU D 1 181 ? -14.962 43.823 15.026 1.00 43.07 181 LEU D CA 1
ATOM 10154 C C . LEU D 1 181 ? -14.590 43.706 13.548 1.00 44.44 181 LEU D C 1
ATOM 10155 O O . LEU D 1 181 ? -15.442 43.409 12.712 1.00 46.81 181 LEU D O 1
ATOM 10160 N N . CYS D 1 182 ? -13.318 43.935 13.232 1.00 41.82 182 CYS D N 1
ATOM 10161 C CA . CYS D 1 182 ? -12.844 43.849 11.852 1.00 40.91 182 CYS D CA 1
ATOM 10162 C C . CYS D 1 182 ? -12.862 42.419 11.313 1.00 39.72 182 CYS D C 1
ATOM 10163 O O . CYS D 1 182 ? -13.157 42.197 10.138 1.00 39.49 182 CYS D O 1
ATOM 10166 N N . ALA D 1 183 ? -12.545 41.450 12.167 1.00 38.46 183 ALA D N 1
ATOM 10167 C CA . ALA D 1 183 ? -12.549 40.048 11.752 1.00 41.46 183 ALA D CA 1
ATOM 10168 C C . ALA D 1 183 ? -13.974 39.579 11.479 1.00 39.71 183 ALA D C 1
ATOM 10169 O O . ALA D 1 183 ? -14.213 38.759 10.593 1.00 42.56 183 ALA D O 1
ATOM 10171 N N . GLU D 1 184 ? -14.915 40.103 12.256 1.00 37.52 184 GLU D N 1
ATOM 10172 C CA . GLU D 1 184 ? -16.326 39.765 12.108 1.00 40.15 184 GLU D CA 1
ATOM 10173 C C . GLU D 1 184 ? -16.881 40.215 10.749 1.00 40.48 184 GLU D C 1
ATOM 10174 O O . GLU D 1 184 ? -17.756 39.561 10.179 1.00 42.91 184 GLU D O 1
ATOM 10180 N N . TYR D 1 185 ? -16.361 41.323 10.225 1.00 35.52 185 TYR D N 1
ATOM 10181 C CA . TYR D 1 185 ? -16.919 41.915 9.011 1.00 38.86 185 TYR D CA 1
ATOM 10182 C C . TYR D 1 185 ? -15.926 42.028 7.857 1.00 41.05 185 TYR D C 1
ATOM 10183 O O . TYR D 1 185 ? -16.134 42.814 6.929 1.00 40.72 185 TYR D O 1
ATOM 10192 N N . ASP D 1 186 ? -14.870 41.220 7.912 1.00 40.35 186 ASP D N 1
ATOM 10193 C CA . ASP D 1 186 ? -13.855 41.159 6.859 1.00 39.77 186 ASP D CA 1
ATOM 10194 C C . ASP D 1 186 ? -13.265 42.529 6.540 1.00 43.18 186 ASP D C 1
ATOM 10195 O O . ASP D 1 186 ? -13.012 42.847 5.379 1.00 44.69 186 ASP D O 1
ATOM 10200 N N . VAL D 1 187 ? -13.026 43.329 7.573 1.00 43.88 187 VAL D N 1
ATOM 10201 C CA . VAL D 1 187 ? -12.516 44.682 7.384 1.00 44.40 187 VAL D CA 1
ATOM 10202 C C . VAL D 1 187 ? -11.018 44.758 7.664 1.00 46.67 187 VAL D C 1
ATOM 10203 O O . VAL D 1 187 ? -10.544 44.258 8.684 1.00 48.50 187 VAL D O 1
ATOM 10207 N N . ASP D 1 188 ? -10.278 45.375 6.748 1.00 44.46 188 ASP D N 1
ATOM 10208 C CA . ASP D 1 188 ? -8.869 45.681 6.969 1.00 45.67 188 ASP D CA 1
ATOM 10209 C C . ASP D 1 188 ? -8.748 46.702 8.098 1.00 45.79 188 ASP D C 1
ATOM 10210 O O . ASP D 1 188 ? -9.163 47.849 7.944 1.00 46.30 188 ASP D O 1
ATOM 10215 N N . PRO D 1 189 ? -8.168 46.287 9.235 1.00 47.09 189 PRO D N 1
ATOM 10216 C CA . PRO D 1 189 ? -8.074 47.127 10.437 1.00 48.11 189 PRO D CA 1
ATOM 10217 C C . PRO D 1 189 ? -7.329 48.438 10.195 1.00 46.50 189 PRO D C 1
ATOM 10218 O O . PRO D 1 189 ? -7.557 49.411 10.912 1.00 47.53 189 PRO D O 1
ATOM 10222 N N . LYS D 1 190 ? -6.449 48.458 9.200 1.00 49.23 190 LYS D N 1
ATOM 10223 C CA . LYS D 1 190 ? -5.674 49.655 8.892 1.00 55.39 190 LYS D CA 1
ATOM 10224 C C . LYS D 1 190 ? -6.539 50.759 8.282 1.00 54.20 190 LYS D C 1
ATOM 10225 O O . LYS D 1 190 ? -6.127 51.918 8.230 1.00 54.38 190 LYS D O 1
ATOM 10231 N N . LEU D 1 191 ? -7.731 50.394 7.816 1.00 50.50 191 LEU D N 1
ATOM 10232 C CA . LEU D 1 191 ? -8.650 51.360 7.217 1.00 50.08 191 LEU D CA 1
ATOM 10233 C C . LEU D 1 191 ? -9.540 52.028 8.264 1.00 48.83 191 LEU D C 1
ATOM 10234 O O . LEU D 1 191 ? -10.247 52.991 7.968 1.00 44.94 191 LEU D O 1
ATOM 10239 N N . VAL D 1 192 ? -9.510 51.502 9.484 1.00 46.59 192 VAL D N 1
ATOM 10240 C CA . VAL D 1 192 ? -10.325 52.028 10.575 1.00 46.06 192 VAL D CA 1
ATOM 10241 C C . VAL D 1 192 ? -9.733 53.313 11.151 1.00 47.26 192 VAL D C 1
ATOM 10242 O O . VAL D 1 192 ? -8.523 53.410 11.356 1.00 49.14 192 VAL D O 1
ATOM 10246 N N . ARG D 1 193 ? -10.586 54.302 11.399 1.00 47.23 193 ARG D N 1
ATOM 10247 C CA . ARG D 1 193 ? -10.145 55.536 12.036 1.00 50.05 193 ARG D CA 1
ATOM 10248 C C . ARG D 1 193 ? -10.971 55.869 13.275 1.00 49.20 193 ARG D C 1
ATOM 10249 O O . ARG D 1 193 ? -12.192 56.016 13.205 1.00 47.93 193 ARG D O 1
ATOM 10257 N N . ILE D 1 194 ? -10.289 55.985 14.408 1.00 43.98 194 ILE D N 1
ATOM 10258 C CA . ILE D 1 194 ? -10.904 56.470 15.633 1.00 39.57 194 ILE D CA 1
ATOM 10259 C C . ILE D 1 194 ? -10.337 57.851 15.935 1.00 45.29 194 ILE D C 1
ATOM 10260 O O . ILE D 1 194 ? -9.156 57.987 16.254 1.00 48.11 194 ILE D O 1
ATOM 10265 N N . ILE D 1 195 ? -11.176 58.876 15.836 1.00 46.39 195 ILE D N 1
ATOM 10266 C CA . ILE D 1 195 ? -10.703 60.247 15.958 1.00 45.04 195 ILE D CA 1
ATOM 10267 C C . ILE D 1 195 ? -11.307 60.963 17.155 1.00 44.96 195 ILE D C 1
ATOM 10268 O O . ILE D 1 195 ? -12.516 61.177 17.219 1.00 46.39 195 ILE D O 1
ATOM 10273 N N . ASN D 1 196 ? -10.452 61.341 18.099 1.00 46.64 196 ASN D N 1
ATOM 10274 C CA . ASN D 1 196 ? -10.884 62.099 19.262 1.00 49.20 196 ASN D CA 1
ATOM 10275 C C . ASN D 1 196 ? -10.665 63.590 19.023 1.00 51.32 196 ASN D C 1
ATOM 10276 O O . ASN D 1 196 ? -9.528 64.045 18.903 1.00 52.30 196 ASN D O 1
ATOM 10281 N N . VAL D 1 197 ? -11.758 64.342 18.944 1.00 50.40 197 VAL D N 1
ATOM 10282 C CA . VAL D 1 197 ? -11.690 65.762 18.616 1.00 50.17 197 VAL D CA 1
ATOM 10283 C C . VAL D 1 197 ? -12.024 66.627 19.831 1.00 55.10 197 VAL D C 1
ATOM 10284 O O . VAL D 1 197 ? -13.084 66.475 20.438 1.00 55.29 197 VAL D O 1
ATOM 10288 N N . GLU D 1 198 ? -11.115 67.535 20.179 1.00 57.39 198 GLU D N 1
ATOM 10289 C CA . GLU D 1 198 ? -11.271 68.367 21.371 1.00 60.28 198 GLU D CA 1
ATOM 10290 C C . GLU D 1 198 ? -11.033 69.847 21.079 1.00 61.52 198 GLU D C 1
ATOM 10291 O O . GLU D 1 198 ? -10.034 70.213 20.462 1.00 62.37 198 GLU D O 1
ATOM 10297 N N . ALA D 1 199 ? -11.953 70.691 21.538 1.00 61.41 199 ALA D N 1
ATOM 10298 C CA . ALA D 1 199 ? -11.851 72.134 21.332 1.00 63.45 199 ALA D CA 1
ATOM 10299 C C . ALA D 1 199 ? -10.731 72.757 22.165 1.00 62.46 199 ALA D C 1
ATOM 10300 O O . ALA D 1 199 ? -10.008 73.630 21.688 1.00 61.80 199 ALA D O 1
ATOM 10302 N N . ALA D 1 200 ? -10.589 72.298 23.404 1.00 62.78 200 ALA D N 1
ATOM 10303 C CA . ALA D 1 200 ? -9.546 72.792 24.299 1.00 63.31 200 ALA D CA 1
ATOM 10304 C C . ALA D 1 200 ? -8.163 72.507 23.716 1.00 68.56 200 ALA D C 1
ATOM 10305 O O . ALA D 1 200 ? -8.014 71.599 22.901 1.00 66.07 200 ALA D O 1
ATOM 10307 N N . PRO D 1 201 ? -7.147 73.291 24.114 1.00 76.33 201 PRO D N 1
ATOM 10308 C CA . PRO D 1 201 ? -5.818 73.091 23.523 1.00 80.18 201 PRO D CA 1
ATOM 10309 C C . PRO D 1 201 ? -5.010 71.953 24.159 1.00 85.00 201 PRO D C 1
ATOM 10310 O O . PRO D 1 201 ? -3.862 71.743 23.766 1.00 85.00 201 PRO D O 1
ATOM 10314 N N . THR D 1 202 ? -5.607 71.216 25.093 1.00 87.66 202 THR D N 1
ATOM 10315 C CA . THR D 1 202 ? -4.929 70.091 25.738 1.00 93.70 202 THR D CA 1
ATOM 10316 C C . THR D 1 202 ? -5.846 68.888 25.945 1.00 93.47 202 THR D C 1
ATOM 10317 O O . THR D 1 202 ? -7.017 69.044 26.290 1.00 97.51 202 THR D O 1
ATOM 10321 N N . VAL D 1 203 ? -5.306 67.690 25.727 1.00 90.28 203 VAL D N 1
ATOM 10322 C CA . VAL D 1 203 ? -6.025 66.456 26.030 1.00 81.69 203 VAL D CA 1
ATOM 10323 C C . VAL D 1 203 ? -6.265 66.347 27.529 1.00 81.82 203 VAL D C 1
ATOM 10324 O O . VAL D 1 203 ? -5.353 66.593 28.321 1.00 87.91 203 VAL D O 1
ATOM 10328 N N . LEU D 1 204 ? -7.484 65.964 27.907 1.00 82.11 204 LEU D N 1
ATOM 10329 C CA . LEU D 1 204 ? -7.876 65.860 29.311 1.00 82.76 204 LEU D CA 1
ATOM 10330 C C . LEU D 1 204 ? -7.483 67.114 30.089 1.00 91.96 204 LEU D C 1
ATOM 10331 O O . LEU D 1 204 ? -6.683 67.039 31.020 1.00 86.75 204 LEU D O 1
ATOM 10333 N N . PRO D 1 205 ? -8.051 68.270 29.710 1.00 104.60 205 PRO D N 1
ATOM 10334 C CA . PRO D 1 205 ? -7.624 69.544 30.298 1.00 109.67 205 PRO D CA 1
ATOM 10335 C C . PRO D 1 205 ? -7.946 69.651 31.785 1.00 111.11 205 PRO D C 1
ATOM 10336 O O . PRO D 1 205 ? -9.103 69.524 32.187 1.00 114.08 205 PRO D O 1
ATOM 10340 N N . GLY D 1 206 ? -6.913 69.883 32.589 1.00 110.46 206 GLY D N 1
ATOM 10341 C CA . GLY D 1 206 ? -7.069 70.017 34.026 1.00 105.11 206 GLY D CA 1
ATOM 10342 C C . GLY D 1 206 ? -6.437 68.880 34.806 1.00 99.19 206 GLY D C 1
ATOM 10343 O O . GLY D 1 206 ? -6.292 68.963 36.025 1.00 100.43 206 GLY D O 1
ATOM 10344 N N . PHE D 1 207 ? -6.065 67.814 34.103 1.00 94.26 207 PHE D N 1
ATOM 10345 C CA . PHE D 1 207 ? -5.416 66.670 34.734 1.00 88.28 207 PHE D CA 1
ATOM 10346 C C . PHE D 1 207 ? -3.895 66.802 34.699 1.00 87.37 207 PHE D C 1
ATOM 10347 O O . PHE D 1 207 ? -3.351 67.641 33.979 1.00 86.51 207 PHE D O 1
ATOM 10349 N N . ASP D 1 208 ? -3.217 65.971 35.486 1.00 87.13 208 ASP D N 1
ATOM 10350 C CA . ASP D 1 208 ? -1.758 65.965 35.534 1.00 88.08 208 ASP D CA 1
ATOM 10351 C C . ASP D 1 208 ? -1.164 65.508 34.205 1.00 81.38 208 ASP D C 1
ATOM 10352 O O . ASP D 1 208 ? -1.485 64.426 33.721 1.00 81.24 208 ASP D O 1
ATOM 10357 N N . PRO D 1 209 ? -0.289 66.334 33.617 1.00 73.63 209 PRO D N 1
ATOM 10358 C CA . PRO D 1 209 ? 0.333 66.098 32.307 1.00 70.94 209 PRO D CA 1
ATOM 10359 C C . PRO D 1 209 ? 0.971 64.714 32.154 1.00 68.25 209 PRO D C 1
ATOM 10360 O O . PRO D 1 209 ? 0.925 64.136 31.067 1.00 68.35 209 PRO D O 1
ATOM 10364 N N . ALA D 1 210 ? 1.555 64.194 33.229 1.00 65.00 210 ALA D N 1
ATOM 10365 C CA . ALA D 1 210 ? 2.209 62.889 33.189 1.00 63.21 210 ALA D CA 1
ATOM 10366 C C . ALA D 1 210 ? 1.214 61.770 32.884 1.00 62.45 210 ALA D C 1
ATOM 10367 O O . ALA D 1 210 ? 1.502 60.867 32.098 1.00 62.43 210 ALA D O 1
ATOM 10369 N N . LEU D 1 211 ? 0.045 61.834 33.514 1.00 60.08 211 LEU D N 1
ATOM 10370 C CA . LEU D 1 211 ? -1.014 60.863 33.268 1.00 58.81 211 LEU D CA 1
ATOM 10371 C C . LEU D 1 211 ? -1.578 61.040 31.864 1.00 60.09 211 LEU D C 1
ATOM 10372 O O . LEU D 1 211 ? -1.884 60.065 31.177 1.00 60.25 211 LEU D O 1
ATOM 10377 N N . VAL D 1 212 ? -1.710 62.295 31.447 1.00 60.36 212 VAL D N 1
ATOM 10378 C CA . VAL D 1 212 ? -2.230 62.621 30.125 1.00 61.55 212 VAL D CA 1
ATOM 10379 C C . VAL D 1 212 ? -1.335 62.069 29.021 1.00 60.52 212 VAL D C 1
ATOM 10380 O O . VAL D 1 212 ? -1.812 61.417 28.092 1.00 61.48 212 VAL D O 1
ATOM 10384 N N . ASN D 1 213 ? -0.036 62.325 29.137 1.00 61.06 213 ASN D N 1
ATOM 10385 C CA . ASN D 1 213 ? 0.928 61.881 28.136 1.00 61.82 213 ASN D CA 1
ATOM 10386 C C . ASN D 1 213 ? 0.964 60.363 27.994 1.00 60.41 213 ASN D C 1
ATOM 10387 O O . ASN D 1 213 ? 1.106 59.840 26.890 1.00 59.76 213 ASN D O 1
ATOM 10392 N N . TYR D 1 214 ? 0.846 59.662 29.117 1.00 58.44 214 TYR D N 1
ATOM 10393 C CA . TYR D 1 214 ? 0.782 58.205 29.109 1.00 56.19 214 TYR D CA 1
ATOM 10394 C C . TYR D 1 214 ? -0.474 57.723 28.386 1.00 52.01 214 TYR D C 1
ATOM 10395 O O . TYR D 1 214 ? -0.423 56.776 27.603 1.00 50.75 214 TYR D O 1
ATOM 10404 N N . ALA D 1 215 ? -1.600 58.375 28.656 1.00 46.59 215 ALA D N 1
ATOM 10405 C CA . ALA D 1 215 ? -2.864 58.008 28.024 1.00 48.87 215 ALA D CA 1
ATOM 10406 C C . ALA D 1 215 ? -2.789 58.187 26.513 1.00 49.50 215 ALA D C 1
ATOM 10407 O O . ALA D 1 215 ? -3.227 57.325 25.756 1.00 50.77 215 ALA D O 1
ATOM 10409 N N . MET D 1 216 ? -2.224 59.309 26.081 1.00 51.36 216 MET D N 1
ATOM 10410 C CA . MET D 1 216 ? -2.083 59.590 24.659 1.00 57.83 216 MET D CA 1
ATOM 10411 C C . MET D 1 216 ? -1.124 58.608 23.996 1.00 60.80 216 MET D C 1
ATOM 10412 O O . MET D 1 216 ? -1.357 58.163 22.872 1.00 61.64 216 MET D O 1
ATOM 10417 N N . ASP D 1 217 ? -0.049 58.271 24.704 1.00 58.17 217 ASP D N 1
ATOM 10418 C CA . ASP D 1 217 ? 0.945 57.331 24.200 1.00 56.53 217 ASP D CA 1
ATOM 10419 C C . ASP D 1 217 ? 0.341 55.946 24.009 1.00 54.05 217 ASP D C 1
ATOM 10420 O O . ASP D 1 217 ? 0.536 55.312 22.972 1.00 55.72 217 ASP D O 1
ATOM 10422 N N . VAL D 1 218 ? -0.389 55.480 25.017 1.00 51.85 218 VAL D N 1
ATOM 10423 C CA . VAL D 1 218 ? -1.041 54.178 24.951 1.00 52.48 218 VAL D CA 1
ATOM 10424 C C . VAL D 1 218 ? -2.074 54.128 23.827 1.00 50.98 218 VAL D C 1
ATOM 10425 O O . VAL D 1 218 ? -2.054 53.218 22.998 1.00 52.59 218 VAL D O 1
ATOM 10429 N N . LEU D 1 219 ? -2.966 55.115 23.797 1.00 48.61 219 LEU D N 1
ATOM 10430 C CA . LEU D 1 219 ? -4.028 55.158 22.796 1.00 50.24 219 LEU D CA 1
ATOM 10431 C C . LEU D 1 219 ? -3.486 55.453 21.399 1.00 50.19 219 LEU D C 1
ATOM 10432 O O . LEU D 1 219 ? -3.977 54.909 20.408 1.00 43.60 219 LEU D O 1
ATOM 10437 N N . GLY D 1 220 ? -2.475 56.313 21.326 1.00 51.24 220 GLY D N 1
ATOM 10438 C CA . GLY D 1 220 ? -1.820 56.609 20.065 1.00 55.20 220 GLY D CA 1
ATOM 10439 C C . GLY D 1 220 ? -1.225 55.352 19.463 1.00 59.67 220 GLY D C 1
ATOM 10440 O O . GLY D 1 220 ? -1.303 55.130 18.255 1.00 61.72 220 GLY D O 1
ATOM 10441 N N . GLY D 1 221 ? -0.630 54.527 20.319 1.00 59.70 221 GLY D N 1
ATOM 10442 C CA . GLY D 1 221 ? -0.072 53.252 19.907 1.00 60.20 221 GLY D CA 1
ATOM 10443 C C . GLY D 1 221 ? -1.118 52.307 19.347 1.00 58.84 221 GLY D C 1
ATOM 10444 O O . GLY D 1 221 ? -0.820 51.486 18.481 1.00 60.08 221 GLY D O 1
ATOM 10445 N N . LYS D 1 222 ? -2.343 52.410 19.855 1.00 59.03 222 LYS D N 1
ATOM 10446 C CA . LYS D 1 222 ? -3.442 51.564 19.392 1.00 60.37 222 LYS D CA 1
ATOM 10447 C C . LYS D 1 222 ? -4.159 52.140 18.171 1.00 61.83 222 LYS D C 1
ATOM 10448 O O . LYS D 1 222 ? -5.192 51.619 17.750 1.00 64.19 222 LYS D O 1
ATOM 10454 N N . GLY D 1 223 ? -3.614 53.214 17.611 1.00 59.37 223 GLY D N 1
ATOM 10455 C CA . GLY D 1 223 ? -4.127 53.773 16.371 1.00 57.80 223 GLY D CA 1
ATOM 10456 C C . GLY D 1 223 ? -5.123 54.908 16.526 1.00 54.98 223 GLY D C 1
ATOM 10457 O O . GLY D 1 223 ? -5.657 55.406 15.535 1.00 53.94 223 GLY D O 1
ATOM 10458 N N . VAL D 1 224 ? -5.377 55.326 17.763 1.00 51.37 224 VAL D N 1
ATOM 10459 C CA . VAL D 1 224 ? -6.288 56.439 18.005 1.00 50.37 224 VAL D CA 1
ATOM 10460 C C . VAL D 1 224 ? -5.635 57.769 17.639 1.00 52.45 224 VAL D C 1
ATOM 10461 O O . VAL D 1 224 ? -4.523 58.067 18.073 1.00 57.10 224 VAL D O 1
ATOM 10465 N N . GLU D 1 225 ? -6.335 58.561 16.835 1.00 52.40 225 GLU D N 1
ATOM 10466 C CA . GLU D 1 225 ? -5.864 59.884 16.449 1.00 52.49 225 GLU D CA 1
ATOM 10467 C C . GLU D 1 225 ? -6.461 60.949 17.357 1.00 48.91 225 GLU D C 1
ATOM 10468 O O . GLU D 1 225 ? -7.621 60.850 17.763 1.00 50.17 225 GLU D O 1
ATOM 10474 N N . PHE D 1 226 ? -5.672 61.968 17.673 1.00 46.77 226 PHE D N 1
ATOM 10475 C CA . PHE D 1 226 ? -6.160 63.085 18.470 1.00 48.22 226 PHE D CA 1
ATOM 10476 C C . PHE D 1 226 ? -6.077 64.388 17.695 1.00 49.76 226 PHE D C 1
ATOM 10477 O O . PHE D 1 226 ? -5.022 64.744 17.180 1.00 48.44 226 PHE D O 1
ATOM 10485 N N . LYS D 1 227 ? -7.202 65.086 17.599 1.00 54.91 227 LYS D N 1
ATOM 10486 C CA . LYS D 1 227 ? -7.212 66.430 17.039 1.00 61.39 227 LYS D CA 1
ATOM 10487 C C . LYS D 1 227 ? -7.574 67.412 18.144 1.00 62.30 227 LYS D C 1
ATOM 10488 O O . LYS D 1 227 ? -8.730 67.516 18.548 1.00 62.64 227 LYS D O 1
ATOM 10494 N N . ILE D 1 228 ? -6.567 68.124 18.633 1.00 64.06 228 ILE D N 1
ATOM 10495 C CA . ILE D 1 228 ? -6.726 68.989 19.792 1.00 64.67 228 ILE D CA 1
ATOM 10496 C C . ILE D 1 228 ? -6.649 70.453 19.367 1.00 64.76 228 ILE D C 1
ATOM 10497 O O . ILE D 1 228 ? -6.011 70.778 18.367 1.00 69.84 228 ILE D O 1
ATOM 10502 N N . GLY D 1 229 ? -7.303 71.331 20.122 1.00 65.38 229 GLY D N 1
ATOM 10503 C CA . GLY D 1 229 ? -7.429 72.723 19.733 1.00 65.61 229 GLY D CA 1
ATOM 10504 C C . GLY D 1 229 ? -8.291 72.827 18.492 1.00 67.00 229 GLY D C 1
ATOM 10505 O O . GLY D 1 229 ? -8.143 73.745 17.687 1.00 68.47 229 GLY D O 1
ATOM 10506 N N . THR D 1 230 ? -9.200 71.869 18.348 1.00 66.64 230 THR D N 1
ATOM 10507 C CA . THR D 1 230 ? -10.023 71.743 17.154 1.00 72.02 230 THR D CA 1
ATOM 10508 C C . THR D 1 230 ? -11.495 71.602 17.530 1.00 72.99 230 THR D C 1
ATOM 10509 O O . THR D 1 230 ? -11.929 70.535 17.959 1.00 73.41 230 THR D O 1
ATOM 10513 N N . PRO D 1 231 ? -12.268 72.687 17.384 1.00 72.81 231 PRO D N 1
ATOM 10514 C CA . PRO D 1 231 ? -13.692 72.650 17.734 1.00 68.42 231 PRO D CA 1
ATOM 10515 C C . PRO D 1 231 ? -14.567 72.089 16.615 1.00 65.86 231 PRO D C 1
ATOM 10516 O O . PRO D 1 231 ? -14.300 72.336 15.439 1.00 65.37 231 PRO D O 1
ATOM 10520 N N . ILE D 1 232 ? -15.599 71.336 16.988 1.00 64.04 232 ILE D N 1
ATOM 10521 C CA . ILE D 1 232 ? -16.599 70.874 16.033 1.00 65.18 232 ILE D CA 1
ATOM 10522 C C . ILE D 1 232 ? -17.511 72.033 15.651 1.00 67.36 232 ILE D C 1
ATOM 10523 O O . ILE D 1 232 ? -18.139 72.640 16.517 1.00 66.86 232 ILE D O 1
ATOM 10528 N N . LYS D 1 233 ? -17.594 72.327 14.357 1.00 69.38 233 LYS D N 1
ATOM 10529 C CA . LYS D 1 233 ? -18.384 73.459 13.881 1.00 75.94 233 LYS D CA 1
ATOM 10530 C C . LYS D 1 233 ? -19.812 73.054 13.531 1.00 76.20 233 LYS D C 1
ATOM 10531 O O . LYS D 1 233 ? -20.753 73.811 13.763 1.00 80.16 233 LYS D O 1
ATOM 10533 N N . ARG D 1 234 ? -19.964 71.861 12.964 1.00 71.66 234 ARG D N 1
ATOM 10534 C CA . ARG D 1 234 ? -21.283 71.333 12.633 1.00 67.51 234 ARG D CA 1
ATOM 10535 C C . ARG D 1 234 ? -21.239 69.818 12.478 1.00 63.89 234 ARG D C 1
ATOM 10536 O O . ARG D 1 234 ? -20.185 69.243 12.211 1.00 64.76 234 ARG D O 1
ATOM 10538 N N . CYS D 1 235 ? -22.391 69.177 12.641 1.00 64.09 235 CYS D N 1
ATOM 10539 C CA . CYS D 1 235 ? -22.471 67.725 12.562 1.00 64.43 235 CYS D CA 1
ATOM 10540 C C . CYS D 1 235 ? -23.591 67.291 11.628 1.00 69.78 235 CYS D C 1
ATOM 10541 O O . CYS D 1 235 ? -24.690 67.843 11.662 1.00 73.52 235 CYS D O 1
ATOM 10544 N N . THR D 1 236 ? -23.296 66.300 10.792 1.00 71.39 236 THR D N 1
ATOM 10545 C CA . THR D 1 236 ? -24.263 65.755 9.844 1.00 78.61 236 THR D CA 1
ATOM 10546 C C . THR D 1 236 ? -24.221 64.228 9.919 1.00 79.82 236 THR D C 1
ATOM 10547 O O . THR D 1 236 ? -23.320 63.669 10.544 1.00 77.60 236 THR D O 1
ATOM 10551 N N . PRO D 1 237 ? -25.196 63.540 9.293 1.00 79.51 237 PRO D N 1
ATOM 10552 C CA . PRO D 1 237 ? -25.076 62.076 9.258 1.00 75.95 237 PRO D CA 1
ATOM 10553 C C . PRO D 1 237 ? -23.915 61.603 8.382 1.00 71.41 237 PRO D C 1
ATOM 10554 O O . PRO D 1 237 ? -23.586 60.416 8.388 1.00 68.61 237 PRO D O 1
ATOM 10558 N N . GLU D 1 238 ? -23.305 62.526 7.645 1.00 69.47 238 GLU D N 1
ATOM 10559 C CA . GLU D 1 238 ? -22.156 62.211 6.805 1.00 64.59 238 GLU D CA 1
ATOM 10560 C C . GLU D 1 238 ? -20.840 62.444 7.546 1.00 60.25 238 GLU D C 1
ATOM 10561 O O . GLU D 1 238 ? -19.792 61.956 7.129 1.00 60.56 238 GLU D O 1
ATOM 10563 N N . GLY D 1 239 ? -20.896 63.197 8.640 1.00 57.79 239 GLY D N 1
ATOM 10564 C CA . GLY D 1 239 ? -19.710 63.456 9.438 1.00 55.61 239 GLY D CA 1
ATOM 10565 C C . GLY D 1 239 ? -19.736 64.782 10.172 1.00 55.97 239 GLY D C 1
ATOM 10566 O O . GLY D 1 239 ? -20.797 65.265 10.564 1.00 58.24 239 GLY D O 1
ATOM 10567 N N . VAL D 1 240 ? -18.557 65.367 10.371 1.00 56.41 240 VAL D N 1
ATOM 10568 C CA . VAL D 1 240 ? -18.443 66.649 11.060 1.00 55.20 240 VAL D CA 1
ATOM 10569 C C . VAL D 1 240 ? -17.558 67.629 10.299 1.00 56.86 240 VAL D C 1
ATOM 10570 O O . VAL D 1 240 ? -16.681 67.230 9.533 1.00 58.25 240 VAL D O 1
ATOM 10574 N N . VAL D 1 241 ? -17.805 68.916 10.511 1.00 57.60 241 VAL D N 1
ATOM 10575 C CA . VAL D 1 241 ? -16.904 69.959 10.045 1.00 61.71 241 VAL D CA 1
ATOM 10576 C C . VAL D 1 241 ? -16.134 70.509 11.240 1.00 65.27 241 VAL D C 1
ATOM 10577 O O . VAL D 1 241 ? -16.727 70.852 12.264 1.00 65.83 241 VAL D O 1
ATOM 10581 N N . ILE D 1 242 ? -14.814 70.585 11.113 1.00 65.78 242 ILE D N 1
ATOM 10582 C CA . ILE D 1 242 ? -13.982 71.053 12.212 1.00 65.49 242 ILE D CA 1
ATOM 10583 C C . ILE D 1 242 ? -13.181 72.290 11.819 1.00 72.91 242 ILE D C 1
ATOM 10584 O O . ILE D 1 242 ? -13.019 72.587 10.636 1.00 72.90 242 ILE D O 1
ATOM 10589 N N . GLU D 1 243 ? -12.681 73.006 12.820 1.00 75.19 243 GLU D N 1
ATOM 10590 C CA . GLU D 1 243 ? -11.902 74.214 12.582 1.00 83.15 243 GLU D CA 1
ATOM 10591 C C . GLU D 1 243 ? -10.424 73.957 12.837 1.00 87.60 243 GLU D C 1
ATOM 10592 O O . GLU D 1 243 ? -10.017 73.672 13.963 1.00 88.38 243 GLU D O 1
ATOM 10594 N N . VAL D 1 244 ? -9.624 74.059 11.781 1.00 89.89 244 VAL D N 1
ATOM 10595 C CA . VAL D 1 244 ? -8.188 73.837 11.884 1.00 90.00 244 VAL D CA 1
ATOM 10596 C C . VAL D 1 244 ? -7.431 75.053 11.364 1.00 96.67 244 VAL D C 1
ATOM 10597 O O . VAL D 1 244 ? -7.511 75.377 10.178 1.00 99.43 244 VAL D O 1
ATOM 10601 N N . ASP D 1 245 ? -6.701 75.715 12.260 1.00 99.96 245 ASP D N 1
ATOM 10602 C CA . ASP D 1 245 ? -5.967 76.939 11.940 1.00 103.00 245 ASP D CA 1
ATOM 10603 C C . ASP D 1 245 ? -6.868 77.995 11.300 1.00 109.67 245 ASP D C 1
ATOM 10604 O O . ASP D 1 245 ? -6.505 78.609 10.297 1.00 112.18 245 ASP D O 1
ATOM 10606 N N . GLY D 1 246 ? -8.042 78.198 11.890 1.00 109.98 246 GLY D N 1
ATOM 10607 C CA . GLY D 1 246 ? -8.983 79.192 11.406 1.00 112.66 246 GLY D CA 1
ATOM 10608 C C . GLY D 1 246 ? -9.616 78.830 10.076 1.00 112.75 246 GLY D C 1
ATOM 10609 O O . GLY D 1 246 ? -10.177 79.687 9.393 1.00 116.63 246 GLY D O 1
ATOM 10610 N N . GLU D 1 247 ? -9.528 77.556 9.706 1.00 107.76 247 GLU D N 1
ATOM 10611 C CA . GLU D 1 247 ? -10.112 77.084 8.457 1.00 103.39 247 GLU D CA 1
ATOM 10612 C C . GLU D 1 247 ? -10.979 75.853 8.690 1.00 98.27 247 GLU D C 1
ATOM 10613 O O . GLU D 1 247 ? -10.709 75.050 9.585 1.00 95.20 247 GLU D O 1
ATOM 10615 N N . GLU D 1 248 ? -12.020 75.709 7.877 1.00 95.61 248 GLU D N 1
ATOM 10616 C CA . GLU D 1 248 ? -12.923 74.570 7.988 1.00 88.80 248 GLU D CA 1
ATOM 10617 C C . GLU D 1 248 ? -12.376 73.338 7.278 1.00 85.56 248 GLU D C 1
ATOM 10618 O O . GLU D 1 248 ? -11.908 73.414 6.142 1.00 87.90 248 GLU D O 1
ATOM 10624 N N . GLU D 1 249 ? -12.440 72.202 7.963 1.00 81.30 249 GLU D N 1
ATOM 10625 C CA . GLU D 1 249 ? -12.053 70.925 7.381 1.00 77.99 249 GLU D CA 1
ATOM 10626 C C . GLU D 1 249 ? -13.132 69.892 7.671 1.00 73.79 249 GLU D C 1
ATOM 10627 O O . GLU D 1 249 ? -13.667 69.835 8.778 1.00 71.90 249 GLU D O 1
ATOM 10629 N N . GLU D 1 250 ? -13.459 69.081 6.672 1.00 71.24 250 GLU D N 1
ATOM 10630 C CA . GLU D 1 250 ? -14.523 68.101 6.821 1.00 71.00 250 GLU D CA 1
ATOM 10631 C C . GLU D 1 250 ? -13.972 66.713 7.119 1.00 67.12 250 GLU D C 1
ATOM 10632 O O . GLU D 1 250 ? -13.019 66.261 6.482 1.00 69.30 250 GLU D O 1
ATOM 10638 N N . ILE D 1 251 ? -14.574 66.048 8.099 1.00 59.66 251 ILE D N 1
ATOM 10639 C CA . ILE D 1 251 ? -14.290 64.645 8.360 1.00 56.07 251 ILE D CA 1
ATOM 10640 C C . ILE D 1 251 ? -15.515 63.807 8.032 1.00 54.55 251 ILE D C 1
ATOM 10641 O O . ILE D 1 251 ? -16.549 63.936 8.684 1.00 54.08 251 ILE D O 1
ATOM 10646 N N . LYS D 1 252 ? -15.407 62.960 7.016 1.00 55.97 252 LYS D N 1
ATOM 10647 C CA . LYS D 1 252 ? -16.509 62.076 6.670 1.00 57.62 252 LYS D CA 1
ATOM 10648 C C . LYS D 1 252 ? -16.515 60.891 7.628 1.00 54.53 252 LYS D C 1
ATOM 10649 O O . LYS D 1 252 ? -15.547 60.133 7.696 1.00 53.53 252 LYS D O 1
ATOM 10655 N N . ALA D 1 253 ? -17.608 60.736 8.370 1.00 49.95 253 ALA D N 1
ATOM 10656 C CA . ALA D 1 253 ? -17.697 59.700 9.393 1.00 44.21 253 ALA D CA 1
ATOM 10657 C C . ALA D 1 253 ? -19.146 59.307 9.651 1.00 45.45 253 ALA D C 1
ATOM 10658 O O . ALA D 1 253 ? -19.999 60.161 9.895 1.00 49.03 253 ALA D O 1
ATOM 10660 N N . ALA D 1 254 ? -19.417 58.006 9.606 1.00 41.22 254 ALA D N 1
ATOM 10661 C CA . ALA D 1 254 ? -20.777 57.504 9.747 1.00 42.76 254 ALA D CA 1
ATOM 10662 C C . ALA D 1 254 ? -21.209 57.437 11.208 1.00 48.80 254 ALA D C 1
ATOM 10663 O O . ALA D 1 254 ? -22.383 57.215 11.506 1.00 51.99 254 ALA D O 1
ATOM 10665 N N . THR D 1 255 ? -20.255 57.630 12.114 1.00 44.75 255 THR D N 1
ATOM 10666 C CA . THR D 1 255 ? -20.538 57.579 13.544 1.00 41.41 255 THR D CA 1
ATOM 10667 C C . THR D 1 255 ? -19.897 58.753 14.277 1.00 44.55 255 THR D C 1
ATOM 10668 O O . THR D 1 255 ? -18.679 58.922 14.249 1.00 41.83 255 THR D O 1
ATOM 10672 N N . VAL D 1 256 ? -20.727 59.561 14.928 1.00 44.62 256 VAL D N 1
ATOM 10673 C CA . VAL D 1 256 ? -20.246 60.666 15.745 1.00 39.42 256 VAL D CA 1
ATOM 10674 C C . VAL D 1 256 ? -20.786 60.524 17.163 1.00 41.10 256 VAL D C 1
ATOM 10675 O O . VAL D 1 256 ? -21.998 60.492 17.372 1.00 42.70 256 VAL D O 1
ATOM 10679 N N . VAL D 1 257 ? -19.884 60.424 18.134 1.00 39.13 257 VAL D N 1
ATOM 10680 C CA . VAL D 1 257 ? -20.277 60.294 19.531 1.00 35.77 257 VAL D CA 1
ATOM 10681 C C . VAL D 1 257 ? -19.854 61.526 20.324 1.00 40.37 257 VAL D C 1
ATOM 10682 O O . VAL D 1 257 ? -18.677 61.887 20.344 1.00 40.31 257 VAL D O 1
ATOM 10686 N N . TRP D 1 258 ? -20.815 62.171 20.976 1.00 40.47 258 TRP D N 1
ATOM 10687 C CA . TRP D 1 258 ? -20.535 63.394 21.718 1.00 44.12 258 TRP D CA 1
ATOM 10688 C C . TRP D 1 258 ? -20.264 63.111 23.193 1.00 45.90 258 TRP D C 1
ATOM 10689 O O . TRP D 1 258 ? -21.134 62.619 23.910 1.00 44.53 258 TRP D O 1
ATOM 10700 N N . THR D 1 259 ? -19.047 63.416 23.631 1.00 46.45 259 THR D N 1
ATOM 10701 C CA . THR D 1 259 ? -18.676 63.323 25.038 1.00 44.64 259 THR D CA 1
ATOM 10702 C C . THR D 1 259 ? -18.053 64.638 25.493 1.00 48.23 259 THR D C 1
ATOM 10703 O O . THR D 1 259 ? -17.161 64.652 26.339 1.00 48.21 259 THR D O 1
ATOM 10707 N N . GLY D 1 260 ? -18.535 65.742 24.932 1.00 51.77 260 GLY D N 1
ATOM 10708 C CA . GLY D 1 260 ? -17.901 67.032 25.134 1.00 54.51 260 GLY D CA 1
ATOM 10709 C C . GLY D 1 260 ? -18.560 67.954 26.142 1.00 57.12 260 GLY D C 1
ATOM 10710 O O . GLY D 1 260 ? -18.158 69.110 26.273 1.00 60.62 260 GLY D O 1
ATOM 10711 N N . GLY D 1 261 ? -19.566 67.460 26.857 1.00 53.70 261 GLY D N 1
ATOM 10712 C CA . GLY D 1 261 ? -20.193 68.267 27.889 1.00 50.36 261 GLY D CA 1
ATOM 10713 C C . GLY D 1 261 ? -21.550 67.793 28.371 1.00 48.28 261 GLY D C 1
ATOM 10714 O O . GLY D 1 261 ? -22.331 67.217 27.616 1.00 46.50 261 GLY D O 1
ATOM 10715 N N . VAL D 1 262 ? -21.824 68.047 29.647 1.00 45.62 262 VAL D N 1
ATOM 10716 C CA . VAL D 1 262 ? -23.105 67.710 30.252 1.00 46.67 262 VAL D CA 1
ATOM 10717 C C . VAL D 1 262 ? -23.650 68.882 31.065 1.00 47.89 262 VAL D C 1
ATOM 10718 O O . VAL D 1 262 ? -22.917 69.803 31.419 1.00 45.76 262 VAL D O 1
ATOM 10722 N N . ARG D 1 263 ? -24.945 68.833 31.355 1.00 46.08 263 ARG D N 1
ATOM 10723 C CA . ARG D 1 263 ? -25.599 69.836 32.184 1.00 45.57 263 ARG D CA 1
ATOM 10724 C C . ARG D 1 263 ? -26.627 69.164 33.080 1.00 47.16 263 ARG D C 1
ATOM 10725 O O . ARG D 1 263 ? -26.992 68.013 32.852 1.00 46.62 263 ARG D O 1
ATOM 10733 N N . GLY D 1 264 ? -27.088 69.877 34.102 1.00 47.11 264 GLY D N 1
ATOM 10734 C CA . GLY D 1 264 ? -28.158 69.373 34.943 1.00 50.59 264 GLY D CA 1
ATOM 10735 C C . GLY D 1 264 ? -29.421 69.118 34.139 1.00 56.75 264 GLY D C 1
ATOM 10736 O O . GLY D 1 264 ? -29.705 69.841 33.182 1.00 56.67 264 GLY D O 1
ATOM 10737 N N . ASN D 1 265 ? -30.166 68.081 34.521 1.00 57.04 265 ASN D N 1
ATOM 10738 C CA . ASN D 1 265 ? -31.429 67.741 33.866 1.00 56.65 265 ASN D CA 1
ATOM 10739 C C . ASN D 1 265 ? -32.330 68.964 33.733 1.00 57.51 265 ASN D C 1
ATOM 10740 O O . ASN D 1 265 ? -32.572 69.673 34.709 1.00 59.33 265 ASN D O 1
ATOM 10745 N N . SER D 1 266 ? -32.815 69.203 32.517 1.00 56.97 266 SER D N 1
ATOM 10746 C CA . SER D 1 266 ? -33.546 70.425 32.191 1.00 59.82 266 SER D CA 1
ATOM 10747 C C . SER D 1 266 ? -34.832 70.608 32.999 1.00 61.87 266 SER D C 1
ATOM 10748 O O . SER D 1 266 ? -35.327 71.726 33.131 1.00 65.35 266 SER D O 1
ATOM 10751 N N . ILE D 1 267 ? -35.372 69.513 33.525 1.00 60.65 267 ILE D N 1
ATOM 10752 C CA . ILE D 1 267 ? -36.578 69.569 34.349 1.00 63.26 267 ILE D CA 1
ATOM 10753 C C . ILE D 1 267 ? -36.375 70.489 35.552 1.00 62.34 267 ILE D C 1
ATOM 10754 O O . ILE D 1 267 ? -37.282 71.221 35.947 1.00 66.16 267 ILE D O 1
ATOM 10759 N N . VAL D 1 268 ? -35.172 70.462 36.115 1.00 59.91 268 VAL D N 1
ATOM 10760 C CA . VAL D 1 268 ? -34.840 71.303 37.258 1.00 60.91 268 VAL D CA 1
ATOM 10761 C C . VAL D 1 268 ? -34.994 72.787 36.931 1.00 65.92 268 VAL D C 1
ATOM 10762 O O . VAL D 1 268 ? -35.669 73.523 37.653 1.00 64.43 268 VAL D O 1
ATOM 10766 N N . GLU D 1 269 ? -34.370 73.220 35.839 1.00 69.40 269 GLU D N 1
ATOM 10767 C CA . GLU D 1 269 ? -34.450 74.614 35.415 1.00 75.85 269 GLU D CA 1
ATOM 10768 C C . GLU D 1 269 ? -35.863 74.996 34.979 1.00 78.99 269 GLU D C 1
ATOM 10769 O O . GLU D 1 269 ? -36.352 76.077 35.309 1.00 79.26 269 GLU D O 1
ATOM 10775 N N . LYS D 1 270 ? -36.514 74.104 34.238 1.00 79.61 270 LYS D N 1
ATOM 10776 C CA . LYS D 1 270 ? -37.868 74.348 33.747 1.00 82.22 270 LYS D CA 1
ATOM 10777 C C . LYS D 1 270 ? -38.895 74.437 34.877 1.00 83.51 270 LYS D C 1
ATOM 10778 O O . LYS D 1 270 ? -39.956 75.039 34.713 1.00 84.40 270 LYS D O 1
ATOM 10784 N N . SER D 1 271 ? -38.581 73.832 36.020 1.00 82.83 271 SER D N 1
ATOM 10785 C CA . SER D 1 271 ? -39.493 73.841 37.161 1.00 85.56 271 SER D CA 1
ATOM 10786 C C . SER D 1 271 ? -39.394 75.135 37.969 1.00 85.43 271 SER D C 1
ATOM 10787 O O . SER D 1 271 ? -40.126 75.326 38.940 1.00 89.88 271 SER D O 1
ATOM 10790 N N . GLY D 1 272 ? -38.487 76.020 37.564 1.00 83.42 272 GLY D N 1
ATOM 10791 C CA . GLY D 1 272 ? -38.382 77.336 38.170 1.00 78.64 272 GLY D CA 1
ATOM 10792 C C . GLY D 1 272 ? -37.234 77.531 39.144 1.00 77.24 272 GLY D C 1
ATOM 10793 O O . GLY D 1 272 ? -37.095 78.604 39.733 1.00 75.66 272 GLY D O 1
ATOM 10794 N N . PHE D 1 273 ? -36.410 76.503 39.320 1.00 73.92 273 PHE D N 1
ATOM 10795 C CA . PHE D 1 273 ? -35.231 76.620 40.173 1.00 74.48 273 PHE D CA 1
ATOM 10796 C C . PHE D 1 273 ? -34.169 77.502 39.525 1.00 73.16 273 PHE D C 1
ATOM 10797 O O . PHE D 1 273 ? -33.949 77.436 38.315 1.00 76.65 273 PHE D O 1
ATOM 10805 N N . GLU D 1 274 ? -33.505 78.319 40.335 1.00 70.42 274 GLU D N 1
ATOM 10806 C CA . GLU D 1 274 ? -32.394 79.124 39.846 1.00 70.28 274 GLU D CA 1
ATOM 10807 C C . GLU D 1 274 ? -31.190 78.219 39.632 1.00 74.18 274 GLU D C 1
ATOM 10808 O O . GLU D 1 274 ? -30.702 77.594 40.573 1.00 77.26 274 GLU D O 1
ATOM 10810 N N . THR D 1 275 ? -30.710 78.144 38.395 1.00 73.09 275 THR D N 1
ATOM 10811 C CA . THR D 1 275 ? -29.657 77.191 38.066 1.00 72.56 275 THR D CA 1
ATOM 10812 C C . THR D 1 275 ? -28.474 77.815 37.338 1.00 72.21 275 THR D C 1
ATOM 10813 O O . THR D 1 275 ? -28.584 78.873 36.719 1.00 75.50 275 THR D O 1
ATOM 10817 N N . MET D 1 276 ? -27.339 77.131 37.430 1.00 70.38 276 MET D N 1
ATOM 10818 C CA . MET D 1 276 ? -26.133 77.473 36.693 1.00 67.21 276 MET D CA 1
ATOM 10819 C C . MET D 1 276 ? -25.665 76.225 35.956 1.00 68.61 276 MET D C 1
ATOM 10820 O O . MET D 1 276 ? -25.266 75.245 36.589 1.00 63.77 276 MET D O 1
ATOM 10822 N N . ARG D 1 277 ? -25.749 76.256 34.627 1.00 74.95 277 ARG D N 1
ATOM 10823 C CA . ARG D 1 277 ? -25.484 75.084 33.794 1.00 73.86 277 ARG D CA 1
ATOM 10824 C C . ARG D 1 277 ? -26.412 73.936 34.180 1.00 66.63 277 ARG D C 1
ATOM 10825 O O . ARG D 1 277 ? -26.007 72.774 34.197 1.00 64.73 277 ARG D O 1
ATOM 10833 N N . GLY D 1 278 ? -27.660 74.277 34.489 1.00 60.54 278 GLY D N 1
ATOM 10834 C CA . GLY D 1 278 ? -28.675 73.290 34.810 1.00 58.75 278 GLY D CA 1
ATOM 10835 C C . GLY D 1 278 ? -28.603 72.751 36.228 1.00 60.30 278 GLY D C 1
ATOM 10836 O O . GLY D 1 278 ? -29.484 72.005 36.663 1.00 61.35 278 GLY D O 1
ATOM 10837 N N . ARG D 1 279 ? -27.560 73.133 36.956 1.00 57.43 279 ARG D N 1
ATOM 10838 C CA . ARG D 1 279 ? -27.338 72.621 38.305 1.00 57.64 279 ARG D CA 1
ATOM 10839 C C . ARG D 1 279 ? -27.667 73.648 39.389 1.00 59.47 279 ARG D C 1
ATOM 10840 O O . ARG D 1 279 ? -27.583 74.856 39.168 1.00 62.27 279 ARG D O 1
ATOM 10848 N N . ILE D 1 280 ? -28.059 73.150 40.558 1.00 55.99 280 ILE D N 1
ATOM 10849 C CA . ILE D 1 280 ? -28.414 74.003 41.688 1.00 59.19 280 ILE D CA 1
ATOM 10850 C C . ILE D 1 280 ? -27.272 74.134 42.693 1.00 56.68 280 ILE D C 1
ATOM 10851 O O . ILE D 1 280 ? -26.773 73.133 43.207 1.00 53.62 280 ILE D O 1
ATOM 10856 N N . LYS D 1 281 ? -26.866 75.368 42.977 1.00 55.39 281 LYS D N 1
ATOM 10857 C CA . LYS D 1 281 ? -25.878 75.619 44.019 1.00 54.75 281 LYS D CA 1
ATOM 10858 C C . LYS D 1 281 ? -26.515 75.453 45.396 1.00 55.33 281 LYS D C 1
ATOM 10859 O O . LYS D 1 281 ? -27.034 76.411 45.969 1.00 58.49 281 LYS D O 1
ATOM 10865 N N . VAL D 1 282 ? -26.472 74.233 45.922 1.00 51.43 282 VAL D N 1
ATOM 10866 C CA . VAL D 1 282 ? -27.154 73.910 47.171 1.00 53.76 282 VAL D CA 1
ATOM 10867 C C . VAL D 1 282 ? -26.458 74.486 48.406 1.00 54.99 282 VAL D C 1
ATOM 10868 O O . VAL D 1 282 ? -25.284 74.862 48.356 1.00 56.60 282 VAL D O 1
ATOM 10872 N N . ASP D 1 283 ? -27.195 74.546 49.513 1.00 55.34 283 ASP D N 1
ATOM 10873 C CA . ASP D 1 283 ? -26.652 75.001 50.791 1.00 56.01 283 ASP D CA 1
ATOM 10874 C C . ASP D 1 283 ? -25.768 73.897 51.400 1.00 53.62 283 ASP D C 1
ATOM 10875 O O . ASP D 1 283 ? -25.678 72.809 50.831 1.00 52.07 283 ASP D O 1
ATOM 10880 N N . PRO D 1 284 ? -25.101 74.166 52.540 1.00 55.02 284 PRO D N 1
ATOM 10881 C CA . PRO D 1 284 ? -24.265 73.113 53.139 1.00 54.95 284 PRO D CA 1
ATOM 10882 C C . PRO D 1 284 ? -24.982 71.796 53.470 1.00 56.77 284 PRO D C 1
ATOM 10883 O O . PRO D 1 284 ? -24.304 70.791 53.685 1.00 54.30 284 PRO D O 1
ATOM 10887 N N . TYR D 1 285 ? -26.311 71.789 53.497 1.00 58.17 285 TYR D N 1
ATOM 10888 C CA . TYR D 1 285 ? -27.043 70.555 53.780 1.00 60.11 285 TYR D CA 1
ATOM 10889 C C . TYR D 1 285 ? -27.654 69.969 52.510 1.00 54.29 285 TYR D C 1
ATOM 10890 O O . TYR D 1 285 ? -28.605 69.188 52.574 1.00 58.20 285 TYR D O 1
ATOM 10899 N N . LEU D 1 286 ? -27.104 70.363 51.364 1.00 51.72 286 LEU D N 1
ATOM 10900 C CA . LEU D 1 286 ? -27.531 69.867 50.054 1.00 53.75 286 LEU D CA 1
ATOM 10901 C C . LEU D 1 286 ? -28.987 70.199 49.744 1.00 53.93 286 LEU D C 1
ATOM 10902 O O . LEU D 1 286 ? -29.637 69.501 48.967 1.00 55.57 286 LEU D O 1
ATOM 10907 N N . ARG D 1 287 ? -29.496 71.267 50.347 1.00 54.11 287 ARG D N 1
ATOM 10908 C CA . ARG D 1 287 ? -30.857 71.710 50.068 1.00 58.57 287 ARG D CA 1
ATOM 10909 C C . ARG D 1 287 ? -30.861 72.800 49.006 1.00 60.87 287 ARG D C 1
ATOM 10910 O O . ARG D 1 287 ? -29.919 73.586 48.905 1.00 64.01 287 ARG D O 1
ATOM 10918 N N . ALA D 1 288 ? -31.920 72.835 48.206 1.00 59.73 288 ALA D N 1
ATOM 10919 C CA . ALA D 1 288 ? -32.120 73.925 47.264 1.00 60.30 288 ALA D CA 1
ATOM 10920 C C . ALA D 1 288 ? -32.445 75.192 48.042 1.00 62.18 288 ALA D C 1
ATOM 10921 O O . ALA D 1 288 ? -33.321 75.175 48.908 1.00 62.96 288 ALA D O 1
ATOM 10923 N N . PRO D 1 289 ? -31.728 76.288 47.750 1.00 66.48 289 PRO D N 1
ATOM 10924 C CA . PRO D 1 289 ? -31.925 77.566 48.448 1.00 73.20 289 PRO D CA 1
ATOM 10925 C C . PRO D 1 289 ? -33.380 78.025 48.430 1.00 78.81 289 PRO D C 1
ATOM 10926 O O . PRO D 1 289 ? -33.995 78.089 47.365 1.00 80.86 289 PRO D O 1
ATOM 10930 N N . GLY D 1 290 ? -33.917 78.337 49.605 1.00 81.33 290 GLY D N 1
ATOM 10931 C CA . GLY D 1 290 ? -35.304 78.746 49.736 1.00 89.45 290 GLY D CA 1
ATOM 10932 C C . GLY D 1 290 ? -36.253 77.578 49.941 1.00 92.26 290 GLY D C 1
ATOM 10933 O O . GLY D 1 290 ? -37.468 77.761 50.010 1.00 95.00 290 GLY D O 1
ATOM 10934 N N . HIS D 1 291 ? -35.697 76.375 50.041 1.00 88.30 291 HIS D N 1
ATOM 10935 C CA . HIS D 1 291 ? -36.499 75.175 50.259 1.00 87.73 291 HIS D CA 1
ATOM 10936 C C . HIS D 1 291 ? -35.827 74.250 51.267 1.00 86.77 291 HIS D C 1
ATOM 10937 O O . HIS D 1 291 ? -34.865 73.554 50.943 1.00 87.00 291 HIS D O 1
ATOM 10944 N N . GLU D 1 292 ? -36.350 74.243 52.489 1.00 86.15 292 GLU D N 1
ATOM 10945 C CA . GLU D 1 292 ? -35.797 73.428 53.565 1.00 83.22 292 GLU D CA 1
ATOM 10946 C 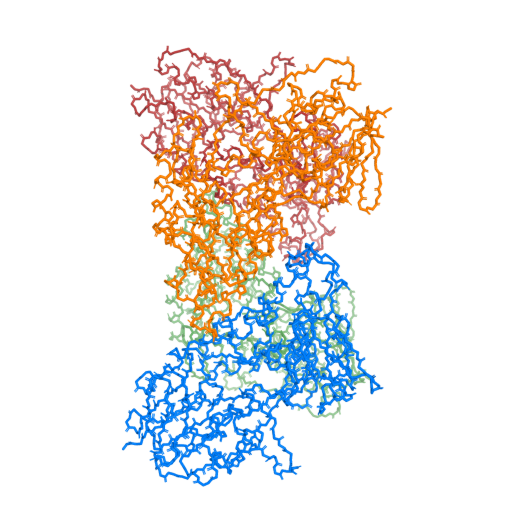C . GLU D 1 292 ? -36.213 71.963 53.440 1.00 80.34 292 GLU D C 1
ATOM 10947 O O . GLU D 1 292 ? -35.747 71.112 54.200 1.00 77.28 292 GLU D O 1
ATOM 10949 N N . ASN D 1 293 ? -37.093 71.671 52.487 1.00 76.58 293 ASN D N 1
ATOM 10950 C CA . ASN D 1 293 ? -37.624 70.320 52.340 1.00 75.29 293 ASN D CA 1
ATOM 10951 C C . ASN D 1 293 ? -37.287 69.704 50.991 1.00 72.00 293 ASN D C 1
ATOM 10952 O O . ASN D 1 293 ? -37.765 68.620 50.661 1.00 75.45 293 ASN D O 1
ATOM 10957 N N . ILE D 1 294 ? -36.467 70.398 50.211 1.00 69.50 294 ILE D N 1
ATOM 10958 C CA . ILE D 1 294 ? -36.040 69.882 48.918 1.00 64.38 294 ILE D CA 1
ATOM 10959 C C . ILE D 1 294 ? -34.532 69.686 48.886 1.00 63.22 294 ILE D C 1
ATOM 10960 O O . ILE D 1 294 ? -33.769 70.640 49.029 1.00 63.73 294 ILE D O 1
ATOM 10965 N N . PHE D 1 295 ? -34.110 68.441 48.699 1.00 58.11 295 PHE D N 1
ATOM 10966 C CA . PHE D 1 295 ? -32.693 68.111 48.624 1.00 57.04 295 PHE D CA 1
ATOM 10967 C C . PHE D 1 295 ? -32.300 67.787 47.189 1.00 60.27 295 PHE D C 1
ATOM 10968 O O . PHE D 1 295 ? -33.070 67.175 46.449 1.00 63.59 295 PHE D O 1
ATOM 10976 N N . ILE D 1 296 ? -31.104 68.211 46.796 1.00 60.75 296 ILE D N 1
ATOM 10977 C CA . ILE D 1 296 ? -30.598 67.945 45.453 1.00 58.09 296 ILE D CA 1
ATOM 10978 C C . ILE D 1 296 ? -29.340 67.081 45.518 1.00 55.22 296 ILE D C 1
ATOM 10979 O O . ILE D 1 296 ? -28.398 67.401 46.242 1.00 52.47 296 ILE D O 1
ATOM 10984 N N . VAL D 1 297 ? -29.326 65.983 44.767 1.00 53.70 297 VAL D N 1
ATOM 10985 C CA . VAL D 1 297 ? -28.181 65.081 44.784 1.00 53.47 297 VAL D CA 1
ATOM 10986 C C . VAL D 1 297 ? -27.626 64.820 43.390 1.00 56.12 297 VAL D C 1
ATOM 10987 O O . VAL D 1 297 ? -28.286 65.077 42.382 1.00 57.58 297 VAL D O 1
ATOM 10991 N N . GLY D 1 298 ? -26.411 64.284 43.351 1.00 53.72 298 GLY D N 1
ATOM 10992 C CA . GLY D 1 298 ? -25.749 63.932 42.110 1.00 49.73 298 GLY D CA 1
ATOM 10993 C C . GLY D 1 298 ? -25.493 65.085 41.159 1.00 46.12 298 GLY D C 1
ATOM 10994 O O . GLY D 1 298 ? -25.183 66.199 41.577 1.00 47.60 298 GLY D O 1
ATOM 10995 N N . ASP D 1 299 ? -25.641 64.808 39.868 1.00 42.70 299 ASP D N 1
ATOM 10996 C CA . ASP D 1 299 ? -25.268 65.742 38.811 1.00 44.98 299 ASP D CA 1
ATOM 10997 C C . ASP D 1 299 ? -26.157 66.980 38.733 1.00 51.76 299 ASP D C 1
ATOM 10998 O O . ASP D 1 299 ? -25.849 67.920 38.003 1.00 54.90 299 ASP D O 1
ATOM 11003 N N . CYS D 1 300 ? -27.265 66.974 39.465 1.00 50.76 300 CYS D N 1
ATOM 11004 C CA . CYS D 1 300 ? -28.131 68.145 39.521 1.00 49.84 300 CYS D CA 1
ATOM 11005 C C . CYS D 1 300 ? -27.637 69.143 40.567 1.00 52.91 300 CYS D C 1
ATOM 11006 O O . CYS D 1 300 ? -28.112 70.276 40.629 1.00 54.52 300 CYS D O 1
ATOM 11009 N N . ALA D 1 301 ? -26.679 68.716 41.384 1.00 50.44 301 ALA D N 1
ATOM 11010 C CA . ALA D 1 301 ? -26.166 69.552 42.464 1.00 48.33 301 ALA D CA 1
ATOM 11011 C C . ALA D 1 301 ? -24.810 70.163 42.128 1.00 48.77 301 ALA D C 1
ATOM 11012 O O . ALA D 1 301 ? -23.935 69.500 41.571 1.00 45.41 301 ALA D O 1
ATOM 11014 N N . LEU D 1 302 ? -24.644 71.433 42.477 1.00 50.81 302 LEU D N 1
ATOM 11015 C CA . LEU D 1 302 ? -23.380 72.126 42.278 1.00 54.83 302 LEU D CA 1
ATOM 11016 C C . LEU D 1 302 ? -22.731 72.425 43.629 1.00 57.15 302 LEU D C 1
ATOM 11017 O O . LEU D 1 302 ? -23.329 73.083 44.481 1.00 61.36 302 LEU D O 1
ATOM 11022 N N . ILE D 1 303 ? -21.513 71.928 43.823 1.00 53.27 303 ILE D N 1
ATOM 11023 C CA . ILE D 1 303 ? -20.759 72.186 45.047 1.00 54.60 303 ILE D CA 1
ATOM 11024 C C . ILE D 1 303 ? -19.472 72.941 44.744 1.00 52.98 303 ILE D C 1
ATOM 11025 O O . ILE D 1 303 ? -18.707 72.547 43.864 1.00 51.61 303 ILE D O 1
ATOM 11030 N N . ILE D 1 304 ? -19.231 74.024 45.475 1.00 55.83 304 ILE D N 1
ATOM 11031 C CA . ILE D 1 304 ? -17.993 74.776 45.320 1.00 60.36 304 ILE D CA 1
ATOM 11032 C C . ILE D 1 304 ? -16.993 74.393 46.405 1.00 62.48 304 ILE D C 1
ATOM 11033 O O . ILE D 1 304 ? -17.297 74.469 47.596 1.00 63.09 304 ILE D O 1
ATOM 11038 N N . ASN D 1 305 ? -15.803 73.973 45.988 1.00 61.30 305 ASN D N 1
ATOM 11039 C CA . ASN D 1 305 ? -14.724 73.701 46.928 1.00 64.58 305 ASN D CA 1
ATOM 11040 C C . ASN D 1 305 ? -14.225 75.013 47.520 1.00 67.06 305 ASN D C 1
ATOM 11041 O O . ASN D 1 305 ? -13.588 75.810 46.834 1.00 69.61 305 ASN D O 1
ATOM 11046 N N . GLU D 1 306 ? -14.507 75.224 48.801 1.00 66.30 306 GLU D N 1
ATOM 11047 C CA . GLU D 1 306 ? -14.190 76.483 49.466 1.00 68.14 306 GLU D CA 1
ATOM 11048 C C . GLU D 1 306 ? -12.687 76.667 49.665 1.00 67.32 306 GLU D C 1
ATOM 11049 O O . GLU D 1 306 ? -12.227 77.757 50.009 1.00 68.55 306 GLU D O 1
ATOM 11055 N N . GLU D 1 307 ? -11.926 75.598 49.449 1.00 66.78 307 GLU D N 1
ATOM 11056 C CA . GLU D 1 307 ? -10.476 75.648 49.598 1.00 74.14 307 GLU D CA 1
ATOM 11057 C C . GLU D 1 307 ? -9.805 76.369 48.430 1.00 78.99 307 GLU D C 1
ATOM 11058 O O . GLU D 1 307 ? -8.751 76.982 48.598 1.00 83.17 307 GLU D O 1
ATOM 11060 N N . ASN D 1 308 ? -10.417 76.298 47.250 1.00 76.50 308 ASN D N 1
ATOM 11061 C CA . ASN D 1 308 ? -9.829 76.898 46.053 1.00 76.67 308 ASN D CA 1
ATOM 11062 C C . ASN D 1 308 ? -10.855 77.595 45.158 1.00 75.57 308 ASN D C 1
ATOM 11063 O O . ASN D 1 308 ? -10.540 77.997 44.037 1.00 72.80 308 ASN D O 1
ATOM 11068 N N . ASN D 1 309 ? -12.082 77.710 45.662 1.00 75.03 309 ASN D N 1
ATOM 11069 C CA . ASN D 1 309 ? -13.165 78.425 44.986 1.00 76.93 309 ASN D CA 1
ATOM 11070 C C . ASN D 1 309 ? -13.470 77.861 43.595 1.00 75.19 309 ASN D C 1
ATOM 11071 O O . ASN D 1 309 ? -13.928 78.579 42.705 1.00 77.92 309 ASN D O 1
ATOM 11076 N N . ARG D 1 310 ? -13.211 76.571 43.412 1.00 70.19 310 ARG D N 1
ATOM 11077 C CA . ARG D 1 310 ? -13.519 75.908 42.151 1.00 69.37 310 ARG D CA 1
ATOM 11078 C C . ARG D 1 310 ? -14.602 74.850 42.348 1.00 64.31 310 ARG D C 1
ATOM 11079 O O . ARG D 1 310 ? -14.613 74.146 43.357 1.00 59.95 310 ARG D O 1
ATOM 11087 N N . PRO D 1 311 ? -15.524 74.740 41.380 1.00 59.87 311 PRO D N 1
ATOM 11088 C CA . PRO D 1 311 ? -16.634 73.786 41.485 1.00 58.21 311 PRO D CA 1
ATOM 11089 C C . PRO D 1 311 ? -16.172 72.338 41.384 1.00 54.70 311 PRO D C 1
ATOM 11090 O O . PRO D 1 311 ? -15.249 72.044 40.628 1.00 55.61 311 PRO D O 1
ATOM 11094 N N . TYR D 1 312 ? -16.800 71.449 42.145 1.00 54.54 312 TYR D N 1
ATOM 11095 C CA . TYR D 1 312 ? -16.560 70.023 41.974 1.00 55.13 312 TYR D CA 1
ATOM 11096 C C . TYR D 1 312 ? -17.208 69.567 40.676 1.00 52.57 312 TYR D C 1
ATOM 11097 O O . TYR D 1 312 ? -18.321 69.983 40.361 1.00 56.26 312 TYR D O 1
ATOM 11106 N N . PRO D 1 313 ? -16.507 68.720 39.910 1.00 51.23 313 PRO D N 1
ATOM 11107 C CA . PRO D 1 313 ? -17.067 68.169 38.673 1.00 48.68 313 PRO D CA 1
ATOM 11108 C C . PRO D 1 313 ? -18.198 67.192 38.974 1.00 49.76 313 PRO D C 1
ATOM 11109 O O . PRO D 1 313 ? -18.215 66.614 40.060 1.00 51.79 313 PRO D O 1
ATOM 11113 N N . PRO D 1 314 ? -19.139 67.019 38.033 1.00 49.38 314 PRO D N 1
ATOM 11114 C CA . PRO D 1 314 ? -20.244 66.067 38.214 1.00 48.14 314 PRO D CA 1
ATOM 11115 C C . PRO D 1 314 ? -19.780 64.612 38.149 1.00 46.93 314 PRO D C 1
ATOM 11116 O O . PRO D 1 314 ? -19.565 64.082 37.057 1.00 49.80 314 PRO D O 1
ATOM 11120 N N . THR D 1 315 ? -19.618 63.982 39.308 1.00 43.79 315 THR D N 1
ATOM 11121 C CA . THR D 1 315 ? -19.109 62.615 39.375 1.00 39.48 315 THR D CA 1
ATOM 11122 C C . THR D 1 315 ? -20.033 61.682 40.152 1.00 40.73 315 THR D C 1
ATOM 11123 O O . THR D 1 315 ? -20.847 62.124 40.964 1.00 42.95 315 THR D O 1
ATOM 11127 N N . ALA D 1 316 ? -19.903 60.386 39.891 1.00 34.61 316 ALA D N 1
ATOM 11128 C CA . ALA D 1 316 ? -20.622 59.372 40.652 1.00 40.78 316 ALA D CA 1
ATOM 11129 C C . ALA D 1 316 ? -20.096 59.340 42.080 1.00 43.10 316 ALA D C 1
ATOM 11130 O O . ALA D 1 316 ? -20.840 59.102 43.032 1.00 43.01 316 ALA D O 1
ATOM 11132 N N . GLN D 1 317 ? -18.797 59.585 42.207 1.00 40.29 317 GLN D N 1
ATOM 11133 C CA . GLN D 1 317 ? -18.111 59.560 43.488 1.00 46.47 317 GLN D CA 1
ATOM 11134 C C . GLN D 1 317 ? -18.750 60.529 44.482 1.00 46.39 317 GLN D C 1
ATOM 11135 O O . GLN D 1 317 ? -19.020 60.166 45.628 1.00 47.76 317 GLN D O 1
ATOM 11141 N N . ILE D 1 318 ? -19.003 61.757 44.039 1.00 37.46 318 ILE D N 1
ATOM 11142 C CA . ILE D 1 318 ? -19.619 62.749 44.911 1.00 41.74 318 ILE D CA 1
ATOM 11143 C C . ILE D 1 318 ? -21.135 62.545 45.001 1.00 41.86 318 ILE D C 1
ATOM 11144 O O . ILE D 1 318 ? -21.758 62.934 45.989 1.00 45.86 318 ILE D O 1
ATOM 11149 N N . ALA D 1 319 ? -21.724 61.924 43.981 1.00 39.90 319 ALA D N 1
ATOM 11150 C CA . ALA D 1 319 ? -23.155 61.619 43.997 1.00 38.54 319 ALA D CA 1
ATOM 11151 C C . ALA D 1 319 ? -23.484 60.628 45.108 1.00 43.70 319 ALA D C 1
ATOM 11152 O O . ALA D 1 319 ? -24.484 60.775 45.811 1.00 45.06 319 ALA D O 1
ATOM 11154 N N . ILE D 1 320 ? -22.631 59.619 45.259 1.00 43.75 320 ILE D N 1
ATOM 11155 C CA . ILE D 1 320 ? -22.786 58.624 46.314 1.00 43.45 320 ILE D CA 1
ATOM 11156 C C . ILE D 1 320 ? -22.757 59.286 47.687 1.00 40.95 320 ILE D C 1
ATOM 11157 O O . ILE D 1 320 ? -23.600 59.009 48.541 1.00 42.09 320 ILE D O 1
ATOM 11162 N N . GLN D 1 321 ? -21.794 60.177 47.884 1.00 43.52 321 GLN D N 1
ATOM 11163 C CA . GLN D 1 321 ? -21.644 60.878 49.155 1.00 46.73 321 GLN D CA 1
ATOM 11164 C C . GLN D 1 321 ? -22.825 61.815 49.420 1.00 49.41 321 GLN D C 1
ATOM 11165 O O . GLN D 1 321 ? -23.229 61.999 50.570 1.00 48.78 321 GLN D O 1
ATOM 11171 N N . HIS D 1 322 ? -23.383 62.392 48.357 1.00 48.50 322 HIS D N 1
ATOM 11172 C CA . HIS D 1 322 ? -24.599 63.193 48.479 1.00 48.39 322 HIS D CA 1
ATOM 11173 C C . HIS D 1 322 ? -25.721 62.366 49.091 1.00 50.18 322 HIS D C 1
ATOM 11174 O O . HIS D 1 322 ? -26.352 62.779 50.065 1.00 52.39 322 HIS D O 1
ATOM 11181 N N . GLY D 1 323 ? -25.953 61.190 48.513 1.00 47.08 323 GLY D N 1
ATOM 11182 C CA . GLY D 1 323 ? -27.020 60.307 48.947 1.00 48.07 323 GLY D CA 1
ATOM 11183 C C . GLY D 1 323 ? -26.900 59.868 50.392 1.00 53.58 323 GLY D C 1
ATOM 11184 O O . GLY D 1 323 ? -27.897 59.802 51.111 1.00 57.68 323 GLY D O 1
ATOM 11185 N N . GLU D 1 324 ? -25.679 59.558 50.816 1.00 51.17 324 GLU D N 1
ATOM 11186 C CA . GLU D 1 324 ? -25.430 59.152 52.195 1.00 55.53 324 GLU D CA 1
ATOM 11187 C C . GLU D 1 324 ? -25.753 60.289 53.155 1.00 53.43 324 GLU D C 1
ATOM 11188 O O . GLU D 1 324 ? -26.366 60.077 54.202 1.00 54.78 324 GLU D O 1
ATOM 11194 N N . ASN D 1 325 ? -25.349 61.499 52.780 1.00 51.18 325 ASN D N 1
ATOM 11195 C CA . ASN D 1 325 ? -25.559 62.675 53.615 1.00 51.61 325 ASN D CA 1
ATOM 11196 C C . ASN D 1 325 ? -27.033 63.062 53.716 1.00 52.25 325 ASN D C 1
ATOM 11197 O O . ASN D 1 325 ? -27.521 63.404 54.793 1.00 54.51 325 ASN D O 1
ATOM 11202 N N . VAL D 1 326 ? -27.739 63.005 52.591 1.00 51.59 326 VAL D N 1
ATOM 11203 C CA . VAL D 1 326 ? -29.157 63.353 52.561 1.00 53.27 326 VAL D CA 1
ATOM 11204 C C . VAL D 1 326 ? -29.988 62.367 53.381 1.00 55.43 326 VAL D C 1
ATOM 11205 O O . VAL D 1 326 ? -30.895 62.764 54.115 1.00 60.47 326 VAL D O 1
ATOM 11209 N N . ALA D 1 327 ? -29.664 61.084 53.262 1.00 51.44 327 ALA D N 1
ATOM 11210 C CA . ALA D 1 327 ? -30.360 60.044 54.012 1.00 54.19 327 ALA D CA 1
ATOM 11211 C C . ALA D 1 327 ? -30.189 60.251 55.515 1.00 60.69 327 ALA D C 1
ATOM 11212 O O . ALA D 1 327 ? -31.146 60.137 56.281 1.00 63.41 327 ALA D O 1
ATOM 11214 N N . ALA D 1 328 ? -28.963 60.555 55.926 1.00 61.11 328 ALA D N 1
ATOM 11215 C CA . ALA D 1 328 ? -28.668 60.836 57.325 1.00 64.16 328 ALA D CA 1
ATOM 11216 C C . ALA D 1 328 ? -29.397 62.091 57.799 1.00 67.76 328 ALA D C 1
ATOM 11217 O O . ALA D 1 328 ? -29.967 62.113 58.892 1.00 73.39 328 ALA D O 1
ATOM 11219 N N . ASN D 1 329 ? -29.377 63.134 56.974 1.00 65.90 329 ASN D N 1
ATOM 11220 C CA . ASN D 1 329 ? -29.989 64.409 57.337 1.00 67.64 329 ASN D CA 1
ATOM 11221 C C . ASN D 1 329 ? -31.513 64.378 57.322 1.00 67.34 329 ASN D C 1
ATOM 11222 O O . ASN D 1 329 ? -32.156 65.027 58.149 1.00 67.30 329 ASN D O 1
ATOM 11227 N N . LEU D 1 330 ? -32.089 63.626 56.388 1.00 66.60 330 LEU D N 1
ATOM 11228 C CA . LEU D 1 330 ? -33.540 63.468 56.339 1.00 67.92 330 LEU D CA 1
ATOM 11229 C C . LEU D 1 330 ? -34.034 62.734 57.579 1.00 69.90 330 LEU D C 1
ATOM 11230 O O . LEU D 1 330 ? -35.036 63.119 58.182 1.00 71.92 330 LEU D O 1
ATOM 11235 N N . ALA D 1 331 ? -33.322 61.673 57.949 1.00 70.44 331 ALA D N 1
ATOM 11236 C CA . ALA D 1 331 ? -33.633 60.908 59.152 1.00 74.50 331 ALA D CA 1
ATOM 11237 C C . ALA D 1 331 ? -33.589 61.801 60.386 1.00 79.70 331 ALA D C 1
ATOM 11238 O O . ALA D 1 331 ? -34.424 61.680 61.283 1.00 84.53 331 ALA D O 1
ATOM 11240 N N . ALA D 1 332 ? -32.606 62.696 60.424 1.00 79.42 332 ALA D N 1
ATOM 11241 C CA . ALA D 1 332 ? -32.467 63.645 61.523 1.00 80.15 332 ALA D CA 1
ATOM 11242 C C . ALA D 1 332 ? -33.639 64.620 61.553 1.00 80.75 332 ALA D C 1
ATOM 11243 O O . ALA D 1 332 ? -34.176 64.925 62.618 1.00 80.72 332 ALA D O 1
ATOM 11245 N N . LEU D 1 333 ? -34.022 65.116 60.379 1.00 81.24 333 LEU D N 1
ATOM 11246 C CA . LEU D 1 333 ? -35.157 66.026 60.260 1.00 81.80 333 LEU D CA 1
ATOM 11247 C C . LEU D 1 333 ? -36.453 65.349 60.683 1.00 85.68 333 LEU D C 1
ATOM 11248 O O . LEU D 1 333 ? -37.276 65.945 61.377 1.00 86.94 333 LEU D O 1
ATOM 11253 N N . ILE D 1 334 ? -36.632 64.104 60.251 1.00 88.01 334 ILE D N 1
ATOM 11254 C CA . ILE D 1 334 ? -37.812 63.325 60.612 1.00 93.20 334 ILE D CA 1
ATOM 11255 C C . ILE D 1 334 ? -37.900 63.136 62.121 1.00 97.85 334 ILE D C 1
ATOM 11256 O O . ILE D 1 334 ? -38.988 63.161 62.697 1.00 101.86 334 ILE D O 1
ATOM 11258 N N . ARG D 1 335 ? -36.747 62.956 62.757 1.00 97.75 335 ARG D N 1
ATOM 11259 C CA . ARG D 1 335 ? -36.700 62.695 64.191 1.00 101.96 335 ARG D CA 1
ATOM 11260 C C . ARG D 1 335 ? -36.439 63.963 65.001 1.00 103.68 335 ARG D C 1
ATOM 11261 O O . ARG D 1 335 ? -36.250 63.902 66.216 1.00 105.27 335 ARG D O 1
ATOM 11269 N N . GLY D 1 336 ? -36.425 65.108 64.325 1.00 103.37 336 GLY D N 1
ATOM 11270 C CA . GLY D 1 336 ? -36.264 66.385 64.997 1.00 103.30 336 GLY D CA 1
ATOM 11271 C C . GLY D 1 336 ? -34.849 66.649 65.474 1.00 102.18 336 GLY D C 1
ATOM 11272 O O . GLY D 1 336 ? -34.617 67.555 66.273 1.00 104.35 336 GLY D O 1
ATOM 11273 N N . GLY D 1 337 ? -33.898 65.860 64.983 1.00 100.10 337 GLY D N 1
ATOM 11274 C CA . GLY D 1 337 ? -32.504 66.021 65.354 1.00 94.33 337 GLY D CA 1
ATOM 11275 C C . GLY D 1 337 ? -31.813 67.098 64.540 1.00 89.92 337 GLY D C 1
ATOM 11276 O O . GLY D 1 337 ? -32.455 67.807 63.767 1.00 89.64 337 GLY D O 1
ATOM 11277 N N . SER D 1 338 ? -30.503 67.228 64.720 1.00 88.47 338 SER D N 1
ATOM 11278 C CA . SER D 1 338 ? -29.729 68.213 63.973 1.00 85.77 338 SER D CA 1
ATOM 11279 C C . SER D 1 338 ? -29.084 67.586 62.745 1.00 81.46 338 SER D C 1
ATOM 11280 O O . SER D 1 338 ? -28.674 66.425 62.771 1.00 81.57 338 SER D O 1
ATOM 11283 N N . MET D 1 339 ? -28.993 68.364 61.672 1.00 78.70 339 MET D N 1
ATOM 11284 C CA . MET D 1 339 ? -28.390 67.889 60.436 1.00 76.82 339 MET D CA 1
ATOM 11285 C C . MET D 1 339 ? -26.877 68.079 60.442 1.00 73.58 339 MET D C 1
ATOM 11286 O O . MET D 1 339 ? -26.340 68.884 61.205 1.00 74.93 339 MET D O 1
ATOM 11291 N N . THR D 1 340 ? -26.197 67.327 59.583 1.00 69.71 340 THR D N 1
ATOM 11292 C CA . THR D 1 340 ? -24.753 67.435 59.437 1.00 68.05 340 THR D CA 1
ATOM 11293 C C . THR D 1 340 ? -24.393 67.996 58.068 1.00 62.76 340 THR D C 1
ATOM 11294 O O . THR D 1 340 ? -24.828 67.466 57.045 1.00 62.81 340 THR D O 1
ATOM 11298 N N . PRO D 1 341 ? -23.612 69.087 58.048 1.00 58.46 341 PRO D N 1
ATOM 11299 C CA . PRO D 1 341 ? -23.152 69.710 56.801 1.00 55.67 341 PRO D CA 1
ATOM 11300 C C . PRO D 1 341 ? -22.385 68.723 55.926 1.00 54.53 341 PRO D C 1
ATOM 11301 O O . PRO D 1 341 ? -21.592 67.934 56.441 1.00 57.04 341 PRO D O 1
ATOM 11305 N N . PHE D 1 342 ? -22.627 68.761 54.621 1.00 52.35 342 PHE D N 1
ATOM 11306 C CA . PHE D 1 342 ? -21.927 67.877 53.696 1.00 50.72 342 PHE D CA 1
ATOM 11307 C C . PHE D 1 342 ? -20.456 68.253 53.556 1.00 50.52 342 PHE D C 1
ATOM 11308 O O . PHE D 1 342 ? -20.118 69.420 53.362 1.00 52.21 342 PHE D O 1
ATOM 11316 N N . LYS D 1 343 ? -19.588 67.252 53.656 1.00 48.75 343 LYS D N 1
ATOM 11317 C CA . LYS D 1 343 ? -18.160 67.431 53.417 1.00 50.07 343 LYS D CA 1
ATOM 11318 C C . LYS D 1 343 ? -17.638 66.303 52.531 1.00 52.47 343 LYS D C 1
ATOM 11319 O O . LYS D 1 343 ? -17.619 65.144 52.944 1.00 56.11 343 LYS D O 1
ATOM 11325 N N . PRO D 1 344 ? -17.212 66.641 51.306 1.00 49.84 344 PRO D N 1
ATOM 11326 C CA . PRO D 1 344 ? -16.764 65.651 50.320 1.00 47.64 344 PRO D CA 1
ATOM 11327 C C . PRO D 1 344 ? -15.420 65.015 50.671 1.00 50.58 344 PRO D C 1
ATOM 11328 O O . PRO D 1 344 ? -14.509 65.682 51.159 1.00 52.08 344 PRO D O 1
ATOM 11332 N N . HIS D 1 345 ? -15.322 63.715 50.423 1.00 51.65 345 HIS D N 1
ATOM 11333 C CA . HIS D 1 345 ? -14.078 62.966 50.568 1.00 59.46 345 HIS D CA 1
ATOM 11334 C C . HIS D 1 345 ? -13.618 62.381 49.241 1.00 62.65 345 HIS D C 1
ATOM 11335 O O . HIS D 1 345 ? -14.342 61.616 48.604 1.00 57.40 345 HIS D O 1
ATOM 11342 N N . ILE D 1 346 ? -12.416 62.757 48.819 1.00 68.99 346 ILE D N 1
ATOM 11343 C CA . ILE D 1 346 ? -11.920 62.365 47.509 1.00 81.94 346 ILE D CA 1
ATOM 11344 C C . ILE D 1 346 ? -11.356 60.951 47.528 1.00 84.91 346 ILE D C 1
ATOM 11345 O O . ILE D 1 346 ? -10.315 60.684 48.126 1.00 88.82 346 ILE D O 1
ATOM 11350 N N . ARG D 1 347 ? -12.074 60.049 46.868 1.00 84.97 347 ARG D N 1
ATOM 11351 C CA . ARG D 1 347 ? -11.644 58.669 46.724 1.00 84.25 347 ARG D CA 1
ATOM 11352 C C . ARG D 1 347 ? -10.691 58.576 45.542 1.00 80.03 347 ARG D C 1
ATOM 11353 O O . ARG D 1 347 ? -10.213 59.596 45.045 1.00 83.63 347 ARG D O 1
ATOM 11361 N N . GLY D 1 348 ? -10.417 57.363 45.079 1.00 73.60 348 GLY D N 1
ATOM 11362 C CA . GLY D 1 348 ? -9.519 57.201 43.953 1.00 69.17 348 GLY D CA 1
ATOM 11363 C C . GLY D 1 348 ? -10.256 57.279 42.633 1.00 66.02 348 GLY D C 1
ATOM 11364 O O . GLY D 1 348 ? -11.406 56.842 42.531 1.00 65.19 348 GLY D O 1
ATOM 11365 N N . THR D 1 349 ? -9.602 57.836 41.618 1.00 61.10 349 THR D N 1
ATOM 11366 C CA . THR D 1 349 ? -10.200 57.887 40.293 1.00 58.89 349 THR D CA 1
ATOM 11367 C C . THR D 1 349 ? -9.260 57.260 39.275 1.00 53.11 349 THR D C 1
ATOM 11368 O O . THR D 1 349 ? -8.111 57.674 39.142 1.00 54.70 349 THR D O 1
ATOM 11372 N N . VAL D 1 350 ? -9.755 56.254 38.566 1.00 48.49 350 VAL D N 1
ATOM 11373 C CA . VAL D 1 350 ? -8.978 55.583 37.535 1.00 47.41 350 VAL D CA 1
ATOM 11374 C C . VAL D 1 350 ? -9.652 55.699 36.171 1.00 47.07 350 VAL D C 1
ATOM 11375 O O . VAL D 1 350 ? -10.826 55.359 36.031 1.00 46.38 350 VAL D O 1
ATOM 11379 N N . ALA D 1 351 ? -8.923 56.177 35.170 1.00 44.76 351 ALA D N 1
ATOM 11380 C CA . ALA D 1 351 ? -9.452 56.195 33.813 1.00 46.65 351 ALA D CA 1
ATOM 11381 C C . ALA D 1 351 ? -9.007 54.930 33.086 1.00 47.53 351 ALA D C 1
ATOM 11382 O O . ALA D 1 351 ? -7.811 54.664 32.978 1.00 46.99 351 ALA D O 1
ATOM 11384 N N . SER D 1 352 ? -9.963 54.152 32.587 1.00 41.82 352 SER D N 1
ATOM 11385 C CA . SER D 1 352 ? -9.620 52.945 31.845 1.00 40.89 352 SER D CA 1
ATOM 11386 C C . SER D 1 352 ? -9.059 53.303 30.470 1.00 41.39 352 SER D C 1
ATOM 11387 O O . SER D 1 352 ? -9.476 54.282 29.852 1.00 43.36 352 SER D O 1
ATOM 11390 N N . LEU D 1 353 ? -8.098 52.511 30.010 1.00 41.98 353 LEU D N 1
ATOM 11391 C CA . LEU D 1 353 ? -7.528 52.666 28.676 1.00 47.56 353 LEU D CA 1
ATOM 11392 C C . LEU D 1 353 ? -7.657 51.343 27.934 1.00 46.94 353 LEU D C 1
ATOM 11393 O O . LEU D 1 353 ? -6.659 50.714 27.583 1.00 50.22 353 LEU D O 1
ATOM 11398 N N . GLY D 1 354 ? -8.894 50.928 27.693 1.00 46.45 354 GLY D N 1
ATOM 11399 C CA . GLY D 1 354 ? -9.158 49.586 27.215 1.00 49.86 354 GLY D CA 1
ATOM 11400 C C . GLY D 1 354 ? -9.294 48.646 28.398 1.00 56.63 354 GLY D C 1
ATOM 11401 O O . GLY D 1 354 ? -9.317 49.089 29.547 1.00 57.11 354 GLY D O 1
ATOM 11402 N N . ARG D 1 355 ? -9.387 47.349 28.126 1.00 62.81 355 ARG D N 1
ATOM 11403 C CA . ARG D 1 355 ? -9.606 46.364 29.183 1.00 70.02 355 ARG D CA 1
ATOM 11404 C C . ARG D 1 355 ? -8.343 45.978 29.955 1.00 70.06 355 ARG D C 1
ATOM 11405 O O . ARG D 1 355 ? -8.431 45.396 31.036 1.00 73.12 355 ARG D O 1
ATOM 11413 N N . ASN D 1 356 ? -7.172 46.298 29.412 1.00 69.41 356 ASN D N 1
ATOM 11414 C CA . ASN D 1 356 ? -5.921 45.851 30.022 1.00 71.94 356 ASN D CA 1
ATOM 11415 C C . ASN D 1 356 ? -4.949 46.972 30.376 1.00 68.54 356 ASN D C 1
ATOM 11416 O O . ASN D 1 356 ? -3.775 46.720 30.645 1.00 69.92 356 ASN D O 1
ATOM 11421 N N . ASP D 1 357 ? -5.437 48.207 30.378 1.00 62.96 357 ASP D N 1
ATOM 11422 C CA . ASP D 1 357 ? -4.595 49.348 30.713 1.00 62.25 357 ASP D CA 1
ATOM 11423 C C . ASP D 1 357 ? -5.435 50.460 31.330 1.00 54.75 357 ASP D C 1
ATOM 11424 O O . ASP D 1 357 ? -6.636 50.548 31.077 1.00 55.22 357 ASP D O 1
ATOM 11429 N N . ALA D 1 358 ? -4.800 51.306 32.135 1.00 48.50 358 ALA D N 1
ATOM 11430 C CA . ALA D 1 358 ? -5.513 52.376 32.822 1.00 46.47 358 ALA D CA 1
ATOM 11431 C C . ALA D 1 358 ? -4.571 53.407 33.432 1.00 49.14 358 ALA D C 1
ATOM 11432 O O . ALA D 1 358 ? -3.362 53.189 33.521 1.00 53.18 358 ALA D O 1
ATOM 11434 N N . ILE D 1 359 ? -5.145 54.535 33.842 1.00 50.15 359 ILE D N 1
ATOM 11435 C CA . ILE D 1 359 ? -4.414 55.597 34.528 1.00 54.75 359 ILE D CA 1
ATOM 11436 C C . ILE D 1 359 ? -5.265 56.211 35.620 1.00 52.77 359 ILE D C 1
ATOM 11437 O O . ILE D 1 359 ? -6.492 56.229 35.522 1.00 54.21 359 ILE D O 1
ATOM 11442 N N . GLY D 1 360 ? -4.614 56.720 36.658 1.00 53.01 360 GLY D N 1
ATOM 11443 C CA . GLY D 1 360 ? -5.327 57.438 37.691 1.00 53.66 360 GLY D CA 1
ATOM 11444 C C . GLY D 1 360 ? -4.515 57.708 38.934 1.00 55.24 360 GLY D C 1
ATOM 11445 O O . GLY D 1 360 ? -3.325 57.396 39.002 1.00 55.65 360 GLY D O 1
ATOM 11446 N N . ILE D 1 361 ? -5.169 58.311 39.919 1.00 57.31 361 ILE D N 1
ATOM 11447 C CA . ILE D 1 361 ? -4.574 58.496 41.229 1.00 55.09 361 ILE D CA 1
ATOM 11448 C C . ILE D 1 361 ? -5.340 57.648 42.233 1.00 53.58 361 ILE D C 1
ATOM 11449 O O . ILE D 1 361 ? -6.558 57.780 42.371 1.00 53.66 361 ILE D O 1
ATOM 11454 N N . VAL D 1 362 ? -4.624 56.772 42.926 1.00 54.17 362 VAL D N 1
ATOM 11455 C CA . VAL D 1 362 ? -5.219 55.955 43.972 1.00 52.06 362 VAL D CA 1
ATOM 11456 C C . VAL D 1 362 ? -4.330 56.002 45.206 1.00 51.64 362 VAL D C 1
ATOM 11457 O O . VAL D 1 362 ? -3.131 55.728 45.132 1.00 50.03 362 VAL D O 1
ATOM 11461 N N . GLY D 1 363 ? -4.917 56.371 46.338 1.00 54.77 363 GLY D N 1
ATOM 11462 C CA . GLY D 1 363 ? -4.152 56.530 47.557 1.00 56.68 363 GLY D CA 1
ATOM 11463 C C . GLY D 1 363 ? -3.162 57.677 47.483 1.00 58.38 363 GLY D C 1
ATOM 11464 O O . GLY D 1 363 ? -2.163 57.693 48.201 1.00 60.61 363 GLY D O 1
ATOM 11465 N N . GLY D 1 364 ? -3.436 58.641 46.608 1.00 58.13 364 GLY D N 1
ATOM 11466 C CA . GLY D 1 364 ? -2.561 59.789 46.446 1.00 58.05 364 GLY D CA 1
ATOM 11467 C C . GLY D 1 364 ? -1.357 59.484 45.574 1.00 59.40 364 GLY D C 1
ATOM 11468 O O . GLY D 1 364 ? -0.483 60.331 45.391 1.00 60.61 364 GLY D O 1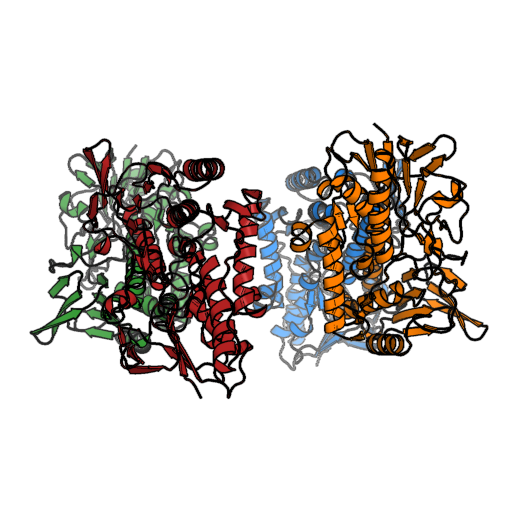
ATOM 11469 N N . ARG D 1 365 ? -1.312 58.270 45.033 1.00 60.77 365 ARG D N 1
ATOM 11470 C CA . ARG D 1 365 ? -0.186 57.828 44.216 1.00 64.87 365 ARG D CA 1
ATOM 11471 C C . ARG D 1 365 ? -0.614 57.538 42.778 1.00 61.00 365 ARG D C 1
ATOM 11472 O O . ARG D 1 365 ? -1.720 57.054 42.540 1.00 53.82 365 ARG D O 1
ATOM 11480 N N . LYS D 1 366 ? 0.263 57.843 41.825 1.00 63.83 366 LYS D N 1
ATOM 11481 C CA . LYS D 1 366 ? 0.005 57.539 40.421 1.00 65.14 366 LYS D CA 1
ATOM 11482 C C . LYS D 1 366 ? 0.011 56.032 40.186 1.00 61.46 366 LYS D C 1
ATOM 11483 O O . LYS D 1 366 ? 0.890 55.326 40.681 1.00 62.98 366 LYS D O 1
ATOM 11489 N N . VAL D 1 367 ? -0.965 55.541 39.428 1.00 54.06 367 VAL D N 1
ATOM 11490 C CA . VAL D 1 367 ? -1.026 54.119 39.109 1.00 51.93 367 VAL D CA 1
ATOM 11491 C C . VAL D 1 367 ? -1.129 53.903 37.599 1.00 55.22 367 VAL D C 1
ATOM 11492 O O . VAL D 1 367 ? -1.698 54.726 36.880 1.00 53.58 367 VAL D O 1
ATOM 11496 N N . TYR D 1 368 ? -0.590 52.780 37.131 1.00 59.18 368 TYR D N 1
ATOM 11497 C CA . TYR D 1 368 ? -0.517 52.487 35.702 1.00 59.43 368 TYR D CA 1
ATOM 11498 C C . TYR D 1 368 ? -0.827 51.027 35.397 1.00 55.18 368 TYR D C 1
ATOM 11499 O O . TYR D 1 368 ? -0.748 50.168 36.275 1.00 53.89 368 TYR D O 1
ATOM 11508 N N . GLY D 1 369 ? -1.177 50.759 34.142 1.00 51.07 369 GLY D N 1
ATOM 11509 C CA . GLY D 1 369 ? -1.224 49.404 33.621 1.00 50.10 369 GLY D CA 1
ATOM 11510 C C . GLY D 1 369 ? -2.182 48.453 34.307 1.00 49.63 369 GLY D C 1
ATOM 11511 O O . GLY D 1 369 ? -3.292 48.834 34.681 1.00 45.91 369 GLY D O 1
ATOM 11512 N N . HIS D 1 370 ? -1.741 47.208 34.464 1.00 51.74 370 HIS D N 1
ATOM 11513 C CA . HIS D 1 370 ? -2.547 46.159 35.081 1.00 58.63 370 HIS D CA 1
ATOM 11514 C C . HIS D 1 370 ? -2.942 46.521 36.506 1.00 53.86 370 HIS D C 1
ATOM 11515 O O . HIS D 1 370 ? -4.050 46.215 36.947 1.00 53.50 370 HIS D O 1
ATOM 11522 N N . ALA D 1 371 ? -2.022 47.161 37.221 1.00 50.63 371 ALA D N 1
ATOM 11523 C CA . ALA D 1 371 ? -2.279 47.608 38.584 1.00 47.89 371 ALA D CA 1
ATOM 11524 C C . ALA D 1 371 ? -3.466 48.567 38.617 1.00 47.45 371 ALA D C 1
ATOM 11525 O O . ALA D 1 371 ? -4.438 48.337 39.337 1.00 50.92 371 ALA D O 1
ATOM 11527 N N . ALA D 1 372 ? -3.379 49.638 37.833 1.00 43.74 372 ALA D N 1
ATOM 11528 C CA . ALA D 1 372 ? -4.458 50.616 37.728 1.00 43.93 372 ALA D CA 1
ATOM 11529 C C . ALA D 1 372 ? -5.760 49.965 37.274 1.00 47.08 372 ALA D C 1
ATOM 11530 O O . ALA D 1 372 ? -6.841 50.321 37.745 1.00 47.37 372 ALA D O 1
ATOM 11532 N N . SER D 1 373 ? -5.647 49.015 36.351 1.00 47.60 373 SER D N 1
ATOM 11533 C CA . SER D 1 373 ? -6.813 48.332 35.803 1.00 47.47 373 SER D CA 1
ATOM 11534 C C . SER D 1 373 ? -7.536 47.538 36.892 1.00 50.23 373 SER D C 1
ATOM 11535 O O . SER D 1 373 ? -8.765 47.561 36.972 1.00 43.11 373 SER D O 1
ATOM 11538 N N . TRP D 1 374 ? -6.773 46.844 37.734 1.00 49.36 374 TRP D N 1
ATOM 11539 C CA . TRP D 1 374 ? -7.360 46.091 38.841 1.00 56.23 374 TRP D CA 1
ATOM 11540 C C . TRP D 1 374 ? -7.964 47.005 39.893 1.00 54.49 374 TRP D C 1
ATOM 11541 O O . TRP D 1 374 ? -9.021 46.707 40.445 1.00 54.89 374 TRP D O 1
ATOM 11552 N N . LEU D 1 375 ? -7.297 48.122 40.159 1.00 52.10 375 LEU D N 1
ATOM 11553 C CA . LEU D 1 375 ? -7.778 49.072 41.153 1.00 50.61 375 LEU D CA 1
ATOM 11554 C C . LEU D 1 375 ? -9.132 49.659 40.759 1.00 47.46 375 LEU D C 1
ATOM 11555 O O . LEU D 1 375 ? -10.012 49.818 41.605 1.00 45.60 375 LEU D O 1
ATOM 11560 N N . LYS D 1 376 ? -9.301 49.966 39.476 1.00 44.08 376 LYS D N 1
ATOM 11561 C CA . LYS D 1 376 ? -10.568 50.506 38.994 1.00 48.40 376 LYS D CA 1
ATOM 11562 C C . LYS D 1 376 ? -11.704 49.512 39.209 1.00 47.94 376 LYS D C 1
ATOM 11563 O O . LYS D 1 376 ? -12.793 49.883 39.651 1.00 46.14 376 LYS D O 1
ATOM 11569 N N . LYS D 1 377 ? -11.440 48.249 38.893 1.00 45.23 377 LYS D N 1
ATOM 11570 C CA . LYS D 1 377 ? -12.425 47.193 39.080 1.00 51.31 377 LYS D CA 1
ATOM 11571 C C . LYS D 1 377 ? -12.792 47.045 40.554 1.00 56.30 377 LYS D C 1
ATOM 11572 O O . LYS D 1 377 ? -13.960 46.872 40.897 1.00 56.75 377 LYS D O 1
ATOM 11578 N N . LEU D 1 378 ? -11.789 47.134 41.422 1.00 56.65 378 LEU D N 1
ATOM 11579 C CA . LEU D 1 378 ? -12.001 47.021 42.862 1.00 58.14 378 LEU D CA 1
ATOM 11580 C C . LEU D 1 378 ? -12.803 48.198 43.417 1.00 55.47 378 LEU D C 1
ATOM 11581 O O . LEU D 1 378 ? -13.686 48.012 44.254 1.00 55.82 378 LEU D O 1
ATOM 11586 N N . ILE D 1 379 ? -12.487 49.405 42.956 1.00 51.42 379 ILE D N 1
ATOM 11587 C CA . ILE D 1 379 ? -13.219 50.596 43.379 1.00 52.95 379 ILE D CA 1
ATOM 11588 C C . ILE D 1 379 ? -14.687 50.499 42.960 1.00 54.76 379 ILE D C 1
ATOM 11589 O O . ILE D 1 379 ? -15.585 50.813 43.742 1.00 60.32 379 ILE D O 1
ATOM 11594 N N . ASP D 1 380 ? -14.928 50.048 41.733 1.00 49.49 380 ASP D N 1
ATOM 11595 C CA . ASP D 1 380 ? -16.291 49.889 41.238 1.00 52.90 380 ASP D CA 1
ATOM 11596 C C . ASP D 1 380 ? -17.046 48.816 42.016 1.00 50.97 380 ASP D C 1
ATOM 11597 O O . ASP D 1 380 ? -18.241 48.956 42.276 1.00 47.80 380 ASP D O 1
ATOM 11602 N N . MET D 1 381 ? -16.344 47.750 42.391 1.00 51.07 381 MET D N 1
ATOM 11603 C CA . MET D 1 381 ? -16.941 46.675 43.179 1.00 51.90 381 MET D CA 1
ATOM 11604 C C . MET D 1 381 ? -17.424 47.187 44.534 1.00 52.49 381 MET D C 1
ATOM 11605 O O . MET D 1 381 ? -18.413 46.693 45.077 1.00 53.70 381 MET D O 1
ATOM 11610 N N . ARG D 1 382 ? -16.714 48.169 45.081 1.00 51.10 382 ARG D N 1
ATOM 11611 C CA . ARG D 1 382 ? -17.089 48.767 46.359 1.00 53.50 382 ARG D CA 1
ATOM 11612 C C . ARG D 1 382 ? -18.482 49.395 46.299 1.00 50.49 382 ARG D C 1
ATOM 11613 O O . ARG D 1 382 ? -19.243 49.323 47.263 1.00 46.70 382 ARG D O 1
ATOM 11615 N N . TYR D 1 383 ? -18.816 50.008 45.166 1.00 50.28 383 TYR D N 1
ATOM 11616 C CA . TYR D 1 383 ? -20.140 50.599 44.997 1.00 49.95 383 TYR D CA 1
ATOM 11617 C C . TYR D 1 383 ? -21.220 49.525 44.946 1.00 47.49 383 TYR D C 1
ATOM 11618 O O . TYR D 1 383 ? -22.297 49.694 45.513 1.00 50.39 383 TYR D O 1
ATOM 11627 N N . LEU D 1 384 ? -20.929 48.429 44.254 1.00 43.21 384 LEU D N 1
ATOM 11628 C CA . LEU D 1 384 ? -21.866 47.317 44.158 1.00 45.06 384 LEU D CA 1
ATOM 11629 C C . LEU D 1 384 ? -22.171 46.743 45.540 1.00 46.98 384 LEU D C 1
ATOM 11630 O O . LEU D 1 384 ? -23.317 46.409 45.842 1.00 47.81 384 LEU D O 1
ATOM 11635 N N . TYR D 1 385 ? -21.143 46.633 46.376 1.00 49.38 385 TYR D N 1
ATOM 11636 C CA . TYR D 1 385 ? -21.324 46.155 47.744 1.00 49.97 385 TYR D CA 1
ATOM 11637 C C . TYR D 1 385 ? -22.192 47.113 48.552 1.00 51.80 385 TYR D C 1
ATOM 11638 O O . TYR D 1 385 ? -23.016 46.686 49.362 1.00 56.15 385 TYR D O 1
ATOM 11647 N N . LEU D 1 386 ? -21.993 48.408 48.332 1.00 50.64 386 LEU D N 1
ATOM 11648 C CA . LEU D 1 386 ? -22.747 49.432 49.044 1.00 52.02 386 LEU D CA 1
ATOM 11649 C C . LEU D 1 386 ? -24.253 49.298 48.834 1.00 55.96 386 LEU D C 1
ATOM 11650 O O . LEU D 1 386 ? -25.028 49.373 49.787 1.00 63.44 386 LEU D O 1
ATOM 11655 N N . ILE D 1 387 ? -24.664 49.091 47.589 1.00 53.83 387 ILE D N 1
ATOM 11656 C CA . ILE D 1 387 ? -26.085 49.055 47.261 1.00 53.36 387 ILE D CA 1
ATOM 11657 C C . ILE D 1 387 ? -26.685 47.648 47.231 1.00 54.88 387 ILE D C 1
ATOM 11658 O O . ILE D 1 387 ? -27.894 47.490 47.385 1.00 59.88 387 ILE D O 1
ATOM 11663 N N . GLY D 1 388 ? -25.854 46.628 47.038 1.00 52.46 388 GLY D N 1
ATOM 11664 C CA . GLY D 1 388 ? -26.373 45.280 46.883 1.00 51.26 388 GLY D CA 1
ATOM 11665 C C . GLY D 1 388 ? -25.706 44.205 47.721 1.00 51.56 388 GLY D C 1
ATOM 11666 O O . GLY D 1 388 ? -25.989 43.020 47.551 1.00 55.35 388 GLY D O 1
ATOM 11667 N N . GLY D 1 389 ? -24.827 44.611 48.631 1.00 52.83 389 GLY D N 1
ATOM 11668 C CA . GLY D 1 389 ? -24.149 43.668 49.501 1.00 54.52 389 GLY D CA 1
ATOM 11669 C C . GLY D 1 389 ? -23.255 42.701 48.747 1.00 60.61 389 GLY D C 1
ATOM 11670 O O . GLY D 1 389 ? -22.914 42.928 47.586 1.00 55.92 389 GLY D O 1
ATOM 11671 N N . LEU D 1 390 ? -22.891 41.606 49.405 1.00 67.97 390 LEU D N 1
ATOM 11672 C CA . LEU D 1 390 ? -21.998 40.619 48.810 1.00 74.01 390 LEU D CA 1
ATOM 11673 C C . LEU D 1 390 ? -22.668 39.859 47.665 1.00 73.48 390 LEU D C 1
ATOM 11674 O O . LEU D 1 390 ? -22.001 39.436 46.720 1.00 74.83 390 LEU D O 1
ATOM 11679 N N . SER D 1 391 ? -23.985 39.688 47.754 1.00 72.34 391 SER D N 1
ATOM 11680 C CA . SER D 1 391 ? -24.743 38.980 46.725 1.00 71.79 391 SER D CA 1
ATOM 11681 C C . SER D 1 391 ? -24.600 39.641 45.358 1.00 67.96 391 SER D C 1
ATOM 11682 O O . SER D 1 391 ? -24.368 38.964 44.358 1.00 69.66 391 SER D O 1
ATOM 11685 N N . LEU D 1 392 ? -24.738 40.963 45.319 1.00 63.59 392 LEU D N 1
ATOM 11686 C CA . LEU D 1 392 ? -24.612 41.703 44.068 1.00 61.19 392 LEU D CA 1
ATOM 11687 C C . LEU D 1 392 ? -23.183 41.642 43.536 1.00 65.06 392 LEU D C 1
ATOM 11688 O O . LEU D 1 392 ? -22.967 41.578 42.325 1.00 63.28 392 LEU D O 1
ATOM 11693 N N . VAL D 1 393 ? -22.214 41.664 44.446 1.00 68.24 393 VAL D N 1
ATOM 11694 C CA . VAL D 1 393 ? -20.808 41.549 44.072 1.00 73.04 393 VAL D CA 1
ATOM 11695 C C . VAL D 1 393 ? -20.543 40.205 43.400 1.00 78.09 393 VAL D C 1
ATOM 11696 O O . VAL D 1 393 ? -19.911 40.140 42.345 1.00 79.22 393 VAL D O 1
ATOM 11700 N N . LEU D 1 394 ? -21.042 39.137 44.016 1.00 81.80 394 LEU D N 1
ATOM 11701 C CA . LEU D 1 394 ? -20.888 37.789 43.478 1.00 83.15 394 LEU D CA 1
ATOM 11702 C C . LEU D 1 394 ? -21.586 37.635 42.130 1.00 86.76 394 LEU D C 1
ATOM 11703 O O . LEU D 1 394 ? -21.175 36.825 41.299 1.00 87.85 394 LEU D O 1
ATOM 11708 N N . LYS D 1 395 ? -22.649 38.406 41.922 1.00 87.68 395 LYS D N 1
ATOM 11709 C CA . LYS D 1 395 ? -23.392 38.361 40.667 1.00 88.09 395 LYS D CA 1
ATOM 11710 C C . LYS D 1 395 ? -22.529 38.871 39.516 1.00 87.74 395 LYS D C 1
ATOM 11711 O O . LYS D 1 395 ? -22.480 38.262 38.447 1.00 87.16 395 LYS D O 1
ATOM 11717 N N . LYS D 1 396 ? -21.866 40.002 39.741 1.00 86.94 396 LYS D N 1
ATOM 11718 C CA . LYS D 1 396 ? -20.999 40.611 38.736 1.00 86.43 396 LYS D CA 1
ATOM 11719 C C . LYS D 1 396 ? -19.807 39.721 38.391 1.00 90.22 396 LYS D C 1
ATOM 11720 O O . LYS D 1 396 ? -19.894 38.870 37.503 1.00 92.69 396 LYS D O 1
#

CATH classification: 3.50.50.100

Organism: Caldalkalibacillus thermarum (strain TA2.A1) (NCBI:txid986075)

Sequence (1576 aa):
KPSIVILGAGYGGIVAALGLQKRLNYNEADITLVNKNDYHYITTELHQPAAGTMHHDQARVGIKELIDEKKIKFVKDTVVAIDREQQKVTLQNGELHYDYLVVGLGSEPETFGIEGLREHAFSINSINSVRIIRQHIEYQFAKFAAEPERTDYLTIVVGGAGFTGIEFVGELADRMPELCAEYDVDPKLVRIINVEAAPTVLPGFDPALVNYAMDVLGGKGVEFKIGTPIKRCTPEGVVIEVDGEEEEIKAATVVWTGGVRGNSIVEKSGFETMRGRIKVDPYLRAPGHENIFIVGDCALIINEENNRPYPPTAQIAIQHGENVAANLAALIRGGSMTPFKPHIRGTVASLGRNDAIGIVGGRKVYGHAASWLKKLIDMRYLYLIGGLSLVLKKKPSIVILGAGYGGIVAALGLQKRLNYNEADITLVNKNDYHYITTELHQPAAGTMHHDQARVGIKELIDEKKIKFVKDTVVAIDREQQKVTLQNGELHYDYLVVGLGSEPETFGIEGLREHAFSINSINSVRIIRQHIEYQFAKFAAEPERTDYLTIVVGGAGFTGIEFVGELADRMPELCAEYDVDPKLVRIINVEAAPTVLPGFDPALVNYAMDVLGGKGVEFKIGTPIKRCTPEGVVIEVDGEEEEIKAATVVWTGGVRGNSIVEKSGFETMRGRIKVDPYLRAPGHENIFIVGDCALIINEENNRPYPPTAQIAIQHGENVAANLAALIRGGSMTPFKPHIRGTVASLGRNDAIGIVGGRKVYGHAASWLKKLIDMRYLYLIGGLSLVLKKKPSIVILGAGYGGIVAALGLQKRLNYNEADITLVNKNDYHYITTELHQPAAGTMHHDQARVGIKELIDEKKIKFVKDTVVAIDREQQKVTLQNGELHYDYLVVGLGSEPETFGIEGLREHAFSINSINSVRIIRQHIEYQFAKFAAEPERTDYLTIVVGGAGFTGIEFVGELADRMPELCAEYDVDPKLVRIINVEAAPTVLPGFDPALVNYAMDVLGGKGVEFKIGTPIKRCTPEGVVIEVDGEEEEIKAATVVWTGGVRGNSIVEKSGFETMRGRIKVDPYLRAPGHENIFIVGDCALIINEENNRPYPPTAQIAIQHGENVAANLAALIRGGSMTPFKPHIRGTVASLGRNDAIGIVGGRKVYGHAASWLKKLIDMRYLYLIGGLSLVLKKKPSIVILGAGYGGIVAALGLQKRLNYNEADITLVNKNDYHYITTELHQPAAGTMHHDQARVGIKELIDEKKIKFVKDTVVAIDREQQKVTLQNGELHYDYLVVGLGSEPETFGIEGLREHAFSINSINSVRIIRQHIEYQFAKFAAEPERTDYLTIVVGGAGFTGIEFVGELADRMPELCAEYDVDPKLVRIINVEAAPTVLPGFDPALVNYAMDVLGGKGVEFKIGTPIKRCTPEGVVIEVDGEEEEIKAATVVWTGGVRGNSIVEKSGFETMRGRIKVDPYLRAPGHENIFIVGDCALIINEENNRPYPPTAQIAIQHGENVAANLAALIRGGSMTPFKPHIRGTVASLGRNDAIGIVGGRKVYGHAASWLKKLIDMRYLYLIGGLSLVLKK

Secondary structure (DSSP, 8-state):
--EEEEE--SHHHHHHHHHHHHHS-TTT-EEEEEESSSEEE-GGGTHHHHHTSS-GGGGEEESTTTS-TTTEEEEE--EEEEETTTTEEEETTEEEE-SEEEE---EEE--TT-BTHHHHSB--SSHHHHHHHHHHHHHHHHHHTT-TT-GGGGEEEEE--SHHHHHHHHHHHHHHHHHHHHTT--GGG-EEEEEESSSSSSTTS-HHHHHHHHHHHHHTTEEEEES--EEEEETTEEEEEETTEEEEEE-SEEEE-S-EEE-HHHHHTT---BTTBEE--TTSBPTT-TTEEE-GGGEE-EETTTTEEPP--HHHHHHHHHHHHHHHHHHHTT-------------EEESSSS-EEEEETTEEEEHHHHHHHHHHHHHHHHHHHHHHHHHHH-/--EEEEE--SHHHHHHHHHHHHHSPTTS-EEEEEESSSEEE-GGGTHHHHHTSS-GGGGEEESTTTS-TTTEEEEE--EEEEETTTTEEEETTEEEE-SEEEE---EEE--TT-BTHHHHSB--SSHHHHHHHHHHHHHHHHHHTT-TT-GGGGEEEEE--SHHHHHHHHHHHHHHHHHHHHTT--GGG-EEEEEESSSSSSTTS-HHHHHHHHHHHHHTTEEEEES--EEEEETTEEEEEETTEEEEEE-SEEEE-S-EEE-HHHHHTT---BTTBEE--TTSBPTT-TTEEE-GGGEE-EETTTTEEPP--HHHHHHHHHHHHHHHHHHHTT-------------EEE-SSS-EEEEETTEEEEHHHHHHHHHHHHHHHHHHHHHHHHHHH-/--EEEEE--SHHHHHHHHHHHHHS-TTS-EEEEEESSSEEE-GGGTHHHHHTSS-GGGGEEESTTTS-TTTEEEEE--EEEEETTTTEEEETTEEEE-SEEEE---EEE--TT-BTHHHHSB--SSHHHHHHHHHHHHHHHHHHTT-TT-GGGGEEEEE--SHHHHHHHHHHHHHHHHHHHHTT--GGG-EEEEEESSSSSSTTS-HHHHHHHHHHHHHTTEEEEES--EEEEETTEEEEEETTEEEEEE-SEEEE-S-EEE-HHHHHTT---BTTBEE--TTSBPTT-TTEEE-GGGEE-EETTTTEEPP--HHHHHHHHHHHHHHHHHHHTT-------------EEE-STT-EEEEETTEEEEHHHHHHHHHHHHHHHHHHHHHHHHHHH-/--EEEEE--SHHHHHHHHHHHHHS-TTT-EEEEEESSSEEE-GGGTHHHHHTSS-GGGGEEESTTTS-TTTEEEEE--EEEEETTTTEEEETTEEEE-SEEEE---EEE--TT-BTHHHHSB--SSHHHHHHHHHHHHHHHHHHTT-TT-GGGGEEEEE--SHHHHHHHHHHHHHHHHHHHHTT--GGG-EEEEEESSSSSSTTS-HHHHHHHHHHHHHTTEEEEES--EEEEETTEEEEEETTEEEEEE-SEEEE-S-EEE-HHHHHTT---BTTBEE--TTSBPTT-TTEEE-GGGEE-EETTTTEEPP--HHHHHHHHHHHHHHHHHHHTT------------EEEE-SSS-EEEEETTEEEEHHHHHHHHHHHHHHHHHHHHHHHHHHH-

Solvent-accessible surface area: 67844 Å² total; per-residue (Å²): 105,35,26,0,1,0,0,8,2,27,20,4,0,0,8,0,0,21,15,0,31,171,121,6,108,136,97,43,14,83,9,19,0,1,21,128,20,77,24,2,55,12,57,51,32,1,7,9,0,0,6,22,38,36,77,0,73,89,0,43,20,34,0,82,85,22,21,48,92,79,46,1,57,57,46,130,17,39,9,76,42,7,52,88,101,129,62,8,0,62,13,119,132,40,117,40,104,7,67,41,0,0,1,10,35,24,34,51,48,40,14,113,75,40,117,8,2,198,115,74,18,42,27,23,55,23,0,21,20,0,0,22,0,20,10,17,7,23,24,8,0,0,44,9,28,55,66,85,123,86,55,20,16,0,4,0,0,0,0,6,0,25,88,61,0,0,7,0,0,0,0,1,10,49,56,15,89,56,3,4,73,44,1,62,8,68,84,188,70,23,90,7,0,0,3,23,64,26,115,75,6,18,72,90,50,64,94,50,13,11,91,67,0,59,109,28,0,35,70,82,48,7,60,44,47,49,44,12,45,13,78,77,2,53,83,114,3,4,20,0,68,49,137,67,122,88,73,81,9,65,1,18,1,4,0,27,23,30,19,70,45,0,27,22,29,0,78,168,16,45,14,166,33,55,157,1,24,3,127,14,32,91,59,1,41,1,84,82,36,136,29,2,0,0,0,7,35,0,0,16,24,55,39,105,95,99,125,40,76,39,82,51,40,24,38,3,4,30,35,1,0,80,22,0,0,30,2,0,6,20,48,38,130,71,42,107,31,89,74,28,179,24,73,90,74,23,68,6,5,3,0,1,60,102,21,0,7,5,62,42,90,67,61,105,20,85,14,126,62,0,10,158,51,24,71,105,70,32,79,181,16,20,132,78,9,17,29,76,67,12,34,94,153,53,157,30,28,0,1,0,0,8,3,26,20,4,0,0,7,0,0,21,14,0,46,173,118,18,62,88,81,46,8,72,10,18,0,1,21,132,22,60,25,3,55,14,58,50,33,1,7,9,0,0,6,23,38,39,82,0,75,103,0,40,18,22,0,137,143,21,21,71,91,91,32,1,138,24,38,131,21,37,11,70,40,6,45,89,167,106,63,37,0,49,14,132,135,40,95,43,110,6,64,43,0,0,0,10,36,23,34,52,52,41,22,129,76,42,110,21,1,203,132,60,17,43,27,24,54,23,0,23,19,0,0,25,0,22,9,21,6,25,23,7,0,0,44,8,25,56,80,74,150,79,59,9,16,0,6,0,0,0,0,7,0,25,61,59,0,0,8,0,0,0,0,1,10,48,53,16,89,57,2,3,73,42,1,64,8,77,85,91,74,21,93,7,0,1,3,22,62,27,102,75,2,5,65,88,101,77,94,58,8,10,84,66,0,57,107,28,0,34,72,82,47,8,58,41,56,78,41,9,46,14,49,96,2,32,82,99,3,4,12,2,77,42,147,67,53,136,88,147,14,111,1,18,1,4,0,27,24,29,22,84,44,0,26,21,26,1,84,162,16,46,14,168,37,56,80,2,34,3,128,16,34,93,58,1,48,1,85,82,39,69,30,2,0,0,0,8,34,0,4,20,23,56,38,95,98,74,121,154,74,35,83,52,46,24,42,6,5,30,35,1,0,77,20,0,0,30,2,0,7,19,51,39,133,68,43,105,37,84,69,26,63,36,143,89,75,17,74,2,5,4,0,1,61,102,20,0,7,5,71,42,80,79,63,50,22,87,15,127,62,0,11,172,56,22,73,114,68,33,77,178,15,23,135,72,10,18,28,126,88,24,28,83,82,70,148,31,30,0,1,0,0,8,2,29,20,4,0,0,8,0,0,29,17,0,30,93,118,4,106,77,80,44,8,67,6,10,0,0,19,126,20,72,21,2,52,14,57,50,34,0,9,35,0,0,6,22,52,37,81,0,64,89,0,29,14,22,0,103,142,22,13,62,107,94,58,1,128,31,44,131,15,36,10,73,40,5,48,85,169,105,61,37,0,46,13,115,129,33,99,42,111,7,65,43,0,0,0,10,34,24,32,58,53,42,23,133,78,39,131,8,2,206,117,69,16,40,26,23,55,22,0,17,20,0,0,24,0,22,10,19,6,24,24,8,0,0,47,9,24,56,82,90,95,95,61,22,17,0,6,1,0,0,0,7,0,23,60,60,0,0,7,0,0,0,6,1,11,49,58,16,88,55,3,2,72,45,1,64,8,68,82,191,74,23,93,7,0,0,3,21,64,26,112,77,6,3,66,87,90,57,95,51,4,12,83,67,0,61,106,28,0,35,71,77,50,7,61,43,59,52,42,8,48,12,49,20,2,59,79,120,3,4,33,2,78,60,138,57,122,141,41,150,15,64,1,18,1,3,0,26,23,29,21,82,48,0,17,20,25,0,84,165,16,44,13,96,36,98,78,3,31,4,90,16,33,92,59,1,40,2,86,83,39,136,29,2,0,0,0,7,34,0,4,10,26,51,39,172,96,98,123,38,73,36,83,52,42,24,43,6,5,30,34,1,0,76,21,0,0,29,2,0,6,19,51,37,135,71,41,106,34,86,70,26,82,42,74,88,73,23,72,2,4,12,0,3,61,128,22,0,6,5,62,40,85,70,57,100,19,80,17,68,61,0,11,174,51,22,96,108,71,32,87,61,17,19,133,89,9,17,28,106,82,11,32,139,66,93,115,36,27,1,1,0,0,8,4,27,19,5,0,0,7,0,0,26,17,0,32,91,119,6,55,181,81,50,12,86,9,18,0,0,21,127,21,64,24,2,56,14,58,50,31,0,8,9,0,0,6,22,39,38,80,0,74,104,0,43,22,34,0,140,86,22,19,39,95,100,70,2,58,37,46,129,14,38,10,75,42,7,44,34,111,68,63,16,0,64,13,119,132,39,69,40,127,7,67,44,0,0,0,9,36,25,34,60,55,46,28,121,76,40,64,27,2,88,82,74,16,40,29,23,55,24,0,24,21,0,0,22,0,20,9,20,6,24,22,8,0,0,47,9,26,54,77,74,138,80,62,8,16,0,6,1,0,0,1,6,0,23,98,61,0,7,7,0,0,0,0,1,11,48,54,14,88,57,2,2,73,46,1,63,8,70,80,190,75,22,90,7,0,0,2,23,62,26,113,75,8,25,71,83,55,62,90,48,15,15,92,67,4,62,69,27,0,36,72,80,48,7,61,42,59,48,41,9,56,14,48,30,4,62,97,56,3,4,32,1,30,68,108,86,58,138,40,148,14,118,1,18,1,5,0,25,23,29,21,67,51,0,18,23,27,1,85,167,25,68,20,96,41,53,167,2,19,3,131,16,35,92,60,0,48,2,84,82,55,66,30,1,0,0,0,8,32,0,7,19,24,46,36,170,98,86,122,164,72,38,85,51,50,24,41,14,5,24,10,1,0,69,21,0,0,30,2,2,7,19,50,40,146,69,41,109,35,84,56,23,152,38,117,133,125,18,70,5,9,3,0,1,62,102,23,0,16,7,68,34,82,73,170,100,7,82,16,130,61,0,11,145,45,23,83,52,60,32,69,64,16,22,134,83,9,16,28,109,66,16,35,139,150,64